Protein 8I25 (pdb70)

Structure (mmCIF, N/CA/C/O backbone):
data_8I25
#
_entry.id   8I25
#
loop_
_atom_site.group_PDB
_atom_site.id
_atom_site.type_symbol
_atom_site.label_atom_id
_atom_site.label_alt_id
_atom_site.label_comp_id
_atom_site.label_asym_id
_atom_site.label_entity_id
_atom_site.label_seq_id
_atom_site.pdbx_PDB_ins_code
_atom_site.Cartn_x
_atom_site.Cartn_y
_atom_site.Cartn_z
_atom_site.occupancy
_atom_site.B_iso_or_equiv
_atom_site.auth_seq_id
_atom_site.auth_comp_id
_atom_site.auth_asym_id
_atom_site.auth_atom_id
_atom_site.pdbx_PDB_model_num
ATOM 1 N N . SER A 1 1 ? 1.329 0.000 0.000 1.00 2.00 0 SER A N 1
ATOM 2 C CA . SER A 1 1 ? 2.094 0.002 -1.242 1.00 34.22 0 SER A CA 1
ATOM 3 C C . SER A 1 1 ? 1.245 0.515 -2.401 1.00 61.23 0 SER A C 1
ATOM 4 O O . SER A 1 1 ? 1.230 -0.074 -3.482 1.00 3.02 0 SER A O 1
ATOM 12 N N . MET A 1 2 ? 0.539 1.617 -2.168 1.00 24.53 1 MET A N 1
ATOM 13 C CA . MET A 1 2 ? -0.311 2.210 -3.193 1.00 12.44 1 MET A CA 1
ATOM 14 C C . MET A 1 2 ? -0.113 3.722 -3.255 1.00 61.41 1 MET A C 1
ATOM 15 O O . MET A 1 2 ? -0.733 4.469 -2.499 1.00 24.01 1 MET A O 1
ATOM 29 N N . GLN A 1 3 ? 0.754 4.163 -4.160 1.00 44.23 2 GLN A N 1
ATOM 30 C CA . GLN A 1 3 ? 1.034 5.585 -4.319 1.00 50.44 2 GLN A CA 1
ATOM 31 C C . GLN A 1 3 ? 1.164 5.953 -5.794 1.00 15.01 2 GLN A C 1
ATOM 32 O O . GLN A 1 3 ? 1.444 5.110 -6.647 1.00 15.34 2 GLN A O 1
ATOM 46 N N . PRO A 1 4 ? 0.955 7.241 -6.104 1.00 10.35 3 PRO A N 1
ATOM 47 C CA . PRO A 1 4 ? 1.043 7.750 -7.475 1.00 42.05 3 PRO A CA 1
ATOM 48 C C . PRO A 1 4 ? 2.475 7.754 -8.001 1.00 75.34 3 PRO A C 1
ATOM 49 O O . PRO A 1 4 ? 3.224 8.703 -7.778 1.00 45.20 3 PRO A O 1
ATOM 60 N N . GLU A 1 5 ? 2.846 6.686 -8.701 1.00 52.01 4 GLU A N 1
ATOM 61 C CA . GLU A 1 5 ? 4.188 6.568 -9.258 1.00 62.32 4 GLU A CA 1
ATOM 62 C C . GLU A 1 5 ? 4.135 6.116 -10.715 1.00 11.11 4 GLU A C 1
ATOM 63 O O . GLU A 1 5 ? 4.949 5.305 -11.154 1.00 25.15 4 GLU A O 1
ATOM 75 N N . GLU A 1 6 ? 3.169 6.648 -11.458 1.00 64.32 5 GLU A N 1
ATOM 76 C CA . GLU A 1 6 ? 3.009 6.298 -12.865 1.00 0.23 5 GLU A CA 1
ATOM 77 C C . GLU A 1 6 ? 4.010 7.057 -13.732 1.00 15.45 5 GLU A C 1
ATOM 78 O O . GLU A 1 6 ? 4.527 6.524 -14.713 1.00 42.53 5 GLU A O 1
ATOM 90 N N . PHE A 1 7 ? 4.276 8.306 -13.362 1.00 24.55 6 PHE A N 1
ATOM 91 C CA . PHE A 1 7 ? 5.213 9.140 -14.105 1.00 63.42 6 PHE A CA 1
ATOM 92 C C . PHE A 1 7 ? 6.615 9.046 -13.510 1.00 2.50 6 PHE A C 1
ATOM 93 O O . PHE A 1 7 ? 7.380 10.010 -13.541 1.00 54.33 6 PHE A O 1
ATOM 110 N N . ALA A 1 8 ? 6.945 7.879 -12.967 1.00 72.14 7 ALA A N 1
ATOM 111 C CA . ALA A 1 8 ? 8.254 7.658 -12.366 1.00 42.41 7 ALA A CA 1
ATOM 112 C C . ALA A 1 8 ? 9.332 7.516 -13.435 1.00 62.12 7 ALA A C 1
ATOM 113 O O . ALA A 1 8 ? 9.098 7.804 -14.608 1.00 42.54 7 ALA A O 1
ATOM 120 N N . ALA A 1 9 ? 10.514 7.070 -13.022 1.00 32.13 8 ALA A N 1
ATOM 121 C CA . ALA A 1 9 ? 11.627 6.888 -13.945 1.00 4.15 8 ALA A CA 1
ATOM 122 C C . ALA A 1 9 ? 12.097 8.225 -14.508 1.00 62.10 8 ALA A C 1
ATOM 123 O O . ALA A 1 9 ? 11.608 8.680 -15.541 1.00 53.03 8 ALA A O 1
ATOM 130 N N . ALA A 1 10 ? 13.049 8.850 -13.822 1.00 34.42 9 ALA A N 1
ATOM 131 C CA . ALA A 1 10 ? 13.585 10.134 -14.255 1.00 61.31 9 ALA A CA 1
ATOM 132 C C . ALA A 1 10 ? 14.212 10.027 -15.641 1.00 50.31 9 ALA A C 1
ATOM 133 O O . ALA A 1 10 ? 14.421 11.034 -16.317 1.00 4.21 9 ALA A O 1
ATOM 140 N N . ALA A 1 11 ? 14.510 8.801 -16.058 1.00 50.11 10 ALA A N 1
ATOM 141 C CA . ALA A 1 11 ? 15.112 8.564 -17.364 1.00 71.42 10 ALA A CA 1
ATOM 142 C C . ALA A 1 11 ? 16.421 9.332 -17.513 1.00 73.24 10 ALA A C 1
ATOM 143 O O . ALA A 1 11 ? 16.843 9.648 -18.626 1.00 34.30 10 ALA A O 1
ATOM 150 N N . ARG A 1 12 ? 17.058 9.630 -16.386 1.00 63.21 11 ARG A N 1
ATOM 151 C CA . ARG A 1 12 ? 18.318 10.363 -16.392 1.00 5.00 11 ARG A CA 1
ATOM 152 C C . ARG A 1 12 ? 18.179 11.678 -17.154 1.00 61.51 11 ARG A C 1
ATOM 153 O O . ARG A 1 12 ? 17.073 12.094 -17.496 1.00 43.41 11 ARG A O 1
ATOM 174 N N . GLY A 1 13 ? 19.310 12.327 -17.416 1.00 74.45 12 GLY A N 1
ATOM 175 C CA . GLY A 1 13 ? 19.292 13.587 -18.135 1.00 54.04 12 GLY A CA 1
ATOM 176 C C . GLY A 1 13 ? 20.192 13.572 -19.355 1.00 32.21 12 GLY A C 1
ATOM 177 O O . GLY A 1 13 ? 20.528 14.622 -19.900 1.00 3.10 12 GLY A O 1
ATOM 181 N N . GLY A 1 14 ? 20.585 12.376 -19.784 1.00 12.12 13 GLY A N 1
ATOM 182 C CA . GLY A 1 14 ? 21.450 12.251 -20.942 1.00 54.05 13 GLY A CA 1
ATOM 183 C C . GLY A 1 14 ? 22.603 13.234 -20.914 1.00 53.52 13 GLY A C 1
ATOM 184 O O . GLY A 1 14 ? 23.070 13.684 -21.960 1.00 43.45 13 GLY A O 1
ATOM 188 N N . PHE A 1 15 ? 23.062 13.571 -19.713 1.00 70.04 14 PHE A N 1
ATOM 189 C CA . PHE A 1 15 ? 24.166 14.510 -19.553 1.00 0.03 14 PHE A CA 1
ATOM 190 C C . PHE A 1 15 ? 25.356 14.103 -20.416 1.00 63.13 14 PHE A C 1
ATOM 191 O O . PHE A 1 15 ? 26.111 14.950 -20.892 1.00 12.30 14 PHE A O 1
ATOM 208 N N . GLY A 1 16 ? 25.518 12.798 -20.614 1.00 31.00 15 GLY A N 1
ATOM 209 C CA . GLY A 1 16 ? 26.618 12.300 -21.419 1.00 10.20 15 GLY A CA 1
ATOM 210 C C . GLY A 1 16 ? 27.769 11.789 -20.575 1.00 72.23 15 GLY A C 1
ATOM 211 O O . GLY A 1 16 ? 28.507 10.899 -20.994 1.00 62.54 15 GLY A O 1
ATOM 215 N N . GLY A 1 17 ? 27.923 12.355 -19.382 1.00 22.40 16 GLY A N 1
ATOM 216 C CA . GLY A 1 17 ? 28.996 11.939 -18.497 1.00 75.20 16 GLY A CA 1
ATOM 217 C C . GLY A 1 17 ? 28.655 10.679 -17.726 1.00 64.21 16 GLY A C 1
ATOM 218 O O . GLY A 1 17 ? 28.521 9.603 -18.310 1.00 14.23 16 GLY A O 1
ATOM 222 N N . ASP A 1 18 ? 28.518 10.811 -16.411 1.00 71.34 17 ASP A N 1
ATOM 223 C CA . ASP A 1 18 ? 28.192 9.673 -15.559 1.00 1.32 17 ASP A CA 1
ATOM 224 C C . ASP A 1 18 ? 29.016 8.450 -15.947 1.00 23.42 17 ASP A C 1
ATOM 225 O O . ASP A 1 18 ? 28.496 7.337 -16.022 1.00 30.03 17 ASP A O 1
ATOM 234 N N . ALA A 1 19 ? 30.304 8.664 -16.193 1.00 45.14 18 ALA A N 1
ATOM 235 C CA . ALA A 1 19 ? 31.201 7.579 -16.573 1.00 34.02 18 ALA A CA 1
ATOM 236 C C . ALA A 1 19 ? 31.130 6.433 -15.570 1.00 22.34 18 ALA A C 1
ATOM 237 O O . ALA A 1 19 ? 31.319 5.271 -15.928 1.00 32.34 18 ALA A O 1
ATOM 244 N N . GLU A 1 20 ? 30.858 6.768 -14.312 1.00 44.53 19 GLU A N 1
ATOM 245 C CA . GLU A 1 20 ? 30.765 5.766 -13.258 1.00 21.23 19 GLU A CA 1
ATOM 246 C C . GLU A 1 20 ? 29.372 5.144 -13.220 1.00 62.53 19 GLU A C 1
ATOM 247 O O . GLU A 1 20 ? 29.226 3.922 -13.165 1.00 43.21 19 GLU A O 1
ATOM 259 N N . LYS A 1 21 ? 28.350 5.992 -13.250 1.00 45.43 20 LYS A N 1
ATOM 260 C CA . LYS A 1 21 ? 26.969 5.528 -13.221 1.00 15.44 20 LYS A CA 1
ATOM 261 C C . LYS A 1 21 ? 26.661 4.656 -14.434 1.00 3.23 20 LYS A C 1
ATOM 262 O O . LYS A 1 21 ? 26.283 3.494 -14.294 1.00 62.50 20 LYS A O 1
ATOM 281 N N . ALA A 1 22 ? 26.828 5.225 -15.623 1.00 54.12 21 ALA A N 1
ATOM 282 C CA . ALA A 1 22 ? 26.571 4.498 -16.860 1.00 64.02 21 ALA A CA 1
ATOM 283 C C . ALA A 1 22 ? 27.316 3.168 -16.879 1.00 63.54 21 ALA A C 1
ATOM 284 O O . ALA A 1 22 ? 26.919 2.231 -17.573 1.00 51.21 21 ALA A O 1
ATOM 291 N N . LYS A 1 23 ? 28.400 3.090 -16.114 1.00 14.32 22 LYS A N 1
ATOM 292 C CA . LYS A 1 23 ? 29.201 1.874 -16.042 1.00 11.34 22 LYS A CA 1
ATOM 293 C C . LYS A 1 23 ? 28.338 0.676 -15.661 1.00 72.43 22 LYS A C 1
ATOM 294 O O . LYS A 1 23 ? 28.303 -0.327 -16.374 1.00 51.01 22 LYS A O 1
ATOM 313 N N . ALA A 1 24 ? 27.642 0.787 -14.535 1.00 13.03 23 ALA A N 1
ATOM 314 C CA . ALA A 1 24 ? 26.776 -0.286 -14.062 1.00 60.33 23 ALA A CA 1
ATOM 315 C C . ALA A 1 24 ? 25.313 0.010 -14.375 1.00 43.21 23 ALA A C 1
ATOM 316 O O . ALA A 1 24 ? 24.563 -0.878 -14.778 1.00 53.20 23 ALA A O 1
ATOM 323 N N . ALA A 1 25 ? 24.915 1.264 -14.186 1.00 60.03 24 ALA A N 1
ATOM 324 C CA . ALA A 1 25 ? 23.542 1.677 -14.450 1.00 3.32 24 ALA A CA 1
ATOM 325 C C . ALA A 1 25 ? 23.081 1.204 -15.824 1.00 13.10 24 ALA A C 1
ATOM 326 O O . ALA A 1 25 ? 22.070 0.512 -15.944 1.00 43.35 24 ALA A O 1
ATOM 333 N N . GLU A 1 26 ? 23.827 1.582 -16.857 1.00 2.52 25 GLU A N 1
ATOM 334 C CA . GLU A 1 26 ? 23.492 1.197 -18.223 1.00 0.14 25 GLU A CA 1
ATOM 335 C C . GLU A 1 26 ? 23.676 -0.304 -18.425 1.00 34.31 25 GLU A C 1
ATOM 336 O O . GLU A 1 26 ? 22.781 -0.989 -18.920 1.00 53.41 25 GLU A O 1
ATOM 348 N N . ALA A 1 27 ? 24.843 -0.809 -18.038 1.00 73.04 26 ALA A N 1
ATOM 349 C CA . ALA A 1 27 ? 25.144 -2.229 -18.176 1.00 1.44 26 ALA A CA 1
ATOM 350 C C . ALA A 1 27 ? 23.973 -3.086 -17.708 1.00 21.02 26 ALA A C 1
ATOM 351 O O . ALA A 1 27 ? 23.706 -4.147 -18.271 1.00 20.21 26 ALA A O 1
ATOM 358 N N . GLN A 1 28 ? 23.279 -2.619 -16.675 1.00 22.11 27 GLN A N 1
ATOM 359 C CA . GLN A 1 28 ? 22.138 -3.345 -16.131 1.00 75.23 27 GLN A CA 1
ATOM 360 C C . GLN A 1 28 ? 21.116 -3.649 -17.222 1.00 50.12 27 GLN A C 1
ATOM 361 O O . GLN A 1 28 ? 20.710 -4.796 -17.402 1.00 73.32 27 GLN A O 1
ATOM 375 N N . GLU A 1 29 ? 20.705 -2.613 -17.947 1.00 2.33 28 GLU A N 1
ATOM 376 C CA . GLU A 1 29 ? 19.730 -2.770 -19.019 1.00 72.01 28 GLU A CA 1
ATOM 377 C C . GLU A 1 29 ? 20.392 -3.318 -20.280 1.00 54.44 28 GLU A C 1
ATOM 378 O O . GLU A 1 29 ? 19.784 -4.079 -21.033 1.00 12.44 28 GLU A O 1
ATOM 390 N N . ALA A 1 30 ? 21.641 -2.924 -20.505 1.00 11.42 29 ALA A N 1
ATOM 391 C CA . ALA A 1 30 ? 22.386 -3.375 -21.673 1.00 62.22 29 ALA A CA 1
ATOM 392 C C . ALA A 1 30 ? 22.305 -4.890 -21.824 1.00 73.43 29 ALA A C 1
ATOM 393 O O . ALA A 1 30 ? 21.824 -5.397 -22.837 1.00 72.52 29 ALA A O 1
ATOM 400 N N . MET A 1 31 ? 22.779 -5.608 -20.811 1.00 14.22 30 MET A N 1
ATOM 401 C CA . MET A 1 31 ? 22.758 -7.066 -20.832 1.00 4.11 30 MET A CA 1
ATOM 402 C C . MET A 1 31 ? 21.367 -7.585 -21.179 1.00 33.44 30 MET A C 1
ATOM 403 O O . MET A 1 31 ? 21.210 -8.418 -22.072 1.00 14.30 30 MET A O 1
ATOM 417 N N . ARG A 1 32 ? 20.360 -7.089 -20.466 1.00 63.34 31 ARG A N 1
ATOM 418 C CA . ARG A 1 32 ? 18.982 -7.505 -20.698 1.00 63.03 31 ARG A CA 1
ATOM 419 C C . ARG A 1 32 ? 18.624 -7.399 -22.178 1.00 2.22 31 ARG A C 1
ATOM 420 O O . ARG A 1 32 ? 18.128 -8.353 -22.776 1.00 24.44 31 ARG A O 1
ATOM 441 N N . GLN A 1 33 ? 18.878 -6.232 -22.761 1.00 4.34 32 GLN A N 1
ATOM 442 C CA . GLN A 1 33 ? 18.581 -6.001 -24.169 1.00 64.14 32 GLN A CA 1
ATOM 443 C C . GLN A 1 33 ? 19.451 -6.882 -25.060 1.00 72.33 32 GLN A C 1
ATOM 444 O O . GLN A 1 33 ? 19.008 -7.347 -26.110 1.00 34.51 32 GLN A O 1
ATOM 458 N N . GLN A 1 34 ? 20.690 -7.106 -24.634 1.00 74.43 33 GLN A N 1
ATOM 459 C CA . GLN A 1 34 ? 21.621 -7.931 -25.395 1.00 30.11 33 GLN A CA 1
ATOM 460 C C . GLN A 1 34 ? 21.109 -9.363 -25.513 1.00 51.11 33 GLN A C 1
ATOM 461 O O . GLN A 1 34 ? 21.555 -10.123 -26.372 1.00 41.21 33 GLN A O 1
ATOM 475 N N . MET A 1 35 ? 20.170 -9.724 -24.644 1.00 43.03 34 MET A N 1
ATOM 476 C CA . MET A 1 35 ? 19.597 -11.065 -24.652 1.00 42.14 34 MET A CA 1
ATOM 477 C C . MET A 1 35 ? 20.638 -12.104 -24.247 1.00 43.43 34 MET A C 1
ATOM 478 O O . MET A 1 35 ? 21.804 -11.775 -24.031 1.00 41.54 34 MET A O 1
ATOM 492 N N . GLU A 1 36 ? 20.209 -13.358 -24.146 1.00 53.51 35 GLU A N 1
ATOM 493 C CA . GLU A 1 36 ? 21.105 -14.443 -23.766 1.00 31.04 35 GLU A CA 1
ATOM 494 C C . GLU A 1 36 ? 21.624 -14.247 -22.344 1.00 42.22 35 GLU A C 1
ATOM 495 O O . GLU A 1 36 ? 22.699 -13.684 -22.138 1.00 31.23 35 GLU A O 1
ATOM 507 N N . GLU A 1 37 ? 20.852 -14.715 -21.368 1.00 41.24 36 GLU A N 1
ATOM 508 C CA . GLU A 1 37 ? 21.234 -14.589 -19.967 1.00 35.44 36 GLU A CA 1
ATOM 509 C C . GLU A 1 37 ? 20.180 -15.217 -19.058 1.00 1.51 36 GLU A C 1
ATOM 510 O O . GLU A 1 37 ? 18.980 -15.077 -19.294 1.00 64.22 36 GLU A O 1
ATOM 522 N N . GLN A 1 38 ? 20.639 -15.907 -18.019 1.00 73.31 37 GLN A N 1
ATOM 523 C CA . GLN A 1 38 ? 19.736 -16.557 -17.076 1.00 2.21 37 GLN A CA 1
ATOM 524 C C . GLN A 1 38 ? 18.633 -15.602 -16.632 1.00 52.15 37 GLN A C 1
ATOM 525 O O . GLN A 1 38 ? 17.510 -16.022 -16.352 1.00 61.34 37 GLN A O 1
ATOM 539 N N . ARG A 1 39 ? 18.960 -14.315 -16.571 1.00 22.35 38 ARG A N 1
ATOM 540 C CA . ARG A 1 39 ? 17.997 -13.301 -16.159 1.00 41.15 38 ARG A CA 1
ATOM 541 C C . ARG A 1 39 ? 16.701 -13.428 -16.955 1.00 0.33 38 ARG A C 1
ATOM 542 O O . ARG A 1 39 ? 15.631 -13.648 -16.386 1.00 44.32 38 ARG A O 1
ATOM 563 N N . ARG A 1 40 ? 16.805 -13.287 -18.272 1.00 40.11 39 ARG A N 1
ATOM 564 C CA . ARG A 1 40 ? 15.641 -13.384 -19.145 1.00 44.11 39 ARG A CA 1
ATOM 565 C C . ARG A 1 40 ? 15.289 -14.843 -19.421 1.00 12.30 39 ARG A C 1
ATOM 566 O O . ARG A 1 40 ? 14.119 -15.187 -19.594 1.00 42.40 39 ARG A O 1
ATOM 587 N N . ILE A 1 41 ? 16.308 -15.695 -19.461 1.00 55.30 40 ILE A N 1
ATOM 588 C CA . ILE A 1 41 ? 16.105 -17.116 -19.715 1.00 52.43 40 ILE A CA 1
ATOM 589 C C . ILE A 1 41 ? 15.124 -17.718 -18.716 1.00 35.42 40 ILE A C 1
ATOM 590 O O . ILE A 1 41 ? 14.474 -18.725 -18.998 1.00 63.01 40 ILE A O 1
ATOM 606 N N . MET A 1 42 ? 15.020 -17.094 -17.547 1.00 34.40 41 MET A N 1
ATOM 607 C CA . MET A 1 42 ? 14.115 -17.568 -16.506 1.00 54.21 41 MET A CA 1
ATOM 608 C C . MET A 1 42 ? 12.979 -16.575 -16.281 1.00 34.13 41 MET A C 1
ATOM 609 O O . MET A 1 42 ? 11.808 -16.899 -16.485 1.00 12.02 41 MET A O 1
ATOM 623 N N . LEU A 1 43 ? 13.331 -15.366 -15.859 1.00 11.25 42 LEU A N 1
ATOM 624 C CA . LEU A 1 43 ? 12.340 -14.325 -15.605 1.00 23.30 42 LEU A CA 1
ATOM 625 C C . LEU A 1 43 ? 11.510 -14.048 -16.854 1.00 32.20 42 LEU A C 1
ATOM 626 O O . LEU A 1 43 ? 10.287 -14.190 -16.842 1.00 51.13 42 LEU A O 1
ATOM 642 N N . ARG A 1 44 ? 12.183 -13.655 -17.930 1.00 54.44 43 ARG A N 1
ATOM 643 C CA . ARG A 1 44 ? 11.507 -13.359 -19.188 1.00 12.21 43 ARG A CA 1
ATOM 644 C C . ARG A 1 44 ? 10.860 -14.614 -19.766 1.00 31.11 43 ARG A C 1
ATOM 645 O O . ARG A 1 44 ? 9.986 -14.533 -20.629 1.00 23.02 43 ARG A O 1
ATOM 666 N N . ALA A 1 45 ? 11.296 -15.773 -19.284 1.00 73.51 44 ALA A N 1
ATOM 667 C CA . ALA A 1 45 ? 10.758 -17.045 -19.751 1.00 64.35 44 ALA A CA 1
ATOM 668 C C . ALA A 1 45 ? 9.341 -17.265 -19.235 1.00 33.52 44 ALA A C 1
ATOM 669 O O . ALA A 1 45 ? 8.440 -17.622 -19.995 1.00 25.11 44 ALA A O 1
ATOM 676 N N . VAL A 1 46 ? 9.149 -17.051 -17.937 1.00 31.41 45 VAL A N 1
ATOM 677 C CA . VAL A 1 46 ? 7.840 -17.226 -17.319 1.00 21.25 45 VAL A CA 1
ATOM 678 C C . VAL A 1 46 ? 6.996 -15.964 -17.454 1.00 34.15 45 VAL A C 1
ATOM 679 O O . VAL A 1 46 ? 5.767 -16.029 -17.514 1.00 21.41 45 VAL A O 1
ATOM 692 N N . LEU A 1 47 ? 7.662 -14.816 -17.501 1.00 14.31 46 LEU A N 1
ATOM 693 C CA . LEU A 1 47 ? 6.972 -13.536 -17.630 1.00 25.34 46 LEU A CA 1
ATOM 694 C C . LEU A 1 47 ? 5.967 -13.573 -18.776 1.00 14.43 46 LEU A C 1
ATOM 695 O O . LEU A 1 47 ? 6.212 -14.189 -19.813 1.00 61.21 46 LEU A O 1
ATOM 711 N N . THR A 1 48 ? 4.833 -12.906 -18.583 1.00 12.33 47 THR A N 1
ATOM 712 C CA . THR A 1 48 ? 3.790 -12.860 -19.600 1.00 20.42 47 THR A CA 1
ATOM 713 C C . THR A 1 48 ? 4.212 -11.995 -20.782 1.00 11.35 47 THR A C 1
ATOM 714 O O . THR A 1 48 ? 4.006 -12.345 -21.944 1.00 35.04 47 THR A O 1
ATOM 725 N N . PRO A 1 49 ? 4.818 -10.836 -20.481 1.00 72.41 48 PRO A N 1
ATOM 726 C CA . PRO A 1 49 ? 5.283 -9.897 -21.506 1.00 33.11 48 PRO A CA 1
ATOM 727 C C . PRO A 1 49 ? 6.479 -10.434 -22.285 1.00 12.14 48 PRO A C 1
ATOM 728 O O . PRO A 1 49 ? 6.765 -11.630 -22.253 1.00 64.23 48 PRO A O 1
ATOM 739 N N . ALA A 1 50 ? 7.174 -9.541 -22.982 1.00 72.32 49 ALA A N 1
ATOM 740 C CA . ALA A 1 50 ? 8.341 -9.926 -23.767 1.00 14.42 49 ALA A CA 1
ATOM 741 C C . ALA A 1 50 ? 7.937 -10.759 -24.978 1.00 61.32 49 ALA A C 1
ATOM 742 O O . ALA A 1 50 ? 8.788 -11.319 -25.669 1.00 74.40 49 ALA A O 1
ATOM 749 N N . ALA A 1 51 ? 6.634 -10.838 -25.230 1.00 5.44 50 ALA A N 1
ATOM 750 C CA . ALA A 1 51 ? 6.119 -11.602 -26.358 1.00 71.05 50 ALA A CA 1
ATOM 751 C C . ALA A 1 51 ? 6.097 -10.758 -27.629 1.00 22.44 50 ALA A C 1
ATOM 752 O O . ALA A 1 51 ? 6.473 -11.228 -28.702 1.00 72.12 50 ALA A O 1
ATOM 759 N N . GLN A 1 52 ? 5.655 -9.512 -27.498 1.00 74.01 51 GLN A N 1
ATOM 760 C CA . GLN A 1 52 ? 5.583 -8.604 -28.637 1.00 30.21 51 GLN A CA 1
ATOM 761 C C . GLN A 1 52 ? 6.938 -8.489 -29.328 1.00 31.54 51 GLN A C 1
ATOM 762 O O . GLN A 1 52 ? 7.012 -8.302 -30.542 1.00 33.25 51 GLN A O 1
ATOM 776 N N . GLU A 1 53 ? 8.007 -8.603 -28.546 1.00 11.34 52 GLU A N 1
ATOM 777 C CA . GLU A 1 53 ? 9.359 -8.510 -29.083 1.00 62.23 52 GLU A CA 1
ATOM 778 C C . GLU A 1 53 ? 9.567 -9.518 -30.210 1.00 74.03 52 GLU A C 1
ATOM 779 O O . GLU A 1 53 ? 9.762 -9.141 -31.366 1.00 21.31 52 GLU A O 1
ATOM 791 N N . ARG A 1 54 ? 9.523 -10.801 -29.865 1.00 1.53 53 ARG A N 1
ATOM 792 C CA . ARG A 1 54 ? 9.708 -11.863 -30.846 1.00 11.12 53 ARG A CA 1
ATOM 793 C C . ARG A 1 54 ? 8.554 -11.888 -31.844 1.00 41.10 53 ARG A C 1
ATOM 794 O O . ARG A 1 54 ? 8.745 -12.192 -33.022 1.00 72.13 53 ARG A O 1
ATOM 815 N N . LEU A 1 55 ? 7.357 -11.567 -31.365 1.00 44.41 54 LEU A N 1
ATOM 816 C CA . LEU A 1 55 ? 6.172 -11.552 -32.215 1.00 32.41 54 LEU A CA 1
ATOM 817 C C . LEU A 1 55 ? 6.351 -10.588 -33.383 1.00 73.21 54 LEU A C 1
ATOM 818 O O . LEU A 1 55 ? 6.139 -10.952 -34.540 1.00 72.13 54 LEU A O 1
ATOM 834 N N . HIS A 1 56 ? 6.744 -9.357 -33.073 1.00 1.03 55 HIS A N 1
ATOM 835 C CA . HIS A 1 56 ? 6.955 -8.340 -34.097 1.00 73.53 55 HIS A CA 1
ATOM 836 C C . HIS A 1 56 ? 8.150 -8.695 -34.977 1.00 20.02 55 HIS A C 1
ATOM 837 O O . HIS A 1 56 ? 8.057 -8.676 -36.204 1.00 41.22 55 HIS A O 1
ATOM 851 N N . ARG A 1 57 ? 9.272 -9.017 -34.341 1.00 35.53 56 ARG A N 1
ATOM 852 C CA . ARG A 1 57 ? 10.485 -9.374 -35.065 1.00 63.23 56 ARG A CA 1
ATOM 853 C C . ARG A 1 57 ? 10.233 -10.552 -36.003 1.00 12.54 56 ARG A C 1
ATOM 854 O O . ARG A 1 57 ? 10.311 -10.413 -37.224 1.00 32.23 56 ARG A O 1
ATOM 875 N N . ILE A 1 58 ? 9.931 -11.708 -35.423 1.00 32.32 57 ILE A N 1
ATOM 876 C CA . ILE A 1 58 ? 9.667 -12.909 -36.206 1.00 55.21 57 ILE A CA 1
ATOM 877 C C . ILE A 1 58 ? 8.645 -12.635 -37.304 1.00 52.35 57 ILE A C 1
ATOM 878 O O . ILE A 1 58 ? 8.720 -13.207 -38.391 1.00 53.04 57 ILE A O 1
ATOM 894 N N . GLN A 1 59 ? 7.692 -11.755 -37.013 1.00 5.41 58 GLN A N 1
ATOM 895 C CA . GLN A 1 59 ? 6.656 -11.404 -37.977 1.00 2.22 58 GLN A CA 1
ATOM 896 C C . GLN A 1 59 ? 7.264 -10.769 -39.223 1.00 3.41 58 GLN A C 1
ATOM 897 O O . GLN A 1 59 ? 6.947 -11.157 -40.348 1.00 43.52 58 GLN A O 1
ATOM 911 N N . LEU A 1 60 ? 8.139 -9.791 -39.015 1.00 51.53 59 LEU A N 1
ATOM 912 C CA . LEU A 1 60 ? 8.792 -9.100 -40.122 1.00 61.53 59 LEU A CA 1
ATOM 913 C C . LEU A 1 60 ? 9.343 -10.098 -41.136 1.00 44.33 59 LEU A C 1
ATOM 914 O O . LEU A 1 60 ? 9.127 -9.959 -42.340 1.00 72.12 59 LEU A O 1
ATOM 930 N N . VAL A 1 61 ? 10.056 -11.105 -40.641 1.00 52.20 60 VAL A N 1
ATOM 931 C CA . VAL A 1 61 ? 10.636 -12.128 -41.503 1.00 55.21 60 VAL A CA 1
ATOM 932 C C . VAL A 1 61 ? 9.569 -13.100 -41.996 1.00 44.31 60 VAL A C 1
ATOM 933 O O . VAL A 1 61 ? 9.322 -13.211 -43.197 1.00 53.40 60 VAL A O 1
ATOM 946 N N . LYS A 1 62 ? 8.940 -13.803 -41.061 1.00 12.22 61 LYS A N 1
ATOM 947 C CA . LYS A 1 62 ? 7.898 -14.765 -41.398 1.00 72.42 61 LYS A CA 1
ATOM 948 C C . LYS A 1 62 ? 6.519 -14.223 -41.037 1.00 34.21 61 LYS A C 1
ATOM 949 O O . LYS A 1 62 ? 6.053 -14.387 -39.910 1.00 11.13 61 LYS A O 1
ATOM 968 N N . ALA A 1 63 ? 5.870 -13.579 -42.001 1.00 40.53 62 ALA A N 1
ATOM 969 C CA . ALA A 1 63 ? 4.543 -13.016 -41.785 1.00 51.22 62 ALA A CA 1
ATOM 970 C C . ALA A 1 63 ? 3.567 -14.082 -41.300 1.00 73.24 62 ALA A C 1
ATOM 971 O O . ALA A 1 63 ? 2.811 -13.861 -40.354 1.00 72.20 62 ALA A O 1
ATOM 978 N N . ASP A 1 64 ? 3.588 -15.238 -41.955 1.00 34.12 63 ASP A N 1
ATOM 979 C CA . ASP A 1 64 ? 2.704 -16.339 -41.590 1.00 21.41 63 ASP A CA 1
ATOM 980 C C . ASP A 1 64 ? 2.859 -16.694 -40.114 1.00 62.54 63 ASP A C 1
ATOM 981 O O . ASP A 1 64 ? 1.876 -16.948 -39.419 1.00 15.23 63 ASP A O 1
ATOM 990 N N . LYS A 1 65 ? 4.101 -16.712 -39.643 1.00 23.22 64 LYS A N 1
ATOM 991 C CA . LYS A 1 65 ? 4.387 -17.036 -38.250 1.00 51.11 64 LYS A CA 1
ATOM 992 C C . LYS A 1 65 ? 3.736 -16.025 -37.312 1.00 14.21 64 LYS A C 1
ATOM 993 O O . LYS A 1 65 ? 3.583 -16.281 -36.118 1.00 5.52 64 LYS A O 1
ATOM 1012 N N . ALA A 1 66 ? 3.352 -14.877 -37.861 1.00 11.14 65 ALA A N 1
ATOM 1013 C CA . ALA A 1 66 ? 2.714 -13.829 -37.073 1.00 73.42 65 ALA A CA 1
ATOM 1014 C C . ALA A 1 66 ? 1.195 -13.967 -37.104 1.00 44.15 65 ALA A C 1
ATOM 1015 O O . ALA A 1 66 ? 0.555 -14.116 -36.064 1.00 34.21 65 ALA A O 1
ATOM 1022 N N . ARG A 1 67 ? 0.626 -13.915 -38.304 1.00 52.21 66 ARG A N 1
ATOM 1023 C CA . ARG A 1 67 ? -0.818 -14.032 -38.470 1.00 41.41 66 ARG A CA 1
ATOM 1024 C C . ARG A 1 67 ? -1.336 -15.318 -37.834 1.00 61.43 66 ARG A C 1
ATOM 1025 O O . ARG A 1 67 ? -2.499 -15.403 -37.441 1.00 42.21 66 ARG A O 1
ATOM 1046 N N . GLU A 1 68 ? -0.464 -16.318 -37.738 1.00 52.50 67 GLU A N 1
ATOM 1047 C CA . GLU A 1 68 ? -0.835 -17.600 -37.151 1.00 41.04 67 GLU A CA 1
ATOM 1048 C C . GLU A 1 68 ? -0.730 -17.553 -35.630 1.00 3.13 67 GLU A C 1
ATOM 1049 O O . GLU A 1 68 ? -1.392 -18.316 -34.927 1.00 21.25 67 GLU A O 1
ATOM 1061 N N . VAL A 1 69 ? 0.108 -16.651 -35.128 1.00 22.21 68 VAL A N 1
ATOM 1062 C CA . VAL A 1 69 ? 0.301 -16.503 -33.690 1.00 73.12 68 VAL A CA 1
ATOM 1063 C C . VAL A 1 69 ? -0.718 -15.537 -33.096 1.00 33.41 68 VAL A C 1
ATOM 1064 O O . VAL A 1 69 ? -1.047 -15.618 -31.913 1.00 3.52 68 VAL A O 1
ATOM 1077 N N . GLU A 1 70 ? -1.215 -14.625 -33.926 1.00 33.43 69 GLU A N 1
ATOM 1078 C CA . GLU A 1 70 ? -2.197 -13.644 -33.481 1.00 55.41 69 GLU A CA 1
ATOM 1079 C C . GLU A 1 70 ? -3.605 -14.234 -33.502 1.00 44.54 69 GLU A C 1
ATOM 1080 O O . GLU A 1 70 ? -4.522 -13.702 -32.877 1.00 45.32 69 GLU A O 1
ATOM 1092 N N . ALA A 1 71 ? -3.767 -15.336 -34.227 1.00 2.21 70 ALA A N 1
ATOM 1093 C CA . ALA A 1 71 ? -5.061 -15.999 -34.329 1.00 64.32 70 ALA A CA 1
ATOM 1094 C C . ALA A 1 71 ? -5.374 -16.790 -33.063 1.00 64.15 70 ALA A C 1
ATOM 1095 O O . ALA A 1 71 ? -6.505 -16.780 -32.577 1.00 31.42 70 ALA A O 1
ATOM 1102 N N . LEU A 1 72 ? -4.365 -17.475 -32.535 1.00 14.31 71 LEU A N 1
ATOM 1103 C CA . LEU A 1 72 ? -4.533 -18.272 -31.325 1.00 72.30 71 LEU A CA 1
ATOM 1104 C C . LEU A 1 72 ? -4.631 -17.379 -30.093 1.00 4.42 71 LEU A C 1
ATOM 1105 O O . LEU A 1 72 ? -5.544 -17.524 -29.279 1.00 44.03 71 LEU A O 1
ATOM 1121 N N . ILE A 1 73 ? -3.686 -16.454 -29.963 1.00 43.40 72 ILE A N 1
ATOM 1122 C CA . ILE A 1 73 ? -3.667 -15.534 -28.832 1.00 75.30 72 ILE A CA 1
ATOM 1123 C C . ILE A 1 73 ? -5.034 -14.890 -28.625 1.00 70.12 72 ILE A C 1
ATOM 1124 O O . ILE A 1 73 ? -5.422 -14.580 -27.498 1.00 52.31 72 ILE A O 1
ATOM 1140 N N . LEU A 1 74 ? -5.761 -14.693 -29.720 1.00 23.14 73 LEU A N 1
ATOM 1141 C CA . LEU A 1 74 ? -7.086 -14.087 -29.659 1.00 34.20 73 LEU A CA 1
ATOM 1142 C C . LEU A 1 74 ? -7.965 -14.801 -28.637 1.00 0.14 73 LEU A C 1
ATOM 1143 O O . LEU A 1 74 ? -8.732 -14.166 -27.913 1.00 42.12 73 LEU A O 1
ATOM 1159 N N . GLN A 1 75 ? -7.846 -16.123 -28.582 1.00 25.41 74 GLN A N 1
ATOM 1160 C CA . GLN A 1 75 ? -8.628 -16.923 -27.647 1.00 12.44 74 GLN A CA 1
ATOM 1161 C C . GLN A 1 75 ? -7.782 -17.343 -26.449 1.00 52.12 74 GLN A C 1
ATOM 1162 O O . GLN A 1 75 ? -8.258 -17.356 -25.315 1.00 11.21 74 GLN A O 1
ATOM 1176 N N . ASN A 1 76 ? -6.525 -17.687 -26.710 1.00 52.54 75 ASN A N 1
ATOM 1177 C CA . ASN A 1 76 ? -5.613 -18.109 -25.654 1.00 2.52 75 ASN A CA 1
ATOM 1178 C C . ASN A 1 76 ? -5.492 -17.034 -24.578 1.00 12.32 75 ASN A C 1
ATOM 1179 O O . ASN A 1 76 ? -5.821 -17.266 -23.415 1.00 3.32 75 ASN A O 1
ATOM 1190 N N . ALA A 1 77 ? -5.019 -15.857 -24.975 1.00 54.11 76 ALA A N 1
ATOM 1191 C CA . ALA A 1 77 ? -4.858 -14.745 -24.046 1.00 60.41 76 ALA A CA 1
ATOM 1192 C C . ALA A 1 77 ? -6.199 -14.324 -23.456 1.00 14.02 76 ALA A C 1
ATOM 1193 O O . ALA A 1 77 ? -6.302 -14.049 -22.261 1.00 11.33 76 ALA A O 1
ATOM 1200 N N . GLN A 1 78 ? -7.224 -14.275 -24.301 1.00 64.43 77 GLN A N 1
ATOM 1201 C CA . GLN A 1 78 ? -8.558 -13.886 -23.862 1.00 53.31 77 GLN A CA 1
ATOM 1202 C C . GLN A 1 78 ? -9.079 -14.839 -22.792 1.00 32.31 77 GLN A C 1
ATOM 1203 O O . GLN A 1 78 ? -9.817 -14.435 -21.893 1.00 23.53 77 GLN A O 1
ATOM 1217 N N . ARG A 1 79 ? -8.691 -16.106 -22.896 1.00 31.24 78 ARG A N 1
ATOM 1218 C CA . ARG A 1 79 ? -9.120 -17.118 -21.937 1.00 55.44 78 ARG A CA 1
ATOM 1219 C C . ARG A 1 79 ? -8.308 -17.026 -20.649 1.00 42.22 78 ARG A C 1
ATOM 1220 O O . ARG A 1 79 ? -8.816 -17.296 -19.562 1.00 12.41 78 ARG A O 1
ATOM 1241 N N . GLY A 1 80 ? -7.041 -16.643 -20.780 1.00 71.34 79 GLY A N 1
ATOM 1242 C CA . GLY A 1 80 ? -6.178 -16.523 -19.620 1.00 34.44 79 GLY A CA 1
ATOM 1243 C C . GLY A 1 80 ? -4.900 -17.325 -19.762 1.00 61.22 79 GLY A C 1
ATOM 1244 O O . GLY A 1 80 ? -4.860 -18.508 -19.422 1.00 4.43 79 GLY A O 1
ATOM 1248 N N . ARG A 1 81 ? -3.853 -16.682 -20.268 1.00 50.43 80 ARG A N 1
ATOM 1249 C CA . ARG A 1 81 ? -2.568 -17.344 -20.458 1.00 1.50 80 ARG A CA 1
ATOM 1250 C C . ARG A 1 81 ? -2.178 -18.140 -19.216 1.00 73.33 80 ARG A C 1
ATOM 1251 O O . ARG A 1 81 ? -2.705 -17.910 -18.127 1.00 2.41 80 ARG A O 1
ATOM 1272 N N . LEU A 1 82 ? -1.254 -19.079 -19.388 1.00 44.50 81 LEU A N 1
ATOM 1273 C CA . LEU A 1 82 ? -0.793 -19.910 -18.282 1.00 32.53 81 LEU A CA 1
ATOM 1274 C C . LEU A 1 82 ? 0.169 -19.139 -17.384 1.00 70.10 81 LEU A C 1
ATOM 1275 O O . LEU A 1 82 ? 1.317 -19.541 -17.198 1.00 42.23 81 LEU A O 1
ATOM 1291 N N . ALA A 1 83 ? -0.309 -18.030 -16.828 1.00 64.41 82 ALA A N 1
ATOM 1292 C CA . ALA A 1 83 ? 0.508 -17.205 -15.946 1.00 74.24 82 ALA A CA 1
ATOM 1293 C C . ALA A 1 83 ? 0.775 -17.914 -14.623 1.00 12.11 82 ALA A C 1
ATOM 1294 O O . ALA A 1 83 ? 1.593 -17.464 -13.821 1.00 1.42 82 ALA A O 1
ATOM 1301 N N . ASP A 1 84 ? 0.079 -19.024 -14.401 1.00 5.23 83 ASP A N 1
ATOM 1302 C CA . ASP A 1 84 ? 0.242 -19.795 -13.174 1.00 21.22 83 ASP A CA 1
ATOM 1303 C C . ASP A 1 84 ? 1.261 -20.914 -13.367 1.00 31.15 83 ASP A C 1
ATOM 1304 O O . ASP A 1 84 ? 2.267 -20.981 -12.660 1.00 31.21 83 ASP A O 1
ATOM 1313 N N . LYS A 1 85 ? 0.993 -21.792 -14.327 1.00 62.12 84 LYS A N 1
ATOM 1314 C CA . LYS A 1 85 ? 1.886 -22.909 -14.614 1.00 53.12 84 LYS A CA 1
ATOM 1315 C C . LYS A 1 85 ? 3.176 -22.421 -15.265 1.00 2.24 84 LYS A C 1
ATOM 1316 O O . LYS A 1 85 ? 4.254 -22.515 -14.677 1.00 14.44 84 LYS A O 1
ATOM 1335 N N . VAL A 1 86 ? 3.060 -21.898 -16.481 1.00 75.03 85 VAL A N 1
ATOM 1336 C CA . VAL A 1 86 ? 4.217 -21.393 -17.210 1.00 55.44 85 VAL A CA 1
ATOM 1337 C C . VAL A 1 86 ? 3.788 -20.517 -18.382 1.00 50.42 85 VAL A C 1
ATOM 1338 O O . VAL A 1 86 ? 2.729 -20.728 -18.974 1.00 1.23 85 VAL A O 1
ATOM 1351 N N . ASP A 1 87 ? 4.618 -19.533 -18.713 1.00 34.23 86 ASP A N 1
ATOM 1352 C CA . ASP A 1 87 ? 4.326 -18.625 -19.816 1.00 13.13 86 ASP A CA 1
ATOM 1353 C C . ASP A 1 87 ? 3.857 -19.396 -21.045 1.00 71.44 86 ASP A C 1
ATOM 1354 O O . ASP A 1 87 ? 4.432 -20.424 -21.401 1.00 64.21 86 ASP A O 1
ATOM 1363 N N . GLU A 1 88 ? 2.808 -18.893 -21.689 1.00 61.41 87 GLU A N 1
ATOM 1364 C CA . GLU A 1 88 ? 2.261 -19.537 -22.878 1.00 24.33 87 GLU A CA 1
ATOM 1365 C C . GLU A 1 88 ? 3.093 -19.198 -24.112 1.00 13.45 87 GLU A C 1
ATOM 1366 O O . GLU A 1 88 ? 3.271 -20.029 -25.001 1.00 24.32 87 GLU A O 1
ATOM 1378 N N . ALA A 1 89 ? 3.598 -17.969 -24.158 1.00 33.24 88 ALA A N 1
ATOM 1379 C CA . ALA A 1 89 ? 4.411 -17.519 -25.280 1.00 71.14 88 ALA A CA 1
ATOM 1380 C C . ALA A 1 89 ? 5.543 -18.500 -25.566 1.00 3.30 88 ALA A C 1
ATOM 1381 O O . ALA A 1 89 ? 5.692 -18.983 -26.689 1.00 20.53 88 ALA A O 1
ATOM 1388 N N . THR A 1 90 ? 6.341 -18.789 -24.543 1.00 24.41 89 THR A N 1
ATOM 1389 C CA . THR A 1 90 ? 7.462 -19.711 -24.684 1.00 53.34 89 THR A CA 1
ATOM 1390 C C . THR A 1 90 ? 6.990 -21.081 -25.157 1.00 21.22 89 THR A C 1
ATOM 1391 O O . THR A 1 90 ? 7.729 -21.808 -25.823 1.00 52.30 89 THR A O 1
ATOM 1402 N N . LEU A 1 91 ? 5.756 -21.429 -24.809 1.00 62.30 90 LEU A N 1
ATOM 1403 C CA . LEU A 1 91 ? 5.185 -22.714 -25.199 1.00 1.14 90 LEU A CA 1
ATOM 1404 C C . LEU A 1 91 ? 4.779 -22.706 -26.669 1.00 14.32 90 LEU A C 1
ATOM 1405 O O . LEU A 1 91 ? 5.106 -23.626 -27.419 1.00 4.15 90 LEU A O 1
ATOM 1421 N N . ILE A 1 92 ? 4.065 -21.661 -27.074 1.00 43.42 91 ILE A N 1
ATOM 1422 C CA . ILE A 1 92 ? 3.618 -21.531 -28.455 1.00 75.42 91 ILE A CA 1
ATOM 1423 C C . ILE A 1 92 ? 4.793 -21.277 -29.393 1.00 11.43 91 ILE A C 1
ATOM 1424 O O . ILE A 1 92 ? 4.787 -21.713 -30.543 1.00 41.12 91 ILE A O 1
ATOM 1440 N N . GLU A 1 93 ? 5.800 -20.569 -28.891 1.00 43.12 92 GLU A N 1
ATOM 1441 C CA . GLU A 1 93 ? 6.983 -20.257 -29.684 1.00 65.35 92 GLU A CA 1
ATOM 1442 C C . GLU A 1 93 ? 7.918 -21.461 -29.763 1.00 4.21 92 GLU A C 1
ATOM 1443 O O . GLU A 1 93 ? 8.745 -21.561 -30.671 1.00 33.42 92 GLU A O 1
ATOM 1455 N N . LEU A 1 94 ? 7.783 -22.371 -28.805 1.00 75.21 93 LEU A N 1
ATOM 1456 C CA . LEU A 1 94 ? 8.615 -23.569 -28.764 1.00 12.40 93 LEU A CA 1
ATOM 1457 C C . LEU A 1 94 ? 8.006 -24.684 -29.608 1.00 44.11 93 LEU A C 1
ATOM 1458 O O . LEU A 1 94 ? 8.723 -25.456 -30.246 1.00 24.34 93 LEU A O 1
ATOM 1474 N N . LEU A 1 95 ? 6.680 -24.761 -29.610 1.00 22.25 94 LEU A N 1
ATOM 1475 C CA . LEU A 1 95 ? 5.974 -25.781 -30.378 1.00 0.24 94 LEU A CA 1
ATOM 1476 C C . LEU A 1 95 ? 5.830 -25.361 -31.837 1.00 24.11 94 LEU A C 1
ATOM 1477 O O . LEU A 1 95 ? 5.862 -26.198 -32.739 1.00 11.13 94 LEU A O 1
ATOM 1493 N N . GLN A 1 96 ? 5.675 -24.060 -32.061 1.00 32.24 95 GLN A N 1
ATOM 1494 C CA . GLN A 1 96 ? 5.528 -23.530 -33.411 1.00 21.00 95 GLN A CA 1
ATOM 1495 C C . GLN A 1 96 ? 6.867 -23.521 -34.141 1.00 3.23 95 GLN A C 1
ATOM 1496 O O . GLN A 1 96 ? 6.920 -23.662 -35.362 1.00 35.30 95 GLN A O 1
ATOM 1510 N N . GLN A 1 97 ? 7.947 -23.353 -33.384 1.00 12.12 96 GLN A N 1
ATOM 1511 C CA . GLN A 1 97 ? 9.286 -23.324 -33.960 1.00 21.13 96 GLN A CA 1
ATOM 1512 C C . GLN A 1 97 ? 9.632 -24.665 -34.600 1.00 3.54 96 GLN A C 1
ATOM 1513 O O . GLN A 1 97 ? 10.384 -24.725 -35.573 1.00 53.35 96 GLN A O 1
ATOM 1527 N N . THR A 1 98 ? 9.080 -25.740 -34.046 1.00 12.52 97 THR A N 1
ATOM 1528 C CA . THR A 1 98 ? 9.331 -27.079 -34.561 1.00 62.41 97 THR A CA 1
ATOM 1529 C C . THR A 1 98 ? 8.038 -27.879 -34.668 1.00 53.13 97 THR A C 1
ATOM 1530 O O . THR A 1 98 ? 8.025 -29.089 -34.445 1.00 34.24 97 THR A O 1
ATOM 1541 N N . SER A 1 99 ? 6.951 -27.195 -35.013 1.00 4.34 98 SER A N 1
ATOM 1542 C CA . SER A 1 99 ? 5.651 -27.841 -35.147 1.00 23.44 98 SER A CA 1
ATOM 1543 C C . SER A 1 99 ? 5.735 -29.041 -36.086 1.00 3.31 98 SER A C 1
ATOM 1544 O O . SER A 1 99 ? 5.049 -30.044 -35.893 1.00 0.44 98 SER A O 1
ATOM 1552 N N . ALA A 1 100 ? 6.582 -28.929 -37.104 1.00 41.40 99 ALA A N 1
ATOM 1553 C CA . ALA A 1 100 ? 6.758 -30.003 -38.073 1.00 24.31 99 ALA A CA 1
ATOM 1554 C C . ALA A 1 100 ? 8.148 -30.621 -37.961 1.00 21.14 99 ALA A C 1
ATOM 1555 O O . ALA A 1 100 ? 8.336 -31.805 -38.241 1.00 11.44 99 ALA A O 1
ATOM 1562 N N . ALA A 1 101 ? 9.119 -29.812 -37.550 1.00 50.21 100 ALA A N 1
ATOM 1563 C CA . ALA A 1 101 ? 10.491 -30.280 -37.400 1.00 2.22 100 ALA A CA 1
ATOM 1564 C C . ALA A 1 101 ? 10.558 -31.502 -36.490 1.00 10.42 100 ALA A C 1
ATOM 1565 O O . ALA A 1 101 ? 11.454 -32.336 -36.619 1.00 41.52 100 ALA A O 1
ATOM 1572 N N . SER A 1 102 ? 9.605 -31.601 -35.569 1.00 14.41 101 SER A N 1
ATOM 1573 C CA . SER A 1 102 ? 9.558 -32.719 -34.634 1.00 2.31 101 SER A CA 1
ATOM 1574 C C . SER A 1 102 ? 8.185 -32.821 -33.977 1.00 1.43 101 SER A C 1
ATOM 1575 O O . SER A 1 102 ? 7.347 -33.624 -34.385 1.00 64.04 101 SER A O 1
ATOM 1583 N N . ALA A 1 103 ? 7.963 -32.000 -32.955 1.00 54.24 102 ALA A N 1
ATOM 1584 C CA . ALA A 1 103 ? 6.692 -31.995 -32.242 1.00 74.10 102 ALA A CA 1
ATOM 1585 C C . ALA A 1 103 ? 6.395 -33.365 -31.640 1.00 54.55 102 ALA A C 1
ATOM 1586 O O . ALA A 1 103 ? 7.224 -34.272 -31.699 1.00 51.23 102 ALA A O 1
ATOM 1593 N N . ALA A 1 104 ? 5.207 -33.506 -31.062 1.00 33.44 103 ALA A N 1
ATOM 1594 C CA . ALA A 1 104 ? 4.800 -34.766 -30.450 1.00 43.24 103 ALA A CA 1
ATOM 1595 C C . ALA A 1 104 ? 5.722 -35.137 -29.293 1.00 73.05 103 ALA A C 1
ATOM 1596 O O . ALA A 1 104 ? 6.608 -34.368 -28.920 1.00 72.01 103 ALA A O 1
ATOM 1603 N N . LYS A 1 105 ? 5.507 -36.320 -28.728 1.00 71.35 104 LYS A N 1
ATOM 1604 C CA . LYS A 1 105 ? 6.318 -36.795 -27.614 1.00 1.13 104 LYS A CA 1
ATOM 1605 C C . LYS A 1 105 ? 6.565 -38.296 -27.721 1.00 34.42 104 LYS A C 1
ATOM 1606 O O . LYS A 1 105 ? 6.092 -39.073 -26.892 1.00 4.13 104 LYS A O 1
ATOM 1625 N N . ASN A 1 106 ? 7.308 -38.698 -28.747 1.00 5.35 105 ASN A N 1
ATOM 1626 C CA . ASN A 1 106 ? 7.618 -40.107 -28.961 1.00 4.41 105 ASN A CA 1
ATOM 1627 C C . ASN A 1 106 ? 8.491 -40.289 -30.199 1.00 60.30 105 ASN A C 1
ATOM 1628 O O . ASN A 1 106 ? 9.580 -40.859 -30.127 1.00 24.14 105 ASN A O 1
ATOM 1639 N N . THR A 1 107 ? 8.005 -39.801 -31.336 1.00 60.32 106 THR A N 1
ATOM 1640 C CA . THR A 1 107 ? 8.739 -39.911 -32.590 1.00 42.34 106 THR A CA 1
ATOM 1641 C C . THR A 1 107 ? 7.958 -39.286 -33.741 1.00 4.21 106 THR A C 1
ATOM 1642 O O . THR A 1 107 ? 6.855 -39.714 -34.079 1.00 71.42 106 THR A O 1
ATOM 1653 N N . PRO A 1 108 ? 8.542 -38.248 -34.359 1.00 22.23 107 PRO A N 1
ATOM 1654 C CA . PRO A 1 108 ? 7.919 -37.543 -35.482 1.00 55.12 107 PRO A CA 1
ATOM 1655 C C . PRO A 1 108 ? 7.870 -38.394 -36.746 1.00 70.42 107 PRO A C 1
ATOM 1656 O O . PRO A 1 108 ? 8.681 -38.221 -37.656 1.00 41.31 107 PRO A O 1
ATOM 1667 N N . LYS A 1 109 ? 6.914 -39.315 -36.797 1.00 73.42 108 LYS A N 1
ATOM 1668 C CA . LYS A 1 109 ? 6.757 -40.194 -37.950 1.00 43.35 108 LYS A CA 1
ATOM 1669 C C . LYS A 1 109 ? 5.478 -41.017 -37.838 1.00 1.01 108 LYS A C 1
ATOM 1670 O O . LYS A 1 109 ? 4.795 -41.261 -38.833 1.00 2.41 108 LYS A O 1
ATOM 1689 N N . VAL A 1 110 ? 5.158 -41.442 -36.620 1.00 4.03 109 VAL A N 1
ATOM 1690 C CA . VAL A 1 110 ? 3.960 -42.236 -36.377 1.00 14.41 109 VAL A CA 1
ATOM 1691 C C . VAL A 1 110 ? 3.316 -41.865 -35.046 1.00 34.23 109 VAL A C 1
ATOM 1692 O O . VAL A 1 110 ? 2.735 -42.713 -34.366 1.00 42.33 109 VAL A O 1
ATOM 1705 N N . THR A 1 111 ? 3.421 -40.592 -34.677 1.00 62.12 110 THR A N 1
ATOM 1706 C CA . THR A 1 111 ? 2.850 -40.109 -33.427 1.00 11.53 110 THR A CA 1
ATOM 1707 C C . THR A 1 111 ? 1.348 -39.883 -33.559 1.00 61.31 110 THR A C 1
ATOM 1708 O O . THR A 1 111 ? 0.667 -39.585 -32.578 1.00 70.44 110 THR A O 1
ATOM 1719 N N . MET A 1 112 ? 0.838 -40.028 -34.778 1.00 32.24 111 MET A N 1
ATOM 1720 C CA . MET A 1 112 ? -0.585 -39.842 -35.037 1.00 31.10 111 MET A CA 1
ATOM 1721 C C . MET A 1 112 ? -1.014 -38.414 -34.715 1.00 72.12 111 MET A C 1
ATOM 1722 O O . MET A 1 112 ? -1.770 -38.181 -33.772 1.00 4.14 111 MET A O 1
ATOM 1736 N N . ARG A 1 113 ? -0.527 -37.463 -35.505 1.00 54.40 112 ARG A N 1
ATOM 1737 C CA . ARG A 1 113 ? -0.860 -36.058 -35.303 1.00 3.54 112 ARG A CA 1
ATOM 1738 C C . ARG A 1 113 ? -0.151 -35.503 -34.070 1.00 70.31 112 ARG A C 1
ATOM 1739 O O . ARG A 1 113 ? -0.678 -35.563 -32.959 1.00 72.53 112 ARG A O 1
ATOM 1760 N N . ARG A 1 114 ? 1.047 -34.965 -34.275 1.00 14.32 113 ARG A N 1
ATOM 1761 C CA . ARG A 1 114 ? 1.828 -34.402 -33.180 1.00 41.44 113 ARG A CA 1
ATOM 1762 C C . ARG A 1 114 ? 0.959 -33.518 -32.290 1.00 20.52 113 ARG A C 1
ATOM 1763 O O . ARG A 1 114 ? -0.110 -33.066 -32.701 1.00 23.22 113 ARG A O 1
ATOM 1784 N N . ARG A 1 115 ? 1.425 -33.278 -31.069 1.00 10.14 114 ARG A N 1
ATOM 1785 C CA . ARG A 1 115 ? 0.690 -32.451 -30.120 1.00 13.24 114 ARG A CA 1
ATOM 1786 C C . ARG A 1 115 ? 0.747 -30.980 -30.522 1.00 33.00 114 ARG A C 1
ATOM 1787 O O . ARG A 1 115 ? 1.326 -30.629 -31.550 1.00 51.12 114 ARG A O 1
ATOM 1808 N N . PHE A 1 116 ? 0.142 -30.124 -29.705 1.00 35.41 115 PHE A N 1
ATOM 1809 C CA . PHE A 1 116 ? 0.122 -28.692 -29.976 1.00 50.21 115 PHE A CA 1
ATOM 1810 C C . PHE A 1 116 ? -0.157 -27.901 -28.702 1.00 13.34 115 PHE A C 1
ATOM 1811 O O . PHE A 1 116 ? -0.358 -28.476 -27.632 1.00 71.42 115 PHE A O 1
ATOM 1828 N N . SER A 1 117 ? -0.168 -26.577 -28.824 1.00 63.20 116 SER A N 1
ATOM 1829 C CA . SER A 1 117 ? -0.418 -25.706 -27.682 1.00 3.22 116 SER A CA 1
ATOM 1830 C C . SER A 1 117 ? -1.649 -26.165 -26.907 1.00 73.14 116 SER A C 1
ATOM 1831 O O . SER A 1 117 ? -2.782 -25.956 -27.341 1.00 75.22 116 SER A O 1
ATOM 1839 N N . ASP A 1 118 ? -1.418 -26.792 -25.759 1.00 55.31 117 ASP A N 1
ATOM 1840 C CA . ASP A 1 118 ? -2.508 -27.280 -24.922 1.00 72.52 117 ASP A CA 1
ATOM 1841 C C . ASP A 1 118 ? -3.385 -26.128 -24.444 1.00 10.53 117 ASP A C 1
ATOM 1842 O O . ASP A 1 118 ? -4.607 -26.256 -24.362 1.00 63.13 117 ASP A O 1
ATOM 1851 N N . ASP A 1 119 ? -2.753 -25.002 -24.128 1.00 34.54 118 ASP A N 1
ATOM 1852 C CA . ASP A 1 119 ? -3.476 -23.826 -23.657 1.00 22.42 118 ASP A CA 1
ATOM 1853 C C . ASP A 1 119 ? -4.615 -23.471 -24.608 1.00 24.52 118 ASP A C 1
ATOM 1854 O O . ASP A 1 119 ? -5.633 -22.918 -24.193 1.00 50.21 118 ASP A O 1
ATOM 1863 N N . ASP A 1 120 ? -4.435 -23.793 -25.884 1.00 44.11 119 ASP A N 1
ATOM 1864 C CA . ASP A 1 120 ? -5.447 -23.508 -26.894 1.00 61.24 119 ASP A CA 1
ATOM 1865 C C . ASP A 1 120 ? -6.806 -24.058 -26.472 1.00 42.21 119 ASP A C 1
ATOM 1866 O O . ASP A 1 120 ? -7.846 -23.485 -26.796 1.00 52.30 119 ASP A O 1
ATOM 1875 N N . ASP A 1 121 ? -6.789 -25.172 -25.749 1.00 3.23 120 ASP A N 1
ATOM 1876 C CA . ASP A 1 121 ? -8.020 -25.799 -25.282 1.00 24.32 120 ASP A CA 1
ATOM 1877 C C . ASP A 1 121 ? -8.353 -25.352 -23.862 1.00 21.00 120 ASP A C 1
ATOM 1878 O O . ASP A 1 121 ? -8.912 -26.116 -23.075 1.00 24.21 120 ASP A O 1
ATOM 1887 N N . ASP A 1 122 ? -8.006 -24.110 -23.542 1.00 24.55 121 ASP A N 1
ATOM 1888 C CA . ASP A 1 122 ? -8.268 -23.561 -22.216 1.00 62.13 121 ASP A CA 1
ATOM 1889 C C . ASP A 1 122 ? -7.871 -24.554 -21.128 1.00 51.12 121 ASP A C 1
ATOM 1890 O O . ASP A 1 122 ? -8.425 -24.540 -20.029 1.00 30.22 121 ASP A O 1
ATOM 1899 N N . PHE A 1 123 ? -6.909 -25.415 -21.443 1.00 32.35 122 PHE A N 1
ATOM 1900 C CA . PHE A 1 123 ? -6.439 -26.417 -20.492 1.00 55.14 122 PHE A CA 1
ATOM 1901 C C . PHE A 1 123 ? -4.941 -26.658 -20.653 1.00 34.42 122 PHE A C 1
ATOM 1902 O O . PHE A 1 123 ? -4.029 -27.051 -20.539 1.00 45.43 122 PHE A O 1
ATOM 1919 N N . SER A 1 1 ? -13.098 -4.851 -20.296 1.00 52.23 0 SER A N 2
ATOM 1920 C CA . SER A 1 1 ? -11.803 -4.454 -19.757 1.00 65.33 0 SER A CA 2
ATOM 1921 C C . SER A 1 1 ? -10.751 -4.391 -20.861 1.00 72.41 0 SER A C 2
ATOM 1922 O O . SER A 1 1 ? -9.627 -4.863 -20.690 1.00 53.42 0 SER A O 2
ATOM 1930 N N . MET A 1 2 ? -11.126 -3.806 -21.994 1.00 2.22 1 MET A N 2
ATOM 1931 C CA . MET A 1 2 ? -10.215 -3.680 -23.126 1.00 14.30 1 MET A CA 2
ATOM 1932 C C . MET A 1 2 ? -10.429 -2.354 -23.850 1.00 62.33 1 MET A C 2
ATOM 1933 O O . MET A 1 2 ? -11.397 -2.192 -24.593 1.00 23.21 1 MET A O 2
ATOM 1947 N N . GLN A 1 3 ? -9.520 -1.411 -23.628 1.00 45.35 2 GLN A N 2
ATOM 1948 C CA . GLN A 1 3 ? -9.610 -0.100 -24.260 1.00 13.51 2 GLN A CA 2
ATOM 1949 C C . GLN A 1 3 ? -8.226 0.427 -24.623 1.00 4.04 2 GLN A C 2
ATOM 1950 O O . GLN A 1 3 ? -7.207 -0.020 -24.095 1.00 61.45 2 GLN A O 2
ATOM 1964 N N . PRO A 1 4 ? -8.185 1.400 -25.545 1.00 0.34 3 PRO A N 2
ATOM 1965 C CA . PRO A 1 4 ? -6.931 2.009 -25.998 1.00 40.03 3 PRO A CA 2
ATOM 1966 C C . PRO A 1 4 ? -6.281 2.869 -24.920 1.00 24.10 3 PRO A C 2
ATOM 1967 O O . PRO A 1 4 ? -5.058 2.882 -24.778 1.00 54.30 3 PRO A O 2
ATOM 1978 N N . GLU A 1 5 ? -7.106 3.585 -24.163 1.00 21.13 4 GLU A N 2
ATOM 1979 C CA . GLU A 1 5 ? -6.609 4.448 -23.097 1.00 72.33 4 GLU A CA 2
ATOM 1980 C C . GLU A 1 5 ? -6.742 3.766 -21.739 1.00 11.05 4 GLU A C 2
ATOM 1981 O O . GLU A 1 5 ? -6.941 4.426 -20.719 1.00 72.31 4 GLU A O 2
ATOM 1993 N N . GLU A 1 6 ? -6.631 2.441 -21.734 1.00 50.32 5 GLU A N 2
ATOM 1994 C CA . GLU A 1 6 ? -6.740 1.670 -20.501 1.00 53.24 5 GLU A CA 2
ATOM 1995 C C . GLU A 1 6 ? -5.426 1.695 -19.726 1.00 13.12 5 GLU A C 2
ATOM 1996 O O . GLU A 1 6 ? -5.419 1.692 -18.495 1.00 30.44 5 GLU A O 2
ATOM 2008 N N . PHE A 1 7 ? -4.316 1.720 -20.455 1.00 61.34 6 PHE A N 2
ATOM 2009 C CA . PHE A 1 7 ? -2.995 1.743 -19.837 1.00 53.52 6 PHE A CA 2
ATOM 2010 C C . PHE A 1 7 ? -2.475 3.173 -19.721 1.00 41.11 6 PHE A C 2
ATOM 2011 O O . PHE A 1 7 ? -1.275 3.420 -19.841 1.00 32.13 6 PHE A O 2
ATOM 2028 N N . ALA A 1 8 ? -3.387 4.111 -19.488 1.00 2.31 7 ALA A N 2
ATOM 2029 C CA . ALA A 1 8 ? -3.021 5.516 -19.354 1.00 62.11 7 ALA A CA 2
ATOM 2030 C C . ALA A 1 8 ? -1.967 5.708 -18.269 1.00 21.31 7 ALA A C 2
ATOM 2031 O O . ALA A 1 8 ? -1.531 4.746 -17.637 1.00 32.13 7 ALA A O 2
ATOM 2038 N N . ALA A 1 9 ? -1.561 6.956 -18.059 1.00 23.51 8 ALA A N 2
ATOM 2039 C CA . ALA A 1 9 ? -0.559 7.273 -17.049 1.00 64.01 8 ALA A CA 2
ATOM 2040 C C . ALA A 1 9 ? 0.673 6.386 -17.200 1.00 35.15 8 ALA A C 2
ATOM 2041 O O . ALA A 1 9 ? 1.318 6.032 -16.214 1.00 22.24 8 ALA A O 2
ATOM 2048 N N . ALA A 1 10 ? 0.992 6.030 -18.439 1.00 74.35 9 ALA A N 2
ATOM 2049 C CA . ALA A 1 10 ? 2.146 5.185 -18.718 1.00 62.15 9 ALA A CA 2
ATOM 2050 C C . ALA A 1 10 ? 3.449 5.916 -18.411 1.00 35.13 9 ALA A C 2
ATOM 2051 O O . ALA A 1 10 ? 4.517 5.308 -18.367 1.00 23.42 9 ALA A O 2
ATOM 2058 N N . ALA A 1 11 ? 3.351 7.224 -18.199 1.00 44.40 10 ALA A N 2
ATOM 2059 C CA . ALA A 1 11 ? 4.522 8.038 -17.894 1.00 71.21 10 ALA A CA 2
ATOM 2060 C C . ALA A 1 11 ? 5.562 7.942 -19.005 1.00 72.33 10 ALA A C 2
ATOM 2061 O O . ALA A 1 11 ? 6.759 8.099 -18.764 1.00 14.14 10 ALA A O 2
ATOM 2068 N N . ARG A 1 12 ? 5.097 7.682 -20.223 1.00 64.31 11 ARG A N 2
ATOM 2069 C CA . ARG A 1 12 ? 5.988 7.563 -21.371 1.00 62.31 11 ARG A CA 2
ATOM 2070 C C . ARG A 1 12 ? 7.012 6.453 -21.152 1.00 5.22 11 ARG A C 2
ATOM 2071 O O . ARG A 1 12 ? 6.945 5.718 -20.168 1.00 5.25 11 ARG A O 2
ATOM 2092 N N . GLY A 1 13 ? 7.960 6.338 -22.077 1.00 43.23 12 GLY A N 2
ATOM 2093 C CA . GLY A 1 13 ? 8.984 5.316 -21.967 1.00 64.11 12 GLY A CA 2
ATOM 2094 C C . GLY A 1 13 ? 9.588 4.953 -23.309 1.00 74.54 12 GLY A C 2
ATOM 2095 O O . GLY A 1 13 ? 10.667 4.367 -23.375 1.00 24.35 12 GLY A O 2
ATOM 2099 N N . GLY A 1 14 ? 8.887 5.300 -24.385 1.00 21.30 13 GLY A N 2
ATOM 2100 C CA . GLY A 1 14 ? 9.375 4.997 -25.718 1.00 30.53 13 GLY A CA 2
ATOM 2101 C C . GLY A 1 14 ? 10.399 6.003 -26.203 1.00 40.21 13 GLY A C 2
ATOM 2102 O O . GLY A 1 14 ? 10.315 6.490 -27.331 1.00 2.53 13 GLY A O 2
ATOM 2106 N N . PHE A 1 15 ? 11.368 6.318 -25.350 1.00 21.52 14 PHE A N 2
ATOM 2107 C CA . PHE A 1 15 ? 12.412 7.275 -25.697 1.00 15.21 14 PHE A CA 2
ATOM 2108 C C . PHE A 1 15 ? 13.733 6.906 -25.029 1.00 12.02 14 PHE A C 2
ATOM 2109 O O . PHE A 1 15 ? 14.636 6.369 -25.669 1.00 33.33 14 PHE A O 2
ATOM 2126 N N . GLY A 1 16 ? 13.838 7.200 -23.736 1.00 71.52 15 GLY A N 2
ATOM 2127 C CA . GLY A 1 16 ? 15.052 6.893 -23.002 1.00 74.42 15 GLY A CA 2
ATOM 2128 C C . GLY A 1 16 ? 16.290 7.459 -23.667 1.00 64.03 15 GLY A C 2
ATOM 2129 O O . GLY A 1 16 ? 17.259 6.739 -23.907 1.00 53.23 15 GLY A O 2
ATOM 2133 N N . GLY A 1 17 ? 16.260 8.754 -23.968 1.00 35.12 16 GLY A N 2
ATOM 2134 C CA . GLY A 1 17 ? 17.394 9.394 -24.608 1.00 55.03 16 GLY A CA 2
ATOM 2135 C C . GLY A 1 17 ? 18.634 9.384 -23.737 1.00 34.34 16 GLY A C 2
ATOM 2136 O O . GLY A 1 17 ? 19.261 8.341 -23.550 1.00 60.13 16 GLY A O 2
ATOM 2140 N N . ASP A 1 18 ? 18.989 10.547 -23.203 1.00 30.04 17 ASP A N 2
ATOM 2141 C CA . ASP A 1 18 ? 20.163 10.668 -22.346 1.00 41.31 17 ASP A CA 2
ATOM 2142 C C . ASP A 1 18 ? 21.269 9.722 -22.803 1.00 31.22 17 ASP A C 2
ATOM 2143 O O . ASP A 1 18 ? 21.760 8.904 -22.025 1.00 41.32 17 ASP A O 2
ATOM 2152 N N . ALA A 1 19 ? 21.655 9.838 -24.069 1.00 51.32 18 ALA A N 2
ATOM 2153 C CA . ALA A 1 19 ? 22.703 8.994 -24.629 1.00 51.01 18 ALA A CA 2
ATOM 2154 C C . ALA A 1 19 ? 23.939 8.988 -23.736 1.00 50.40 18 ALA A C 2
ATOM 2155 O O . ALA A 1 19 ? 24.671 8.001 -23.681 1.00 61.03 18 ALA A O 2
ATOM 2162 N N . GLU A 1 20 ? 24.165 10.098 -23.039 1.00 32.52 19 GLU A N 2
ATOM 2163 C CA . GLU A 1 20 ? 25.314 10.219 -22.150 1.00 1.34 19 GLU A CA 2
ATOM 2164 C C . GLU A 1 20 ? 24.981 9.695 -20.755 1.00 42.55 19 GLU A C 2
ATOM 2165 O O . GLU A 1 20 ? 25.626 8.774 -20.255 1.00 62.44 19 GLU A O 2
ATOM 2177 N N . LYS A 1 21 ? 23.970 10.291 -20.132 1.00 73.53 20 LYS A N 2
ATOM 2178 C CA . LYS A 1 21 ? 23.549 9.886 -18.796 1.00 72.54 20 LYS A CA 2
ATOM 2179 C C . LYS A 1 21 ? 23.205 8.400 -18.761 1.00 74.14 20 LYS A C 2
ATOM 2180 O O . LYS A 1 21 ? 23.789 7.636 -17.994 1.00 65.35 20 LYS A O 2
ATOM 2199 N N . ALA A 1 22 ? 22.253 7.998 -19.598 1.00 21.34 21 ALA A N 2
ATOM 2200 C CA . ALA A 1 22 ? 21.834 6.603 -19.664 1.00 42.23 21 ALA A CA 2
ATOM 2201 C C . ALA A 1 22 ? 23.029 5.681 -19.885 1.00 55.24 21 ALA A C 2
ATOM 2202 O O . ALA A 1 22 ? 23.042 4.543 -19.417 1.00 63.43 21 ALA A O 2
ATOM 2209 N N . LYS A 1 23 ? 24.030 6.180 -20.602 1.00 60.33 22 LYS A N 2
ATOM 2210 C CA . LYS A 1 23 ? 25.230 5.402 -20.886 1.00 21.52 22 LYS A CA 2
ATOM 2211 C C . LYS A 1 23 ? 25.760 4.738 -19.619 1.00 31.52 22 LYS A C 2
ATOM 2212 O O . LYS A 1 23 ? 26.077 3.549 -19.616 1.00 61.53 22 LYS A O 2
ATOM 2231 N N . ALA A 1 24 ? 25.851 5.513 -18.544 1.00 4.24 23 ALA A N 2
ATOM 2232 C CA . ALA A 1 24 ? 26.339 4.999 -17.270 1.00 22.11 23 ALA A CA 2
ATOM 2233 C C . ALA A 1 24 ? 25.188 4.753 -16.300 1.00 63.02 23 ALA A C 2
ATOM 2234 O O . ALA A 1 24 ? 25.108 3.698 -15.672 1.00 61.21 23 ALA A O 2
ATOM 2241 N N . ALA A 1 25 ? 24.300 5.734 -16.183 1.00 14.21 24 ALA A N 2
ATOM 2242 C CA . ALA A 1 25 ? 23.153 5.623 -15.290 1.00 55.24 24 ALA A CA 2
ATOM 2243 C C . ALA A 1 25 ? 22.388 4.327 -15.537 1.00 42.04 24 ALA A C 2
ATOM 2244 O O . ALA A 1 25 ? 22.199 3.525 -14.624 1.00 74.41 24 ALA A O 2
ATOM 2251 N N . GLU A 1 26 ? 21.951 4.130 -16.777 1.00 43.04 25 GLU A N 2
ATOM 2252 C CA . GLU A 1 26 ? 21.206 2.931 -17.143 1.00 11.14 25 GLU A CA 2
ATOM 2253 C C . GLU A 1 26 ? 22.093 1.692 -17.058 1.00 11.21 25 GLU A C 2
ATOM 2254 O O . GLU A 1 26 ? 21.717 0.687 -16.456 1.00 22.12 25 GLU A O 2
ATOM 2266 N N . ALA A 1 27 ? 23.272 1.773 -17.666 1.00 53.04 26 ALA A N 2
ATOM 2267 C CA . ALA A 1 27 ? 24.213 0.660 -17.659 1.00 50.11 26 ALA A CA 2
ATOM 2268 C C . ALA A 1 27 ? 24.365 0.079 -16.258 1.00 21.05 26 ALA A C 2
ATOM 2269 O O . ALA A 1 27 ? 24.544 -1.127 -16.093 1.00 35.52 26 ALA A O 2
ATOM 2276 N N . GLN A 1 28 ? 24.294 0.945 -15.252 1.00 11.01 27 GLN A N 2
ATOM 2277 C CA . GLN A 1 28 ? 24.425 0.516 -13.864 1.00 44.34 27 GLN A CA 2
ATOM 2278 C C . GLN A 1 28 ? 23.461 -0.623 -13.553 1.00 72.20 27 GLN A C 2
ATOM 2279 O O . GLN A 1 28 ? 23.872 -1.688 -13.093 1.00 12.11 27 GLN A O 2
ATOM 2293 N N . GLU A 1 29 ? 22.177 -0.391 -13.807 1.00 33.21 28 GLU A N 2
ATOM 2294 C CA . GLU A 1 29 ? 21.154 -1.399 -13.552 1.00 1.10 28 GLU A CA 2
ATOM 2295 C C . GLU A 1 29 ? 21.085 -2.406 -14.696 1.00 44.04 28 GLU A C 2
ATOM 2296 O O . GLU A 1 29 ? 21.060 -3.616 -14.472 1.00 43.30 28 GLU A O 2
ATOM 2308 N N . ALA A 1 30 ? 21.055 -1.897 -15.924 1.00 14.13 29 ALA A N 2
ATOM 2309 C CA . ALA A 1 30 ? 20.990 -2.751 -17.103 1.00 42.54 29 ALA A CA 2
ATOM 2310 C C . ALA A 1 30 ? 22.027 -3.867 -17.031 1.00 11.53 29 ALA A C 2
ATOM 2311 O O . ALA A 1 30 ? 21.683 -5.048 -17.049 1.00 51.14 29 ALA A O 2
ATOM 2318 N N . MET A 1 31 ? 23.297 -3.484 -16.949 1.00 11.44 30 MET A N 2
ATOM 2319 C CA . MET A 1 31 ? 24.384 -4.453 -16.873 1.00 34.23 30 MET A CA 2
ATOM 2320 C C . MET A 1 31 ? 24.122 -5.478 -15.774 1.00 31.22 30 MET A C 2
ATOM 2321 O O . MET A 1 31 ? 24.211 -6.684 -16.003 1.00 72.53 30 MET A O 2
ATOM 2335 N N . ARG A 1 32 ? 23.799 -4.990 -14.580 1.00 65.33 31 ARG A N 2
ATOM 2336 C CA . ARG A 1 32 ? 23.527 -5.864 -13.446 1.00 34.51 31 ARG A CA 2
ATOM 2337 C C . ARG A 1 32 ? 22.509 -6.939 -13.820 1.00 4.33 31 ARG A C 2
ATOM 2338 O O . ARG A 1 32 ? 22.745 -8.128 -13.611 1.00 31.50 31 ARG A O 2
ATOM 2359 N N . GLN A 1 33 ? 21.379 -6.510 -14.372 1.00 43.31 32 GLN A N 2
ATOM 2360 C CA . GLN A 1 33 ? 20.326 -7.435 -14.773 1.00 63.14 32 GLN A CA 2
ATOM 2361 C C . GLN A 1 33 ? 20.785 -8.312 -15.934 1.00 42.40 32 GLN A C 2
ATOM 2362 O O . GLN A 1 33 ? 20.411 -9.480 -16.026 1.00 74.25 32 GLN A O 2
ATOM 2376 N N . GLN A 1 34 ? 21.597 -7.739 -16.817 1.00 3.04 33 GLN A N 2
ATOM 2377 C CA . GLN A 1 34 ? 22.106 -8.469 -17.972 1.00 11.11 33 GLN A CA 2
ATOM 2378 C C . GLN A 1 34 ? 22.775 -9.770 -17.542 1.00 70.31 33 GLN A C 2
ATOM 2379 O O . GLN A 1 34 ? 22.427 -10.847 -18.026 1.00 25.21 33 GLN A O 2
ATOM 2393 N N . MET A 1 35 ? 23.736 -9.663 -16.631 1.00 5.20 34 MET A N 2
ATOM 2394 C CA . MET A 1 35 ? 24.454 -10.832 -16.136 1.00 34.03 34 MET A CA 2
ATOM 2395 C C . MET A 1 35 ? 25.018 -10.574 -14.742 1.00 53.22 34 MET A C 2
ATOM 2396 O O . MET A 1 35 ? 24.876 -9.479 -14.199 1.00 52.21 34 MET A O 2
ATOM 2410 N N . GLU A 1 36 ? 25.657 -11.589 -14.170 1.00 31.23 35 GLU A N 2
ATOM 2411 C CA . GLU A 1 36 ? 26.241 -11.470 -12.839 1.00 33.53 35 GLU A CA 2
ATOM 2412 C C . GLU A 1 36 ? 25.163 -11.195 -11.794 1.00 73.43 35 GLU A C 2
ATOM 2413 O O . GLU A 1 36 ? 25.064 -10.088 -11.267 1.00 22.24 35 GLU A O 2
ATOM 2425 N N . GLU A 1 37 ? 24.357 -12.212 -11.502 1.00 53.54 36 GLU A N 2
ATOM 2426 C CA . GLU A 1 37 ? 23.285 -12.079 -10.522 1.00 41.55 36 GLU A CA 2
ATOM 2427 C C . GLU A 1 37 ? 22.462 -13.361 -10.439 1.00 52.32 36 GLU A C 2
ATOM 2428 O O . GLU A 1 37 ? 22.027 -13.898 -11.458 1.00 0.34 36 GLU A O 2
ATOM 2440 N N . GLN A 1 38 ? 22.253 -13.845 -9.219 1.00 41.31 37 GLN A N 2
ATOM 2441 C CA . GLN A 1 38 ? 21.483 -15.064 -9.003 1.00 25.20 37 GLN A CA 2
ATOM 2442 C C . GLN A 1 38 ? 20.147 -15.001 -9.735 1.00 61.42 37 GLN A C 2
ATOM 2443 O O . GLN A 1 38 ? 19.620 -16.024 -10.174 1.00 43.24 37 GLN A O 2
ATOM 2457 N N . ARG A 1 39 ? 19.604 -13.795 -9.863 1.00 31.23 38 ARG A N 2
ATOM 2458 C CA . ARG A 1 39 ? 18.328 -13.600 -10.540 1.00 50.33 38 ARG A CA 2
ATOM 2459 C C . ARG A 1 39 ? 18.382 -14.138 -11.967 1.00 41.42 38 ARG A C 2
ATOM 2460 O O . ARG A 1 39 ? 17.621 -15.034 -12.333 1.00 1.34 38 ARG A O 2
ATOM 2481 N N . ARG A 1 40 ? 19.286 -13.584 -12.769 1.00 22.12 39 ARG A N 2
ATOM 2482 C CA . ARG A 1 40 ? 19.438 -14.007 -14.156 1.00 4.12 39 ARG A CA 2
ATOM 2483 C C . ARG A 1 40 ? 20.111 -15.374 -14.237 1.00 32.23 39 ARG A C 2
ATOM 2484 O O . ARG A 1 40 ? 19.643 -16.266 -14.945 1.00 73.01 39 ARG A O 2
ATOM 2505 N N . ILE A 1 41 ? 21.210 -15.531 -13.507 1.00 64.14 40 ILE A N 2
ATOM 2506 C CA . ILE A 1 41 ? 21.946 -16.789 -13.497 1.00 22.25 40 ILE A CA 2
ATOM 2507 C C . ILE A 1 41 ? 21.013 -17.970 -13.248 1.00 43.41 40 ILE A C 2
ATOM 2508 O O . ILE A 1 41 ? 21.245 -19.072 -13.744 1.00 51.31 40 ILE A O 2
ATOM 2524 N N . MET A 1 42 ? 19.957 -17.730 -12.478 1.00 52.13 41 MET A N 2
ATOM 2525 C CA . MET A 1 42 ? 18.986 -18.773 -12.167 1.00 5.04 41 MET A CA 2
ATOM 2526 C C . MET A 1 42 ? 17.810 -18.729 -13.137 1.00 3.11 41 MET A C 2
ATOM 2527 O O . MET A 1 42 ? 17.386 -19.760 -13.661 1.00 15.42 41 MET A O 2
ATOM 2541 N N . LEU A 1 43 ? 17.288 -17.530 -13.372 1.00 70.32 42 LEU A N 2
ATOM 2542 C CA . LEU A 1 43 ? 16.160 -17.352 -14.280 1.00 30.10 42 LEU A CA 2
ATOM 2543 C C . LEU A 1 43 ? 16.433 -18.017 -15.625 1.00 44.03 42 LEU A C 2
ATOM 2544 O O . LEU A 1 43 ? 15.567 -18.689 -16.184 1.00 75.21 42 LEU A O 2
ATOM 2560 N N . ARG A 1 44 ? 17.644 -17.826 -16.139 1.00 23.24 43 ARG A N 2
ATOM 2561 C CA . ARG A 1 44 ? 18.032 -18.408 -17.418 1.00 23.23 43 ARG A CA 2
ATOM 2562 C C . ARG A 1 44 ? 18.146 -19.926 -17.312 1.00 73.23 43 ARG A C 2
ATOM 2563 O O . ARG A 1 44 ? 17.891 -20.646 -18.277 1.00 71.13 43 ARG A O 2
ATOM 2584 N N . ALA A 1 45 ? 18.530 -20.405 -16.134 1.00 24.22 44 ALA A N 2
ATOM 2585 C CA . ALA A 1 45 ? 18.676 -21.837 -15.902 1.00 2.22 44 ALA A CA 2
ATOM 2586 C C . ALA A 1 45 ? 17.334 -22.551 -16.015 1.00 15.21 44 ALA A C 2
ATOM 2587 O O . ALA A 1 45 ? 17.227 -23.596 -16.657 1.00 11.12 44 ALA A O 2
ATOM 2594 N N . VAL A 1 46 ? 16.310 -21.980 -15.387 1.00 23.43 45 VAL A N 2
ATOM 2595 C CA . VAL A 1 46 ? 14.974 -22.563 -15.417 1.00 52.53 45 VAL A CA 2
ATOM 2596 C C . VAL A 1 46 ? 14.230 -22.165 -16.687 1.00 42.34 45 VAL A C 2
ATOM 2597 O O . VAL A 1 46 ? 13.378 -22.906 -17.179 1.00 14.33 45 VAL A O 2
ATOM 2610 N N . LEU A 1 47 ? 14.558 -20.991 -17.215 1.00 44.32 46 LEU A N 2
ATOM 2611 C CA . LEU A 1 47 ? 13.922 -20.493 -18.430 1.00 70.30 46 LEU A CA 2
ATOM 2612 C C . LEU A 1 47 ? 14.043 -21.508 -19.563 1.00 2.42 46 LEU A C 2
ATOM 2613 O O . LEU A 1 47 ? 14.653 -22.565 -19.402 1.00 21.32 46 LEU A O 2
ATOM 2629 N N . THR A 1 48 ? 13.460 -21.177 -20.711 1.00 32.40 47 THR A N 2
ATOM 2630 C CA . THR A 1 48 ? 13.503 -22.058 -21.871 1.00 61.32 47 THR A CA 2
ATOM 2631 C C . THR A 1 48 ? 14.928 -22.517 -22.161 1.00 12.52 47 THR A C 2
ATOM 2632 O O . THR A 1 48 ? 15.903 -21.915 -21.710 1.00 12.01 47 THR A O 2
ATOM 2643 N N . PRO A 1 49 ? 15.054 -23.607 -22.932 1.00 4.31 48 PRO A N 2
ATOM 2644 C CA . PRO A 1 49 ? 16.357 -24.169 -23.300 1.00 61.00 48 PRO A CA 2
ATOM 2645 C C . PRO A 1 49 ? 17.122 -23.274 -24.270 1.00 35.32 48 PRO A C 2
ATOM 2646 O O . PRO A 1 49 ? 16.795 -22.099 -24.434 1.00 73.41 48 PRO A O 2
ATOM 2657 N N . ALA A 1 50 ? 18.140 -23.838 -24.910 1.00 64.32 49 ALA A N 2
ATOM 2658 C CA . ALA A 1 50 ? 18.949 -23.092 -25.866 1.00 4.23 49 ALA A CA 2
ATOM 2659 C C . ALA A 1 50 ? 18.145 -22.746 -27.114 1.00 61.32 49 ALA A C 2
ATOM 2660 O O . ALA A 1 50 ? 18.597 -21.977 -27.962 1.00 61.41 49 ALA A O 2
ATOM 2667 N N . ALA A 1 51 ? 16.951 -23.320 -27.221 1.00 1.01 50 ALA A N 2
ATOM 2668 C CA . ALA A 1 51 ? 16.084 -23.071 -28.365 1.00 75.35 50 ALA A CA 2
ATOM 2669 C C . ALA A 1 51 ? 15.927 -21.576 -28.621 1.00 65.14 50 ALA A C 2
ATOM 2670 O O . ALA A 1 51 ? 15.679 -21.154 -29.750 1.00 51.32 50 ALA A O 2
ATOM 2677 N N . GLN A 1 52 ? 16.074 -20.781 -27.566 1.00 64.33 51 GLN A N 2
ATOM 2678 C CA . GLN A 1 52 ? 15.948 -19.333 -27.678 1.00 60.01 51 GLN A CA 2
ATOM 2679 C C . GLN A 1 52 ? 16.757 -18.805 -28.859 1.00 33.54 51 GLN A C 2
ATOM 2680 O O . GLN A 1 52 ? 16.365 -17.836 -29.507 1.00 73.01 51 GLN A O 2
ATOM 2694 N N . GLU A 1 53 ? 17.887 -19.450 -29.131 1.00 31.31 52 GLU A N 2
ATOM 2695 C CA . GLU A 1 53 ? 18.751 -19.044 -30.233 1.00 72.21 52 GLU A CA 2
ATOM 2696 C C . GLU A 1 53 ? 17.983 -19.038 -31.552 1.00 44.01 52 GLU A C 2
ATOM 2697 O O . GLU A 1 53 ? 17.790 -17.988 -32.165 1.00 43.11 52 GLU A O 2
ATOM 2709 N N . ARG A 1 54 ? 17.549 -20.218 -31.983 1.00 10.14 53 ARG A N 2
ATOM 2710 C CA . ARG A 1 54 ? 16.804 -20.349 -33.229 1.00 65.42 53 ARG A CA 2
ATOM 2711 C C . ARG A 1 54 ? 15.579 -19.440 -33.229 1.00 71.30 53 ARG A C 2
ATOM 2712 O O . ARG A 1 54 ? 15.297 -18.760 -34.217 1.00 30.15 53 ARG A O 2
ATOM 2733 N N . LEU A 1 55 ? 14.854 -19.434 -32.116 1.00 52.10 54 LEU A N 2
ATOM 2734 C CA . LEU A 1 55 ? 13.658 -18.609 -31.987 1.00 13.21 54 LEU A CA 2
ATOM 2735 C C . LEU A 1 55 ? 13.939 -17.172 -32.414 1.00 53.21 54 LEU A C 2
ATOM 2736 O O . LEU A 1 55 ? 13.206 -16.598 -33.221 1.00 22.20 54 LEU A O 2
ATOM 2752 N N . HIS A 1 56 ? 15.006 -16.596 -31.869 1.00 54.32 55 HIS A N 2
ATOM 2753 C CA . HIS A 1 56 ? 15.386 -15.226 -32.196 1.00 55.12 55 HIS A CA 2
ATOM 2754 C C . HIS A 1 56 ? 15.736 -15.098 -33.676 1.00 1.24 55 HIS A C 2
ATOM 2755 O O . HIS A 1 56 ? 15.203 -14.238 -34.377 1.00 62.14 55 HIS A O 2
ATOM 2769 N N . ARG A 1 57 ? 16.636 -15.958 -34.142 1.00 52.41 56 ARG A N 2
ATOM 2770 C CA . ARG A 1 57 ? 17.059 -15.939 -35.537 1.00 53.12 56 ARG A CA 2
ATOM 2771 C C . ARG A 1 57 ? 15.853 -15.986 -36.471 1.00 42.15 56 ARG A C 2
ATOM 2772 O O . ARG A 1 57 ? 15.615 -15.054 -37.240 1.00 72.13 56 ARG A O 2
ATOM 2793 N N . ILE A 1 58 ? 15.098 -17.077 -36.399 1.00 53.54 57 ILE A N 2
ATOM 2794 C CA . ILE A 1 58 ? 13.917 -17.244 -37.238 1.00 63.30 57 ILE A CA 2
ATOM 2795 C C . ILE A 1 58 ? 13.004 -16.027 -37.151 1.00 54.51 57 ILE A C 2
ATOM 2796 O O . ILE A 1 58 ? 12.302 -15.696 -38.106 1.00 73.34 57 ILE A O 2
ATOM 2812 N N . GLN A 1 59 ? 13.020 -15.362 -36.000 1.00 32.51 58 GLN A N 2
ATOM 2813 C CA . GLN A 1 59 ? 12.193 -14.180 -35.789 1.00 20.00 58 GLN A CA 2
ATOM 2814 C C . GLN A 1 59 ? 12.731 -12.992 -36.580 1.00 12.24 58 GLN A C 2
ATOM 2815 O O . GLN A 1 59 ? 11.964 -12.191 -37.116 1.00 34.12 58 GLN A O 2
ATOM 2829 N N . LEU A 1 60 ? 14.053 -12.883 -36.648 1.00 11.32 59 LEU A N 2
ATOM 2830 C CA . LEU A 1 60 ? 14.694 -11.791 -37.373 1.00 61.41 59 LEU A CA 2
ATOM 2831 C C . LEU A 1 60 ? 14.163 -11.700 -38.800 1.00 41.20 59 LEU A C 2
ATOM 2832 O O . LEU A 1 60 ? 13.892 -10.610 -39.304 1.00 45.22 59 LEU A O 2
ATOM 2848 N N . VAL A 1 61 ? 14.014 -12.852 -39.446 1.00 23.23 60 VAL A N 2
ATOM 2849 C CA . VAL A 1 61 ? 13.512 -12.903 -40.814 1.00 2.34 60 VAL A CA 2
ATOM 2850 C C . VAL A 1 61 ? 11.991 -12.805 -40.845 1.00 21.13 60 VAL A C 2
ATOM 2851 O O . VAL A 1 61 ? 11.427 -11.925 -41.495 1.00 43.21 60 VAL A O 2
ATOM 2864 N N . LYS A 1 62 ? 11.331 -13.715 -40.137 1.00 32.14 61 LYS A N 2
ATOM 2865 C CA . LYS A 1 62 ? 9.874 -13.732 -40.080 1.00 71.03 61 LYS A CA 2
ATOM 2866 C C . LYS A 1 62 ? 9.362 -12.825 -38.966 1.00 51.32 61 LYS A C 2
ATOM 2867 O O . LYS A 1 62 ? 9.196 -13.259 -37.827 1.00 0.53 61 LYS A O 2
ATOM 2886 N N . ALA A 1 63 ? 9.112 -11.564 -39.304 1.00 1.21 62 ALA A N 2
ATOM 2887 C CA . ALA A 1 63 ? 8.616 -10.597 -38.333 1.00 15.12 62 ALA A CA 2
ATOM 2888 C C . ALA A 1 63 ? 7.278 -11.041 -37.751 1.00 12.12 62 ALA A C 2
ATOM 2889 O O . ALA A 1 63 ? 7.151 -11.241 -36.543 1.00 25.43 62 ALA A O 2
ATOM 2896 N N . ASP A 1 64 ? 6.282 -11.192 -38.617 1.00 41.11 63 ASP A N 2
ATOM 2897 C CA . ASP A 1 64 ? 4.953 -11.613 -38.189 1.00 1.43 63 ASP A CA 2
ATOM 2898 C C . ASP A 1 64 ? 5.023 -12.921 -37.407 1.00 51.21 63 ASP A C 2
ATOM 2899 O O . ASP A 1 64 ? 4.349 -13.086 -36.390 1.00 1.21 63 ASP A O 2
ATOM 2908 N N . LYS A 1 65 ? 5.842 -13.849 -37.889 1.00 72.35 64 LYS A N 2
ATOM 2909 C CA . LYS A 1 65 ? 6.001 -15.144 -37.237 1.00 51.41 64 LYS A CA 2
ATOM 2910 C C . LYS A 1 65 ? 6.695 -14.991 -35.888 1.00 4.04 64 LYS A C 2
ATOM 2911 O O . LYS A 1 65 ? 6.638 -15.886 -35.045 1.00 12.32 64 LYS A O 2
ATOM 2930 N N . ALA A 1 66 ? 7.350 -13.851 -35.690 1.00 20.43 65 ALA A N 2
ATOM 2931 C CA . ALA A 1 66 ? 8.052 -13.581 -34.441 1.00 42.23 65 ALA A CA 2
ATOM 2932 C C . ALA A 1 66 ? 7.104 -13.015 -33.390 1.00 11.13 65 ALA A C 2
ATOM 2933 O O . ALA A 1 66 ? 6.951 -13.583 -32.308 1.00 43.21 65 ALA A O 2
ATOM 2940 N N . ARG A 1 67 ? 6.470 -11.893 -33.714 1.00 12.11 66 ARG A N 2
ATOM 2941 C CA . ARG A 1 67 ? 5.538 -11.249 -32.796 1.00 32.42 66 ARG A CA 2
ATOM 2942 C C . ARG A 1 67 ? 4.445 -12.221 -32.360 1.00 61.44 66 ARG A C 2
ATOM 2943 O O . ARG A 1 67 ? 3.890 -12.097 -31.269 1.00 61.13 66 ARG A O 2
ATOM 2964 N N . GLU A 1 68 ? 4.142 -13.188 -33.222 1.00 1.43 67 GLU A N 2
ATOM 2965 C CA . GLU A 1 68 ? 3.115 -14.179 -32.926 1.00 31.43 67 GLU A CA 2
ATOM 2966 C C . GLU A 1 68 ? 3.616 -15.193 -31.901 1.00 44.01 67 GLU A C 2
ATOM 2967 O O . GLU A 1 68 ? 2.827 -15.829 -31.202 1.00 50.14 67 GLU A O 2
ATOM 2979 N N . VAL A 1 69 ? 4.935 -15.339 -31.818 1.00 0.52 68 VAL A N 2
ATOM 2980 C CA . VAL A 1 69 ? 5.543 -16.274 -30.879 1.00 42.21 68 VAL A CA 2
ATOM 2981 C C . VAL A 1 69 ? 5.609 -15.680 -29.476 1.00 74.24 68 VAL A C 2
ATOM 2982 O O . VAL A 1 69 ? 5.624 -16.408 -28.484 1.00 40.14 68 VAL A O 2
ATOM 2995 N N . GLU A 1 70 ? 5.646 -14.353 -29.402 1.00 64.44 69 GLU A N 2
ATOM 2996 C CA . GLU A 1 70 ? 5.710 -13.662 -28.120 1.00 64.01 69 GLU A CA 2
ATOM 2997 C C . GLU A 1 70 ? 4.355 -13.061 -27.758 1.00 23.44 69 GLU A C 2
ATOM 2998 O O . GLU A 1 70 ? 4.130 -12.655 -26.618 1.00 55.12 69 GLU A O 2
ATOM 3010 N N . ALA A 1 71 ? 3.457 -13.009 -28.736 1.00 3.42 70 ALA A N 2
ATOM 3011 C CA . ALA A 1 71 ? 2.124 -12.459 -28.520 1.00 64.55 70 ALA A CA 2
ATOM 3012 C C . ALA A 1 71 ? 1.371 -13.249 -27.456 1.00 33.23 70 ALA A C 2
ATOM 3013 O O . ALA A 1 71 ? 0.893 -12.684 -26.471 1.00 31.20 70 ALA A O 2
ATOM 3020 N N . LEU A 1 72 ? 1.267 -14.558 -27.659 1.00 51.24 71 LEU A N 2
ATOM 3021 C CA . LEU A 1 72 ? 0.570 -15.426 -26.717 1.00 0.15 71 LEU A CA 2
ATOM 3022 C C . LEU A 1 72 ? 1.287 -15.455 -25.371 1.00 23.13 71 LEU A C 2
ATOM 3023 O O . LEU A 1 72 ? 0.711 -15.853 -24.358 1.00 21.02 71 LEU A O 2
ATOM 3039 N N . ILE A 1 73 ? 2.546 -15.029 -25.368 1.00 31.34 72 ILE A N 2
ATOM 3040 C CA . ILE A 1 73 ? 3.340 -15.004 -24.146 1.00 2.43 72 ILE A CA 2
ATOM 3041 C C . ILE A 1 73 ? 2.735 -14.054 -23.117 1.00 25.31 72 ILE A C 2
ATOM 3042 O O . ILE A 1 73 ? 2.907 -14.237 -21.911 1.00 3.11 72 ILE A O 2
ATOM 3058 N N . LEU A 1 74 ? 2.025 -13.041 -23.601 1.00 24.15 73 LEU A N 2
ATOM 3059 C CA . LEU A 1 74 ? 1.392 -12.063 -22.723 1.00 3.21 73 LEU A CA 2
ATOM 3060 C C . LEU A 1 74 ? 0.444 -12.745 -21.742 1.00 52.50 73 LEU A C 2
ATOM 3061 O O . LEU A 1 74 ? 0.629 -12.664 -20.528 1.00 52.21 73 LEU A O 2
ATOM 3077 N N . GLN A 1 75 ? -0.570 -13.417 -22.277 1.00 50.14 74 GLN A N 2
ATOM 3078 C CA . GLN A 1 75 ? -1.546 -14.114 -21.449 1.00 13.05 74 GLN A CA 2
ATOM 3079 C C . GLN A 1 75 ? -0.963 -15.409 -20.892 1.00 44.52 74 GLN A C 2
ATOM 3080 O O . GLN A 1 75 ? -1.246 -15.792 -19.758 1.00 55.42 74 GLN A O 2
ATOM 3094 N N . ASN A 1 76 ? -0.146 -16.078 -21.699 1.00 23.21 75 ASN A N 2
ATOM 3095 C CA . ASN A 1 76 ? 0.477 -17.331 -21.287 1.00 45.12 75 ASN A CA 2
ATOM 3096 C C . ASN A 1 76 ? 1.332 -17.129 -20.039 1.00 74.22 75 ASN A C 2
ATOM 3097 O O . ASN A 1 76 ? 1.363 -17.981 -19.152 1.00 65.41 75 ASN A O 2
ATOM 3108 N N . ALA A 1 77 ? 2.022 -15.995 -19.978 1.00 61.24 76 ALA A N 2
ATOM 3109 C CA . ALA A 1 77 ? 2.874 -15.680 -18.839 1.00 3.03 76 ALA A CA 2
ATOM 3110 C C . ALA A 1 77 ? 2.050 -15.175 -17.660 1.00 35.25 76 ALA A C 2
ATOM 3111 O O . ALA A 1 77 ? 2.384 -15.430 -16.503 1.00 31.30 76 ALA A O 2
ATOM 3118 N N . GLN A 1 78 ? 0.972 -14.458 -17.961 1.00 31.01 77 GLN A N 2
ATOM 3119 C CA . GLN A 1 78 ? 0.101 -13.917 -16.925 1.00 12.45 77 GLN A CA 2
ATOM 3120 C C . GLN A 1 78 ? -0.313 -15.004 -15.938 1.00 41.14 77 GLN A C 2
ATOM 3121 O O . GLN A 1 78 ? -0.473 -14.745 -14.745 1.00 63.34 77 GLN A O 2
ATOM 3135 N N . ARG A 1 79 ? -0.485 -16.221 -16.445 1.00 11.44 78 ARG A N 2
ATOM 3136 C CA . ARG A 1 79 ? -0.882 -17.347 -15.608 1.00 41.03 78 ARG A CA 2
ATOM 3137 C C . ARG A 1 79 ? 0.330 -17.964 -14.916 1.00 41.13 78 ARG A C 2
ATOM 3138 O O . ARG A 1 79 ? 0.252 -18.383 -13.762 1.00 62.34 78 ARG A O 2
ATOM 3159 N N . GLY A 1 80 ? 1.450 -18.016 -15.631 1.00 23.02 79 GLY A N 2
ATOM 3160 C CA . GLY A 1 80 ? 2.662 -18.584 -15.070 1.00 3.34 79 GLY A CA 2
ATOM 3161 C C . GLY A 1 80 ? 3.098 -19.846 -15.787 1.00 53.24 79 GLY A C 2
ATOM 3162 O O . GLY A 1 80 ? 2.737 -20.952 -15.386 1.00 21.24 79 GLY A O 2
ATOM 3166 N N . ARG A 1 81 ? 3.874 -19.681 -16.853 1.00 52.55 80 ARG A N 2
ATOM 3167 C CA . ARG A 1 81 ? 4.356 -20.816 -17.631 1.00 3.34 80 ARG A CA 2
ATOM 3168 C C . ARG A 1 81 ? 4.956 -21.883 -16.720 1.00 12.15 80 ARG A C 2
ATOM 3169 O O . ARG A 1 81 ? 5.320 -21.605 -15.576 1.00 34.21 80 ARG A O 2
ATOM 3190 N N . LEU A 1 82 ? 5.055 -23.104 -17.233 1.00 42.12 81 LEU A N 2
ATOM 3191 C CA . LEU A 1 82 ? 5.610 -24.214 -16.466 1.00 42.22 81 LEU A CA 2
ATOM 3192 C C . LEU A 1 82 ? 7.120 -24.065 -16.307 1.00 51.22 81 LEU A C 2
ATOM 3193 O O . LEU A 1 82 ? 7.895 -24.757 -16.966 1.00 73.33 81 LEU A O 2
ATOM 3209 N N . ALA A 1 83 ? 7.530 -23.158 -15.427 1.00 3.14 82 ALA A N 2
ATOM 3210 C CA . ALA A 1 83 ? 8.947 -22.921 -15.178 1.00 32.23 82 ALA A CA 2
ATOM 3211 C C . ALA A 1 83 ? 9.472 -23.840 -14.080 1.00 65.32 82 ALA A C 2
ATOM 3212 O O . ALA A 1 83 ? 10.169 -23.397 -13.167 1.00 11.01 82 ALA A O 2
ATOM 3219 N N . ASP A 1 84 ? 9.134 -25.121 -14.176 1.00 21.35 83 ASP A N 2
ATOM 3220 C CA . ASP A 1 84 ? 9.573 -26.103 -13.191 1.00 34.35 83 ASP A CA 2
ATOM 3221 C C . ASP A 1 84 ? 9.371 -27.523 -13.711 1.00 41.25 83 ASP A C 2
ATOM 3222 O O . ASP A 1 84 ? 10.208 -28.400 -13.496 1.00 41.31 83 ASP A O 2
ATOM 3231 N N . LYS A 1 85 ? 8.254 -27.743 -14.397 1.00 45.13 84 LYS A N 2
ATOM 3232 C CA . LYS A 1 85 ? 7.942 -29.055 -14.950 1.00 35.52 84 LYS A CA 2
ATOM 3233 C C . LYS A 1 85 ? 8.514 -29.204 -16.356 1.00 33.51 84 LYS A C 2
ATOM 3234 O O . LYS A 1 85 ? 9.138 -30.215 -16.679 1.00 71.20 84 LYS A O 2
ATOM 3253 N N . VAL A 1 86 ? 8.298 -28.191 -17.188 1.00 40.32 85 VAL A N 2
ATOM 3254 C CA . VAL A 1 86 ? 8.795 -28.208 -18.559 1.00 34.01 85 VAL A CA 2
ATOM 3255 C C . VAL A 1 86 ? 8.500 -26.890 -19.267 1.00 30.41 85 VAL A C 2
ATOM 3256 O O . VAL A 1 86 ? 7.385 -26.373 -19.198 1.00 40.23 85 VAL A O 2
ATOM 3269 N N . ASP A 1 87 ? 9.506 -26.353 -19.947 1.00 44.12 86 ASP A N 2
ATOM 3270 C CA . ASP A 1 87 ? 9.355 -25.095 -20.670 1.00 63.42 86 ASP A CA 2
ATOM 3271 C C . ASP A 1 87 ? 8.121 -25.128 -21.566 1.00 31.51 86 ASP A C 2
ATOM 3272 O O . ASP A 1 87 ? 7.898 -26.094 -22.296 1.00 3.23 86 ASP A O 2
ATOM 3281 N N . GLU A 1 88 ? 7.322 -24.068 -21.503 1.00 51.23 87 GLU A N 2
ATOM 3282 C CA . GLU A 1 88 ? 6.109 -23.977 -22.308 1.00 20.43 87 GLU A CA 2
ATOM 3283 C C . GLU A 1 88 ? 6.437 -23.576 -23.743 1.00 72.31 87 GLU A C 2
ATOM 3284 O O . GLU A 1 88 ? 5.808 -24.049 -24.690 1.00 2.33 87 GLU A O 2
ATOM 3296 N N . ALA A 1 89 ? 7.425 -22.701 -23.896 1.00 22.15 88 ALA A N 2
ATOM 3297 C CA . ALA A 1 89 ? 7.838 -22.237 -25.214 1.00 60.02 88 ALA A CA 2
ATOM 3298 C C . ALA A 1 89 ? 8.162 -23.410 -26.132 1.00 64.44 88 ALA A C 2
ATOM 3299 O O . ALA A 1 89 ? 7.616 -23.523 -27.230 1.00 60.43 88 ALA A O 2
ATOM 3306 N N . THR A 1 90 ? 9.056 -24.283 -25.677 1.00 21.01 89 THR A N 2
ATOM 3307 C CA . THR A 1 90 ? 9.455 -25.447 -26.458 1.00 52.01 89 THR A CA 2
ATOM 3308 C C . THR A 1 90 ? 8.239 -26.172 -27.024 1.00 22.11 89 THR A C 2
ATOM 3309 O O . THR A 1 90 ? 8.301 -26.759 -28.105 1.00 51.54 89 THR A O 2
ATOM 3320 N N . LEU A 1 91 ? 7.134 -26.128 -26.288 1.00 24.35 90 LEU A N 2
ATOM 3321 C CA . LEU A 1 91 ? 5.902 -26.781 -26.717 1.00 24.12 90 LEU A CA 2
ATOM 3322 C C . LEU A 1 91 ? 5.277 -26.042 -27.895 1.00 74.02 90 LEU A C 2
ATOM 3323 O O . LEU A 1 91 ? 4.848 -26.659 -28.871 1.00 22.33 90 LEU A O 2
ATOM 3339 N N . ILE A 1 92 ? 5.229 -24.718 -27.798 1.00 41.35 91 ILE A N 2
ATOM 3340 C CA . ILE A 1 92 ? 4.659 -23.895 -28.858 1.00 10.21 91 ILE A CA 2
ATOM 3341 C C . ILE A 1 92 ? 5.562 -23.877 -30.086 1.00 43.43 91 ILE A C 2
ATOM 3342 O O . ILE A 1 92 ? 5.087 -23.953 -31.219 1.00 3.12 91 ILE A O 2
ATOM 3358 N N . GLU A 1 93 ? 6.867 -23.777 -29.853 1.00 43.21 92 GLU A N 2
ATOM 3359 C CA . GLU A 1 93 ? 7.837 -23.750 -30.942 1.00 2.14 92 GLU A CA 2
ATOM 3360 C C . GLU A 1 93 ? 7.936 -25.115 -31.616 1.00 71.03 92 GLU A C 2
ATOM 3361 O O . GLU A 1 93 ? 8.361 -25.222 -32.767 1.00 63.13 92 GLU A O 2
ATOM 3373 N N . LEU A 1 94 ? 7.541 -26.156 -30.892 1.00 34.10 93 LEU A N 2
ATOM 3374 C CA . LEU A 1 94 ? 7.584 -27.516 -31.419 1.00 44.30 93 LEU A CA 2
ATOM 3375 C C . LEU A 1 94 ? 6.344 -27.816 -32.255 1.00 2.04 93 LEU A C 2
ATOM 3376 O O . LEU A 1 94 ? 6.421 -28.499 -33.277 1.00 5.21 93 LEU A O 2
ATOM 3392 N N . LEU A 1 95 ? 5.202 -27.300 -31.815 1.00 32.34 94 LEU A N 2
ATOM 3393 C CA . LEU A 1 95 ? 3.944 -27.511 -32.523 1.00 61.00 94 LEU A CA 2
ATOM 3394 C C . LEU A 1 95 ? 3.798 -26.526 -33.678 1.00 41.32 94 LEU A C 2
ATOM 3395 O O . LEU A 1 95 ? 3.257 -26.865 -34.730 1.00 50.32 94 LEU A O 2
ATOM 3411 N N . GLN A 1 96 ? 4.286 -25.306 -33.474 1.00 62.45 95 GLN A N 2
ATOM 3412 C CA . GLN A 1 96 ? 4.211 -24.273 -34.500 1.00 41.22 95 GLN A CA 2
ATOM 3413 C C . GLN A 1 96 ? 5.017 -24.669 -35.733 1.00 23.24 95 GLN A C 2
ATOM 3414 O O . GLN A 1 96 ? 4.627 -24.375 -36.862 1.00 15.42 95 GLN A O 2
ATOM 3428 N N . GLN A 1 97 ? 6.143 -25.338 -35.507 1.00 5.00 96 GLN A N 2
ATOM 3429 C CA . GLN A 1 97 ? 7.005 -25.773 -36.600 1.00 32.41 96 GLN A CA 2
ATOM 3430 C C . GLN A 1 97 ? 6.436 -27.014 -37.280 1.00 70.31 96 GLN A C 2
ATOM 3431 O O . GLN A 1 97 ? 6.760 -27.309 -38.431 1.00 52.43 96 GLN A O 2
ATOM 3445 N N . THR A 1 98 ? 5.586 -27.740 -36.561 1.00 32.43 97 THR A N 2
ATOM 3446 C CA . THR A 1 98 ? 4.973 -28.950 -37.094 1.00 31.43 97 THR A CA 2
ATOM 3447 C C . THR A 1 98 ? 3.636 -28.643 -37.758 1.00 51.32 97 THR A C 2
ATOM 3448 O O . THR A 1 98 ? 2.728 -29.474 -37.761 1.00 53.43 97 THR A O 2
ATOM 3459 N N . SER A 1 99 ? 3.522 -27.444 -38.321 1.00 41.01 98 SER A N 2
ATOM 3460 C CA . SER A 1 99 ? 2.294 -27.026 -38.987 1.00 11.54 98 SER A CA 2
ATOM 3461 C C . SER A 1 99 ? 1.830 -28.082 -39.985 1.00 43.54 98 SER A C 2
ATOM 3462 O O . SER A 1 99 ? 0.633 -28.261 -40.205 1.00 12.40 98 SER A O 2
ATOM 3470 N N . ALA A 1 100 ? 2.789 -28.778 -40.588 1.00 35.12 99 ALA A N 2
ATOM 3471 C CA . ALA A 1 100 ? 2.480 -29.818 -41.562 1.00 11.32 99 ALA A CA 2
ATOM 3472 C C . ALA A 1 100 ? 2.011 -31.094 -40.872 1.00 70.41 99 ALA A C 2
ATOM 3473 O O . ALA A 1 100 ? 1.274 -31.890 -41.453 1.00 62.44 99 ALA A O 2
ATOM 3480 N N . ALA A 1 101 ? 2.444 -31.283 -39.630 1.00 35.43 100 ALA A N 2
ATOM 3481 C CA . ALA A 1 101 ? 2.067 -32.463 -38.861 1.00 14.12 100 ALA A CA 2
ATOM 3482 C C . ALA A 1 101 ? 0.620 -32.370 -38.387 1.00 70.54 100 ALA A C 2
ATOM 3483 O O . ALA A 1 101 ? -0.135 -33.338 -38.477 1.00 34.33 100 ALA A O 2
ATOM 3490 N N . SER A 1 102 ? 0.241 -31.201 -37.883 1.00 52.52 101 SER A N 2
ATOM 3491 C CA . SER A 1 102 ? -1.115 -30.983 -37.391 1.00 63.42 101 SER A CA 2
ATOM 3492 C C . SER A 1 102 ? -1.406 -29.493 -37.241 1.00 22.32 101 SER A C 2
ATOM 3493 O O . SER A 1 102 ? -1.937 -28.859 -38.151 1.00 50.44 101 SER A O 2
ATOM 3501 N N . ALA A 1 103 ? -1.054 -28.942 -36.084 1.00 44.10 102 ALA A N 2
ATOM 3502 C CA . ALA A 1 103 ? -1.275 -27.527 -35.814 1.00 4.23 102 ALA A CA 2
ATOM 3503 C C . ALA A 1 103 ? -2.741 -27.154 -36.006 1.00 3.42 102 ALA A C 2
ATOM 3504 O O . ALA A 1 103 ? -3.210 -27.003 -37.133 1.00 60.24 102 ALA A O 2
ATOM 3511 N N . ALA A 1 104 ? -3.459 -27.006 -34.897 1.00 71.35 103 ALA A N 2
ATOM 3512 C CA . ALA A 1 104 ? -4.872 -26.650 -34.944 1.00 44.55 103 ALA A CA 2
ATOM 3513 C C . ALA A 1 104 ? -5.691 -27.739 -35.628 1.00 23.21 103 ALA A C 2
ATOM 3514 O O . ALA A 1 104 ? -5.153 -28.764 -36.048 1.00 45.20 103 ALA A O 2
ATOM 3521 N N . LYS A 1 105 ? -6.995 -27.512 -35.735 1.00 74.45 104 LYS A N 2
ATOM 3522 C CA . LYS A 1 105 ? -7.890 -28.474 -36.368 1.00 71.24 104 LYS A CA 2
ATOM 3523 C C . LYS A 1 105 ? -8.876 -27.771 -37.296 1.00 60.52 104 LYS A C 2
ATOM 3524 O O . LYS A 1 105 ? -10.089 -27.920 -37.155 1.00 60.55 104 LYS A O 2
ATOM 3543 N N . ASN A 1 106 ? -8.346 -27.007 -38.245 1.00 52.42 105 ASN A N 2
ATOM 3544 C CA . ASN A 1 106 ? -9.180 -26.282 -39.197 1.00 13.41 105 ASN A CA 2
ATOM 3545 C C . ASN A 1 106 ? -8.327 -25.422 -40.124 1.00 5.31 105 ASN A C 2
ATOM 3546 O O . ASN A 1 106 ? -8.385 -25.560 -41.346 1.00 44.43 105 ASN A O 2
ATOM 3557 N N . THR A 1 107 ? -7.533 -24.533 -39.534 1.00 23.42 106 THR A N 2
ATOM 3558 C CA . THR A 1 107 ? -6.667 -23.651 -40.305 1.00 51.54 106 THR A CA 2
ATOM 3559 C C . THR A 1 107 ? -5.890 -22.708 -39.394 1.00 0.14 106 THR A C 2
ATOM 3560 O O . THR A 1 107 ? -6.463 -21.950 -38.611 1.00 11.03 106 THR A O 2
ATOM 3571 N N . PRO A 1 108 ? -4.553 -22.753 -39.495 1.00 73.24 107 PRO A N 2
ATOM 3572 C CA . PRO A 1 108 ? -3.669 -21.908 -38.688 1.00 22.13 107 PRO A CA 2
ATOM 3573 C C . PRO A 1 108 ? -3.747 -20.439 -39.087 1.00 54.41 107 PRO A C 2
ATOM 3574 O O . PRO A 1 108 ? -2.848 -19.914 -39.745 1.00 33.03 107 PRO A O 2
ATOM 3585 N N . LYS A 1 109 ? -4.828 -19.778 -38.686 1.00 31.15 108 LYS A N 2
ATOM 3586 C CA . LYS A 1 109 ? -5.024 -18.368 -39.000 1.00 12.24 108 LYS A CA 2
ATOM 3587 C C . LYS A 1 109 ? -6.265 -17.822 -38.301 1.00 34.24 108 LYS A C 2
ATOM 3588 O O . LYS A 1 109 ? -6.282 -16.678 -37.848 1.00 14.52 108 LYS A O 2
ATOM 3607 N N . VAL A 1 110 ? -7.303 -18.649 -38.215 1.00 25.32 109 VAL A N 2
ATOM 3608 C CA . VAL A 1 110 ? -8.547 -18.250 -37.568 1.00 70.44 109 VAL A CA 2
ATOM 3609 C C . VAL A 1 110 ? -9.104 -19.377 -36.706 1.00 72.41 109 VAL A C 2
ATOM 3610 O O . VAL A 1 110 ? -10.318 -19.515 -36.553 1.00 33.34 109 VAL A O 2
ATOM 3623 N N . THR A 1 111 ? -8.209 -20.183 -36.143 1.00 44.14 110 THR A N 2
ATOM 3624 C CA . THR A 1 111 ? -8.610 -21.299 -35.296 1.00 41.14 110 THR A CA 2
ATOM 3625 C C . THR A 1 111 ? -8.960 -20.824 -33.891 1.00 21.43 110 THR A C 2
ATOM 3626 O O . THR A 1 111 ? -9.319 -21.624 -33.027 1.00 74.02 110 THR A O 2
ATOM 3637 N N . MET A 1 112 ? -8.853 -19.518 -33.668 1.00 61.53 111 MET A N 2
ATOM 3638 C CA . MET A 1 112 ? -9.160 -18.938 -32.366 1.00 54.35 111 MET A CA 2
ATOM 3639 C C . MET A 1 112 ? -8.173 -19.420 -31.309 1.00 23.11 111 MET A C 2
ATOM 3640 O O . MET A 1 112 ? -8.546 -20.131 -30.376 1.00 31.21 111 MET A O 2
ATOM 3654 N N . ARG A 1 113 ? -6.912 -19.029 -31.461 1.00 64.13 112 ARG A N 2
ATOM 3655 C CA . ARG A 1 113 ? -5.870 -19.423 -30.520 1.00 35.31 112 ARG A CA 2
ATOM 3656 C C . ARG A 1 113 ? -5.493 -20.890 -30.709 1.00 50.45 112 ARG A C 2
ATOM 3657 O O . ARG A 1 113 ? -6.051 -21.773 -30.059 1.00 22.50 112 ARG A O 2
ATOM 3678 N N . ARG A 1 114 ? -4.543 -21.140 -31.605 1.00 12.32 113 ARG A N 2
ATOM 3679 C CA . ARG A 1 114 ? -4.093 -22.498 -31.881 1.00 64.42 113 ARG A CA 2
ATOM 3680 C C . ARG A 1 114 ? -3.726 -23.223 -30.589 1.00 43.14 113 ARG A C 2
ATOM 3681 O O . ARG A 1 114 ? -3.691 -22.620 -29.516 1.00 65.25 113 ARG A O 2
ATOM 3702 N N . ARG A 1 115 ? -3.454 -24.519 -30.701 1.00 20.14 114 ARG A N 2
ATOM 3703 C CA . ARG A 1 115 ? -3.092 -25.326 -29.542 1.00 3.03 114 ARG A CA 2
ATOM 3704 C C . ARG A 1 115 ? -1.905 -24.714 -28.802 1.00 55.14 114 ARG A C 2
ATOM 3705 O O . ARG A 1 115 ? -0.981 -24.186 -29.420 1.00 41.34 114 ARG A O 2
ATOM 3726 N N . PHE A 1 116 ? -1.939 -24.788 -27.476 1.00 33.20 115 PHE A N 2
ATOM 3727 C CA . PHE A 1 116 ? -0.868 -24.240 -26.652 1.00 71.30 115 PHE A CA 2
ATOM 3728 C C . PHE A 1 116 ? -0.794 -24.959 -25.308 1.00 13.42 115 PHE A C 2
ATOM 3729 O O . PHE A 1 116 ? -1.542 -25.903 -25.054 1.00 53.25 115 PHE A O 2
ATOM 3746 N N . SER A 1 117 ? 0.114 -24.504 -24.450 1.00 33.31 116 SER A N 2
ATOM 3747 C CA . SER A 1 117 ? 0.289 -25.106 -23.133 1.00 44.51 116 SER A CA 2
ATOM 3748 C C . SER A 1 117 ? -1.058 -25.317 -22.449 1.00 25.54 116 SER A C 2
ATOM 3749 O O . SER A 1 117 ? -1.680 -24.369 -21.971 1.00 3.40 116 SER A O 2
ATOM 3757 N N . ASP A 1 118 ? -1.501 -26.569 -22.405 1.00 54.24 117 ASP A N 2
ATOM 3758 C CA . ASP A 1 118 ? -2.774 -26.907 -21.779 1.00 20.41 117 ASP A CA 2
ATOM 3759 C C . ASP A 1 118 ? -2.761 -26.552 -20.295 1.00 61.04 117 ASP A C 2
ATOM 3760 O O . ASP A 1 118 ? -3.798 -26.233 -19.714 1.00 74.41 117 ASP A O 2
ATOM 3769 N N . ASP A 1 119 ? -1.580 -26.610 -19.689 1.00 35.01 118 ASP A N 2
ATOM 3770 C CA . ASP A 1 119 ? -1.432 -26.294 -18.273 1.00 30.30 118 ASP A CA 2
ATOM 3771 C C . ASP A 1 119 ? -2.084 -24.955 -17.943 1.00 73.25 118 ASP A C 2
ATOM 3772 O O . ASP A 1 119 ? -2.620 -24.767 -16.851 1.00 54.33 118 ASP A O 2
ATOM 3781 N N . ASP A 1 120 ? -2.034 -24.029 -18.894 1.00 43.31 119 ASP A N 2
ATOM 3782 C CA . ASP A 1 120 ? -2.620 -22.707 -18.705 1.00 44.31 119 ASP A CA 2
ATOM 3783 C C . ASP A 1 120 ? -4.082 -22.815 -18.286 1.00 33.43 119 ASP A C 2
ATOM 3784 O O . ASP A 1 120 ? -4.580 -21.995 -17.515 1.00 2.34 119 ASP A O 2
ATOM 3793 N N . ASP A 1 121 ? -4.766 -23.832 -18.799 1.00 65.32 120 ASP A N 2
ATOM 3794 C CA . ASP A 1 121 ? -6.172 -24.049 -18.478 1.00 45.52 120 ASP A CA 2
ATOM 3795 C C . ASP A 1 121 ? -6.333 -25.200 -17.491 1.00 25.13 120 ASP A C 2
ATOM 3796 O O . ASP A 1 121 ? -7.274 -25.987 -17.588 1.00 31.21 120 ASP A O 2
ATOM 3805 N N . ASP A 1 122 ? -5.407 -25.293 -16.542 1.00 14.41 121 ASP A N 2
ATOM 3806 C CA . ASP A 1 122 ? -5.446 -26.348 -15.536 1.00 54.02 121 ASP A CA 2
ATOM 3807 C C . ASP A 1 122 ? -5.771 -27.695 -16.174 1.00 54.14 121 ASP A C 2
ATOM 3808 O O . ASP A 1 122 ? -6.442 -28.533 -15.572 1.00 20.41 121 ASP A O 2
ATOM 3817 N N . PHE A 1 123 ? -5.292 -27.895 -17.398 1.00 34.33 122 PHE A N 2
ATOM 3818 C CA . PHE A 1 123 ? -5.534 -29.140 -18.119 1.00 3.51 122 PHE A CA 2
ATOM 3819 C C . PHE A 1 123 ? -4.332 -29.508 -18.985 1.00 35.03 122 PHE A C 2
ATOM 3820 O O . PHE A 1 123 ? -3.594 -30.037 -19.403 1.00 51.01 122 PHE A O 2
ATOM 3837 N N . SER A 1 1 ? -2.513 2.280 7.140 1.00 64.34 0 SER A N 3
ATOM 3838 C CA . SER A 1 1 ? -2.930 1.293 6.150 1.00 32.14 0 SER A CA 3
ATOM 3839 C C . SER A 1 1 ? -3.490 1.975 4.906 1.00 65.25 0 SER A C 3
ATOM 3840 O O . SER A 1 1 ? -4.487 1.532 4.337 1.00 33.05 0 SER A O 3
ATOM 3848 N N . MET A 1 2 ? -2.839 3.055 4.488 1.00 45.55 1 MET A N 3
ATOM 3849 C CA . MET A 1 2 ? -3.270 3.799 3.309 1.00 24.32 1 MET A CA 3
ATOM 3850 C C . MET A 1 2 ? -2.084 4.121 2.406 1.00 64.44 1 MET A C 3
ATOM 3851 O O . MET A 1 2 ? -1.360 5.088 2.638 1.00 0.44 1 MET A O 3
ATOM 3865 N N . GLN A 1 3 ? -1.891 3.303 1.375 1.00 11.14 2 GLN A N 3
ATOM 3866 C CA . GLN A 1 3 ? -0.792 3.502 0.438 1.00 22.43 2 GLN A CA 3
ATOM 3867 C C . GLN A 1 3 ? -1.295 3.491 -1.001 1.00 71.24 2 GLN A C 3
ATOM 3868 O O . GLN A 1 3 ? -1.114 2.523 -1.741 1.00 35.04 2 GLN A O 3
ATOM 3882 N N . PRO A 1 4 ? -1.942 4.592 -1.411 1.00 35.13 3 PRO A N 3
ATOM 3883 C CA . PRO A 1 4 ? -2.485 4.734 -2.765 1.00 71.31 3 PRO A CA 3
ATOM 3884 C C . PRO A 1 4 ? -1.390 4.868 -3.817 1.00 63.44 3 PRO A C 3
ATOM 3885 O O . PRO A 1 4 ? -0.279 5.303 -3.517 1.00 63.02 3 PRO A O 3
ATOM 3896 N N . GLU A 1 5 ? -1.711 4.491 -5.051 1.00 72.11 4 GLU A N 3
ATOM 3897 C CA . GLU A 1 5 ? -0.753 4.569 -6.147 1.00 42.32 4 GLU A CA 3
ATOM 3898 C C . GLU A 1 5 ? -1.366 5.269 -7.357 1.00 3.21 4 GLU A C 3
ATOM 3899 O O . GLU A 1 5 ? -1.208 4.820 -8.492 1.00 12.24 4 GLU A O 3
ATOM 3911 N N . GLU A 1 6 ? -2.065 6.371 -7.104 1.00 74.01 5 GLU A N 3
ATOM 3912 C CA . GLU A 1 6 ? -2.703 7.132 -8.172 1.00 71.21 5 GLU A CA 3
ATOM 3913 C C . GLU A 1 6 ? -1.686 8.008 -8.898 1.00 72.11 5 GLU A C 3
ATOM 3914 O O . GLU A 1 6 ? -1.771 8.201 -10.111 1.00 45.41 5 GLU A O 3
ATOM 3926 N N . PHE A 1 7 ? -0.726 8.536 -8.147 1.00 23.13 6 PHE A N 3
ATOM 3927 C CA . PHE A 1 7 ? 0.307 9.393 -8.717 1.00 61.11 6 PHE A CA 3
ATOM 3928 C C . PHE A 1 7 ? 1.586 8.603 -8.979 1.00 22.05 6 PHE A C 3
ATOM 3929 O O . PHE A 1 7 ? 2.691 9.130 -8.852 1.00 52.44 6 PHE A O 3
ATOM 3946 N N . ALA A 1 8 ? 1.427 7.335 -9.343 1.00 22.22 7 ALA A N 3
ATOM 3947 C CA . ALA A 1 8 ? 2.568 6.472 -9.623 1.00 71.15 7 ALA A CA 3
ATOM 3948 C C . ALA A 1 8 ? 3.255 6.876 -10.923 1.00 62.04 7 ALA A C 3
ATOM 3949 O O . ALA A 1 8 ? 2.957 7.924 -11.494 1.00 51.53 7 ALA A O 3
ATOM 3956 N N . ALA A 1 9 ? 4.177 6.038 -11.385 1.00 62.42 8 ALA A N 3
ATOM 3957 C CA . ALA A 1 9 ? 4.906 6.307 -12.619 1.00 12.35 8 ALA A CA 3
ATOM 3958 C C . ALA A 1 9 ? 5.711 7.598 -12.509 1.00 71.34 8 ALA A C 3
ATOM 3959 O O . ALA A 1 9 ? 5.334 8.625 -13.072 1.00 15.34 8 ALA A O 3
ATOM 3966 N N . ALA A 1 10 ? 6.821 7.537 -11.782 1.00 4.21 9 ALA A N 3
ATOM 3967 C CA . ALA A 1 10 ? 7.680 8.701 -11.600 1.00 62.24 9 ALA A CA 3
ATOM 3968 C C . ALA A 1 10 ? 8.538 8.949 -12.837 1.00 35.41 9 ALA A C 3
ATOM 3969 O O . ALA A 1 10 ? 9.003 10.064 -13.068 1.00 2.15 9 ALA A O 3
ATOM 3976 N N . ALA A 1 11 ? 8.742 7.901 -13.629 1.00 5.12 10 ALA A N 3
ATOM 3977 C CA . ALA A 1 11 ? 9.543 8.006 -14.842 1.00 72.05 10 ALA A CA 3
ATOM 3978 C C . ALA A 1 11 ? 8.864 8.903 -15.872 1.00 1.32 10 ALA A C 3
ATOM 3979 O O . ALA A 1 11 ? 9.363 9.982 -16.194 1.00 60.31 10 ALA A O 3
ATOM 3986 N N . ARG A 1 12 ? 7.725 8.451 -16.385 1.00 33.22 11 ARG A N 3
ATOM 3987 C CA . ARG A 1 12 ? 6.979 9.212 -17.379 1.00 51.44 11 ARG A CA 3
ATOM 3988 C C . ARG A 1 12 ? 7.861 9.554 -18.577 1.00 23.34 11 ARG A C 3
ATOM 3989 O O . ARG A 1 12 ? 9.011 9.124 -18.656 1.00 23.03 11 ARG A O 3
ATOM 4010 N N . GLY A 1 13 ? 7.313 10.329 -19.507 1.00 44.53 12 GLY A N 3
ATOM 4011 C CA . GLY A 1 13 ? 8.064 10.715 -20.688 1.00 21.30 12 GLY A CA 3
ATOM 4012 C C . GLY A 1 13 ? 8.228 12.217 -20.807 1.00 34.04 12 GLY A C 3
ATOM 4013 O O . GLY A 1 13 ? 9.347 12.723 -20.875 1.00 53.22 12 GLY A O 3
ATOM 4017 N N . GLY A 1 14 ? 7.107 12.933 -20.832 1.00 62.45 13 GLY A N 3
ATOM 4018 C CA . GLY A 1 14 ? 7.153 14.379 -20.946 1.00 21.33 13 GLY A CA 3
ATOM 4019 C C . GLY A 1 14 ? 8.080 14.845 -22.051 1.00 30.51 13 GLY A C 3
ATOM 4020 O O . GLY A 1 14 ? 8.623 15.948 -21.992 1.00 12.10 13 GLY A O 3
ATOM 4024 N N . PHE A 1 15 ? 8.264 14.001 -23.062 1.00 14.54 14 PHE A N 3
ATOM 4025 C CA . PHE A 1 15 ? 9.134 14.332 -24.184 1.00 72.22 14 PHE A CA 3
ATOM 4026 C C . PHE A 1 15 ? 10.546 14.652 -23.702 1.00 73.11 14 PHE A C 3
ATOM 4027 O O . PHE A 1 15 ? 11.182 15.587 -24.186 1.00 53.12 14 PHE A O 3
ATOM 4044 N N . GLY A 1 16 ? 11.030 13.868 -22.744 1.00 35.54 15 GLY A N 3
ATOM 4045 C CA . GLY A 1 16 ? 12.362 14.083 -22.211 1.00 0.13 15 GLY A CA 3
ATOM 4046 C C . GLY A 1 16 ? 12.625 13.268 -20.960 1.00 64.33 15 GLY A C 3
ATOM 4047 O O . GLY A 1 16 ? 12.615 13.799 -19.851 1.00 20.13 15 GLY A O 3
ATOM 4051 N N . GLY A 1 17 ? 12.861 11.971 -21.139 1.00 52.35 16 GLY A N 3
ATOM 4052 C CA . GLY A 1 17 ? 13.123 11.102 -20.008 1.00 34.43 16 GLY A CA 3
ATOM 4053 C C . GLY A 1 17 ? 12.820 9.648 -20.311 1.00 73.24 16 GLY A C 3
ATOM 4054 O O . GLY A 1 17 ? 13.726 8.863 -20.589 1.00 24.40 16 GLY A O 3
ATOM 4058 N N . ASP A 1 18 ? 11.542 9.288 -20.257 1.00 62.44 17 ASP A N 3
ATOM 4059 C CA . ASP A 1 18 ? 11.122 7.918 -20.528 1.00 71.34 17 ASP A CA 3
ATOM 4060 C C . ASP A 1 18 ? 12.006 6.921 -19.785 1.00 72.01 17 ASP A C 3
ATOM 4061 O O . ASP A 1 18 ? 12.417 5.905 -20.344 1.00 22.54 17 ASP A O 3
ATOM 4070 N N . ALA A 1 19 ? 12.294 7.220 -18.523 1.00 5.41 18 ALA A N 3
ATOM 4071 C CA . ALA A 1 19 ? 13.129 6.350 -17.703 1.00 55.50 18 ALA A CA 3
ATOM 4072 C C . ALA A 1 19 ? 12.653 4.904 -17.778 1.00 71.43 18 ALA A C 3
ATOM 4073 O O . ALA A 1 19 ? 13.454 3.973 -17.695 1.00 35.01 18 ALA A O 3
ATOM 4080 N N . GLU A 1 20 ? 11.345 4.723 -17.936 1.00 23.33 19 GLU A N 3
ATOM 4081 C CA . GLU A 1 20 ? 10.764 3.388 -18.020 1.00 63.14 19 GLU A CA 3
ATOM 4082 C C . GLU A 1 20 ? 11.341 2.618 -19.205 1.00 21.43 19 GLU A C 3
ATOM 4083 O O . GLU A 1 20 ? 11.657 1.433 -19.095 1.00 72.42 19 GLU A O 3
ATOM 4095 N N . LYS A 1 21 ? 11.475 3.299 -20.337 1.00 44.23 20 LYS A N 3
ATOM 4096 C CA . LYS A 1 21 ? 12.014 2.682 -21.543 1.00 63.32 20 LYS A CA 3
ATOM 4097 C C . LYS A 1 21 ? 13.491 2.344 -21.368 1.00 24.01 20 LYS A C 3
ATOM 4098 O O . LYS A 1 21 ? 13.898 1.194 -21.531 1.00 45.22 20 LYS A O 3
ATOM 4117 N N . ALA A 1 22 ? 14.289 3.353 -21.033 1.00 52.23 21 ALA A N 3
ATOM 4118 C CA . ALA A 1 22 ? 15.720 3.162 -20.832 1.00 72.14 21 ALA A CA 3
ATOM 4119 C C . ALA A 1 22 ? 15.988 2.104 -19.767 1.00 41.40 21 ALA A C 3
ATOM 4120 O O . ALA A 1 22 ? 16.962 1.356 -19.851 1.00 42.22 21 ALA A O 3
ATOM 4127 N N . LYS A 1 23 ? 15.118 2.048 -18.764 1.00 64.31 22 LYS A N 3
ATOM 4128 C CA . LYS A 1 23 ? 15.260 1.082 -17.681 1.00 62.43 22 LYS A CA 3
ATOM 4129 C C . LYS A 1 23 ? 15.552 -0.312 -18.230 1.00 11.51 22 LYS A C 3
ATOM 4130 O O . LYS A 1 23 ? 16.389 -1.037 -17.694 1.00 44.24 22 LYS A O 3
ATOM 4149 N N . ALA A 1 24 ? 14.856 -0.678 -19.301 1.00 65.15 23 ALA A N 3
ATOM 4150 C CA . ALA A 1 24 ? 15.044 -1.983 -19.924 1.00 51.43 23 ALA A CA 3
ATOM 4151 C C . ALA A 1 24 ? 15.881 -1.870 -21.194 1.00 12.40 23 ALA A C 3
ATOM 4152 O O . ALA A 1 24 ? 16.842 -2.614 -21.383 1.00 43.11 23 ALA A O 3
ATOM 4159 N N . ALA A 1 25 ? 15.508 -0.934 -22.062 1.00 21.35 24 ALA A N 3
ATOM 4160 C CA . ALA A 1 25 ? 16.226 -0.724 -23.313 1.00 15.53 24 ALA A CA 3
ATOM 4161 C C . ALA A 1 25 ? 17.724 -0.582 -23.069 1.00 42.21 24 ALA A C 3
ATOM 4162 O O . ALA A 1 25 ? 18.524 -1.344 -23.610 1.00 45.34 24 ALA A O 3
ATOM 4169 N N . GLU A 1 26 ? 18.096 0.399 -22.252 1.00 22.52 25 GLU A N 3
ATOM 4170 C CA . GLU A 1 26 ? 19.500 0.640 -21.939 1.00 33.12 25 GLU A CA 3
ATOM 4171 C C . GLU A 1 26 ? 20.093 -0.532 -21.161 1.00 50.52 25 GLU A C 3
ATOM 4172 O O . GLU A 1 26 ? 21.220 -0.953 -21.417 1.00 45.23 25 GLU A O 3
ATOM 4184 N N . ALA A 1 27 ? 19.325 -1.052 -20.210 1.00 32.21 26 ALA A N 3
ATOM 4185 C CA . ALA A 1 27 ? 19.773 -2.175 -19.396 1.00 34.23 26 ALA A CA 3
ATOM 4186 C C . ALA A 1 27 ? 20.152 -3.368 -20.267 1.00 33.13 26 ALA A C 3
ATOM 4187 O O . ALA A 1 27 ? 21.136 -4.056 -19.998 1.00 31.04 26 ALA A O 3
ATOM 4194 N N . GLN A 1 28 ? 19.364 -3.607 -21.310 1.00 71.12 27 GLN A N 3
ATOM 4195 C CA . GLN A 1 28 ? 19.617 -4.718 -22.219 1.00 63.54 27 GLN A CA 3
ATOM 4196 C C . GLN A 1 28 ? 21.091 -4.780 -22.607 1.00 1.42 27 GLN A C 3
ATOM 4197 O O . GLN A 1 28 ? 21.669 -5.860 -22.717 1.00 33.51 27 GLN A O 3
ATOM 4211 N N . GLU A 1 29 ? 21.693 -3.612 -22.813 1.00 31.25 28 GLU A N 3
ATOM 4212 C CA . GLU A 1 29 ? 23.100 -3.534 -23.189 1.00 75.50 28 GLU A CA 3
ATOM 4213 C C . GLU A 1 29 ? 23.977 -3.283 -21.966 1.00 70.31 28 GLU A C 3
ATOM 4214 O O . GLU A 1 29 ? 24.878 -4.065 -21.664 1.00 60.23 28 GLU A O 3
ATOM 4226 N N . ALA A 1 30 ? 23.707 -2.186 -21.266 1.00 74.24 29 ALA A N 3
ATOM 4227 C CA . ALA A 1 30 ? 24.470 -1.832 -20.076 1.00 55.10 29 ALA A CA 3
ATOM 4228 C C . ALA A 1 30 ? 24.543 -3.003 -19.102 1.00 55.01 29 ALA A C 3
ATOM 4229 O O . ALA A 1 30 ? 25.626 -3.499 -18.794 1.00 34.31 29 ALA A O 3
ATOM 4236 N N . MET A 1 31 ? 23.383 -3.439 -18.620 1.00 62.24 30 MET A N 3
ATOM 4237 C CA . MET A 1 31 ? 23.317 -4.553 -17.681 1.00 52.23 30 MET A CA 3
ATOM 4238 C C . MET A 1 31 ? 24.046 -5.774 -18.233 1.00 43.51 30 MET A C 3
ATOM 4239 O O . MET A 1 31 ? 24.835 -6.407 -17.531 1.00 42.51 30 MET A O 3
ATOM 4253 N N . ARG A 1 32 ? 23.777 -6.098 -19.493 1.00 64.54 31 ARG A N 3
ATOM 4254 C CA . ARG A 1 32 ? 24.407 -7.244 -20.138 1.00 24.40 31 ARG A CA 3
ATOM 4255 C C . ARG A 1 32 ? 25.924 -7.188 -19.984 1.00 65.52 31 ARG A C 3
ATOM 4256 O O . ARG A 1 32 ? 26.557 -8.177 -19.614 1.00 35.24 31 ARG A O 3
ATOM 4277 N N . GLN A 1 33 ? 26.501 -6.026 -20.272 1.00 51.01 32 GLN A N 3
ATOM 4278 C CA . GLN A 1 33 ? 27.944 -5.842 -20.167 1.00 35.42 32 GLN A CA 3
ATOM 4279 C C . GLN A 1 33 ? 28.403 -5.964 -18.718 1.00 25.22 32 GLN A C 3
ATOM 4280 O O . GLN A 1 33 ? 29.420 -6.596 -18.431 1.00 42.52 32 GLN A O 3
ATOM 4294 N N . GLN A 1 34 ? 27.648 -5.355 -17.809 1.00 62.43 33 GLN A N 3
ATOM 4295 C CA . GLN A 1 34 ? 27.980 -5.395 -16.390 1.00 30.40 33 GLN A CA 3
ATOM 4296 C C . GLN A 1 34 ? 27.967 -6.828 -15.868 1.00 35.31 33 GLN A C 3
ATOM 4297 O O . GLN A 1 34 ? 28.798 -7.206 -15.043 1.00 32.20 33 GLN A O 3
ATOM 4311 N N . MET A 1 35 ? 27.017 -7.621 -16.354 1.00 10.01 34 MET A N 3
ATOM 4312 C CA . MET A 1 35 ? 26.896 -9.013 -15.936 1.00 63.04 34 MET A CA 3
ATOM 4313 C C . MET A 1 35 ? 26.529 -9.108 -14.459 1.00 1.51 34 MET A C 3
ATOM 4314 O O . MET A 1 35 ? 26.443 -8.094 -13.766 1.00 73.22 34 MET A O 3
ATOM 4328 N N . GLU A 1 36 ? 26.314 -10.330 -13.984 1.00 70.40 35 GLU A N 3
ATOM 4329 C CA . GLU A 1 36 ? 25.955 -10.555 -12.589 1.00 31.13 35 GLU A CA 3
ATOM 4330 C C . GLU A 1 36 ? 24.701 -9.770 -12.216 1.00 54.25 35 GLU A C 3
ATOM 4331 O O . GLU A 1 36 ? 24.784 -8.675 -11.660 1.00 60.41 35 GLU A O 3
ATOM 4343 N N . GLU A 1 37 ? 23.540 -10.337 -12.529 1.00 34.33 36 GLU A N 3
ATOM 4344 C CA . GLU A 1 37 ? 22.268 -9.690 -12.228 1.00 42.53 36 GLU A CA 3
ATOM 4345 C C . GLU A 1 37 ? 21.114 -10.681 -12.336 1.00 35.42 36 GLU A C 3
ATOM 4346 O O . GLU A 1 37 ? 20.897 -11.285 -13.386 1.00 54.53 36 GLU A O 3
ATOM 4358 N N . GLN A 1 38 ? 20.377 -10.844 -11.241 1.00 62.23 37 GLN A N 3
ATOM 4359 C CA . GLN A 1 38 ? 19.246 -11.764 -11.212 1.00 52.52 37 GLN A CA 3
ATOM 4360 C C . GLN A 1 38 ? 18.316 -11.520 -12.396 1.00 53.20 37 GLN A C 3
ATOM 4361 O O . GLN A 1 38 ? 17.664 -12.442 -12.886 1.00 62.32 37 GLN A O 3
ATOM 4375 N N . ARG A 1 39 ? 18.259 -10.272 -12.850 1.00 73.24 38 ARG A N 3
ATOM 4376 C CA . ARG A 1 39 ? 17.407 -9.907 -13.976 1.00 31.11 38 ARG A CA 3
ATOM 4377 C C . ARG A 1 39 ? 17.664 -10.821 -15.171 1.00 11.51 38 ARG A C 3
ATOM 4378 O O . ARG A 1 39 ? 16.766 -11.527 -15.629 1.00 52.45 38 ARG A O 3
ATOM 4399 N N . ARG A 1 40 ? 18.895 -10.801 -15.670 1.00 44.43 39 ARG A N 3
ATOM 4400 C CA . ARG A 1 40 ? 19.270 -11.625 -16.813 1.00 30.33 39 ARG A CA 3
ATOM 4401 C C . ARG A 1 40 ? 19.553 -13.060 -16.378 1.00 21.22 39 ARG A C 3
ATOM 4402 O O . ARG A 1 40 ? 19.284 -14.008 -17.117 1.00 45.41 39 ARG A O 3
ATOM 4423 N N . ILE A 1 41 ? 20.097 -13.212 -15.175 1.00 41.01 40 ILE A N 3
ATOM 4424 C CA . ILE A 1 41 ? 20.416 -14.531 -14.642 1.00 51.33 40 ILE A CA 3
ATOM 4425 C C . ILE A 1 41 ? 19.167 -15.399 -14.541 1.00 34.31 40 ILE A C 3
ATOM 4426 O O . ILE A 1 41 ? 19.235 -16.621 -14.674 1.00 3.22 40 ILE A O 3
ATOM 4442 N N . MET A 1 42 ? 18.025 -14.760 -14.306 1.00 44.23 41 MET A N 3
ATOM 4443 C CA . MET A 1 42 ? 16.759 -15.474 -14.190 1.00 64.33 41 MET A CA 3
ATOM 4444 C C . MET A 1 42 ? 16.000 -15.453 -15.513 1.00 62.41 41 MET A C 3
ATOM 4445 O O . MET A 1 42 ? 15.603 -16.499 -16.029 1.00 42.14 41 MET A O 3
ATOM 4459 N N . LEU A 1 43 ? 15.801 -14.258 -16.057 1.00 1.21 42 LEU A N 3
ATOM 4460 C CA . LEU A 1 43 ? 15.089 -14.101 -17.320 1.00 52.03 42 LEU A CA 3
ATOM 4461 C C . LEU A 1 43 ? 15.664 -15.026 -18.388 1.00 74.31 42 LEU A C 3
ATOM 4462 O O . LEU A 1 43 ? 14.924 -15.728 -19.079 1.00 4.31 42 LEU A O 3
ATOM 4478 N N . ARG A 1 44 ? 16.986 -15.024 -18.516 1.00 24.11 43 ARG A N 3
ATOM 4479 C CA . ARG A 1 44 ? 17.660 -15.864 -19.499 1.00 24.05 43 ARG A CA 3
ATOM 4480 C C . ARG A 1 44 ? 17.546 -17.339 -19.123 1.00 54.44 43 ARG A C 3
ATOM 4481 O O . ARG A 1 44 ? 17.531 -18.211 -19.991 1.00 40.25 43 ARG A O 3
ATOM 4502 N N . ALA A 1 45 ? 17.465 -17.609 -17.825 1.00 11.03 44 ALA A N 3
ATOM 4503 C CA . ALA A 1 45 ? 17.350 -18.977 -17.335 1.00 0.01 44 ALA A CA 3
ATOM 4504 C C . ALA A 1 45 ? 16.050 -19.621 -17.806 1.00 25.35 44 ALA A C 3
ATOM 4505 O O . ALA A 1 45 ? 16.041 -20.769 -18.252 1.00 14.51 44 ALA A O 3
ATOM 4512 N N . VAL A 1 46 ? 14.955 -18.876 -17.702 1.00 75.11 45 VAL A N 3
ATOM 4513 C CA . VAL A 1 46 ? 13.649 -19.375 -18.118 1.00 10.24 45 VAL A CA 3
ATOM 4514 C C . VAL A 1 46 ? 13.423 -19.147 -19.608 1.00 73.40 45 VAL A C 3
ATOM 4515 O O . VAL A 1 46 ? 12.744 -19.933 -20.271 1.00 43.13 45 VAL A O 3
ATOM 4528 N N . LEU A 1 47 ? 13.995 -18.068 -20.130 1.00 25.23 46 LEU A N 3
ATOM 4529 C CA . LEU A 1 47 ? 13.857 -17.737 -21.544 1.00 3.55 46 LEU A CA 3
ATOM 4530 C C . LEU A 1 47 ? 14.300 -18.902 -22.422 1.00 73.31 46 LEU A C 3
ATOM 4531 O O . LEU A 1 47 ? 15.142 -19.708 -22.026 1.00 24.20 46 LEU A O 3
ATOM 4547 N N . THR A 1 48 ? 13.727 -18.985 -23.619 1.00 62.22 47 THR A N 3
ATOM 4548 C CA . THR A 1 48 ? 14.063 -20.051 -24.555 1.00 32.03 47 THR A CA 3
ATOM 4549 C C . THR A 1 48 ? 15.573 -20.205 -24.694 1.00 40.23 47 THR A C 3
ATOM 4550 O O . THR A 1 48 ? 16.346 -19.308 -24.358 1.00 43.31 47 THR A O 3
ATOM 4561 N N . PRO A 1 49 ? 16.006 -21.368 -25.203 1.00 33.24 48 PRO A N 3
ATOM 4562 C CA . PRO A 1 49 ? 17.427 -21.666 -25.399 1.00 64.14 48 PRO A CA 3
ATOM 4563 C C . PRO A 1 49 ? 18.044 -20.835 -26.519 1.00 42.02 48 PRO A C 3
ATOM 4564 O O . PRO A 1 49 ? 17.475 -19.830 -26.945 1.00 23.23 48 PRO A O 3
ATOM 4575 N N . ALA A 1 50 ? 19.211 -21.261 -26.993 1.00 33.15 49 ALA A N 3
ATOM 4576 C CA . ALA A 1 50 ? 19.903 -20.557 -28.065 1.00 21.22 49 ALA A CA 3
ATOM 4577 C C . ALA A 1 50 ? 19.069 -20.545 -29.341 1.00 63.05 49 ALA A C 3
ATOM 4578 O O . ALA A 1 50 ? 19.371 -19.814 -30.284 1.00 41.21 49 ALA A O 3
ATOM 4585 N N . ALA A 1 51 ? 18.020 -21.360 -29.365 1.00 72.01 50 ALA A N 3
ATOM 4586 C CA . ALA A 1 51 ? 17.142 -21.442 -30.526 1.00 11.42 50 ALA A CA 3
ATOM 4587 C C . ALA A 1 51 ? 16.757 -20.052 -31.022 1.00 1.12 50 ALA A C 3
ATOM 4588 O O . ALA A 1 51 ? 16.475 -19.862 -32.204 1.00 75.04 50 ALA A O 3
ATOM 4595 N N . GLN A 1 52 ? 16.748 -19.085 -30.110 1.00 51.22 51 GLN A N 3
ATOM 4596 C CA . GLN A 1 52 ? 16.396 -17.713 -30.456 1.00 50.34 51 GLN A CA 3
ATOM 4597 C C . GLN A 1 52 ? 17.066 -17.291 -31.760 1.00 30.30 51 GLN A C 3
ATOM 4598 O O . GLN A 1 52 ? 16.468 -16.594 -32.579 1.00 34.34 51 GLN A O 3
ATOM 4612 N N . GLU A 1 53 ? 18.311 -17.719 -31.945 1.00 1.20 52 GLU A N 3
ATOM 4613 C CA . GLU A 1 53 ? 19.062 -17.384 -33.149 1.00 41.12 52 GLU A CA 3
ATOM 4614 C C . GLU A 1 53 ? 18.293 -17.794 -34.402 1.00 12.13 52 GLU A C 3
ATOM 4615 O O . GLU A 1 53 ? 17.968 -16.958 -35.245 1.00 42.11 52 GLU A O 3
ATOM 4627 N N . ARG A 1 54 ? 18.005 -19.086 -34.516 1.00 23.42 53 ARG A N 3
ATOM 4628 C CA . ARG A 1 54 ? 17.276 -19.608 -35.665 1.00 62.43 53 ARG A CA 3
ATOM 4629 C C . ARG A 1 54 ? 15.954 -18.870 -35.851 1.00 71.05 53 ARG A C 3
ATOM 4630 O O . ARG A 1 54 ? 15.614 -18.453 -36.960 1.00 32.24 53 ARG A O 3
ATOM 4651 N N . LEU A 1 55 ? 15.212 -18.712 -34.761 1.00 20.11 54 LEU A N 3
ATOM 4652 C CA . LEU A 1 55 ? 13.926 -18.024 -34.803 1.00 62.43 54 LEU A CA 3
ATOM 4653 C C . LEU A 1 55 ? 14.058 -16.664 -35.481 1.00 23.13 54 LEU A C 3
ATOM 4654 O O . LEU A 1 55 ? 13.151 -16.218 -36.184 1.00 32.14 54 LEU A O 3
ATOM 4670 N N . HIS A 1 56 ? 15.195 -16.010 -35.266 1.00 44.23 55 HIS A N 3
ATOM 4671 C CA . HIS A 1 56 ? 15.448 -14.701 -35.859 1.00 33.04 55 HIS A CA 3
ATOM 4672 C C . HIS A 1 56 ? 15.650 -14.817 -37.366 1.00 63.04 55 HIS A C 3
ATOM 4673 O O . HIS A 1 56 ? 14.872 -14.274 -38.151 1.00 1.35 55 HIS A O 3
ATOM 4687 N N . ARG A 1 57 ? 16.700 -15.528 -37.765 1.00 4.45 56 ARG A N 3
ATOM 4688 C CA . ARG A 1 57 ? 17.006 -15.713 -39.178 1.00 1.10 56 ARG A CA 3
ATOM 4689 C C . ARG A 1 57 ? 15.793 -16.253 -39.930 1.00 65.32 56 ARG A C 3
ATOM 4690 O O . ARG A 1 57 ? 15.410 -15.722 -40.973 1.00 0.34 56 ARG A O 3
ATOM 4711 N N . ILE A 1 58 ? 15.195 -17.312 -39.395 1.00 24.12 57 ILE A N 3
ATOM 4712 C CA . ILE A 1 58 ? 14.027 -17.924 -40.015 1.00 54.52 57 ILE A CA 3
ATOM 4713 C C . ILE A 1 58 ? 12.888 -16.919 -40.151 1.00 54.22 57 ILE A C 3
ATOM 4714 O O . ILE A 1 58 ? 12.093 -16.990 -41.088 1.00 61.42 57 ILE A O 3
ATOM 4730 N N . GLN A 1 59 ? 12.816 -15.982 -39.211 1.00 23.54 58 GLN A N 3
ATOM 4731 C CA . GLN A 1 59 ? 11.775 -14.962 -39.227 1.00 31.14 58 GLN A CA 3
ATOM 4732 C C . GLN A 1 59 ? 11.956 -14.018 -40.411 1.00 10.15 58 GLN A C 3
ATOM 4733 O O . GLN A 1 59 ? 11.002 -13.716 -41.129 1.00 61.21 58 GLN A O 3
ATOM 4747 N N . LEU A 1 60 ? 13.185 -13.554 -40.608 1.00 71.02 59 LEU A N 3
ATOM 4748 C CA . LEU A 1 60 ? 13.492 -12.643 -41.706 1.00 34.04 59 LEU A CA 3
ATOM 4749 C C . LEU A 1 60 ? 12.998 -13.206 -43.035 1.00 10.14 59 LEU A C 3
ATOM 4750 O O . LEU A 1 60 ? 12.552 -12.462 -43.909 1.00 25.23 59 LEU A O 3
ATOM 4766 N N . VAL A 1 61 ? 13.078 -14.525 -43.179 1.00 44.23 60 VAL A N 3
ATOM 4767 C CA . VAL A 1 61 ? 12.637 -15.188 -44.400 1.00 71.32 60 VAL A CA 3
ATOM 4768 C C . VAL A 1 61 ? 11.130 -15.417 -44.387 1.00 53.01 60 VAL A C 3
ATOM 4769 O O . VAL A 1 61 ? 10.434 -15.099 -45.351 1.00 54.35 60 VAL A O 3
ATOM 4782 N N . LYS A 1 62 ? 10.630 -15.971 -43.287 1.00 44.33 61 LYS A N 3
ATOM 4783 C CA . LYS A 1 62 ? 9.205 -16.241 -43.146 1.00 33.32 61 LYS A CA 3
ATOM 4784 C C . LYS A 1 62 ? 8.541 -15.204 -42.246 1.00 33.02 61 LYS A C 3
ATOM 4785 O O . LYS A 1 62 ? 8.526 -15.348 -41.024 1.00 14.42 61 LYS A O 3
ATOM 4804 N N . ALA A 1 63 ? 7.992 -14.160 -42.859 1.00 34.34 62 ALA A N 3
ATOM 4805 C CA . ALA A 1 63 ? 7.323 -13.101 -42.113 1.00 21.43 62 ALA A CA 3
ATOM 4806 C C . ALA A 1 63 ? 6.192 -13.662 -41.258 1.00 32.14 62 ALA A C 3
ATOM 4807 O O . ALA A 1 63 ? 6.163 -13.465 -40.043 1.00 12.12 62 ALA A O 3
ATOM 4814 N N . ASP A 1 64 ? 5.262 -14.361 -41.899 1.00 40.25 63 ASP A N 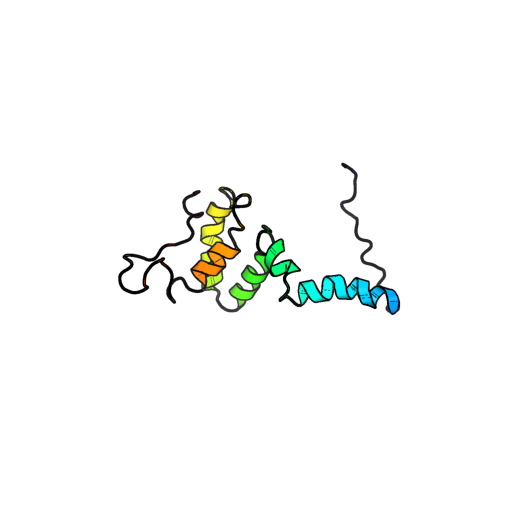3
ATOM 4815 C CA . ASP A 1 64 ? 4.128 -14.951 -41.197 1.00 42.33 63 ASP A CA 3
ATOM 4816 C C . ASP A 1 64 ? 4.599 -15.794 -40.016 1.00 42.24 63 ASP A C 3
ATOM 4817 O O . ASP A 1 64 ? 4.122 -15.630 -38.893 1.00 70.52 63 ASP A O 3
ATOM 4826 N N . LYS A 1 65 ? 5.538 -16.697 -40.278 1.00 10.10 64 LYS A N 3
ATOM 4827 C CA . LYS A 1 65 ? 6.075 -17.567 -39.238 1.00 52.50 64 LYS A CA 3
ATOM 4828 C C . LYS A 1 65 ? 6.746 -16.750 -38.139 1.00 0.44 64 LYS A C 3
ATOM 4829 O O . LYS A 1 65 ? 6.961 -17.241 -37.031 1.00 11.21 64 LYS A O 3
ATOM 4848 N N . ALA A 1 66 ? 7.074 -15.500 -38.452 1.00 74.41 65 ALA A N 3
ATOM 4849 C CA . ALA A 1 66 ? 7.717 -14.615 -37.489 1.00 51.25 65 ALA A CA 3
ATOM 4850 C C . ALA A 1 66 ? 6.683 -13.854 -36.667 1.00 34.45 65 ALA A C 3
ATOM 4851 O O . ALA A 1 66 ? 6.626 -13.991 -35.444 1.00 74.04 65 ALA A O 3
ATOM 4858 N N . ARG A 1 67 ? 5.867 -13.053 -37.344 1.00 43.20 66 ARG A N 3
ATOM 4859 C CA . ARG A 1 67 ? 4.836 -12.269 -36.675 1.00 22.04 66 ARG A CA 3
ATOM 4860 C C . ARG A 1 67 ? 4.000 -13.148 -35.750 1.00 32.25 66 ARG A C 3
ATOM 4861 O O . ARG A 1 67 ? 3.504 -12.688 -34.722 1.00 3.05 66 ARG A O 3
ATOM 4882 N N . GLU A 1 68 ? 3.847 -14.415 -36.123 1.00 43.23 67 GLU A N 3
ATOM 4883 C CA . GLU A 1 68 ? 3.070 -15.357 -35.327 1.00 73.13 67 GLU A CA 3
ATOM 4884 C C . GLU A 1 68 ? 3.906 -15.923 -34.183 1.00 63.24 67 GLU A C 3
ATOM 4885 O O . GLU A 1 68 ? 3.373 -16.323 -33.148 1.00 63.34 67 GLU A O 3
ATOM 4897 N N . VAL A 1 69 ? 5.221 -15.954 -34.378 1.00 51.14 68 VAL A N 3
ATOM 4898 C CA . VAL A 1 69 ? 6.132 -16.470 -33.364 1.00 63.12 68 VAL A CA 3
ATOM 4899 C C . VAL A 1 69 ? 6.102 -15.607 -32.108 1.00 34.44 68 VAL A C 3
ATOM 4900 O O . VAL A 1 69 ? 6.347 -16.093 -31.004 1.00 1.11 68 VAL A O 3
ATOM 4913 N N . GLU A 1 70 ? 5.798 -14.325 -32.284 1.00 32.22 69 GLU A N 3
ATOM 4914 C CA . GLU A 1 70 ? 5.735 -13.395 -31.163 1.00 4.41 69 GLU A CA 3
ATOM 4915 C C . GLU A 1 70 ? 4.288 -13.055 -30.818 1.00 23.25 69 GLU A C 3
ATOM 4916 O O . GLU A 1 70 ? 3.967 -12.756 -29.668 1.00 3.41 69 GLU A O 3
ATOM 4928 N N . ALA A 1 71 ? 3.419 -13.104 -31.822 1.00 23.11 70 ALA A N 3
ATOM 4929 C CA . ALA A 1 71 ? 2.007 -12.804 -31.625 1.00 53.42 70 ALA A CA 3
ATOM 4930 C C . ALA A 1 71 ? 1.401 -13.696 -30.547 1.00 55.32 70 ALA A C 3
ATOM 4931 O O . ALA A 1 71 ? 0.732 -13.214 -29.632 1.00 32.02 70 ALA A O 3
ATOM 4938 N N . LEU A 1 72 ? 1.637 -14.998 -30.662 1.00 5.25 71 LEU A N 3
ATOM 4939 C CA . LEU A 1 72 ? 1.114 -15.958 -29.696 1.00 70.34 71 LEU A CA 3
ATOM 4940 C C . LEU A 1 72 ? 1.726 -15.733 -28.317 1.00 71.34 71 LEU A C 3
ATOM 4941 O O . LEU A 1 72 ? 1.164 -16.147 -27.303 1.00 55.01 71 LEU A O 3
ATOM 4957 N N . ILE A 1 73 ? 2.879 -15.074 -28.288 1.00 40.21 72 ILE A N 3
ATOM 4958 C CA . ILE A 1 73 ? 3.565 -14.791 -27.033 1.00 51.15 72 ILE A CA 3
ATOM 4959 C C . ILE A 1 73 ? 2.835 -13.713 -26.239 1.00 22.32 72 ILE A C 3
ATOM 4960 O O . ILE A 1 73 ? 2.905 -13.678 -25.010 1.00 30.45 72 ILE A O 3
ATOM 4976 N N . LEU A 1 74 ? 2.134 -12.836 -26.948 1.00 72.02 73 LEU A N 3
ATOM 4977 C CA . LEU A 1 74 ? 1.388 -11.757 -26.309 1.00 62.03 73 LEU A CA 3
ATOM 4978 C C . LEU A 1 74 ? 0.403 -12.309 -25.284 1.00 11.30 73 LEU A C 3
ATOM 4979 O O . LEU A 1 74 ? 0.165 -11.693 -24.245 1.00 73.23 73 LEU A O 3
ATOM 4995 N N . GLN A 1 75 ? -0.164 -13.473 -25.583 1.00 14.11 74 GLN A N 3
ATOM 4996 C CA . GLN A 1 75 ? -1.123 -14.108 -24.686 1.00 4.22 74 GLN A CA 3
ATOM 4997 C C . GLN A 1 75 ? -0.483 -15.277 -23.945 1.00 64.42 74 GLN A C 3
ATOM 4998 O O . GLN A 1 75 ? -0.771 -15.514 -22.773 1.00 23.51 74 GLN A O 3
ATOM 5012 N N . ASN A 1 76 ? 0.387 -16.006 -24.638 1.00 51.41 75 ASN A N 3
ATOM 5013 C CA . ASN A 1 76 ? 1.067 -17.152 -24.046 1.00 2.30 75 ASN A CA 3
ATOM 5014 C C . ASN A 1 76 ? 1.964 -16.715 -22.891 1.00 74.21 75 ASN A C 3
ATOM 5015 O O . ASN A 1 76 ? 1.969 -17.334 -21.828 1.00 33.43 75 ASN A O 3
ATOM 5026 N N . ALA A 1 77 ? 2.720 -15.644 -23.109 1.00 21.44 76 ALA A N 3
ATOM 5027 C CA . ALA A 1 77 ? 3.618 -15.123 -22.086 1.00 23.22 76 ALA A CA 3
ATOM 5028 C C . ALA A 1 77 ? 2.849 -14.345 -21.024 1.00 35.42 76 ALA A C 3
ATOM 5029 O O . ALA A 1 77 ? 3.184 -14.395 -19.841 1.00 31.42 76 ALA A O 3
ATOM 5036 N N . GLN A 1 78 ? 1.816 -13.627 -21.455 1.00 25.33 77 GLN A N 3
ATOM 5037 C CA . GLN A 1 78 ? 1.001 -12.838 -20.540 1.00 14.13 77 GLN A CA 3
ATOM 5038 C C . GLN A 1 78 ? 0.404 -13.717 -19.445 1.00 62.15 77 GLN A C 3
ATOM 5039 O O . GLN A 1 78 ? 0.199 -13.268 -18.318 1.00 3.03 77 GLN A O 3
ATOM 5053 N N . ARG A 1 79 ? 0.128 -14.972 -19.786 1.00 55.53 78 ARG A N 3
ATOM 5054 C CA . ARG A 1 79 ? -0.447 -15.913 -18.833 1.00 60.21 78 ARG A CA 3
ATOM 5055 C C . ARG A 1 79 ? 0.613 -16.413 -17.856 1.00 44.02 78 ARG A C 3
ATOM 5056 O O . ARG A 1 79 ? 0.350 -16.570 -16.665 1.00 11.42 78 ARG A O 3
ATOM 5077 N N . GLY A 1 80 ? 1.814 -16.662 -18.370 1.00 61.23 79 GLY A N 3
ATOM 5078 C CA . GLY A 1 80 ? 2.896 -17.142 -17.530 1.00 73.22 79 GLY A CA 3
ATOM 5079 C C . GLY A 1 80 ? 3.537 -18.403 -18.075 1.00 2.12 79 GLY A C 3
ATOM 5080 O O . GLY A 1 80 ? 3.066 -19.510 -17.813 1.00 5.11 79 GLY A O 3
ATOM 5084 N N . ARG A 1 81 ? 4.614 -18.236 -18.836 1.00 53.21 80 ARG A N 3
ATOM 5085 C CA . ARG A 1 81 ? 5.319 -19.370 -19.422 1.00 12.44 80 ARG A CA 3
ATOM 5086 C C . ARG A 1 81 ? 5.563 -20.456 -18.378 1.00 2.40 80 ARG A C 3
ATOM 5087 O O . ARG A 1 81 ? 5.454 -20.212 -17.175 1.00 45.15 80 ARG A O 3
ATOM 5108 N N . LEU A 1 82 ? 5.893 -21.654 -18.846 1.00 22.45 81 LEU A N 3
ATOM 5109 C CA . LEU A 1 82 ? 6.153 -22.779 -17.953 1.00 52.11 81 LEU A CA 3
ATOM 5110 C C . LEU A 1 82 ? 7.612 -22.796 -17.509 1.00 11.12 81 LEU A C 3
ATOM 5111 O O . LEU A 1 82 ? 8.433 -23.520 -18.070 1.00 24.21 81 LEU A O 3
ATOM 5127 N N . ALA A 1 83 ? 7.926 -21.995 -16.496 1.00 41.42 82 ALA A N 3
ATOM 5128 C CA . ALA A 1 83 ? 9.285 -21.921 -15.974 1.00 11.23 82 ALA A CA 3
ATOM 5129 C C . ALA A 1 83 ? 9.591 -23.111 -15.071 1.00 63.11 82 ALA A C 3
ATOM 5130 O O . ALA A 1 83 ? 10.752 -23.473 -14.878 1.00 60.31 82 ALA A O 3
ATOM 5137 N N . ASP A 1 84 ? 8.544 -23.715 -14.520 1.00 40.04 83 ASP A N 3
ATOM 5138 C CA . ASP A 1 84 ? 8.701 -24.865 -13.638 1.00 25.21 83 ASP A CA 3
ATOM 5139 C C . ASP A 1 84 ? 9.112 -26.104 -14.428 1.00 5.12 83 ASP A C 3
ATOM 5140 O O . ASP A 1 84 ? 10.180 -26.674 -14.199 1.00 53.32 83 ASP A O 3
ATOM 5149 N N . LYS A 1 85 ? 8.258 -26.517 -15.358 1.00 1.31 84 LYS A N 3
ATOM 5150 C CA . LYS A 1 85 ? 8.531 -27.688 -16.183 1.00 10.33 84 LYS A CA 3
ATOM 5151 C C . LYS A 1 85 ? 9.651 -27.403 -17.178 1.00 53.35 84 LYS A C 3
ATOM 5152 O O . LYS A 1 85 ? 10.737 -27.974 -17.086 1.00 44.03 84 LYS A O 3
ATOM 5171 N N . VAL A 1 86 ? 9.379 -26.515 -18.130 1.00 10.24 85 VAL A N 3
ATOM 5172 C CA . VAL A 1 86 ? 10.365 -26.152 -19.141 1.00 75.11 85 VAL A CA 3
ATOM 5173 C C . VAL A 1 86 ? 9.818 -25.086 -20.084 1.00 33.11 85 VAL A C 3
ATOM 5174 O O . VAL A 1 86 ? 8.605 -24.936 -20.231 1.00 74.44 85 VAL A O 3
ATOM 5187 N N . ASP A 1 87 ? 10.720 -24.348 -20.720 1.00 43.03 86 ASP A N 3
ATOM 5188 C CA . ASP A 1 87 ? 10.329 -23.296 -21.651 1.00 52.12 86 ASP A CA 3
ATOM 5189 C C . ASP A 1 87 ? 9.334 -23.824 -22.681 1.00 5.53 86 ASP A C 3
ATOM 5190 O O . ASP A 1 87 ? 9.515 -24.909 -23.232 1.00 1.31 86 ASP A O 3
ATOM 5199 N N . GLU A 1 88 ? 8.285 -23.048 -22.934 1.00 35.35 87 GLU A N 3
ATOM 5200 C CA . GLU A 1 88 ? 7.261 -23.440 -23.896 1.00 11.45 87 GLU A CA 3
ATOM 5201 C C . GLU A 1 88 ? 7.774 -23.295 -25.325 1.00 63.23 87 GLU A C 3
ATOM 5202 O O . GLU A 1 88 ? 7.343 -24.014 -26.226 1.00 65.22 87 GLU A O 3
ATOM 5214 N N . ALA A 1 89 ? 8.697 -22.360 -25.525 1.00 23.14 88 ALA A N 3
ATOM 5215 C CA . ALA A 1 89 ? 9.271 -22.122 -26.843 1.00 51.43 88 ALA A CA 3
ATOM 5216 C C . ALA A 1 89 ? 9.815 -23.412 -27.447 1.00 31.02 88 ALA A C 3
ATOM 5217 O O . ALA A 1 89 ? 9.456 -23.788 -28.563 1.00 75.01 88 ALA A O 3
ATOM 5224 N N . THR A 1 90 ? 10.685 -24.088 -26.702 1.00 52.42 89 THR A N 3
ATOM 5225 C CA . THR A 1 90 ? 11.280 -25.335 -27.165 1.00 10.04 89 THR A CA 3
ATOM 5226 C C . THR A 1 90 ? 10.208 -26.324 -27.608 1.00 24.53 89 THR A C 3
ATOM 5227 O O . THR A 1 90 ? 10.457 -27.190 -28.448 1.00 42.45 89 THR A O 3
ATOM 5238 N N . LEU A 1 91 ? 9.016 -26.192 -27.038 1.00 54.33 90 LEU A N 3
ATOM 5239 C CA . LEU A 1 91 ? 7.904 -27.075 -27.376 1.00 3.53 90 LEU A CA 3
ATOM 5240 C C . LEU A 1 91 ? 7.156 -26.563 -28.602 1.00 72.45 90 LEU A C 3
ATOM 5241 O O . LEU A 1 91 ? 7.050 -27.260 -29.612 1.00 65.23 90 LEU A O 3
ATOM 5257 N N . ILE A 1 92 ? 6.640 -25.343 -28.508 1.00 51.52 91 ILE A N 3
ATOM 5258 C CA . ILE A 1 92 ? 5.905 -24.737 -29.612 1.00 35.24 91 ILE A CA 3
ATOM 5259 C C . ILE A 1 92 ? 6.773 -24.634 -30.860 1.00 65.35 91 ILE A C 3
ATOM 5260 O O . ILE A 1 92 ? 6.264 -24.572 -31.979 1.00 2.22 91 ILE A O 3
ATOM 5276 N N . GLU A 1 93 ? 8.088 -24.619 -30.661 1.00 33.12 92 GLU A N 3
ATOM 5277 C CA . GLU A 1 93 ? 9.027 -24.525 -31.772 1.00 4.11 92 GLU A CA 3
ATOM 5278 C C . GLU A 1 93 ? 9.302 -25.902 -32.370 1.00 43.41 92 GLU A C 3
ATOM 5279 O O . GLU A 1 93 ? 9.727 -26.018 -33.520 1.00 44.34 92 GLU A O 3
ATOM 5291 N N . LEU A 1 94 ? 9.057 -26.942 -31.582 1.00 22.23 93 LEU A N 3
ATOM 5292 C CA . LEU A 1 94 ? 9.278 -28.312 -32.032 1.00 23.11 93 LEU A CA 3
ATOM 5293 C C . LEU A 1 94 ? 8.052 -28.850 -32.763 1.00 2.41 93 LEU A C 3
ATOM 5294 O O . LEU A 1 94 ? 8.173 -29.602 -33.730 1.00 63.34 93 LEU A O 3
ATOM 5310 N N . LEU A 1 95 ? 6.872 -28.457 -32.296 1.00 2.01 94 LEU A N 3
ATOM 5311 C CA . LEU A 1 95 ? 5.623 -28.897 -32.907 1.00 33.34 94 LEU A CA 3
ATOM 5312 C C . LEU A 1 95 ? 5.286 -28.050 -34.130 1.00 21.25 94 LEU A C 3
ATOM 5313 O O . LEU A 1 95 ? 4.710 -28.544 -35.098 1.00 71.13 94 LEU A O 3
ATOM 5329 N N . GLN A 1 96 ? 5.652 -26.773 -34.077 1.00 74.43 95 GLN A N 3
ATOM 5330 C CA . GLN A 1 96 ? 5.389 -25.858 -35.182 1.00 23.50 95 GLN A CA 3
ATOM 5331 C C . GLN A 1 96 ? 6.285 -26.175 -36.375 1.00 41.41 95 GLN A C 3
ATOM 5332 O O . GLN A 1 96 ? 5.891 -25.985 -37.525 1.00 62.45 95 GLN A O 3
ATOM 5346 N N . GLN A 1 97 ? 7.491 -26.656 -36.092 1.00 61.41 96 GLN A N 3
ATOM 5347 C CA . GLN A 1 97 ? 8.443 -26.998 -37.143 1.00 13.52 96 GLN A CA 3
ATOM 5348 C C . GLN A 1 97 ? 7.897 -28.111 -38.031 1.00 24.35 96 GLN A C 3
ATOM 5349 O O . GLN A 1 97 ? 8.190 -28.168 -39.226 1.00 11.45 96 GLN A O 3
ATOM 5363 N N . THR A 1 98 ? 7.103 -28.998 -37.439 1.00 12.23 97 THR A N 3
ATOM 5364 C CA . THR A 1 98 ? 6.518 -30.111 -38.175 1.00 33.21 97 THR A CA 3
ATOM 5365 C C . THR A 1 98 ? 4.999 -29.997 -38.228 1.00 74.25 97 THR A C 3
ATOM 5366 O O . THR A 1 98 ? 4.302 -30.979 -38.486 1.00 54.51 97 THR A O 3
ATOM 5377 N N . SER A 1 99 ? 4.491 -28.793 -37.984 1.00 61.22 98 SER A N 3
ATOM 5378 C CA . SER A 1 99 ? 3.053 -28.552 -38.002 1.00 1.22 98 SER A CA 3
ATOM 5379 C C . SER A 1 99 ? 2.442 -29.004 -39.325 1.00 24.24 98 SER A C 3
ATOM 5380 O O . SER A 1 99 ? 1.278 -29.399 -39.381 1.00 23.15 98 SER A O 3
ATOM 5388 N N . ALA A 1 100 ? 3.238 -28.943 -40.388 1.00 34.23 99 ALA A N 3
ATOM 5389 C CA . ALA A 1 100 ? 2.777 -29.348 -41.710 1.00 64.12 99 ALA A CA 3
ATOM 5390 C C . ALA A 1 100 ? 2.653 -30.865 -41.808 1.00 11.24 99 ALA A C 3
ATOM 5391 O O . ALA A 1 100 ? 1.926 -31.384 -42.654 1.00 34.24 99 ALA A O 3
ATOM 5398 N N . ALA A 1 101 ? 3.368 -31.570 -40.937 1.00 11.31 100 ALA A N 3
ATOM 5399 C CA . ALA A 1 101 ? 3.336 -33.027 -40.925 1.00 0.15 100 ALA A CA 3
ATOM 5400 C C . ALA A 1 101 ? 2.633 -33.550 -39.677 1.00 34.02 100 ALA A C 3
ATOM 5401 O O . ALA A 1 101 ? 2.639 -34.751 -39.406 1.00 45.21 100 ALA A O 3
ATOM 5408 N N . SER A 1 102 ? 2.027 -32.641 -38.920 1.00 12.05 101 SER A N 3
ATOM 5409 C CA . SER A 1 102 ? 1.323 -33.011 -37.697 1.00 55.44 101 SER A CA 3
ATOM 5410 C C . SER A 1 102 ? 0.332 -31.923 -37.291 1.00 24.41 101 SER A C 3
ATOM 5411 O O . SER A 1 102 ? -0.875 -32.067 -37.478 1.00 34.24 101 SER A O 3
ATOM 5419 N N . ALA A 1 103 ? 0.854 -30.835 -36.734 1.00 31.31 102 ALA A N 3
ATOM 5420 C CA . ALA A 1 103 ? 0.018 -29.722 -36.302 1.00 75.24 102 ALA A CA 3
ATOM 5421 C C . ALA A 1 103 ? -0.899 -30.136 -35.156 1.00 22.30 102 ALA A C 3
ATOM 5422 O O . ALA A 1 103 ? -1.333 -31.285 -35.080 1.00 21.21 102 ALA A O 3
ATOM 5429 N N . ALA A 1 104 ? -1.188 -29.193 -34.266 1.00 13.13 103 ALA A N 3
ATOM 5430 C CA . ALA A 1 104 ? -2.054 -29.460 -33.124 1.00 10.01 103 ALA A CA 3
ATOM 5431 C C . ALA A 1 104 ? -1.459 -30.538 -32.224 1.00 10.30 103 ALA A C 3
ATOM 5432 O O . ALA A 1 104 ? -0.527 -31.242 -32.613 1.00 50.34 103 ALA A O 3
ATOM 5439 N N . LYS A 1 105 ? -2.003 -30.661 -31.018 1.00 23.31 104 LYS A N 3
ATOM 5440 C CA . LYS A 1 105 ? -1.527 -31.654 -30.062 1.00 4.45 104 LYS A CA 3
ATOM 5441 C C . LYS A 1 105 ? -2.621 -32.016 -29.063 1.00 11.42 104 LYS A C 3
ATOM 5442 O O . LYS A 1 105 ? -2.377 -32.086 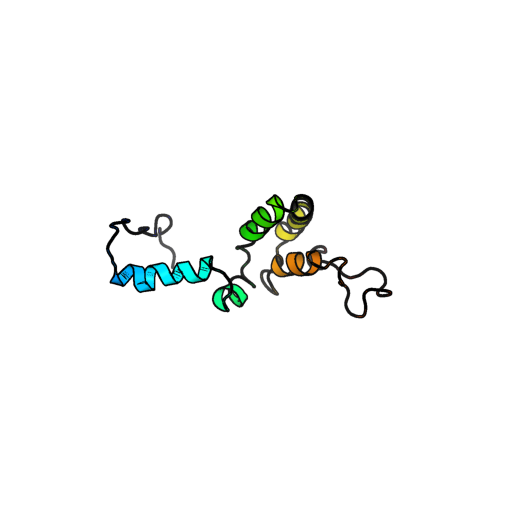-27.859 1.00 71.52 104 LYS A O 3
ATOM 5461 N N . ASN A 1 106 ? -3.828 -32.245 -29.571 1.00 65.22 105 ASN A N 3
ATOM 5462 C CA . ASN A 1 106 ? -4.959 -32.601 -28.723 1.00 73.11 105 ASN A CA 3
ATOM 5463 C C . ASN A 1 106 ? -6.221 -32.806 -29.557 1.00 4.43 105 ASN A C 3
ATOM 5464 O O . ASN A 1 106 ? -6.623 -33.937 -29.828 1.00 20.50 105 ASN A O 3
ATOM 5475 N N . THR A 1 107 ? -6.841 -31.702 -29.962 1.00 14.25 106 THR A N 3
ATOM 5476 C CA . THR A 1 107 ? -8.057 -31.759 -30.764 1.00 1.14 106 THR A CA 3
ATOM 5477 C C . THR A 1 107 ? -8.627 -30.365 -30.997 1.00 54.22 106 THR A C 3
ATOM 5478 O O . THR A 1 107 ? -8.312 -29.411 -30.285 1.00 61.22 106 THR A O 3
ATOM 5489 N N . PRO A 1 108 ? -9.489 -30.240 -32.018 1.00 23.40 107 PRO A N 3
ATOM 5490 C CA . PRO A 1 108 ? -10.123 -28.966 -32.368 1.00 44.10 107 PRO A CA 3
ATOM 5491 C C . PRO A 1 108 ? -11.142 -28.520 -31.325 1.00 41.24 107 PRO A C 3
ATOM 5492 O O . PRO A 1 108 ? -12.313 -28.896 -31.386 1.00 2.42 107 PRO A O 3
ATOM 5503 N N . LYS A 1 109 ? -10.690 -27.715 -30.369 1.00 60.52 108 LYS A N 3
ATOM 5504 C CA . LYS A 1 109 ? -11.562 -27.216 -29.313 1.00 55.22 108 LYS A CA 3
ATOM 5505 C C . LYS A 1 109 ? -10.799 -26.296 -28.366 1.00 64.00 108 LYS A C 3
ATOM 5506 O O . LYS A 1 109 ? -11.252 -25.195 -28.054 1.00 1.21 108 LYS A O 3
ATOM 5525 N N . VAL A 1 110 ? -9.636 -26.754 -27.913 1.00 31.44 109 VAL A N 3
ATOM 5526 C CA . VAL A 1 110 ? -8.808 -25.972 -27.003 1.00 40.41 109 VAL A CA 3
ATOM 5527 C C . VAL A 1 110 ? -7.610 -25.371 -27.730 1.00 11.21 109 VAL A C 3
ATOM 5528 O O . VAL A 1 110 ? -7.126 -24.297 -27.371 1.00 41.21 109 VAL A O 3
ATOM 5541 N N . THR A 1 111 ? -7.135 -26.071 -28.756 1.00 0.25 110 THR A N 3
ATOM 5542 C CA . THR A 1 111 ? -5.993 -25.608 -29.533 1.00 40.45 110 THR A CA 3
ATOM 5543 C C . THR A 1 111 ? -6.344 -24.359 -30.335 1.00 5.04 110 THR A C 3
ATOM 5544 O O . THR A 1 111 ? -5.495 -23.496 -30.560 1.00 33.33 110 THR A O 3
ATOM 5555 N N . MET A 1 112 ? -7.599 -24.269 -30.762 1.00 43.11 111 MET A N 3
ATOM 5556 C CA . MET A 1 112 ? -8.061 -23.123 -31.537 1.00 73.41 111 MET A CA 3
ATOM 5557 C C . MET A 1 112 ? -7.251 -22.972 -32.820 1.00 62.34 111 MET A C 3
ATOM 5558 O O . MET A 1 112 ? -6.365 -22.122 -32.910 1.00 0.04 111 MET A O 3
ATOM 5572 N N . ARG A 1 113 ? -7.560 -23.802 -33.811 1.00 64.43 112 ARG A N 3
ATOM 5573 C CA . ARG A 1 113 ? -6.858 -23.761 -35.089 1.00 35.41 112 ARG A CA 3
ATOM 5574 C C . ARG A 1 113 ? -5.368 -24.028 -34.900 1.00 0.11 112 ARG A C 3
ATOM 5575 O O . ARG A 1 113 ? -4.584 -23.103 -34.684 1.00 34.20 112 ARG A O 3
ATOM 5596 N N . ARG A 1 114 ? -4.984 -25.298 -34.982 1.00 51.41 113 ARG A N 3
ATOM 5597 C CA . ARG A 1 114 ? -3.588 -25.686 -34.818 1.00 55.04 113 ARG A CA 3
ATOM 5598 C C . ARG A 1 114 ? -3.117 -25.431 -33.390 1.00 11.42 113 ARG A C 3
ATOM 5599 O O . ARG A 1 114 ? -3.677 -24.594 -32.681 1.00 44.42 113 ARG A O 3
ATOM 5620 N N . ARG A 1 115 ? -2.085 -26.158 -32.974 1.00 14.23 114 ARG A N 3
ATOM 5621 C CA . ARG A 1 115 ? -1.540 -26.011 -31.630 1.00 31.45 114 ARG A CA 3
ATOM 5622 C C . ARG A 1 115 ? -1.236 -24.548 -31.323 1.00 11.14 114 ARG A C 3
ATOM 5623 O O . ARG A 1 115 ? -0.713 -23.821 -32.168 1.00 22.24 114 ARG A O 3
ATOM 5644 N N . PHE A 1 116 ? -1.568 -24.122 -30.108 1.00 52.04 115 PHE A N 3
ATOM 5645 C CA . PHE A 1 116 ? -1.332 -22.745 -29.690 1.00 74.12 115 PHE A CA 3
ATOM 5646 C C . PHE A 1 116 ? -1.022 -22.676 -28.198 1.00 12.53 115 PHE A C 3
ATOM 5647 O O . PHE A 1 116 ? -0.907 -23.702 -27.528 1.00 62.03 115 PHE A O 3
ATOM 5664 N N . SER A 1 117 ? -0.888 -21.457 -27.683 1.00 60.25 116 SER A N 3
ATOM 5665 C CA . SER A 1 117 ? -0.587 -21.252 -26.271 1.00 62.55 116 SER A CA 3
ATOM 5666 C C . SER A 1 117 ? -1.451 -22.154 -25.395 1.00 61.43 116 SER A C 3
ATOM 5667 O O . SER A 1 117 ? -2.638 -21.894 -25.198 1.00 2.12 116 SER A O 3
ATOM 5675 N N . ASP A 1 118 ? -0.847 -23.216 -24.873 1.00 5.31 117 ASP A N 3
ATOM 5676 C CA . ASP A 1 118 ? -1.559 -24.157 -24.017 1.00 10.03 117 ASP A CA 3
ATOM 5677 C C . ASP A 1 118 ? -1.865 -23.532 -22.659 1.00 61.30 117 ASP A C 3
ATOM 5678 O O . ASP A 1 118 ? -3.011 -23.531 -22.209 1.00 61.12 117 ASP A O 3
ATOM 5687 N N . ASP A 1 119 ? -0.833 -23.003 -22.011 1.00 61.30 118 ASP A N 3
ATOM 5688 C CA . ASP A 1 119 ? -0.991 -22.375 -20.704 1.00 71.34 118 ASP A CA 3
ATOM 5689 C C . ASP A 1 119 ? -2.118 -21.347 -20.728 1.00 64.14 118 ASP A C 3
ATOM 5690 O O . ASP A 1 119 ? -2.816 -21.153 -19.733 1.00 4.11 118 ASP A O 3
ATOM 5699 N N . ASP A 1 120 ? -2.288 -20.691 -21.871 1.00 12.34 119 ASP A N 3
ATOM 5700 C CA . ASP A 1 120 ? -3.330 -19.682 -22.025 1.00 10.15 119 ASP A CA 3
ATOM 5701 C C . ASP A 1 120 ? -4.701 -20.335 -22.173 1.00 2.40 119 ASP A C 3
ATOM 5702 O O . ASP A 1 120 ? -5.706 -19.804 -21.701 1.00 55.32 119 ASP A O 3
ATOM 5711 N N . ASP A 1 121 ? -4.733 -21.488 -22.832 1.00 10.41 120 ASP A N 3
ATOM 5712 C CA . ASP A 1 121 ? -5.980 -22.213 -23.043 1.00 34.12 120 ASP A CA 3
ATOM 5713 C C . ASP A 1 121 ? -6.056 -23.438 -22.137 1.00 33.21 120 ASP A C 3
ATOM 5714 O O . ASP A 1 121 ? -6.543 -24.494 -22.543 1.00 12.50 120 ASP A O 3
ATOM 5723 N N . ASP A 1 122 ? -5.571 -23.291 -20.909 1.00 41.42 121 ASP A N 3
ATOM 5724 C CA . ASP A 1 122 ? -5.584 -24.385 -19.945 1.00 44.14 121 ASP A CA 3
ATOM 5725 C C . ASP A 1 122 ? -6.644 -24.153 -18.873 1.00 42.43 121 ASP A C 3
ATOM 5726 O O . ASP A 1 122 ? -6.491 -24.584 -17.730 1.00 62.04 121 ASP A O 3
ATOM 5735 N N . PHE A 1 123 ? -7.718 -23.467 -19.250 1.00 33.22 122 PHE A N 3
ATOM 5736 C CA . PHE A 1 123 ? -8.803 -23.175 -18.320 1.00 73.42 122 PHE A CA 3
ATOM 5737 C C . PHE A 1 123 ? -10.099 -22.882 -19.071 1.00 44.52 122 PHE A C 3
ATOM 5738 O O . PHE A 1 123 ? -10.794 -22.403 -19.608 1.00 65.43 122 PHE A O 3
ATOM 5755 N N . SER A 1 1 ? 28.346 -11.561 -14.852 1.00 71.54 0 SER A N 4
ATOM 5756 C CA . SER A 1 1 ? 27.785 -11.172 -16.141 1.00 35.04 0 SER A CA 4
ATOM 5757 C C . SER A 1 1 ? 26.482 -10.400 -15.954 1.00 52.14 0 SER A C 4
ATOM 5758 O O . SER A 1 1 ? 25.478 -10.689 -16.605 1.00 20.11 0 SER A O 4
ATOM 5766 N N . MET A 1 2 ? 26.507 -9.416 -15.061 1.00 70.22 1 MET A N 4
ATOM 5767 C CA . MET A 1 2 ? 25.329 -8.601 -14.790 1.00 13.15 1 MET A CA 4
ATOM 5768 C C . MET A 1 2 ? 25.635 -7.120 -14.989 1.00 55.12 1 MET A C 4
ATOM 5769 O O . MET A 1 2 ? 26.091 -6.442 -14.069 1.00 33.32 1 MET A O 4
ATOM 5783 N N . GLN A 1 3 ? 25.380 -6.625 -16.196 1.00 65.34 2 GLN A N 4
ATOM 5784 C CA . GLN A 1 3 ? 25.630 -5.225 -16.515 1.00 41.45 2 GLN A CA 4
ATOM 5785 C C . GLN A 1 3 ? 24.322 -4.483 -16.773 1.00 63.51 2 GLN A C 4
ATOM 5786 O O . GLN A 1 3 ? 23.954 -4.203 -17.914 1.00 10.42 2 GLN A O 4
ATOM 5800 N N . PRO A 1 4 ? 23.602 -4.159 -15.689 1.00 42.41 3 PRO A N 4
ATOM 5801 C CA . PRO A 1 4 ? 22.324 -3.446 -15.772 1.00 41.43 3 PRO A CA 4
ATOM 5802 C C . PRO A 1 4 ? 22.497 -1.996 -16.213 1.00 34.01 3 PRO A C 4
ATOM 5803 O O . PRO A 1 4 ? 21.604 -1.415 -16.830 1.00 22.52 3 PRO A O 4
ATOM 5814 N N . GLU A 1 5 ? 23.650 -1.418 -15.892 1.00 61.03 4 GLU A N 4
ATOM 5815 C CA . GLU A 1 5 ? 23.938 -0.035 -16.256 1.00 31.54 4 GLU A CA 4
ATOM 5816 C C . GLU A 1 5 ? 24.784 0.029 -17.524 1.00 22.12 4 GLU A C 4
ATOM 5817 O O . GLU A 1 5 ? 25.601 0.933 -17.691 1.00 4.40 4 GLU A O 4
ATOM 5829 N N . GLU A 1 6 ? 24.582 -0.938 -18.413 1.00 74.22 5 GLU A N 4
ATOM 5830 C CA . GLU A 1 6 ? 25.327 -0.992 -19.665 1.00 40.03 5 GLU A CA 4
ATOM 5831 C C . GLU A 1 6 ? 24.767 0.005 -20.675 1.00 53.33 5 GLU A C 4
ATOM 5832 O O . GLU A 1 6 ? 25.517 0.682 -21.379 1.00 24.33 5 GLU A O 4
ATOM 5844 N N . PHE A 1 7 ? 23.442 0.090 -20.742 1.00 2.23 6 PHE A N 4
ATOM 5845 C CA . PHE A 1 7 ? 22.780 1.003 -21.666 1.00 60.03 6 PHE A CA 4
ATOM 5846 C C . PHE A 1 7 ? 21.976 2.055 -20.909 1.00 13.51 6 PHE A C 4
ATOM 5847 O O . PHE A 1 7 ? 20.900 2.463 -21.346 1.00 34.44 6 PHE A O 4
ATOM 5864 N N . ALA A 1 8 ? 22.506 2.491 -19.771 1.00 21.02 7 ALA A N 4
ATOM 5865 C CA . ALA A 1 8 ? 21.839 3.497 -18.953 1.00 24.41 7 ALA A CA 4
ATOM 5866 C C . ALA A 1 8 ? 21.633 4.790 -19.733 1.00 42.42 7 ALA A C 4
ATOM 5867 O O . ALA A 1 8 ? 21.807 4.826 -20.951 1.00 4.31 7 ALA A O 4
ATOM 5874 N N . ALA A 1 9 ? 21.261 5.851 -19.024 1.00 74.30 8 ALA A N 4
ATOM 5875 C CA . ALA A 1 9 ? 21.032 7.147 -19.650 1.00 71.25 8 ALA A CA 4
ATOM 5876 C C . ALA A 1 9 ? 19.938 7.060 -20.709 1.00 72.51 8 ALA A C 4
ATOM 5877 O O . ALA A 1 9 ? 19.883 7.876 -21.628 1.00 4.52 8 ALA A O 4
ATOM 5884 N N . ALA A 1 10 ? 19.069 6.063 -20.574 1.00 55.42 9 ALA A N 4
ATOM 5885 C CA . ALA A 1 10 ? 17.975 5.871 -21.519 1.00 21.54 9 ALA A CA 4
ATOM 5886 C C . ALA A 1 10 ? 16.858 6.880 -21.278 1.00 52.14 9 ALA A C 4
ATOM 5887 O O . ALA A 1 10 ? 15.850 6.884 -21.984 1.00 52.13 9 ALA A O 4
ATOM 5894 N N . ALA A 1 11 ? 17.043 7.734 -20.277 1.00 44.22 10 ALA A N 4
ATOM 5895 C CA . ALA A 1 11 ? 16.051 8.749 -19.945 1.00 44.21 10 ALA A CA 4
ATOM 5896 C C . ALA A 1 11 ? 15.772 9.656 -21.139 1.00 63.52 10 ALA A C 4
ATOM 5897 O O . ALA A 1 11 ? 14.630 9.784 -21.580 1.00 32.44 10 ALA A O 4
ATOM 5904 N N . ARG A 1 12 ? 16.823 10.283 -21.658 1.00 73.23 11 ARG A N 4
ATOM 5905 C CA . ARG A 1 12 ? 16.690 11.179 -22.801 1.00 14.05 11 ARG A CA 4
ATOM 5906 C C . ARG A 1 12 ? 15.668 12.276 -22.515 1.00 2.13 11 ARG A C 4
ATOM 5907 O O . ARG A 1 12 ? 15.094 12.336 -21.429 1.00 34.34 11 ARG A O 4
ATOM 5928 N N . GLY A 1 13 ? 15.448 13.143 -23.498 1.00 52.42 12 GLY A N 4
ATOM 5929 C CA . GLY A 1 13 ? 14.497 14.227 -23.333 1.00 33.24 12 GLY A CA 4
ATOM 5930 C C . GLY A 1 13 ? 14.322 15.043 -24.598 1.00 13.34 12 GLY A C 4
ATOM 5931 O O . GLY A 1 13 ? 13.199 15.276 -25.045 1.00 24.33 12 GLY A O 4
ATOM 5935 N N . GLY A 1 14 ? 15.436 15.482 -25.176 1.00 72.22 13 GLY A N 4
ATOM 5936 C CA . GLY A 1 14 ? 15.379 16.274 -26.391 1.00 14.03 13 GLY A CA 4
ATOM 5937 C C . GLY A 1 14 ? 15.662 15.453 -27.633 1.00 24.44 13 GLY A C 4
ATOM 5938 O O . GLY A 1 14 ? 16.276 15.941 -28.582 1.00 74.21 13 GLY A O 4
ATOM 5942 N N . PHE A 1 15 ? 15.217 14.201 -27.627 1.00 20.55 14 PHE A N 4
ATOM 5943 C CA . PHE A 1 15 ? 15.429 13.308 -28.760 1.00 50.23 14 PHE A CA 4
ATOM 5944 C C . PHE A 1 15 ? 14.935 11.900 -28.444 1.00 31.35 14 PHE A C 4
ATOM 5945 O O . PHE A 1 15 ? 15.707 10.942 -28.455 1.00 71.12 14 PHE A O 4
ATOM 5962 N N . GLY A 1 16 ? 13.641 11.782 -28.160 1.00 1.42 15 GLY A N 4
ATOM 5963 C CA . GLY A 1 16 ? 13.065 10.489 -27.843 1.00 64.50 15 GLY A CA 4
ATOM 5964 C C . GLY A 1 16 ? 11.580 10.570 -27.555 1.00 35.05 15 GLY A C 4
ATOM 5965 O O . GLY A 1 16 ? 11.150 10.381 -26.417 1.00 75.15 15 GLY A O 4
ATOM 5969 N N . GLY A 1 17 ? 10.792 10.854 -28.588 1.00 2.24 16 GLY A N 4
ATOM 5970 C CA . GLY A 1 17 ? 9.355 10.957 -28.418 1.00 54.34 16 GLY A CA 4
ATOM 5971 C C . GLY A 1 17 ? 8.691 9.604 -28.259 1.00 30.21 16 GLY A C 4
ATOM 5972 O O . GLY A 1 17 ? 8.860 8.939 -27.237 1.00 32.23 16 GLY A O 4
ATOM 5976 N N . ASP A 1 18 ? 7.933 9.196 -29.271 1.00 21.54 17 ASP A N 4
ATOM 5977 C CA . ASP A 1 18 ? 7.241 7.912 -29.238 1.00 52.41 17 ASP A CA 4
ATOM 5978 C C . ASP A 1 18 ? 6.684 7.631 -27.846 1.00 71.51 17 ASP A C 4
ATOM 5979 O O . ASP A 1 18 ? 6.910 6.561 -27.281 1.00 61.14 17 ASP A O 4
ATOM 5988 N N . ALA A 1 19 ? 5.956 8.598 -27.299 1.00 13.14 18 ALA A N 4
ATOM 5989 C CA . ALA A 1 19 ? 5.366 8.454 -25.973 1.00 70.45 18 ALA A CA 4
ATOM 5990 C C . ALA A 1 19 ? 4.622 7.129 -25.845 1.00 75.04 18 ALA A C 4
ATOM 5991 O O . ALA A 1 19 ? 4.564 6.541 -24.766 1.00 4.11 18 ALA A O 4
ATOM 5998 N N . GLU A 1 20 ? 4.052 6.666 -26.954 1.00 22.33 19 GLU A N 4
ATOM 5999 C CA . GLU A 1 20 ? 3.310 5.411 -26.963 1.00 72.32 19 GLU A CA 4
ATOM 6000 C C . GLU A 1 20 ? 4.258 4.218 -27.042 1.00 45.05 19 GLU A C 4
ATOM 6001 O O . GLU A 1 20 ? 4.214 3.318 -26.204 1.00 21.40 19 GLU A O 4
ATOM 6013 N N . LYS A 1 21 ? 5.116 4.218 -28.057 1.00 44.41 20 LYS A N 4
ATOM 6014 C CA . LYS A 1 21 ? 6.077 3.138 -28.248 1.00 1.42 20 LYS A CA 4
ATOM 6015 C C . LYS A 1 21 ? 6.947 2.958 -27.008 1.00 14.35 20 LYS A C 4
ATOM 6016 O O . LYS A 1 21 ? 7.005 1.872 -26.432 1.00 1.45 20 LYS A O 4
ATOM 6035 N N . ALA A 1 22 ? 7.619 4.030 -26.601 1.00 42.02 21 ALA A N 4
ATOM 6036 C CA . ALA A 1 22 ? 8.482 3.991 -25.427 1.00 63.43 21 ALA A CA 4
ATOM 6037 C C . ALA A 1 22 ? 7.720 3.499 -24.202 1.00 31.24 21 ALA A C 4
ATOM 6038 O O . ALA A 1 22 ? 8.287 2.848 -23.324 1.00 64.22 21 ALA A O 4
ATOM 6045 N N . LYS A 1 23 ? 6.430 3.815 -24.147 1.00 24.23 22 LYS A N 4
ATOM 6046 C CA . LYS A 1 23 ? 5.589 3.405 -23.029 1.00 13.02 22 LYS A CA 4
ATOM 6047 C C . LYS A 1 23 ? 5.795 1.929 -22.705 1.00 75.44 22 LYS A C 4
ATOM 6048 O O . LYS A 1 23 ? 5.942 1.553 -21.543 1.00 34.02 22 LYS A O 4
ATOM 6067 N N . ALA A 1 24 ? 5.805 1.096 -23.741 1.00 40.45 23 ALA A N 4
ATOM 6068 C CA . ALA A 1 24 ? 5.997 -0.338 -23.567 1.00 75.03 23 ALA A CA 4
ATOM 6069 C C . ALA A 1 24 ? 7.419 -0.750 -23.932 1.00 33.33 23 ALA A C 4
ATOM 6070 O O . ALA A 1 24 ? 8.076 -1.474 -23.184 1.00 50.13 23 ALA A O 4
ATOM 6077 N N . ALA A 1 25 ? 7.887 -0.286 -25.085 1.00 43.42 24 ALA A N 4
ATOM 6078 C CA . ALA A 1 25 ? 9.232 -0.605 -25.548 1.00 21.22 24 ALA A CA 4
ATOM 6079 C C . ALA A 1 25 ? 10.268 -0.310 -24.469 1.00 5.31 24 ALA A C 4
ATOM 6080 O O . ALA A 1 25 ? 11.019 -1.194 -24.059 1.00 5.13 24 ALA A O 4
ATOM 6087 N N . GLU A 1 26 ? 10.303 0.939 -24.015 1.00 4.25 25 GLU A N 4
ATOM 6088 C CA . GLU A 1 26 ? 11.250 1.350 -22.984 1.00 53.31 25 GLU A CA 4
ATOM 6089 C C . GLU A 1 26 ? 10.955 0.646 -21.663 1.00 12.44 25 GLU A C 4
ATOM 6090 O O . GLU A 1 26 ? 11.845 0.061 -21.047 1.00 2.33 25 GLU A O 4
ATOM 6102 N N . ALA A 1 27 ? 9.699 0.709 -21.233 1.00 73.33 26 ALA A N 4
ATOM 6103 C CA . ALA A 1 27 ? 9.285 0.077 -19.986 1.00 63.15 26 ALA A CA 4
ATOM 6104 C C . ALA A 1 27 ? 9.746 -1.376 -19.928 1.00 41.40 26 ALA A C 4
ATOM 6105 O O . ALA A 1 27 ? 10.093 -1.883 -18.862 1.00 1.01 26 ALA A O 4
ATOM 6112 N N . GLN A 1 28 ? 9.746 -2.038 -21.080 1.00 31.50 27 GLN A N 4
ATOM 6113 C CA . GLN A 1 28 ? 10.163 -3.434 -21.158 1.00 50.51 27 GLN A CA 4
ATOM 6114 C C . GLN A 1 28 ? 11.482 -3.649 -20.423 1.00 71.34 27 GLN A C 4
ATOM 6115 O O . GLN A 1 28 ? 11.622 -4.592 -19.645 1.00 41.02 27 GLN A O 4
ATOM 6129 N N . GLU A 1 29 ? 12.446 -2.770 -20.677 1.00 52.50 28 GLU A N 4
ATOM 6130 C CA . GLU A 1 29 ? 13.754 -2.866 -20.040 1.00 11.21 28 GLU A CA 4
ATOM 6131 C C . GLU A 1 29 ? 13.814 -1.997 -18.787 1.00 32.35 28 GLU A C 4
ATOM 6132 O O . GLU A 1 29 ? 14.276 -2.438 -17.735 1.00 35.45 28 GLU A O 4
ATOM 6144 N N . ALA A 1 30 ? 13.344 -0.760 -18.908 1.00 71.10 29 ALA A N 4
ATOM 6145 C CA . ALA A 1 30 ? 13.342 0.170 -17.786 1.00 3.12 29 ALA A CA 4
ATOM 6146 C C . ALA A 1 30 ? 12.657 -0.440 -16.568 1.00 21.21 29 ALA A C 4
ATOM 6147 O O . ALA A 1 30 ? 13.277 -0.619 -15.520 1.00 63.42 29 ALA A O 4
ATOM 6154 N N . MET A 1 31 ? 11.375 -0.757 -16.713 1.00 15.30 30 MET A N 4
ATOM 6155 C CA . MET A 1 31 ? 10.606 -1.348 -15.624 1.00 13.43 30 MET A CA 4
ATOM 6156 C C . MET A 1 31 ? 11.296 -2.597 -15.086 1.00 62.02 30 MET A C 4
ATOM 6157 O O . MET A 1 31 ? 11.396 -2.790 -13.874 1.00 52.34 30 MET A O 4
ATOM 6171 N N . ARG A 1 32 ? 11.771 -3.443 -15.995 1.00 11.40 31 ARG A N 4
ATOM 6172 C CA . ARG A 1 32 ? 12.451 -4.674 -15.611 1.00 75.13 31 ARG A CA 4
ATOM 6173 C C . ARG A 1 32 ? 13.564 -4.391 -14.607 1.00 14.42 31 ARG A C 4
ATOM 6174 O O . ARG A 1 32 ? 13.640 -5.026 -13.555 1.00 54.35 31 ARG A O 4
ATOM 6195 N N . GLN A 1 33 ? 14.424 -3.434 -14.939 1.00 50.42 32 GLN A N 4
ATOM 6196 C CA . GLN A 1 33 ? 15.533 -3.068 -14.066 1.00 42.45 32 GLN A CA 4
ATOM 6197 C C . GLN A 1 33 ? 15.035 -2.304 -12.844 1.00 31.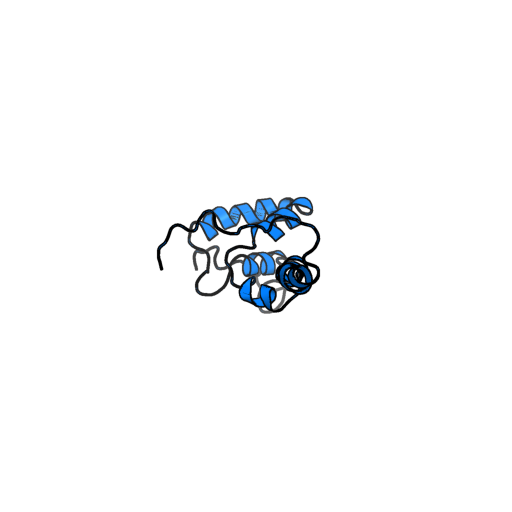11 32 GLN A C 4
ATOM 6198 O O . GLN A 1 33 ? 15.593 -2.428 -11.754 1.00 42.41 32 GLN A O 4
ATOM 6212 N N . GLN A 1 34 ? 13.982 -1.515 -13.034 1.00 21.45 33 GLN A N 4
ATOM 6213 C CA . GLN A 1 34 ? 13.410 -0.731 -11.946 1.00 31.15 33 GLN A CA 4
ATOM 6214 C C . GLN A 1 34 ? 12.729 -1.635 -10.923 1.00 4.45 33 GLN A C 4
ATOM 6215 O O . GLN A 1 34 ? 12.479 -1.226 -9.789 1.00 25.42 33 GLN A O 4
ATOM 6229 N N . MET A 1 35 ? 12.432 -2.864 -11.331 1.00 41.21 34 MET A N 4
ATOM 6230 C CA . MET A 1 35 ? 11.781 -3.825 -10.449 1.00 71.40 34 MET A CA 4
ATOM 6231 C C . MET A 1 35 ? 10.363 -3.378 -10.110 1.00 33.04 34 MET A C 4
ATOM 6232 O O . MET A 1 35 ? 9.935 -2.293 -10.501 1.00 75.15 34 MET A O 4
ATOM 6246 N N . GLU A 1 36 ? 9.640 -4.221 -9.379 1.00 74.43 35 GLU A N 4
ATOM 6247 C CA . GLU A 1 36 ? 8.269 -3.912 -8.989 1.00 42.41 35 GLU A CA 4
ATOM 6248 C C . GLU A 1 36 ? 7.386 -3.710 -10.217 1.00 61.32 35 GLU A C 4
ATOM 6249 O O . GLU A 1 36 ? 7.168 -2.583 -10.659 1.00 14.45 35 GLU A O 4
ATOM 6261 N N . GLU A 1 37 ? 6.882 -4.812 -10.764 1.00 23.52 36 GLU A N 4
ATOM 6262 C CA . GLU A 1 37 ? 6.024 -4.757 -11.942 1.00 4.14 36 GLU A CA 4
ATOM 6263 C C . GLU A 1 37 ? 5.341 -6.100 -12.181 1.00 32.03 36 GLU A C 4
ATOM 6264 O O . GLU A 1 37 ? 5.942 -7.156 -11.987 1.00 73.41 36 GLU A O 4
ATOM 6276 N N . GLN A 1 38 ? 4.081 -6.050 -12.602 1.00 2.42 37 GLN A N 4
ATOM 6277 C CA . GLN A 1 38 ? 3.315 -7.262 -12.866 1.00 3.11 37 GLN A CA 4
ATOM 6278 C C . GLN A 1 38 ? 4.122 -8.242 -13.711 1.00 23.33 37 GLN A C 4
ATOM 6279 O O . GLN A 1 38 ? 3.994 -9.458 -13.561 1.00 52.52 37 GLN A O 4
ATOM 6293 N N . ARG A 1 39 ? 4.953 -7.706 -14.598 1.00 63.14 38 ARG A N 4
ATOM 6294 C CA . ARG A 1 39 ? 5.780 -8.534 -15.468 1.00 50.14 38 ARG A CA 4
ATOM 6295 C C . ARG A 1 39 ? 6.667 -9.467 -14.649 1.00 12.01 38 ARG A C 4
ATOM 6296 O O . ARG A 1 39 ? 6.578 -10.689 -14.770 1.00 44.13 38 ARG A O 4
ATOM 6317 N N . ARG A 1 40 ? 7.521 -8.882 -13.816 1.00 21.35 39 ARG A N 4
ATOM 6318 C CA . ARG A 1 40 ? 8.425 -9.661 -12.978 1.00 0.04 39 ARG A CA 4
ATOM 6319 C C . ARG A 1 40 ? 7.662 -10.353 -11.851 1.00 43.54 39 ARG A C 4
ATOM 6320 O O . ARG A 1 40 ? 7.827 -11.551 -11.622 1.00 1.03 39 ARG A O 4
ATOM 6341 N N . ILE A 1 41 ? 6.829 -9.589 -11.153 1.00 34.42 40 ILE A N 4
ATOM 6342 C CA . ILE A 1 41 ? 6.041 -10.129 -10.052 1.00 13.14 40 ILE A CA 4
ATOM 6343 C C . ILE A 1 41 ? 5.307 -11.398 -10.471 1.00 54.01 40 ILE A C 4
ATOM 6344 O O . ILE A 1 41 ? 5.087 -12.297 -9.660 1.00 23.01 40 ILE A O 4
ATOM 6360 N N . MET A 1 42 ? 4.931 -11.464 -11.744 1.00 73.31 41 MET A N 4
ATOM 6361 C CA . MET A 1 42 ? 4.224 -12.625 -12.272 1.00 72.24 41 MET A CA 4
ATOM 6362 C C . MET A 1 42 ? 5.201 -13.626 -12.882 1.00 53.41 41 MET A C 4
ATOM 6363 O O . MET A 1 42 ? 5.063 -14.835 -12.696 1.00 61.41 41 MET A O 4
ATOM 6377 N N . LEU A 1 43 ? 6.187 -13.114 -13.611 1.00 13.14 42 LEU A N 4
ATOM 6378 C CA . LEU A 1 43 ? 7.187 -13.963 -14.248 1.00 40.12 42 LEU A CA 4
ATOM 6379 C C . LEU A 1 43 ? 7.807 -14.925 -13.240 1.00 61.11 42 LEU A C 4
ATOM 6380 O O . LEU A 1 43 ? 7.797 -16.140 -13.439 1.00 41.14 42 LEU A O 4
ATOM 6396 N N . ARG A 1 44 ? 8.344 -14.374 -12.157 1.00 11.24 43 ARG A N 4
ATOM 6397 C CA . ARG A 1 44 ? 8.967 -15.183 -11.117 1.00 24.24 43 ARG A CA 4
ATOM 6398 C C . ARG A 1 44 ? 7.917 -15.962 -10.331 1.00 33.23 43 ARG A C 4
ATOM 6399 O O . ARG A 1 44 ? 8.245 -16.869 -9.566 1.00 10.40 43 ARG A O 4
ATOM 6420 N N . ALA A 1 45 ? 6.652 -15.602 -10.525 1.00 4.52 44 ALA A N 4
ATOM 6421 C CA . ALA A 1 45 ? 5.554 -16.267 -9.836 1.00 33.11 44 ALA A CA 4
ATOM 6422 C C . ALA A 1 45 ? 5.363 -17.689 -10.353 1.00 13.02 44 ALA A C 4
ATOM 6423 O O . ALA A 1 45 ? 5.400 -18.650 -9.584 1.00 64.04 44 ALA A O 4
ATOM 6430 N N . VAL A 1 46 ? 5.157 -17.816 -11.660 1.00 13.11 45 VAL A N 4
ATOM 6431 C CA . VAL A 1 46 ? 4.960 -19.121 -12.280 1.00 11.23 45 VAL A CA 4
ATOM 6432 C C . VAL A 1 46 ? 5.874 -19.300 -13.486 1.00 43.44 45 VAL A C 4
ATOM 6433 O O . VAL A 1 46 ? 6.370 -20.397 -13.746 1.00 43.33 45 VAL A O 4
ATOM 6446 N N . LEU A 1 47 ? 6.094 -18.215 -14.221 1.00 2.32 46 LEU A N 4
ATOM 6447 C CA . LEU A 1 47 ? 6.950 -18.251 -15.401 1.00 45.43 46 LEU A CA 4
ATOM 6448 C C . LEU A 1 47 ? 8.367 -18.679 -15.034 1.00 24.35 46 LEU A C 4
ATOM 6449 O O . LEU A 1 47 ? 8.767 -18.610 -13.871 1.00 30.53 46 LEU A O 4
ATOM 6465 N N . THR A 1 48 ? 9.125 -19.121 -16.033 1.00 10.31 47 THR A N 4
ATOM 6466 C CA . THR A 1 48 ? 10.498 -19.559 -15.815 1.00 74.54 47 THR A CA 4
ATOM 6467 C C . THR A 1 48 ? 11.491 -18.584 -16.436 1.00 65.41 47 THR A C 4
ATOM 6468 O O . THR A 1 48 ? 11.379 -18.204 -17.602 1.00 25.32 47 THR A O 4
ATOM 6479 N N . PRO A 1 49 ? 12.489 -18.169 -15.641 1.00 51.15 48 PRO A N 4
ATOM 6480 C CA . PRO A 1 49 ? 13.523 -17.233 -16.093 1.00 22.22 48 PRO A CA 4
ATOM 6481 C C . PRO A 1 49 ? 14.466 -17.860 -17.114 1.00 25.22 48 PRO A C 4
ATOM 6482 O O . PRO A 1 49 ? 14.189 -18.931 -17.654 1.00 10.42 48 PRO A O 4
ATOM 6493 N N . ALA A 1 50 ? 15.582 -17.187 -17.373 1.00 44.33 49 ALA A N 4
ATOM 6494 C CA . ALA A 1 50 ? 16.568 -17.680 -18.328 1.00 13.43 49 ALA A CA 4
ATOM 6495 C C . ALA A 1 50 ? 15.951 -17.856 -19.711 1.00 63.42 49 ALA A C 4
ATOM 6496 O O . ALA A 1 50 ? 16.509 -18.543 -20.566 1.00 62.14 49 ALA A O 4
ATOM 6503 N N . ALA A 1 51 ? 14.797 -17.233 -19.924 1.00 1.23 50 ALA A N 4
ATOM 6504 C CA . ALA A 1 51 ? 14.106 -17.321 -21.204 1.00 51.50 50 ALA A CA 4
ATOM 6505 C C . ALA A 1 51 ? 14.600 -16.249 -22.169 1.00 42.44 50 ALA A C 4
ATOM 6506 O O . ALA A 1 51 ? 15.080 -16.557 -23.260 1.00 23.13 50 ALA A O 4
ATOM 6513 N N . GLN A 1 52 ? 14.479 -14.990 -21.761 1.00 54.42 51 GLN A N 4
ATOM 6514 C CA . GLN A 1 52 ? 14.912 -13.872 -22.592 1.00 23.52 51 GLN A CA 4
ATOM 6515 C C . GLN A 1 52 ? 16.317 -14.111 -23.135 1.00 62.30 51 GLN A C 4
ATOM 6516 O O . GLN A 1 52 ? 16.644 -13.689 -24.244 1.00 13.24 51 GLN A O 4
ATOM 6530 N N . GLU A 1 53 ? 17.144 -14.791 -22.346 1.00 51.32 52 GLU A N 4
ATOM 6531 C CA . GLU A 1 53 ? 18.514 -15.084 -22.749 1.00 24.02 52 GLU A CA 4
ATOM 6532 C C . GLU A 1 53 ? 18.542 -15.837 -24.076 1.00 22.13 52 GLU A C 4
ATOM 6533 O O . GLU A 1 53 ? 19.014 -15.317 -25.087 1.00 31.01 52 GLU A O 4
ATOM 6545 N N . ARG A 1 54 ? 18.034 -17.065 -24.063 1.00 62.11 53 ARG A N 4
ATOM 6546 C CA . ARG A 1 54 ? 18.002 -17.891 -25.264 1.00 61.01 53 ARG A CA 4
ATOM 6547 C C . ARG A 1 54 ? 17.057 -17.300 -26.306 1.00 11.54 53 ARG A C 4
ATOM 6548 O O . ARG A 1 54 ? 17.399 -17.199 -27.485 1.00 3.14 53 ARG A O 4
ATOM 6569 N N . LEU A 1 55 ? 15.866 -16.910 -25.863 1.00 64.11 54 LEU A N 4
ATOM 6570 C CA . LEU A 1 55 ? 14.871 -16.329 -26.757 1.00 14.23 54 LEU A CA 4
ATOM 6571 C C . LEU A 1 55 ? 15.476 -15.202 -27.587 1.00 41.32 54 LEU A C 4
ATOM 6572 O O . LEU A 1 55 ? 15.129 -15.022 -28.755 1.00 45.40 54 LEU A O 4
ATOM 6588 N N . HIS A 1 56 ? 16.384 -14.446 -26.978 1.00 23.45 55 HIS A N 4
ATOM 6589 C CA . HIS A 1 56 ? 17.041 -13.338 -27.662 1.00 32.13 55 HIS A CA 4
ATOM 6590 C C . HIS A 1 56 ? 18.118 -13.849 -28.614 1.00 55.04 55 HIS A C 4
ATOM 6591 O O . HIS A 1 56 ? 18.134 -13.497 -29.794 1.00 2.42 55 HIS A O 4
ATOM 6605 N N . ARG A 1 57 ? 19.015 -14.680 -28.094 1.00 72.25 56 ARG A N 4
ATOM 6606 C CA . ARG A 1 57 ? 20.096 -15.238 -28.898 1.00 52.43 56 ARG A CA 4
ATOM 6607 C C . ARG A 1 57 ? 19.547 -15.935 -30.140 1.00 14.24 56 ARG A C 4
ATOM 6608 O O . ARG A 1 57 ? 20.044 -15.733 -31.248 1.00 13.21 56 ARG A O 4
ATOM 6629 N N . ILE A 1 58 ? 18.520 -16.755 -29.945 1.00 72.42 57 ILE A N 4
ATOM 6630 C CA . ILE A 1 58 ? 17.903 -17.481 -31.049 1.00 24.54 57 ILE A CA 4
ATOM 6631 C C . ILE A 1 58 ? 17.100 -16.544 -31.943 1.00 14.31 57 ILE A C 4
ATOM 6632 O O . ILE A 1 58 ? 16.932 -16.800 -33.135 1.00 12.12 57 ILE A O 4
ATOM 6648 N N . GLN A 1 59 ? 16.607 -15.456 -31.359 1.00 73.11 58 GLN A N 4
ATOM 6649 C CA . GLN A 1 59 ? 15.821 -14.479 -32.104 1.00 64.11 58 GLN A CA 4
ATOM 6650 C C . GLN A 1 59 ? 16.677 -13.782 -33.157 1.00 75.43 58 GLN A C 4
ATOM 6651 O O . GLN A 1 59 ? 16.405 -13.878 -34.355 1.00 41.10 58 GLN A O 4
ATOM 6665 N N . LEU A 1 60 ? 17.710 -13.082 -32.704 1.00 51.50 59 LEU A N 4
ATOM 6666 C CA . LEU A 1 60 ? 18.606 -12.368 -33.608 1.00 14.35 59 LEU A CA 4
ATOM 6667 C C . LEU A 1 60 ? 19.141 -13.298 -34.691 1.00 75.05 59 LEU A C 4
ATOM 6668 O O . LEU A 1 60 ? 19.399 -12.873 -35.817 1.00 51.35 59 LEU A O 4
ATOM 6684 N N . VAL A 1 61 ? 19.303 -14.571 -34.345 1.00 14.05 60 VAL A N 4
ATOM 6685 C CA . VAL A 1 61 ? 19.803 -15.563 -35.289 1.00 4.14 60 VAL A CA 4
ATOM 6686 C C . VAL A 1 61 ? 18.711 -16.000 -36.258 1.00 13.22 60 VAL A C 4
ATOM 6687 O O . VAL A 1 61 ? 18.775 -15.714 -37.454 1.00 22.33 60 VAL A O 4
ATOM 6700 N N . LYS A 1 62 ? 17.706 -16.694 -35.734 1.00 62.22 61 LYS A N 4
ATOM 6701 C CA . LYS A 1 62 ? 16.597 -17.170 -36.552 1.00 34.35 61 LYS A CA 4
ATOM 6702 C C . LYS A 1 62 ? 15.380 -16.263 -36.398 1.00 73.44 61 LYS A C 4
ATOM 6703 O O . LYS A 1 62 ? 14.582 -16.430 -35.476 1.00 41.13 61 LYS A O 4
ATOM 6722 N N . ALA A 1 63 ? 15.243 -15.305 -37.309 1.00 64.00 62 ALA A N 4
ATOM 6723 C CA . ALA A 1 63 ? 14.122 -14.375 -37.277 1.00 11.53 62 ALA A CA 4
ATOM 6724 C C . ALA A 1 63 ? 12.794 -15.118 -37.175 1.00 24.11 62 ALA A C 4
ATOM 6725 O O . ALA A 1 63 ? 11.953 -14.793 -36.337 1.00 55.04 62 ALA A O 4
ATOM 6732 N N . ASP A 1 64 ? 12.614 -16.116 -38.032 1.00 73.44 63 ASP A N 4
ATOM 6733 C CA . ASP A 1 64 ? 11.388 -16.907 -38.039 1.00 1.44 63 ASP A CA 4
ATOM 6734 C C . ASP A 1 64 ? 11.132 -17.523 -36.667 1.00 12.22 63 ASP A C 4
ATOM 6735 O O . ASP A 1 64 ? 9.985 -17.668 -36.243 1.00 52.55 63 ASP A O 4
ATOM 6744 N N . LYS A 1 65 ? 12.208 -17.885 -35.976 1.00 73.24 64 LYS A N 4
ATOM 6745 C CA . LYS A 1 65 ? 12.101 -18.486 -34.652 1.00 50.01 64 LYS A CA 4
ATOM 6746 C C . LYS A 1 65 ? 11.695 -17.445 -33.614 1.00 21.14 64 LYS A C 4
ATOM 6747 O O . LYS A 1 65 ? 11.262 -17.788 -32.514 1.00 54.01 64 LYS A O 4
ATOM 6766 N N . ALA A 1 66 ? 11.837 -16.173 -33.971 1.00 2.13 65 ALA A N 4
ATOM 6767 C CA . ALA A 1 66 ? 11.482 -15.083 -33.071 1.00 11.42 65 ALA A CA 4
ATOM 6768 C C . ALA A 1 66 ? 10.022 -14.678 -33.248 1.00 45.23 65 ALA A C 4
ATOM 6769 O O . ALA A 1 66 ? 9.344 -14.327 -32.283 1.00 31.54 65 ALA A O 4
ATOM 6776 N N . ARG A 1 67 ? 9.546 -14.728 -34.488 1.00 11.31 66 ARG A N 4
ATOM 6777 C CA . ARG A 1 67 ? 8.167 -14.364 -34.792 1.00 21.15 66 ARG A CA 4
ATOM 6778 C C . ARG A 1 67 ? 7.218 -15.513 -34.466 1.00 35.24 66 ARG A C 4
ATOM 6779 O O . ARG A 1 67 ? 6.042 -15.295 -34.174 1.00 22.21 66 ARG A O 4
ATOM 6800 N N . GLU A 1 68 ? 7.736 -16.736 -34.518 1.00 63.02 67 GLU A N 4
ATOM 6801 C CA . GLU A 1 68 ? 6.934 -17.919 -34.230 1.00 15.32 67 GLU A CA 4
ATOM 6802 C C . GLU A 1 68 ? 6.906 -18.206 -32.731 1.00 44.33 67 GLU A C 4
ATOM 6803 O O . GLU A 1 68 ? 5.982 -18.843 -32.227 1.00 21.25 67 GLU A O 4
ATOM 6815 N N . VAL A 1 69 ? 7.928 -17.731 -32.025 1.00 55.32 68 VAL A N 4
ATOM 6816 C CA . VAL A 1 69 ? 8.022 -17.935 -30.585 1.00 34.04 68 VAL A CA 4
ATOM 6817 C C . VAL A 1 69 ? 7.258 -16.856 -29.825 1.00 51.24 68 VAL A C 4
ATOM 6818 O O . VAL A 1 69 ? 6.708 -17.109 -28.754 1.00 41.41 68 VAL A O 4
ATOM 6831 N N . GLU A 1 70 ? 7.228 -15.652 -30.389 1.00 22.11 69 GLU A N 4
ATOM 6832 C CA . GLU A 1 70 ? 6.532 -14.534 -29.764 1.00 14.11 69 GLU A CA 4
ATOM 6833 C C . GLU A 1 70 ? 5.109 -14.410 -30.302 1.00 41.22 69 GLU A C 4
ATOM 6834 O O . GLU A 1 70 ? 4.389 -13.468 -29.972 1.00 21.01 69 GLU A O 4
ATOM 6846 N N . ALA A 1 71 ? 4.712 -15.367 -31.134 1.00 32.42 70 ALA A N 4
ATOM 6847 C CA . ALA A 1 71 ? 3.376 -15.367 -31.717 1.00 50.21 70 ALA A CA 4
ATOM 6848 C C . ALA A 1 71 ? 2.401 -16.164 -30.857 1.00 62.43 70 ALA A C 4
ATOM 6849 O O . ALA A 1 71 ? 1.474 -15.605 -30.270 1.00 40.12 70 ALA A O 4
ATOM 6856 N N . LEU A 1 72 ? 2.616 -17.473 -30.788 1.00 32.54 71 LEU A N 4
ATOM 6857 C CA . LEU A 1 72 ? 1.755 -18.349 -29.999 1.00 42.14 71 LEU A CA 4
ATOM 6858 C C . LEU A 1 72 ? 1.664 -17.866 -28.555 1.00 74.24 71 LEU A C 4
ATOM 6859 O O . LEU A 1 72 ? 0.702 -18.171 -27.849 1.00 3.23 71 LEU A O 4
ATOM 6875 N N . ILE A 1 73 ? 2.668 -17.111 -28.125 1.00 3.23 72 ILE A N 4
ATOM 6876 C CA . ILE A 1 73 ? 2.699 -16.583 -26.766 1.00 70.33 72 ILE A CA 4
ATOM 6877 C C . ILE A 1 73 ? 1.647 -15.496 -26.575 1.00 32.33 72 ILE A C 4
ATOM 6878 O O . ILE A 1 73 ? 1.108 -15.324 -25.480 1.00 70.25 72 ILE A O 4
ATOM 6894 N N . LEU A 1 74 ? 1.357 -14.766 -27.646 1.00 1.12 73 LEU A N 4
ATOM 6895 C CA . LEU A 1 74 ? 0.367 -13.696 -27.597 1.00 40.41 73 LEU A CA 4
ATOM 6896 C C . LEU A 1 74 ? -0.972 -14.216 -27.085 1.00 53.30 73 LEU A C 4
ATOM 6897 O O . LEU A 1 74 ? -1.665 -13.535 -26.329 1.00 41.44 73 LEU A O 4
ATOM 6913 N N . GLN A 1 75 ? -1.329 -15.427 -27.500 1.00 42.13 74 GLN A N 4
ATOM 6914 C CA . GLN A 1 75 ? -2.585 -16.038 -27.082 1.00 24.50 74 GLN A CA 4
ATOM 6915 C C . GLN A 1 75 ? -2.361 -17.000 -25.920 1.00 31.43 74 GLN A C 4
ATOM 6916 O O . GLN A 1 75 ? -3.182 -17.088 -25.007 1.00 45.33 74 GLN A O 4
ATOM 6930 N N . ASN A 1 76 ? -1.245 -17.721 -25.961 1.00 1.24 75 ASN A N 4
ATOM 6931 C CA . ASN A 1 76 ? -0.914 -18.678 -24.911 1.00 1.42 75 ASN A CA 4
ATOM 6932 C C . ASN A 1 76 ? -0.792 -17.981 -23.559 1.00 33.32 75 ASN A C 4
ATOM 6933 O O . ASN A 1 76 ? -1.394 -18.407 -22.574 1.00 32.04 75 ASN A O 4
ATOM 6944 N N . ALA A 1 77 ? -0.010 -16.908 -23.521 1.00 3.34 76 ALA A N 4
ATOM 6945 C CA . ALA A 1 77 ? 0.189 -16.151 -22.291 1.00 11.31 76 ALA A CA 4
ATOM 6946 C C . ALA A 1 77 ? -1.124 -15.555 -21.794 1.00 73.54 76 ALA A C 4
ATOM 6947 O O . ALA A 1 77 ? -1.423 -15.599 -20.602 1.00 15.05 76 ALA A O 4
ATOM 6954 N N . GLN A 1 78 ? -1.903 -15.000 -22.717 1.00 51.11 77 GLN A N 4
ATOM 6955 C CA . GLN A 1 78 ? -3.184 -14.395 -22.371 1.00 42.33 77 GLN A CA 4
ATOM 6956 C C . GLN A 1 78 ? -4.080 -15.394 -21.648 1.00 35.02 77 GLN A C 4
ATOM 6957 O O . GLN A 1 78 ? -4.854 -15.023 -20.765 1.00 2.13 77 GLN A O 4
ATOM 6971 N N . ARG A 1 79 ? -3.972 -16.663 -22.028 1.00 44.34 78 ARG A N 4
ATOM 6972 C CA . ARG A 1 79 ? -4.774 -17.715 -21.417 1.00 21.32 78 ARG A CA 4
ATOM 6973 C C . ARG A 1 79 ? -4.202 -18.115 -20.060 1.00 34.43 78 ARG A C 4
ATOM 6974 O O . ARG A 1 79 ? -4.944 -18.347 -19.106 1.00 74.02 78 ARG A O 4
ATOM 6995 N N . GLY A 1 80 ? -2.877 -18.195 -19.981 1.00 74.13 79 GLY A N 4
ATOM 6996 C CA . GLY A 1 80 ? -2.229 -18.568 -18.738 1.00 11.03 79 GLY A CA 4
ATOM 6997 C C . GLY A 1 80 ? -1.173 -19.637 -18.933 1.00 23.55 79 GLY A C 4
ATOM 6998 O O . GLY A 1 80 ? -1.456 -20.829 -18.806 1.00 64.04 79 GLY A O 4
ATOM 7002 N N . ARG A 1 81 ? 0.048 -19.212 -19.242 1.00 74.25 80 ARG A N 4
ATOM 7003 C CA . ARG A 1 81 ? 1.149 -20.143 -19.458 1.00 41.42 80 ARG A CA 4
ATOM 7004 C C . ARG A 1 81 ? 1.255 -21.137 -18.305 1.00 53.24 80 ARG A C 4
ATOM 7005 O O . ARG A 1 81 ? 1.275 -20.749 -17.137 1.00 1.34 80 ARG A O 4
ATOM 7026 N N . LEU A 1 82 ? 1.321 -22.420 -18.642 1.00 72.12 81 LEU A N 4
ATOM 7027 C CA . LEU A 1 82 ? 1.424 -23.471 -17.636 1.00 13.04 81 LEU A CA 4
ATOM 7028 C C . LEU A 1 82 ? 2.878 -23.708 -17.242 1.00 43.52 81 LEU A C 4
ATOM 7029 O O . LEU A 1 82 ? 3.436 -24.774 -17.499 1.00 75.22 81 LEU A O 4
ATOM 7045 N N . ALA A 1 83 ? 3.487 -22.706 -16.615 1.00 52.15 82 ALA A N 4
ATOM 7046 C CA . ALA A 1 83 ? 4.875 -22.807 -16.183 1.00 0.45 82 ALA A CA 4
ATOM 7047 C C . ALA A 1 83 ? 4.967 -23.311 -14.746 1.00 50.14 82 ALA A C 4
ATOM 7048 O O . ALA A 1 83 ? 5.862 -22.920 -13.997 1.00 40.51 82 ALA A O 4
ATOM 7055 N N . ASP A 1 84 ? 4.036 -24.180 -14.369 1.00 22.31 83 ASP A N 4
ATOM 7056 C CA . ASP A 1 84 ? 4.013 -24.739 -13.022 1.00 14.51 83 ASP A CA 4
ATOM 7057 C C . ASP A 1 84 ? 3.761 -26.243 -13.061 1.00 44.34 83 ASP A C 4
ATOM 7058 O O . ASP A 1 84 ? 4.309 -26.996 -12.256 1.00 14.03 83 ASP A O 4
ATOM 7067 N N . LYS A 1 85 ? 2.929 -26.674 -14.003 1.00 43.22 84 LYS A N 4
ATOM 7068 C CA . LYS A 1 85 ? 2.605 -28.088 -14.149 1.00 55.21 84 LYS A CA 4
ATOM 7069 C C . LYS A 1 85 ? 3.777 -28.856 -14.750 1.00 61.13 84 LYS A C 4
ATOM 7070 O O . LYS A 1 85 ? 4.080 -29.973 -14.332 1.00 23.45 84 LYS A O 4
ATOM 7089 N N . VAL A 1 86 ? 4.434 -28.250 -15.734 1.00 3.42 85 VAL A N 4
ATOM 7090 C CA . VAL A 1 86 ? 5.575 -28.876 -16.391 1.00 4.33 85 VAL A CA 4
ATOM 7091 C C . VAL A 1 86 ? 6.356 -27.863 -17.221 1.00 13.42 85 VAL A C 4
ATOM 7092 O O . VAL A 1 86 ? 6.929 -28.203 -18.256 1.00 55.51 85 VAL A O 4
ATOM 7105 N N . ASP A 1 87 ? 6.374 -26.617 -16.759 1.00 61.04 86 ASP A N 4
ATOM 7106 C CA . ASP A 1 87 ? 7.086 -25.553 -17.458 1.00 73.23 86 ASP A CA 4
ATOM 7107 C C . ASP A 1 87 ? 6.487 -25.317 -18.842 1.00 5.25 86 ASP A C 4
ATOM 7108 O O . ASP A 1 87 ? 6.275 -26.258 -19.605 1.00 64.20 86 ASP A O 4
ATOM 7117 N N . GLU A 1 88 ? 6.217 -24.054 -19.156 1.00 0.21 87 GLU A N 4
ATOM 7118 C CA . GLU A 1 88 ? 5.641 -23.695 -20.447 1.00 22.13 87 GLU A CA 4
ATOM 7119 C C . GLU A 1 88 ? 6.726 -23.581 -21.514 1.00 21.33 87 GLU A C 4
ATOM 7120 O O . GLU A 1 88 ? 6.523 -23.968 -22.664 1.00 51.43 87 GLU A O 4
ATOM 7132 N N . ALA A 1 89 ? 7.879 -23.048 -21.123 1.00 12.44 88 ALA A N 4
ATOM 7133 C CA . ALA A 1 89 ? 8.996 -22.884 -22.044 1.00 4.11 88 ALA A CA 4
ATOM 7134 C C . ALA A 1 89 ? 9.294 -24.184 -22.783 1.00 31.34 88 ALA A C 4
ATOM 7135 O O . ALA A 1 89 ? 9.407 -24.203 -24.009 1.00 10.32 88 ALA A O 4
ATOM 7142 N N . THR A 1 90 ? 9.421 -25.272 -22.029 1.00 32.21 89 THR A N 4
ATOM 7143 C CA . THR A 1 90 ? 9.707 -26.577 -22.612 1.00 3.21 89 THR A CA 4
ATOM 7144 C C . THR A 1 90 ? 8.648 -26.966 -23.636 1.00 54.13 89 THR A C 4
ATOM 7145 O O . THR A 1 90 ? 8.923 -27.710 -24.578 1.00 65.40 89 THR A O 4
ATOM 7156 N N . LEU A 1 91 ? 7.435 -26.458 -23.448 1.00 13.21 90 LEU A N 4
ATOM 7157 C CA . LEU A 1 91 ? 6.332 -26.752 -24.357 1.00 44.21 90 LEU A CA 4
ATOM 7158 C C . LEU A 1 91 ? 6.402 -25.871 -25.600 1.00 42.14 90 LEU A C 4
ATOM 7159 O O . LEU A 1 91 ? 6.427 -26.370 -26.726 1.00 3.12 90 LEU A O 4
ATOM 7175 N N . ILE A 1 92 ? 6.435 -24.560 -25.389 1.00 4.51 91 ILE A N 4
ATOM 7176 C CA . ILE A 1 92 ? 6.506 -23.610 -26.492 1.00 50.23 91 ILE A CA 4
ATOM 7177 C C . ILE A 1 92 ? 7.783 -23.803 -27.303 1.00 3.43 91 ILE A C 4
ATOM 7178 O O . ILE A 1 92 ? 7.816 -23.530 -28.502 1.00 53.40 91 ILE A O 4
ATOM 7194 N N . GLU A 1 93 ? 8.833 -24.276 -26.639 1.00 21.32 92 GLU A N 4
ATOM 7195 C CA . GLU A 1 93 ? 10.113 -24.507 -27.299 1.00 11.44 92 GLU A CA 4
ATOM 7196 C C . GLU A 1 93 ? 10.135 -25.870 -27.983 1.00 75.30 92 GLU A C 4
ATOM 7197 O O . GLU A 1 93 ? 10.940 -26.113 -28.883 1.00 32.41 92 GLU A O 4
ATOM 7209 N N . LEU A 1 94 ? 9.245 -26.757 -27.550 1.00 50.12 93 LEU A N 4
ATOM 7210 C CA . LEU A 1 94 ? 9.161 -28.097 -28.120 1.00 60.20 93 LEU A CA 4
ATOM 7211 C C . LEU A 1 94 ? 8.275 -28.107 -29.362 1.00 10.44 93 LEU A C 4
ATOM 7212 O O . LEU A 1 94 ? 8.555 -28.812 -30.332 1.00 34.12 93 LEU A O 4
ATOM 7228 N N . LEU A 1 95 ? 7.207 -27.318 -29.325 1.00 53.25 94 LEU A N 4
ATOM 7229 C CA . LEU A 1 95 ? 6.280 -27.233 -30.449 1.00 10.11 94 LEU A CA 4
ATOM 7230 C C . LEU A 1 95 ? 6.833 -26.326 -31.543 1.00 53.35 94 LEU A C 4
ATOM 7231 O O . LEU A 1 95 ? 6.761 -26.652 -32.728 1.00 32.32 94 LEU A O 4
ATOM 7247 N N . GLN A 1 96 ? 7.385 -25.187 -31.138 1.00 64.00 95 GLN A N 4
ATOM 7248 C CA . GLN A 1 96 ? 7.952 -24.234 -32.085 1.00 12.31 95 GLN A CA 4
ATOM 7249 C C . GLN A 1 96 ? 9.074 -24.873 -32.896 1.00 32.40 95 GLN A C 4
ATOM 7250 O O . GLN A 1 96 ? 9.291 -24.523 -34.056 1.00 35.33 95 GLN A O 4
ATOM 7264 N N . GLN A 1 97 ? 9.784 -25.812 -32.278 1.00 14.44 96 GLN A N 4
ATOM 7265 C CA . GLN A 1 97 ? 10.884 -26.499 -32.943 1.00 2.22 96 GLN A CA 4
ATOM 7266 C C . GLN A 1 97 ? 10.361 -27.510 -33.958 1.00 12.33 96 GLN A C 4
ATOM 7267 O O . GLN A 1 97 ? 11.082 -27.926 -34.865 1.00 40.42 96 GLN A O 4
ATOM 7281 N N . THR A 1 98 ? 9.101 -27.902 -33.799 1.00 34.43 97 THR A N 4
ATOM 7282 C CA . THR A 1 98 ? 8.481 -28.866 -34.700 1.00 12.32 97 THR A CA 4
ATOM 7283 C C . THR A 1 98 ? 7.682 -28.163 -35.791 1.00 43.55 97 THR A C 4
ATOM 7284 O O . THR A 1 98 ? 6.705 -28.706 -36.306 1.00 51.44 97 THR A O 4
ATOM 7295 N N . SER A 1 99 ? 8.105 -26.952 -36.141 1.00 0.33 98 SER A N 4
ATOM 7296 C CA . SER A 1 99 ? 7.427 -26.173 -37.170 1.00 52.30 98 SER A CA 4
ATOM 7297 C C . SER A 1 99 ? 7.125 -27.034 -38.393 1.00 1.13 98 SER A C 4
ATOM 7298 O O . SER A 1 99 ? 6.084 -26.882 -39.031 1.00 41.21 98 SER A O 4
ATOM 7306 N N . ALA A 1 100 ? 8.044 -27.939 -38.712 1.00 43.15 99 ALA A N 4
ATOM 7307 C CA . ALA A 1 100 ? 7.877 -28.826 -39.857 1.00 20.33 99 ALA A CA 4
ATOM 7308 C C . ALA A 1 100 ? 6.523 -29.527 -39.815 1.00 2.12 99 ALA A C 4
ATOM 7309 O O . ALA A 1 100 ? 5.880 -29.718 -40.847 1.00 3.34 99 ALA A O 4
ATOM 7316 N N . ALA A 1 101 ? 6.097 -29.909 -38.615 1.00 54.44 100 ALA A N 4
ATOM 7317 C CA . ALA A 1 101 ? 4.819 -30.587 -38.439 1.00 74.15 100 ALA A CA 4
ATOM 7318 C C . ALA A 1 101 ? 3.665 -29.590 -38.427 1.00 51.00 100 ALA A C 4
ATOM 7319 O O . ALA A 1 101 ? 2.625 -29.822 -39.043 1.00 13.00 100 ALA A O 4
ATOM 7326 N N . SER A 1 102 ? 3.856 -28.480 -37.721 1.00 53.01 101 SER A N 4
ATOM 7327 C CA . SER A 1 102 ? 2.829 -27.449 -37.625 1.00 33.32 101 SER A CA 4
ATOM 7328 C C . SER A 1 102 ? 3.324 -26.264 -36.801 1.00 33.51 101 SER A C 4
ATOM 7329 O O . SER A 1 102 ? 3.760 -25.252 -37.349 1.00 33.54 101 SER A O 4
ATOM 7337 N N . ALA A 1 103 ? 3.252 -26.399 -35.481 1.00 23.14 102 ALA A N 4
ATOM 7338 C CA . ALA A 1 103 ? 3.694 -25.342 -34.580 1.00 5.30 102 ALA A CA 4
ATOM 7339 C C . ALA A 1 103 ? 3.026 -24.014 -34.922 1.00 20.44 102 ALA A C 4
ATOM 7340 O O . ALA A 1 103 ? 3.615 -23.166 -35.590 1.00 45.21 102 ALA A O 4
ATOM 7347 N N . ALA A 1 104 ? 1.792 -23.842 -34.459 1.00 61.21 103 ALA A N 4
ATOM 7348 C CA . ALA A 1 104 ? 1.044 -22.617 -34.715 1.00 23.41 103 ALA A CA 4
ATOM 7349 C C . ALA A 1 104 ? 0.892 -22.370 -36.212 1.00 2.42 103 ALA A C 4
ATOM 7350 O O . ALA A 1 104 ? 1.317 -23.183 -37.033 1.00 11.11 103 ALA A O 4
ATOM 7357 N N . LYS A 1 105 ? 0.283 -21.242 -36.561 1.00 51.31 104 LYS A N 4
ATOM 7358 C CA . LYS A 1 105 ? 0.074 -20.885 -37.960 1.00 25.54 104 LYS A CA 4
ATOM 7359 C C . LYS A 1 105 ? -0.109 -19.379 -38.116 1.00 34.42 104 LYS A C 4
ATOM 7360 O O . LYS A 1 105 ? 0.635 -18.726 -38.845 1.00 65.21 104 LYS A O 4
ATOM 7379 N N . ASN A 1 106 ? -1.105 -18.835 -37.425 1.00 14.52 105 ASN A N 4
ATOM 7380 C CA . ASN A 1 106 ? -1.386 -17.405 -37.487 1.00 11.35 105 ASN A CA 4
ATOM 7381 C C . ASN A 1 106 ? -2.506 -17.028 -36.521 1.00 41.12 105 ASN A C 4
ATOM 7382 O O . ASN A 1 106 ? -2.335 -16.164 -35.660 1.00 63.31 105 ASN A O 4
ATOM 7393 N N . THR A 1 107 ? -3.654 -17.682 -36.670 1.00 65.23 106 THR A N 4
ATOM 7394 C CA . THR A 1 107 ? -4.802 -17.416 -35.813 1.00 62.41 106 THR A CA 4
ATOM 7395 C C . THR A 1 107 ? -5.973 -18.327 -36.165 1.00 2.15 106 THR A C 4
ATOM 7396 O O . THR A 1 107 ? -6.049 -18.887 -37.259 1.00 3.45 106 THR A O 4
ATOM 7407 N N . PRO A 1 108 ? -6.910 -18.480 -35.217 1.00 25.02 107 PRO A N 4
ATOM 7408 C CA . PRO A 1 108 ? -8.095 -19.321 -35.404 1.00 71.53 107 PRO A CA 4
ATOM 7409 C C . PRO A 1 108 ? -9.073 -18.729 -36.413 1.00 40.21 107 PRO A C 4
ATOM 7410 O O . PRO A 1 108 ? -9.928 -17.916 -36.061 1.00 35.41 107 PRO A O 4
ATOM 7421 N N . LYS A 1 109 ? -8.942 -19.140 -37.670 1.00 24.44 108 LYS A N 4
ATOM 7422 C CA . LYS A 1 109 ? -9.814 -18.652 -38.730 1.00 75.15 108 LYS A CA 4
ATOM 7423 C C . LYS A 1 109 ? -9.564 -19.407 -40.032 1.00 21.10 108 LYS A C 4
ATOM 7424 O O . LYS A 1 109 ? -10.485 -19.975 -40.619 1.00 21.42 108 LYS A O 4
ATOM 7443 N N . VAL A 1 110 ? -8.312 -19.410 -40.478 1.00 25.05 109 VAL A N 4
ATOM 7444 C CA . VAL A 1 110 ? -7.940 -20.098 -41.708 1.00 45.42 109 VAL A CA 4
ATOM 7445 C C . VAL A 1 110 ? -6.863 -21.146 -41.448 1.00 55.24 109 VAL A C 4
ATOM 7446 O O . VAL A 1 110 ? -6.456 -21.872 -42.356 1.00 21.35 109 VAL A O 4
ATOM 7459 N N . THR A 1 111 ? -6.406 -21.220 -40.202 1.00 61.23 110 THR A N 4
ATOM 7460 C CA . THR A 1 111 ? -5.376 -22.179 -39.822 1.00 74.11 110 THR A CA 4
ATOM 7461 C C . THR A 1 111 ? -5.977 -23.555 -39.560 1.00 21.51 110 THR A C 4
ATOM 7462 O O . THR A 1 111 ? -5.275 -24.566 -39.594 1.00 51.23 110 THR A O 4
ATOM 7473 N N . MET A 1 112 ? -7.280 -23.588 -39.299 1.00 5.45 111 MET A N 4
ATOM 7474 C CA . MET A 1 112 ? -7.974 -24.842 -39.032 1.00 54.23 111 MET A CA 4
ATOM 7475 C C . MET A 1 112 ? -7.537 -25.432 -37.696 1.00 32.44 111 MET A C 4
ATOM 7476 O O . MET A 1 112 ? -6.628 -26.261 -37.640 1.00 52.22 111 MET A O 4
ATOM 7490 N N . ARG A 1 113 ? -8.190 -25.001 -36.621 1.00 43.23 112 ARG A N 4
ATOM 7491 C CA . ARG A 1 113 ? -7.867 -25.486 -35.285 1.00 63.20 112 ARG A CA 4
ATOM 7492 C C . ARG A 1 113 ? -6.372 -25.360 -35.007 1.00 43.52 112 ARG A C 4
ATOM 7493 O O . ARG A 1 113 ? -5.640 -26.349 -35.031 1.00 63.12 112 ARG A O 4
ATOM 7514 N N . ARG A 1 114 ? -5.926 -24.135 -34.744 1.00 64.54 113 ARG A N 4
ATOM 7515 C CA . ARG A 1 114 ? -4.518 -23.879 -34.464 1.00 30.20 113 ARG A CA 4
ATOM 7516 C C . ARG A 1 114 ? -4.005 -24.805 -33.364 1.00 55.43 113 ARG A C 4
ATOM 7517 O O . ARG A 1 114 ? -4.769 -25.573 -32.780 1.00 15.11 113 ARG A O 4
ATOM 7538 N N . ARG A 1 115 ? -2.708 -24.725 -33.089 1.00 22.44 114 ARG A N 4
ATOM 7539 C CA . ARG A 1 115 ? -2.093 -25.557 -32.061 1.00 10.22 114 ARG A CA 4
ATOM 7540 C C . ARG A 1 115 ? -2.925 -25.544 -30.782 1.00 33.51 114 ARG A C 4
ATOM 7541 O O . ARG A 1 115 ? -3.592 -24.557 -30.472 1.00 2.21 114 ARG A O 4
ATOM 7562 N N . PHE A 1 116 ? -2.882 -26.648 -30.043 1.00 71.43 115 PHE A N 4
ATOM 7563 C CA . PHE A 1 116 ? -3.633 -26.766 -28.799 1.00 10.52 115 PHE A CA 4
ATOM 7564 C C . PHE A 1 116 ? -3.148 -27.959 -27.981 1.00 73.34 115 PHE A C 4
ATOM 7565 O O . PHE A 1 116 ? -2.725 -28.974 -28.535 1.00 42.32 115 PHE A O 4
ATOM 7582 N N . SER A 1 117 ? -3.213 -27.830 -26.660 1.00 53.31 116 SER A N 4
ATOM 7583 C CA . SER A 1 117 ? -2.777 -28.895 -25.765 1.00 72.21 116 SER A CA 4
ATOM 7584 C C . SER A 1 117 ? -1.332 -29.290 -26.054 1.00 72.13 116 SER A C 4
ATOM 7585 O O . SER A 1 117 ? -1.050 -30.433 -26.415 1.00 43.22 116 SER A O 4
ATOM 7593 N N . ASP A 1 118 ? -0.421 -28.337 -25.893 1.00 55.52 117 ASP A N 4
ATOM 7594 C CA . ASP A 1 118 ? 0.995 -28.583 -26.136 1.00 22.45 117 ASP A CA 4
ATOM 7595 C C . ASP A 1 118 ? 1.609 -29.391 -24.996 1.00 73.22 117 ASP A C 4
ATOM 7596 O O . ASP A 1 118 ? 2.621 -30.068 -25.177 1.00 30.21 117 ASP A O 4
ATOM 7605 N N . ASP A 1 119 ? 0.990 -29.314 -23.823 1.00 71.22 118 ASP A N 4
ATOM 7606 C CA . ASP A 1 119 ? 1.475 -30.038 -22.654 1.00 31.21 118 ASP A CA 4
ATOM 7607 C C . ASP A 1 119 ? 1.261 -31.540 -22.817 1.00 52.31 118 ASP A C 4
ATOM 7608 O O . ASP A 1 119 ? 2.075 -32.345 -22.366 1.00 61.50 118 ASP A O 4
ATOM 7617 N N . ASP A 1 120 ? 0.160 -31.908 -23.463 1.00 64.44 119 ASP A N 4
ATOM 7618 C CA . ASP A 1 120 ? -0.161 -33.313 -23.686 1.00 72.21 119 ASP A CA 4
ATOM 7619 C C . ASP A 1 120 ? 0.751 -33.918 -24.749 1.00 2.40 119 ASP A C 4
ATOM 7620 O O . ASP A 1 120 ? 1.197 -35.058 -24.623 1.00 23.04 119 ASP A O 4
ATOM 7629 N N . ASP A 1 121 ? 1.023 -33.146 -25.796 1.00 22.23 120 ASP A N 4
ATOM 7630 C CA . ASP A 1 121 ? 1.882 -33.605 -26.881 1.00 24.20 120 ASP A CA 4
ATOM 7631 C C . ASP A 1 121 ? 3.296 -33.052 -26.726 1.00 54.04 120 ASP A C 4
ATOM 7632 O O . ASP A 1 121 ? 3.941 -32.686 -27.709 1.00 74.12 120 ASP A O 4
ATOM 7641 N N . ASP A 1 122 ? 3.770 -32.993 -25.487 1.00 11.00 121 ASP A N 4
ATOM 7642 C CA . ASP A 1 122 ? 5.107 -32.484 -25.203 1.00 72.23 121 ASP A CA 4
ATOM 7643 C C . ASP A 1 122 ? 6.127 -33.619 -25.181 1.00 55.42 121 ASP A C 4
ATOM 7644 O O . ASP A 1 122 ? 7.193 -33.497 -24.578 1.00 32.23 121 ASP A O 4
ATOM 7653 N N . PHE A 1 123 ? 5.791 -34.722 -25.842 1.00 43.31 122 PHE A N 4
ATOM 7654 C CA . PHE A 1 123 ? 6.677 -35.879 -25.897 1.00 33.13 122 PHE A CA 4
ATOM 7655 C C . PHE A 1 123 ? 6.835 -36.376 -27.331 1.00 13.03 122 PHE A C 4
ATOM 7656 O O . PHE A 1 123 ? 7.081 -36.408 -28.300 1.00 35.05 122 PHE A O 4
ATOM 7673 N N . SER A 1 1 ? 27.202 -0.972 -25.901 1.00 23.42 0 SER A N 5
ATOM 7674 C CA . SER A 1 1 ? 26.550 0.209 -26.454 1.00 63.21 0 SER A CA 5
ATOM 7675 C C . SER A 1 1 ? 25.450 0.708 -25.523 1.00 74.01 0 SER A C 5
ATOM 7676 O O . SER A 1 1 ? 24.266 0.647 -25.855 1.00 21.32 0 SER A O 5
ATOM 7684 N N . MET A 1 2 ? 25.849 1.202 -24.356 1.00 5.01 1 MET A N 5
ATOM 7685 C CA . MET A 1 2 ? 24.898 1.713 -23.376 1.00 54.35 1 MET A CA 5
ATOM 7686 C C . MET A 1 2 ? 25.318 3.093 -22.879 1.00 34.31 1 MET A C 5
ATOM 7687 O O . MET A 1 2 ? 26.105 3.210 -21.940 1.00 71.23 1 MET A O 5
ATOM 7701 N N . GLN A 1 3 ? 24.787 4.133 -23.514 1.00 65.22 2 GLN A N 5
ATOM 7702 C CA . GLN A 1 3 ? 25.109 5.504 -23.135 1.00 62.44 2 GLN A CA 5
ATOM 7703 C C . GLN A 1 3 ? 23.853 6.264 -22.724 1.00 53.04 2 GLN A C 5
ATOM 7704 O O . GLN A 1 3 ? 22.730 5.880 -23.053 1.00 50.33 2 GLN A O 5
ATOM 7718 N N . PRO A 1 4 ? 24.043 7.368 -21.988 1.00 3.54 3 PRO A N 5
ATOM 7719 C CA . PRO A 1 4 ? 22.937 8.206 -21.516 1.00 14.02 3 PRO A CA 5
ATOM 7720 C C . PRO A 1 4 ? 22.257 8.963 -22.652 1.00 20.30 3 PRO A C 5
ATOM 7721 O O . PRO A 1 4 ? 21.032 9.068 -22.694 1.00 32.24 3 PRO A O 5
ATOM 7732 N N . GLU A 1 5 ? 23.061 9.487 -23.572 1.00 10.44 4 GLU A N 5
ATOM 7733 C CA . GLU A 1 5 ? 22.535 10.235 -24.708 1.00 63.31 4 GLU A CA 5
ATOM 7734 C C . GLU A 1 5 ? 22.524 9.373 -25.968 1.00 4.24 4 GLU A C 5
ATOM 7735 O O . GLU A 1 5 ? 22.688 9.878 -27.078 1.00 34.11 4 GLU A O 5
ATOM 7747 N N . GLU A 1 6 ? 22.331 8.071 -25.785 1.00 24.30 5 GLU A N 5
ATOM 7748 C CA . GLU A 1 6 ? 22.301 7.139 -26.906 1.00 52.14 5 GLU A CA 5
ATOM 7749 C C . GLU A 1 6 ? 21.107 7.420 -27.814 1.00 71.24 5 GLU A C 5
ATOM 7750 O O . GLU A 1 6 ? 21.191 7.269 -29.033 1.00 51.35 5 GLU A O 5
ATOM 7762 N N . PHE A 1 7 ? 19.995 7.828 -27.211 1.00 44.02 6 PHE A N 5
ATOM 7763 C CA . PHE A 1 7 ? 18.783 8.128 -27.964 1.00 41.50 6 PHE A CA 5
ATOM 7764 C C . PHE A 1 7 ? 18.695 9.619 -28.280 1.00 74.42 6 PHE A C 5
ATOM 7765 O O . PHE A 1 7 ? 17.610 10.200 -28.285 1.00 73.51 6 PHE A O 5
ATOM 7782 N N . ALA A 1 8 ? 19.844 10.231 -28.543 1.00 64.12 7 ALA A N 5
ATOM 7783 C CA . ALA A 1 8 ? 19.898 11.652 -28.862 1.00 14.33 7 ALA A CA 5
ATOM 7784 C C . ALA A 1 8 ? 19.370 11.920 -30.267 1.00 65.03 7 ALA A C 5
ATOM 7785 O O . ALA A 1 8 ? 18.702 11.075 -30.861 1.00 72.41 7 ALA A O 5
ATOM 7792 N N . ALA A 1 9 ? 19.675 13.102 -30.794 1.00 24.44 8 ALA A N 5
ATOM 7793 C CA . ALA A 1 9 ? 19.233 13.480 -32.130 1.00 62.30 8 ALA A CA 5
ATOM 7794 C C . ALA A 1 9 ? 17.734 13.757 -32.154 1.00 51.22 8 ALA A C 5
ATOM 7795 O O . ALA A 1 9 ? 16.928 12.848 -32.351 1.00 0.23 8 ALA A O 5
ATOM 7802 N N . ALA A 1 10 ? 17.367 15.018 -31.952 1.00 40.53 9 ALA A N 5
ATOM 7803 C CA . ALA A 1 10 ? 15.964 15.415 -31.952 1.00 45.43 9 ALA A CA 5
ATOM 7804 C C . ALA A 1 10 ? 15.229 14.834 -30.750 1.00 23.43 9 ALA A C 5
ATOM 7805 O O . ALA A 1 10 ? 14.046 14.507 -30.832 1.00 72.24 9 ALA A O 5
ATOM 7812 N N . ALA A 1 11 ? 15.939 14.706 -29.633 1.00 53.51 10 ALA A N 5
ATOM 7813 C CA . ALA A 1 11 ? 15.353 14.165 -28.413 1.00 53.22 10 ALA A CA 5
ATOM 7814 C C . ALA A 1 11 ? 14.843 15.281 -27.507 1.00 22.20 10 ALA A C 5
ATOM 7815 O O . ALA A 1 11 ? 13.639 15.519 -27.418 1.00 13.44 10 ALA A O 5
ATOM 7822 N N . ARG A 1 12 ? 15.767 15.961 -26.836 1.00 65.42 11 ARG A N 5
ATOM 7823 C CA . ARG A 1 12 ? 15.411 17.050 -25.935 1.00 70.12 11 ARG A CA 5
ATOM 7824 C C . ARG A 1 12 ? 14.600 16.532 -24.751 1.00 3.44 11 ARG A C 5
ATOM 7825 O O . ARG A 1 12 ? 14.082 15.417 -24.780 1.00 1.03 11 ARG A O 5
ATOM 7846 N N . GLY A 1 13 ? 14.496 17.352 -23.708 1.00 72.54 12 GLY A N 5
ATOM 7847 C CA . GLY A 1 13 ? 13.748 16.959 -22.528 1.00 71.13 12 GLY A CA 5
ATOM 7848 C C . GLY A 1 13 ? 13.230 18.150 -21.747 1.00 52.23 12 GLY A C 5
ATOM 7849 O O . GLY A 1 13 ? 13.089 18.087 -20.527 1.00 0.53 12 GLY A O 5
ATOM 7853 N N . GLY A 1 14 ? 12.946 19.241 -22.453 1.00 25.01 13 GLY A N 5
ATOM 7854 C CA . GLY A 1 14 ? 12.446 20.437 -21.801 1.00 2.10 13 GLY A CA 5
ATOM 7855 C C . GLY A 1 14 ? 11.269 20.151 -20.889 1.00 44.33 13 GLY A C 5
ATOM 7856 O O . GLY A 1 14 ? 11.007 20.901 -19.948 1.00 42.05 13 GLY A O 5
ATOM 7860 N N . PHE A 1 15 ? 10.557 19.065 -21.168 1.00 72.14 14 PHE A N 5
ATOM 7861 C CA . PHE A 1 15 ? 9.399 18.683 -20.368 1.00 3.33 14 PHE A CA 5
ATOM 7862 C C . PHE A 1 15 ? 9.835 18.076 -19.037 1.00 54.31 14 PHE A C 5
ATOM 7863 O O . PHE A 1 15 ? 9.319 18.437 -17.980 1.00 23.32 14 PHE A O 5
ATOM 7880 N N . GLY A 1 16 ? 10.788 17.151 -19.099 1.00 13.21 15 GLY A N 5
ATOM 7881 C CA . GLY A 1 16 ? 11.276 16.508 -17.893 1.00 63.13 15 GLY A CA 5
ATOM 7882 C C . GLY A 1 16 ? 10.166 15.858 -17.092 1.00 13.52 15 GLY A C 5
ATOM 7883 O O . GLY A 1 16 ? 10.178 15.890 -15.862 1.00 60.21 15 GLY A O 5
ATOM 7887 N N . GLY A 1 17 ? 9.200 15.269 -17.791 1.00 23.33 16 GLY A N 5
ATOM 7888 C CA . GLY A 1 17 ? 8.090 14.619 -17.120 1.00 14.14 16 GLY A CA 5
ATOM 7889 C C . GLY A 1 17 ? 7.933 13.168 -17.529 1.00 4.00 16 GLY A C 5
ATOM 7890 O O . GLY A 1 17 ? 8.737 12.318 -17.145 1.00 34.32 16 GLY A O 5
ATOM 7894 N N . ASP A 1 18 ? 6.897 12.884 -18.309 1.00 75.51 17 ASP A N 5
ATOM 7895 C CA . ASP A 1 18 ? 6.637 11.525 -18.770 1.00 71.34 17 ASP A CA 5
ATOM 7896 C C . ASP A 1 18 ? 6.792 10.524 -17.629 1.00 40.41 17 ASP A C 5
ATOM 7897 O O . ASP A 1 18 ? 7.387 9.461 -17.799 1.00 65.04 17 ASP A O 5
ATOM 7906 N N . ALA A 1 19 ? 6.253 10.874 -16.466 1.00 20.44 18 ALA A N 5
ATOM 7907 C CA . ALA A 1 19 ? 6.331 10.006 -15.297 1.00 13.32 18 ALA A CA 5
ATOM 7908 C C . ALA A 1 19 ? 5.870 8.592 -15.631 1.00 61.43 18 ALA A C 5
ATOM 7909 O O . ALA A 1 19 ? 6.360 7.619 -15.059 1.00 60.42 18 ALA A O 5
ATOM 7916 N N . GLU A 1 20 ? 4.925 8.486 -16.560 1.00 63.15 19 GLU A N 5
ATOM 7917 C CA . GLU A 1 20 ? 4.398 7.189 -16.969 1.00 3.10 19 GLU A CA 5
ATOM 7918 C C . GLU A 1 20 ? 5.406 6.441 -17.837 1.00 51.33 19 GLU A C 5
ATOM 7919 O O . GLU A 1 20 ? 5.604 5.236 -17.681 1.00 43.30 19 GLU A O 5
ATOM 7931 N N . LYS A 1 21 ? 6.040 7.165 -18.754 1.00 32.20 20 LYS A N 5
ATOM 7932 C CA . LYS A 1 21 ? 7.028 6.573 -19.648 1.00 33.50 20 LYS A CA 5
ATOM 7933 C C . LYS A 1 21 ? 8.190 5.979 -18.858 1.00 74.30 20 LYS A C 5
ATOM 7934 O O . LYS A 1 21 ? 8.490 4.791 -18.976 1.00 42.34 20 LYS A O 5
ATOM 7953 N N . ALA A 1 22 ? 8.838 6.812 -18.051 1.00 43.45 21 ALA A N 5
ATOM 7954 C CA . ALA A 1 22 ? 9.965 6.368 -17.240 1.00 15.54 21 ALA A CA 5
ATOM 7955 C C . ALA A 1 22 ? 9.571 5.194 -16.350 1.00 51.20 21 ALA A C 5
ATOM 7956 O O . ALA A 1 22 ? 10.411 4.376 -15.975 1.00 44.43 21 ALA A O 5
ATOM 7963 N N . LYS A 1 23 ? 8.288 5.117 -16.014 1.00 74.52 22 LYS A N 5
ATOM 7964 C CA . LYS A 1 23 ? 7.781 4.042 -15.169 1.00 2.03 22 LYS A CA 5
ATOM 7965 C C . LYS A 1 23 ? 8.230 2.681 -15.691 1.00 53.04 22 LYS A C 5
ATOM 7966 O O . LYS A 1 23 ? 8.756 1.860 -14.941 1.00 12.04 22 LYS A O 5
ATOM 7985 N N . ALA A 1 24 ? 8.019 2.450 -16.983 1.00 63.40 23 ALA A N 5
ATOM 7986 C CA . ALA A 1 24 ? 8.405 1.190 -17.606 1.00 63.32 23 ALA A CA 5
ATOM 7987 C C . ALA A 1 24 ? 9.684 1.350 -18.422 1.00 33.31 23 ALA A C 5
ATOM 7988 O O . ALA A 1 24 ? 10.573 0.500 -18.373 1.00 54.22 23 ALA A O 5
ATOM 7995 N N . ALA A 1 25 ? 9.769 2.444 -19.172 1.00 33.25 24 ALA A N 5
ATOM 7996 C CA . ALA A 1 25 ? 10.939 2.715 -19.997 1.00 1.32 24 ALA A CA 5
ATOM 7997 C C . ALA A 1 25 ? 12.225 2.581 -19.188 1.00 34.04 24 ALA A C 5
ATOM 7998 O O . ALA A 1 25 ? 13.112 1.806 -19.541 1.00 24.21 24 ALA A O 5
ATOM 8005 N N . GLU A 1 26 ? 12.317 3.342 -18.101 1.00 71.32 25 GLU A N 5
ATOM 8006 C CA . GLU A 1 26 ? 13.496 3.307 -17.243 1.00 55.44 25 GLU A CA 5
ATOM 8007 C C . GLU A 1 26 ? 13.578 1.986 -16.485 1.00 22.11 25 GLU A C 5
ATOM 8008 O O . GLU A 1 26 ? 14.620 1.331 -16.470 1.00 31.20 25 GLU A O 5
ATOM 8020 N N . ALA A 1 27 ? 12.473 1.601 -15.856 1.00 14.43 26 ALA A N 5
ATOM 8021 C CA . ALA A 1 27 ? 12.419 0.358 -15.096 1.00 53.34 26 ALA A CA 5
ATOM 8022 C C . ALA A 1 27 ? 12.945 -0.812 -15.921 1.00 13.21 26 ALA A C 5
ATOM 8023 O O . ALA A 1 27 ? 13.554 -1.736 -15.384 1.00 30.23 26 ALA A O 5
ATOM 8030 N N . GLN A 1 28 ? 12.704 -0.765 -17.227 1.00 43.42 27 GLN A N 5
ATOM 8031 C CA . GLN A 1 28 ? 13.153 -1.822 -18.125 1.00 22.53 27 GLN A CA 5
ATOM 8032 C C . GLN A 1 28 ? 14.639 -2.106 -17.932 1.00 44.51 27 GLN A C 5
ATOM 8033 O O . GLN A 1 28 ? 15.041 -3.251 -17.733 1.00 22.35 27 GLN A O 5
ATOM 8047 N N . GLU A 1 29 ? 15.450 -1.054 -17.994 1.00 0.31 28 GLU A N 5
ATOM 8048 C CA . GLU A 1 29 ? 16.892 -1.191 -17.827 1.00 42.24 28 GLU A CA 5
ATOM 8049 C C . GLU A 1 29 ? 17.265 -1.263 -16.349 1.00 73.33 28 GLU A C 5
ATOM 8050 O O . GLU A 1 29 ? 17.986 -2.165 -15.924 1.00 35.24 28 GLU A O 5
ATOM 8062 N N . ALA A 1 30 ? 16.768 -0.306 -15.572 1.00 62.15 29 ALA A N 5
ATOM 8063 C CA . ALA A 1 30 ? 17.047 -0.261 -14.142 1.00 61.55 29 ALA A CA 5
ATOM 8064 C C . ALA A 1 30 ? 16.805 -1.620 -13.493 1.00 43.13 29 ALA A C 5
ATOM 8065 O O . ALA A 1 30 ? 17.490 -1.994 -12.542 1.00 22.31 29 ALA A O 5
ATOM 8072 N N . MET A 1 31 ? 15.827 -2.353 -14.014 1.00 34.35 30 MET A N 5
ATOM 8073 C CA . MET A 1 31 ? 15.495 -3.671 -13.484 1.00 24.11 30 MET A CA 5
ATOM 8074 C C . MET A 1 31 ? 16.700 -4.604 -13.555 1.00 71.24 30 MET A C 5
ATOM 8075 O O . MET A 1 31 ? 17.179 -5.094 -12.532 1.00 72.15 30 MET A O 5
ATOM 8089 N N . ARG A 1 32 ? 17.184 -4.846 -14.769 1.00 44.01 31 ARG A N 5
ATOM 8090 C CA . ARG A 1 32 ? 18.332 -5.722 -14.973 1.00 50.32 31 ARG A CA 5
ATOM 8091 C C . ARG A 1 32 ? 19.569 -5.169 -14.272 1.00 44.42 31 ARG A C 5
ATOM 8092 O O . ARG A 1 32 ? 20.418 -5.926 -13.803 1.00 3.12 31 ARG A O 5
ATOM 8113 N N . GLN A 1 33 ? 19.664 -3.845 -14.206 1.00 54.54 32 GLN A N 5
ATOM 8114 C CA . GLN A 1 33 ? 20.798 -3.191 -13.564 1.00 52.10 32 GLN A CA 5
ATOM 8115 C C . GLN A 1 33 ? 20.766 -3.405 -12.054 1.00 54.33 32 GLN A C 5
ATOM 8116 O O . GLN A 1 33 ? 21.809 -3.535 -11.415 1.00 30.12 32 GLN A O 5
ATOM 8130 N N . GLN A 1 34 ? 19.562 -3.439 -11.492 1.00 11.01 33 GLN A N 5
ATOM 8131 C CA . GLN A 1 34 ? 19.395 -3.636 -10.057 1.00 0.22 33 GLN A CA 5
ATOM 8132 C C . GLN A 1 34 ? 19.548 -5.108 -9.688 1.00 14.31 33 GLN A C 5
ATOM 8133 O O . GLN A 1 34 ? 20.061 -5.440 -8.620 1.00 44.21 33 GLN A O 5
ATOM 8147 N N . MET A 1 35 ? 19.097 -5.986 -10.578 1.00 44.44 34 MET A N 5
ATOM 8148 C CA . MET A 1 35 ? 19.185 -7.423 -10.346 1.00 1.40 34 MET A CA 5
ATOM 8149 C C . MET A 1 35 ? 18.313 -7.836 -9.165 1.00 24.44 34 MET A C 5
ATOM 8150 O O . MET A 1 35 ? 17.726 -6.992 -8.490 1.00 11.51 34 MET A O 5
ATOM 8164 N N . GLU A 1 36 ? 18.234 -9.141 -8.921 1.00 44.12 35 GLU A N 5
ATOM 8165 C CA . GLU A 1 36 ? 17.433 -9.665 -7.822 1.00 30.05 35 GLU A CA 5
ATOM 8166 C C . GLU A 1 36 ? 15.970 -9.260 -7.973 1.00 54.25 35 GLU A C 5
ATOM 8167 O O . GLU A 1 36 ? 15.544 -8.229 -7.455 1.00 10.54 35 GLU A O 5
ATOM 8179 N N . GLU A 1 37 ? 15.206 -10.080 -8.689 1.00 51.51 36 GLU A N 5
ATOM 8180 C CA . GLU A 1 37 ? 13.791 -9.806 -8.911 1.00 11.54 36 GLU A CA 5
ATOM 8181 C C . GLU A 1 37 ? 12.994 -11.103 -9.009 1.00 23.44 36 GLU A C 5
ATOM 8182 O O . GLU A 1 37 ? 13.406 -12.046 -9.684 1.00 51.04 36 GLU A O 5
ATOM 8194 N N . GLN A 1 38 ? 11.853 -11.143 -8.329 1.00 31.02 37 GLN A N 5
ATOM 8195 C CA . GLN A 1 38 ? 10.999 -12.325 -8.338 1.00 64.21 37 GLN A CA 5
ATOM 8196 C C . GLN A 1 38 ? 10.758 -12.811 -9.764 1.00 14.35 37 GLN A C 5
ATOM 8197 O O . GLN A 1 38 ? 10.626 -14.010 -10.007 1.00 62.31 37 GLN A O 5
ATOM 8211 N N . ARG A 1 39 ? 10.700 -11.871 -10.702 1.00 34.14 38 ARG A N 5
ATOM 8212 C CA . ARG A 1 39 ? 10.472 -12.203 -12.103 1.00 32.42 38 ARG A CA 5
ATOM 8213 C C . ARG A 1 39 ? 11.473 -13.250 -12.583 1.00 32.21 38 ARG A C 5
ATOM 8214 O O . ARG A 1 39 ? 11.092 -14.351 -12.981 1.00 52.14 38 ARG A O 5
ATOM 8235 N N . ARG A 1 40 ? 12.754 -12.899 -12.542 1.00 51.24 39 ARG A N 5
ATOM 8236 C CA . ARG A 1 40 ? 13.809 -13.807 -12.975 1.00 3.11 39 ARG A CA 5
ATOM 8237 C C . ARG A 1 40 ? 14.058 -14.889 -11.928 1.00 72.23 39 ARG A C 5
ATOM 8238 O O . ARG A 1 40 ? 14.186 -16.068 -12.259 1.00 73.42 39 ARG A O 5
ATOM 8259 N N . ILE A 1 41 ? 14.125 -14.480 -10.666 1.00 44.11 40 ILE A N 5
ATOM 8260 C CA . ILE A 1 41 ? 14.358 -15.414 -9.572 1.00 20.51 40 ILE A CA 5
ATOM 8261 C C . ILE A 1 41 ? 13.357 -16.564 -9.609 1.00 32.04 40 ILE A C 5
ATOM 8262 O O . ILE A 1 41 ? 13.662 -17.680 -9.188 1.00 52.41 40 ILE A O 5
ATOM 8278 N N . MET A 1 42 ? 12.161 -16.284 -10.116 1.00 51.11 41 MET A N 5
ATOM 8279 C CA . MET A 1 42 ? 11.115 -17.296 -10.211 1.00 2.12 41 MET A CA 5
ATOM 8280 C C . MET A 1 42 ? 11.077 -17.909 -11.607 1.00 72.00 41 MET A C 5
ATOM 8281 O O . MET A 1 42 ? 10.898 -19.118 -11.760 1.00 71.15 41 MET A O 5
ATOM 8295 N N . LEU A 1 43 ? 11.245 -17.069 -12.622 1.00 44.20 42 LEU A N 5
ATOM 8296 C CA . LEU A 1 43 ? 11.230 -17.528 -14.006 1.00 72.45 42 LEU A CA 5
ATOM 8297 C C . LEU A 1 43 ? 12.177 -18.708 -14.199 1.00 44.03 42 LEU A C 5
ATOM 8298 O O . LEU A 1 43 ? 11.779 -19.762 -14.695 1.00 22.44 42 LEU A O 5
ATOM 8314 N N . ARG A 1 44 ? 13.432 -18.523 -13.803 1.00 24.12 43 ARG A N 5
ATOM 8315 C CA . ARG A 1 44 ? 14.437 -19.572 -13.931 1.00 75.31 43 ARG A CA 5
ATOM 8316 C C . ARG A 1 44 ? 14.239 -20.647 -12.866 1.00 4.33 43 ARG A C 5
ATOM 8317 O O . ARG A 1 44 ? 14.896 -21.687 -12.891 1.00 34.52 43 ARG A O 5
ATOM 8338 N N . ALA A 1 45 ? 13.332 -20.386 -11.931 1.00 34.13 44 ALA A N 5
ATOM 8339 C CA . ALA A 1 45 ? 13.047 -21.331 -10.858 1.00 1.22 44 ALA A CA 5
ATOM 8340 C C . ALA A 1 45 ? 12.285 -22.543 -11.382 1.00 32.23 44 ALA A C 5
ATOM 8341 O O . ALA A 1 45 ? 12.733 -23.681 -11.238 1.00 45.35 44 ALA A O 5
ATOM 8348 N N . VAL A 1 46 ? 11.129 -22.293 -11.989 1.00 1.22 45 VAL A N 5
ATOM 8349 C CA . VAL A 1 46 ? 10.304 -23.364 -12.534 1.00 63.24 45 VAL A CA 5
ATOM 8350 C C . VAL A 1 46 ? 9.874 -23.053 -13.963 1.00 40.05 45 VAL A C 5
ATOM 8351 O O . VAL A 1 46 ? 9.755 -23.952 -14.797 1.00 51.34 45 VAL A O 5
ATOM 8364 N N . LEU A 1 47 ? 9.642 -21.775 -14.240 1.00 43.44 46 LEU A N 5
ATOM 8365 C CA . LEU A 1 47 ? 9.225 -21.343 -15.570 1.00 63.21 46 LEU A CA 5
ATOM 8366 C C . LEU A 1 47 ? 10.229 -21.792 -16.628 1.00 34.02 46 LEU A C 5
ATOM 8367 O O . LEU A 1 47 ? 11.229 -22.439 -16.316 1.00 1.00 46 LEU A O 5
ATOM 8383 N N . THR A 1 48 ? 9.956 -21.443 -17.881 1.00 52.42 47 THR A N 5
ATOM 8384 C CA . THR A 1 48 ? 10.834 -21.808 -18.985 1.00 64.20 47 THR A CA 5
ATOM 8385 C C . THR A 1 48 ? 12.299 -21.607 -18.612 1.00 73.20 47 THR A C 5
ATOM 8386 O O . THR A 1 48 ? 12.654 -20.701 -17.858 1.00 55.44 47 THR A O 5
ATOM 8397 N N . PRO A 1 49 ? 13.171 -22.471 -19.151 1.00 64.32 48 PRO A N 5
ATOM 8398 C CA . PRO A 1 49 ? 14.612 -22.408 -18.890 1.00 4.23 48 PRO A CA 5
ATOM 8399 C C . PRO A 1 49 ? 15.266 -21.192 -19.537 1.00 41.04 48 PRO A C 5
ATOM 8400 O O . PRO A 1 49 ? 14.588 -20.233 -19.905 1.00 70.33 48 PRO A O 5
ATOM 8411 N N . ALA A 1 50 ? 16.587 -21.239 -19.674 1.00 3.30 49 ALA A N 5
ATOM 8412 C CA . ALA A 1 50 ? 17.332 -20.142 -20.280 1.00 12.22 49 ALA A CA 5
ATOM 8413 C C . ALA A 1 50 ? 16.955 -19.967 -21.747 1.00 63.11 49 ALA A C 5
ATOM 8414 O O . ALA A 1 50 ? 17.387 -19.017 -22.400 1.00 30.15 49 ALA A O 5
ATOM 8421 N N . ALA A 1 51 ? 16.149 -20.890 -22.260 1.00 74.22 50 ALA A N 5
ATOM 8422 C CA . ALA A 1 51 ? 15.713 -20.837 -23.650 1.00 43.12 50 ALA A CA 5
ATOM 8423 C C . ALA A 1 51 ? 15.186 -19.451 -24.008 1.00 24.32 50 ALA A C 5
ATOM 8424 O O . ALA A 1 51 ? 15.244 -19.036 -25.165 1.00 13.23 50 ALA A O 5
ATOM 8431 N N . GLN A 1 52 ? 14.673 -18.742 -23.008 1.00 24.14 51 GLN A N 5
ATOM 8432 C CA . GLN A 1 52 ? 14.135 -17.403 -23.218 1.00 61.55 51 GLN A CA 5
ATOM 8433 C C . GLN A 1 52 ? 15.114 -16.541 -24.008 1.00 63.22 51 GLN A C 5
ATOM 8434 O O . GLN A 1 52 ? 14.708 -15.694 -24.802 1.00 51.24 51 GLN A O 5
ATOM 8448 N N . GLU A 1 53 ? 16.406 -16.764 -23.784 1.00 14.44 52 GLU A N 5
ATOM 8449 C CA . GLU A 1 53 ? 17.442 -16.005 -24.474 1.00 60.11 52 GLU A CA 5
ATOM 8450 C C . GLU A 1 53 ? 17.237 -16.055 -25.985 1.00 61.04 52 GLU A C 5
ATOM 8451 O O . GLU A 1 53 ? 16.967 -15.035 -26.620 1.00 22.11 52 GLU A O 5
ATOM 8463 N N . ARG A 1 54 ? 17.368 -17.249 -26.555 1.00 50.53 53 ARG A N 5
ATOM 8464 C CA . ARG A 1 54 ? 17.199 -17.432 -27.992 1.00 2.13 53 ARG A CA 5
ATOM 8465 C C . ARG A 1 54 ? 15.830 -16.936 -28.446 1.00 14.30 53 ARG A C 5
ATOM 8466 O O . ARG A 1 54 ? 15.704 -16.299 -29.493 1.00 72.52 53 ARG A O 5
ATOM 8487 N N . LEU A 1 55 ? 14.806 -17.231 -27.652 1.00 42.03 54 LEU A N 5
ATOM 8488 C CA . LEU A 1 55 ? 13.445 -16.815 -27.973 1.00 31.45 54 LEU A CA 5
ATOM 8489 C C . LEU A 1 55 ? 13.388 -15.321 -28.272 1.00 41.03 54 LEU A C 5
ATOM 8490 O O . LEU A 1 55 ? 12.932 -14.908 -29.339 1.00 41.11 54 LEU A O 5
ATOM 8506 N N . HIS A 1 56 ? 13.856 -14.514 -27.325 1.00 20.30 55 HIS A N 5
ATOM 8507 C CA . HIS A 1 56 ? 13.861 -13.065 -27.489 1.00 1.01 55 HIS A CA 5
ATOM 8508 C C . HIS A 1 56 ? 14.662 -12.661 -28.723 1.00 2.52 55 HIS A C 5
ATOM 8509 O O . HIS A 1 56 ? 14.239 -11.800 -29.495 1.00 31.02 55 HIS A O 5
ATOM 8523 N N . ARG A 1 57 ? 15.821 -13.286 -28.901 1.00 70.33 56 ARG A N 5
ATOM 8524 C CA . ARG A 1 57 ? 16.682 -12.990 -30.040 1.00 12.10 56 ARG A CA 5
ATOM 8525 C C . ARG A 1 57 ? 15.939 -13.211 -31.355 1.00 5.13 56 ARG A C 5
ATOM 8526 O O . ARG A 1 57 ? 15.762 -12.281 -32.143 1.00 24.24 56 ARG A O 5
ATOM 8547 N N . ILE A 1 58 ? 15.509 -14.447 -31.584 1.00 53.44 57 ILE A N 5
ATOM 8548 C CA . ILE A 1 58 ? 14.786 -14.789 -32.803 1.00 15.11 57 ILE A CA 5
ATOM 8549 C C . ILE A 1 58 ? 13.633 -13.821 -33.048 1.00 73.31 57 ILE A C 5
ATOM 8550 O O . ILE A 1 58 ? 13.304 -13.510 -34.192 1.00 61.25 57 ILE A O 5
ATOM 8566 N N . GLN A 1 59 ? 13.024 -13.348 -31.965 1.00 42.04 58 GLN A N 5
ATOM 8567 C CA . GLN A 1 59 ? 11.908 -12.414 -32.063 1.00 65.35 58 GLN A CA 5
ATOM 8568 C C . GLN A 1 59 ? 12.365 -11.080 -32.645 1.00 33.15 58 GLN A C 5
ATOM 8569 O O . GLN A 1 59 ? 11.679 -10.487 -33.478 1.00 70.15 58 GLN A O 5
ATOM 8583 N N . LEU A 1 60 ? 13.525 -10.613 -32.199 1.00 5.51 59 LEU A N 5
ATOM 8584 C CA . LEU A 1 60 ? 14.074 -9.347 -32.675 1.00 31.15 59 LEU A CA 5
ATOM 8585 C C . LEU A 1 60 ? 14.103 -9.305 -34.199 1.00 1.10 59 LEU A C 5
ATOM 8586 O O . LEU A 1 60 ? 13.740 -8.300 -34.810 1.00 4.52 59 LEU A O 5
ATOM 8602 N N . VAL A 1 61 ? 14.535 -10.405 -34.808 1.00 44.52 60 VAL A N 5
ATOM 8603 C CA . VAL A 1 61 ? 14.609 -10.495 -36.262 1.00 13.35 60 VAL A CA 5
ATOM 8604 C C . VAL A 1 61 ? 13.239 -10.789 -36.864 1.00 3.33 60 VAL A C 5
ATOM 8605 O O . VAL A 1 61 ? 12.743 -10.036 -37.702 1.00 72.54 60 VAL A O 5
ATOM 8618 N N . LYS A 1 62 ? 12.632 -11.888 -36.430 1.00 22.10 61 LYS A N 5
ATOM 8619 C CA . LYS A 1 62 ? 11.318 -12.283 -36.924 1.00 2.41 61 LYS A CA 5
ATOM 8620 C C . LYS A 1 62 ? 10.217 -11.471 -36.249 1.00 21.10 61 LYS A C 5
ATOM 8621 O O . LYS A 1 62 ? 9.688 -11.868 -35.211 1.00 4.31 61 LYS A O 5
ATOM 8640 N N . ALA A 1 63 ? 9.876 -10.334 -36.846 1.00 74.03 62 ALA A N 5
ATOM 8641 C CA . ALA A 1 63 ? 8.835 -9.469 -36.304 1.00 71.14 62 ALA A CA 5
ATOM 8642 C C . ALA A 1 63 ? 7.526 -10.230 -36.127 1.00 33.42 62 ALA A C 5
ATOM 8643 O O . ALA A 1 63 ? 7.027 -10.375 -35.010 1.00 42.14 62 ALA A O 5
ATOM 8650 N N . ASP A 1 64 ? 6.974 -10.715 -37.234 1.00 15.43 63 ASP A N 5
ATOM 8651 C CA . ASP A 1 64 ? 5.722 -11.462 -37.200 1.00 54.20 63 ASP A CA 5
ATOM 8652 C C . ASP A 1 64 ? 5.810 -12.626 -36.218 1.00 13.43 63 ASP A C 5
ATOM 8653 O O . ASP A 1 64 ? 4.911 -12.833 -35.402 1.00 22.21 63 ASP A O 5
ATOM 8662 N N . LYS A 1 65 ? 6.898 -13.383 -36.302 1.00 71.31 64 LYS A N 5
ATOM 8663 C CA . LYS A 1 65 ? 7.105 -14.527 -35.421 1.00 51.34 64 LYS A CA 5
ATOM 8664 C C . LYS A 1 65 ? 7.284 -14.074 -33.976 1.00 22.43 64 LYS A C 5
ATOM 8665 O O . LYS A 1 65 ? 7.185 -14.877 -33.048 1.00 12.42 64 LYS A O 5
ATOM 8684 N N . ALA A 1 66 ? 7.547 -12.785 -33.792 1.00 44.32 65 ALA A N 5
ATOM 8685 C CA . ALA A 1 66 ? 7.737 -12.226 -32.459 1.00 54.24 65 ALA A CA 5
ATOM 8686 C C . ALA A 1 66 ? 6.410 -11.768 -31.863 1.00 2.42 65 ALA A C 5
ATOM 8687 O O . ALA A 1 66 ? 6.001 -12.238 -30.801 1.00 73.24 65 ALA A O 5
ATOM 8694 N N . ARG A 1 67 ? 5.744 -10.847 -32.551 1.00 54.23 66 ARG A N 5
ATOM 8695 C CA . ARG A 1 67 ? 4.464 -10.324 -32.088 1.00 1.22 66 ARG A CA 5
ATOM 8696 C C . ARG A 1 67 ? 3.467 -11.455 -31.854 1.00 1.12 66 ARG A C 5
ATOM 8697 O O . ARG A 1 67 ? 2.536 -11.320 -31.060 1.00 44.13 66 ARG A O 5
ATOM 8718 N N . GLU A 1 68 ? 3.669 -12.569 -32.551 1.00 2.23 67 GLU A N 5
ATOM 8719 C CA . GLU A 1 68 ? 2.787 -13.722 -32.419 1.00 72.21 67 GLU A CA 5
ATOM 8720 C C . GLU A 1 68 ? 3.190 -14.582 -31.225 1.00 34.05 67 GLU A C 5
ATOM 8721 O O . GLU A 1 68 ? 2.373 -15.319 -30.672 1.00 72.34 67 GLU A O 5
ATOM 8733 N N . VAL A 1 69 ? 4.455 -14.482 -30.831 1.00 24.10 68 VAL A N 5
ATOM 8734 C CA . VAL A 1 69 ? 4.968 -15.249 -29.702 1.00 72.41 68 VAL A CA 5
ATOM 8735 C C . VAL A 1 69 ? 4.687 -14.539 -28.382 1.00 64.44 68 VAL A C 5
ATOM 8736 O O . VAL A 1 69 ? 4.597 -15.174 -27.332 1.00 72.23 68 VAL A O 5
ATOM 8749 N N . GLU A 1 70 ? 4.551 -13.218 -28.445 1.00 34.52 69 GLU A N 5
ATOM 8750 C CA . GLU A 1 70 ? 4.281 -12.422 -27.254 1.00 34.15 69 GLU A CA 5
ATOM 8751 C C . GLU A 1 70 ? 2.788 -12.138 -27.116 1.00 33.12 69 GLU A C 5
ATOM 8752 O O . GLU A 1 70 ? 2.320 -11.717 -26.058 1.00 62.12 69 GLU A O 5
ATOM 8764 N N . ALA A 1 71 ? 2.045 -12.371 -28.193 1.00 62.21 70 ALA A N 5
ATOM 8765 C CA . ALA A 1 71 ? 0.606 -12.142 -28.193 1.00 33.21 70 ALA A CA 5
ATOM 8766 C C . ALA A 1 71 ? -0.138 -13.325 -27.583 1.00 33.30 70 ALA A C 5
ATOM 8767 O O . ALA A 1 71 ? -1.164 -13.153 -26.923 1.00 73.53 70 ALA A O 5
ATOM 8774 N N . LEU A 1 72 ? 0.384 -14.526 -27.808 1.00 11.13 71 LEU A N 5
ATOM 8775 C CA . LEU A 1 72 ? -0.232 -15.739 -27.280 1.00 43.14 71 LEU A CA 5
ATOM 8776 C C . LEU A 1 72 ? 0.120 -15.932 -25.809 1.00 32.42 71 LEU A C 5
ATOM 8777 O O . LEU A 1 72 ? -0.714 -16.366 -25.013 1.00 52.42 71 LEU A O 5
ATOM 8793 N N . ILE A 1 73 ? 1.358 -15.607 -25.454 1.00 1.31 72 ILE A N 5
ATOM 8794 C CA . ILE A 1 73 ? 1.818 -15.742 -24.077 1.00 42.34 72 ILE A CA 5
ATOM 8795 C C . ILE A 1 73 ? 0.845 -15.083 -23.105 1.00 60.34 72 ILE A C 5
ATOM 8796 O O . ILE A 1 73 ? 0.732 -15.493 -21.949 1.00 64.13 72 ILE A O 5
ATOM 8812 N N . LEU A 1 74 ? 0.142 -14.062 -23.582 1.00 1.32 73 LEU A N 5
ATOM 8813 C CA . LEU A 1 74 ? -0.824 -13.347 -22.756 1.00 14.43 73 LEU A CA 5
ATOM 8814 C C . LEU A 1 74 ? -1.854 -14.306 -22.167 1.00 65.52 73 LEU A C 5
ATOM 8815 O O . LEU A 1 74 ? -1.876 -14.543 -20.960 1.00 2.43 73 LEU A O 5
ATOM 8831 N N . GLN A 1 75 ? -2.702 -14.858 -23.029 1.00 42.32 74 GLN A N 5
ATOM 8832 C CA . GLN A 1 75 ? -3.732 -15.793 -22.594 1.00 71.31 74 GLN A CA 5
ATOM 8833 C C . GLN A 1 75 ? -3.129 -17.157 -22.275 1.00 30.24 74 GLN A C 5
ATOM 8834 O O . GLN A 1 75 ? -3.587 -17.852 -21.369 1.00 31.22 74 GLN A O 5
ATOM 8848 N N . ASN A 1 76 ? -2.099 -17.534 -23.025 1.00 40.24 75 ASN A N 5
ATOM 8849 C CA . ASN A 1 76 ? -1.434 -18.816 -22.822 1.00 44.44 75 ASN A CA 5
ATOM 8850 C C . ASN A 1 76 ? -0.952 -18.957 -21.382 1.00 12.54 75 ASN A C 5
ATOM 8851 O O . ASN A 1 76 ? -1.276 -19.929 -20.701 1.00 23.23 75 ASN A O 5
ATOM 8862 N N . ALA A 1 77 ? -0.178 -17.978 -20.924 1.00 22.21 76 ALA A N 5
ATOM 8863 C CA . ALA A 1 77 ? 0.346 -17.992 -19.564 1.00 1.53 76 ALA A CA 5
ATOM 8864 C C . ALA A 1 77 ? -0.782 -17.915 -18.540 1.00 62.23 76 ALA A C 5
ATOM 8865 O O . ALA A 1 77 ? -0.744 -18.589 -17.511 1.00 50.11 76 ALA A O 5
ATOM 8872 N N . GLN A 1 78 ? -1.783 -17.090 -18.830 1.00 61.42 77 GLN A N 5
ATOM 8873 C CA . GLN A 1 78 ? -2.921 -16.926 -17.933 1.00 43.12 77 GLN A CA 5
ATOM 8874 C C . GLN A 1 78 ? -3.639 -18.254 -17.716 1.00 0.31 77 GLN A C 5
ATOM 8875 O O . GLN A 1 78 ? -4.195 -18.502 -16.646 1.00 24.02 77 GLN A O 5
ATOM 8889 N N . ARG A 1 79 ? -3.624 -19.103 -18.738 1.00 21.11 78 ARG A N 5
ATOM 8890 C CA . ARG A 1 79 ? -4.275 -20.405 -18.659 1.00 14.10 78 ARG A CA 5
ATOM 8891 C C . ARG A 1 79 ? -3.681 -21.243 -17.531 1.00 0.23 78 ARG A C 5
ATOM 8892 O O . ARG A 1 79 ? -4.374 -22.047 -16.910 1.00 31.52 78 ARG A O 5
ATOM 8913 N N . GLY A 1 80 ? -2.391 -21.048 -17.272 1.00 15.35 79 GLY A N 5
ATOM 8914 C CA . GLY A 1 80 ? -1.725 -21.793 -16.219 1.00 54.32 79 GLY A CA 5
ATOM 8915 C C . GLY A 1 80 ? -0.684 -22.753 -16.759 1.00 2.24 79 GLY A C 5
ATOM 8916 O O . GLY A 1 80 ? -0.966 -23.933 -16.965 1.00 23.21 79 GLY A O 5
ATOM 8920 N N . ARG A 1 81 ? 0.523 -22.246 -16.989 1.00 51.21 80 ARG A N 5
ATOM 8921 C CA . ARG A 1 81 ? 1.609 -23.066 -17.511 1.00 23.22 80 ARG A CA 5
ATOM 8922 C C . ARG A 1 81 ? 1.887 -24.250 -16.589 1.00 63.23 80 ARG A C 5
ATOM 8923 O O . ARG A 1 81 ? 1.773 -24.140 -15.368 1.00 34.42 80 ARG A O 5
ATOM 8944 N N . LEU A 1 82 ? 2.253 -25.381 -17.182 1.00 74.52 81 LEU A N 5
ATOM 8945 C CA . LEU A 1 82 ? 2.547 -26.587 -16.415 1.00 52.00 81 LEU A CA 5
ATOM 8946 C C . LEU A 1 82 ? 3.940 -26.513 -15.798 1.00 34.24 81 LEU A C 5
ATOM 8947 O O . LEU A 1 82 ? 4.887 -27.111 -16.306 1.00 62.41 81 LEU A O 5
ATOM 8963 N N . ALA A 1 83 ? 4.055 -25.777 -14.697 1.00 62.02 82 ALA A N 5
ATOM 8964 C CA . ALA A 1 83 ? 5.331 -25.629 -14.008 1.00 11.32 82 ALA A CA 5
ATOM 8965 C C . ALA A 1 83 ? 5.615 -26.831 -13.114 1.00 61.22 82 ALA A C 5
ATOM 8966 O O . ALA A 1 83 ? 6.006 -26.678 -11.957 1.00 44.10 82 ALA A O 5
ATOM 8973 N N . ASP A 1 84 ? 5.415 -28.027 -13.658 1.00 3.41 83 ASP A N 5
ATOM 8974 C CA . ASP A 1 84 ? 5.651 -29.256 -12.910 1.00 14.04 83 ASP A CA 5
ATOM 8975 C C . ASP A 1 84 ? 5.920 -30.424 -13.854 1.00 10.35 83 ASP A C 5
ATOM 8976 O O . ASP A 1 84 ? 6.757 -31.282 -13.574 1.00 34.44 83 ASP A O 5
ATOM 8985 N N . LYS A 1 85 ? 5.205 -30.450 -14.973 1.00 13.00 84 LYS A N 5
ATOM 8986 C CA . LYS A 1 85 ? 5.365 -31.512 -15.960 1.00 5.55 84 LYS A CA 5
ATOM 8987 C C . LYS A 1 85 ? 6.617 -31.287 -16.801 1.00 44.24 84 LYS A C 5
ATOM 8988 O O . LYS A 1 85 ? 7.489 -32.153 -16.880 1.00 12.03 84 LYS A O 5
ATOM 9007 N N . VAL A 1 86 ? 6.701 -30.118 -17.429 1.00 4.12 85 VAL A N 5
ATOM 9008 C CA . VAL A 1 86 ? 7.848 -29.778 -18.263 1.00 22.43 85 VAL A CA 5
ATOM 9009 C C . VAL A 1 86 ? 7.744 -28.350 -18.786 1.00 32.23 85 VAL A C 5
ATOM 9010 O O . VAL A 1 86 ? 6.653 -27.785 -18.865 1.00 33.41 85 VAL A O 5
ATOM 9023 N N . ASP A 1 87 ? 8.885 -27.772 -19.142 1.00 3.20 86 ASP A N 5
ATOM 9024 C CA . ASP A 1 87 ? 8.923 -26.409 -19.660 1.00 11.14 86 ASP A CA 5
ATOM 9025 C C . ASP A 1 87 ? 8.047 -26.275 -20.902 1.00 24.04 86 ASP A C 5
ATOM 9026 O O . ASP A 1 87 ? 7.963 -27.195 -21.715 1.00 2.33 86 ASP A O 5
ATOM 9035 N N . GLU A 1 88 ? 7.397 -25.124 -21.040 1.00 1.21 87 GLU A N 5
ATOM 9036 C CA . GLU A 1 88 ? 6.527 -24.871 -22.182 1.00 75.41 87 GLU A CA 5
ATOM 9037 C C . GLU A 1 88 ? 7.341 -24.473 -23.409 1.00 41.34 87 GLU A C 5
ATOM 9038 O O . GLU A 1 88 ? 6.974 -24.790 -24.541 1.00 3.54 87 GLU A O 5
ATOM 9050 N N . ALA A 1 89 ? 8.448 -23.775 -23.177 1.00 21.25 88 ALA A N 5
ATOM 9051 C CA . ALA A 1 89 ? 9.316 -23.334 -24.262 1.00 35.13 88 ALA A CA 5
ATOM 9052 C C . ALA A 1 89 ? 9.648 -24.488 -25.202 1.00 51.52 88 ALA A C 5
ATOM 9053 O O . ALA A 1 89 ? 9.418 -24.405 -26.409 1.00 41.22 88 ALA A O 5
ATOM 9060 N N . THR A 1 90 ? 10.191 -25.564 -24.642 1.00 63.02 89 THR A N 5
ATOM 9061 C CA . THR A 1 90 ? 10.557 -26.734 -25.431 1.00 42.41 89 THR A CA 5
ATOM 9062 C C . THR A 1 90 ? 9.374 -27.237 -26.249 1.00 73.13 89 THR A C 5
ATOM 9063 O O . THR A 1 90 ? 9.550 -27.917 -27.261 1.00 73.12 89 THR A O 5
ATOM 9074 N N . LEU A 1 91 ? 8.168 -26.899 -25.806 1.00 72.23 90 LEU A N 5
ATOM 9075 C CA . LEU A 1 91 ? 6.954 -27.317 -26.499 1.00 14.23 90 LEU A CA 5
ATOM 9076 C C . LEU A 1 91 ? 6.557 -26.300 -27.564 1.00 11.52 90 LEU A C 5
ATOM 9077 O O . LEU A 1 91 ? 6.418 -26.639 -28.739 1.00 64.13 90 LEU A O 5
ATOM 9093 N N . ILE A 1 92 ? 6.378 -25.051 -27.145 1.00 33.42 91 ILE A N 5
ATOM 9094 C CA . ILE A 1 92 ? 6.001 -23.984 -28.063 1.00 75.55 91 ILE A CA 5
ATOM 9095 C C . ILE A 1 92 ? 7.030 -23.829 -29.177 1.00 42.44 91 ILE A C 5
ATOM 9096 O O . ILE A 1 92 ? 6.700 -23.413 -30.287 1.00 55.23 91 ILE A O 5
ATOM 9112 N N . GLU A 1 93 ? 8.279 -24.167 -28.873 1.00 3.00 92 GLU A N 5
ATOM 9113 C CA . GLU A 1 93 ? 9.357 -24.065 -29.850 1.00 22.23 92 GLU A CA 5
ATOM 9114 C C . GLU A 1 93 ? 9.230 -25.150 -30.915 1.00 23.50 92 GLU A C 5
ATOM 9115 O O . GLU A 1 93 ? 9.766 -25.021 -32.016 1.00 44.14 92 GLU A O 5
ATOM 9127 N N . LEU A 1 94 ? 8.518 -26.220 -30.579 1.00 23.40 93 LEU A N 5
ATOM 9128 C CA . LEU A 1 94 ? 8.321 -27.330 -31.506 1.00 15.34 93 LEU A CA 5
ATOM 9129 C C . LEU A 1 94 ? 7.111 -27.082 -32.401 1.00 34.32 93 LEU A C 5
ATOM 9130 O O . LEU A 1 94 ? 7.100 -27.470 -33.570 1.00 43.41 93 LEU A O 5
ATOM 9146 N N . LEU A 1 95 ? 6.093 -26.433 -31.845 1.00 62.34 94 LEU A N 5
ATOM 9147 C CA . LEU A 1 95 ? 4.878 -26.131 -32.594 1.00 61.51 94 LEU A CA 5
ATOM 9148 C C . LEU A 1 95 ? 5.020 -24.817 -33.355 1.00 15.13 94 LEU A C 5
ATOM 9149 O O . LEU A 1 95 ? 4.420 -24.635 -34.414 1.00 2.10 94 LEU A O 5
ATOM 9165 N N . GLN A 1 96 ? 5.817 -23.906 -32.808 1.00 5.44 95 GLN A N 5
ATOM 9166 C CA . GLN A 1 96 ? 6.039 -22.609 -33.436 1.00 55.51 95 GLN A CA 5
ATOM 9167 C C . GLN A 1 96 ? 6.992 -22.733 -34.620 1.00 5.44 95 GLN A C 5
ATOM 9168 O O . GLN A 1 96 ? 6.876 -22.000 -35.601 1.00 52.14 95 GLN A O 5
ATOM 9182 N N . GLN A 1 97 ? 7.935 -23.664 -34.518 1.00 62.03 96 GLN A N 5
ATOM 9183 C CA . GLN A 1 97 ? 8.910 -23.882 -35.581 1.00 32.43 96 GLN A CA 5
ATOM 9184 C C . GLN A 1 97 ? 8.227 -24.376 -36.852 1.00 44.44 96 GLN A C 5
ATOM 9185 O O . GLN A 1 97 ? 8.665 -24.072 -37.963 1.00 14.52 96 GLN A O 5
ATOM 9199 N N . THR A 1 98 ? 7.153 -25.140 -36.683 1.00 54.44 97 THR A N 5
ATOM 9200 C CA . THR A 1 98 ? 6.411 -25.676 -37.817 1.00 75.41 97 THR A CA 5
ATOM 9201 C C . THR A 1 98 ? 4.921 -25.377 -37.691 1.00 21.44 97 THR A C 5
ATOM 9202 O O . THR A 1 98 ? 4.081 -26.159 -38.137 1.00 43.21 97 THR A O 5
ATOM 9213 N N . SER A 1 99 ? 4.600 -24.241 -37.080 1.00 21.21 98 SER A N 5
ATOM 9214 C CA . SER A 1 99 ? 3.211 -23.841 -36.892 1.00 54.51 98 SER A CA 5
ATOM 9215 C C . SER A 1 99 ? 2.440 -23.918 -38.207 1.00 24.03 98 SER A C 5
ATOM 9216 O O . SER A 1 99 ? 1.262 -24.273 -38.229 1.00 3.05 98 SER A O 5
ATOM 9224 N N . ALA A 1 100 ? 3.116 -23.583 -39.301 1.00 55.14 99 ALA A N 5
ATOM 9225 C CA . ALA A 1 100 ? 2.497 -23.616 -40.621 1.00 33.13 99 ALA A CA 5
ATOM 9226 C C . ALA A 1 100 ? 3.208 -24.607 -41.536 1.00 10.20 99 ALA A C 5
ATOM 9227 O O . ALA A 1 100 ? 2.625 -25.107 -42.497 1.00 72.21 99 ALA A O 5
ATOM 9234 N N . ALA A 1 101 ? 4.471 -24.885 -41.231 1.00 63.12 100 ALA A N 5
ATOM 9235 C CA . ALA A 1 101 ? 5.261 -25.817 -42.026 1.00 24.10 100 ALA A CA 5
ATOM 9236 C C . ALA A 1 101 ? 4.597 -27.188 -42.086 1.00 33.23 100 ALA A C 5
ATOM 9237 O O . ALA A 1 101 ? 4.718 -27.905 -43.079 1.00 41.32 100 ALA A O 5
ATOM 9244 N N . SER A 1 102 ? 3.895 -27.548 -41.016 1.00 13.53 101 SER A N 5
ATOM 9245 C CA . SER A 1 102 ? 3.214 -28.835 -40.945 1.00 63.40 101 SER A CA 5
ATOM 9246 C C . SER A 1 102 ? 2.186 -28.845 -39.818 1.00 74.24 101 SER A C 5
ATOM 9247 O O . SER A 1 102 ? 0.990 -28.676 -40.054 1.00 34.52 101 SER A O 5
ATOM 9255 N N . ALA A 1 103 ? 2.661 -29.044 -38.593 1.00 71.14 102 ALA A N 5
ATOM 9256 C CA . ALA A 1 103 ? 1.784 -29.074 -37.429 1.00 62.23 102 ALA A CA 5
ATOM 9257 C C . ALA A 1 103 ? 0.764 -30.202 -37.539 1.00 61.34 102 ALA A C 5
ATOM 9258 O O . ALA A 1 103 ? 0.793 -30.988 -38.486 1.00 41.22 102 ALA A O 5
ATOM 9265 N N . ALA A 1 104 ? -0.136 -30.277 -36.565 1.00 14.23 103 ALA A N 5
ATOM 9266 C CA . ALA A 1 104 ? -1.166 -31.308 -36.553 1.00 73.24 103 ALA A CA 5
ATOM 9267 C C . ALA A 1 104 ? -0.548 -32.701 -36.505 1.00 63.13 103 ALA A C 5
ATOM 9268 O O . ALA A 1 104 ? 0.656 -32.851 -36.294 1.00 41.54 103 ALA A O 5
ATOM 9275 N N . LYS A 1 105 ? -1.378 -33.719 -36.701 1.00 74.45 104 LYS A N 5
ATOM 9276 C CA . LYS A 1 105 ? -0.914 -35.101 -36.681 1.00 61.32 104 LYS A CA 5
ATOM 9277 C C . LYS A 1 105 ? -1.700 -35.954 -37.672 1.00 45.04 104 LYS A C 5
ATOM 9278 O O . LYS A 1 105 ? -2.415 -36.875 -37.282 1.00 30.31 104 LYS A O 5
ATOM 9297 N N . ASN A 1 106 ? -1.560 -35.641 -38.956 1.00 45.25 105 ASN A N 5
ATOM 9298 C CA . ASN A 1 106 ? -2.256 -36.379 -40.004 1.00 22.54 105 ASN A CA 5
ATOM 9299 C C . ASN A 1 106 ? -1.870 -35.859 -41.385 1.00 12.11 105 ASN A C 5
ATOM 9300 O O . ASN A 1 106 ? -1.394 -36.613 -42.235 1.00 1.54 105 ASN A O 5
ATOM 9311 N N . THR A 1 107 ? -2.079 -34.564 -41.603 1.00 24.11 106 THR A N 5
ATOM 9312 C CA . THR A 1 107 ? -1.754 -33.942 -42.880 1.00 63.12 106 THR A CA 5
ATOM 9313 C C . THR A 1 107 ? -2.096 -32.457 -42.871 1.00 43.41 106 THR A C 5
ATOM 9314 O O . THR A 1 107 ? -3.245 -32.061 -42.674 1.00 43.43 106 THR A O 5
ATOM 9325 N N . PRO A 1 108 ? -1.076 -31.613 -43.090 1.00 14.42 107 PRO A N 5
ATOM 9326 C CA . PRO A 1 108 ? -1.245 -30.157 -43.113 1.00 12.42 107 PRO A CA 5
ATOM 9327 C C . PRO A 1 108 ? -2.027 -29.683 -44.333 1.00 75.01 107 PRO A C 5
ATOM 9328 O O . PRO A 1 108 ? -1.446 -29.224 -45.317 1.00 32.23 107 PRO A O 5
ATOM 9339 N N . LYS A 1 109 ? -3.349 -29.797 -44.263 1.00 55.51 108 LYS A N 5
ATOM 9340 C CA . LYS A 1 109 ? -4.213 -29.378 -45.361 1.00 61.52 108 LYS A CA 5
ATOM 9341 C C . LYS A 1 109 ? -5.683 -29.508 -44.977 1.00 33.03 108 LYS A C 5
ATOM 9342 O O . LYS A 1 109 ? -6.509 -28.677 -45.354 1.00 15.35 108 LYS A O 5
ATOM 9361 N N . VAL A 1 110 ? -6.003 -30.555 -44.223 1.00 73.32 109 VAL A N 5
ATOM 9362 C CA . VAL A 1 110 ? -7.374 -30.792 -43.785 1.00 42.04 109 VAL A CA 5
ATOM 9363 C C . VAL A 1 110 ? -7.409 -31.354 -42.369 1.00 22.41 109 VAL A C 5
ATOM 9364 O O . VAL A 1 110 ? -8.263 -32.177 -42.036 1.00 0.33 109 VAL A O 5
ATOM 9377 N N . THR A 1 111 ? -6.475 -30.905 -41.536 1.00 64.43 110 THR A N 5
ATOM 9378 C CA . THR A 1 111 ? -6.397 -31.364 -40.155 1.00 55.11 110 THR A CA 5
ATOM 9379 C C . THR A 1 111 ? -7.403 -30.630 -39.275 1.00 43.32 110 THR A C 5
ATOM 9380 O O . THR A 1 111 ? -7.602 -30.986 -38.114 1.00 42.12 110 THR A O 5
ATOM 9391 N N . MET A 1 112 ? -8.034 -29.604 -39.836 1.00 13.52 111 MET A N 5
ATOM 9392 C CA . MET A 1 112 ? -9.021 -28.820 -39.101 1.00 72.53 111 MET A CA 5
ATOM 9393 C C . MET A 1 112 ? -8.378 -28.111 -37.914 1.00 42.43 111 MET A C 5
ATOM 9394 O O . MET A 1 112 ? -8.711 -28.384 -36.761 1.00 2.20 111 MET A O 5
ATOM 9408 N N . ARG A 1 113 ? -7.455 -27.199 -38.205 1.00 32.23 112 ARG A N 5
ATOM 9409 C CA . ARG A 1 113 ? -6.765 -26.452 -37.161 1.00 5.32 112 ARG A CA 5
ATOM 9410 C C . ARG A 1 113 ? -5.750 -27.335 -36.441 1.00 2.25 112 ARG A C 5
ATOM 9411 O O . ARG A 1 113 ? -6.095 -28.060 -35.507 1.00 41.23 112 ARG A O 5
ATOM 9432 N N . ARG A 1 114 ? -4.498 -27.269 -36.881 1.00 4.41 113 ARG A N 5
ATOM 9433 C CA . ARG A 1 114 ? -3.433 -28.063 -36.280 1.00 33.24 113 ARG A CA 5
ATOM 9434 C C . ARG A 1 114 ? -3.507 -28.006 -34.757 1.00 24.45 113 ARG A C 5
ATOM 9435 O O . ARG A 1 114 ? -4.123 -27.105 -34.188 1.00 42.20 113 ARG A O 5
ATOM 9456 N N . ARG A 1 115 ? -2.875 -28.975 -34.102 1.00 65.33 114 ARG A N 5
ATOM 9457 C CA . ARG A 1 115 ? -2.870 -29.037 -32.646 1.00 4.43 114 ARG A CA 5
ATOM 9458 C C . ARG A 1 115 ? -2.061 -27.885 -32.056 1.00 14.42 114 ARG A C 5
ATOM 9459 O O . ARG A 1 115 ? -1.458 -27.098 -32.786 1.00 21.01 114 ARG A O 5
ATOM 9480 N N . PHE A 1 116 ? -2.055 -27.791 -30.730 1.00 62.12 115 PHE A N 5
ATOM 9481 C CA . PHE A 1 116 ? -1.322 -26.735 -30.042 1.00 12.40 115 PHE A CA 5
ATOM 9482 C C . PHE A 1 116 ? -1.041 -27.123 -28.593 1.00 40.33 115 PHE A C 5
ATOM 9483 O O . PHE A 1 116 ? -1.332 -28.242 -28.171 1.00 51.14 115 PHE A O 5
ATOM 9500 N N . SER A 1 117 ? -0.472 -26.189 -27.837 1.00 33.53 116 SER A N 5
ATOM 9501 C CA . SER A 1 117 ? -0.147 -26.434 -26.436 1.00 71.14 116 SER A CA 5
ATOM 9502 C C . SER A 1 117 ? -1.303 -27.130 -25.724 1.00 0.32 116 SER A C 5
ATOM 9503 O O . SER A 1 117 ? -2.329 -26.514 -25.434 1.00 50.24 116 SER A O 5
ATOM 9511 N N . ASP A 1 118 ? -1.129 -28.416 -25.444 1.00 65.50 117 ASP A N 5
ATOM 9512 C CA . ASP A 1 118 ? -2.156 -29.197 -24.764 1.00 63.33 117 ASP A CA 5
ATOM 9513 C C . ASP A 1 118 ? -2.658 -28.469 -23.522 1.00 33.14 117 ASP A C 5
ATOM 9514 O O . ASP A 1 118 ? -3.830 -28.576 -23.158 1.00 62.54 117 ASP A O 5
ATOM 9523 N N . ASP A 1 119 ? -1.765 -27.730 -22.874 1.00 0.33 118 ASP A N 5
ATOM 9524 C CA . ASP A 1 119 ? -2.118 -26.984 -21.671 1.00 44.43 118 ASP A CA 5
ATOM 9525 C C . ASP A 1 119 ? -3.371 -26.145 -21.900 1.00 42.55 118 ASP A C 5
ATOM 9526 O O . ASP A 1 119 ? -4.162 -25.929 -20.982 1.00 50.12 118 ASP A O 5
ATOM 9535 N N . ASP A 1 120 ? -3.544 -25.673 -23.130 1.00 71.13 119 ASP A N 5
ATOM 9536 C CA . ASP A 1 120 ? -4.701 -24.857 -23.480 1.00 71.45 119 ASP A CA 5
ATOM 9537 C C . ASP A 1 120 ? -5.998 -25.553 -23.078 1.00 50.35 119 ASP A C 5
ATOM 9538 O O . ASP A 1 120 ? -7.002 -24.899 -22.796 1.00 34.44 119 ASP A O 5
ATOM 9547 N N . ASP A 1 121 ? -5.969 -26.881 -23.057 1.00 0.44 120 ASP A N 5
ATOM 9548 C CA . ASP A 1 121 ? -7.142 -27.665 -22.689 1.00 72.14 120 ASP A CA 5
ATOM 9549 C C . ASP A 1 121 ? -7.065 -28.109 -21.232 1.00 23.00 120 ASP A C 5
ATOM 9550 O O . ASP A 1 121 ? -7.491 -29.211 -20.885 1.00 2.42 120 ASP A O 5
ATOM 9559 N N . ASP A 1 122 ? -6.517 -27.245 -20.384 1.00 74.12 121 ASP A N 5
ATOM 9560 C CA . ASP A 1 122 ? -6.384 -27.548 -18.964 1.00 2.21 121 ASP A CA 5
ATOM 9561 C C . ASP A 1 122 ? -5.858 -28.965 -18.757 1.00 41.25 121 ASP A C 5
ATOM 9562 O O . ASP A 1 122 ? -6.212 -29.634 -17.787 1.00 22.23 121 ASP A O 5
ATOM 9571 N N . PHE A 1 123 ? -5.012 -29.416 -19.677 1.00 61.44 122 PHE A N 5
ATOM 9572 C CA . PHE A 1 123 ? -4.439 -30.755 -19.598 1.00 3.14 122 PHE A CA 5
ATOM 9573 C C . PHE A 1 123 ? -2.937 -30.720 -19.867 1.00 72.51 122 PHE A C 5
ATOM 9574 O O . PHE A 1 123 ? -1.950 -30.661 -19.718 1.00 71.03 122 PHE A O 5
ATOM 9591 N N . SER A 1 1 ? 26.020 -7.961 -16.487 1.00 23.13 0 SER A N 6
ATOM 9592 C CA . SER A 1 1 ? 25.317 -6.970 -15.681 1.00 74.01 0 SER A CA 6
ATOM 9593 C C . SER A 1 1 ? 26.262 -6.312 -14.681 1.00 24.11 0 SER A C 6
ATOM 9594 O O . SER A 1 1 ? 26.263 -6.649 -13.497 1.00 43.32 0 SER A O 6
ATOM 9602 N N . MET A 1 2 ? 27.067 -5.372 -15.167 1.00 35.13 1 MET A N 6
ATOM 9603 C CA . MET A 1 2 ? 28.017 -4.665 -14.316 1.00 31.53 1 MET A CA 6
ATOM 9604 C C . MET A 1 2 ? 27.999 -3.168 -14.607 1.00 72.32 1 MET A C 6
ATOM 9605 O O . MET A 1 2 ? 28.680 -2.696 -15.517 1.00 21.41 1 MET A O 6
ATOM 9619 N N . GLN A 1 3 ? 27.215 -2.428 -13.830 1.00 2.03 2 GLN A N 6
ATOM 9620 C CA . GLN A 1 3 ? 27.109 -0.985 -14.006 1.00 53.53 2 GLN A CA 6
ATOM 9621 C C . GLN A 1 3 ? 27.179 -0.265 -12.663 1.00 71.14 2 GLN A C 6
ATOM 9622 O O . GLN A 1 3 ? 26.956 -0.852 -11.605 1.00 32.34 2 GLN A O 6
ATOM 9636 N N . PRO A 1 4 ? 27.497 1.037 -12.705 1.00 53.32 3 PRO A N 6
ATOM 9637 C CA . PRO A 1 4 ? 27.604 1.865 -11.500 1.00 54.22 3 PRO A CA 6
ATOM 9638 C C . PRO A 1 4 ? 26.249 2.116 -10.847 1.00 54.33 3 PRO A C 6
ATOM 9639 O O . PRO A 1 4 ? 25.670 3.192 -10.993 1.00 0.55 3 PRO A O 6
ATOM 9650 N N . GLU A 1 5 ? 25.749 1.116 -10.128 1.00 10.21 4 GLU A N 6
ATOM 9651 C CA . GLU A 1 5 ? 24.461 1.230 -9.453 1.00 42.34 4 GLU A CA 6
ATOM 9652 C C . GLU A 1 5 ? 24.516 0.599 -8.065 1.00 45.11 4 GLU A C 6
ATOM 9653 O O . GLU A 1 5 ? 23.599 -0.114 -7.660 1.00 0.32 4 GLU A O 6
ATOM 9665 N N . GLU A 1 6 ? 25.600 0.867 -7.342 1.00 74.24 5 GLU A N 6
ATOM 9666 C CA . GLU A 1 6 ? 25.775 0.324 -6.000 1.00 61.15 5 GLU A CA 6
ATOM 9667 C C . GLU A 1 6 ? 24.975 1.128 -4.979 1.00 45.14 5 GLU A C 6
ATOM 9668 O O . GLU A 1 6 ? 24.461 0.579 -4.005 1.00 73.53 5 GLU A O 6
ATOM 9680 N N . PHE A 1 7 ? 24.876 2.433 -5.209 1.00 43.14 6 PHE A N 6
ATOM 9681 C CA . PHE A 1 7 ? 24.141 3.314 -4.310 1.00 2.34 6 PHE A CA 6
ATOM 9682 C C . PHE A 1 7 ? 22.709 3.516 -4.796 1.00 41.51 6 PHE A C 6
ATOM 9683 O O . PHE A 1 7 ? 22.132 4.591 -4.631 1.00 61.21 6 PHE A O 6
ATOM 9700 N N . ALA A 1 8 ? 22.142 2.475 -5.397 1.00 43.41 7 ALA A N 6
ATOM 9701 C CA . ALA A 1 8 ? 20.778 2.537 -5.907 1.00 0.25 7 ALA A CA 6
ATOM 9702 C C . ALA A 1 8 ? 19.767 2.572 -4.766 1.00 10.35 7 ALA A C 6
ATOM 9703 O O . ALA A 1 8 ? 20.137 2.705 -3.600 1.00 2.45 7 ALA A O 6
ATOM 9710 N N . ALA A 1 9 ? 18.489 2.453 -5.110 1.00 31.43 8 ALA A N 6
ATOM 9711 C CA . ALA A 1 9 ? 17.425 2.469 -4.114 1.00 12.43 8 ALA A CA 6
ATOM 9712 C C . ALA A 1 9 ? 17.341 3.826 -3.423 1.00 12.21 8 ALA A C 6
ATOM 9713 O O . ALA A 1 9 ? 17.971 4.047 -2.389 1.00 73.11 8 ALA A O 6
ATOM 9720 N N . ALA A 1 10 ? 16.559 4.732 -4.001 1.00 43.24 9 ALA A N 6
ATOM 9721 C CA . ALA A 1 10 ? 16.392 6.067 -3.440 1.00 43.12 9 ALA A CA 6
ATOM 9722 C C . ALA A 1 10 ? 17.675 6.882 -3.570 1.00 31.40 9 ALA A C 6
ATOM 9723 O O . ALA A 1 10 ? 18.631 6.674 -2.824 1.00 2.11 9 ALA A O 6
ATOM 9730 N N . ALA A 1 11 ? 17.688 7.808 -4.523 1.00 0.35 10 ALA A N 6
ATOM 9731 C CA . ALA A 1 11 ? 18.853 8.655 -4.749 1.00 31.32 10 ALA A CA 6
ATOM 9732 C C . ALA A 1 11 ? 19.079 9.603 -3.576 1.00 73.11 10 ALA A C 6
ATOM 9733 O O . ALA A 1 11 ? 20.197 9.734 -3.078 1.00 31.21 10 ALA A O 6
ATOM 9740 N N . ARG A 1 12 ? 18.010 10.263 -3.140 1.00 65.53 11 ARG A N 6
ATOM 9741 C CA . ARG A 1 12 ? 18.093 11.200 -2.027 1.00 42.31 11 ARG A CA 6
ATOM 9742 C C . ARG A 1 12 ? 18.977 12.392 -2.384 1.00 64.53 11 ARG A C 6
ATOM 9743 O O . ARG A 1 12 ? 19.462 12.503 -3.510 1.00 33.23 11 ARG A O 6
ATOM 9764 N N . GLY A 1 13 ? 19.183 13.281 -1.417 1.00 60.32 12 GLY A N 6
ATOM 9765 C CA . GLY A 1 13 ? 20.008 14.452 -1.650 1.00 32.15 12 GLY A CA 6
ATOM 9766 C C . GLY A 1 13 ? 20.562 15.035 -0.365 1.00 24.43 12 GLY A C 6
ATOM 9767 O O . GLY A 1 13 ? 21.708 15.480 -0.321 1.00 23.03 12 GLY A O 6
ATOM 9771 N N . GLY A 1 14 ? 19.746 15.033 0.685 1.00 41.21 13 GLY A N 6
ATOM 9772 C CA . GLY A 1 14 ? 20.179 15.570 1.962 1.00 71.11 13 GLY A CA 6
ATOM 9773 C C . GLY A 1 14 ? 19.889 17.052 2.096 1.00 23.31 13 GLY A C 6
ATOM 9774 O O . GLY A 1 14 ? 19.352 17.497 3.110 1.00 10.33 13 GLY A O 6
ATOM 9778 N N . PHE A 1 15 ? 20.247 17.818 1.071 1.00 4.13 14 PHE A N 6
ATOM 9779 C CA . PHE A 1 15 ? 20.025 19.259 1.080 1.00 3.43 14 PHE A CA 6
ATOM 9780 C C . PHE A 1 15 ? 19.620 19.756 -0.304 1.00 74.24 14 PHE A C 6
ATOM 9781 O O . PHE A 1 15 ? 18.484 20.179 -0.516 1.00 42.40 14 PHE A O 6
ATOM 9798 N N . GLY A 1 16 ? 20.558 19.700 -1.245 1.00 11.30 15 GLY A N 6
ATOM 9799 C CA . GLY A 1 16 ? 20.280 20.148 -2.597 1.00 60.43 15 GLY A CA 6
ATOM 9800 C C . GLY A 1 16 ? 19.068 19.462 -3.197 1.00 45.23 15 GLY A C 6
ATOM 9801 O O . GLY A 1 16 ? 18.202 20.114 -3.779 1.00 44.01 15 GLY A O 6
ATOM 9805 N N . GLY A 1 17 ? 19.008 18.141 -3.057 1.00 54.31 16 GLY A N 6
ATOM 9806 C CA . GLY A 1 17 ? 17.890 17.389 -3.597 1.00 22.22 16 GLY A CA 6
ATOM 9807 C C . GLY A 1 17 ? 18.081 17.035 -5.058 1.00 43.03 16 GLY A C 6
ATOM 9808 O O . GLY A 1 17 ? 17.927 15.878 -5.449 1.00 72.12 16 GLY A O 6
ATOM 9812 N N . ASP A 1 18 ? 18.417 18.033 -5.868 1.00 14.41 17 ASP A N 6
ATOM 9813 C CA . ASP A 1 18 ? 18.628 17.822 -7.295 1.00 44.12 17 ASP A CA 6
ATOM 9814 C C . ASP A 1 18 ? 17.513 16.968 -7.889 1.00 61.44 17 ASP A C 6
ATOM 9815 O O . ASP A 1 18 ? 17.766 16.070 -8.692 1.00 23.31 17 ASP A O 6
ATOM 9824 N N . ALA A 1 19 ? 16.279 17.253 -7.489 1.00 35.03 18 ALA A N 6
ATOM 9825 C CA . ALA A 1 19 ? 15.125 16.512 -7.982 1.00 74.51 18 ALA A CA 6
ATOM 9826 C C . ALA A 1 19 ? 15.076 16.522 -9.506 1.00 41.02 18 ALA A C 6
ATOM 9827 O O . ALA A 1 19 ? 14.568 15.588 -10.126 1.00 5.11 18 ALA A O 6
ATOM 9834 N N . GLU A 1 20 ? 15.607 17.585 -10.103 1.00 72.43 19 GLU A N 6
ATOM 9835 C CA . GLU A 1 20 ? 15.622 17.716 -11.556 1.00 33.15 19 GLU A CA 6
ATOM 9836 C C . GLU A 1 20 ? 16.736 16.871 -12.167 1.00 34.22 19 GLU A C 6
ATOM 9837 O O . GLU A 1 20 ? 16.555 16.246 -13.212 1.00 54.12 19 GLU A O 6
ATOM 9849 N N . LYS A 1 21 ? 17.889 16.857 -11.507 1.00 61.34 20 LYS A N 6
ATOM 9850 C CA . LYS A 1 21 ? 19.034 16.089 -11.983 1.00 73.12 20 LYS A CA 6
ATOM 9851 C C . LYS A 1 21 ? 18.712 14.598 -12.020 1.00 54.40 20 LYS A C 6
ATOM 9852 O O . LYS A 1 21 ? 18.795 13.962 -13.070 1.00 32.32 20 LYS A O 6
ATOM 9871 N N . ALA A 1 22 ? 18.343 14.049 -10.868 1.00 34.23 21 ALA A N 6
ATOM 9872 C CA . ALA A 1 22 ? 18.005 12.634 -10.770 1.00 14.34 21 ALA A CA 6
ATOM 9873 C C . ALA A 1 22 ? 16.958 12.247 -11.808 1.00 73.34 21 ALA A C 6
ATOM 9874 O O . ALA A 1 22 ? 16.852 11.082 -12.195 1.00 3.43 21 ALA A O 6
ATOM 9881 N N . LYS A 1 23 ? 16.184 13.229 -12.257 1.00 41.41 22 LYS A N 6
ATOM 9882 C CA . LYS A 1 23 ? 15.145 12.992 -13.252 1.00 11.21 22 LYS A CA 6
ATOM 9883 C C . LYS A 1 23 ? 15.724 12.327 -14.496 1.00 64.31 22 LYS A C 6
ATOM 9884 O O . LYS A 1 23 ? 15.263 11.266 -14.916 1.00 55.22 22 LYS A O 6
ATOM 9903 N N . ALA A 1 24 ? 16.739 12.956 -15.080 1.00 21.31 23 ALA A N 6
ATOM 9904 C CA . ALA A 1 24 ? 17.384 12.422 -16.273 1.00 54.35 23 ALA A CA 6
ATOM 9905 C C . ALA A 1 24 ? 18.693 11.723 -15.924 1.00 42.54 23 ALA A C 6
ATOM 9906 O O . ALA A 1 24 ? 19.004 10.662 -16.464 1.00 2.01 23 ALA A O 6
ATOM 9913 N N . ALA A 1 25 ? 19.457 12.326 -15.020 1.00 4.45 24 ALA A N 6
ATOM 9914 C CA . ALA A 1 25 ? 20.733 11.761 -14.598 1.00 31.21 24 ALA A CA 6
ATOM 9915 C C . ALA A 1 25 ? 20.591 10.281 -14.256 1.00 43.41 24 ALA A C 6
ATOM 9916 O O . ALA A 1 25 ? 21.283 9.436 -14.823 1.00 32.24 24 ALA A O 6
ATOM 9923 N N . GLU A 1 26 ? 19.692 9.977 -13.326 1.00 55.01 25 GLU A N 6
ATOM 9924 C CA . GLU A 1 26 ? 19.462 8.599 -12.909 1.00 34.14 25 GLU A CA 6
ATOM 9925 C C . GLU A 1 26 ? 18.820 7.790 -14.032 1.00 71.12 25 GLU A C 6
ATOM 9926 O O . GLU A 1 26 ? 19.248 6.676 -14.332 1.00 32.34 25 GLU A O 6
ATOM 9938 N N . ALA A 1 27 ? 17.790 8.360 -14.650 1.00 22.41 26 ALA A N 6
ATOM 9939 C CA . ALA A 1 27 ? 17.090 7.693 -15.741 1.00 10.12 26 ALA A CA 6
ATOM 9940 C C . ALA A 1 27 ? 18.074 7.099 -16.743 1.00 10.10 26 ALA A C 6
ATOM 9941 O O . ALA A 1 27 ? 17.823 6.041 -17.319 1.00 40.25 26 ALA A O 6
ATOM 9948 N N . GLN A 1 28 ? 19.193 7.787 -16.946 1.00 10.05 27 GLN A N 6
ATOM 9949 C CA . GLN A 1 28 ? 20.214 7.327 -17.880 1.00 35.23 27 GLN A CA 6
ATOM 9950 C C . GLN A 1 28 ? 20.678 5.918 -17.527 1.00 63.45 27 GLN A C 6
ATOM 9951 O O . GLN A 1 28 ? 20.667 5.022 -18.371 1.00 63.11 27 GLN A O 6
ATOM 9965 N N . GLU A 1 29 ? 21.086 5.730 -16.276 1.00 63.43 28 GLU A N 6
ATOM 9966 C CA . GLU A 1 29 ? 21.556 4.429 -15.814 1.00 20.10 28 GLU A CA 6
ATOM 9967 C C . GLU A 1 29 ? 20.384 3.485 -15.562 1.00 54.11 28 GLU A C 6
ATOM 9968 O O . GLU A 1 29 ? 20.490 2.277 -15.769 1.00 25.33 28 GLU A O 6
ATOM 9980 N N . ALA A 1 30 ? 19.266 4.047 -15.114 1.00 35.51 29 ALA A N 6
ATOM 9981 C CA . ALA A 1 30 ? 18.073 3.257 -14.835 1.00 73.50 29 ALA A CA 6
ATOM 9982 C C . ALA A 1 30 ? 17.743 2.330 -16.000 1.00 61.23 29 ALA A C 6
ATOM 9983 O O . ALA A 1 30 ? 17.704 1.110 -15.843 1.00 73.13 29 ALA A O 6
ATOM 9990 N N . MET A 1 31 ? 17.506 2.917 -17.169 1.00 3.23 30 MET A N 6
ATOM 9991 C CA . MET A 1 31 ? 17.180 2.143 -18.361 1.00 24.13 30 MET A CA 6
ATOM 9992 C C . MET A 1 31 ? 18.203 1.034 -18.585 1.00 22.41 30 MET A C 6
ATOM 9993 O O . MET A 1 31 ? 17.842 -0.129 -18.765 1.00 72.40 30 MET A O 6
ATOM 10007 N N . ARG A 1 32 ? 19.480 1.401 -18.573 1.00 3.11 31 ARG A N 6
ATOM 10008 C CA . ARG A 1 32 ? 20.555 0.437 -18.777 1.00 33.15 31 ARG A CA 6
ATOM 10009 C C . ARG A 1 32 ? 20.378 -0.774 -17.865 1.00 63.22 31 ARG A C 6
ATOM 10010 O O . ARG A 1 32 ? 20.398 -1.916 -18.324 1.00 40.24 31 ARG A O 6
ATOM 10031 N N . GLN A 1 33 ? 20.207 -0.516 -16.573 1.00 14.22 32 GLN A N 6
ATOM 10032 C CA . GLN A 1 33 ? 20.028 -1.585 -15.598 1.00 22.03 32 GLN A CA 6
ATOM 10033 C C . GLN A 1 33 ? 18.712 -2.319 -15.830 1.00 32.51 32 GLN A C 6
ATOM 10034 O O . GLN A 1 33 ? 18.626 -3.533 -15.642 1.00 4.41 32 GLN A O 6
ATOM 10048 N N . GLN A 1 34 ? 17.689 -1.576 -16.239 1.00 1.30 33 GLN A N 6
ATOM 10049 C CA . GLN A 1 34 ? 16.377 -2.157 -16.496 1.00 32.25 33 GLN A CA 6
ATOM 10050 C C . GLN A 1 34 ? 16.463 -3.248 -17.558 1.00 51.32 33 GLN A C 6
ATOM 10051 O O . GLN A 1 34 ? 15.598 -4.119 -17.639 1.00 15.14 33 GLN A O 6
ATOM 10065 N N . MET A 1 35 ? 17.512 -3.192 -18.372 1.00 22.50 34 MET A N 6
ATOM 10066 C CA . MET A 1 35 ? 17.711 -4.177 -19.430 1.00 1.44 34 MET A CA 6
ATOM 10067 C C . MET A 1 35 ? 18.923 -5.055 -19.134 1.00 41.53 34 MET A C 6
ATOM 10068 O O . MET A 1 35 ? 19.612 -4.860 -18.133 1.00 40.35 34 MET A O 6
ATOM 10082 N N . GLU A 1 36 ? 19.176 -6.021 -20.012 1.00 5.35 35 GLU A N 6
ATOM 10083 C CA . GLU A 1 36 ? 20.305 -6.928 -19.842 1.00 61.45 35 GLU A CA 6
ATOM 10084 C C . GLU A 1 36 ? 20.237 -7.635 -18.492 1.00 21.41 35 GLU A C 6
ATOM 10085 O O . GLU A 1 36 ? 20.920 -7.250 -17.543 1.00 53.05 35 GLU A O 6
ATOM 10097 N N . GLU A 1 37 ? 19.408 -8.672 -18.414 1.00 11.40 36 GLU A N 6
ATOM 10098 C CA . GLU A 1 37 ? 19.250 -9.431 -17.179 1.00 74.45 36 GLU A CA 6
ATOM 10099 C C . GLU A 1 37 ? 18.236 -10.557 -17.360 1.00 33.41 36 GLU A C 6
ATOM 10100 O O . GLU A 1 37 ? 17.247 -10.406 -18.076 1.00 75.12 36 GLU A O 6
ATOM 10112 N N . GLN A 1 38 ? 18.491 -11.686 -16.705 1.00 55.32 37 GLN A N 6
ATOM 10113 C CA . GLN A 1 38 ? 17.601 -12.838 -16.794 1.00 40.43 37 GLN A CA 6
ATOM 10114 C C . GLN A 1 38 ? 16.146 -12.417 -16.619 1.00 13.51 37 GLN A C 6
ATOM 10115 O O . GLN A 1 38 ? 15.243 -13.006 -17.213 1.00 31.54 37 GLN A O 6
ATOM 10129 N N . ARG A 1 39 ? 15.926 -11.393 -15.800 1.00 34.30 38 ARG A N 6
ATOM 10130 C CA . ARG A 1 39 ? 14.580 -10.894 -15.545 1.00 75.43 38 ARG A CA 6
ATOM 10131 C C . ARG A 1 39 ? 13.934 -10.390 -16.833 1.00 2.34 38 ARG A C 6
ATOM 10132 O O . ARG A 1 39 ? 12.892 -10.891 -17.254 1.00 14.01 38 ARG A O 6
ATOM 10153 N N . ARG A 1 40 ? 14.561 -9.395 -17.452 1.00 52.20 39 ARG A N 6
ATOM 10154 C CA . ARG A 1 40 ? 14.047 -8.821 -18.690 1.00 31.21 39 ARG A CA 6
ATOM 10155 C C . ARG A 1 40 ? 14.144 -9.825 -19.835 1.00 54.43 39 ARG A C 6
ATOM 10156 O O . ARG A 1 40 ? 13.169 -10.062 -20.549 1.00 73.31 39 ARG A O 6
ATOM 10177 N N . ILE A 1 41 ? 15.325 -10.409 -20.005 1.00 33.23 40 ILE A N 6
ATOM 10178 C CA . ILE A 1 41 ? 15.548 -11.387 -21.063 1.00 11.24 40 ILE A CA 6
ATOM 10179 C C . ILE A 1 41 ? 14.470 -12.465 -21.051 1.00 55.24 40 ILE A C 6
ATOM 10180 O O . ILE A 1 41 ? 14.108 -13.006 -22.096 1.00 23.43 40 ILE A O 6
ATOM 10196 N N . MET A 1 42 ? 13.958 -12.770 -19.863 1.00 70.04 41 MET A N 6
ATOM 10197 C CA . MET A 1 42 ? 12.918 -13.782 -19.717 1.00 12.44 41 MET A CA 6
ATOM 10198 C C . MET A 1 42 ? 11.532 -13.163 -19.872 1.00 1.04 41 MET A C 6
ATOM 10199 O O . MET A 1 42 ? 10.704 -13.654 -20.640 1.00 63.13 41 MET A O 6
ATOM 10213 N N . LEU A 1 43 ? 11.286 -12.084 -19.138 1.00 14.35 42 LEU A N 6
ATOM 10214 C CA . LEU A 1 43 ? 9.999 -11.398 -19.193 1.00 43.24 42 LEU A CA 6
ATOM 10215 C C . LEU A 1 43 ? 9.611 -11.086 -20.635 1.00 12.50 42 LEU A C 6
ATOM 10216 O O . LEU A 1 43 ? 8.484 -11.349 -21.056 1.00 22.03 42 LEU A O 6
ATOM 10232 N N . ARG A 1 44 ? 10.552 -10.525 -21.388 1.00 14.44 43 ARG A N 6
ATOM 10233 C CA . ARG A 1 44 ? 10.308 -10.178 -22.783 1.00 1.55 43 ARG A CA 6
ATOM 10234 C C . ARG A 1 44 ? 10.082 -11.431 -23.623 1.00 40.21 43 ARG A C 6
ATOM 10235 O O . ARG A 1 44 ? 9.412 -11.386 -24.654 1.00 43.15 43 ARG A O 6
ATOM 10256 N N . ALA A 1 45 ? 10.646 -12.548 -23.175 1.00 10.54 44 ALA A N 6
ATOM 10257 C CA . ALA A 1 45 ? 10.505 -13.813 -23.884 1.00 52.11 44 ALA A CA 6
ATOM 10258 C C . ALA A 1 45 ? 9.121 -14.415 -23.663 1.00 42.34 44 ALA A C 6
ATOM 10259 O O . ALA A 1 45 ? 8.549 -15.027 -24.565 1.00 34.33 44 ALA A O 6
ATOM 10266 N N . VAL A 1 46 ? 8.589 -14.237 -22.458 1.00 51.13 45 VAL A N 6
ATOM 10267 C CA . VAL A 1 46 ? 7.272 -14.762 -22.119 1.00 72.33 45 VAL A CA 6
ATOM 10268 C C . VAL A 1 46 ? 6.175 -13.763 -22.469 1.00 11.24 45 VAL A C 6
ATOM 10269 O O . VAL A 1 46 ? 4.995 -14.005 -22.213 1.00 14.23 45 VAL A O 6
ATOM 10282 N N . LEU A 1 47 ? 6.571 -12.639 -23.055 1.00 45.22 46 LEU A N 6
ATOM 10283 C CA . LEU A 1 47 ? 5.622 -11.601 -23.441 1.00 52.12 46 LEU A CA 6
ATOM 10284 C C . LEU A 1 47 ? 4.730 -12.077 -24.583 1.00 54.43 46 LEU A C 6
ATOM 10285 O O . LEU A 1 47 ? 4.867 -13.201 -25.066 1.00 74.23 46 LEU A O 6
ATOM 10301 N N . THR A 1 48 ? 3.816 -11.212 -25.013 1.00 73.02 47 THR A N 6
ATOM 10302 C CA . THR A 1 48 ? 2.902 -11.543 -26.099 1.00 52.21 47 THR A CA 6
ATOM 10303 C C . THR A 1 48 ? 3.625 -11.558 -27.441 1.00 31.20 47 THR A C 6
ATOM 10304 O O . THR A 1 48 ? 3.639 -12.561 -28.155 1.00 32.45 47 THR A O 6
ATOM 10315 N N . PRO A 1 49 ? 4.242 -10.421 -27.795 1.00 13.22 48 PRO A N 6
ATOM 10316 C CA . PRO A 1 49 ? 4.980 -10.279 -29.053 1.00 72.03 48 PRO A CA 6
ATOM 10317 C C . PRO A 1 49 ? 6.267 -11.096 -29.065 1.00 62.15 48 PRO A C 6
ATOM 10318 O O . PRO A 1 49 ? 6.447 -12.000 -28.250 1.00 65.12 48 PRO A O 6
ATOM 10329 N N . ALA A 1 50 ? 7.160 -10.772 -29.995 1.00 52.51 49 ALA A N 6
ATOM 10330 C CA . ALA A 1 50 ? 8.432 -11.474 -30.111 1.00 53.02 49 ALA A CA 6
ATOM 10331 C C . ALA A 1 50 ? 8.239 -12.863 -30.710 1.00 40.04 49 ALA A C 6
ATOM 10332 O O . ALA A 1 50 ? 9.186 -13.643 -30.811 1.00 13.41 49 ALA A O 6
ATOM 10339 N N . ALA A 1 51 ? 7.007 -13.166 -31.106 1.00 40.23 50 ALA A N 6
ATOM 10340 C CA . ALA A 1 51 ? 6.691 -14.460 -31.697 1.00 31.53 50 ALA A CA 6
ATOM 10341 C C . ALA A 1 51 ? 6.936 -14.452 -33.202 1.00 23.13 50 ALA A C 6
ATOM 10342 O O . ALA A 1 51 ? 7.455 -15.418 -33.760 1.00 21.41 50 ALA A O 6
ATOM 10349 N N . GLN A 1 52 ? 6.559 -13.356 -33.852 1.00 3.00 51 GLN A N 6
ATOM 10350 C CA . GLN A 1 52 ? 6.738 -13.224 -35.293 1.00 53.11 51 GLN A CA 6
ATOM 10351 C C . GLN A 1 52 ? 8.176 -13.533 -35.694 1.00 62.41 51 GLN A C 6
ATOM 10352 O O . GLN A 1 52 ? 8.432 -14.020 -36.795 1.00 40.31 51 GLN A O 6
ATOM 10366 N N . GLU A 1 53 ? 9.111 -13.248 -34.793 1.00 41.43 52 GLU A N 6
ATOM 10367 C CA . GLU A 1 53 ? 10.524 -13.495 -35.055 1.00 42.21 52 GLU A CA 6
ATOM 10368 C C . GLU A 1 53 ? 10.755 -14.945 -35.470 1.00 40.02 52 GLU A C 6
ATOM 10369 O O . GLU A 1 53 ? 11.129 -15.224 -36.610 1.00 11.54 52 GLU A O 6
ATOM 10381 N N . ARG A 1 54 ? 10.530 -15.864 -34.537 1.00 61.32 53 ARG A N 6
ATOM 10382 C CA . ARG A 1 54 ? 10.715 -17.285 -34.805 1.00 20.54 53 ARG A CA 6
ATOM 10383 C C . ARG A 1 54 ? 9.651 -17.800 -35.769 1.00 73.14 53 ARG A C 6
ATOM 10384 O O . ARG A 1 54 ? 9.955 -18.525 -36.718 1.00 3.41 53 ARG A O 6
ATOM 10405 N N . LEU A 1 55 ? 8.402 -17.422 -35.521 1.00 12.13 54 LEU A N 6
ATOM 10406 C CA . LEU A 1 55 ? 7.291 -17.845 -36.367 1.00 24.22 54 LEU A CA 6
ATOM 10407 C C . LEU A 1 55 ? 7.603 -17.597 -37.839 1.00 41.21 54 LEU A C 6
ATOM 10408 O O . LEU A 1 55 ? 7.294 -18.424 -38.698 1.00 43.51 54 LEU A O 6
ATOM 10424 N N . HIS A 1 56 ? 8.219 -16.454 -38.124 1.00 12.42 55 HIS A N 6
ATOM 10425 C CA . HIS A 1 56 ? 8.575 -16.097 -39.493 1.00 24.55 55 HIS A CA 6
ATOM 10426 C C . HIS A 1 56 ? 9.777 -16.908 -39.969 1.00 74.35 55 HIS A C 6
ATOM 10427 O O . HIS A 1 56 ? 9.743 -17.513 -41.041 1.00 44.14 55 HIS A O 6
ATOM 10441 N N . ARG A 1 57 ? 10.836 -16.915 -39.167 1.00 31.41 56 ARG A N 6
ATOM 10442 C CA . ARG A 1 57 ? 12.048 -17.650 -39.508 1.00 61.02 56 ARG A CA 6
ATOM 10443 C C . ARG A 1 57 ? 11.723 -19.095 -39.874 1.00 60.32 56 ARG A C 6
ATOM 10444 O O . ARG A 1 57 ? 12.143 -19.590 -40.921 1.00 35.12 56 ARG A O 6
ATOM 10465 N N . ILE A 1 58 ? 10.974 -19.766 -39.005 1.00 64.13 57 ILE A N 6
ATOM 10466 C CA . ILE A 1 58 ? 10.593 -21.154 -39.238 1.00 2.34 57 ILE A CA 6
ATOM 10467 C C . ILE A 1 58 ? 9.576 -21.262 -40.369 1.00 24.41 57 ILE A C 6
ATOM 10468 O O . ILE A 1 58 ? 9.458 -22.305 -41.011 1.00 33.50 57 ILE A O 6
ATOM 10484 N N . GLN A 1 59 ? 8.847 -20.177 -40.608 1.00 31.43 58 GLN A N 6
ATOM 10485 C CA . GLN A 1 59 ? 7.841 -20.151 -41.663 1.00 12.02 58 GLN A CA 6
ATOM 10486 C C . GLN A 1 59 ? 8.496 -20.146 -43.040 1.00 23.01 58 GLN A C 6
ATOM 10487 O O . GLN A 1 59 ? 8.317 -21.076 -43.828 1.00 13.50 58 GLN A O 6
ATOM 10501 N N . LEU A 1 60 ? 9.256 -19.094 -43.324 1.00 62.10 59 LEU A N 6
ATOM 10502 C CA . LEU A 1 60 ? 9.939 -18.968 -44.607 1.00 51.30 59 LEU A CA 6
ATOM 10503 C C . LEU A 1 60 ? 10.710 -20.240 -44.941 1.00 62.52 59 LEU A C 6
ATOM 10504 O O . LEU A 1 60 ? 10.861 -20.599 -46.109 1.00 71.03 59 LEU A O 6
ATOM 10520 N N . VAL A 1 61 ? 11.195 -20.921 -43.908 1.00 22.15 60 VAL A N 6
ATOM 10521 C CA . VAL A 1 61 ? 11.948 -22.156 -44.091 1.00 30.21 60 VAL A CA 6
ATOM 10522 C C . VAL A 1 61 ? 11.015 -23.338 -44.331 1.00 1.10 60 VAL A C 6
ATOM 10523 O O . VAL A 1 61 ? 10.933 -23.863 -45.441 1.00 65.54 60 VAL A O 6
ATOM 10536 N N . LYS A 1 62 ? 10.312 -23.752 -43.283 1.00 14.35 61 LYS A N 6
ATOM 10537 C CA . LYS A 1 62 ? 9.382 -24.871 -43.378 1.00 12.21 61 LYS A CA 6
ATOM 10538 C C . LYS A 1 62 ? 7.939 -24.378 -43.407 1.00 15.00 61 LYS A C 6
ATOM 10539 O O . LYS A 1 62 ? 7.331 -24.145 -42.362 1.00 61.44 61 LYS A O 6
ATOM 10558 N N . ALA A 1 63 ? 7.395 -24.222 -44.610 1.00 23.31 62 ALA A N 6
ATOM 10559 C CA . ALA A 1 63 ? 6.023 -23.761 -44.774 1.00 55.22 62 ALA A CA 6
ATOM 10560 C C . ALA A 1 63 ? 5.070 -24.541 -43.875 1.00 13.34 62 ALA A C 6
ATOM 10561 O O . ALA A 1 63 ? 4.200 -23.961 -43.225 1.00 12.52 62 ALA A O 6
ATOM 10568 N N . ASP A 1 64 ? 5.239 -25.858 -43.842 1.00 43.22 63 ASP A N 6
ATOM 10569 C CA . ASP A 1 64 ? 4.394 -26.718 -43.022 1.00 2.54 63 ASP A CA 6
ATOM 10570 C C . ASP A 1 64 ? 4.418 -26.271 -41.563 1.00 44.01 63 ASP A C 6
ATOM 10571 O O . ASP A 1 64 ? 3.398 -26.306 -40.875 1.00 3.14 63 ASP A O 6
ATOM 10580 N N . LYS A 1 65 ? 5.590 -25.852 -41.097 1.00 62.23 64 LYS A N 6
ATOM 10581 C CA . LYS A 1 65 ? 5.749 -25.398 -39.721 1.00 30.32 64 LYS A CA 6
ATOM 10582 C C . LYS A 1 65 ? 5.040 -24.066 -39.502 1.00 51.42 64 LYS A C 6
ATOM 10583 O O . LYS A 1 65 ? 4.785 -23.667 -38.366 1.00 52.33 64 LYS A O 6
ATOM 10602 N N . ALA A 1 66 ? 4.723 -23.382 -40.597 1.00 61.42 65 ALA A N 6
ATOM 10603 C CA . ALA A 1 66 ? 4.040 -22.097 -40.525 1.00 2.34 65 ALA A CA 6
ATOM 10604 C C . ALA A 1 66 ? 2.529 -22.282 -40.437 1.00 41.21 65 ALA A C 6
ATOM 10605 O O . ALA A 1 66 ? 1.891 -21.816 -39.493 1.00 51.21 65 ALA A O 6
ATOM 10612 N N . ARG A 1 67 ? 1.963 -22.964 -41.427 1.00 51.02 66 ARG A N 6
ATOM 10613 C CA . ARG A 1 67 ? 0.526 -23.209 -41.462 1.00 41.44 66 ARG A CA 6
ATOM 10614 C C . ARG A 1 67 ? 0.065 -23.921 -40.194 1.00 74.14 66 ARG A C 6
ATOM 10615 O O . ARG A 1 67 ? -1.105 -23.847 -39.821 1.00 14.33 66 ARG A O 6
ATOM 10636 N N . GLU A 1 68 ? 0.992 -24.611 -39.538 1.00 64.14 67 GLU A N 6
ATOM 10637 C CA . GLU A 1 68 ? 0.679 -25.338 -38.313 1.00 45.35 67 GLU A CA 6
ATOM 10638 C C . GLU A 1 68 ? 0.776 -24.421 -37.097 1.00 63.03 67 GLU A C 6
ATOM 10639 O O . GLU A 1 68 ? 0.126 -24.653 -36.078 1.00 10.40 67 GLU A O 6
ATOM 10651 N N . VAL A 1 69 ? 1.594 -23.379 -37.213 1.00 34.15 68 VAL A N 6
ATOM 10652 C CA . VAL A 1 69 ? 1.776 -22.427 -36.124 1.00 2.42 68 VAL A CA 6
ATOM 10653 C C . VAL A 1 69 ? 0.765 -21.289 -36.214 1.00 4.13 68 VAL A C 6
ATOM 10654 O O . VAL A 1 69 ? 0.404 -20.686 -35.204 1.00 0.02 68 VAL A O 6
ATOM 10667 N N . GLU A 1 70 ? 0.313 -21.001 -37.430 1.00 73.52 69 GLU A N 6
ATOM 10668 C CA . GLU A 1 70 ? -0.657 -19.935 -37.651 1.00 61.14 69 GLU A CA 6
ATOM 10669 C C . GLU A 1 70 ? -2.078 -20.490 -37.681 1.00 52.34 69 GLU A C 6
ATOM 10670 O O . GLU A 1 70 ? -3.040 -19.750 -37.888 1.00 30.31 69 GLU A O 6
ATOM 10682 N N . ALA A 1 71 ? -2.202 -21.797 -37.474 1.00 44.44 70 ALA A N 6
ATOM 10683 C CA . ALA A 1 71 ? -3.504 -22.451 -37.476 1.00 52.21 70 ALA A CA 6
ATOM 10684 C C . ALA A 1 71 ? -4.101 -22.489 -36.073 1.00 61.44 70 ALA A C 6
ATOM 10685 O O . ALA A 1 71 ? -5.111 -21.840 -35.799 1.00 73.33 70 ALA A O 6
ATOM 10692 N N . LEU A 1 72 ? -3.471 -23.254 -35.189 1.00 30.25 71 LEU A N 6
ATOM 10693 C CA . LEU A 1 72 ? -3.940 -23.378 -33.813 1.00 34.12 71 LEU A CA 6
ATOM 10694 C C . LEU A 1 72 ? -4.046 -22.009 -33.148 1.00 62.31 71 LEU A C 6
ATOM 10695 O O . LEU A 1 72 ? -4.801 -21.829 -32.192 1.00 61.32 71 LEU A O 6
ATOM 10711 N N . ILE A 1 73 ? -3.286 -21.048 -33.661 1.00 42.15 72 ILE A N 6
ATOM 10712 C CA . ILE A 1 73 ? -3.297 -19.695 -33.120 1.00 3.15 72 ILE A CA 6
ATOM 10713 C C . ILE A 1 73 ? -4.622 -18.998 -33.408 1.00 42.30 72 ILE A C 6
ATOM 10714 O O . ILE A 1 73 ? -5.075 -18.155 -32.632 1.00 45.00 72 ILE A O 6
ATOM 10730 N N . LEU A 1 74 ? -5.241 -19.355 -34.528 1.00 24.42 73 LEU A N 6
ATOM 10731 C CA . LEU A 1 74 ? -6.516 -18.766 -34.919 1.00 13.21 73 LEU A CA 6
ATOM 10732 C C . LEU A 1 74 ? -7.534 -18.869 -33.787 1.00 63.12 73 LEU A C 6
ATOM 10733 O O . LEU A 1 74 ? -8.293 -17.933 -33.536 1.00 25.55 73 LEU A O 6
ATOM 10749 N N . GLN A 1 75 ? -7.541 -20.011 -33.108 1.00 34.32 74 GLN A N 6
ATOM 10750 C CA . GLN A 1 75 ? -8.465 -20.235 -32.002 1.00 23.53 74 GLN A CA 6
ATOM 10751 C C . GLN A 1 75 ? -7.777 -19.997 -30.662 1.00 22.35 74 GLN A C 6
ATOM 10752 O O . GLN A 1 75 ? -8.363 -19.421 -29.746 1.00 44.12 74 GLN A O 6
ATOM 10766 N N . ASN A 1 76 ? -6.530 -20.446 -30.554 1.00 12.51 75 ASN A N 6
ATOM 10767 C CA . ASN A 1 76 ? -5.763 -20.282 -29.325 1.00 4.23 75 ASN A CA 6
ATOM 10768 C C . ASN A 1 76 ? -5.661 -18.809 -28.939 1.00 34.33 75 ASN A C 6
ATOM 10769 O O . ASN A 1 76 ? -6.052 -18.417 -27.840 1.00 1.04 75 ASN A O 6
ATOM 10780 N N . ALA A 1 77 ? -5.135 -17.999 -29.851 1.00 1.10 76 ALA A N 6
ATOM 10781 C CA . ALA A 1 77 ? -4.985 -16.570 -29.608 1.00 3.44 76 ALA A CA 6
ATOM 10782 C C . ALA A 1 77 ? -6.334 -15.915 -29.329 1.00 63.45 76 ALA A C 6
ATOM 10783 O O . ALA A 1 77 ? -6.458 -15.091 -28.424 1.00 54.14 76 ALA A O 6
ATOM 10790 N N . GLN A 1 78 ? -7.340 -16.288 -30.114 1.00 22.01 77 GLN A N 6
ATOM 10791 C CA . GLN A 1 78 ? -8.679 -15.735 -29.952 1.00 34.32 77 GLN A CA 6
ATOM 10792 C C . GLN A 1 78 ? -9.219 -16.017 -28.554 1.00 31.25 77 GLN A C 6
ATOM 10793 O O . GLN A 1 78 ? -9.981 -15.224 -28.000 1.00 72.33 77 GLN A O 6
ATOM 10807 N N . ARG A 1 79 ? -8.819 -17.151 -27.988 1.00 32.42 78 ARG A N 6
ATOM 10808 C CA . ARG A 1 79 ? -9.264 -17.539 -26.655 1.00 12.54 78 ARG A CA 6
ATOM 10809 C C . ARG A 1 79 ? -8.493 -16.775 -25.581 1.00 75.43 78 ARG A C 6
ATOM 10810 O O . ARG A 1 79 ? -9.045 -16.421 -24.540 1.00 62.40 78 ARG A O 6
ATOM 10831 N N . GLY A 1 80 ? -7.214 -16.526 -25.843 1.00 41.12 79 GLY A N 6
ATOM 10832 C CA . GLY A 1 80 ? -6.388 -15.807 -24.890 1.00 72.34 79 GLY A CA 6
ATOM 10833 C C . GLY A 1 80 ? -5.067 -16.502 -24.629 1.00 24.02 79 GLY A C 6
ATOM 10834 O O . GLY A 1 80 ? -4.966 -17.343 -23.735 1.00 40.03 79 GLY A O 6
ATOM 10838 N N . ARG A 1 81 ? -4.051 -16.152 -25.411 1.00 3.43 80 ARG A N 6
ATOM 10839 C CA . ARG A 1 81 ? -2.730 -16.750 -25.261 1.00 4.22 80 ARG A CA 6
ATOM 10840 C C . ARG A 1 81 ? -2.301 -16.760 -23.797 1.00 25.45 80 ARG A C 6
ATOM 10841 O O . ARG A 1 81 ? -2.859 -16.038 -22.970 1.00 23.04 80 ARG A O 6
ATOM 10862 N N . LEU A 1 82 ? -1.307 -17.584 -23.483 1.00 4.02 81 LEU A N 6
ATOM 10863 C CA . LEU A 1 82 ? -0.802 -17.690 -22.118 1.00 13.50 81 LEU A CA 6
ATOM 10864 C C . LEU A 1 82 ? 0.139 -16.534 -21.795 1.00 25.15 81 LEU A C 6
ATOM 10865 O O . LEU A 1 82 ? 1.276 -16.746 -21.373 1.00 61.13 81 LEU A O 6
ATOM 10881 N N . ALA A 1 83 ? -0.342 -15.311 -21.993 1.00 34.53 82 ALA A N 6
ATOM 10882 C CA . ALA A 1 83 ? 0.455 -14.122 -21.718 1.00 73.42 82 ALA A CA 6
ATOM 10883 C C . ALA A 1 83 ? 0.803 -14.025 -20.237 1.00 13.23 82 ALA A C 6
ATOM 10884 O O . ALA A 1 83 ? 1.657 -13.232 -19.841 1.00 43.20 82 ALA A O 6
ATOM 10891 N N . ASP A 1 84 ? 0.135 -14.835 -19.423 1.00 3.15 83 ASP A N 6
ATOM 10892 C CA . ASP A 1 84 ? 0.375 -14.840 -17.984 1.00 34.00 83 ASP A CA 6
ATOM 10893 C C . ASP A 1 84 ? 1.418 -15.888 -17.610 1.00 62.14 83 ASP A C 6
ATOM 10894 O O . ASP A 1 84 ? 2.443 -15.572 -17.006 1.00 11.14 83 ASP A O 6
ATOM 10903 N N . LYS A 1 85 ? 1.150 -17.138 -17.973 1.00 43.15 84 LYS A N 6
ATOM 10904 C CA . LYS A 1 85 ? 2.065 -18.234 -17.677 1.00 42.13 84 LYS A CA 6
ATOM 10905 C C . LYS A 1 85 ? 3.342 -18.115 -18.503 1.00 2.10 84 LYS A C 6
ATOM 10906 O O . LYS A 1 85 ? 4.408 -17.800 -17.974 1.00 3.40 84 LYS A O 6
ATOM 10925 N N . VAL A 1 86 ? 3.227 -18.368 -19.803 1.00 11.31 85 VAL A N 6
ATOM 10926 C CA . VAL A 1 86 ? 4.372 -18.286 -20.702 1.00 72.21 85 VAL A CA 6
ATOM 10927 C C . VAL A 1 86 ? 3.936 -17.915 -22.115 1.00 34.11 85 VAL A C 6
ATOM 10928 O O . VAL A 1 86 ? 2.864 -18.315 -22.570 1.00 12.11 85 VAL A O 6
ATOM 10941 N N . ASP A 1 87 ? 4.773 -17.149 -22.804 1.00 42.45 86 ASP A N 6
ATOM 10942 C CA . ASP A 1 87 ? 4.475 -16.724 -24.167 1.00 64.15 86 ASP A CA 6
ATOM 10943 C C . ASP A 1 87 ? 3.924 -17.885 -24.990 1.00 13.43 86 ASP A C 6
ATOM 10944 O O . ASP A 1 87 ? 4.321 -19.034 -24.802 1.00 50.12 86 ASP A O 6
ATOM 10953 N N . GLU A 1 88 ? 3.006 -17.575 -25.900 1.00 14.31 87 GLU A N 6
ATOM 10954 C CA . GLU A 1 88 ? 2.399 -18.593 -26.749 1.00 15.10 87 GLU A CA 6
ATOM 10955 C C . GLU A 1 88 ? 3.426 -19.182 -27.712 1.00 12.24 87 GLU A C 6
ATOM 10956 O O . GLU A 1 88 ? 3.503 -20.397 -27.886 1.00 61.50 87 GLU A O 6
ATOM 10968 N N . ALA A 1 89 ? 4.212 -18.310 -28.334 1.00 42.04 88 ALA A N 6
ATOM 10969 C CA . ALA A 1 89 ? 5.235 -18.743 -29.278 1.00 44.50 88 ALA A CA 6
ATOM 10970 C C . ALA A 1 89 ? 6.192 -19.739 -28.632 1.00 1.21 88 ALA A C 6
ATOM 10971 O O . ALA A 1 89 ? 6.373 -20.853 -29.126 1.00 13.45 88 ALA A O 6
ATOM 10978 N N . THR A 1 90 ? 6.805 -19.331 -27.525 1.00 33.34 89 THR A N 6
ATOM 10979 C CA . THR A 1 90 ? 7.745 -20.187 -26.812 1.00 34.31 89 THR A CA 6
ATOM 10980 C C . THR A 1 90 ? 7.141 -21.560 -26.540 1.00 73.31 89 THR A C 6
ATOM 10981 O O . THR A 1 90 ? 7.850 -22.567 -26.510 1.00 72.00 89 THR A O 6
ATOM 10992 N N . LEU A 1 91 ? 5.827 -21.595 -26.343 1.00 64.11 90 LEU A N 6
ATOM 10993 C CA . LEU A 1 91 ? 5.127 -22.846 -26.074 1.00 70.32 90 LEU A CA 6
ATOM 10994 C C . LEU A 1 91 ? 4.957 -23.661 -27.353 1.00 3.14 90 LEU A C 6
ATOM 10995 O O . LEU A 1 91 ? 5.242 -24.859 -27.379 1.00 43.43 90 LEU A O 6
ATOM 11011 N N . ILE A 1 92 ? 4.494 -23.003 -28.410 1.00 31.10 91 ILE A N 6
ATOM 11012 C CA . ILE A 1 92 ? 4.290 -23.666 -29.692 1.00 50.21 91 ILE A CA 6
ATOM 11013 C C . ILE A 1 92 ? 5.607 -24.186 -30.258 1.00 1.21 91 ILE A C 6
ATOM 11014 O O . ILE A 1 92 ? 5.653 -25.254 -30.868 1.00 1.45 91 ILE A O 6
ATOM 11030 N N . GLU A 1 93 ? 6.676 -23.424 -30.050 1.00 3.34 92 GLU A N 6
ATOM 11031 C CA . GLU A 1 93 ? 7.995 -23.809 -30.538 1.00 40.24 92 GLU A CA 6
ATOM 11032 C C . GLU A 1 93 ? 8.604 -24.899 -29.661 1.00 13.33 92 GLU A C 6
ATOM 11033 O O . GLU A 1 93 ? 9.508 -25.620 -30.084 1.00 73.34 92 GLU A O 6
ATOM 11045 N N . LEU A 1 94 ? 8.103 -25.012 -28.436 1.00 14.23 93 LEU A N 6
ATOM 11046 C CA . LEU A 1 94 ? 8.596 -26.013 -27.497 1.00 24.05 93 LEU A CA 6
ATOM 11047 C C . LEU A 1 94 ? 7.876 -27.344 -27.691 1.00 4.44 93 LEU A C 6
ATOM 11048 O O . LEU A 1 94 ? 8.479 -28.411 -27.572 1.00 65.25 93 LEU A O 6
ATOM 11064 N N . LEU A 1 95 ? 6.584 -27.273 -27.991 1.00 4.20 94 LEU A N 6
ATOM 11065 C CA . LEU A 1 95 ? 5.782 -28.472 -28.204 1.00 74.13 94 LEU A CA 6
ATOM 11066 C C . LEU A 1 95 ? 5.984 -29.019 -29.614 1.00 14.02 94 LEU A C 6
ATOM 11067 O O . LEU A 1 95 ? 6.116 -30.227 -29.807 1.00 64.03 94 LEU A O 6
ATOM 11083 N N . GLN A 1 96 ? 6.008 -28.121 -30.594 1.00 34.25 95 GLN A N 6
ATOM 11084 C CA . GLN A 1 96 ? 6.195 -28.514 -31.985 1.00 62.50 95 GLN A CA 6
ATOM 11085 C C . GLN A 1 96 ? 7.527 -29.233 -32.173 1.00 21.43 95 GLN A C 6
ATOM 11086 O O . GLN A 1 96 ? 7.654 -30.111 -33.026 1.00 34.33 95 GLN A O 6
ATOM 11100 N N . GLN A 1 97 ? 8.517 -28.854 -31.371 1.00 33.24 96 GLN A N 6
ATOM 11101 C CA . GLN A 1 97 ? 9.839 -29.463 -31.450 1.00 4.41 96 GLN A CA 6
ATOM 11102 C C . GLN A 1 97 ? 9.813 -30.894 -30.924 1.00 74.02 96 GLN A C 6
ATOM 11103 O O . GLN A 1 97 ? 10.645 -31.721 -31.299 1.00 3.44 96 GLN A O 6
ATOM 11117 N N . THR A 1 98 ? 8.850 -31.182 -30.053 1.00 42.52 97 THR A N 6
ATOM 11118 C CA . THR A 1 98 ? 8.716 -32.512 -29.475 1.00 34.34 97 THR A CA 6
ATOM 11119 C C . THR A 1 98 ? 7.776 -33.380 -30.304 1.00 61.11 97 THR A C 6
ATOM 11120 O O . THR A 1 98 ? 7.135 -34.292 -29.782 1.00 61.21 97 THR A O 6
ATOM 11131 N N . SER A 1 99 ? 7.700 -33.091 -31.599 1.00 54.32 98 SER A N 6
ATOM 11132 C CA . SER A 1 99 ? 6.835 -33.843 -32.501 1.00 24.42 98 SER A CA 6
ATOM 11133 C C . SER A 1 99 ? 6.958 -35.343 -32.246 1.00 1.44 98 SER A C 6
ATOM 11134 O O . SER A 1 99 ? 5.974 -36.078 -32.315 1.00 14.34 98 SER A O 6
ATOM 11142 N N . ALA A 1 100 ? 8.175 -35.788 -31.950 1.00 72.43 99 ALA A N 6
ATOM 11143 C CA . ALA A 1 100 ? 8.427 -37.199 -31.683 1.00 4.23 99 ALA A CA 6
ATOM 11144 C C . ALA A 1 100 ? 7.466 -37.739 -30.629 1.00 52.54 99 ALA A C 6
ATOM 11145 O O . ALA A 1 100 ? 6.955 -38.851 -30.753 1.00 64.35 99 ALA A O 6
ATOM 11152 N N . ALA A 1 101 ? 7.224 -36.943 -29.593 1.00 12.13 100 ALA A N 6
ATOM 11153 C CA . ALA A 1 101 ? 6.322 -37.341 -28.519 1.00 4.24 100 ALA A CA 6
ATOM 11154 C C . ALA A 1 101 ? 4.865 -37.219 -28.951 1.00 62.34 100 ALA A C 6
ATOM 11155 O O . ALA A 1 101 ? 4.052 -38.103 -28.682 1.00 61.33 100 ALA A O 6
ATOM 11162 N N . SER A 1 102 ? 4.542 -36.118 -29.623 1.00 31.54 101 SER A N 6
ATOM 11163 C CA . SER A 1 102 ? 3.181 -35.879 -30.089 1.00 20.43 101 SER A CA 6
ATOM 11164 C C . SER A 1 102 ? 3.098 -34.576 -30.877 1.00 11.32 101 SER A C 6
ATOM 11165 O O . SER A 1 102 ? 3.150 -34.577 -32.106 1.00 55.44 101 SER A O 6
ATOM 11173 N N . ALA A 1 103 ? 2.969 -33.465 -30.159 1.00 12.21 102 ALA A N 6
ATOM 11174 C CA . ALA A 1 103 ? 2.880 -32.154 -30.789 1.00 44.35 102 ALA A CA 6
ATOM 11175 C C . ALA A 1 103 ? 1.836 -32.148 -31.900 1.00 72.04 102 ALA A C 6
ATOM 11176 O O . ALA A 1 103 ? 2.155 -32.377 -33.067 1.00 1.54 102 ALA A O 6
ATOM 11183 N N . ALA A 1 104 ? 0.587 -31.886 -31.530 1.00 75.22 103 ALA A N 6
ATOM 11184 C CA . ALA A 1 104 ? -0.505 -31.850 -32.496 1.00 4.21 103 ALA A CA 6
ATOM 11185 C C . ALA A 1 104 ? -0.632 -33.180 -33.231 1.00 42.31 103 ALA A C 6
ATOM 11186 O O . ALA A 1 104 ? 0.043 -34.154 -32.896 1.00 14.35 103 ALA A O 6
ATOM 11193 N N . LYS A 1 105 ? -1.501 -33.215 -34.235 1.00 51.53 104 LYS A N 6
ATOM 11194 C CA . LYS A 1 105 ? -1.717 -34.425 -35.019 1.00 51.23 104 LYS A CA 6
ATOM 11195 C C . LYS A 1 105 ? -1.928 -34.089 -36.492 1.00 42.51 104 LYS A C 6
ATOM 11196 O O . LYS A 1 105 ? -1.429 -34.785 -37.375 1.00 5.12 104 LYS A O 6
ATOM 11215 N N . ASN A 1 106 ? -2.669 -33.016 -36.749 1.00 53.14 105 ASN A N 6
ATOM 11216 C CA . ASN A 1 106 ? -2.945 -32.587 -38.116 1.00 22.11 105 ASN A CA 6
ATOM 11217 C C . ASN A 1 106 ? -3.468 -31.154 -38.141 1.00 72.22 105 ASN A C 6
ATOM 11218 O O . ASN A 1 106 ? -2.806 -30.248 -38.648 1.00 52.12 105 ASN A O 6
ATOM 11229 N N . THR A 1 107 ? -4.662 -30.956 -37.590 1.00 4.11 106 THR A N 6
ATOM 11230 C CA . THR A 1 107 ? -5.275 -29.634 -37.549 1.00 62.43 106 THR A CA 6
ATOM 11231 C C . THR A 1 107 ? -6.452 -29.604 -36.581 1.00 42.11 106 THR A C 6
ATOM 11232 O O . THR A 1 107 ? -6.990 -30.639 -36.188 1.00 0.15 106 THR A O 6
ATOM 11243 N N . PRO A 1 108 ? -6.863 -28.390 -36.187 1.00 14.32 107 PRO A N 6
ATOM 11244 C CA . PRO A 1 108 ? -7.983 -28.196 -35.260 1.00 45.52 107 PRO A CA 6
ATOM 11245 C C . PRO A 1 108 ? -9.325 -28.554 -35.889 1.00 24.21 107 PRO A C 6
ATOM 11246 O O . PRO A 1 108 ? -10.147 -27.680 -36.162 1.00 75.14 107 PRO A O 6
ATOM 11257 N N . LYS A 1 109 ? -9.540 -29.845 -36.116 1.00 32.52 108 LYS A N 6
ATOM 11258 C CA . LYS A 1 109 ? -10.783 -30.321 -36.711 1.00 35.22 108 LYS A CA 6
ATOM 11259 C C . LYS A 1 109 ? -10.872 -31.842 -36.643 1.00 30.41 108 LYS A C 6
ATOM 11260 O O . LYS A 1 109 ? -11.943 -32.402 -36.408 1.00 71.10 108 LYS A O 6
ATOM 11279 N N . VAL A 1 110 ? -9.739 -32.507 -36.848 1.00 50.55 109 VAL A N 6
ATOM 11280 C CA . VAL A 1 110 ? -9.688 -33.963 -36.808 1.00 34.11 109 VAL A CA 6
ATOM 11281 C C . VAL A 1 110 ? -8.397 -34.450 -36.160 1.00 70.34 109 VAL A C 6
ATOM 11282 O O . VAL A 1 110 ? -7.865 -35.501 -36.522 1.00 15.23 109 VAL A O 6
ATOM 11295 N N . THR A 1 111 ? -7.896 -33.680 -35.200 1.00 2.03 110 THR A N 6
ATOM 11296 C CA . THR A 1 111 ? -6.666 -34.032 -34.501 1.00 70.04 110 THR A CA 6
ATOM 11297 C C . THR A 1 111 ? -6.906 -35.154 -33.498 1.00 65.40 110 THR A C 6
ATOM 11298 O O . THR A 1 111 ? -5.972 -35.844 -33.089 1.00 43.32 110 THR A O 6
ATOM 11309 N N . MET A 1 112 ? -8.163 -35.333 -33.106 1.00 3.34 111 MET A N 6
ATOM 11310 C CA . MET A 1 112 ? -8.524 -36.374 -32.151 1.00 14.13 111 MET A CA 6
ATOM 11311 C C . MET A 1 112 ? -7.952 -36.068 -30.770 1.00 63.44 111 MET A C 6
ATOM 11312 O O . MET A 1 112 ? -6.916 -36.610 -30.384 1.00 44.24 111 MET A O 6
ATOM 11326 N N . ARG A 1 113 ? -8.632 -35.198 -30.032 1.00 31.14 112 ARG A N 6
ATOM 11327 C CA . ARG A 1 113 ? -8.190 -34.820 -28.695 1.00 25.01 112 ARG A CA 6
ATOM 11328 C C . ARG A 1 113 ? -6.788 -34.219 -28.736 1.00 64.02 112 ARG A C 6
ATOM 11329 O O . ARG A 1 113 ? -5.833 -34.809 -28.229 1.00 73.25 112 ARG A O 6
ATOM 11350 N N . ARG A 1 114 ? -6.671 -33.043 -29.343 1.00 54.53 113 ARG A N 6
ATOM 11351 C CA . ARG A 1 114 ? -5.386 -32.363 -29.452 1.00 53.43 113 ARG A CA 6
ATOM 11352 C C . ARG A 1 114 ? -4.680 -32.315 -28.100 1.00 53.54 113 ARG A C 6
ATOM 11353 O O . ARG A 1 114 ? -5.290 -32.568 -27.061 1.00 40.33 113 ARG A O 6
ATOM 11374 N N . ARG A 1 115 ? -3.392 -31.989 -28.123 1.00 11.53 114 ARG A N 6
ATOM 11375 C CA . ARG A 1 115 ? -2.603 -31.909 -26.899 1.00 61.14 114 ARG A CA 6
ATOM 11376 C C . ARG A 1 115 ? -3.190 -30.879 -25.939 1.00 54.23 114 ARG A C 6
ATOM 11377 O O . ARG A 1 115 ? -4.306 -30.396 -26.136 1.00 62.34 114 ARG A O 6
ATOM 11398 N N . PHE A 1 116 ? -2.432 -30.547 -24.900 1.00 13.34 115 PHE A N 6
ATOM 11399 C CA . PHE A 1 116 ? -2.878 -29.575 -23.908 1.00 31.12 115 PHE A CA 6
ATOM 11400 C C . PHE A 1 116 ? -1.825 -29.385 -22.820 1.00 64.54 115 PHE A C 6
ATOM 11401 O O . PHE A 1 116 ? -0.975 -30.250 -22.607 1.00 21.12 115 PHE A O 6
ATOM 11418 N N . SER A 1 117 ? -1.887 -28.248 -22.136 1.00 40.53 116 SER A N 6
ATOM 11419 C CA . SER A 1 117 ? -0.936 -27.941 -21.074 1.00 34.22 116 SER A CA 6
ATOM 11420 C C . SER A 1 117 ? 0.471 -27.771 -21.637 1.00 3.41 116 SER A C 6
ATOM 11421 O O . SER A 1 117 ? 1.422 -28.391 -21.160 1.00 51.30 116 SER A O 6
ATOM 11429 N N . ASP A 1 118 ? 0.596 -26.925 -22.654 1.00 61.52 117 ASP A N 6
ATOM 11430 C CA . ASP A 1 118 ? 1.887 -26.671 -23.283 1.00 21.20 117 ASP A CA 6
ATOM 11431 C C . ASP A 1 118 ? 2.914 -26.215 -22.251 1.00 13.01 117 ASP A C 6
ATOM 11432 O O . ASP A 1 118 ? 4.106 -26.491 -22.383 1.00 42.21 117 ASP A O 6
ATOM 11441 N N . ASP A 1 119 ? 2.443 -25.515 -21.225 1.00 35.22 118 ASP A N 6
ATOM 11442 C CA . ASP A 1 119 ? 3.319 -25.020 -20.170 1.00 23.32 118 ASP A CA 6
ATOM 11443 C C . ASP A 1 119 ? 3.897 -26.175 -19.357 1.00 43.04 118 ASP A C 6
ATOM 11444 O O . ASP A 1 119 ? 5.015 -26.091 -18.848 1.00 41.45 118 ASP A O 6
ATOM 11453 N N . ASP A 1 120 ? 3.128 -27.252 -19.239 1.00 41.43 119 ASP A N 6
ATOM 11454 C CA . ASP A 1 120 ? 3.563 -28.424 -18.489 1.00 4.44 119 ASP A CA 6
ATOM 11455 C C . ASP A 1 120 ? 4.924 -28.909 -18.979 1.00 52.23 119 ASP A C 6
ATOM 11456 O O . ASP A 1 120 ? 5.679 -29.530 -18.232 1.00 30.54 119 ASP A O 6
ATOM 11465 N N . ASP A 1 121 ? 5.229 -28.622 -20.240 1.00 1.41 120 ASP A N 6
ATOM 11466 C CA . ASP A 1 121 ? 6.499 -29.029 -20.831 1.00 14.41 120 ASP A CA 6
ATOM 11467 C C . ASP A 1 121 ? 7.669 -28.603 -19.950 1.00 43.55 120 ASP A C 6
ATOM 11468 O O . ASP A 1 121 ? 8.688 -29.290 -19.880 1.00 20.24 120 ASP A O 6
ATOM 11477 N N . ASP A 1 122 ? 7.517 -27.464 -19.283 1.00 31.45 121 ASP A N 6
ATOM 11478 C CA . ASP A 1 122 ? 8.561 -26.946 -18.407 1.00 23.24 121 ASP A CA 6
ATOM 11479 C C . ASP A 1 122 ? 9.931 -27.056 -19.070 1.00 13.03 121 ASP A C 6
ATOM 11480 O O . ASP A 1 122 ? 10.934 -27.318 -18.406 1.00 42.12 121 ASP A O 6
ATOM 11489 N N . PHE A 1 123 ? 9.964 -26.855 -20.383 1.00 4.11 122 PHE A N 6
ATOM 11490 C CA . PHE A 1 123 ? 11.210 -26.933 -21.137 1.00 23.33 122 PHE A CA 6
ATOM 11491 C C . PHE A 1 123 ? 11.336 -25.759 -22.103 1.00 3.13 122 PHE A C 6
ATOM 11492 O O . PHE A 1 123 ? 11.134 -25.113 -22.839 1.00 13.03 122 PHE A O 6
ATOM 11509 N N . SER A 1 1 ? 22.275 -4.911 -3.844 1.00 31.15 0 SER A N 7
ATOM 11510 C CA . SER A 1 1 ? 23.042 -5.574 -4.892 1.00 30.15 0 SER A CA 7
ATOM 11511 C C . SER A 1 1 ? 22.117 -6.288 -5.873 1.00 21.03 0 SER A C 7
ATOM 11512 O O . SER A 1 1 ? 22.316 -7.460 -6.189 1.00 64.44 0 SER A O 7
ATOM 11520 N N . MET A 1 2 ? 21.105 -5.571 -6.350 1.00 72.42 1 MET A N 7
ATOM 11521 C CA . MET A 1 2 ? 20.149 -6.135 -7.296 1.00 62.34 1 MET A CA 7
ATOM 11522 C C . MET A 1 2 ? 19.858 -5.152 -8.426 1.00 34.23 1 MET A C 7
ATOM 11523 O O . MET A 1 2 ? 18.973 -4.305 -8.309 1.00 1.41 1 MET A O 7
ATOM 11537 N N . GLN A 1 3 ? 20.607 -5.272 -9.517 1.00 0.12 2 GLN A N 7
ATOM 11538 C CA . GLN A 1 3 ? 20.428 -4.392 -10.666 1.00 24.31 2 GLN A CA 7
ATOM 11539 C C . GLN A 1 3 ? 20.851 -5.089 -11.955 1.00 51.54 2 GLN A C 7
ATOM 11540 O O . GLN A 1 3 ? 21.915 -4.821 -12.514 1.00 54.55 2 GLN A O 7
ATOM 11554 N N . PRO A 1 4 ? 20.000 -6.005 -12.440 1.00 54.21 3 PRO A N 7
ATOM 11555 C CA . PRO A 1 4 ? 20.263 -6.758 -13.669 1.00 65.44 3 PRO A CA 7
ATOM 11556 C C . PRO A 1 4 ? 20.184 -5.882 -14.915 1.00 35.41 3 PRO A C 7
ATOM 11557 O O . PRO A 1 4 ? 19.130 -5.774 -15.541 1.00 51.31 3 PRO A O 7
ATOM 11568 N N . GLU A 1 5 ? 21.304 -5.260 -15.268 1.00 71.12 4 GLU A N 7
ATOM 11569 C CA . GLU A 1 5 ? 21.359 -4.393 -16.439 1.00 72.35 4 GLU A CA 7
ATOM 11570 C C . GLU A 1 5 ? 22.260 -4.991 -17.517 1.00 14.43 4 GLU A C 7
ATOM 11571 O O . GLU A 1 5 ? 22.972 -4.269 -18.214 1.00 22.33 4 GLU A O 7
ATOM 11583 N N . GLU A 1 6 ? 22.221 -6.313 -17.645 1.00 64.34 5 GLU A N 7
ATOM 11584 C CA . GLU A 1 6 ? 23.035 -7.007 -18.636 1.00 62.53 5 GLU A CA 7
ATOM 11585 C C . GLU A 1 6 ? 22.445 -6.847 -20.034 1.00 52.03 5 GLU A C 7
ATOM 11586 O O . GLU A 1 6 ? 23.174 -6.756 -21.022 1.00 4.22 5 GLU A O 7
ATOM 11598 N N . PHE A 1 7 ? 21.118 -6.814 -20.110 1.00 5.23 6 PHE A N 7
ATOM 11599 C CA . PHE A 1 7 ? 20.429 -6.666 -21.386 1.00 13.00 6 PHE A CA 7
ATOM 11600 C C . PHE A 1 7 ? 19.827 -5.270 -21.521 1.00 31.35 6 PHE A C 7
ATOM 11601 O O . PHE A 1 7 ? 18.778 -5.092 -22.139 1.00 43.04 6 PHE A O 7
ATOM 11618 N N . ALA A 1 8 ? 20.499 -4.284 -20.936 1.00 15.14 7 ALA A N 7
ATOM 11619 C CA . ALA A 1 8 ? 20.032 -2.904 -20.991 1.00 32.12 7 ALA A CA 7
ATOM 11620 C C . ALA A 1 8 ? 20.238 -2.310 -22.380 1.00 71.10 7 ALA A C 7
ATOM 11621 O O . ALA A 1 8 ? 20.550 -3.026 -23.331 1.00 54.34 7 ALA A O 7
ATOM 11628 N N . ALA A 1 9 ? 20.061 -0.997 -22.489 1.00 60.44 8 ALA A N 7
ATOM 11629 C CA . ALA A 1 9 ? 20.229 -0.307 -23.762 1.00 60.43 8 ALA A CA 7
ATOM 11630 C C . ALA A 1 9 ? 19.509 -1.045 -24.886 1.00 33.11 8 ALA A C 7
ATOM 11631 O O . ALA A 1 9 ? 20.120 -1.812 -25.630 1.00 11.35 8 ALA A O 7
ATOM 11638 N N . ALA A 1 10 ? 18.206 -0.809 -25.003 1.00 1.32 9 ALA A N 7
ATOM 11639 C CA . ALA A 1 10 ? 17.403 -1.450 -26.037 1.00 2.14 9 ALA A CA 7
ATOM 11640 C C . ALA A 1 10 ? 18.140 -1.468 -27.372 1.00 12.13 9 ALA A C 7
ATOM 11641 O O . ALA A 1 10 ? 18.757 -2.468 -27.737 1.00 40.33 9 ALA A O 7
ATOM 11648 N N . ALA A 1 11 ? 18.070 -0.356 -28.096 1.00 11.32 10 ALA A N 7
ATOM 11649 C CA . ALA A 1 11 ? 18.731 -0.244 -29.390 1.00 5.22 10 ALA A CA 7
ATOM 11650 C C . ALA A 1 11 ? 19.887 0.750 -29.332 1.00 32.24 10 ALA A C 7
ATOM 11651 O O . ALA A 1 11 ? 21.029 0.373 -29.068 1.00 51.30 10 ALA A O 7
ATOM 11658 N N . ARG A 1 12 ? 19.582 2.019 -29.580 1.00 44.40 11 ARG A N 7
ATOM 11659 C CA . ARG A 1 12 ? 20.597 3.067 -29.558 1.00 35.43 11 ARG A CA 7
ATOM 11660 C C . ARG A 1 12 ? 21.628 2.848 -30.661 1.00 22.05 11 ARG A C 7
ATOM 11661 O O . ARG A 1 12 ? 21.901 1.715 -31.054 1.00 21.45 11 ARG A O 7
ATOM 11682 N N . GLY A 1 13 ? 22.198 3.942 -31.156 1.00 42.32 12 GLY A N 7
ATOM 11683 C CA . GLY A 1 13 ? 23.193 3.849 -32.209 1.00 75.31 12 GLY A CA 7
ATOM 11684 C C . GLY A 1 13 ? 22.642 4.249 -33.564 1.00 1.25 12 GLY A C 7
ATOM 11685 O O . GLY A 1 13 ? 22.995 3.660 -34.584 1.00 23.31 12 GLY A O 7
ATOM 11689 N N . GLY A 1 14 ? 21.772 5.255 -33.574 1.00 20.45 13 GLY A N 7
ATOM 11690 C CA . GLY A 1 14 ? 21.184 5.715 -34.818 1.00 62.41 13 GLY A CA 7
ATOM 11691 C C . GLY A 1 14 ? 19.755 5.242 -34.994 1.00 13.14 13 GLY A C 7
ATOM 11692 O O . GLY A 1 14 ? 18.879 6.018 -35.377 1.00 43.24 13 GLY A O 7
ATOM 11696 N N . PHE A 1 15 ? 19.517 3.965 -34.714 1.00 33.02 14 PHE A N 7
ATOM 11697 C CA . PHE A 1 15 ? 18.184 3.389 -34.845 1.00 55.05 14 PHE A CA 7
ATOM 11698 C C . PHE A 1 15 ? 17.435 3.440 -33.517 1.00 25.45 14 PHE A C 7
ATOM 11699 O O . PHE A 1 15 ? 16.495 2.679 -33.292 1.00 12.43 14 PHE A O 7
ATOM 11716 N N . GLY A 1 16 ? 17.862 4.342 -32.638 1.00 0.01 15 GLY A N 7
ATOM 11717 C CA . GLY A 1 16 ? 17.223 4.475 -31.342 1.00 12.41 15 GLY A CA 7
ATOM 11718 C C . GLY A 1 16 ? 16.096 5.489 -31.353 1.00 10.22 15 GLY A C 7
ATOM 11719 O O . GLY A 1 16 ? 15.774 6.081 -30.323 1.00 41.15 15 GLY A O 7
ATOM 11723 N N . GLY A 1 17 ? 15.495 5.692 -32.522 1.00 21.44 16 GLY A N 7
ATOM 11724 C CA . GLY A 1 17 ? 14.406 6.643 -32.641 1.00 34.23 16 GLY A CA 7
ATOM 11725 C C . GLY A 1 17 ? 13.077 6.061 -32.198 1.00 44.54 16 GLY A C 7
ATOM 11726 O O . GLY A 1 17 ? 12.888 5.754 -31.021 1.00 54.53 16 GLY A O 7
ATOM 11730 N N . ASP A 1 18 ? 12.155 5.911 -33.143 1.00 4.31 17 ASP A N 7
ATOM 11731 C CA . ASP A 1 18 ? 10.837 5.363 -32.844 1.00 43.54 17 ASP A CA 7
ATOM 11732 C C . ASP A 1 18 ? 10.416 5.707 -31.419 1.00 22.31 17 ASP A C 7
ATOM 11733 O O . ASP A 1 18 ? 10.203 4.819 -30.593 1.00 44.34 17 ASP A O 7
ATOM 11742 N N . ALA A 1 19 ? 10.299 7.000 -31.137 1.00 41.22 18 ALA A N 7
ATOM 11743 C CA . ALA A 1 19 ? 9.903 7.461 -29.812 1.00 72.42 18 ALA A CA 7
ATOM 11744 C C . ALA A 1 19 ? 8.686 6.694 -29.306 1.00 20.43 18 ALA A C 7
ATOM 11745 O O . ALA A 1 19 ? 8.549 6.451 -28.107 1.00 41.41 18 ALA A O 7
ATOM 11752 N N . GLU A 1 20 ? 7.805 6.315 -30.227 1.00 2.14 19 GLU A N 7
ATOM 11753 C CA . GLU A 1 20 ? 6.599 5.577 -29.871 1.00 60.23 19 GLU A CA 7
ATOM 11754 C C . GLU A 1 20 ? 6.918 4.109 -29.605 1.00 25.43 19 GLU A C 7
ATOM 11755 O O . GLU A 1 20 ? 6.714 3.607 -28.499 1.00 10.41 19 GLU A O 7
ATOM 11767 N N . LYS A 1 21 ? 7.421 3.424 -30.626 1.00 60.34 20 LYS A N 7
ATOM 11768 C CA . LYS A 1 21 ? 7.770 2.013 -30.505 1.00 2.32 20 LYS A CA 7
ATOM 11769 C C . LYS A 1 21 ? 8.633 1.771 -29.271 1.00 22.23 20 LYS A C 7
ATOM 11770 O O . LYS A 1 21 ? 8.449 0.786 -28.556 1.00 75.15 20 LYS A O 7
ATOM 11789 N N . ALA A 1 22 ? 9.575 2.676 -29.025 1.00 53.24 21 ALA A N 7
ATOM 11790 C CA . ALA A 1 22 ? 10.463 2.562 -27.876 1.00 2.04 21 ALA A CA 7
ATOM 11791 C C . ALA A 1 22 ? 9.686 2.670 -26.568 1.00 51.12 21 ALA A C 7
ATOM 11792 O O . ALA A 1 22 ? 10.013 2.009 -25.582 1.00 61.25 21 ALA A O 7
ATOM 11799 N N . LYS A 1 23 ? 8.655 3.508 -26.566 1.00 1.53 22 LYS A N 7
ATOM 11800 C CA . LYS A 1 23 ? 7.830 3.704 -25.380 1.00 33.43 22 LYS A CA 7
ATOM 11801 C C . LYS A 1 23 ? 7.472 2.366 -24.740 1.00 1.14 22 LYS A C 7
ATOM 11802 O O . LYS A 1 23 ? 7.527 2.217 -23.519 1.00 61.03 22 LYS A O 7
ATOM 11821 N N . ALA A 1 24 ? 7.107 1.396 -25.571 1.00 63.14 23 ALA A N 7
ATOM 11822 C CA . ALA A 1 24 ? 6.744 0.070 -25.086 1.00 44.14 23 ALA A CA 7
ATOM 11823 C C . ALA A 1 24 ? 7.884 -0.921 -25.294 1.00 63.40 23 ALA A C 7
ATOM 11824 O O . ALA A 1 24 ? 8.289 -1.619 -24.365 1.00 24.20 23 ALA A O 7
ATOM 11831 N N . ALA A 1 25 ? 8.397 -0.979 -26.519 1.00 12.51 24 ALA A N 7
ATOM 11832 C CA . ALA A 1 25 ? 9.491 -1.884 -26.848 1.00 11.23 24 ALA A CA 7
ATOM 11833 C C . ALA A 1 25 ? 10.642 -1.736 -25.859 1.00 10.15 24 ALA A C 7
ATOM 11834 O O . ALA A 1 25 ? 11.046 -2.703 -25.214 1.00 70.10 24 ALA A O 7
ATOM 11841 N N . GLU A 1 26 ? 11.166 -0.519 -25.745 1.00 32.33 25 GLU A N 7
ATOM 11842 C CA . GLU A 1 26 ? 12.272 -0.247 -24.835 1.00 11.25 25 GLU A CA 7
ATOM 11843 C C . GLU A 1 26 ? 11.852 -0.472 -23.385 1.00 13.42 25 GLU A C 7
ATOM 11844 O O . GLU A 1 26 ? 12.544 -1.148 -22.625 1.00 10.34 25 GLU A O 7
ATOM 11856 N N . ALA A 1 27 ? 10.713 0.101 -23.010 1.00 13.14 26 ALA A N 7
ATOM 11857 C CA . ALA A 1 27 ? 10.199 -0.037 -21.653 1.00 31.35 26 ALA A CA 7
ATOM 11858 C C . ALA A 1 27 ? 10.160 -1.501 -21.227 1.00 30.11 26 ALA A C 7
ATOM 11859 O O . ALA A 1 27 ? 10.404 -1.825 -20.065 1.00 35.00 26 ALA A O 7
ATOM 11866 N N . GLN A 1 28 ? 9.852 -2.380 -22.175 1.00 34.21 27 GLN A N 7
ATOM 11867 C CA . GLN A 1 28 ? 9.780 -3.810 -21.896 1.00 54.42 27 GLN A CA 7
ATOM 11868 C C . GLN A 1 28 ? 11.033 -4.286 -21.169 1.00 34.20 27 GLN A C 7
ATOM 11869 O O . GLN A 1 28 ? 10.951 -5.061 -20.216 1.00 42.33 27 GLN A O 7
ATOM 11883 N N . GLU A 1 29 ? 12.190 -3.818 -21.625 1.00 61.15 28 GLU A N 7
ATOM 11884 C CA . GLU A 1 29 ? 13.460 -4.198 -21.018 1.00 60.40 28 GLU A CA 7
ATOM 11885 C C . GLU A 1 29 ? 13.878 -3.188 -19.954 1.00 22.14 28 GLU A C 7
ATOM 11886 O O . GLU A 1 29 ? 14.241 -3.560 -18.838 1.00 72.11 28 GLU A O 7
ATOM 11898 N N . ALA A 1 30 ? 13.825 -1.908 -20.308 1.00 21.22 29 ALA A N 7
ATOM 11899 C CA . ALA A 1 30 ? 14.196 -0.844 -19.384 1.00 5.12 29 ALA A CA 7
ATOM 11900 C C . ALA A 1 30 ? 13.435 -0.968 -18.068 1.00 64.53 29 ALA A C 7
ATOM 11901 O O . ALA A 1 30 ? 14.036 -1.129 -17.006 1.00 74.41 29 ALA A O 7
ATOM 11908 N N . MET A 1 31 ? 12.111 -0.892 -18.147 1.00 31.32 30 MET A N 7
ATOM 11909 C CA . MET A 1 31 ? 11.268 -0.997 -16.961 1.00 61.33 30 MET A CA 7
ATOM 11910 C C . MET A 1 31 ? 11.609 -2.251 -16.161 1.00 52.43 30 MET A C 7
ATOM 11911 O O . MET A 1 31 ? 11.760 -2.197 -14.941 1.00 34.13 30 MET A O 7
ATOM 11925 N N . ARG A 1 32 ? 11.728 -3.377 -16.857 1.00 2.22 31 ARG A N 7
ATOM 11926 C CA . ARG A 1 32 ? 12.049 -4.643 -16.210 1.00 65.53 31 ARG A CA 7
ATOM 11927 C C . ARG A 1 32 ? 13.282 -4.503 -15.322 1.00 64.33 31 ARG A C 7
ATOM 11928 O O . ARG A 1 32 ? 13.254 -4.859 -14.145 1.00 32.44 31 ARG A O 7
ATOM 11949 N N . GLN A 1 33 ? 14.363 -3.983 -15.896 1.00 35.10 32 GLN A N 7
ATOM 11950 C CA . GLN A 1 33 ? 15.605 -3.797 -15.156 1.00 63.44 32 GLN A CA 7
ATOM 11951 C C . GLN A 1 33 ? 15.446 -2.725 -14.084 1.00 14.01 32 GLN A C 7
ATOM 11952 O O . GLN A 1 33 ? 16.014 -2.831 -12.998 1.00 24.42 32 GLN A O 7
ATOM 11966 N N . GLN A 1 34 ? 14.669 -1.693 -14.397 1.00 34.11 33 GLN A N 7
ATOM 11967 C CA . GLN A 1 34 ? 14.436 -0.601 -13.459 1.00 55.15 33 GLN A CA 7
ATOM 11968 C C . GLN A 1 34 ? 13.748 -1.106 -12.195 1.00 53.14 33 GLN A C 7
ATOM 11969 O O . GLN A 1 34 ? 13.782 -0.450 -11.155 1.00 20.35 33 GLN A O 7
ATOM 11983 N N . MET A 1 35 ? 13.123 -2.275 -12.294 1.00 44.12 34 MET A N 7
ATOM 11984 C CA . MET A 1 35 ? 12.428 -2.868 -11.158 1.00 0.13 34 MET A CA 7
ATOM 11985 C C . MET A 1 35 ? 11.222 -2.024 -10.758 1.00 0.14 34 MET A C 7
ATOM 11986 O O . MET A 1 35 ? 10.987 -0.956 -11.321 1.00 41.32 34 MET A O 7
ATOM 12000 N N . GLU A 1 36 ? 10.461 -2.511 -9.782 1.00 65.22 35 GLU A N 7
ATOM 12001 C CA . GLU A 1 36 ? 9.279 -1.801 -9.309 1.00 3.21 35 GLU A CA 7
ATOM 12002 C C . GLU A 1 36 ? 8.282 -1.588 -10.444 1.00 34.32 35 GLU A C 7
ATOM 12003 O O . GLU A 1 36 ? 8.252 -0.528 -11.067 1.00 1.42 35 GLU A O 7
ATOM 12015 N N . GLU A 1 37 ? 7.467 -2.605 -10.706 1.00 33.52 36 GLU A N 7
ATOM 12016 C CA . GLU A 1 37 ? 6.469 -2.530 -11.766 1.00 72.34 36 GLU A CA 7
ATOM 12017 C C . GLU A 1 37 ? 5.603 -3.787 -11.789 1.00 12.54 36 GLU A C 7
ATOM 12018 O O . GLU A 1 37 ? 6.097 -4.896 -11.594 1.00 24.51 36 GLU A O 7
ATOM 12030 N N . GLN A 1 38 ? 4.308 -3.602 -12.027 1.00 3.43 37 GLN A N 7
ATOM 12031 C CA . GLN A 1 38 ? 3.373 -4.720 -12.073 1.00 43.50 37 GLN A CA 7
ATOM 12032 C C . GLN A 1 38 ? 3.911 -5.843 -12.953 1.00 24.24 37 GLN A C 7
ATOM 12033 O O . GLN A 1 38 ? 3.657 -7.020 -12.697 1.00 63.42 37 GLN A O 7
ATOM 12047 N N . ARG A 1 39 ? 4.656 -5.472 -13.989 1.00 55.22 38 ARG A N 7
ATOM 12048 C CA . ARG A 1 39 ? 5.228 -6.449 -14.908 1.00 1.34 38 ARG A CA 7
ATOM 12049 C C . ARG A 1 39 ? 6.148 -7.416 -14.168 1.00 72.23 38 ARG A C 7
ATOM 12050 O O . ARG A 1 39 ? 5.957 -8.631 -14.220 1.00 21.32 38 ARG A O 7
ATOM 12071 N N . ARG A 1 40 ? 7.145 -6.868 -13.482 1.00 23.52 39 ARG A N 7
ATOM 12072 C CA . ARG A 1 40 ? 8.095 -7.683 -12.734 1.00 4.24 39 ARG A CA 7
ATOM 12073 C C . ARG A 1 40 ? 7.455 -8.237 -11.464 1.00 70.24 39 ARG A C 7
ATOM 12074 O O . ARG A 1 40 ? 7.536 -9.435 -11.189 1.00 55.30 39 ARG A O 7
ATOM 12095 N N . ILE A 1 41 ? 6.820 -7.359 -10.696 1.00 3.42 40 ILE A N 7
ATOM 12096 C CA . ILE A 1 41 ? 6.166 -7.761 -9.457 1.00 2.42 40 ILE A CA 7
ATOM 12097 C C . ILE A 1 41 ? 5.249 -8.958 -9.683 1.00 2.14 40 ILE A C 7
ATOM 12098 O O . ILE A 1 41 ? 5.062 -9.786 -8.792 1.00 2.24 40 ILE A O 7
ATOM 12114 N N . MET A 1 42 ? 4.681 -9.044 -10.881 1.00 43.51 41 MET A N 7
ATOM 12115 C CA . MET A 1 42 ? 3.786 -10.142 -11.225 1.00 51.03 41 MET A CA 7
ATOM 12116 C C . MET A 1 42 ? 4.548 -11.268 -11.918 1.00 14.41 41 MET A C 7
ATOM 12117 O O . MET A 1 42 ? 4.303 -12.447 -11.660 1.00 10.12 41 MET A O 7
ATOM 12131 N N . LEU A 1 43 ? 5.471 -10.897 -12.798 1.00 52.20 42 LEU A N 7
ATOM 12132 C CA . LEU A 1 43 ? 6.269 -11.876 -13.528 1.00 54.24 42 LEU A CA 7
ATOM 12133 C C . LEU A 1 43 ? 6.938 -12.856 -12.571 1.00 3.04 42 LEU A C 7
ATOM 12134 O O . LEU A 1 43 ? 6.769 -14.070 -12.690 1.00 11.51 42 LEU A O 7
ATOM 12150 N N . ARG A 1 44 ? 7.698 -12.321 -11.620 1.00 74.10 43 ARG A N 7
ATOM 12151 C CA . ARG A 1 44 ? 8.392 -13.149 -10.641 1.00 11.41 43 ARG A CA 7
ATOM 12152 C C . ARG A 1 44 ? 7.408 -13.746 -9.639 1.00 64.52 43 ARG A C 7
ATOM 12153 O O . ARG A 1 44 ? 7.769 -14.610 -8.840 1.00 71.44 43 ARG A O 7
ATOM 12174 N N . ALA A 1 45 ? 6.165 -13.280 -9.688 1.00 10.20 44 ALA A N 7
ATOM 12175 C CA . ALA A 1 45 ? 5.129 -13.769 -8.786 1.00 64.14 44 ALA A CA 7
ATOM 12176 C C . ALA A 1 45 ? 4.732 -15.200 -9.132 1.00 21.21 44 ALA A C 7
ATOM 12177 O O . ALA A 1 45 ? 4.807 -16.096 -8.291 1.00 61.31 44 ALA A O 7
ATOM 12184 N N . VAL A 1 46 ? 4.308 -15.408 -10.375 1.00 24.34 45 VAL A N 7
ATOM 12185 C CA . VAL A 1 46 ? 3.899 -16.731 -10.831 1.00 63.04 45 VAL A CA 7
ATOM 12186 C C . VAL A 1 46 ? 4.657 -17.136 -12.091 1.00 31.01 45 VAL A C 7
ATOM 12187 O O . VAL A 1 46 ? 4.992 -18.307 -12.278 1.00 55.41 45 VAL A O 7
ATOM 12200 N N . LEU A 1 47 ? 4.925 -16.161 -12.952 1.00 63.03 46 LEU A N 7
ATOM 12201 C CA . LEU A 1 47 ? 5.645 -16.415 -14.196 1.00 32.14 46 LEU A CA 7
ATOM 12202 C C . LEU A 1 47 ? 7.080 -16.847 -13.915 1.00 65.53 46 LEU A C 7
ATOM 12203 O O . LEU A 1 47 ? 7.529 -16.844 -12.768 1.00 63.05 46 LEU A O 7
ATOM 12219 N N . THR A 1 48 ? 7.798 -17.218 -14.971 1.00 64.11 47 THR A N 7
ATOM 12220 C CA . THR A 1 48 ? 9.183 -17.652 -14.839 1.00 65.04 47 THR A CA 7
ATOM 12221 C C . THR A 1 48 ? 10.140 -16.627 -15.438 1.00 60.20 47 THR A C 7
ATOM 12222 O O . THR A 1 48 ? 9.987 -16.193 -16.580 1.00 4.31 47 THR A O 7
ATOM 12233 N N . PRO A 1 49 ? 11.152 -16.230 -14.652 1.00 35.55 48 PRO A N 7
ATOM 12234 C CA . PRO A 1 49 ? 12.154 -15.252 -15.084 1.00 61.42 48 PRO A CA 7
ATOM 12235 C C . PRO A 1 49 ? 13.080 -15.809 -16.161 1.00 12.43 48 PRO A C 7
ATOM 12236 O O . PRO A 1 49 ? 12.792 -16.839 -16.768 1.00 74.15 48 PRO A O 7
ATOM 12247 N N . ALA A 1 50 ? 14.193 -15.120 -16.391 1.00 31.00 49 ALA A N 7
ATOM 12248 C CA . ALA A 1 50 ? 15.162 -15.547 -17.392 1.00 60.25 49 ALA A CA 7
ATOM 12249 C C . ALA A 1 50 ? 14.535 -15.586 -18.782 1.00 32.02 49 ALA A C 7
ATOM 12250 O O . ALA A 1 50 ? 15.073 -16.205 -19.699 1.00 43.32 49 ALA A O 7
ATOM 12257 N N . ALA A 1 51 ? 13.393 -14.922 -18.929 1.00 41.14 50 ALA A N 7
ATOM 12258 C CA . ALA A 1 51 ? 12.693 -14.880 -20.207 1.00 45.24 50 ALA A CA 7
ATOM 12259 C C . ALA A 1 51 ? 13.223 -13.752 -21.086 1.00 51.42 50 ALA A C 7
ATOM 12260 O O . ALA A 1 51 ? 13.690 -13.988 -22.200 1.00 1.02 50 ALA A O 7
ATOM 12267 N N . GLN A 1 52 ? 13.146 -12.526 -20.578 1.00 15.10 51 GLN A N 7
ATOM 12268 C CA . GLN A 1 52 ? 13.616 -11.361 -21.319 1.00 21.44 51 GLN A CA 7
ATOM 12269 C C . GLN A 1 52 ? 15.038 -11.577 -21.826 1.00 70.12 51 GLN A C 7
ATOM 12270 O O . GLN A 1 52 ? 15.410 -11.077 -22.887 1.00 63.10 51 GLN A O 7
ATOM 12284 N N . GLU A 1 53 ? 15.827 -12.324 -21.061 1.00 24.32 52 GLU A N 7
ATOM 12285 C CA . GLU A 1 53 ? 17.209 -12.604 -21.434 1.00 30.53 52 GLU A CA 7
ATOM 12286 C C . GLU A 1 53 ? 17.279 -13.262 -22.809 1.00 53.52 52 GLU A C 7
ATOM 12287 O O . GLU A 1 53 ? 17.790 -12.675 -23.764 1.00 32.44 52 GLU A O 7
ATOM 12299 N N . ARG A 1 54 ? 16.762 -14.482 -22.902 1.00 72.42 53 ARG A N 7
ATOM 12300 C CA . ARG A 1 54 ? 16.767 -15.220 -24.159 1.00 73.45 53 ARG A CA 7
ATOM 12301 C C . ARG A 1 54 ? 15.904 -14.520 -25.205 1.00 12.53 53 ARG A C 7
ATOM 12302 O O . ARG A 1 54 ? 16.332 -14.312 -26.341 1.00 73.30 53 ARG A O 7
ATOM 12323 N N . LEU A 1 55 ? 14.687 -14.157 -24.813 1.00 61.23 54 LEU A N 7
ATOM 12324 C CA . LEU A 1 55 ? 13.763 -13.480 -25.716 1.00 40.22 54 LEU A CA 7
ATOM 12325 C C . LEU A 1 55 ? 14.443 -12.304 -26.410 1.00 64.34 54 LEU A C 7
ATOM 12326 O O . LEU A 1 55 ? 14.218 -12.054 -27.595 1.00 63.30 54 LEU A O 7
ATOM 12342 N N . HIS A 1 56 ? 15.278 -11.587 -25.666 1.00 5.53 55 HIS A N 7
ATOM 12343 C CA . HIS A 1 56 ? 15.995 -10.439 -26.211 1.00 14.54 55 HIS A CA 7
ATOM 12344 C C . HIS A 1 56 ? 17.099 -10.889 -27.162 1.00 4.24 55 HIS A C 7
ATOM 12345 O O . HIS A 1 56 ? 17.211 -10.387 -28.280 1.00 64.12 55 HIS A O 7
ATOM 12359 N N . ARG A 1 57 ? 17.913 -11.837 -26.709 1.00 3.12 56 ARG A N 7
ATOM 12360 C CA . ARG A 1 57 ? 19.010 -12.353 -27.519 1.00 3.14 56 ARG A CA 7
ATOM 12361 C C . ARG A 1 57 ? 18.494 -12.910 -28.842 1.00 32.42 56 ARG A C 7
ATOM 12362 O O . ARG A 1 57 ? 18.955 -12.518 -29.914 1.00 62.20 56 ARG A O 7
ATOM 12383 N N . ILE A 1 58 ? 17.535 -13.827 -28.758 1.00 1.51 57 ILE A N 7
ATOM 12384 C CA . ILE A 1 58 ? 16.956 -14.437 -29.948 1.00 42.13 57 ILE A CA 7
ATOM 12385 C C . ILE A 1 58 ? 16.236 -13.400 -30.803 1.00 43.52 57 ILE A C 7
ATOM 12386 O O . ILE A 1 58 ? 16.080 -13.577 -32.011 1.00 21.41 57 ILE A O 7
ATOM 12402 N N . GLN A 1 59 ? 15.802 -12.316 -30.168 1.00 52.22 58 GLN A N 7
ATOM 12403 C CA . GLN A 1 59 ? 15.099 -11.249 -30.871 1.00 64.04 58 GLN A CA 7
ATOM 12404 C C . GLN A 1 59 ? 16.063 -10.438 -31.731 1.00 53.53 58 GLN A C 7
ATOM 12405 O O . GLN A 1 59 ? 15.956 -10.424 -32.958 1.00 72.24 58 GLN A O 7
ATOM 12419 N N . LEU A 1 60 ? 17.003 -9.762 -31.080 1.00 51.54 59 LEU A N 7
ATOM 12420 C CA . LEU A 1 60 ? 17.986 -8.946 -31.785 1.00 60.44 59 LEU A CA 7
ATOM 12421 C C . LEU A 1 60 ? 18.659 -9.745 -32.897 1.00 61.20 59 LEU A C 7
ATOM 12422 O O . LEU A 1 60 ? 19.052 -9.191 -33.924 1.00 33.02 59 LEU A O 7
ATOM 12438 N N . VAL A 1 61 ? 18.787 -11.051 -32.686 1.00 24.31 60 VAL A N 7
ATOM 12439 C CA . VAL A 1 61 ? 19.410 -11.928 -33.671 1.00 53.51 60 VAL A CA 7
ATOM 12440 C C . VAL A 1 61 ? 18.414 -12.334 -34.752 1.00 0.12 60 VAL A C 7
ATOM 12441 O O . VAL A 1 61 ? 18.538 -11.932 -35.909 1.00 14.52 60 VAL A O 7
ATOM 12454 N N . LYS A 1 62 ? 17.426 -13.134 -34.367 1.00 75.01 61 LYS A N 7
ATOM 12455 C CA . LYS A 1 62 ? 16.406 -13.595 -35.302 1.00 13.23 61 LYS A CA 7
ATOM 12456 C C . LYS A 1 62 ? 15.096 -12.841 -35.093 1.00 20.20 61 LYS A C 7
ATOM 12457 O O . LYS A 1 62 ? 14.282 -13.215 -34.249 1.00 51.41 61 LYS A O 7
ATOM 12476 N N . ALA A 1 63 ? 14.899 -11.780 -35.868 1.00 44.31 62 ALA A N 7
ATOM 12477 C CA . ALA A 1 63 ? 13.687 -10.976 -35.770 1.00 61.42 62 ALA A CA 7
ATOM 12478 C C . ALA A 1 63 ? 12.441 -11.852 -35.844 1.00 12.02 62 ALA A C 7
ATOM 12479 O O . ALA A 1 63 ? 11.556 -11.762 -34.992 1.00 64.40 62 ALA A O 7
ATOM 12486 N N . ASP A 1 64 ? 12.377 -12.697 -36.867 1.00 20.24 63 ASP A N 7
ATOM 12487 C CA . ASP A 1 64 ? 11.239 -13.590 -37.051 1.00 55.31 63 ASP A CA 7
ATOM 12488 C C . ASP A 1 64 ? 10.988 -14.418 -35.795 1.00 23.21 63 ASP A C 7
ATOM 12489 O O . ASP A 1 64 ? 9.848 -14.574 -35.358 1.00 30.33 63 ASP A O 7
ATOM 12498 N N . LYS A 1 65 ? 12.062 -14.949 -35.219 1.00 13.54 64 LYS A N 7
ATOM 12499 C CA . LYS A 1 65 ? 11.960 -15.761 -34.012 1.00 62.33 64 LYS A CA 7
ATOM 12500 C C . LYS A 1 65 ? 11.391 -14.948 -32.854 1.00 41.34 64 LYS A C 7
ATOM 12501 O O . LYS A 1 65 ? 10.930 -15.506 -31.859 1.00 41.31 64 LYS A O 7
ATOM 12520 N N . ALA A 1 66 ? 11.426 -13.626 -32.992 1.00 74.42 65 ALA A N 7
ATOM 12521 C CA . ALA A 1 66 ? 10.910 -12.737 -31.959 1.00 40.21 65 ALA A CA 7
ATOM 12522 C C . ALA A 1 66 ? 9.452 -12.377 -32.222 1.00 51.55 65 ALA A C 7
ATOM 12523 O O . ALA A 1 66 ? 8.636 -12.338 -31.301 1.00 61.13 65 ALA A O 7
ATOM 12530 N N . ARG A 1 67 ? 9.131 -12.113 -33.485 1.00 1.41 66 ARG A N 7
ATOM 12531 C CA . ARG A 1 67 ? 7.771 -11.753 -33.869 1.00 22.44 66 ARG A CA 7
ATOM 12532 C C . ARG A 1 67 ? 6.856 -12.974 -33.834 1.00 1.15 66 ARG A C 7
ATOM 12533 O O . ARG A 1 67 ? 5.641 -12.846 -33.685 1.00 63.11 66 ARG A O 7
ATOM 12554 N N . GLU A 1 68 ? 7.449 -14.156 -33.972 1.00 12.12 67 GLU A N 7
ATOM 12555 C CA . GLU A 1 68 ? 6.686 -15.399 -33.957 1.00 50.52 67 GLU A CA 7
ATOM 12556 C C . GLU A 1 68 ? 6.476 -15.891 -32.528 1.00 72.23 67 GLU A C 7
ATOM 12557 O O . GLU A 1 68 ? 5.492 -16.570 -32.232 1.00 4.10 67 GLU A O 7
ATOM 12569 N N . VAL A 1 69 ? 7.408 -15.545 -31.646 1.00 13.30 68 VAL A N 7
ATOM 12570 C CA . VAL A 1 69 ? 7.326 -15.950 -30.248 1.00 35.40 68 VAL A CA 7
ATOM 12571 C C . VAL A 1 69 ? 6.505 -14.956 -29.434 1.00 44.44 68 VAL A C 7
ATOM 12572 O O . VAL A 1 69 ? 5.942 -15.303 -28.397 1.00 5.12 68 VAL A O 7
ATOM 12585 N N . GLU A 1 70 ? 6.442 -13.717 -29.913 1.00 64.14 69 GLU A N 7
ATOM 12586 C CA . GLU A 1 70 ? 5.691 -12.672 -29.229 1.00 54.53 69 GLU A CA 7
ATOM 12587 C C . GLU A 1 70 ? 4.322 -12.475 -29.874 1.00 73.13 69 GLU A C 7
ATOM 12588 O O . GLU A 1 70 ? 3.490 -11.720 -29.372 1.00 50.32 69 GLU A O 7
ATOM 12600 N N . ALA A 1 71 ? 4.096 -13.160 -30.990 1.00 62.34 70 ALA A N 7
ATOM 12601 C CA . ALA A 1 71 ? 2.829 -13.063 -31.704 1.00 12.13 70 ALA A CA 7
ATOM 12602 C C . ALA A 1 71 ? 1.701 -13.717 -30.912 1.00 5.11 70 ALA A C 7
ATOM 12603 O O . ALA A 1 71 ? 0.720 -13.064 -30.554 1.00 42.03 70 ALA A O 7
ATOM 12610 N N . LEU A 1 72 ? 1.847 -15.009 -30.642 1.00 23.34 71 LEU A N 7
ATOM 12611 C CA . LEU A 1 72 ? 0.840 -15.753 -29.892 1.00 4.50 71 LEU A CA 7
ATOM 12612 C C . LEU A 1 72 ? 0.681 -15.186 -28.485 1.00 31.02 71 LEU A C 7
ATOM 12613 O O . LEU A 1 72 ? -0.324 -15.432 -27.817 1.00 2.45 71 LEU A O 7
ATOM 12629 N N . ILE A 1 73 ? 1.677 -14.426 -28.042 1.00 52.13 72 ILE A N 7
ATOM 12630 C CA . ILE A 1 73 ? 1.645 -13.822 -26.716 1.00 50.21 72 ILE A CA 7
ATOM 12631 C C . ILE A 1 73 ? 0.385 -12.984 -26.524 1.00 22.34 72 ILE A C 7
ATOM 12632 O O . ILE A 1 73 ? -0.106 -12.830 -25.405 1.00 31.14 72 ILE A O 7
ATOM 12648 N N . LEU A 1 74 ? -0.134 -12.447 -27.621 1.00 54.45 73 LEU A N 7
ATOM 12649 C CA . LEU A 1 74 ? -1.339 -11.626 -27.575 1.00 13.52 73 LEU A CA 7
ATOM 12650 C C . LEU A 1 74 ? -2.557 -12.467 -27.206 1.00 53.52 73 LEU A C 7
ATOM 12651 O O . LEU A 1 74 ? -3.415 -12.030 -26.439 1.00 52.25 73 LEU A O 7
ATOM 12667 N N . GLN A 1 75 ? -2.624 -13.675 -27.756 1.00 12.30 74 GLN A N 7
ATOM 12668 C CA . GLN A 1 75 ? -3.737 -14.577 -27.483 1.00 64.13 74 GLN A CA 7
ATOM 12669 C C . GLN A 1 75 ? -3.537 -15.301 -26.156 1.00 32.40 74 GLN A C 7
ATOM 12670 O O . GLN A 1 75 ? -4.475 -15.453 -25.374 1.00 24.20 74 GLN A O 7
ATOM 12684 N N . ASN A 1 76 ? -2.310 -15.747 -25.909 1.00 45.21 75 ASN A N 7
ATOM 12685 C CA . ASN A 1 76 ? -1.987 -16.456 -24.676 1.00 74.34 75 ASN A CA 7
ATOM 12686 C C . ASN A 1 76 ? -2.263 -15.581 -23.457 1.00 62.43 75 ASN A C 7
ATOM 12687 O O . ASN A 1 76 ? -2.837 -16.038 -22.470 1.00 33.33 75 ASN A O 7
ATOM 12698 N N . ALA A 1 77 ? -1.849 -14.321 -23.535 1.00 10.21 76 ALA A N 7
ATOM 12699 C CA . ALA A 1 77 ? -2.053 -13.381 -22.440 1.00 12.04 76 ALA A CA 7
ATOM 12700 C C . ALA A 1 77 ? -3.538 -13.194 -22.146 1.00 61.21 76 ALA A C 7
ATOM 12701 O O . ALA A 1 77 ? -3.941 -13.082 -20.989 1.00 32.42 76 ALA A O 7
ATOM 12708 N N . GLN A 1 78 ? -4.345 -13.161 -23.201 1.00 54.43 77 GLN A N 7
ATOM 12709 C CA . GLN A 1 78 ? -5.786 -12.986 -23.055 1.00 44.33 77 GLN A CA 7
ATOM 12710 C C . GLN A 1 78 ? -6.352 -13.966 -22.034 1.00 73.40 77 GLN A C 7
ATOM 12711 O O . GLN A 1 78 ? -7.285 -13.642 -21.299 1.00 21.12 77 GLN A O 7
ATOM 12725 N N . ARG A 1 79 ? -5.783 -15.167 -21.994 1.00 50.34 78 ARG A N 7
ATOM 12726 C CA . ARG A 1 79 ? -6.233 -16.195 -21.064 1.00 62.23 78 ARG A CA 7
ATOM 12727 C C . ARG A 1 79 ? -5.657 -15.958 -19.671 1.00 50.12 78 ARG A C 7
ATOM 12728 O O . ARG A 1 79 ? -6.373 -16.025 -18.673 1.00 3.11 78 ARG A O 7
ATOM 12749 N N . GLY A 1 80 ? -4.358 -15.681 -19.613 1.00 1.44 79 GLY A N 7
ATOM 12750 C CA . GLY A 1 80 ? -3.708 -15.438 -18.338 1.00 21.31 79 GLY A CA 7
ATOM 12751 C C . GLY A 1 80 ? -2.497 -16.325 -18.127 1.00 30.53 79 GLY A C 7
ATOM 12752 O O . GLY A 1 80 ? -2.121 -16.614 -16.990 1.00 51.24 79 GLY A O 7
ATOM 12756 N N . ARG A 1 81 ? -1.886 -16.761 -19.224 1.00 2.24 80 ARG A N 7
ATOM 12757 C CA . ARG A 1 81 ? -0.712 -17.623 -19.153 1.00 53.12 80 ARG A CA 7
ATOM 12758 C C . ARG A 1 81 ? -1.022 -18.901 -18.378 1.00 41.54 80 ARG A C 7
ATOM 12759 O O . ARG A 1 81 ? -2.109 -19.052 -17.819 1.00 23.03 80 ARG A O 7
ATOM 12780 N N . LEU A 1 82 ? -0.061 -19.817 -18.351 1.00 4.14 81 LEU A N 7
ATOM 12781 C CA . LEU A 1 82 ? -0.230 -21.082 -17.645 1.00 31.41 81 LEU A CA 7
ATOM 12782 C C . LEU A 1 82 ? 0.877 -21.285 -16.616 1.00 5.31 81 LEU A C 7
ATOM 12783 O O . LEU A 1 82 ? 1.514 -22.337 -16.573 1.00 34.21 81 LEU A O 7
ATOM 12799 N N . ALA A 1 83 ? 1.101 -20.270 -15.787 1.00 52.14 82 ALA A N 7
ATOM 12800 C CA . ALA A 1 83 ? 2.128 -20.338 -14.756 1.00 3.13 82 ALA A CA 7
ATOM 12801 C C . ALA A 1 83 ? 1.658 -21.168 -13.566 1.00 71.33 82 ALA A C 7
ATOM 12802 O O . ALA A 1 83 ? 2.409 -21.391 -12.617 1.00 21.03 82 ALA A O 7
ATOM 12809 N N . ASP A 1 84 ? 0.411 -21.623 -13.625 1.00 1.05 83 ASP A N 7
ATOM 12810 C CA . ASP A 1 84 ? -0.160 -22.429 -12.552 1.00 25.42 83 ASP A CA 7
ATOM 12811 C C . ASP A 1 84 ? 0.239 -23.894 -12.703 1.00 33.35 83 ASP A C 7
ATOM 12812 O O . ASP A 1 84 ? 0.445 -24.598 -11.713 1.00 42.15 83 ASP A O 7
ATOM 12821 N N . LYS A 1 85 ? 0.344 -24.348 -13.947 1.00 33.53 84 LYS A N 7
ATOM 12822 C CA . LYS A 1 85 ? 0.717 -25.729 -14.229 1.00 21.53 84 LYS A CA 7
ATOM 12823 C C . LYS A 1 85 ? 2.233 -25.880 -14.297 1.00 45.15 84 LYS A C 7
ATOM 12824 O O . LYS A 1 85 ? 2.798 -26.833 -13.761 1.00 32.41 84 LYS A O 7
ATOM 12843 N N . VAL A 1 86 ? 2.888 -24.932 -14.960 1.00 43.42 85 VAL A N 7
ATOM 12844 C CA . VAL A 1 86 ? 4.340 -24.958 -15.097 1.00 13.54 85 VAL A CA 7
ATOM 12845 C C . VAL A 1 86 ? 4.845 -23.717 -15.825 1.00 24.23 85 VAL A C 7
ATOM 12846 O O . VAL A 1 86 ? 4.075 -23.007 -16.471 1.00 10.45 85 VAL A O 7
ATOM 12859 N N . ASP A 1 87 ? 6.145 -23.463 -15.716 1.00 72.23 86 ASP A N 7
ATOM 12860 C CA . ASP A 1 87 ? 6.755 -22.309 -16.366 1.00 10.22 86 ASP A CA 7
ATOM 12861 C C . ASP A 1 87 ? 6.340 -22.228 -17.832 1.00 2.14 86 ASP A C 7
ATOM 12862 O O . ASP A 1 87 ? 6.374 -23.225 -18.552 1.00 24.14 86 ASP A O 7
ATOM 12871 N N . GLU A 1 88 ? 5.948 -21.034 -18.265 1.00 70.14 87 GLU A N 7
ATOM 12872 C CA . GLU A 1 88 ? 5.525 -20.825 -19.645 1.00 52.40 87 GLU A CA 7
ATOM 12873 C C . GLU A 1 88 ? 6.731 -20.649 -20.563 1.00 72.24 87 GLU A C 7
ATOM 12874 O O . GLU A 1 88 ? 6.706 -21.059 -21.724 1.00 13.15 87 GLU A O 7
ATOM 12886 N N . ALA A 1 89 ? 7.785 -20.037 -20.035 1.00 44.20 88 ALA A N 7
ATOM 12887 C CA . ALA A 1 89 ? 9.001 -19.808 -20.806 1.00 24.15 88 ALA A CA 7
ATOM 12888 C C . ALA A 1 89 ? 9.474 -21.092 -21.479 1.00 50.12 88 ALA A C 7
ATOM 12889 O O . ALA A 1 89 ? 9.659 -21.136 -22.696 1.00 53.21 88 ALA A O 7
ATOM 12896 N N . THR A 1 90 ? 9.669 -22.137 -20.681 1.00 3.33 89 THR A N 7
ATOM 12897 C CA . THR A 1 90 ? 10.122 -23.421 -21.199 1.00 63.15 89 THR A CA 7
ATOM 12898 C C . THR A 1 90 ? 9.168 -23.952 -22.262 1.00 74.45 89 THR A C 7
ATOM 12899 O O . THR A 1 90 ? 9.566 -24.714 -23.145 1.00 1.12 89 THR A O 7
ATOM 12910 N N . LEU A 1 91 ? 7.906 -23.546 -22.174 1.00 31.21 90 LEU A N 7
ATOM 12911 C CA . LEU A 1 91 ? 6.893 -23.981 -23.130 1.00 23.13 90 LEU A CA 7
ATOM 12912 C C . LEU A 1 91 ? 6.994 -23.188 -24.428 1.00 52.44 90 LEU A C 7
ATOM 12913 O O . LEU A 1 91 ? 7.047 -23.763 -25.516 1.00 5.31 90 LEU A O 7
ATOM 12929 N N . ILE A 1 92 ? 7.021 -21.865 -24.307 1.00 12.32 91 ILE A N 7
ATOM 12930 C CA . ILE A 1 92 ? 7.118 -20.993 -25.471 1.00 5.12 91 ILE A CA 7
ATOM 12931 C C . ILE A 1 92 ? 8.458 -21.169 -26.179 1.00 13.25 91 ILE A C 7
ATOM 12932 O O . ILE A 1 92 ? 8.536 -21.102 -27.405 1.00 33.53 91 ILE A O 7
ATOM 12948 N N . GLU A 1 93 ? 9.509 -21.395 -25.397 1.00 32.13 92 GLU A N 7
ATOM 12949 C CA . GLU A 1 93 ? 10.845 -21.582 -25.950 1.00 1.34 92 GLU A CA 7
ATOM 12950 C C . GLU A 1 93 ? 10.988 -22.968 -26.572 1.00 11.14 92 GLU A C 7
ATOM 12951 O O . GLU A 1 93 ? 11.850 -23.194 -27.422 1.00 1.23 92 GLU A O 7
ATOM 12963 N N . LEU A 1 94 ? 10.137 -23.893 -26.141 1.00 61.14 93 LEU A N 7
ATOM 12964 C CA . LEU A 1 94 ? 10.168 -25.258 -26.655 1.00 35.32 93 LEU A CA 7
ATOM 12965 C C . LEU A 1 94 ? 9.336 -25.380 -27.928 1.00 32.14 93 LEU A C 7
ATOM 12966 O O . LEU A 1 94 ? 9.674 -26.144 -28.833 1.00 4.13 93 LEU A O 7
ATOM 12982 N N . LEU A 1 95 ? 8.247 -24.621 -27.992 1.00 24.24 94 LEU A N 7
ATOM 12983 C CA . LEU A 1 95 ? 7.368 -24.642 -29.155 1.00 55.11 94 LEU A CA 7
ATOM 12984 C C . LEU A 1 95 ? 7.870 -23.689 -30.235 1.00 12.54 94 LEU A C 7
ATOM 12985 O O . LEU A 1 95 ? 7.693 -23.938 -31.427 1.00 14.24 94 LEU A O 7
ATOM 13001 N N . GLN A 1 96 ? 8.498 -22.598 -29.808 1.00 25.01 95 GLN A N 7
ATOM 13002 C CA . GLN A 1 96 ? 9.028 -21.608 -30.739 1.00 33.51 95 GLN A CA 7
ATOM 13003 C C . GLN A 1 96 ? 10.246 -22.153 -31.477 1.00 5.51 95 GLN A C 7
ATOM 13004 O O . GLN A 1 96 ? 10.472 -21.830 -32.643 1.00 10.11 95 GLN A O 7
ATOM 13018 N N . GLN A 1 97 ? 11.028 -22.978 -30.789 1.00 65.53 96 GLN A N 7
ATOM 13019 C CA . GLN A 1 97 ? 12.225 -23.566 -31.380 1.00 60.03 96 GLN A CA 7
ATOM 13020 C C . GLN A 1 97 ? 11.860 -24.532 -32.502 1.00 72.05 96 GLN A C 7
ATOM 13021 O O . GLN A 1 97 ? 12.621 -24.714 -33.453 1.00 45.41 96 GLN A O 7
ATOM 13035 N N . THR A 1 98 ? 10.689 -25.151 -32.386 1.00 70.13 97 THR A N 7
ATOM 13036 C CA . THR A 1 98 ? 10.223 -26.100 -33.390 1.00 1.22 97 THR A CA 7
ATOM 13037 C C . THR A 1 98 ? 8.859 -25.695 -33.938 1.00 25.21 97 THR A C 7
ATOM 13038 O O . THR A 1 98 ? 8.067 -26.544 -34.347 1.00 25.11 97 THR A O 7
ATOM 13049 N N . SER A 1 99 ? 8.592 -24.393 -33.944 1.00 31.21 98 SER A N 7
ATOM 13050 C CA . SER A 1 99 ? 7.322 -23.876 -34.439 1.00 74.35 98 SER A CA 7
ATOM 13051 C C . SER A 1 99 ? 7.050 -24.370 -35.857 1.00 70.32 98 SER A C 7
ATOM 13052 O O . SER A 1 99 ? 5.904 -24.614 -36.232 1.00 54.34 98 SER A O 7
ATOM 13060 N N . ALA A 1 100 ? 8.114 -24.516 -36.640 1.00 51.23 99 ALA A N 7
ATOM 13061 C CA . ALA A 1 100 ? 7.992 -24.982 -38.016 1.00 32.42 99 ALA A CA 7
ATOM 13062 C C . ALA A 1 100 ? 8.752 -26.288 -38.222 1.00 43.11 99 ALA A C 7
ATOM 13063 O O . ALA A 1 100 ? 8.485 -27.030 -39.167 1.00 24.02 99 ALA A O 7
ATOM 13070 N N . ALA A 1 101 ? 9.701 -26.562 -37.333 1.00 0.44 100 ALA A N 7
ATOM 13071 C CA . ALA A 1 101 ? 10.499 -27.778 -37.417 1.00 22.41 100 ALA A CA 7
ATOM 13072 C C . ALA A 1 101 ? 9.609 -29.013 -37.520 1.00 4.51 100 ALA A C 7
ATOM 13073 O O . ALA A 1 101 ? 9.979 -30.006 -38.146 1.00 42.42 100 ALA A O 7
ATOM 13080 N N . SER A 1 102 ? 8.435 -28.943 -36.901 1.00 24.35 101 SER A N 7
ATOM 13081 C CA . SER A 1 102 ? 7.495 -30.057 -36.919 1.00 34.31 101 SER A CA 7
ATOM 13082 C C . SER A 1 102 ? 6.106 -29.603 -36.480 1.00 52.23 101 SER A C 7
ATOM 13083 O O . SER A 1 102 ? 5.238 -29.333 -37.310 1.00 61.33 101 SER A O 7
ATOM 13091 N N . ALA A 1 103 ? 5.904 -29.520 -35.169 1.00 73.44 102 ALA A N 7
ATOM 13092 C CA . ALA A 1 103 ? 4.622 -29.097 -34.619 1.00 40.12 102 ALA A CA 7
ATOM 13093 C C . ALA A 1 103 ? 3.482 -29.953 -35.161 1.00 42.21 102 ALA A C 7
ATOM 13094 O O . ALA A 1 103 ? 3.708 -30.900 -35.914 1.00 3.23 102 ALA A O 7
ATOM 13101 N N . ALA A 1 104 ? 2.257 -29.613 -34.773 1.00 24.41 103 ALA A N 7
ATOM 13102 C CA . ALA A 1 104 ? 1.082 -30.350 -35.221 1.00 63.31 103 ALA A CA 7
ATOM 13103 C C . ALA A 1 104 ? 1.153 -31.811 -34.789 1.00 74.02 103 ALA A C 7
ATOM 13104 O O . ALA A 1 104 ? 2.045 -32.205 -34.038 1.00 32.11 103 ALA A O 7
ATOM 13111 N N . LYS A 1 105 ? 0.206 -32.611 -35.268 1.00 52.10 104 LYS A N 7
ATOM 13112 C CA . LYS A 1 105 ? 0.160 -34.029 -34.932 1.00 72.14 104 LYS A CA 7
ATOM 13113 C C . LYS A 1 105 ? -0.359 -34.850 -36.109 1.00 30.03 104 LYS A C 7
ATOM 13114 O O . LYS A 1 105 ? -1.449 -35.418 -36.049 1.00 3.25 104 LYS A O 7
ATOM 13133 N N . ASN A 1 106 ? 0.430 -34.909 -37.177 1.00 34.11 105 ASN A N 7
ATOM 13134 C CA . ASN A 1 106 ? 0.050 -35.662 -38.367 1.00 14.22 105 ASN A CA 7
ATOM 13135 C C . ASN A 1 106 ? 1.116 -35.540 -39.451 1.00 53.43 105 ASN A C 7
ATOM 13136 O O . ASN A 1 106 ? 1.646 -36.541 -39.933 1.00 30.52 105 ASN A O 7
ATOM 13147 N N . THR A 1 107 ? 1.426 -34.304 -39.832 1.00 23.22 106 THR A N 7
ATOM 13148 C CA . THR A 1 107 ? 2.428 -34.050 -40.859 1.00 62.02 106 THR A CA 7
ATOM 13149 C C . THR A 1 107 ? 2.583 -32.556 -41.119 1.00 13.11 106 THR A C 7
ATOM 13150 O O . THR A 1 107 ? 1.643 -31.871 -41.524 1.00 60.31 106 THR A O 7
ATOM 13161 N N . PRO A 1 108 ? 3.796 -32.036 -40.882 1.00 10.55 107 PRO A N 7
ATOM 13162 C CA . PRO A 1 108 ? 4.102 -30.616 -41.084 1.00 62.45 107 PRO A CA 7
ATOM 13163 C C . PRO A 1 108 ? 4.118 -30.232 -42.560 1.00 40.00 107 PRO A C 7
ATOM 13164 O O . PRO A 1 108 ? 5.181 -30.105 -43.168 1.00 1.41 107 PRO A O 7
ATOM 13175 N N . LYS A 1 109 ? 2.933 -30.048 -43.131 1.00 53.24 108 LYS A N 7
ATOM 13176 C CA . LYS A 1 109 ? 2.809 -29.676 -44.536 1.00 3.01 108 LYS A CA 7
ATOM 13177 C C . LYS A 1 109 ? 1.371 -29.299 -44.874 1.00 53.25 108 LYS A C 7
ATOM 13178 O O . LYS A 1 109 ? 1.127 -28.373 -45.649 1.00 33.15 108 LYS A O 7
ATOM 13197 N N . VAL A 1 110 ? 0.421 -30.021 -44.289 1.00 13.14 109 VAL A N 7
ATOM 13198 C CA . VAL A 1 110 ? -0.994 -29.760 -44.526 1.00 61.24 109 VAL A CA 7
ATOM 13199 C C . VAL A 1 110 ? -1.818 -30.011 -43.269 1.00 20.15 109 VAL A C 7
ATOM 13200 O O . VAL A 1 110 ? -2.966 -30.451 -43.342 1.00 22.44 109 VAL A O 7
ATOM 13213 N N . THR A 1 111 ? -1.225 -29.728 -42.113 1.00 11.32 110 THR A N 7
ATOM 13214 C CA . THR A 1 111 ? -1.903 -29.923 -40.838 1.00 13.13 110 THR A CA 7
ATOM 13215 C C . THR A 1 111 ? -2.886 -28.792 -40.559 1.00 14.31 110 THR A C 7
ATOM 13216 O O . THR A 1 111 ? -3.574 -28.792 -39.538 1.00 44.31 110 THR A O 7
ATOM 13227 N N . MET A 1 112 ? -2.949 -27.829 -41.473 1.00 65.23 111 MET A N 7
ATOM 13228 C CA . MET A 1 112 ? -3.850 -26.693 -41.326 1.00 10.54 111 MET A CA 7
ATOM 13229 C C . MET A 1 112 ? -3.536 -25.912 -40.053 1.00 55.33 111 MET A C 7
ATOM 13230 O O . MET A 1 112 ? -4.299 -25.948 -39.088 1.00 32.33 111 MET A O 7
ATOM 13244 N N . ARG A 1 113 ? -2.410 -25.207 -40.060 1.00 0.45 112 ARG A N 7
ATOM 13245 C CA . ARG A 1 113 ? -1.996 -24.418 -38.905 1.00 64.51 112 ARG A CA 7
ATOM 13246 C C . ARG A 1 113 ? -1.659 -25.322 -37.723 1.00 24.04 112 ARG A C 7
ATOM 13247 O O . ARG A 1 113 ? -2.541 -25.721 -36.963 1.00 20.34 112 ARG A O 7
ATOM 13268 N N . ARG A 1 114 ? -0.377 -25.641 -37.574 1.00 41.34 113 ARG A N 7
ATOM 13269 C CA . ARG A 1 114 ? 0.076 -26.498 -36.486 1.00 63.30 113 ARG A CA 7
ATOM 13270 C C . ARG A 1 114 ? -0.621 -26.132 -35.179 1.00 71.31 113 ARG A C 7
ATOM 13271 O O . ARG A 1 114 ? -1.094 -25.008 -35.010 1.00 24.22 113 ARG A O 7
ATOM 13292 N N . ARG A 1 115 ? -0.682 -27.089 -34.259 1.00 22.13 114 ARG A N 7
ATOM 13293 C CA . ARG A 1 115 ? -1.323 -26.868 -32.968 1.00 62.10 114 ARG A CA 7
ATOM 13294 C C . ARG A 1 115 ? -0.500 -25.912 -32.109 1.00 54.12 114 ARG A C 7
ATOM 13295 O O . ARG A 1 115 ? 0.553 -25.432 -32.530 1.00 34.20 114 ARG A O 7
ATOM 13316 N N . PHE A 1 116 ? -0.989 -25.639 -30.904 1.00 4.42 115 PHE A N 7
ATOM 13317 C CA . PHE A 1 116 ? -0.300 -24.739 -29.986 1.00 41.41 115 PHE A CA 7
ATOM 13318 C C . PHE A 1 116 ? -0.864 -24.866 -28.574 1.00 0.30 115 PHE A C 7
ATOM 13319 O O . PHE A 1 116 ? -1.787 -25.643 -28.330 1.00 62.02 115 PHE A O 7
ATOM 13336 N N . SER A 1 117 ? -0.302 -24.097 -27.647 1.00 43.51 116 SER A N 7
ATOM 13337 C CA . SER A 1 117 ? -0.745 -24.125 -26.258 1.00 63.41 116 SER A CA 7
ATOM 13338 C C . SER A 1 117 ? -0.976 -25.559 -25.791 1.00 63.54 116 SER A C 7
ATOM 13339 O O . SER A 1 117 ? -2.046 -25.894 -25.283 1.00 51.24 116 SER A O 7
ATOM 13347 N N . ASP A 1 118 ? 0.036 -26.402 -25.968 1.00 32.34 117 ASP A N 7
ATOM 13348 C CA . ASP A 1 118 ? -0.055 -27.801 -25.564 1.00 40.31 117 ASP A CA 7
ATOM 13349 C C . ASP A 1 118 ? -0.489 -27.919 -24.106 1.00 50.45 117 ASP A C 7
ATOM 13350 O O . ASP A 1 118 ? -1.155 -28.881 -23.722 1.00 45.45 117 ASP A O 7
ATOM 13359 N N . ASP A 1 119 ? -0.107 -26.935 -23.299 1.00 51.05 118 ASP A N 7
ATOM 13360 C CA . ASP A 1 119 ? -0.457 -26.928 -21.884 1.00 23.13 118 ASP A CA 7
ATOM 13361 C C . ASP A 1 119 ? -1.970 -26.970 -21.698 1.00 12.45 118 ASP A C 7
ATOM 13362 O O . ASP A 1 119 ? -2.472 -27.559 -20.740 1.00 41.01 118 ASP A O 7
ATOM 13371 N N . ASP A 1 120 ? -2.692 -26.340 -22.618 1.00 3.51 119 ASP A N 7
ATOM 13372 C CA . ASP A 1 120 ? -4.148 -26.304 -22.555 1.00 73.25 119 ASP A CA 7
ATOM 13373 C C . ASP A 1 120 ? -4.733 -27.703 -22.723 1.00 34.11 119 ASP A C 7
ATOM 13374 O O . ASP A 1 120 ? -5.521 -28.161 -21.894 1.00 42.44 119 ASP A O 7
ATOM 13383 N N . ASP A 1 121 ? -4.344 -28.376 -23.800 1.00 33.42 120 ASP A N 7
ATOM 13384 C CA . ASP A 1 121 ? -4.830 -29.723 -24.076 1.00 71.33 120 ASP A CA 7
ATOM 13385 C C . ASP A 1 121 ? -3.800 -30.769 -23.659 1.00 54.33 120 ASP A C 7
ATOM 13386 O O . ASP A 1 121 ? -3.618 -31.780 -24.338 1.00 4.42 120 ASP A O 7
ATOM 13395 N N . ASP A 1 122 ? -3.130 -30.518 -22.540 1.00 40.43 121 ASP A N 7
ATOM 13396 C CA . ASP A 1 122 ? -2.118 -31.437 -22.033 1.00 12.15 121 ASP A CA 7
ATOM 13397 C C . ASP A 1 122 ? -2.754 -32.745 -21.573 1.00 33.12 121 ASP A C 7
ATOM 13398 O O . ASP A 1 122 ? -2.059 -33.726 -21.309 1.00 31.42 121 ASP A O 7
ATOM 13407 N N . PHE A 1 123 ? -4.080 -32.751 -21.478 1.00 62.44 122 PHE A N 7
ATOM 13408 C CA . PHE A 1 123 ? -4.810 -33.938 -21.048 1.00 61.34 122 PHE A CA 7
ATOM 13409 C C . PHE A 1 123 ? -6.093 -34.109 -21.856 1.00 35.34 122 PHE A C 7
ATOM 13410 O O . PHE A 1 123 ? -6.734 -34.123 -22.624 1.00 25.32 122 PHE A O 7
ATOM 13427 N N . SER A 1 1 ? 19.724 -2.760 15.801 1.00 4.11 0 SER A N 8
ATOM 13428 C CA . SER A 1 1 ? 19.860 -2.747 14.349 1.00 22.42 0 SER A CA 8
ATOM 13429 C C . SER A 1 1 ? 21.282 -2.375 13.940 1.00 52.42 0 SER A C 8
ATOM 13430 O O . SER A 1 1 ? 21.505 -1.352 13.293 1.00 51.13 0 SER A O 8
ATOM 13438 N N . MET A 1 2 ? 22.240 -3.212 14.322 1.00 31.52 1 MET A N 8
ATOM 13439 C CA . MET A 1 2 ? 23.640 -2.972 13.994 1.00 24.32 1 MET A CA 8
ATOM 13440 C C . MET A 1 2 ? 24.341 -4.273 13.617 1.00 24.51 1 MET A C 8
ATOM 13441 O O . MET A 1 2 ? 24.799 -5.016 14.485 1.00 2.34 1 MET A O 8
ATOM 13455 N N . GLN A 1 3 ? 24.421 -4.543 12.318 1.00 53.20 2 GLN A N 8
ATOM 13456 C CA . GLN A 1 3 ? 25.065 -5.755 11.828 1.00 62.34 2 GLN A CA 8
ATOM 13457 C C . GLN A 1 3 ? 26.092 -5.428 10.748 1.00 13.23 2 GLN A C 8
ATOM 13458 O O . GLN A 1 3 ? 26.066 -4.360 10.136 1.00 1.35 2 GLN A O 8
ATOM 13472 N N . PRO A 1 4 ? 27.018 -6.367 10.508 1.00 63.33 3 PRO A N 8
ATOM 13473 C CA . PRO A 1 4 ? 28.071 -6.201 9.501 1.00 22.34 3 PRO A CA 8
ATOM 13474 C C . PRO A 1 4 ? 27.524 -6.237 8.079 1.00 61.35 3 PRO A C 8
ATOM 13475 O O . PRO A 1 4 ? 28.050 -5.575 7.185 1.00 2.42 3 PRO A O 8
ATOM 13486 N N . GLU A 1 5 ? 26.465 -7.015 7.876 1.00 10.20 4 GLU A N 8
ATOM 13487 C CA . GLU A 1 5 ? 25.848 -7.136 6.561 1.00 73.34 4 GLU A CA 8
ATOM 13488 C C . GLU A 1 5 ? 24.489 -6.443 6.531 1.00 14.12 4 GLU A C 8
ATOM 13489 O O . GLU A 1 5 ? 23.557 -6.909 5.877 1.00 71.42 4 GLU A O 8
ATOM 13501 N N . GLU A 1 6 ? 24.385 -5.327 7.246 1.00 52.43 5 GLU A N 8
ATOM 13502 C CA . GLU A 1 6 ? 23.140 -4.570 7.303 1.00 54.14 5 GLU A CA 8
ATOM 13503 C C . GLU A 1 6 ? 22.989 -3.678 6.074 1.00 53.41 5 GLU A C 8
ATOM 13504 O O . GLU A 1 6 ? 21.900 -3.554 5.513 1.00 52.33 5 GLU A O 8
ATOM 13516 N N . PHE A 1 7 ? 24.089 -3.057 5.662 1.00 62.34 6 PHE A N 8
ATOM 13517 C CA . PHE A 1 7 ? 24.080 -2.175 4.501 1.00 42.13 6 PHE A CA 8
ATOM 13518 C C . PHE A 1 7 ? 24.594 -2.902 3.261 1.00 0.42 6 PHE A C 8
ATOM 13519 O O . PHE A 1 7 ? 25.247 -2.306 2.405 1.00 4.55 6 PHE A O 8
ATOM 13536 N N . ALA A 1 8 ? 24.294 -4.193 3.173 1.00 60.30 7 ALA A N 8
ATOM 13537 C CA . ALA A 1 8 ? 24.724 -5.002 2.039 1.00 53.43 7 ALA A CA 8
ATOM 13538 C C . ALA A 1 8 ? 24.121 -4.485 0.737 1.00 43.33 7 ALA A C 8
ATOM 13539 O O . ALA A 1 8 ? 23.520 -3.411 0.703 1.00 22.40 7 ALA A O 8
ATOM 13546 N N . ALA A 1 9 ? 24.287 -5.255 -0.334 1.00 1.05 8 ALA A N 8
ATOM 13547 C CA . ALA A 1 9 ? 23.758 -4.875 -1.638 1.00 4.04 8 ALA A CA 8
ATOM 13548 C C . ALA A 1 9 ? 24.335 -3.540 -2.096 1.00 12.31 8 ALA A C 8
ATOM 13549 O O . ALA A 1 9 ? 23.594 -2.616 -2.432 1.00 45.00 8 ALA A O 8
ATOM 13556 N N . ALA A 1 10 ? 25.660 -3.445 -2.106 1.00 4.10 9 ALA A N 8
ATOM 13557 C CA . ALA A 1 10 ? 26.336 -2.223 -2.524 1.00 53.22 9 ALA A CA 8
ATOM 13558 C C . ALA A 1 10 ? 26.156 -1.980 -4.019 1.00 31.20 9 ALA A C 8
ATOM 13559 O O . ALA A 1 10 ? 25.307 -1.191 -4.432 1.00 13.15 9 ALA A O 8
ATOM 13566 N N . ALA A 1 11 ? 26.961 -2.664 -4.826 1.00 3.53 10 ALA A N 8
ATOM 13567 C CA . ALA A 1 11 ? 26.890 -2.523 -6.275 1.00 13.13 10 ALA A CA 8
ATOM 13568 C C . ALA A 1 11 ? 25.818 -3.434 -6.862 1.00 74.25 10 ALA A C 8
ATOM 13569 O O . ALA A 1 11 ? 24.812 -2.963 -7.394 1.00 11.24 10 ALA A O 8
ATOM 13576 N N . ARG A 1 12 ? 26.039 -4.741 -6.764 1.00 44.24 11 ARG A N 8
ATOM 13577 C CA . ARG A 1 12 ? 25.093 -5.718 -7.288 1.00 53.13 11 ARG A CA 8
ATOM 13578 C C . ARG A 1 12 ? 24.810 -5.463 -8.766 1.00 15.52 11 ARG A C 8
ATOM 13579 O O . ARG A 1 12 ? 25.499 -4.676 -9.414 1.00 12.25 11 ARG A O 8
ATOM 13600 N N . GLY A 1 13 ? 23.790 -6.134 -9.293 1.00 20.24 12 GLY A N 8
ATOM 13601 C CA . GLY A 1 13 ? 23.434 -5.967 -10.690 1.00 1.25 12 GLY A CA 8
ATOM 13602 C C . GLY A 1 13 ? 22.201 -6.761 -11.073 1.00 23.01 12 GLY A C 8
ATOM 13603 O O . GLY A 1 13 ? 21.371 -6.295 -11.852 1.00 44.23 12 GLY A O 8
ATOM 13607 N N . GLY A 1 14 ? 22.081 -7.967 -10.525 1.00 4.53 13 GLY A N 8
ATOM 13608 C CA . GLY A 1 14 ? 20.939 -8.809 -10.827 1.00 51.33 13 GLY A CA 8
ATOM 13609 C C . GLY A 1 14 ? 20.702 -8.951 -12.318 1.00 25.53 13 GLY A C 8
ATOM 13610 O O . GLY A 1 14 ? 19.582 -9.216 -12.753 1.00 73.33 13 GLY A O 8
ATOM 13614 N N . PHE A 1 15 ? 21.760 -8.774 -13.103 1.00 30.24 14 PHE A N 8
ATOM 13615 C CA . PHE A 1 15 ? 21.662 -8.882 -14.554 1.00 32.24 14 PHE A CA 8
ATOM 13616 C C . PHE A 1 15 ? 22.661 -9.902 -15.092 1.00 1.11 14 PHE A C 8
ATOM 13617 O O . PHE A 1 15 ? 23.295 -9.682 -16.123 1.00 52.22 14 PHE A O 8
ATOM 13634 N N . GLY A 1 16 ? 22.797 -11.019 -14.384 1.00 73.53 15 GLY A N 8
ATOM 13635 C CA . GLY A 1 16 ? 23.721 -12.057 -14.805 1.00 55.53 15 GLY A CA 8
ATOM 13636 C C . GLY A 1 16 ? 23.164 -12.907 -15.930 1.00 1.00 15 GLY A C 8
ATOM 13637 O O . GLY A 1 16 ? 23.690 -12.899 -17.042 1.00 54.43 15 GLY A O 8
ATOM 13641 N N . GLY A 1 17 ? 22.097 -13.646 -15.640 1.00 3.55 16 GLY A N 8
ATOM 13642 C CA . GLY A 1 17 ? 21.488 -14.497 -16.645 1.00 3.41 16 GLY A CA 8
ATOM 13643 C C . GLY A 1 17 ? 20.211 -13.906 -17.209 1.00 3.43 16 GLY A C 8
ATOM 13644 O O . GLY A 1 17 ? 20.233 -12.844 -17.832 1.00 70.21 16 GLY A O 8
ATOM 13648 N N . ASP A 1 18 ? 19.096 -14.594 -16.991 1.00 63.22 17 ASP A N 8
ATOM 13649 C CA . ASP A 1 18 ? 17.804 -14.131 -17.483 1.00 33.42 17 ASP A CA 8
ATOM 13650 C C . ASP A 1 18 ? 17.914 -13.641 -18.923 1.00 1.51 17 ASP A C 8
ATOM 13651 O O . ASP A 1 18 ? 17.367 -12.596 -19.277 1.00 22.42 17 ASP A O 8
ATOM 13660 N N . ALA A 1 19 ? 18.626 -14.400 -19.749 1.00 20.32 18 ALA A N 8
ATOM 13661 C CA . ALA A 1 19 ? 18.807 -14.043 -21.150 1.00 64.23 18 ALA A CA 8
ATOM 13662 C C . ALA A 1 19 ? 17.467 -13.775 -21.826 1.00 61.45 18 ALA A C 8
ATOM 13663 O O . ALA A 1 19 ? 17.379 -12.970 -22.752 1.00 43.42 18 ALA A O 8
ATOM 13670 N N . GLU A 1 20 ? 16.426 -14.457 -21.358 1.00 24.00 19 GLU A N 8
ATOM 13671 C CA . GLU A 1 20 ? 15.091 -14.293 -21.920 1.00 11.42 19 GLU A CA 8
ATOM 13672 C C . GLU A 1 20 ? 14.447 -13.002 -21.423 1.00 14.34 19 GLU A C 8
ATOM 13673 O O . GLU A 1 20 ? 14.085 -12.130 -22.213 1.00 43.22 19 GLU A O 8
ATOM 13685 N N . LYS A 1 21 ? 14.305 -12.887 -20.106 1.00 41.05 20 LYS A N 8
ATOM 13686 C CA . LYS A 1 21 ? 13.705 -11.704 -19.501 1.00 44.32 20 LYS A CA 8
ATOM 13687 C C . LYS A 1 21 ? 14.425 -10.437 -19.954 1.00 74.10 20 LYS A C 8
ATOM 13688 O O . LYS A 1 21 ? 13.831 -9.361 -20.008 1.00 52.41 20 LYS A O 8
ATOM 13707 N N . ALA A 1 22 ? 15.706 -10.574 -20.280 1.00 11.14 21 ALA A N 8
ATOM 13708 C CA . ALA A 1 22 ? 16.504 -9.441 -20.731 1.00 64.22 21 ALA A CA 8
ATOM 13709 C C . ALA A 1 22 ? 16.027 -8.940 -22.090 1.00 13.53 21 ALA A C 8
ATOM 13710 O O . ALA A 1 22 ? 16.180 -7.763 -22.418 1.00 44.11 21 ALA A O 8
ATOM 13717 N N . LYS A 1 23 ? 15.447 -9.839 -22.877 1.00 30.30 22 LYS A N 8
ATOM 13718 C CA . LYS A 1 23 ? 14.946 -9.489 -24.201 1.00 13.24 22 LYS A CA 8
ATOM 13719 C C . LYS A 1 23 ? 13.430 -9.318 -24.181 1.00 20.42 22 LYS A C 8
ATOM 13720 O O . LYS A 1 23 ? 12.863 -8.628 -25.027 1.00 33.11 22 LYS A O 8
ATOM 13739 N N . ALA A 1 24 ? 12.781 -9.951 -23.209 1.00 14.31 23 ALA A N 8
ATOM 13740 C CA . ALA A 1 24 ? 11.331 -9.866 -23.077 1.00 45.33 23 ALA A CA 8
ATOM 13741 C C . ALA A 1 24 ? 10.935 -8.820 -22.040 1.00 73.35 23 ALA A C 8
ATOM 13742 O O . ALA A 1 24 ? 10.251 -7.847 -22.357 1.00 34.45 23 ALA A O 8
ATOM 13749 N N . ALA A 1 25 ? 11.368 -9.028 -20.801 1.00 61.35 24 ALA A N 8
ATOM 13750 C CA . ALA A 1 25 ? 11.059 -8.103 -19.719 1.00 11.14 24 ALA A CA 8
ATOM 13751 C C . ALA A 1 25 ? 11.474 -6.680 -20.077 1.00 61.01 24 ALA A C 8
ATOM 13752 O O . ALA A 1 25 ? 10.683 -5.745 -19.960 1.00 34.20 24 ALA A O 8
ATOM 13759 N N . GLU A 1 26 ? 12.720 -6.524 -20.513 1.00 62.24 25 GLU A N 8
ATOM 13760 C CA . GLU A 1 26 ? 13.240 -5.214 -20.887 1.00 53.12 25 GLU A CA 8
ATOM 13761 C C . GLU A 1 26 ? 12.455 -4.632 -22.060 1.00 25.02 25 GLU A C 8
ATOM 13762 O O . GLU A 1 26 ? 11.914 -3.530 -21.973 1.00 21.45 25 GLU A O 8
ATOM 13774 N N . ALA A 1 27 ? 12.400 -5.381 -23.157 1.00 10.35 26 ALA A N 8
ATOM 13775 C CA . ALA A 1 27 ? 11.682 -4.941 -24.346 1.00 54.11 26 ALA A CA 8
ATOM 13776 C C . ALA A 1 27 ? 10.306 -4.390 -23.985 1.00 23.33 26 ALA A C 8
ATOM 13777 O O . ALA A 1 27 ? 9.820 -3.450 -24.612 1.00 45.41 26 ALA A O 8
ATOM 13784 N N . GLN A 1 28 ? 9.684 -4.983 -22.971 1.00 24.33 27 GLN A N 8
ATOM 13785 C CA . GLN A 1 28 ? 8.364 -4.552 -22.528 1.00 12.02 27 GLN A CA 8
ATOM 13786 C C . GLN A 1 28 ? 8.409 -3.125 -21.992 1.00 13.14 27 GLN A C 8
ATOM 13787 O O . GLN A 1 28 ? 7.549 -2.305 -22.312 1.00 1.21 27 GLN A O 8
ATOM 13801 N N . GLU A 1 29 ? 9.416 -2.836 -21.174 1.00 25.51 28 GLU A N 8
ATOM 13802 C CA . GLU A 1 29 ? 9.572 -1.508 -20.593 1.00 35.22 28 GLU A CA 8
ATOM 13803 C C . GLU A 1 29 ? 10.120 -0.525 -21.622 1.00 44.43 28 GLU A C 8
ATOM 13804 O O . GLU A 1 29 ? 9.788 0.660 -21.603 1.00 52.14 28 GLU A O 8
ATOM 13816 N N . ALA A 1 30 ? 10.964 -1.025 -22.519 1.00 74.23 29 ALA A N 8
ATOM 13817 C CA . ALA A 1 30 ? 11.558 -0.192 -23.557 1.00 71.24 29 ALA A CA 8
ATOM 13818 C C . ALA A 1 30 ? 10.488 0.585 -24.317 1.00 61.10 29 ALA A C 8
ATOM 13819 O O . ALA A 1 30 ? 10.489 1.816 -24.324 1.00 64.53 29 ALA A O 8
ATOM 13826 N N . MET A 1 31 ? 9.577 -0.142 -24.956 1.00 10.33 30 MET A N 8
ATOM 13827 C CA . MET A 1 31 ? 8.501 0.481 -25.718 1.00 70.23 30 MET A CA 8
ATOM 13828 C C . MET A 1 31 ? 7.688 1.426 -24.839 1.00 41.03 30 MET A C 8
ATOM 13829 O O . MET A 1 31 ? 7.369 2.544 -25.244 1.00 1.23 30 MET A O 8
ATOM 13843 N N . ARG A 1 32 ? 7.356 0.969 -23.636 1.00 41.51 31 ARG A N 8
ATOM 13844 C CA . ARG A 1 32 ? 6.579 1.774 -22.701 1.00 41.32 31 ARG A CA 8
ATOM 13845 C C . ARG A 1 32 ? 7.263 3.113 -22.437 1.00 71.42 31 ARG A C 8
ATOM 13846 O O . ARG A 1 32 ? 6.606 4.150 -22.354 1.00 33.34 31 ARG A O 8
ATOM 13867 N N . GLN A 1 33 ? 8.585 3.080 -22.306 1.00 42.05 32 GLN A N 8
ATOM 13868 C CA . GLN A 1 33 ? 9.357 4.290 -22.051 1.00 1.33 32 GLN A CA 8
ATOM 13869 C C . GLN A 1 33 ? 9.014 5.379 -23.062 1.00 72.12 32 GLN A C 8
ATOM 13870 O O . GLN A 1 33 ? 9.085 6.568 -22.755 1.00 43.42 32 GLN A O 8
ATOM 13884 N N . GLN A 1 34 ? 8.642 4.963 -24.269 1.00 31.25 33 GLN A N 8
ATOM 13885 C CA . GLN A 1 34 ? 8.289 5.903 -25.325 1.00 51.52 33 GLN A CA 8
ATOM 13886 C C . GLN A 1 34 ? 6.832 6.339 -25.202 1.00 64.01 33 GLN A C 8
ATOM 13887 O O . GLN A 1 34 ? 6.515 7.521 -25.331 1.00 22.02 33 GLN A O 8
ATOM 13901 N N . MET A 1 35 ? 5.951 5.376 -24.953 1.00 1.04 34 MET A N 8
ATOM 13902 C CA . MET A 1 35 ? 4.528 5.661 -24.811 1.00 51.03 34 MET A CA 8
ATOM 13903 C C . MET A 1 35 ? 3.937 6.146 -26.131 1.00 70.14 34 MET A C 8
ATOM 13904 O O . MET A 1 35 ? 4.660 6.356 -27.105 1.00 11.14 34 MET A O 8
ATOM 13918 N N . GLU A 1 36 ? 2.619 6.321 -26.156 1.00 64.21 35 GLU A N 8
ATOM 13919 C CA . GLU A 1 36 ? 1.933 6.780 -27.358 1.00 31.21 35 GLU A CA 8
ATOM 13920 C C . GLU A 1 36 ? 2.358 5.961 -28.573 1.00 74.25 35 GLU A C 8
ATOM 13921 O O . GLU A 1 36 ? 3.180 6.403 -29.375 1.00 73.33 35 GLU A O 8
ATOM 13933 N N . GLU A 1 37 ? 1.791 4.765 -28.701 1.00 51.15 36 GLU A N 8
ATOM 13934 C CA . GLU A 1 37 ? 2.112 3.884 -29.818 1.00 70.10 36 GLU A CA 8
ATOM 13935 C C . GLU A 1 37 ? 1.294 2.598 -29.749 1.00 33.32 36 GLU A C 8
ATOM 13936 O O . GLU A 1 37 ? 1.414 1.825 -28.799 1.00 35.23 36 GLU A O 8
ATOM 13948 N N . GLN A 1 38 ? 0.462 2.377 -30.762 1.00 43.11 37 GLN A N 8
ATOM 13949 C CA . GLN A 1 38 ? -0.377 1.186 -30.816 1.00 22.25 37 GLN A CA 8
ATOM 13950 C C . GLN A 1 38 ? 0.456 -0.076 -30.618 1.00 24.32 37 GLN A C 8
ATOM 13951 O O . GLN A 1 38 ? -0.026 -1.072 -30.078 1.00 1.12 37 GLN A O 8
ATOM 13965 N N . ARG A 1 39 ? 1.709 -0.027 -31.059 1.00 21.41 38 ARG A N 8
ATOM 13966 C CA . ARG A 1 39 ? 2.609 -1.168 -30.932 1.00 11.52 38 ARG A CA 8
ATOM 13967 C C . ARG A 1 39 ? 2.626 -1.689 -29.498 1.00 20.31 38 ARG A C 8
ATOM 13968 O O . ARG A 1 39 ? 2.264 -2.837 -29.240 1.00 71.44 38 ARG A O 8
ATOM 13989 N N . ARG A 1 40 ? 3.050 -0.838 -28.569 1.00 74.41 39 ARG A N 8
ATOM 13990 C CA . ARG A 1 40 ? 3.116 -1.214 -27.162 1.00 13.00 39 ARG A CA 8
ATOM 13991 C C . ARG A 1 40 ? 1.732 -1.166 -26.521 1.00 12.01 39 ARG A C 8
ATOM 13992 O O . ARG A 1 40 ? 1.433 -1.936 -25.607 1.00 44.42 39 ARG A O 8
ATOM 14013 N N . ILE A 1 41 ? 0.892 -0.257 -27.005 1.00 62.35 40 ILE A N 8
ATOM 14014 C CA . ILE A 1 41 ? -0.459 -0.110 -26.480 1.00 54.32 40 ILE A CA 8
ATOM 14015 C C . ILE A 1 41 ? -1.195 -1.445 -26.473 1.00 74.33 40 ILE A C 8
ATOM 14016 O O . ILE A 1 41 ? -2.095 -1.665 -25.663 1.00 21.51 40 ILE A O 8
ATOM 14032 N N . MET A 1 42 ? -0.805 -2.334 -27.381 1.00 74.11 41 MET A N 8
ATOM 14033 C CA . MET A 1 42 ? -1.426 -3.650 -27.478 1.00 35.15 41 MET A CA 8
ATOM 14034 C C . MET A 1 42 ? -0.416 -4.752 -27.174 1.00 11.35 41 MET A C 8
ATOM 14035 O O . MET A 1 42 ? -0.575 -5.507 -26.213 1.00 55.53 41 MET A O 8
ATOM 14049 N N . LEU A 1 43 ? 0.623 -4.839 -27.997 1.00 11.23 42 LEU A N 8
ATOM 14050 C CA . LEU A 1 43 ? 1.660 -5.849 -27.816 1.00 13.12 42 LEU A CA 8
ATOM 14051 C C . LEU A 1 43 ? 2.208 -5.817 -26.393 1.00 23.41 42 LEU A C 8
ATOM 14052 O O . LEU A 1 43 ? 2.209 -6.831 -25.695 1.00 35.34 42 LEU A O 8
ATOM 14068 N N . ARG A 1 44 ? 2.673 -4.647 -25.969 1.00 50.42 43 ARG A N 8
ATOM 14069 C CA . ARG A 1 44 ? 3.223 -4.483 -24.629 1.00 43.21 43 ARG A CA 8
ATOM 14070 C C . ARG A 1 44 ? 2.130 -4.611 -23.573 1.00 33.42 43 ARG A C 8
ATOM 14071 O O . ARG A 1 44 ? 2.414 -4.804 -22.391 1.00 70.11 43 ARG A O 8
ATOM 14092 N N . ALA A 1 45 ? 0.879 -4.503 -24.008 1.00 15.24 44 ALA A N 8
ATOM 14093 C CA . ALA A 1 45 ? -0.257 -4.608 -23.100 1.00 74.43 44 ALA A CA 8
ATOM 14094 C C . ALA A 1 45 ? -0.362 -6.012 -22.513 1.00 55.23 44 ALA A C 8
ATOM 14095 O O . ALA A 1 45 ? -0.367 -6.187 -21.295 1.00 30.33 44 ALA A O 8
ATOM 14102 N N . VAL A 1 46 ? -0.448 -7.009 -23.388 1.00 24.32 45 VAL A N 8
ATOM 14103 C CA . VAL A 1 46 ? -0.552 -8.398 -22.956 1.00 14.12 45 VAL A CA 8
ATOM 14104 C C . VAL A 1 46 ? 0.457 -9.278 -23.684 1.00 41.24 45 VAL A C 8
ATOM 14105 O O . VAL A 1 46 ? 1.007 -10.218 -23.109 1.00 73.23 45 VAL A O 8
ATOM 14118 N N . LEU A 1 47 ? 0.698 -8.966 -24.953 1.00 73.42 46 LEU A N 8
ATOM 14119 C CA . LEU A 1 47 ? 1.643 -9.729 -25.762 1.00 53.41 46 LEU A CA 8
ATOM 14120 C C . LEU A 1 47 ? 3.077 -9.465 -25.316 1.00 44.14 46 LEU A C 8
ATOM 14121 O O . LEU A 1 47 ? 3.319 -8.699 -24.383 1.00 52.40 46 LEU A O 8
ATOM 14137 N N . THR A 1 48 ? 4.028 -10.104 -25.991 1.00 43.43 47 THR A N 8
ATOM 14138 C CA . THR A 1 48 ? 5.439 -9.938 -25.666 1.00 42.30 47 THR A CA 8
ATOM 14139 C C . THR A 1 48 ? 6.213 -9.367 -26.849 1.00 72.01 47 THR A C 8
ATOM 14140 O O . THR A 1 48 ? 6.138 -9.869 -27.971 1.00 24.13 47 THR A O 8
ATOM 14151 N N . PRO A 1 49 ? 6.975 -8.293 -26.596 1.00 53.50 48 PRO A N 8
ATOM 14152 C CA . PRO A 1 49 ? 7.778 -7.631 -27.628 1.00 42.03 48 PRO A CA 8
ATOM 14153 C C . PRO A 1 49 ? 8.959 -8.484 -28.079 1.00 50.01 48 PRO A C 8
ATOM 14154 O O . PRO A 1 49 ? 9.027 -9.675 -27.778 1.00 22.14 48 PRO A O 8
ATOM 14165 N N . ALA A 1 50 ? 9.887 -7.866 -28.802 1.00 62.44 49 ALA A N 8
ATOM 14166 C CA . ALA A 1 50 ? 11.067 -8.569 -29.292 1.00 54.14 49 ALA A CA 8
ATOM 14167 C C . ALA A 1 50 ? 10.689 -9.615 -30.335 1.00 75.41 49 ALA A C 8
ATOM 14168 O O . ALA A 1 50 ? 11.518 -10.429 -30.741 1.00 0.21 49 ALA A O 8
ATOM 14175 N N . ALA A 1 51 ? 9.431 -9.589 -30.764 1.00 60.02 50 ALA A N 8
ATOM 14176 C CA . ALA A 1 51 ? 8.944 -10.535 -31.761 1.00 11.33 50 ALA A CA 8
ATOM 14177 C C . ALA A 1 51 ? 9.221 -10.034 -33.174 1.00 72.12 50 ALA A C 8
ATOM 14178 O O . ALA A 1 51 ? 9.638 -10.800 -34.042 1.00 71.14 50 ALA A O 8
ATOM 14185 N N . GLN A 1 52 ? 8.985 -8.745 -33.397 1.00 64.23 51 GLN A N 8
ATOM 14186 C CA . GLN A 1 52 ? 9.209 -8.144 -34.707 1.00 13.13 51 GLN A CA 8
ATOM 14187 C C . GLN A 1 52 ? 10.596 -8.492 -35.236 1.00 72.24 51 GLN A C 8
ATOM 14188 O O . GLN A 1 52 ? 10.780 -8.690 -36.437 1.00 11.32 51 GLN A O 8
ATOM 14202 N N . GLU A 1 53 ? 11.568 -8.565 -34.333 1.00 31.25 52 GLU A N 8
ATOM 14203 C CA . GLU A 1 53 ? 12.939 -8.889 -34.710 1.00 53.44 52 GLU A CA 8
ATOM 14204 C C . GLU A 1 53 ? 13.018 -10.281 -35.330 1.00 23.05 52 GLU A C 8
ATOM 14205 O O . GLU A 1 53 ? 13.323 -10.429 -36.513 1.00 74.12 52 GLU A O 8
ATOM 14217 N N . ARG A 1 54 ? 12.743 -11.299 -34.520 1.00 41.42 53 ARG A N 8
ATOM 14218 C CA . ARG A 1 54 ? 12.785 -12.679 -34.987 1.00 22.10 53 ARG A CA 8
ATOM 14219 C C . ARG A 1 54 ? 11.846 -12.881 -36.172 1.00 72.04 53 ARG A C 8
ATOM 14220 O O . ARG A 1 54 ? 12.260 -13.349 -37.234 1.00 50.40 53 ARG A O 8
ATOM 14241 N N . LEU A 1 55 ? 10.580 -12.526 -35.984 1.00 35.30 54 LEU A N 8
ATOM 14242 C CA . LEU A 1 55 ? 9.580 -12.669 -37.037 1.00 43.23 54 LEU A CA 8
ATOM 14243 C C . LEU A 1 55 ? 10.103 -12.122 -38.362 1.00 3.44 54 LEU A C 8
ATOM 14244 O O . LEU A 1 55 ? 9.788 -12.646 -39.430 1.00 72.31 54 LEU A O 8
ATOM 14260 N N . HIS A 1 56 ? 10.906 -11.065 -38.284 1.00 21.12 55 HIS A N 8
ATOM 14261 C CA . HIS A 1 56 ? 11.476 -10.448 -39.476 1.00 72.35 55 HIS A CA 8
ATOM 14262 C C . HIS A 1 56 ? 12.535 -11.351 -40.102 1.00 3.24 55 HIS A C 8
ATOM 14263 O O . HIS A 1 56 ? 12.361 -11.851 -41.213 1.00 42.20 55 HIS A O 8
ATOM 14277 N N . ARG A 1 57 ? 13.633 -11.554 -39.380 1.00 51.14 56 ARG A N 8
ATOM 14278 C CA . ARG A 1 57 ? 14.721 -12.394 -39.865 1.00 61.33 56 ARG A CA 8
ATOM 14279 C C . ARG A 1 57 ? 14.202 -13.764 -40.291 1.00 75.34 56 ARG A C 8
ATOM 14280 O O . ARG A 1 57 ? 14.487 -14.232 -41.394 1.00 51.54 56 ARG A O 8
ATOM 14301 N N . ILE A 1 58 ? 13.439 -14.402 -39.410 1.00 72.32 57 ILE A N 8
ATOM 14302 C CA . ILE A 1 58 ? 12.880 -15.718 -39.696 1.00 14.34 57 ILE A CA 8
ATOM 14303 C C . ILE A 1 58 ? 12.040 -15.694 -40.968 1.00 50.23 57 ILE A C 8
ATOM 14304 O O . ILE A 1 58 ? 12.017 -16.663 -41.726 1.00 63.12 57 ILE A O 8
ATOM 14320 N N . GLN A 1 59 ? 11.353 -14.579 -41.197 1.00 31.24 58 GLN A N 8
ATOM 14321 C CA . GLN A 1 59 ? 10.513 -14.429 -42.379 1.00 13.12 58 GLN A CA 8
ATOM 14322 C C . GLN A 1 59 ? 11.360 -14.382 -43.646 1.00 73.52 58 GLN A C 8
ATOM 14323 O O . GLN A 1 59 ? 11.068 -15.070 -44.626 1.00 1.20 58 GLN A O 8
ATOM 14337 N N . LEU A 1 60 ? 12.409 -13.568 -43.621 1.00 72.10 59 LEU A N 8
ATOM 14338 C CA . LEU A 1 60 ? 13.299 -13.431 -44.769 1.00 30.43 59 LEU A CA 8
ATOM 14339 C C . LEU A 1 60 ? 13.697 -14.799 -45.315 1.00 40.31 59 LEU A C 8
ATOM 14340 O O . LEU A 1 60 ? 13.630 -15.041 -46.520 1.00 72.12 59 LEU A O 8
ATOM 14356 N N . VAL A 1 61 ? 14.110 -15.691 -44.420 1.00 51.30 60 VAL A N 8
ATOM 14357 C CA . VAL A 1 61 ? 14.516 -17.035 -44.812 1.00 35.34 60 VAL A CA 8
ATOM 14358 C C . VAL A 1 61 ? 13.306 -17.894 -45.163 1.00 14.14 60 VAL A C 8
ATOM 14359 O O . VAL A 1 61 ? 13.165 -18.354 -46.296 1.00 35.54 60 VAL A O 8
ATOM 14372 N N . LYS A 1 62 ? 12.433 -18.106 -44.183 1.00 3.30 61 LYS A N 8
ATOM 14373 C CA . LYS A 1 62 ? 11.233 -18.908 -44.387 1.00 12.30 61 LYS A CA 8
ATOM 14374 C C . LYS A 1 62 ? 9.983 -18.034 -44.357 1.00 40.20 61 LYS A C 8
ATOM 14375 O O . LYS A 1 62 ? 9.332 -17.900 -43.321 1.00 64.30 61 LYS A O 8
ATOM 14394 N N . ALA A 1 63 ? 9.653 -17.442 -45.500 1.00 73.02 62 ALA A N 8
ATOM 14395 C CA . ALA A 1 63 ? 8.479 -16.584 -45.605 1.00 71.21 62 ALA A CA 8
ATOM 14396 C C . ALA A 1 63 ? 7.236 -17.286 -45.068 1.00 23.11 62 ALA A C 8
ATOM 14397 O O . ALA A 1 63 ? 6.366 -16.655 -44.468 1.00 54.05 62 ALA A O 8
ATOM 14404 N N . ASP A 1 64 ? 7.160 -18.594 -45.287 1.00 61.03 63 ASP A N 8
ATOM 14405 C CA . ASP A 1 64 ? 6.023 -19.382 -44.825 1.00 5.13 63 ASP A CA 8
ATOM 14406 C C . ASP A 1 64 ? 6.023 -19.494 -43.303 1.00 63.23 63 ASP A C 8
ATOM 14407 O O . ASP A 1 64 ? 4.968 -19.492 -42.670 1.00 34.22 63 ASP A O 8
ATOM 14416 N N . LYS A 1 65 ? 7.214 -19.593 -42.722 1.00 61.03 64 LYS A N 8
ATOM 14417 C CA . LYS A 1 65 ? 7.353 -19.706 -41.275 1.00 70.13 64 LYS A CA 8
ATOM 14418 C C . LYS A 1 65 ? 6.832 -18.453 -40.579 1.00 73.11 64 LYS A C 8
ATOM 14419 O O . LYS A 1 65 ? 6.494 -18.484 -39.396 1.00 74.12 64 LYS A O 8
ATOM 14438 N N . ALA A 1 66 ? 6.768 -17.352 -41.321 1.00 61.42 65 ALA A N 8
ATOM 14439 C CA . ALA A 1 66 ? 6.285 -16.090 -40.776 1.00 35.23 65 ALA A CA 8
ATOM 14440 C C . ALA A 1 66 ? 4.768 -15.985 -40.896 1.00 30.30 65 ALA A C 8
ATOM 14441 O O . ALA A 1 66 ? 4.067 -15.811 -39.899 1.00 4.22 65 ALA A O 8
ATOM 14448 N N . ARG A 1 67 ? 4.268 -16.092 -42.123 1.00 15.05 66 ARG A N 8
ATOM 14449 C CA . ARG A 1 67 ? 2.834 -16.007 -42.373 1.00 32.03 66 ARG A CA 8
ATOM 14450 C C . ARG A 1 67 ? 2.072 -17.016 -41.519 1.00 21.34 66 ARG A C 8
ATOM 14451 O O . ARG A 1 67 ? 0.934 -16.771 -41.119 1.00 24.41 66 ARG A O 8
ATOM 14472 N N . GLU A 1 68 ? 2.708 -18.151 -41.244 1.00 1.12 67 GLU A N 8
ATOM 14473 C CA . GLU A 1 68 ? 2.089 -19.197 -40.438 1.00 62.15 67 GLU A CA 8
ATOM 14474 C C . GLU A 1 68 ? 2.018 -18.784 -38.971 1.00 52.23 67 GLU A C 8
ATOM 14475 O O . GLU A 1 68 ? 1.171 -19.266 -38.219 1.00 72.12 67 GLU A O 8
ATOM 14487 N N . VAL A 1 69 ? 2.914 -17.887 -38.571 1.00 20.42 68 VAL A N 8
ATOM 14488 C CA . VAL A 1 69 ? 2.953 -17.408 -37.194 1.00 64.04 68 VAL A CA 8
ATOM 14489 C C . VAL A 1 69 ? 1.927 -16.303 -36.968 1.00 25.33 68 VAL A C 8
ATOM 14490 O O . VAL A 1 69 ? 1.419 -16.133 -35.860 1.00 62.31 68 VAL A O 8
ATOM 14503 N N . GLU A 1 70 ? 1.628 -15.555 -38.025 1.00 73.41 69 GLU A N 8
ATOM 14504 C CA . GLU A 1 70 ? 0.662 -14.466 -37.940 1.00 71.24 69 GLU A CA 8
ATOM 14505 C C . GLU A 1 70 ? -0.716 -14.923 -38.411 1.00 41.04 69 GLU A C 8
ATOM 14506 O O . GLU A 1 70 ? -1.713 -14.230 -38.212 1.00 0.04 69 GLU A O 8
ATOM 14518 N N . ALA A 1 71 ? -0.762 -16.094 -39.038 1.00 52.13 70 ALA A N 8
ATOM 14519 C CA . ALA A 1 71 ? -2.017 -16.644 -39.537 1.00 25.44 70 ALA A CA 8
ATOM 14520 C C . ALA A 1 71 ? -2.865 -17.197 -38.396 1.00 61.24 70 ALA A C 8
ATOM 14521 O O . ALA A 1 71 ? -3.969 -16.716 -38.141 1.00 13.54 70 ALA A O 8
ATOM 14528 N N . LEU A 1 72 ? -2.343 -18.211 -37.715 1.00 0.13 71 LEU A N 8
ATOM 14529 C CA . LEU A 1 72 ? -3.053 -18.830 -36.601 1.00 72.31 71 LEU A CA 8
ATOM 14530 C C . LEU A 1 72 ? -3.385 -17.800 -35.526 1.00 64.21 71 LEU A C 8
ATOM 14531 O O . LEU A 1 72 ? -4.307 -17.991 -34.733 1.00 54.25 71 LEU A O 8
ATOM 14547 N N . ILE A 1 73 ? -2.627 -16.708 -35.507 1.00 35.42 72 ILE A N 8
ATOM 14548 C CA . ILE A 1 73 ? -2.843 -15.647 -34.531 1.00 53.15 72 ILE A CA 8
ATOM 14549 C C . ILE A 1 73 ? -4.255 -15.080 -34.639 1.00 21.30 72 ILE A C 8
ATOM 14550 O O . ILE A 1 73 ? -4.814 -14.586 -33.659 1.00 3.02 72 ILE A O 8
ATOM 14566 N N . LEU A 1 74 ? -4.827 -15.157 -35.835 1.00 55.32 73 LEU A N 8
ATOM 14567 C CA . LEU A 1 74 ? -6.176 -14.653 -36.071 1.00 71.15 73 LEU A CA 8
ATOM 14568 C C . LEU A 1 74 ? -7.198 -15.421 -35.239 1.00 62.21 73 LEU A C 8
ATOM 14569 O O . LEU A 1 74 ? -8.060 -14.825 -34.594 1.00 73.55 73 LEU A O 8
ATOM 14585 N N . GLN A 1 75 ? -7.092 -16.746 -35.257 1.00 52.00 74 GLN A N 8
ATOM 14586 C CA . GLN A 1 75 ? -8.007 -17.595 -34.502 1.00 45.14 74 GLN A CA 8
ATOM 14587 C C . GLN A 1 75 ? -7.584 -17.685 -33.040 1.00 1.12 74 GLN A C 8
ATOM 14588 O O . GLN A 1 75 ? -8.423 -17.690 -32.140 1.00 52.15 74 GLN A O 8
ATOM 14602 N N . ASN A 1 76 ? -6.277 -17.756 -32.810 1.00 22.30 75 ASN A N 8
ATOM 14603 C CA . ASN A 1 76 ? -5.743 -17.847 -31.456 1.00 23.21 75 ASN A CA 8
ATOM 14604 C C . ASN A 1 76 ? -6.098 -16.604 -30.646 1.00 74.02 75 ASN A C 8
ATOM 14605 O O . ASN A 1 76 ? -6.528 -16.701 -29.497 1.00 61.21 75 ASN A O 8
ATOM 14616 N N . ALA A 1 77 ? -5.917 -15.436 -31.255 1.00 20.45 76 ALA A N 8
ATOM 14617 C CA . ALA A 1 77 ? -6.221 -14.174 -30.592 1.00 31.32 76 ALA A CA 8
ATOM 14618 C C . ALA A 1 77 ? -7.687 -14.112 -30.175 1.00 24.42 76 ALA A C 8
ATOM 14619 O O . ALA A 1 77 ? -8.008 -13.683 -29.067 1.00 41.12 76 ALA A O 8
ATOM 14626 N N . GLN A 1 78 ? -8.570 -14.543 -31.069 1.00 72.42 77 GLN A N 8
ATOM 14627 C CA . GLN A 1 78 ? -10.002 -14.535 -30.793 1.00 40.02 77 GLN A CA 8
ATOM 14628 C C . GLN A 1 78 ? -10.302 -15.200 -29.454 1.00 71.31 77 GLN A C 8
ATOM 14629 O O . GLN A 1 78 ? -11.244 -14.821 -28.759 1.00 14.42 77 GLN A O 8
ATOM 14643 N N . ARG A 1 79 ? -9.495 -16.195 -29.099 1.00 52.21 78 ARG A N 8
ATOM 14644 C CA . ARG A 1 79 ? -9.676 -16.914 -27.844 1.00 23.11 78 ARG A CA 8
ATOM 14645 C C . ARG A 1 79 ? -9.055 -16.144 -26.682 1.00 21.11 78 ARG A C 8
ATOM 14646 O O . ARG A 1 79 ? -9.702 -15.910 -25.662 1.00 74.43 78 ARG A O 8
ATOM 14667 N N . GLY A 1 80 ? -7.794 -15.753 -26.844 1.00 15.21 79 GLY A N 8
ATOM 14668 C CA . GLY A 1 80 ? -7.107 -15.014 -25.801 1.00 31.22 79 GLY A CA 8
ATOM 14669 C C . GLY A 1 80 ? -5.890 -15.750 -25.275 1.00 53.33 79 GLY A C 8
ATOM 14670 O O . GLY A 1 80 ? -5.973 -16.468 -24.279 1.00 73.21 79 GLY A O 8
ATOM 14674 N N . ARG A 1 81 ? -4.757 -15.572 -25.947 1.00 55.31 80 ARG A N 8
ATOM 14675 C CA . ARG A 1 81 ? -3.519 -16.226 -25.544 1.00 20.55 80 ARG A CA 8
ATOM 14676 C C . ARG A 1 81 ? -3.175 -15.894 -24.095 1.00 12.24 80 ARG A C 8
ATOM 14677 O O . ARG A 1 81 ? -3.286 -14.744 -23.667 1.00 41.23 80 ARG A O 8
ATOM 14698 N N . LEU A 1 82 ? -2.759 -16.907 -23.343 1.00 64.03 81 LEU A N 8
ATOM 14699 C CA . LEU A 1 82 ? -2.399 -16.723 -21.942 1.00 2.24 81 LEU A CA 8
ATOM 14700 C C . LEU A 1 82 ? -2.499 -15.254 -21.542 1.00 72.20 81 LEU A C 8
ATOM 14701 O O . LEU A 1 82 ? -1.550 -14.489 -21.710 1.00 55.31 81 LEU A O 8
ATOM 14717 N N . ALA A 1 83 ? -3.655 -14.869 -21.010 1.00 43.34 82 ALA A N 8
ATOM 14718 C CA . ALA A 1 83 ? -3.878 -13.493 -20.583 1.00 25.13 82 ALA A CA 8
ATOM 14719 C C . ALA A 1 83 ? -2.713 -12.985 -19.739 1.00 73.11 82 ALA A C 8
ATOM 14720 O O . ALA A 1 83 ? -2.287 -11.839 -19.879 1.00 11.54 82 ALA A O 8
ATOM 14727 N N . ASP A 1 84 ? -2.204 -13.845 -18.864 1.00 2.42 83 ASP A N 8
ATOM 14728 C CA . ASP A 1 84 ? -1.088 -13.483 -17.997 1.00 51.43 83 ASP A CA 8
ATOM 14729 C C . ASP A 1 84 ? -0.452 -14.725 -17.382 1.00 71.44 83 ASP A C 8
ATOM 14730 O O . ASP A 1 84 ? 0.026 -14.695 -16.248 1.00 35.30 83 ASP A O 8
ATOM 14739 N N . LYS A 1 85 ? -0.450 -15.818 -18.138 1.00 73.30 84 LYS A N 8
ATOM 14740 C CA . LYS A 1 85 ? 0.127 -17.073 -17.669 1.00 15.41 84 LYS A CA 8
ATOM 14741 C C . LYS A 1 85 ? 1.519 -17.284 -18.255 1.00 52.00 84 LYS A C 8
ATOM 14742 O O . LYS A 1 85 ? 2.405 -17.829 -17.596 1.00 55.11 84 LYS A O 8
ATOM 14761 N N . VAL A 1 86 ? 1.706 -16.848 -19.497 1.00 34.11 85 VAL A N 8
ATOM 14762 C CA . VAL A 1 86 ? 2.991 -16.987 -20.171 1.00 21.43 85 VAL A CA 8
ATOM 14763 C C . VAL A 1 86 ? 2.916 -16.484 -21.608 1.00 35.51 85 VAL A C 8
ATOM 14764 O O . VAL A 1 86 ? 1.966 -16.783 -22.332 1.00 35.22 85 VAL A O 8
ATOM 14777 N N . ASP A 1 87 ? 3.923 -15.720 -22.015 1.00 32.01 86 ASP A N 8
ATOM 14778 C CA . ASP A 1 87 ? 3.972 -15.176 -23.367 1.00 70.21 86 ASP A CA 8
ATOM 14779 C C . ASP A 1 87 ? 3.712 -16.267 -24.401 1.00 53.04 86 ASP A C 8
ATOM 14780 O O . ASP A 1 87 ? 4.276 -17.357 -24.322 1.00 64.31 86 ASP A O 8
ATOM 14789 N N . GLU A 1 88 ? 2.852 -15.965 -25.370 1.00 4.44 87 GLU A N 8
ATOM 14790 C CA . GLU A 1 88 ? 2.516 -16.921 -26.418 1.00 5.11 87 GLU A CA 8
ATOM 14791 C C . GLU A 1 88 ? 3.594 -16.944 -27.499 1.00 32.45 87 GLU A C 8
ATOM 14792 O O . GLU A 1 88 ? 3.888 -17.992 -28.074 1.00 2.35 87 GLU A O 8
ATOM 14804 N N . ALA A 1 89 ? 4.178 -15.782 -27.769 1.00 55.51 88 ALA A N 8
ATOM 14805 C CA . ALA A 1 89 ? 5.223 -15.668 -28.779 1.00 34.12 88 ALA A CA 8
ATOM 14806 C C . ALA A 1 89 ? 6.320 -16.702 -28.551 1.00 42.04 88 ALA A C 8
ATOM 14807 O O . ALA A 1 89 ? 6.632 -17.498 -29.438 1.00 42.41 88 ALA A O 8
ATOM 14814 N N . THR A 1 90 ? 6.904 -16.685 -27.357 1.00 65.33 89 THR A N 8
ATOM 14815 C CA . THR A 1 90 ? 7.969 -17.620 -27.014 1.00 53.10 89 THR A CA 8
ATOM 14816 C C . THR A 1 90 ? 7.561 -19.056 -27.323 1.00 55.33 89 THR A C 8
ATOM 14817 O O . THR A 1 90 ? 8.399 -19.890 -27.666 1.00 60.35 89 THR A O 8
ATOM 14828 N N . LEU A 1 91 ? 6.268 -19.338 -27.201 1.00 2.24 90 LEU A N 8
ATOM 14829 C CA . LEU A 1 91 ? 5.748 -20.674 -27.468 1.00 60.22 90 LEU A CA 8
ATOM 14830 C C . LEU A 1 91 ? 5.609 -20.914 -28.968 1.00 65.41 90 LEU A C 8
ATOM 14831 O O . LEU A 1 91 ? 6.025 -21.954 -29.481 1.00 12.00 90 LEU A O 8
ATOM 14847 N N . ILE A 1 92 ? 5.025 -19.946 -29.666 1.00 4.04 91 ILE A N 8
ATOM 14848 C CA . ILE A 1 92 ? 4.836 -20.051 -31.107 1.00 34.21 91 ILE A CA 8
ATOM 14849 C C . ILE A 1 92 ? 6.174 -20.151 -31.832 1.00 15.33 91 ILE A C 8
ATOM 14850 O O . ILE A 1 92 ? 6.337 -20.959 -32.745 1.00 33.00 91 ILE A O 8
ATOM 14866 N N . GLU A 1 93 ? 7.128 -19.324 -31.417 1.00 23.05 92 GLU A N 8
ATOM 14867 C CA . GLU A 1 93 ? 8.453 -19.320 -32.026 1.00 71.23 92 GLU A CA 8
ATOM 14868 C C . GLU A 1 93 ? 9.231 -20.576 -31.644 1.00 62.04 92 GLU A C 8
ATOM 14869 O O . GLU A 1 93 ? 10.184 -20.961 -32.324 1.00 55.14 92 GLU A O 8
ATOM 14881 N N . LEU A 1 94 ? 8.820 -21.210 -30.552 1.00 71.41 93 LEU A N 8
ATOM 14882 C CA . LEU A 1 94 ? 9.478 -22.423 -30.078 1.00 51.00 93 LEU A CA 8
ATOM 14883 C C . LEU A 1 94 ? 8.899 -23.659 -30.760 1.00 1.34 93 LEU A C 8
ATOM 14884 O O . LEU A 1 94 ? 9.614 -24.625 -31.029 1.00 44.42 93 LEU A O 8
ATOM 14900 N N . LEU A 1 95 ? 7.601 -23.621 -31.038 1.00 13.14 94 LEU A N 8
ATOM 14901 C CA . LEU A 1 95 ? 6.925 -24.737 -31.691 1.00 2.05 94 LEU A CA 8
ATOM 14902 C C . LEU A 1 95 ? 7.058 -24.642 -33.207 1.00 40.11 94 LEU A C 8
ATOM 14903 O O . LEU A 1 95 ? 7.066 -25.657 -33.903 1.00 54.32 94 LEU A O 8
ATOM 14919 N N . GLN A 1 96 ? 7.164 -23.417 -33.711 1.00 5.40 95 GLN A N 8
ATOM 14920 C CA . GLN A 1 96 ? 7.299 -23.190 -35.145 1.00 72.01 95 GLN A CA 8
ATOM 14921 C C . GLN A 1 96 ? 8.697 -23.564 -35.627 1.00 13.22 95 GLN A C 8
ATOM 14922 O O . GLN A 1 96 ? 8.877 -23.989 -36.768 1.00 14.24 95 GLN A O 8
ATOM 14936 N N . GLN A 1 97 ? 9.682 -23.402 -34.750 1.00 3.11 96 GLN A N 8
ATOM 14937 C CA . GLN A 1 97 ? 11.064 -23.722 -35.087 1.00 44.32 96 GLN A CA 8
ATOM 14938 C C . GLN A 1 97 ? 11.341 -25.209 -34.897 1.00 30.33 96 GLN A C 8
ATOM 14939 O O . GLN A 1 97 ? 12.127 -25.806 -35.634 1.00 51.40 96 GLN A O 8
ATOM 14953 N N . THR A 1 98 ? 10.690 -25.805 -33.902 1.00 2.20 97 THR A N 8
ATOM 14954 C CA . THR A 1 98 ? 10.867 -27.222 -33.613 1.00 61.33 97 THR A CA 8
ATOM 14955 C C . THR A 1 98 ? 9.600 -27.824 -33.015 1.00 45.23 97 THR A C 8
ATOM 14956 O O . THR A 1 98 ? 9.575 -28.205 -31.845 1.00 65.12 97 THR A O 8
ATOM 14967 N N . SER A 1 99 ? 8.550 -27.907 -33.826 1.00 44.40 98 SER A N 8
ATOM 14968 C CA . SER A 1 99 ? 7.279 -28.459 -33.375 1.00 75.54 98 SER A CA 8
ATOM 14969 C C . SER A 1 99 ? 7.497 -29.729 -32.559 1.00 21.44 98 SER A C 8
ATOM 14970 O O . SER A 1 99 ? 6.783 -29.989 -31.591 1.00 13.43 98 SER A O 8
ATOM 14978 N N . ALA A 1 100 ? 8.490 -30.518 -32.957 1.00 3.34 99 ALA A N 8
ATOM 14979 C CA . ALA A 1 100 ? 8.805 -31.760 -32.261 1.00 44.54 99 ALA A CA 8
ATOM 14980 C C . ALA A 1 100 ? 10.288 -32.096 -32.384 1.00 34.41 99 ALA A C 8
ATOM 14981 O O . ALA A 1 100 ? 10.653 -33.238 -32.663 1.00 43.31 99 ALA A O 8
ATOM 14988 N N . ALA A 1 101 ? 11.136 -31.096 -32.174 1.00 4.51 100 ALA A N 8
ATOM 14989 C CA . ALA A 1 101 ? 12.579 -31.287 -32.260 1.00 11.44 100 ALA A CA 8
ATOM 14990 C C . ALA A 1 101 ? 13.312 -30.383 -31.274 1.00 51.42 100 ALA A C 8
ATOM 14991 O O . ALA A 1 101 ? 14.231 -29.655 -31.650 1.00 53.11 100 ALA A O 8
ATOM 14998 N N . SER A 1 102 ? 12.899 -30.433 -30.012 1.00 20.52 101 SER A N 8
ATOM 14999 C CA . SER A 1 102 ? 13.514 -29.615 -28.973 1.00 32.40 101 SER A CA 8
ATOM 15000 C C . SER A 1 102 ? 13.154 -30.139 -27.586 1.00 3.44 101 SER A C 8
ATOM 15001 O O . SER A 1 102 ? 13.997 -30.695 -26.882 1.00 43.53 101 SER A O 8
ATOM 15009 N N . ALA A 1 103 ? 11.896 -29.956 -27.199 1.00 70.01 102 ALA A N 8
ATOM 15010 C CA . ALA A 1 103 ? 11.423 -30.411 -25.897 1.00 40.35 102 ALA A CA 8
ATOM 15011 C C . ALA A 1 103 ? 12.090 -29.632 -24.768 1.00 74.15 102 ALA A C 8
ATOM 15012 O O . ALA A 1 103 ? 13.083 -28.938 -24.983 1.00 11.13 102 ALA A O 8
ATOM 15019 N N . ALA A 1 104 ? 11.536 -29.752 -23.566 1.00 42.21 103 ALA A N 8
ATOM 15020 C CA . ALA A 1 104 ? 12.078 -29.060 -22.403 1.00 43.13 103 ALA A CA 8
ATOM 15021 C C . ALA A 1 104 ? 11.974 -27.547 -22.566 1.00 72.44 103 ALA A C 8
ATOM 15022 O O . ALA A 1 104 ? 11.961 -27.032 -23.685 1.00 24.25 103 ALA A O 8
ATOM 15029 N N . LYS A 1 105 ? 11.898 -26.840 -21.444 1.00 40.12 104 LYS A N 8
ATOM 15030 C CA . LYS A 1 105 ? 11.795 -25.386 -21.462 1.00 0.44 104 LYS A CA 8
ATOM 15031 C C . LYS A 1 105 ? 12.341 -24.786 -20.170 1.00 33.05 104 LYS A C 8
ATOM 15032 O O . LYS A 1 105 ? 11.642 -24.053 -19.471 1.00 41.43 104 LYS A O 8
ATOM 15051 N N . ASN A 1 106 ? 13.594 -25.102 -19.859 1.00 34.34 105 ASN A N 8
ATOM 15052 C CA . ASN A 1 106 ? 14.233 -24.594 -18.651 1.00 10.45 105 ASN A CA 8
ATOM 15053 C C . ASN A 1 106 ? 15.607 -25.228 -18.454 1.00 14.32 105 ASN A C 8
ATOM 15054 O O . ASN A 1 106 ? 16.630 -24.543 -18.482 1.00 54.55 105 ASN A O 8
ATOM 15065 N N . THR A 1 107 ? 15.623 -26.542 -18.254 1.00 73.14 106 THR A N 8
ATOM 15066 C CA . THR A 1 107 ? 16.869 -27.269 -18.052 1.00 64.35 106 THR A CA 8
ATOM 15067 C C . THR A 1 107 ? 16.609 -28.752 -17.812 1.00 55.24 106 THR A C 8
ATOM 15068 O O . THR A 1 107 ? 15.584 -29.144 -17.254 1.00 75.14 106 THR A O 8
ATOM 15079 N N . PRO A 1 108 ? 17.557 -29.598 -18.242 1.00 53.42 107 PRO A N 8
ATOM 15080 C CA . PRO A 1 108 ? 17.452 -31.051 -18.083 1.00 60.15 107 PRO A CA 8
ATOM 15081 C C . PRO A 1 108 ? 17.585 -31.486 -16.628 1.00 64.42 107 PRO A C 8
ATOM 15082 O O . PRO A 1 108 ? 18.654 -31.916 -16.193 1.00 1.41 107 PRO A O 8
ATOM 15093 N N . LYS A 1 109 ? 16.494 -31.374 -15.879 1.00 54.43 108 LYS A N 8
ATOM 15094 C CA . LYS A 1 109 ? 16.487 -31.757 -14.473 1.00 1.04 108 LYS A CA 8
ATOM 15095 C C . LYS A 1 109 ? 15.097 -31.584 -13.868 1.00 24.20 108 LYS A C 8
ATOM 15096 O O . LYS A 1 109 ? 14.656 -32.399 -13.057 1.00 63.14 108 LYS A O 8
ATOM 15115 N N . VAL A 1 110 ? 14.411 -30.519 -14.268 1.00 50.45 109 VAL A N 8
ATOM 15116 C CA . VAL A 1 110 ? 13.070 -30.241 -13.768 1.00 40.40 109 VAL A CA 8
ATOM 15117 C C . VAL A 1 110 ? 12.131 -29.847 -14.902 1.00 52.54 109 VAL A C 8
ATOM 15118 O O . VAL A 1 110 ? 11.202 -29.061 -14.710 1.00 74.44 109 VAL A O 8
ATOM 15131 N N . THR A 1 111 ? 12.378 -30.397 -16.087 1.00 25.21 110 THR A N 8
ATOM 15132 C CA . THR A 1 111 ? 11.556 -30.103 -17.253 1.00 72.34 110 THR A CA 8
ATOM 15133 C C . THR A 1 111 ? 10.208 -30.810 -17.168 1.00 20.40 110 THR A C 8
ATOM 15134 O O . THR A 1 111 ? 9.244 -30.409 -17.818 1.00 53.44 110 THR A O 8
ATOM 15145 N N . MET A 1 112 ? 10.148 -31.865 -16.361 1.00 43.13 111 MET A N 8
ATOM 15146 C CA . MET A 1 112 ? 8.917 -32.627 -16.190 1.00 13.31 111 MET A CA 8
ATOM 15147 C C . MET A 1 112 ? 8.595 -33.430 -17.446 1.00 40.01 111 MET A C 8
ATOM 15148 O O . MET A 1 112 ? 7.535 -33.259 -18.049 1.00 23.11 111 MET A O 8
ATOM 15162 N N . ARG A 1 113 ? 9.516 -34.306 -17.835 1.00 40.52 112 ARG A N 8
ATOM 15163 C CA . ARG A 1 113 ? 9.330 -35.134 -19.021 1.00 4.34 112 ARG A CA 8
ATOM 15164 C C . ARG A 1 113 ? 9.261 -34.274 -20.279 1.00 51.22 112 ARG A C 8
ATOM 15165 O O . ARG A 1 113 ? 8.181 -34.034 -20.820 1.00 44.22 112 ARG A O 8
ATOM 15186 N N . ARG A 1 114 ? 10.419 -33.813 -20.739 1.00 44.42 113 ARG A N 8
ATOM 15187 C CA . ARG A 1 114 ? 10.490 -32.978 -21.933 1.00 32.14 113 ARG A CA 8
ATOM 15188 C C . ARG A 1 114 ? 9.323 -31.996 -21.979 1.00 73.20 113 ARG A C 8
ATOM 15189 O O . ARG A 1 114 ? 8.300 -32.262 -22.610 1.00 73.11 113 ARG A O 8
ATOM 15210 N N . ARG A 1 115 ? 9.484 -30.861 -21.306 1.00 73.43 114 ARG A N 8
ATOM 15211 C CA . ARG A 1 115 ? 8.443 -29.841 -21.269 1.00 42.13 114 ARG A CA 8
ATOM 15212 C C . ARG A 1 115 ? 8.019 -29.446 -22.681 1.00 12.22 114 ARG A C 8
ATOM 15213 O O . ARG A 1 115 ? 8.839 -29.402 -23.598 1.00 3.13 114 ARG A O 8
ATOM 15234 N N . PHE A 1 116 ? 6.732 -29.160 -22.848 1.00 11.22 115 PHE A N 8
ATOM 15235 C CA . PHE A 1 116 ? 6.198 -28.770 -24.148 1.00 12.14 115 PHE A CA 8
ATOM 15236 C C . PHE A 1 116 ? 5.135 -27.685 -23.996 1.00 22.31 115 PHE A C 8
ATOM 15237 O O . PHE A 1 116 ? 4.789 -27.292 -22.882 1.00 41.21 115 PHE A O 8
ATOM 15254 N N . SER A 1 117 ? 4.622 -27.206 -25.124 1.00 60.15 116 SER A N 8
ATOM 15255 C CA . SER A 1 117 ? 3.602 -26.164 -25.118 1.00 41.14 116 SER A CA 8
ATOM 15256 C C . SER A 1 117 ? 2.526 -26.463 -24.079 1.00 72.24 116 SER A C 8
ATOM 15257 O O . SER A 1 117 ? 1.677 -27.332 -24.281 1.00 63.2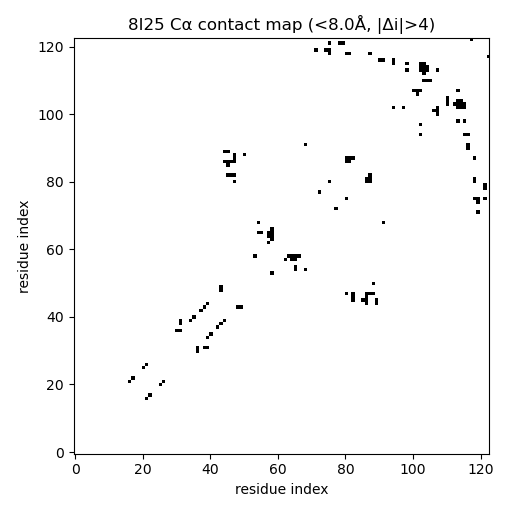0 116 SER A O 8
ATOM 15265 N N . ASP A 1 118 ? 2.568 -25.737 -22.968 1.00 34.22 117 ASP A N 8
ATOM 15266 C CA . ASP A 1 118 ? 1.596 -25.923 -21.896 1.00 50.12 117 ASP A CA 8
ATOM 15267 C C . ASP A 1 118 ? 0.239 -25.347 -22.288 1.00 34.14 117 ASP A C 8
ATOM 15268 O O . ASP A 1 118 ? -0.781 -26.033 -22.218 1.00 72.34 117 ASP A O 8
ATOM 15277 N N . ASP A 1 119 ? 0.234 -24.083 -22.697 1.00 72.43 118 ASP A N 8
ATOM 15278 C CA . ASP A 1 119 ? -0.998 -23.415 -23.100 1.00 11.22 118 ASP A CA 8
ATOM 15279 C C . ASP A 1 119 ? -1.761 -24.251 -24.122 1.00 71.04 118 ASP A C 8
ATOM 15280 O O . ASP A 1 119 ? -2.992 -24.243 -24.151 1.00 21.40 118 ASP A O 8
ATOM 15289 N N . ASP A 1 120 ? -1.023 -24.970 -24.960 1.00 45.25 119 ASP A N 8
ATOM 15290 C CA . ASP A 1 120 ? -1.629 -25.812 -25.985 1.00 53.42 119 ASP A CA 8
ATOM 15291 C C . ASP A 1 120 ? -2.693 -26.722 -25.380 1.00 71.54 119 ASP A C 8
ATOM 15292 O O . ASP A 1 120 ? -3.684 -27.054 -26.032 1.00 22.03 119 ASP A O 8
ATOM 15301 N N . ASP A 1 121 ? -2.480 -27.124 -24.132 1.00 73.22 120 ASP A N 8
ATOM 15302 C CA . ASP A 1 121 ? -3.421 -27.997 -23.439 1.00 62.11 120 ASP A CA 8
ATOM 15303 C C . ASP A 1 121 ? -4.134 -27.247 -22.319 1.00 12.33 120 ASP A C 8
ATOM 15304 O O . ASP A 1 121 ? -4.365 -27.794 -21.240 1.00 43.03 120 ASP A O 8
ATOM 15313 N N . ASP A 1 122 ? -4.480 -25.991 -22.581 1.00 61.23 121 ASP A N 8
ATOM 15314 C CA . ASP A 1 122 ? -5.167 -25.165 -21.595 1.00 71.23 121 ASP A CA 8
ATOM 15315 C C . ASP A 1 122 ? -6.679 -25.244 -21.780 1.00 14.23 121 ASP A C 8
ATOM 15316 O O . ASP A 1 122 ? -7.416 -24.361 -21.339 1.00 43.34 121 ASP A O 8
ATOM 15325 N N . PHE A 1 123 ? -7.136 -26.306 -22.434 1.00 71.33 122 PHE A N 8
ATOM 15326 C CA . PHE A 1 123 ? -8.561 -26.499 -22.679 1.00 64.41 122 PHE A CA 8
ATOM 15327 C C . PHE A 1 123 ? -8.827 -27.874 -23.287 1.00 3.53 122 PHE A C 8
ATOM 15328 O O . PHE A 1 123 ? -9.111 -28.828 -23.381 1.00 53.51 122 PHE A O 8
ATOM 15345 N N . SER A 1 1 ? 7.775 8.628 -22.280 1.00 14.42 0 SER A N 9
ATOM 15346 C CA . SER A 1 1 ? 8.467 9.689 -21.557 1.00 64.22 0 SER A CA 9
ATOM 15347 C C . SER A 1 1 ? 9.883 9.257 -21.185 1.00 14.52 0 SER A C 9
ATOM 15348 O O . SER A 1 1 ? 10.099 8.624 -20.152 1.00 15.31 0 SER A O 9
ATOM 15356 N N . MET A 1 2 ? 10.843 9.605 -22.035 1.00 4.54 1 MET A N 9
ATOM 15357 C CA . MET A 1 2 ? 12.239 9.256 -21.795 1.00 33.31 1 MET A CA 9
ATOM 15358 C C . MET A 1 2 ? 13.167 10.370 -22.266 1.00 42.42 1 MET A C 9
ATOM 15359 O O . MET A 1 2 ? 13.404 10.527 -23.464 1.00 5.15 1 MET A O 9
ATOM 15373 N N . GLN A 1 3 ? 13.689 11.141 -21.317 1.00 54.12 2 GLN A N 9
ATOM 15374 C CA . GLN A 1 3 ? 14.590 12.242 -21.637 1.00 62.50 2 GLN A CA 9
ATOM 15375 C C . GLN A 1 3 ? 15.849 11.730 -22.329 1.00 42.13 2 GLN A C 9
ATOM 15376 O O . GLN A 1 3 ? 16.194 10.551 -22.252 1.00 22.24 2 GLN A O 9
ATOM 15390 N N . PRO A 1 4 ? 16.553 12.637 -23.024 1.00 21.55 3 PRO A N 9
ATOM 15391 C CA . PRO A 1 4 ? 17.785 12.300 -23.743 1.00 42.10 3 PRO A CA 9
ATOM 15392 C C . PRO A 1 4 ? 18.940 11.982 -22.799 1.00 14.53 3 PRO A C 9
ATOM 15393 O O . PRO A 1 4 ? 19.799 12.827 -22.549 1.00 51.12 3 PRO A O 9
ATOM 15404 N N . GLU A 1 5 ? 18.952 10.760 -22.277 1.00 65.44 4 GLU A N 9
ATOM 15405 C CA . GLU A 1 5 ? 20.002 10.332 -21.360 1.00 43.02 4 GLU A CA 9
ATOM 15406 C C . GLU A 1 5 ? 20.285 8.840 -21.514 1.00 12.30 4 GLU A C 9
ATOM 15407 O O . GLU A 1 5 ? 20.363 8.109 -20.528 1.00 21.42 4 GLU A O 9
ATOM 15419 N N . GLU A 1 6 ? 20.436 8.398 -22.758 1.00 61.24 5 GLU A N 9
ATOM 15420 C CA . GLU A 1 6 ? 20.708 6.993 -23.041 1.00 43.52 5 GLU A CA 9
ATOM 15421 C C . GLU A 1 6 ? 22.063 6.577 -22.476 1.00 44.42 5 GLU A C 9
ATOM 15422 O O . GLU A 1 6 ? 22.200 5.505 -21.887 1.00 1.11 5 GLU A O 9
ATOM 15434 N N . PHE A 1 7 ? 23.063 7.433 -22.661 1.00 11.51 6 PHE A N 9
ATOM 15435 C CA . PHE A 1 7 ? 24.408 7.155 -22.172 1.00 2.25 6 PHE A CA 9
ATOM 15436 C C . PHE A 1 7 ? 24.624 7.773 -20.793 1.00 31.51 6 PHE A C 9
ATOM 15437 O O . PHE A 1 7 ? 25.718 8.235 -20.473 1.00 2.43 6 PHE A O 9
ATOM 15454 N N . ALA A 1 8 ? 23.571 7.776 -19.981 1.00 64.34 7 ALA A N 9
ATOM 15455 C CA . ALA A 1 8 ? 23.645 8.334 -18.637 1.00 40.30 7 ALA A CA 9
ATOM 15456 C C . ALA A 1 8 ? 24.658 7.579 -17.783 1.00 74.42 7 ALA A C 9
ATOM 15457 O O . ALA A 1 8 ? 25.462 6.803 -18.298 1.00 73.45 7 ALA A O 9
ATOM 15464 N N . ALA A 1 9 ? 24.613 7.811 -16.476 1.00 13.25 8 ALA A N 9
ATOM 15465 C CA . ALA A 1 9 ? 25.525 7.151 -15.550 1.00 45.14 8 ALA A CA 9
ATOM 15466 C C . ALA A 1 9 ? 26.942 7.699 -15.692 1.00 74.30 8 ALA A C 9
ATOM 15467 O O . ALA A 1 9 ? 27.740 7.187 -16.476 1.00 74.34 8 ALA A O 9
ATOM 15474 N N . ALA A 1 10 ? 27.246 8.743 -14.928 1.00 65.32 9 ALA A N 9
ATOM 15475 C CA . ALA A 1 10 ? 28.567 9.359 -14.968 1.00 71.30 9 ALA A CA 9
ATOM 15476 C C . ALA A 1 10 ? 29.625 8.428 -14.385 1.00 72.45 9 ALA A C 9
ATOM 15477 O O . ALA A 1 10 ? 30.823 8.689 -14.494 1.00 75.53 9 ALA A O 9
ATOM 15484 N N . ALA A 1 11 ? 29.174 7.341 -13.766 1.00 42.44 10 ALA A N 9
ATOM 15485 C CA . ALA A 1 11 ? 30.082 6.371 -13.168 1.00 4.12 10 ALA A CA 9
ATOM 15486 C C . ALA A 1 11 ? 30.867 6.991 -12.017 1.00 1.14 10 ALA A C 9
ATOM 15487 O O . ALA A 1 11 ? 32.029 6.653 -11.792 1.00 63.01 10 ALA A O 9
ATOM 15494 N N . ARG A 1 12 ? 30.225 7.900 -11.291 1.00 14.24 11 ARG A N 9
ATOM 15495 C CA . ARG A 1 12 ? 30.864 8.569 -10.164 1.00 33.34 11 ARG A CA 9
ATOM 15496 C C . ARG A 1 12 ? 32.107 9.328 -10.616 1.00 43.41 11 ARG A C 9
ATOM 15497 O O . ARG A 1 12 ? 32.545 9.199 -11.758 1.00 62.54 11 ARG A O 9
ATOM 15518 N N . GLY A 1 13 ? 32.672 10.123 -9.711 1.00 75.41 12 GLY A N 9
ATOM 15519 C CA . GLY A 1 13 ? 33.858 10.892 -10.036 1.00 64.22 12 GLY A CA 9
ATOM 15520 C C . GLY A 1 13 ? 33.758 12.333 -9.579 1.00 4.44 12 GLY A C 9
ATOM 15521 O O . GLY A 1 13 ? 33.804 13.255 -10.392 1.00 73.13 12 GLY A O 9
ATOM 15525 N N . GLY A 1 14 ? 33.620 12.529 -8.271 1.00 2.53 13 GLY A N 9
ATOM 15526 C CA . GLY A 1 14 ? 33.514 13.872 -7.729 1.00 35.40 13 GLY A CA 9
ATOM 15527 C C . GLY A 1 14 ? 32.604 14.760 -8.555 1.00 22.41 13 GLY A C 9
ATOM 15528 O O . GLY A 1 14 ? 32.874 15.949 -8.726 1.00 35.24 13 GLY A O 9
ATOM 15532 N N . PHE A 1 15 ? 31.524 14.182 -9.071 1.00 24.53 14 PHE A N 9
ATOM 15533 C CA . PHE A 1 15 ? 30.573 14.928 -9.886 1.00 23.01 14 PHE A CA 9
ATOM 15534 C C . PHE A 1 15 ? 29.264 14.158 -10.037 1.00 4.25 14 PHE A C 9
ATOM 15535 O O . PHE A 1 15 ? 28.216 14.597 -9.567 1.00 13.25 14 PHE A O 9
ATOM 15552 N N . GLY A 1 16 ? 29.335 13.006 -10.697 1.00 13.21 15 GLY A N 9
ATOM 15553 C CA . GLY A 1 16 ? 28.150 12.194 -10.899 1.00 74.50 15 GLY A CA 9
ATOM 15554 C C . GLY A 1 16 ? 27.956 11.167 -9.801 1.00 25.32 15 GLY A C 9
ATOM 15555 O O . GLY A 1 16 ? 27.402 10.094 -10.035 1.00 31.20 15 GLY A O 9
ATOM 15559 N N . GLY A 1 17 ? 28.417 11.495 -8.598 1.00 1.45 16 GLY A N 9
ATOM 15560 C CA . GLY A 1 17 ? 28.284 10.582 -7.478 1.00 3.15 16 GLY A CA 9
ATOM 15561 C C . GLY A 1 17 ? 26.888 10.003 -7.364 1.00 62.43 16 GLY A C 9
ATOM 15562 O O . GLY A 1 17 ? 26.601 8.943 -7.922 1.00 44.32 16 GLY A O 9
ATOM 15566 N N . ASP A 1 18 ? 26.018 10.697 -6.639 1.00 42.15 17 ASP A N 9
ATOM 15567 C CA . ASP A 1 18 ? 24.644 10.245 -6.454 1.00 63.11 17 ASP A CA 9
ATOM 15568 C C . ASP A 1 18 ? 24.575 8.722 -6.408 1.00 70.35 17 ASP A C 9
ATOM 15569 O O . ASP A 1 18 ? 23.871 8.099 -7.203 1.00 23.53 17 ASP A O 9
ATOM 15578 N N . ALA A 1 19 ? 25.311 8.129 -5.474 1.00 70.42 18 ALA A N 9
ATOM 15579 C CA . ALA A 1 19 ? 25.332 6.679 -5.325 1.00 23.14 18 ALA A CA 9
ATOM 15580 C C . ALA A 1 19 ? 23.923 6.100 -5.383 1.00 14.21 18 ALA A C 9
ATOM 15581 O O . ALA A 1 19 ? 23.717 4.995 -5.882 1.00 75.42 18 ALA A O 9
ATOM 15588 N N . GLU A 1 20 ? 22.956 6.855 -4.869 1.00 23.32 19 GLU A N 9
ATOM 15589 C CA . GLU A 1 20 ? 21.566 6.414 -4.862 1.00 2.31 19 GLU A CA 9
ATOM 15590 C C . GLU A 1 20 ? 20.973 6.462 -6.267 1.00 43.21 19 GLU A C 9
ATOM 15591 O O . GLU A 1 20 ? 20.511 5.450 -6.793 1.00 72.24 19 GLU A O 9
ATOM 15603 N N . LYS A 1 21 ? 20.990 7.646 -6.870 1.00 11.32 20 LYS A N 9
ATOM 15604 C CA . LYS A 1 21 ? 20.455 7.829 -8.214 1.00 23.30 20 LYS A CA 9
ATOM 15605 C C . LYS A 1 21 ? 21.126 6.877 -9.200 1.00 12.41 20 LYS A C 9
ATOM 15606 O O . LYS A 1 21 ? 20.478 6.343 -10.099 1.00 71.13 20 LYS A O 9
ATOM 15625 N N . ALA A 1 22 ? 22.427 6.670 -9.024 1.00 35.25 21 ALA A N 9
ATOM 15626 C CA . ALA A 1 22 ? 23.183 5.780 -9.896 1.00 3.24 21 ALA A CA 9
ATOM 15627 C C . ALA A 1 22 ? 22.722 4.335 -9.740 1.00 14.23 21 ALA A C 9
ATOM 15628 O O . ALA A 1 22 ? 22.623 3.595 -10.718 1.00 71.24 21 ALA A O 9
ATOM 15635 N N . LYS A 1 23 ? 22.440 3.939 -8.503 1.00 42.00 22 LYS A N 9
ATOM 15636 C CA . LYS A 1 23 ? 21.988 2.582 -8.218 1.00 2.51 22 LYS A CA 9
ATOM 15637 C C . LYS A 1 23 ? 20.980 2.114 -9.262 1.00 53.31 22 LYS A C 9
ATOM 15638 O O . LYS A 1 23 ? 21.021 0.968 -9.709 1.00 2.35 22 LYS A O 9
ATOM 15657 N N . ALA A 1 24 ? 20.076 3.009 -9.648 1.00 33.21 23 ALA A N 9
ATOM 15658 C CA . ALA A 1 24 ? 19.059 2.688 -10.642 1.00 62.21 23 ALA A CA 9
ATOM 15659 C C . ALA A 1 24 ? 19.406 3.294 -11.998 1.00 24.24 23 ALA A C 9
ATOM 15660 O O . ALA A 1 24 ? 19.486 2.587 -13.002 1.00 13.30 23 ALA A O 9
ATOM 15667 N N . ALA A 1 25 ? 19.612 4.607 -12.018 1.00 73.35 24 ALA A N 9
ATOM 15668 C CA . ALA A 1 25 ? 19.952 5.307 -13.251 1.00 14.33 24 ALA A CA 9
ATOM 15669 C C . ALA A 1 25 ? 21.023 4.555 -14.032 1.00 71.45 24 ALA A C 9
ATOM 15670 O O . ALA A 1 25 ? 20.842 4.245 -15.210 1.00 10.14 24 ALA A O 9
ATOM 15677 N N . GLU A 1 26 ? 22.138 4.264 -13.370 1.00 43.10 25 GLU A N 9
ATOM 15678 C CA . GLU A 1 26 ? 23.239 3.549 -14.005 1.00 71.12 25 GLU A CA 9
ATOM 15679 C C . GLU A 1 26 ? 22.850 2.103 -14.301 1.00 13.25 25 GLU A C 9
ATOM 15680 O O . GLU A 1 26 ? 23.145 1.577 -15.373 1.00 75.30 25 GLU A O 9
ATOM 15692 N N . ALA A 1 27 ? 22.186 1.467 -13.341 1.00 1.35 26 ALA A N 9
ATOM 15693 C CA . ALA A 1 27 ? 21.755 0.084 -13.497 1.00 62.33 26 ALA A CA 9
ATOM 15694 C C . ALA A 1 27 ? 20.915 -0.090 -14.758 1.00 13.12 26 ALA A C 9
ATOM 15695 O O . ALA A 1 27 ? 21.000 -1.114 -15.434 1.00 72.35 26 ALA A O 9
ATOM 15702 N N . GLN A 1 28 ? 20.104 0.917 -15.066 1.00 74.10 27 GLN A N 9
ATOM 15703 C CA . GLN A 1 28 ? 19.247 0.873 -16.245 1.00 13.40 27 GLN A CA 9
ATOM 15704 C C . GLN A 1 28 ? 20.051 0.513 -17.490 1.00 1.34 27 GLN A C 9
ATOM 15705 O O . GLN A 1 28 ? 19.669 -0.375 -18.251 1.00 1.22 27 GLN A O 9
ATOM 15719 N N . GLU A 1 29 ? 21.166 1.209 -17.690 1.00 0.13 28 GLU A N 9
ATOM 15720 C CA . GLU A 1 29 ? 22.023 0.962 -18.843 1.00 41.43 28 GLU A CA 9
ATOM 15721 C C . GLU A 1 29 ? 22.909 -0.258 -18.611 1.00 45.15 28 GLU A C 9
ATOM 15722 O O . GLU A 1 29 ? 23.026 -1.127 -19.475 1.00 54.10 28 GLU A O 9
ATOM 15734 N N . ALA A 1 30 ? 23.533 -0.315 -17.439 1.00 42.33 29 ALA A N 9
ATOM 15735 C CA . ALA A 1 30 ? 24.408 -1.428 -17.093 1.00 32.05 29 ALA A CA 9
ATOM 15736 C C . ALA A 1 30 ? 23.714 -2.765 -17.329 1.00 22.32 29 ALA A C 9
ATOM 15737 O O . ALA A 1 30 ? 24.169 -3.577 -18.135 1.00 14.23 29 ALA A O 9
ATOM 15744 N N . MET A 1 31 ? 22.612 -2.988 -16.620 1.00 60.35 30 MET A N 9
ATOM 15745 C CA . MET A 1 31 ? 21.856 -4.228 -16.754 1.00 52.03 30 MET A CA 9
ATOM 15746 C C . MET A 1 31 ? 21.463 -4.471 -18.208 1.00 55.41 30 MET A C 9
ATOM 15747 O O . MET A 1 31 ? 21.508 -5.601 -18.693 1.00 30.54 30 MET A O 9
ATOM 15761 N N . ARG A 1 32 ? 21.077 -3.402 -18.898 1.00 74.52 31 ARG A N 9
ATOM 15762 C CA . ARG A 1 32 ? 20.674 -3.501 -20.296 1.00 40.50 31 ARG A CA 9
ATOM 15763 C C . ARG A 1 32 ? 21.751 -4.195 -21.124 1.00 71.05 31 ARG A C 9
ATOM 15764 O O . ARG A 1 32 ? 21.478 -5.176 -21.816 1.00 43.43 31 ARG A O 9
ATOM 15785 N N . GLN A 1 33 ? 22.973 -3.679 -21.049 1.00 3.13 32 GLN A N 9
ATOM 15786 C CA . GLN A 1 33 ? 24.090 -4.249 -21.793 1.00 22.03 32 GLN A CA 9
ATOM 15787 C C . GLN A 1 33 ? 24.344 -5.693 -21.372 1.00 73.04 32 GLN A C 9
ATOM 15788 O O . GLN A 1 33 ? 24.648 -6.547 -22.205 1.00 1.40 32 GLN A O 9
ATOM 15802 N N . GLN A 1 34 ? 24.216 -5.958 -20.076 1.00 42.02 33 GLN A N 9
ATOM 15803 C CA . GLN A 1 34 ? 24.433 -7.299 -19.546 1.00 72.03 33 GLN A CA 9
ATOM 15804 C C . GLN A 1 34 ? 23.567 -8.320 -20.278 1.00 4.22 33 GLN A C 9
ATOM 15805 O O . GLN A 1 34 ? 24.078 -9.270 -20.870 1.00 43.22 33 GLN A O 9
ATOM 15819 N N . MET A 1 35 ? 22.255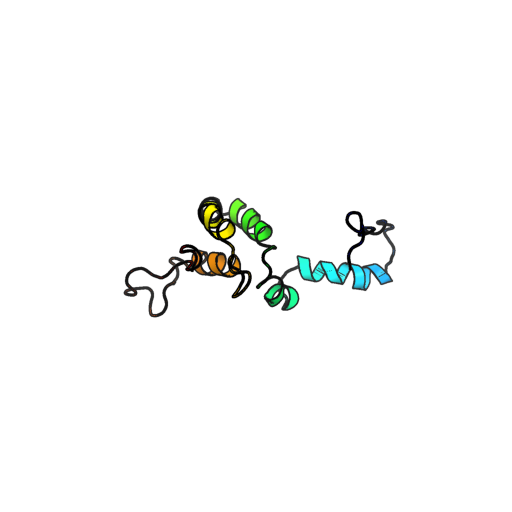 -8.117 -20.232 1.00 12.15 34 MET A N 9
ATOM 15820 C CA . MET A 1 35 ? 21.319 -9.020 -20.891 1.00 54.20 34 MET A CA 9
ATOM 15821 C C . MET A 1 35 ? 21.368 -10.409 -20.262 1.00 1.41 34 MET A C 9
ATOM 15822 O O . MET A 1 35 ? 22.170 -10.665 -19.365 1.00 5.51 34 MET A O 9
ATOM 15836 N N . GLU A 1 36 ? 20.505 -11.300 -20.738 1.00 60.44 35 GLU A N 9
ATOM 15837 C CA . GLU A 1 36 ? 20.451 -12.662 -20.220 1.00 70.54 35 GLU A CA 9
ATOM 15838 C C . GLU A 1 36 ? 20.238 -12.662 -18.709 1.00 43.13 35 GLU A C 9
ATOM 15839 O O . GLU A 1 36 ? 21.194 -12.744 -17.938 1.00 52.33 35 GLU A O 9
ATOM 15851 N N . GLU A 1 37 ? 18.979 -12.568 -18.295 1.00 34.41 36 GLU A N 9
ATOM 15852 C CA . GLU A 1 37 ? 18.641 -12.556 -16.876 1.00 52.44 36 GLU A CA 9
ATOM 15853 C C . GLU A 1 37 ? 17.457 -13.476 -16.591 1.00 3.53 36 GLU A C 9
ATOM 15854 O O . GLU A 1 37 ? 16.344 -13.233 -17.056 1.00 21.21 36 GLU A O 9
ATOM 15866 N N . GLN A 1 38 ? 17.708 -14.531 -15.823 1.00 71.32 37 GLN A N 9
ATOM 15867 C CA . GLN A 1 38 ? 16.664 -15.488 -15.477 1.00 34.24 37 GLN A CA 9
ATOM 15868 C C . GLN A 1 38 ? 15.413 -14.772 -14.976 1.00 64.24 37 GLN A C 9
ATOM 15869 O O . GLN A 1 38 ? 14.295 -15.251 -15.164 1.00 20.42 37 GLN A O 9
ATOM 15883 N N . ARG A 1 39 ? 15.611 -13.623 -14.339 1.00 11.20 38 ARG A N 9
ATOM 15884 C CA . ARG A 1 39 ? 14.499 -12.842 -13.810 1.00 43.32 38 ARG A CA 9
ATOM 15885 C C . ARG A 1 39 ? 13.411 -12.663 -14.864 1.00 54.33 38 ARG A C 9
ATOM 15886 O O . ARG A 1 39 ? 12.261 -13.052 -14.656 1.00 42.40 38 ARG A O 9
ATOM 15907 N N . ARG A 1 40 ? 13.781 -12.072 -15.996 1.00 11.45 39 ARG A N 9
ATOM 15908 C CA . ARG A 1 40 ? 12.836 -11.840 -17.081 1.00 51.52 39 ARG A CA 9
ATOM 15909 C C . ARG A 1 40 ? 12.734 -13.065 -17.984 1.00 71.14 39 ARG A C 9
ATOM 15910 O O . ARG A 1 40 ? 11.665 -13.372 -18.513 1.00 14.44 39 ARG A O 9
ATOM 15931 N N . ILE A 1 41 ? 13.852 -13.761 -18.157 1.00 65.12 40 ILE A N 9
ATOM 15932 C CA . ILE A 1 41 ? 13.888 -14.953 -18.996 1.00 4.23 40 ILE A CA 9
ATOM 15933 C C . ILE A 1 41 ? 12.892 -15.999 -18.507 1.00 42.11 40 ILE A C 9
ATOM 15934 O O . ILE A 1 41 ? 12.462 -16.864 -19.269 1.00 54.01 40 ILE A O 9
ATOM 15950 N N . MET A 1 42 ? 12.529 -15.912 -17.232 1.00 0.14 41 MET A N 9
ATOM 15951 C CA . MET A 1 42 ? 11.581 -16.850 -16.642 1.00 15.41 41 MET A CA 9
ATOM 15952 C C . MET A 1 42 ? 10.249 -16.165 -16.351 1.00 32.11 41 MET A C 9
ATOM 15953 O O . MET A 1 42 ? 9.198 -16.603 -16.822 1.00 2.13 41 MET A O 9
ATOM 15967 N N . LEU A 1 43 ? 10.299 -15.090 -15.573 1.00 3.33 42 LEU A N 9
ATOM 15968 C CA . LEU A 1 43 ? 9.096 -14.344 -15.219 1.00 22.44 42 LEU A CA 9
ATOM 15969 C C . LEU A 1 43 ? 8.506 -13.650 -16.442 1.00 20.12 42 LEU A C 9
ATOM 15970 O O . LEU A 1 43 ? 7.357 -13.893 -16.812 1.00 23.31 42 LEU A O 9
ATOM 15986 N N . ARG A 1 44 ? 9.300 -12.787 -17.066 1.00 42.43 43 ARG A N 9
ATOM 15987 C CA . ARG A 1 44 ? 8.857 -12.058 -18.249 1.00 13.14 43 ARG A CA 9
ATOM 15988 C C . ARG A 1 44 ? 8.507 -13.020 -19.380 1.00 54.44 43 ARG A C 9
ATOM 15989 O O . ARG A 1 44 ? 7.815 -12.651 -20.330 1.00 24.34 43 ARG A O 9
ATOM 16010 N N . ALA A 1 45 ? 8.989 -14.253 -19.272 1.00 62.23 44 ALA A N 9
ATOM 16011 C CA . ALA A 1 45 ? 8.726 -15.268 -20.285 1.00 42.23 44 ALA A CA 9
ATOM 16012 C C . ALA A 1 45 ? 7.473 -16.069 -19.947 1.00 64.04 44 ALA A C 9
ATOM 16013 O O . ALA A 1 45 ? 6.749 -16.513 -20.838 1.00 41.14 44 ALA A O 9
ATOM 16020 N N . VAL A 1 46 ? 7.224 -16.251 -18.655 1.00 30.45 45 VAL A N 9
ATOM 16021 C CA . VAL A 1 46 ? 6.058 -16.999 -18.199 1.00 22.20 45 VAL A CA 9
ATOM 16022 C C . VAL A 1 46 ? 4.883 -16.069 -17.920 1.00 2.23 45 VAL A C 9
ATOM 16023 O O . VAL A 1 46 ? 3.797 -16.516 -17.548 1.00 24.20 45 VAL A O 9
ATOM 16036 N N . LEU A 1 47 ? 5.107 -14.772 -18.102 1.00 34.05 46 LEU A N 9
ATOM 16037 C CA . LEU A 1 47 ? 4.066 -13.777 -17.870 1.00 13.52 46 LEU A CA 9
ATOM 16038 C C . LEU A 1 47 ? 2.874 -14.010 -18.793 1.00 12.05 46 LEU A C 9
ATOM 16039 O O . LEU A 1 47 ? 2.973 -14.737 -19.782 1.00 32.15 46 LEU A O 9
ATOM 16055 N N . THR A 1 48 ? 1.746 -13.387 -18.464 1.00 44.50 47 THR A N 9
ATOM 16056 C CA . THR A 1 48 ? 0.536 -13.525 -19.263 1.00 74.22 47 THR A CA 9
ATOM 16057 C C . THR A 1 48 ? 0.575 -12.613 -20.484 1.00 11.33 47 THR A C 9
ATOM 16058 O O . THR A 1 48 ? 0.483 -13.061 -21.627 1.00 13.42 47 THR A O 9
ATOM 16069 N N . PRO A 1 49 ? 0.716 -11.301 -20.239 1.00 33.50 48 PRO A N 9
ATOM 16070 C CA . PRO A 1 49 ? 0.772 -10.298 -21.307 1.00 33.55 48 PRO A CA 9
ATOM 16071 C C . PRO A 1 49 ? 2.061 -10.386 -22.117 1.00 13.54 48 PRO A C 9
ATOM 16072 O O . PRO A 1 49 ? 2.769 -11.391 -22.068 1.00 12.22 48 PRO A O 9
ATOM 16083 N N . ALA A 1 50 ? 2.359 -9.326 -22.861 1.00 2.43 49 ALA A N 9
ATOM 16084 C CA . ALA A 1 50 ? 3.564 -9.282 -23.679 1.00 45.13 49 ALA A CA 9
ATOM 16085 C C . ALA A 1 50 ? 3.441 -10.204 -24.888 1.00 2.04 49 ALA A C 9
ATOM 16086 O O . ALA A 1 50 ? 4.401 -10.397 -25.633 1.00 51.03 49 ALA A O 9
ATOM 16093 N N . ALA A 1 51 ? 2.254 -10.772 -25.074 1.00 41.43 50 ALA A N 9
ATOM 16094 C CA . ALA A 1 51 ? 2.006 -11.672 -26.193 1.00 34.41 50 ALA A CA 9
ATOM 16095 C C . ALA A 1 51 ? 1.569 -10.900 -27.433 1.00 74.11 50 ALA A C 9
ATOM 16096 O O . ALA A 1 51 ? 1.986 -11.212 -28.548 1.00 32.40 50 ALA A O 9
ATOM 16103 N N . GLN A 1 52 ? 0.726 -9.892 -27.231 1.00 23.14 51 GLN A N 9
ATOM 16104 C CA . GLN A 1 52 ? 0.232 -9.077 -28.334 1.00 3.22 51 GLN A CA 9
ATOM 16105 C C . GLN A 1 52 ? 1.385 -8.561 -29.188 1.00 44.32 51 GLN A C 9
ATOM 16106 O O . GLN A 1 52 ? 1.234 -8.354 -30.392 1.00 14.13 51 GLN A O 9
ATOM 16120 N N . GLU A 1 53 ? 2.537 -8.355 -28.557 1.00 41.41 52 GLU A N 9
ATOM 16121 C CA . GLU A 1 53 ? 3.715 -7.861 -29.261 1.00 23.33 52 GLU A CA 9
ATOM 16122 C C . GLU A 1 53 ? 4.069 -8.771 -30.433 1.00 65.33 52 GLU A C 9
ATOM 16123 O O . GLU A 1 53 ? 3.981 -8.369 -31.594 1.00 21.25 52 GLU A O 9
ATOM 16135 N N . ARG A 1 54 ? 4.471 -9.999 -30.121 1.00 61.24 53 ARG A N 9
ATOM 16136 C CA . ARG A 1 54 ? 4.841 -10.966 -31.148 1.00 74.02 53 ARG A CA 9
ATOM 16137 C C . ARG A 1 54 ? 3.617 -11.406 -31.947 1.00 12.53 53 ARG A C 9
ATOM 16138 O O . ARG A 1 54 ? 3.694 -11.612 -33.159 1.00 22.04 53 ARG A O 9
ATOM 16159 N N . LEU A 1 55 ? 2.489 -11.547 -31.260 1.00 34.20 54 LEU A N 9
ATOM 16160 C CA . LEU A 1 55 ? 1.248 -11.963 -31.905 1.00 14.25 54 LEU A CA 9
ATOM 16161 C C . LEU A 1 55 ? 0.873 -11.006 -33.032 1.00 15.14 54 LEU A C 9
ATOM 16162 O O . LEU A 1 55 ? 0.566 -11.432 -34.146 1.00 0.13 54 LEU A O 9
ATOM 16178 N N . HIS A 1 56 ? 0.901 -9.710 -32.735 1.00 72.42 55 HIS A N 9
ATOM 16179 C CA . HIS A 1 56 ? 0.566 -8.692 -33.725 1.00 24.33 55 HIS A CA 9
ATOM 16180 C C . HIS A 1 56 ? 1.622 -8.636 -34.825 1.00 21.41 55 HIS A C 9
ATOM 16181 O O . HIS A 1 56 ? 1.299 -8.685 -36.012 1.00 13.23 55 HIS A O 9
ATOM 16195 N N . ARG A 1 57 ? 2.884 -8.534 -34.422 1.00 45.33 56 ARG A N 9
ATOM 16196 C CA . ARG A 1 57 ? 3.987 -8.469 -35.374 1.00 20.21 56 ARG A CA 9
ATOM 16197 C C . ARG A 1 57 ? 3.977 -9.681 -36.301 1.00 32.22 56 ARG A C 9
ATOM 16198 O O . ARG A 1 57 ? 3.792 -9.548 -37.511 1.00 11.11 56 ARG A O 9
ATOM 16219 N N . ILE A 1 58 ? 4.177 -10.862 -35.725 1.00 2.32 57 ILE A N 9
ATOM 16220 C CA . ILE A 1 58 ? 4.190 -12.097 -36.499 1.00 43.41 57 ILE A CA 9
ATOM 16221 C C . ILE A 1 58 ? 2.948 -12.209 -37.376 1.00 33.03 57 ILE A C 9
ATOM 16222 O O . ILE A 1 58 ? 2.998 -12.767 -38.471 1.00 43.15 57 ILE A O 9
ATOM 16238 N N . GLN A 1 59 ? 1.834 -11.674 -36.886 1.00 2.22 58 GLN A N 9
ATOM 16239 C CA . GLN A 1 59 ? 0.578 -11.713 -37.626 1.00 24.32 58 GLN A CA 9
ATOM 16240 C C . GLN A 1 59 ? 0.698 -10.952 -38.942 1.00 12.22 58 GLN A C 9
ATOM 16241 O O . GLN A 1 59 ? 0.317 -11.455 -39.999 1.00 61.45 58 GLN A O 9
ATOM 16255 N N . LEU A 1 60 ? 1.228 -9.736 -38.870 1.00 1.12 59 LEU A N 9
ATOM 16256 C CA . LEU A 1 60 ? 1.398 -8.904 -40.056 1.00 13.30 59 LEU A CA 9
ATOM 16257 C C . LEU A 1 60 ? 2.076 -9.685 -41.177 1.00 1.13 59 LEU A C 9
ATOM 16258 O O . LEU A 1 60 ? 1.630 -9.659 -42.324 1.00 21.11 59 LEU A O 9
ATOM 16274 N N . VAL A 1 61 ? 3.156 -10.381 -40.836 1.00 42.02 60 VAL A N 9
ATOM 16275 C CA . VAL A 1 61 ? 3.895 -11.173 -41.813 1.00 13.23 60 VAL A CA 9
ATOM 16276 C C . VAL A 1 61 ? 3.153 -12.461 -42.149 1.00 72.44 60 VAL A C 9
ATOM 16277 O O . VAL A 1 61 ? 2.794 -12.701 -43.302 1.00 75.33 60 VAL A O 9
ATOM 16290 N N . LYS A 1 62 ? 2.926 -13.289 -41.135 1.00 55.10 61 LYS A N 9
ATOM 16291 C CA . LYS A 1 62 ? 2.224 -14.554 -41.321 1.00 44.32 61 LYS A CA 9
ATOM 16292 C C . LYS A 1 62 ? 0.754 -14.422 -40.937 1.00 61.51 61 LYS A C 9
ATOM 16293 O O . LYS A 1 62 ? 0.393 -14.563 -39.769 1.00 61.21 61 LYS A O 9
ATOM 16312 N N . ALA A 1 63 ? -0.090 -14.153 -41.928 1.00 21.51 62 ALA A N 9
ATOM 16313 C CA . ALA A 1 63 ? -1.521 -14.007 -41.694 1.00 31.03 62 ALA A CA 9
ATOM 16314 C C . ALA A 1 63 ? -2.095 -15.244 -41.011 1.00 50.00 62 ALA A C 9
ATOM 16315 O O . ALA A 1 63 ? -2.728 -15.147 -39.959 1.00 42.15 62 ALA A O 9
ATOM 16322 N N . ASP A 1 64 ? -1.871 -16.405 -41.616 1.00 23.32 63 ASP A N 9
ATOM 16323 C CA . ASP A 1 64 ? -2.366 -17.662 -41.066 1.00 5.14 63 ASP A CA 9
ATOM 16324 C C . ASP A 1 64 ? -1.888 -17.852 -39.629 1.00 43.14 63 ASP A C 9
ATOM 16325 O O . ASP A 1 64 ? -2.633 -18.328 -38.773 1.00 74.12 63 ASP A O 9
ATOM 16334 N N . LYS A 1 65 ? -0.639 -17.478 -39.372 1.00 50.53 64 LYS A N 9
ATOM 16335 C CA . LYS A 1 65 ? -0.060 -17.606 -38.040 1.00 51.13 64 LYS A CA 9
ATOM 16336 C C . LYS A 1 65 ? -0.821 -16.751 -37.032 1.00 4.22 64 LYS A C 9
ATOM 16337 O O . LYS A 1 65 ? -0.696 -16.942 -35.823 1.00 21.34 64 LYS A O 9
ATOM 16356 N N . ALA A 1 66 ? -1.609 -15.808 -37.538 1.00 32.24 65 ALA A N 9
ATOM 16357 C CA . ALA A 1 66 ? -2.392 -14.927 -36.681 1.00 14.42 65 ALA A CA 9
ATOM 16358 C C . ALA A 1 66 ? -3.752 -15.538 -36.360 1.00 22.51 65 ALA A C 9
ATOM 16359 O O . ALA A 1 66 ? -4.077 -15.776 -35.197 1.00 22.55 65 ALA A O 9
ATOM 16366 N N . ARG A 1 67 ? -4.542 -15.790 -37.398 1.00 73.12 66 ARG A N 9
ATOM 16367 C CA . ARG A 1 67 ? -5.868 -16.372 -37.226 1.00 24.51 66 ARG A CA 9
ATOM 16368 C C . ARG A 1 67 ? -5.788 -17.687 -36.456 1.00 22.33 66 ARG A C 9
ATOM 16369 O O . ARG A 1 67 ? -6.748 -18.094 -35.803 1.00 11.25 66 ARG A O 9
ATOM 16390 N N . GLU A 1 68 ? -4.636 -18.347 -36.539 1.00 15.25 67 GLU A N 9
ATOM 16391 C CA . GLU A 1 68 ? -4.433 -19.616 -35.850 1.00 62.13 67 GLU A CA 9
ATOM 16392 C C . GLU A 1 68 ? -4.073 -19.389 -34.385 1.00 12.22 67 GLU A C 9
ATOM 16393 O O . GLU A 1 68 ? -4.274 -20.263 -33.542 1.00 24.42 67 GLU A O 9
ATOM 16405 N N . VAL A 1 69 ? -3.540 -18.208 -34.089 1.00 10.33 68 VAL A N 9
ATOM 16406 C CA . VAL A 1 69 ? -3.152 -17.864 -32.726 1.00 15.12 68 VAL A CA 9
ATOM 16407 C C . VAL A 1 69 ? -4.314 -17.231 -31.967 1.00 63.13 68 VAL A C 9
ATOM 16408 O O . VAL A 1 69 ? -4.394 -17.327 -30.743 1.00 64.22 68 VAL A O 9
ATOM 16421 N N . GLU A 1 70 ? -5.212 -16.584 -32.704 1.00 30.44 69 GLU A N 9
ATOM 16422 C CA . GLU A 1 70 ? -6.369 -15.935 -32.099 1.00 75.22 69 GLU A CA 9
ATOM 16423 C C . GLU A 1 70 ? -7.552 -16.896 -32.020 1.00 33.13 69 GLU A C 9
ATOM 16424 O O . GLU A 1 70 ? -8.599 -16.564 -31.465 1.00 54.43 69 GLU A O 9
ATOM 16436 N N . ALA A 1 71 ? -7.377 -18.089 -32.579 1.00 4.04 70 ALA A N 9
ATOM 16437 C CA . ALA A 1 71 ? -8.428 -19.099 -32.570 1.00 43.22 70 ALA A CA 9
ATOM 16438 C C . ALA A 1 71 ? -8.310 -20.003 -31.348 1.00 70.53 70 ALA A C 9
ATOM 16439 O O . ALA A 1 71 ? -9.179 -20.001 -30.475 1.00 41.11 70 ALA A O 9
ATOM 16446 N N . LEU A 1 72 ? -7.231 -20.777 -31.292 1.00 54.24 71 LEU A N 9
ATOM 16447 C CA . LEU A 1 72 ? -7.000 -21.688 -30.177 1.00 33.02 71 LEU A CA 9
ATOM 16448 C C . LEU A 1 72 ? -7.021 -20.939 -28.848 1.00 50.34 71 LEU A C 9
ATOM 16449 O O . LEU A 1 72 ? -7.286 -21.524 -27.798 1.00 74.53 71 LEU A O 9
ATOM 16465 N N . ILE A 1 73 ? -6.741 -19.641 -28.903 1.00 15.13 72 ILE A N 9
ATOM 16466 C CA . ILE A 1 73 ? -6.731 -18.811 -27.704 1.00 75.23 72 ILE A CA 9
ATOM 16467 C C . ILE A 1 73 ? -8.143 -18.606 -27.166 1.00 33.11 72 ILE A C 9
ATOM 16468 O O . ILE A 1 73 ? -8.343 -18.443 -25.961 1.00 42.24 72 ILE A O 9
ATOM 16484 N N . LEU A 1 74 ? -9.121 -18.617 -28.065 1.00 62.33 73 LEU A N 9
ATOM 16485 C CA . LEU A 1 74 ? -10.516 -18.434 -27.681 1.00 72.41 73 LEU A CA 9
ATOM 16486 C C . LEU A 1 74 ? -10.920 -19.435 -26.603 1.00 61.21 73 LEU A C 9
ATOM 16487 O O . LEU A 1 74 ? -11.700 -19.115 -25.707 1.00 52.21 73 LEU A O 9
ATOM 16503 N N . GLN A 1 75 ? -10.381 -20.647 -26.696 1.00 53.32 74 GLN A N 9
ATOM 16504 C CA . GLN A 1 75 ? -10.685 -21.693 -25.728 1.00 23.54 74 GLN A CA 9
ATOM 16505 C C . GLN A 1 75 ? -9.529 -21.883 -24.751 1.00 22.11 74 GLN A C 9
ATOM 16506 O O . GLN A 1 75 ? -9.740 -22.109 -23.560 1.00 73.13 74 GLN A O 9
ATOM 16520 N N . ASN A 1 76 ? -8.306 -21.790 -25.264 1.00 11.24 75 ASN A N 9
ATOM 16521 C CA . ASN A 1 76 ? -7.116 -21.952 -24.436 1.00 70.23 75 ASN A CA 9
ATOM 16522 C C . ASN A 1 76 ? -7.086 -20.915 -23.318 1.00 25.23 75 ASN A C 9
ATOM 16523 O O . ASN A 1 76 ? -7.043 -21.261 -22.138 1.00 25.34 75 ASN A O 9
ATOM 16534 N N . ALA A 1 77 ? -7.109 -19.642 -23.698 1.00 3.11 76 ALA A N 9
ATOM 16535 C CA . ALA A 1 77 ? -7.086 -18.554 -22.728 1.00 34.44 76 ALA A CA 9
ATOM 16536 C C . ALA A 1 77 ? -8.347 -18.558 -21.870 1.00 30.44 76 ALA A C 9
ATOM 16537 O O . ALA A 1 77 ? -8.288 -18.316 -20.664 1.00 74.44 76 ALA A O 9
ATOM 16544 N N . GLN A 1 78 ? -9.485 -18.834 -22.499 1.00 2.21 77 GLN A N 9
ATOM 16545 C CA . GLN A 1 78 ? -10.760 -18.867 -21.792 1.00 25.41 77 GLN A CA 9
ATOM 16546 C C . GLN A 1 78 ? -10.732 -19.899 -20.669 1.00 11.22 77 GLN A C 9
ATOM 16547 O O . GLN A 1 78 ? -11.364 -19.715 -19.628 1.00 42.33 77 GLN A O 9
ATOM 16561 N N . ARG A 1 79 ? -9.997 -20.984 -20.887 1.00 23.13 78 ARG A N 9
ATOM 16562 C CA . ARG A 1 79 ? -9.888 -22.046 -19.893 1.00 55.33 78 ARG A CA 9
ATOM 16563 C C . ARG A 1 79 ? -8.891 -21.669 -18.801 1.00 53.04 78 ARG A C 9
ATOM 16564 O O . ARG A 1 79 ? -9.060 -22.036 -17.639 1.00 41.42 78 ARG A O 9
ATOM 16585 N N . GLY A 1 80 ? -7.851 -20.934 -19.184 1.00 73.45 79 GLY A N 9
ATOM 16586 C CA . GLY A 1 80 ? -6.842 -20.521 -18.227 1.00 13.11 79 GLY A CA 9
ATOM 16587 C C . GLY A 1 80 ? -5.436 -20.854 -18.686 1.00 55.40 79 GLY A C 9
ATOM 16588 O O . GLY A 1 80 ? -4.934 -21.947 -18.427 1.00 32.32 79 GLY A O 9
ATOM 16592 N N . ARG A 1 81 ? -4.800 -19.909 -19.371 1.00 73.01 80 ARG A N 9
ATOM 16593 C CA . ARG A 1 81 ? -3.445 -20.109 -19.870 1.00 10.31 80 ARG A CA 9
ATOM 16594 C C . ARG A 1 81 ? -2.553 -20.718 -18.792 1.00 52.11 80 ARG A C 9
ATOM 16595 O O . ARG A 1 81 ? -2.853 -20.630 -17.600 1.00 62.35 80 ARG A O 9
ATOM 16616 N N . LEU A 1 82 ? -1.457 -21.336 -19.218 1.00 50.41 81 LEU A N 9
ATOM 16617 C CA . LEU A 1 82 ? -0.521 -21.960 -18.290 1.00 30.32 81 LEU A CA 9
ATOM 16618 C C . LEU A 1 82 ? 0.351 -20.911 -17.607 1.00 71.32 81 LEU A C 9
ATOM 16619 O O . LEU A 1 82 ? 1.576 -20.944 -17.713 1.00 25.53 81 LEU A O 9
ATOM 16635 N N . ALA A 1 83 ? -0.290 -19.982 -16.905 1.00 71.35 82 ALA A N 9
ATOM 16636 C CA . ALA A 1 83 ? 0.427 -18.926 -16.202 1.00 30.21 82 ALA A CA 9
ATOM 16637 C C . ALA A 1 83 ? 1.123 -19.470 -14.959 1.00 4.52 82 ALA A C 9
ATOM 16638 O O . ALA A 1 83 ? 1.883 -18.759 -14.301 1.00 1.34 82 ALA A O 9
ATOM 16645 N N . ASP A 1 84 ? 0.859 -20.732 -14.643 1.00 21.41 83 ASP A N 9
ATOM 16646 C CA . ASP A 1 84 ? 1.461 -21.371 -13.478 1.00 60.33 83 ASP A CA 9
ATOM 16647 C C . ASP A 1 84 ? 2.693 -22.178 -13.877 1.00 74.31 83 ASP A C 9
ATOM 16648 O O . ASP A 1 84 ? 3.790 -21.948 -13.369 1.00 64.32 83 ASP A O 9
ATOM 16657 N N . LYS A 1 85 ? 2.503 -23.126 -14.789 1.00 50.20 84 LYS A N 9
ATOM 16658 C CA . LYS A 1 85 ? 3.597 -23.968 -15.257 1.00 44.12 84 LYS A CA 9
ATOM 16659 C C . LYS A 1 85 ? 4.540 -23.182 -16.163 1.00 12.42 84 LYS A C 9
ATOM 16660 O O . LYS A 1 85 ? 5.707 -22.976 -15.831 1.00 45.15 84 LYS A O 9
ATOM 16679 N N . VAL A 1 86 ? 4.025 -22.743 -17.307 1.00 51.02 85 VAL A N 9
ATOM 16680 C CA . VAL A 1 86 ? 4.820 -21.977 -18.259 1.00 51.14 85 VAL A CA 9
ATOM 16681 C C . VAL A 1 86 ? 3.932 -21.294 -19.293 1.00 74.23 85 VAL A C 9
ATOM 16682 O O . VAL A 1 86 ? 2.912 -21.844 -19.711 1.00 22.01 85 VAL A O 9
ATOM 16695 N N . ASP A 1 87 ? 4.325 -20.093 -19.703 1.00 23.51 86 ASP A N 9
ATOM 16696 C CA . ASP A 1 87 ? 3.566 -19.335 -20.690 1.00 73.21 86 ASP A CA 9
ATOM 16697 C C . ASP A 1 87 ? 3.171 -20.220 -21.868 1.00 54.13 86 ASP A C 9
ATOM 16698 O O . ASP A 1 87 ? 3.981 -20.996 -22.373 1.00 5.22 86 ASP A O 9
ATOM 16707 N N . GLU A 1 88 ? 1.919 -20.098 -22.300 1.00 43.44 87 GLU A N 9
ATOM 16708 C CA . GLU A 1 88 ? 1.417 -20.888 -23.418 1.00 21.10 87 GLU A CA 9
ATOM 16709 C C . GLU A 1 88 ? 1.913 -20.327 -24.748 1.00 13.24 87 GLU A C 9
ATOM 16710 O O . GLU A 1 88 ? 2.241 -21.077 -25.666 1.00 52.14 87 GLU A O 9
ATOM 16722 N N . ALA A 1 89 ? 1.963 -19.002 -24.842 1.00 24.11 88 ALA A N 9
ATOM 16723 C CA . ALA A 1 89 ? 2.420 -18.340 -26.057 1.00 51.33 88 ALA A CA 9
ATOM 16724 C C . ALA A 1 89 ? 3.776 -18.879 -26.500 1.00 53.14 88 ALA A C 9
ATOM 16725 O O . ALA A 1 89 ? 3.935 -19.335 -27.633 1.00 53.13 88 ALA A O 9
ATOM 16732 N N . THR A 1 90 ? 4.752 -18.824 -25.600 1.00 45.42 89 THR A N 9
ATOM 16733 C CA . THR A 1 90 ? 6.095 -19.305 -25.899 1.00 4.41 89 THR A CA 9
ATOM 16734 C C . THR A 1 90 ? 6.071 -20.764 -26.339 1.00 45.21 89 THR A C 9
ATOM 16735 O O . THR A 1 90 ? 6.939 -21.210 -27.091 1.00 71.51 89 THR A O 9
ATOM 16746 N N . LEU A 1 91 ? 5.074 -21.503 -25.867 1.00 54.13 90 LEU A N 9
ATOM 16747 C CA . LEU A 1 91 ? 4.936 -22.913 -26.213 1.00 61.43 90 LEU A CA 9
ATOM 16748 C C . LEU A 1 91 ? 4.354 -23.076 -27.614 1.00 22.32 90 LEU A C 9
ATOM 16749 O O . LEU A 1 91 ? 4.909 -23.793 -28.447 1.00 40.04 90 LEU A O 9
ATOM 16765 N N . ILE A 1 92 ? 3.235 -22.405 -27.866 1.00 23.53 91 ILE A N 9
ATOM 16766 C CA . ILE A 1 92 ? 2.581 -22.474 -29.166 1.00 53.42 91 ILE A CA 9
ATOM 16767 C C . ILE A 1 92 ? 3.458 -21.867 -30.256 1.00 24.02 91 ILE A C 9
ATOM 16768 O O . ILE A 1 92 ? 3.486 -22.353 -31.386 1.00 23.33 91 ILE A O 9
ATOM 16784 N N . GLU A 1 93 ? 4.175 -20.803 -29.907 1.00 10.00 92 GLU A N 9
ATOM 16785 C CA . GLU A 1 93 ? 5.055 -20.131 -30.856 1.00 12.11 92 GLU A CA 9
ATOM 16786 C C . GLU A 1 93 ? 6.291 -20.977 -31.145 1.00 62.20 92 GLU A C 9
ATOM 16787 O O . GLU A 1 93 ? 6.957 -20.796 -32.166 1.00 33.43 92 GLU A O 9
ATOM 16799 N N . LEU A 1 94 ? 6.593 -21.901 -30.240 1.00 23.05 93 LEU A N 9
ATOM 16800 C CA . LEU A 1 94 ? 7.750 -22.776 -30.396 1.00 21.03 93 LEU A CA 9
ATOM 16801 C C . LEU A 1 94 ? 7.398 -24.000 -31.235 1.00 35.25 93 LEU A C 9
ATOM 16802 O O . LEU A 1 94 ? 8.230 -24.513 -31.984 1.00 74.03 93 LEU A O 9
ATOM 16818 N N . LEU A 1 95 ? 6.159 -24.463 -31.105 1.00 41.10 94 LEU A N 9
ATOM 16819 C CA . LEU A 1 95 ? 5.695 -25.626 -31.853 1.00 73.10 94 LEU A CA 9
ATOM 16820 C C . LEU A 1 95 ? 5.141 -25.213 -33.213 1.00 70.41 94 LEU A C 9
ATOM 16821 O O . LEU A 1 95 ? 5.207 -25.975 -34.177 1.00 71.41 94 LEU A O 9
ATOM 16837 N N . GLN A 1 96 ? 4.598 -24.002 -33.282 1.00 72.33 95 GLN A N 9
ATOM 16838 C CA . GLN A 1 96 ? 4.034 -23.488 -34.525 1.00 64.31 95 GLN A CA 9
ATOM 16839 C C . GLN A 1 96 ? 5.138 -23.066 -35.489 1.00 72.15 95 GLN A C 9
ATOM 16840 O O . GLN A 1 96 ? 4.981 -23.163 -36.706 1.00 65.42 95 GLN A O 9
ATOM 16854 N N . GLN A 1 97 ? 6.252 -22.597 -34.937 1.00 40.02 96 GLN A N 9
ATOM 16855 C CA . GLN A 1 97 ? 7.381 -22.159 -35.750 1.00 11.14 96 GLN A CA 9
ATOM 16856 C C . GLN A 1 97 ? 7.997 -23.333 -36.504 1.00 55.31 96 GLN A C 9
ATOM 16857 O O . GLN A 1 97 ? 8.494 -23.176 -37.620 1.00 15.10 96 GLN A O 9
ATOM 16871 N N . THR A 1 98 ? 7.961 -24.510 -35.888 1.00 31.21 97 THR A N 9
ATOM 16872 C CA . THR A 1 98 ? 8.516 -25.710 -36.500 1.00 64.43 97 THR A CA 9
ATOM 16873 C C . THR A 1 98 ? 7.520 -26.863 -36.454 1.00 52.11 97 THR A C 9
ATOM 16874 O O . THR A 1 98 ? 7.902 -28.019 -36.275 1.00 35.41 97 THR A O 9
ATOM 16885 N N . SER A 1 99 ? 6.241 -26.540 -36.618 1.00 32.13 98 SER A N 9
ATOM 16886 C CA . SER A 1 99 ? 5.188 -27.549 -36.592 1.00 24.25 98 SER A CA 9
ATOM 16887 C C . SER A 1 99 ? 5.506 -28.690 -37.554 1.00 33.05 98 SER A C 9
ATOM 16888 O O . SER A 1 99 ? 5.196 -29.850 -37.282 1.00 52.41 98 SER A O 9
ATOM 16896 N N . ALA A 1 100 ? 6.126 -28.351 -38.679 1.00 74.32 99 ALA A N 9
ATOM 16897 C CA . ALA A 1 100 ? 6.487 -29.346 -39.681 1.00 62.13 99 ALA A CA 9
ATOM 16898 C C . ALA A 1 100 ? 7.998 -29.404 -39.877 1.00 44.02 99 ALA A C 9
ATOM 16899 O O . ALA A 1 100 ? 8.545 -30.439 -40.256 1.00 24.34 99 ALA A O 9
ATOM 16906 N N . ALA A 1 101 ? 8.667 -28.285 -39.618 1.00 23.33 100 ALA A N 9
ATOM 16907 C CA . ALA A 1 101 ? 10.116 -28.210 -39.764 1.00 55.23 100 ALA A CA 9
ATOM 16908 C C . ALA A 1 101 ? 10.806 -29.314 -38.971 1.00 0.34 100 ALA A C 9
ATOM 16909 O O . ALA A 1 101 ? 11.893 -29.765 -39.332 1.00 53.44 100 ALA A O 9
ATOM 16916 N N . SER A 1 102 ? 10.169 -29.744 -37.887 1.00 35.14 101 SER A N 9
ATOM 16917 C CA . SER A 1 102 ? 10.724 -30.792 -37.039 1.00 21.51 101 SER A CA 9
ATOM 16918 C C . SER A 1 102 ? 9.652 -31.377 -36.124 1.00 11.50 101 SER A C 9
ATOM 16919 O O . SER A 1 102 ? 9.088 -32.433 -36.406 1.00 72.13 101 SER A O 9
ATOM 16927 N N . ALA A 1 103 ? 9.376 -30.680 -35.026 1.00 65.11 102 ALA A N 9
ATOM 16928 C CA . ALA A 1 103 ? 8.371 -31.127 -34.070 1.00 22.30 102 ALA A CA 9
ATOM 16929 C C . ALA A 1 103 ? 8.705 -32.514 -33.530 1.00 41.05 102 ALA A C 9
ATOM 16930 O O . ALA A 1 103 ? 9.754 -33.076 -33.844 1.00 73.44 102 ALA A O 9
ATOM 16937 N N . ALA A 1 104 ? 7.807 -33.059 -32.717 1.00 30.33 103 ALA A N 9
ATOM 16938 C CA . ALA A 1 104 ? 8.006 -34.381 -32.135 1.00 2.22 103 ALA A CA 9
ATOM 16939 C C . ALA A 1 104 ? 9.259 -34.415 -31.266 1.00 10.20 103 ALA A C 9
ATOM 16940 O O . ALA A 1 104 ? 9.875 -33.381 -31.005 1.00 71.13 103 ALA A O 9
ATOM 16947 N N . LYS A 1 105 ? 9.631 -35.609 -30.819 1.00 61.52 104 LYS A N 9
ATOM 16948 C CA . LYS A 1 105 ? 10.811 -35.779 -29.980 1.00 20.44 104 LYS A CA 9
ATOM 16949 C C . LYS A 1 105 ? 11.486 -37.119 -30.255 1.00 24.11 104 LYS A C 9
ATOM 16950 O O . LYS A 1 105 ? 11.494 -38.007 -29.404 1.00 21.23 104 LYS A O 9
ATOM 16969 N N . ASN A 1 106 ? 12.054 -37.256 -31.449 1.00 75.50 105 ASN A N 9
ATOM 16970 C CA . ASN A 1 106 ? 12.732 -38.488 -31.836 1.00 4.04 105 ASN A CA 9
ATOM 16971 C C . ASN A 1 106 ? 13.297 -38.377 -33.249 1.00 32.42 105 ASN A C 9
ATOM 16972 O O . ASN A 1 106 ? 14.489 -38.589 -33.472 1.00 62.40 105 ASN A O 9
ATOM 16983 N N . THR A 1 107 ? 12.432 -38.043 -34.201 1.00 74.43 106 THR A N 9
ATOM 16984 C CA . THR A 1 107 ? 12.842 -37.905 -35.593 1.00 5.13 106 THR A CA 9
ATOM 16985 C C . THR A 1 107 ? 11.668 -37.496 -36.475 1.00 3.14 106 THR A C 9
ATOM 16986 O O . THR A 1 107 ? 10.689 -38.227 -36.625 1.00 1.04 106 THR A O 9
ATOM 16997 N N . PRO A 1 108 ? 11.766 -36.300 -37.074 1.00 11.11 107 PRO A N 9
ATOM 16998 C CA . PRO A 1 108 ? 10.721 -35.767 -37.953 1.00 35.21 107 PRO A CA 9
ATOM 16999 C C . PRO A 1 108 ? 10.627 -36.529 -39.270 1.00 61.24 107 PRO A C 9
ATOM 17000 O O . PRO A 1 108 ? 11.108 -36.064 -40.304 1.00 60.41 107 PRO A O 9
ATOM 17011 N N . LYS A 1 109 ? 10.005 -37.702 -39.227 1.00 72.41 108 LYS A N 9
ATOM 17012 C CA . LYS A 1 109 ? 9.846 -38.529 -40.418 1.00 22.24 108 LYS A CA 9
ATOM 17013 C C . LYS A 1 109 ? 8.952 -39.731 -40.130 1.00 61.20 108 LYS A C 9
ATOM 17014 O O . LYS A 1 109 ? 8.139 -40.127 -40.966 1.00 3.04 108 LYS A O 9
ATOM 17033 N N . VAL A 1 110 ? 9.107 -40.307 -38.942 1.00 74.31 109 VAL A N 9
ATOM 17034 C CA . VAL A 1 110 ? 8.311 -41.462 -38.543 1.00 63.54 109 VAL A CA 9
ATOM 17035 C C . VAL A 1 110 ? 7.913 -41.375 -37.074 1.00 65.13 109 VAL A C 9
ATOM 17036 O O . VAL A 1 110 ? 7.799 -42.392 -36.388 1.00 41.44 109 VAL A O 9
ATOM 17049 N N . THR A 1 111 ? 7.703 -40.153 -36.595 1.00 53.15 110 THR A N 9
ATOM 17050 C CA . THR A 1 111 ? 7.318 -39.932 -35.207 1.00 50.33 110 THR A CA 9
ATOM 17051 C C . THR A 1 111 ? 5.836 -40.220 -34.995 1.00 2.32 110 THR A C 9
ATOM 17052 O O . THR A 1 111 ? 5.346 -40.197 -33.866 1.00 74.34 110 THR A O 9
ATOM 17063 N N . MET A 1 112 ? 5.128 -40.491 -36.087 1.00 3.45 111 MET A N 9
ATOM 17064 C CA . MET A 1 112 ? 3.702 -40.785 -36.018 1.00 73.12 111 MET A CA 9
ATOM 17065 C C . MET A 1 112 ? 2.931 -39.609 -35.427 1.00 44.54 111 MET A C 9
ATOM 17066 O O . MET A 1 112 ? 2.476 -39.664 -34.285 1.00 52.20 111 MET A O 9
ATOM 17080 N N . ARG A 1 113 ? 2.790 -38.546 -36.212 1.00 51.54 112 ARG A N 9
ATOM 17081 C CA . ARG A 1 113 ? 2.076 -37.355 -35.766 1.00 21.43 112 ARG A CA 9
ATOM 17082 C C . ARG A 1 113 ? 2.833 -36.659 -34.639 1.00 12.53 112 ARG A C 9
ATOM 17083 O O . ARG A 1 113 ? 2.597 -36.927 -33.461 1.00 11.14 112 ARG A O 9
ATOM 17104 N N . ARG A 1 114 ? 3.743 -35.764 -35.009 1.00 12.50 113 ARG A N 9
ATOM 17105 C CA . ARG A 1 114 ? 4.535 -35.030 -34.030 1.00 2.43 113 ARG A CA 9
ATOM 17106 C C . ARG A 1 114 ? 3.652 -34.493 -32.907 1.00 74.04 113 ARG A C 9
ATOM 17107 O O . ARG A 1 114 ? 2.433 -34.399 -33.055 1.00 10.14 113 ARG A O 9
ATOM 17128 N N . ARG A 1 115 ? 4.274 -34.143 -31.787 1.00 25.43 114 ARG A N 9
ATOM 17129 C CA . ARG A 1 115 ? 3.545 -33.618 -30.639 1.00 72.10 114 ARG A CA 9
ATOM 17130 C C . ARG A 1 115 ? 3.026 -32.211 -30.922 1.00 71.32 114 ARG A C 9
ATOM 17131 O O . ARG A 1 115 ? 3.232 -31.669 -32.008 1.00 63.01 114 ARG A O 9
ATOM 17152 N N . PHE A 1 116 ? 2.351 -31.626 -29.938 1.00 71.13 115 PHE A N 9
ATOM 17153 C CA . PHE A 1 116 ? 1.801 -30.283 -30.082 1.00 31.21 115 PHE A CA 9
ATOM 17154 C C . PHE A 1 116 ? 1.526 -29.659 -28.717 1.00 22.22 115 PHE A C 9
ATOM 17155 O O . PHE A 1 116 ? 1.814 -30.257 -27.680 1.00 2.31 115 PHE A O 9
ATOM 17172 N N . SER A 1 117 ? 0.968 -28.453 -28.726 1.00 34.13 116 SER A N 9
ATOM 17173 C CA . SER A 1 117 ? 0.658 -27.745 -27.489 1.00 75.12 116 SER A CA 9
ATOM 17174 C C . SER A 1 117 ? -0.077 -28.657 -26.511 1.00 3.23 116 SER A C 9
ATOM 17175 O O . SER A 1 117 ? -1.257 -28.957 -26.691 1.00 11.32 116 SER A O 9
ATOM 17183 N N . ASP A 1 118 ? 0.631 -29.094 -25.475 1.00 32.11 117 ASP A N 9
ATOM 17184 C CA . ASP A 1 118 ? 0.048 -29.971 -24.466 1.00 55.11 117 ASP A CA 9
ATOM 17185 C C . ASP A 1 118 ? -1.250 -29.383 -23.920 1.00 20.31 117 ASP A C 9
ATOM 17186 O O . ASP A 1 118 ? -2.193 -30.113 -23.614 1.00 31.11 117 ASP A O 9
ATOM 17195 N N . ASP A 1 119 ? -1.290 -28.061 -23.799 1.00 41.05 118 ASP A N 9
ATOM 17196 C CA . ASP A 1 119 ? -2.472 -27.375 -23.290 1.00 44.11 118 ASP A CA 9
ATOM 17197 C C . ASP A 1 119 ? -3.708 -27.748 -24.101 1.00 75.03 118 ASP A C 9
ATOM 17198 O O . ASP A 1 119 ? -4.811 -27.843 -23.562 1.00 72.20 118 ASP A O 9
ATOM 17207 N N . ASP A 1 120 ? -3.517 -27.957 -25.399 1.00 75.01 119 ASP A N 9
ATOM 17208 C CA . ASP A 1 120 ? -4.617 -28.320 -26.285 1.00 55.32 119 ASP A CA 9
ATOM 17209 C C . ASP A 1 120 ? -4.818 -29.832 -26.312 1.00 11.24 119 ASP A C 9
ATOM 17210 O O . ASP A 1 120 ? -5.939 -30.317 -26.471 1.00 5.44 119 ASP A O 9
ATOM 17219 N N . ASP A 1 121 ? -3.725 -30.571 -26.156 1.00 35.01 120 ASP A N 9
ATOM 17220 C CA . ASP A 1 121 ? -3.781 -32.028 -26.162 1.00 30.32 120 ASP A CA 9
ATOM 17221 C C . ASP A 1 121 ? -4.809 -32.537 -25.156 1.00 74.04 120 ASP A C 9
ATOM 17222 O O . ASP A 1 121 ? -5.455 -33.562 -25.378 1.00 41.42 120 ASP A O 9
ATOM 17231 N N . ASP A 1 122 ? -4.955 -31.815 -24.051 1.00 34.22 121 ASP A N 9
ATOM 17232 C CA . ASP A 1 122 ? -5.905 -32.193 -23.011 1.00 32.12 121 ASP A CA 9
ATOM 17233 C C . ASP A 1 122 ? -7.093 -31.236 -22.986 1.00 21.14 121 ASP A C 9
ATOM 17234 O O . ASP A 1 122 ? -7.671 -30.976 -21.930 1.00 53.45 121 ASP A O 9
ATOM 17243 N N . PHE A 1 123 ? -7.451 -30.714 -24.154 1.00 63.53 122 PHE A N 9
ATOM 17244 C CA . PHE A 1 123 ? -8.568 -29.784 -24.266 1.00 72.33 122 PHE A CA 9
ATOM 17245 C C . PHE A 1 123 ? -8.874 -29.475 -25.729 1.00 33.41 122 PHE A C 9
ATOM 17246 O O . PHE A 1 123 ? -9.055 -28.967 -26.571 1.00 73.40 122 PHE A O 9
ATOM 17263 N N . SER A 1 1 ? -3.374 -9.952 2.902 1.00 75.33 0 SER A N 10
ATOM 17264 C CA . SER A 1 1 ? -2.555 -9.322 1.873 1.00 31.40 0 SER A CA 10
ATOM 17265 C C . SER A 1 1 ? -3.374 -9.058 0.613 1.00 4.20 0 SER A C 10
ATOM 17266 O O . SER A 1 1 ? -3.388 -9.869 -0.312 1.00 55.02 0 SER A O 10
ATOM 17274 N N . MET A 1 2 ? -4.054 -7.916 0.586 1.00 63.32 1 MET A N 10
ATOM 17275 C CA . MET A 1 2 ? -4.874 -7.543 -0.561 1.00 31.23 1 MET A CA 10
ATOM 17276 C C . MET A 1 2 ? -4.462 -6.178 -1.103 1.00 33.13 1 MET A C 10
ATOM 17277 O O . MET A 1 2 ? -4.920 -5.144 -0.616 1.00 64.33 1 MET A O 10
ATOM 17291 N N . GLN A 1 3 ? -3.597 -6.183 -2.111 1.00 63.32 2 GLN A N 10
ATOM 17292 C CA . GLN A 1 3 ? -3.123 -4.945 -2.717 1.00 54.55 2 GLN A CA 10
ATOM 17293 C C . GLN A 1 3 ? -3.602 -4.827 -4.161 1.00 22.32 2 GLN A C 10
ATOM 17294 O O . GLN A 1 3 ? -2.843 -5.025 -5.110 1.00 41.40 2 GLN A O 10
ATOM 17308 N N . PRO A 1 4 ? -4.891 -4.499 -4.333 1.00 21.04 3 PRO A N 10
ATOM 17309 C CA . PRO A 1 4 ? -5.500 -4.348 -5.658 1.00 25.13 3 PRO A CA 10
ATOM 17310 C C . PRO A 1 4 ? -4.986 -3.116 -6.395 1.00 0.25 3 PRO A C 10
ATOM 17311 O O . PRO A 1 4 ? -4.877 -3.115 -7.620 1.00 75.42 3 PRO A O 10
ATOM 17322 N N . GLU A 1 5 ? -4.671 -2.068 -5.639 1.00 31.42 4 GLU A N 10
ATOM 17323 C CA . GLU A 1 5 ? -4.169 -0.830 -6.222 1.00 51.21 4 GLU A CA 10
ATOM 17324 C C . GLU A 1 5 ? -2.643 -0.809 -6.226 1.00 33.34 4 GLU A C 10
ATOM 17325 O O . GLU A 1 5 ? -2.027 0.255 -6.197 1.00 51.41 4 GLU A O 10
ATOM 17337 N N . GLU A 1 6 ? -2.041 -1.994 -6.260 1.00 74.21 5 GLU A N 10
ATOM 17338 C CA . GLU A 1 6 ? -0.588 -2.112 -6.266 1.00 30.03 5 GLU A CA 10
ATOM 17339 C C . GLU A 1 6 ? -0.024 -1.825 -7.655 1.00 33.45 5 GLU A C 10
ATOM 17340 O O . GLU A 1 6 ? 1.093 -1.326 -7.793 1.00 33.45 5 GLU A O 10
ATOM 17352 N N . PHE A 1 7 ? -0.805 -2.145 -8.681 1.00 72.31 6 PHE A N 10
ATOM 17353 C CA . PHE A 1 7 ? -0.384 -1.924 -10.060 1.00 34.23 6 PHE A CA 10
ATOM 17354 C C . PHE A 1 7 ? -0.889 -0.579 -10.573 1.00 52.14 6 PHE A C 10
ATOM 17355 O O . PHE A 1 7 ? -1.227 -0.438 -11.748 1.00 75.41 6 PHE A O 10
ATOM 17372 N N . ALA A 1 8 ? -0.937 0.407 -9.684 1.00 13.14 7 ALA A N 10
ATOM 17373 C CA . ALA A 1 8 ? -1.399 1.741 -10.046 1.00 51.30 7 ALA A CA 10
ATOM 17374 C C . ALA A 1 8 ? -0.517 2.352 -11.130 1.00 1.04 7 ALA A C 10
ATOM 17375 O O . ALA A 1 8 ? 0.282 1.658 -11.757 1.00 73.55 7 ALA A O 10
ATOM 17382 N N . ALA A 1 9 ? -0.667 3.655 -11.344 1.00 33.11 8 ALA A N 10
ATOM 17383 C CA . ALA A 1 9 ? 0.117 4.359 -12.351 1.00 11.02 8 ALA A CA 10
ATOM 17384 C C . ALA A 1 9 ? -0.325 3.975 -13.759 1.00 34.23 8 ALA A C 10
ATOM 17385 O O . ALA A 1 9 ? 0.418 3.333 -14.499 1.00 63.45 8 ALA A O 10
ATOM 17392 N N . ALA A 1 10 ? -1.541 4.372 -14.121 1.00 21.30 9 ALA A N 10
ATOM 17393 C CA . ALA A 1 10 ? -2.081 4.070 -15.441 1.00 34.34 9 ALA A CA 10
ATOM 17394 C C . ALA A 1 10 ? -1.955 2.584 -15.759 1.00 24.21 9 ALA A C 10
ATOM 17395 O O . ALA A 1 10 ? -1.827 2.197 -16.920 1.00 71.11 9 ALA A O 10
ATOM 17402 N N . ALA A 1 11 ? -1.990 1.756 -14.720 1.00 63.31 10 ALA A N 10
ATOM 17403 C CA . ALA A 1 11 ? -1.880 0.312 -14.890 1.00 0.22 10 ALA A CA 10
ATOM 17404 C C . ALA A 1 11 ? -0.676 -0.049 -15.752 1.00 64.24 10 ALA A C 10
ATOM 17405 O O . ALA A 1 11 ? -0.638 -1.115 -16.367 1.00 51.05 10 ALA A O 10
ATOM 17412 N N . ARG A 1 12 ? 0.307 0.845 -15.794 1.00 14.24 11 ARG A N 10
ATOM 17413 C CA . ARG A 1 12 ? 1.512 0.621 -16.583 1.00 33.31 11 ARG A CA 10
ATOM 17414 C C . ARG A 1 12 ? 1.159 0.228 -18.014 1.00 74.54 11 ARG A C 10
ATOM 17415 O O . ARG A 1 12 ? 0.003 0.316 -18.426 1.00 73.21 11 ARG A O 10
ATOM 17436 N N . GLY A 1 13 ? 2.164 -0.207 -18.769 1.00 11.33 12 GLY A N 10
ATOM 17437 C CA . GLY A 1 13 ? 1.939 -0.606 -20.146 1.00 24.14 12 GLY A CA 10
ATOM 17438 C C . GLY A 1 13 ? 2.383 0.452 -21.136 1.00 43.20 12 GLY A C 10
ATOM 17439 O O . GLY A 1 13 ? 1.769 0.625 -22.188 1.00 33.04 12 GLY A O 10
ATOM 17443 N N . GLY A 1 14 ? 3.454 1.164 -20.799 1.00 3.43 13 GLY A N 10
ATOM 17444 C CA . GLY A 1 14 ? 3.960 2.204 -21.676 1.00 24.20 13 GLY A CA 10
ATOM 17445 C C . GLY A 1 14 ? 2.870 2.828 -22.525 1.00 24.42 13 GLY A C 10
ATOM 17446 O O . GLY A 1 14 ? 2.984 2.886 -23.749 1.00 70.14 13 GLY A O 10
ATOM 17450 N N . PHE A 1 15 ? 1.810 3.294 -21.874 1.00 32.10 14 PHE A N 10
ATOM 17451 C CA . PHE A 1 15 ? 0.693 3.914 -22.577 1.00 40.13 14 PHE A CA 10
ATOM 17452 C C . PHE A 1 15 ? 1.188 4.979 -23.552 1.00 31.12 14 PHE A C 10
ATOM 17453 O O . PHE A 1 15 ? 0.629 5.154 -24.633 1.00 54.34 14 PHE A O 10
ATOM 17470 N N . GLY A 1 16 ? 2.242 5.688 -23.159 1.00 14.50 15 GLY A N 10
ATOM 17471 C CA . GLY A 1 16 ? 2.794 6.728 -24.008 1.00 24.32 15 GLY A CA 10
ATOM 17472 C C . GLY A 1 16 ? 3.370 6.178 -25.298 1.00 31.43 15 GLY A C 10
ATOM 17473 O O . GLY A 1 16 ? 2.981 6.596 -26.387 1.00 70.13 15 GLY A O 10
ATOM 17477 N N . GLY A 1 17 ? 4.302 5.237 -25.175 1.00 13.03 16 GLY A N 10
ATOM 17478 C CA . GLY A 1 17 ? 4.918 4.646 -26.348 1.00 23.21 16 GLY A CA 10
ATOM 17479 C C . GLY A 1 17 ? 6.412 4.451 -26.182 1.00 4.41 16 GLY A C 10
ATOM 17480 O O . GLY A 1 17 ? 6.865 3.381 -25.774 1.00 55.25 16 GLY A O 10
ATOM 17484 N N . ASP A 1 18 ? 7.181 5.487 -26.499 1.00 51.35 17 ASP A N 10
ATOM 17485 C CA . ASP A 1 18 ? 8.633 5.426 -26.384 1.00 23.30 17 ASP A CA 10
ATOM 17486 C C . ASP A 1 18 ? 9.157 4.067 -26.839 1.00 45.30 17 ASP A C 10
ATOM 17487 O O . ASP A 1 18 ? 9.992 3.457 -26.171 1.00 13.41 17 ASP A O 10
ATOM 17496 N N . ALA A 1 19 ? 8.661 3.599 -27.980 1.00 3.14 18 ALA A N 10
ATOM 17497 C CA . ALA A 1 19 ? 9.080 2.314 -28.524 1.00 62.42 18 ALA A CA 10
ATOM 17498 C C . ALA A 1 19 ? 10.597 2.243 -28.660 1.00 24.11 18 ALA A C 10
ATOM 17499 O O . ALA A 1 19 ? 11.188 1.167 -28.568 1.00 51.34 18 ALA A O 10
ATOM 17506 N N . GLU A 1 20 ? 11.222 3.396 -28.879 1.00 73.11 19 GLU A N 10
ATOM 17507 C CA . GLU A 1 20 ? 12.671 3.463 -29.029 1.00 34.21 19 GLU A CA 10
ATOM 17508 C C . GLU A 1 20 ? 13.356 3.523 -27.667 1.00 2.31 19 GLU A C 10
ATOM 17509 O O . GLU A 1 20 ? 14.313 2.793 -27.407 1.00 41.44 19 GLU A O 10
ATOM 17521 N N . LYS A 1 21 ? 12.860 4.399 -26.800 1.00 0.32 20 LYS A N 10
ATOM 17522 C CA . LYS A 1 21 ? 13.422 4.557 -25.464 1.00 23.43 20 LYS A CA 10
ATOM 17523 C C . LYS A 1 21 ? 13.300 3.262 -24.666 1.00 44.13 20 LYS A C 10
ATOM 17524 O O . LYS A 1 21 ? 14.300 2.705 -24.213 1.00 34.00 20 LYS A O 10
ATOM 17543 N N . ALA A 1 22 ? 12.070 2.788 -24.500 1.00 51.33 21 ALA A N 10
ATOM 17544 C CA . ALA A 1 22 ? 11.818 1.558 -23.761 1.00 24.41 21 ALA A CA 10
ATOM 17545 C C . ALA A 1 22 ? 12.646 0.404 -24.318 1.00 33.24 21 ALA A C 10
ATOM 17546 O O . ALA A 1 22 ? 12.931 -0.566 -23.614 1.00 53.34 21 ALA A O 10
ATOM 17553 N N . LYS A 1 23 ? 13.028 0.514 -25.585 1.00 43.13 22 LYS A N 10
ATOM 17554 C CA . LYS A 1 23 ? 13.824 -0.519 -26.238 1.00 33.34 22 LYS A CA 10
ATOM 17555 C C . LYS A 1 23 ? 15.081 -0.828 -25.431 1.00 61.13 22 LYS A C 10
ATOM 17556 O O . LYS A 1 23 ? 15.340 -1.980 -25.085 1.00 20.14 22 LYS A O 10
ATOM 17575 N N . ALA A 1 24 ? 15.858 0.209 -25.135 1.00 62.42 23 ALA A N 10
ATOM 17576 C CA . ALA A 1 24 ? 17.086 0.048 -24.367 1.00 23.13 23 ALA A CA 10
ATOM 17577 C C . ALA A 1 24 ? 16.883 0.465 -22.914 1.00 64.01 23 ALA A C 10
ATOM 17578 O O . ALA A 1 24 ? 17.374 -0.191 -21.996 1.00 5.22 23 ALA A O 10
ATOM 17585 N N . ALA A 1 25 ? 16.158 1.560 -22.714 1.00 14.04 24 ALA A N 10
ATOM 17586 C CA . ALA A 1 25 ? 15.889 2.064 -21.372 1.00 61.43 24 ALA A CA 10
ATOM 17587 C C . ALA A 1 25 ? 15.356 0.958 -20.467 1.00 62.13 24 ALA A C 10
ATOM 17588 O O . ALA A 1 25 ? 15.926 0.679 -19.413 1.00 32.40 24 ALA A O 10
ATOM 17595 N N . GLU A 1 26 ? 14.260 0.333 -20.886 1.00 43.04 25 GLU A N 10
ATOM 17596 C CA . GLU A 1 26 ? 13.651 -0.741 -20.111 1.00 74.24 25 GLU A CA 10
ATOM 17597 C C . GLU A 1 26 ? 14.525 -1.992 -20.134 1.00 13.12 25 GLU A C 10
ATOM 17598 O O . GLU A 1 26 ? 14.853 -2.551 -19.088 1.00 62.10 25 GLU A O 10
ATOM 17610 N N . ALA A 1 27 ? 14.897 -2.425 -21.334 1.00 20.02 26 ALA A N 10
ATOM 17611 C CA . ALA A 1 27 ? 15.734 -3.608 -21.493 1.00 54.13 26 ALA A CA 10
ATOM 17612 C C . ALA A 1 27 ? 16.939 -3.557 -20.561 1.00 64.32 26 ALA A C 10
ATOM 17613 O O . ALA A 1 27 ? 17.399 -4.588 -20.071 1.00 63.21 26 ALA A O 10
ATOM 17620 N N . GLN A 1 28 ? 17.446 -2.352 -20.322 1.00 23.32 27 GLN A N 10
ATOM 17621 C CA . GLN A 1 28 ? 18.600 -2.169 -19.449 1.00 50.01 27 GLN A CA 10
ATOM 17622 C C . GLN A 1 28 ? 18.387 -2.869 -18.111 1.00 10.21 27 GLN A C 10
ATOM 17623 O O . GLN A 1 28 ? 19.192 -3.705 -17.703 1.00 2.24 27 GLN A O 10
ATOM 17637 N N . GLU A 1 29 ? 17.298 -2.521 -17.433 1.00 54.42 28 GLU A N 10
ATOM 17638 C CA . GLU A 1 29 ? 16.980 -3.115 -16.140 1.00 65.32 28 GLU A CA 10
ATOM 17639 C C . GLU A 1 29 ? 16.291 -4.465 -16.317 1.00 21.24 28 GLU A C 10
ATOM 17640 O O . GLU A 1 29 ? 16.629 -5.439 -15.644 1.00 74.02 28 GLU A O 10
ATOM 17652 N N . ALA A 1 30 ? 15.323 -4.514 -17.226 1.00 32.23 29 ALA A N 10
ATOM 17653 C CA . ALA A 1 30 ? 14.587 -5.744 -17.492 1.00 54.42 29 ALA A CA 10
ATOM 17654 C C . ALA A 1 30 ? 15.537 -6.908 -17.747 1.00 62.43 29 ALA A C 10
ATOM 17655 O O . ALA A 1 30 ? 15.526 -7.901 -17.020 1.00 70.44 29 ALA A O 10
ATOM 17662 N N . MET A 1 31 ? 16.358 -6.780 -18.784 1.00 41.15 30 MET A N 10
ATOM 17663 C CA . MET A 1 31 ? 17.316 -7.823 -19.135 1.00 14.35 30 MET A CA 10
ATOM 17664 C C . MET A 1 31 ? 18.179 -8.194 -17.933 1.00 34.02 30 MET A C 10
ATOM 17665 O O . MET A 1 31 ? 18.365 -9.373 -17.631 1.00 73.02 30 MET A O 10
ATOM 17679 N N . ARG A 1 32 ? 18.703 -7.181 -17.251 1.00 0.01 31 ARG A N 10
ATOM 17680 C CA . ARG A 1 32 ? 19.547 -7.402 -16.083 1.00 45.12 31 ARG A CA 10
ATOM 17681 C C . ARG A 1 32 ? 18.881 -8.365 -15.105 1.00 2.23 31 ARG A C 10
ATOM 17682 O O . ARG A 1 32 ? 19.491 -9.340 -14.667 1.00 4.42 31 ARG A O 10
ATOM 17703 N N . GLN A 1 33 ? 17.627 -8.083 -14.767 1.00 20.22 32 GLN A N 10
ATOM 17704 C CA . GLN A 1 33 ? 16.879 -8.924 -13.839 1.00 42.24 32 GLN A CA 10
ATOM 17705 C C . GLN A 1 33 ? 16.511 -10.255 -14.487 1.00 11.33 32 GLN A C 10
ATOM 17706 O O . GLN A 1 33 ? 16.493 -11.292 -13.826 1.00 30.54 32 GLN A O 10
ATOM 17720 N N . GLN A 1 34 ? 16.218 -10.216 -15.783 1.00 12.25 33 GLN A N 10
ATOM 17721 C CA . GLN A 1 34 ? 15.849 -11.419 -16.518 1.00 72.42 33 GLN A CA 10
ATOM 17722 C C . GLN A 1 34 ? 16.954 -12.467 -16.437 1.00 70.21 33 GLN A C 10
ATOM 17723 O O . GLN A 1 34 ? 16.716 -13.653 -16.663 1.00 73.21 33 GLN A O 10
ATOM 17737 N N . MET A 1 35 ? 18.163 -12.021 -16.114 1.00 3.24 34 MET A N 10
ATOM 17738 C CA . MET A 1 35 ? 19.305 -12.921 -16.002 1.00 42.01 34 MET A CA 10
ATOM 17739 C C . MET A 1 35 ? 19.765 -13.039 -14.552 1.00 52.14 34 MET A C 10
ATOM 17740 O O . MET A 1 35 ? 19.218 -12.386 -13.664 1.00 60.31 34 MET A O 10
ATOM 17754 N N . GLU A 1 36 ? 20.772 -13.875 -14.322 1.00 20.34 35 GLU A N 10
ATOM 17755 C CA . GLU A 1 36 ? 21.303 -14.078 -12.979 1.00 21.41 35 GLU A CA 10
ATOM 17756 C C . GLU A 1 36 ? 20.197 -14.494 -12.013 1.00 51.13 35 GLU A C 10
ATOM 17757 O O . GLU A 1 36 ? 19.717 -13.686 -11.219 1.00 2.10 35 GLU A O 10
ATOM 17769 N N . GLU A 1 37 ? 19.797 -15.760 -12.090 1.00 4.44 36 GLU A N 10
ATOM 17770 C CA . GLU A 1 37 ? 18.747 -16.282 -11.224 1.00 10.14 36 GLU A CA 10
ATOM 17771 C C . GLU A 1 37 ? 18.439 -17.738 -11.559 1.00 71.25 36 GLU A C 10
ATOM 17772 O O . GLU A 1 37 ? 18.433 -18.128 -12.727 1.00 24.24 36 GLU A O 10
ATOM 17784 N N . GLN A 1 38 ? 18.184 -18.536 -10.528 1.00 31.14 37 GLN A N 10
ATOM 17785 C CA . GLN A 1 38 ? 17.876 -19.949 -10.713 1.00 64.30 37 GLN A CA 10
ATOM 17786 C C . GLN A 1 38 ? 16.829 -20.140 -11.805 1.00 51.30 37 GLN A C 10
ATOM 17787 O O . GLN A 1 38 ? 16.818 -21.157 -12.498 1.00 22.53 37 GLN A O 10
ATOM 17801 N N . ARG A 1 39 ? 15.950 -19.154 -11.953 1.00 35.32 38 ARG A N 10
ATOM 17802 C CA . ARG A 1 39 ? 14.897 -19.214 -12.960 1.00 32.44 38 ARG A CA 10
ATOM 17803 C C . ARG A 1 39 ? 15.488 -19.204 -14.366 1.00 64.41 38 ARG A C 10
ATOM 17804 O O . ARG A 1 39 ? 15.307 -20.150 -15.133 1.00 62.22 38 ARG A O 10
ATOM 17825 N N . ARG A 1 40 ? 16.196 -18.129 -14.697 1.00 75.04 39 ARG A N 10
ATOM 17826 C CA . ARG A 1 40 ? 16.812 -17.995 -16.012 1.00 21.13 39 ARG A CA 10
ATOM 17827 C C . ARG A 1 40 ? 17.956 -18.991 -16.180 1.00 34.32 39 ARG A C 10
ATOM 17828 O O . ARG A 1 40 ? 18.014 -19.724 -17.168 1.00 54.41 39 ARG A O 10
ATOM 17849 N N . ILE A 1 41 ? 18.863 -19.012 -15.209 1.00 34.20 40 ILE A N 10
ATOM 17850 C CA . ILE A 1 41 ? 20.004 -19.918 -15.250 1.00 35.44 40 ILE A CA 10
ATOM 17851 C C . ILE A 1 41 ? 19.563 -21.344 -15.566 1.00 13.41 40 ILE A C 10
ATOM 17852 O O . ILE A 1 41 ? 20.298 -22.107 -16.190 1.00 64.40 40 ILE A O 10
ATOM 17868 N N . MET A 1 42 ? 18.356 -21.694 -15.132 1.00 43.12 41 MET A N 10
ATOM 17869 C CA . MET A 1 42 ? 17.816 -23.027 -15.372 1.00 12.00 41 MET A CA 10
ATOM 17870 C C . MET A 1 42 ? 17.017 -23.064 -16.671 1.00 61.10 41 MET A C 10
ATOM 17871 O O . MET A 1 42 ? 17.157 -23.990 -17.472 1.00 3.34 41 MET A O 10
ATOM 17885 N N . LEU A 1 43 ? 16.179 -22.053 -16.874 1.00 64.42 42 LEU A N 10
ATOM 17886 C CA . LEU A 1 43 ? 15.358 -21.971 -18.077 1.00 14.32 42 LEU A CA 10
ATOM 17887 C C . LEU A 1 43 ? 16.220 -22.055 -19.332 1.00 73.23 42 LEU A C 10
ATOM 17888 O O . LEU A 1 43 ? 15.883 -22.762 -20.282 1.00 73.40 42 LEU A O 10
ATOM 17904 N N . ARG A 1 44 ? 17.334 -21.331 -19.328 1.00 62.34 43 ARG A N 10
ATOM 17905 C CA . ARG A 1 44 ? 18.245 -21.325 -20.467 1.00 22.34 43 ARG A CA 10
ATOM 17906 C C . ARG A 1 44 ? 18.902 -22.691 -20.644 1.00 44.11 43 ARG A C 10
ATOM 17907 O O . ARG A 1 44 ? 19.515 -22.967 -21.675 1.00 54.23 43 ARG A O 10
ATOM 17928 N N . ALA A 1 45 ? 18.771 -23.541 -19.631 1.00 61.21 44 ALA A N 10
ATOM 17929 C CA . ALA A 1 45 ? 19.351 -24.878 -19.676 1.00 14.12 44 ALA A CA 10
ATOM 17930 C C . ALA A 1 45 ? 18.308 -25.915 -20.078 1.00 35.23 44 ALA A C 10
ATOM 17931 O O . ALA A 1 45 ? 18.618 -26.890 -20.763 1.00 3.23 44 ALA A O 10
ATOM 17938 N N . VAL A 1 46 ? 17.069 -25.700 -19.647 1.00 13.33 45 VAL A N 10
ATOM 17939 C CA . VAL A 1 46 ? 15.979 -26.616 -19.962 1.00 23.10 45 VAL A CA 10
ATOM 17940 C C . VAL A 1 46 ? 15.130 -26.085 -21.111 1.00 14.10 45 VAL A C 10
ATOM 17941 O O . VAL A 1 46 ? 14.050 -26.608 -21.393 1.00 4.51 45 VAL A O 10
ATOM 17954 N N . LEU A 1 47 ? 15.623 -25.044 -21.772 1.00 0.30 46 LEU A N 10
ATOM 17955 C CA . LEU A 1 47 ? 14.909 -24.441 -22.892 1.00 44.34 46 LEU A CA 10
ATOM 17956 C C . LEU A 1 47 ? 14.578 -25.486 -23.953 1.00 0.12 46 LEU A C 10
ATOM 17957 O O . LEU A 1 47 ? 14.918 -26.661 -23.810 1.00 50.03 46 LEU A O 10
ATOM 17973 N N . THR A 1 48 ? 13.914 -25.050 -25.019 1.00 34.12 47 THR A N 10
ATOM 17974 C CA . THR A 1 48 ? 13.537 -25.947 -26.104 1.00 62.00 47 THR A CA 10
ATOM 17975 C C . THR A 1 48 ? 14.577 -27.045 -26.296 1.00 2.12 47 THR A C 10
ATOM 17976 O O . THR A 1 48 ? 15.784 -26.808 -26.231 1.00 72.53 47 THR A O 10
ATOM 17987 N N . PRO A 1 49 ? 14.102 -28.276 -26.538 1.00 50.51 48 PRO A N 10
ATOM 17988 C CA . PRO A 1 49 ? 14.975 -29.435 -26.746 1.00 1.44 48 PRO A CA 10
ATOM 17989 C C . PRO A 1 49 ? 15.732 -29.361 -28.067 1.00 5.31 48 PRO A C 10
ATOM 17990 O O . PRO A 1 49 ? 16.894 -29.759 -28.150 1.00 50.45 48 PRO A O 10
ATOM 18001 N N . ALA A 1 50 ? 15.067 -28.848 -29.097 1.00 63.52 49 ALA A N 10
ATOM 18002 C CA . ALA A 1 50 ? 15.679 -28.720 -30.414 1.00 21.21 49 ALA A CA 10
ATOM 18003 C C . ALA A 1 50 ? 14.719 -28.069 -31.404 1.00 64.21 49 ALA A C 10
ATOM 18004 O O . ALA A 1 50 ? 14.508 -28.579 -32.504 1.00 51.42 49 ALA A O 10
ATOM 18011 N N . ALA A 1 51 ? 14.141 -26.941 -31.006 1.00 34.22 50 ALA A N 10
ATOM 18012 C CA . ALA A 1 51 ? 13.204 -26.220 -31.859 1.00 62.31 50 ALA A CA 10
ATOM 18013 C C . ALA A 1 51 ? 13.869 -25.791 -33.163 1.00 15.43 50 ALA A C 10
ATOM 18014 O O . ALA A 1 51 ? 13.209 -25.667 -34.194 1.00 73.31 50 ALA A O 10
ATOM 18021 N N . GLN A 1 52 ? 15.177 -25.564 -33.108 1.00 11.30 51 GLN A N 10
ATOM 18022 C CA . GLN A 1 52 ? 15.929 -25.146 -34.285 1.00 62.22 51 GLN A CA 10
ATOM 18023 C C . GLN A 1 52 ? 15.663 -26.080 -35.461 1.00 72.20 51 GLN A C 10
ATOM 18024 O O . GLN A 1 52 ? 15.713 -25.665 -36.618 1.00 72.44 51 GLN A O 10
ATOM 18038 N N . GLU A 1 53 ? 15.380 -27.343 -35.155 1.00 40.34 52 GLU A N 10
ATOM 18039 C CA . GLU A 1 53 ? 15.107 -28.335 -36.188 1.00 61.31 52 GLU A CA 10
ATOM 18040 C C . GLU A 1 53 ? 13.992 -27.862 -37.116 1.00 73.30 52 GLU A C 10
ATOM 18041 O O . GLU A 1 53 ? 14.221 -27.604 -38.298 1.00 34.51 52 GLU A O 10
ATOM 18053 N N . ARG A 1 54 ? 12.784 -27.752 -36.572 1.00 4.43 53 ARG A N 10
ATOM 18054 C CA . ARG A 1 54 ? 11.633 -27.312 -37.350 1.00 52.21 53 ARG A CA 10
ATOM 18055 C C . ARG A 1 54 ? 11.833 -25.888 -37.860 1.00 42.33 53 ARG A C 10
ATOM 18056 O O . ARG A 1 54 ? 11.654 -25.611 -39.047 1.00 41.11 53 ARG A O 10
ATOM 18077 N N . LEU A 1 55 ? 12.205 -24.988 -36.956 1.00 61.04 54 LEU A N 10
ATOM 18078 C CA . LEU A 1 55 ? 12.430 -23.592 -37.314 1.00 53.32 54 LEU A CA 10
ATOM 18079 C C . LEU A 1 55 ? 13.338 -23.482 -38.534 1.00 42.44 54 LEU A C 10
ATOM 18080 O O . LEU A 1 55 ? 13.107 -22.659 -39.421 1.00 63.04 54 LEU A O 10
ATOM 18096 N N . HIS A 1 56 ? 14.371 -24.317 -38.574 1.00 63.20 55 HIS A N 10
ATOM 18097 C CA . HIS A 1 56 ? 15.314 -24.316 -39.687 1.00 54.34 55 HIS A CA 10
ATOM 18098 C C . HIS A 1 56 ? 14.642 -24.801 -40.968 1.00 72.43 55 HIS A C 10
ATOM 18099 O O . HIS A 1 56 ? 14.696 -24.133 -42.001 1.00 20.12 55 HIS A O 10
ATOM 18113 N N . ARG A 1 57 ? 14.010 -25.968 -40.894 1.00 21.34 56 ARG A N 10
ATOM 18114 C CA . ARG A 1 57 ? 13.330 -26.544 -42.047 1.00 51.05 56 ARG A CA 10
ATOM 18115 C C . ARG A 1 57 ? 12.273 -25.586 -42.589 1.00 72.12 56 ARG A C 10
ATOM 18116 O O . ARG A 1 57 ? 12.367 -25.120 -43.725 1.00 62.21 56 ARG A O 10
ATOM 18137 N N . ILE A 1 58 ? 11.268 -25.297 -41.769 1.00 73.54 57 ILE A N 10
ATOM 18138 C CA . ILE A 1 58 ? 10.194 -24.395 -42.166 1.00 71.23 57 ILE A CA 10
ATOM 18139 C C . ILE A 1 58 ? 10.751 -23.087 -42.717 1.00 53.21 57 ILE A C 10
ATOM 18140 O O . ILE A 1 58 ? 10.142 -22.458 -43.582 1.00 51.11 57 ILE A O 10
ATOM 18156 N N . GLN A 1 59 ? 11.912 -22.684 -42.211 1.00 31.52 58 GLN A N 10
ATOM 18157 C CA . GLN A 1 59 ? 12.551 -21.451 -42.653 1.00 63.14 58 GLN A CA 10
ATOM 18158 C C . GLN A 1 59 ? 13.019 -21.569 -44.100 1.00 62.31 58 GLN A C 10
ATOM 18159 O O . GLN A 1 59 ? 12.878 -20.633 -44.888 1.00 0.01 58 GLN A O 10
ATOM 18173 N N . LEU A 1 60 ? 13.577 -22.725 -44.444 1.00 10.04 59 LEU A N 10
ATOM 18174 C CA . LEU A 1 60 ? 14.067 -22.966 -45.796 1.00 74.15 59 LEU A CA 10
ATOM 18175 C C . LEU A 1 60 ? 12.989 -22.654 -46.829 1.00 54.24 59 LEU A C 10
ATOM 18176 O O . LEU A 1 60 ? 13.265 -22.059 -47.871 1.00 5.31 59 LEU A O 10
ATOM 18192 N N . VAL A 1 61 ? 11.757 -23.058 -46.533 1.00 3.21 60 VAL A N 10
ATOM 18193 C CA . VAL A 1 61 ? 10.636 -22.818 -47.434 1.00 24.40 60 VAL A CA 10
ATOM 18194 C C . VAL A 1 61 ? 10.105 -21.397 -47.285 1.00 22.23 60 VAL A C 10
ATOM 18195 O O . VAL A 1 61 ? 10.059 -20.635 -48.250 1.00 43.24 60 VAL A O 10
ATOM 18208 N N . LYS A 1 62 ? 9.705 -21.046 -46.068 1.00 35.15 61 LYS A N 10
ATOM 18209 C CA . LYS A 1 62 ? 9.178 -19.715 -45.789 1.00 75.41 61 LYS A CA 10
ATOM 18210 C C . LYS A 1 62 ? 10.267 -18.804 -45.232 1.00 33.40 61 LYS A C 10
ATOM 18211 O O . LYS A 1 62 ? 10.508 -18.775 -44.026 1.00 35.45 61 LYS A O 10
ATOM 18230 N N . ALA A 1 63 ? 10.921 -18.061 -46.118 1.00 72.04 62 ALA A N 10
ATOM 18231 C CA . ALA A 1 63 ? 11.982 -17.147 -45.714 1.00 54.32 62 ALA A CA 10
ATOM 18232 C C . ALA A 1 63 ? 11.432 -16.015 -44.852 1.00 60.04 62 ALA A C 10
ATOM 18233 O O . ALA A 1 63 ? 11.914 -15.774 -43.746 1.00 25.44 62 ALA A O 10
ATOM 18240 N N . ASP A 1 64 ? 10.421 -15.323 -45.367 1.00 25.11 63 ASP A N 10
ATOM 18241 C CA . ASP A 1 64 ? 9.806 -14.216 -44.644 1.00 31.42 63 ASP A CA 10
ATOM 18242 C C . ASP A 1 64 ? 9.343 -14.662 -43.260 1.00 40.12 63 ASP A C 10
ATOM 18243 O O . ASP A 1 64 ? 9.506 -13.940 -42.276 1.00 43.24 63 ASP A O 10
ATOM 18252 N N . LYS A 1 65 ? 8.764 -15.856 -43.192 1.00 15.43 64 LYS A N 10
ATOM 18253 C CA . LYS A 1 65 ? 8.276 -16.399 -41.929 1.00 44.14 64 LYS A CA 10
ATOM 18254 C C . LYS A 1 65 ? 9.437 -16.766 -41.011 1.00 5.43 64 LYS A C 10
ATOM 18255 O O . LYS A 1 65 ? 9.252 -16.967 -39.811 1.00 21.30 64 LYS A O 10
ATOM 18274 N N . ALA A 1 66 ? 10.635 -16.849 -41.582 1.00 14.11 65 ALA A N 10
ATOM 18275 C CA . ALA A 1 66 ? 11.826 -17.188 -40.813 1.00 52.43 65 ALA A CA 10
ATOM 18276 C C . ALA A 1 66 ? 12.528 -15.932 -40.307 1.00 70.21 65 ALA A C 10
ATOM 18277 O O . ALA A 1 66 ? 12.976 -15.879 -39.162 1.00 32.24 65 ALA A O 10
ATOM 18284 N N . ARG A 1 67 ? 12.621 -14.924 -41.168 1.00 62.11 66 ARG A N 10
ATOM 18285 C CA . ARG A 1 67 ? 13.271 -13.670 -40.808 1.00 51.42 66 ARG A CA 10
ATOM 18286 C C . ARG A 1 67 ? 12.420 -12.882 -39.817 1.00 0.54 66 ARG A C 10
ATOM 18287 O O . ARG A 1 67 ? 12.941 -12.098 -39.023 1.00 72.41 66 ARG A O 10
ATOM 18308 N N . GLU A 1 68 ? 11.109 -13.095 -39.869 1.00 51.12 67 GLU A N 10
ATOM 18309 C CA . GLU A 1 68 ? 10.187 -12.403 -38.976 1.00 74.14 67 GLU A CA 10
ATOM 18310 C C . GLU A 1 68 ? 10.062 -13.140 -37.646 1.00 12.11 67 GLU A C 10
ATOM 18311 O O . GLU A 1 68 ? 9.783 -12.534 -36.611 1.00 45.53 67 GLU A O 10
ATOM 18323 N N . VAL A 1 69 ? 10.269 -14.452 -37.681 1.00 63.52 68 VAL A N 10
ATOM 18324 C CA . VAL A 1 69 ? 10.181 -15.273 -36.479 1.00 72.14 68 VAL A CA 10
ATOM 18325 C C . VAL A 1 69 ? 11.527 -15.354 -35.769 1.00 23.20 68 VAL A C 10
ATOM 18326 O O . VAL A 1 69 ? 11.589 -15.544 -34.555 1.00 34.32 68 VAL A O 10
ATOM 18339 N N . GLU A 1 70 ? 12.604 -15.208 -36.535 1.00 21.31 69 GLU A N 10
ATOM 18340 C CA . GLU A 1 70 ? 13.950 -15.266 -35.978 1.00 4.43 69 GLU A CA 10
ATOM 18341 C C . GLU A 1 70 ? 14.340 -13.927 -35.358 1.00 43.53 69 GLU A C 10
ATOM 18342 O O . GLU A 1 70 ? 15.326 -13.832 -34.627 1.00 72.25 69 GLU A O 10
ATOM 18354 N N . ALA A 1 71 ? 13.559 -12.893 -35.657 1.00 65.41 70 ALA A N 10
ATOM 18355 C CA . ALA A 1 71 ? 13.821 -11.560 -35.129 1.00 64.23 70 ALA A CA 10
ATOM 18356 C C . ALA A 1 71 ? 13.245 -11.402 -33.726 1.00 70.14 70 ALA A C 10
ATOM 18357 O O . ALA A 1 71 ? 13.866 -10.793 -32.854 1.00 32.51 70 ALA A O 10
ATOM 18364 N N . LEU A 1 72 ? 12.055 -11.953 -33.516 1.00 15.34 71 LEU A N 10
ATOM 18365 C CA . LEU A 1 72 ? 11.393 -11.872 -32.218 1.00 24.23 71 LEU A CA 10
ATOM 18366 C C . LEU A 1 72 ? 12.019 -12.848 -31.226 1.00 43.13 71 LEU A C 10
ATOM 18367 O O . LEU A 1 72 ? 12.303 -12.489 -30.083 1.00 21.51 71 LEU A O 10
ATOM 18383 N N . ILE A 1 73 ? 12.234 -14.081 -31.673 1.00 13.12 72 ILE A N 10
ATOM 18384 C CA . ILE A 1 73 ? 12.829 -15.107 -30.826 1.00 3.32 72 ILE A CA 10
ATOM 18385 C C . ILE A 1 73 ? 14.039 -14.564 -30.072 1.00 53.53 72 ILE A C 10
ATOM 18386 O O . ILE A 1 73 ? 14.301 -14.953 -28.934 1.00 31.14 72 ILE A O 10
ATOM 18402 N N . LEU A 1 74 ? 14.772 -13.661 -30.714 1.00 53.41 73 LEU A N 10
ATOM 18403 C CA . LEU A 1 74 ? 15.954 -13.061 -30.104 1.00 54.01 73 LEU A CA 10
ATOM 18404 C C . LEU A 1 74 ? 15.643 -12.553 -28.700 1.00 24.44 73 LEU A C 10
ATOM 18405 O O . LEU A 1 74 ? 16.448 -12.711 -27.781 1.00 55.14 73 LEU A O 10
ATOM 18421 N N . GLN A 1 75 ? 14.472 -11.946 -28.541 1.00 32.23 74 GLN A N 10
ATOM 18422 C CA . GLN A 1 75 ? 14.055 -11.417 -27.247 1.00 63.23 74 GLN A CA 10
ATOM 18423 C C . GLN A 1 75 ? 13.031 -12.335 -26.588 1.00 54.34 74 GLN A C 10
ATOM 18424 O O . GLN A 1 75 ? 13.119 -12.624 -25.396 1.00 34.01 74 GLN A O 10
ATOM 18438 N N . ASN A 1 76 ? 12.059 -12.789 -27.373 1.00 50.24 75 ASN A N 10
ATOM 18439 C CA . ASN A 1 76 ? 11.016 -13.673 -26.865 1.00 64.24 75 ASN A CA 10
ATOM 18440 C C . ASN A 1 76 ? 11.621 -14.828 -26.073 1.00 63.21 75 ASN A C 10
ATOM 18441 O O . ASN A 1 76 ? 11.280 -15.043 -24.911 1.00 14.14 75 ASN A O 10
ATOM 18452 N N . ALA A 1 77 ? 12.522 -15.568 -26.711 1.00 70.50 76 ALA A N 10
ATOM 18453 C CA . ALA A 1 77 ? 13.177 -16.700 -26.066 1.00 15.34 76 ALA A CA 10
ATOM 18454 C C . ALA A 1 77 ? 14.111 -16.233 -24.954 1.00 54.45 76 ALA A C 10
ATOM 18455 O O . ALA A 1 77 ? 14.205 -16.867 -23.904 1.00 44.12 76 ALA A O 10
ATOM 18462 N N . GLN A 1 78 ? 14.798 -15.121 -25.194 1.00 44.22 77 GLN A N 10
ATOM 18463 C CA . GLN A 1 78 ? 15.726 -14.571 -24.213 1.00 42.41 77 GLN A CA 10
ATOM 18464 C C . GLN A 1 78 ? 15.027 -14.324 -22.881 1.00 34.35 77 GLN A C 10
ATOM 18465 O O . GLN A 1 78 ? 15.660 -14.332 -21.825 1.00 43.31 77 GLN A O 10
ATOM 18479 N N . ARG A 1 79 ? 13.717 -14.106 -22.937 1.00 32.11 78 ARG A N 10
ATOM 18480 C CA . ARG A 1 79 ? 12.932 -13.856 -21.734 1.00 55.13 78 ARG A CA 10
ATOM 18481 C C . ARG A 1 79 ? 12.856 -15.107 -20.864 1.00 63.01 78 ARG A C 10
ATOM 18482 O O . ARG A 1 79 ? 13.117 -15.057 -19.663 1.00 3.21 78 ARG A O 10
ATOM 18503 N N . GLY A 1 80 ? 12.497 -16.229 -21.480 1.00 33.42 79 GLY A N 10
ATOM 18504 C CA . GLY A 1 80 ? 12.393 -17.477 -20.746 1.00 72.33 79 GLY A CA 10
ATOM 18505 C C . GLY A 1 80 ? 10.956 -17.920 -20.556 1.00 74.35 79 GLY A C 10
ATOM 18506 O O . GLY A 1 80 ? 10.301 -17.530 -19.589 1.00 64.13 79 GLY A O 10
ATOM 18510 N N . ARG A 1 81 ? 10.462 -18.736 -21.482 1.00 63.14 80 ARG A N 10
ATOM 18511 C CA . ARG A 1 81 ? 9.092 -19.230 -21.414 1.00 3.00 80 ARG A CA 10
ATOM 18512 C C . ARG A 1 81 ? 9.067 -20.715 -21.064 1.00 55.01 80 ARG A C 10
ATOM 18513 O O . ARG A 1 81 ? 10.101 -21.311 -20.761 1.00 43.50 80 ARG A O 10
ATOM 18534 N N . LEU A 1 82 ? 7.878 -21.307 -21.107 1.00 61.05 81 LEU A N 10
ATOM 18535 C CA . LEU A 1 82 ? 7.717 -22.723 -20.795 1.00 12.33 81 LEU A CA 10
ATOM 18536 C C . LEU A 1 82 ? 8.863 -23.543 -21.378 1.00 33.31 81 LEU A C 10
ATOM 18537 O O . LEU A 1 82 ? 8.878 -23.847 -22.570 1.00 52.34 81 LEU A O 10
ATOM 18553 N N . ALA A 1 83 ? 9.820 -23.901 -20.528 1.00 72.10 82 ALA A N 10
ATOM 18554 C CA . ALA A 1 83 ? 10.967 -24.690 -20.958 1.00 64.31 82 ALA A CA 10
ATOM 18555 C C . ALA A 1 83 ? 10.862 -26.128 -20.461 1.00 4.15 82 ALA A C 10
ATOM 18556 O O . ALA A 1 83 ? 11.538 -27.022 -20.970 1.00 4.02 82 ALA A O 10
ATOM 18563 N N . ASP A 1 84 ? 10.012 -26.343 -19.463 1.00 71.10 83 ASP A N 10
ATOM 18564 C CA . ASP A 1 84 ? 9.818 -27.673 -18.897 1.00 4.13 83 ASP A CA 10
ATOM 18565 C C . ASP A 1 84 ? 8.419 -28.196 -19.204 1.00 73.00 83 ASP A C 10
ATOM 18566 O O . ASP A 1 84 ? 8.230 -29.387 -19.451 1.00 35.30 83 ASP A O 10
ATOM 18575 N N . LYS A 1 85 ? 7.440 -27.298 -19.186 1.00 52.31 84 LYS A N 10
ATOM 18576 C CA . LYS A 1 85 ? 6.057 -27.667 -19.463 1.00 13.02 84 LYS A CA 10
ATOM 18577 C C . LYS A 1 85 ? 5.896 -28.130 -20.907 1.00 72.51 84 LYS A C 10
ATOM 18578 O O . LYS A 1 85 ? 5.291 -29.169 -21.172 1.00 74.15 84 LYS A O 10
ATOM 18597 N N . VAL A 1 86 ? 6.443 -27.354 -21.837 1.00 73.34 85 VAL A N 10
ATOM 18598 C CA . VAL A 1 86 ? 6.362 -27.687 -23.255 1.00 11.23 85 VAL A CA 10
ATOM 18599 C C . VAL A 1 86 ? 7.411 -26.927 -24.058 1.00 43.11 85 VAL A C 10
ATOM 18600 O O . VAL A 1 86 ? 7.653 -25.743 -23.820 1.00 63.51 85 VAL A O 10
ATOM 18613 N N . ASP A 1 87 ? 8.031 -27.615 -25.011 1.00 2.43 86 ASP A N 10
ATOM 18614 C CA . ASP A 1 87 ? 9.054 -27.004 -25.852 1.00 25.34 86 ASP A CA 10
ATOM 18615 C C . ASP A 1 87 ? 8.602 -25.636 -26.351 1.00 42.40 86 ASP A C 10
ATOM 18616 O O . ASP A 1 87 ? 7.409 -25.338 -26.378 1.00 75.33 86 ASP A O 10
ATOM 18625 N N . GLU A 1 88 ? 9.565 -24.807 -26.744 1.00 15.11 87 GLU A N 10
ATOM 18626 C CA . GLU A 1 88 ? 9.264 -23.469 -27.240 1.00 61.13 87 GLU A CA 10
ATOM 18627 C C . GLU A 1 88 ? 8.774 -23.522 -28.685 1.00 23.04 87 GLU A C 10
ATOM 18628 O O . GLU A 1 88 ? 7.933 -22.724 -29.095 1.00 54.32 87 GLU A O 10
ATOM 18640 N N . ALA A 1 89 ? 9.308 -24.468 -29.450 1.00 63.11 88 ALA A N 10
ATOM 18641 C CA . ALA A 1 89 ? 8.925 -24.627 -30.847 1.00 43.35 88 ALA A CA 10
ATOM 18642 C C . ALA A 1 89 ? 7.410 -24.714 -30.995 1.00 21.22 88 ALA A C 10
ATOM 18643 O O . ALA A 1 89 ? 6.802 -23.942 -31.736 1.00 52.34 88 ALA A O 10
ATOM 18650 N N . THR A 1 90 ? 6.805 -25.661 -30.284 1.00 54.14 89 THR A N 10
ATOM 18651 C CA . THR A 1 90 ? 5.361 -25.851 -30.338 1.00 14.34 89 THR A CA 10
ATOM 18652 C C . THR A 1 90 ? 4.624 -24.536 -30.106 1.00 64.05 89 THR A C 10
ATOM 18653 O O . THR A 1 90 ? 3.534 -24.321 -30.638 1.00 64.04 89 THR A O 10
ATOM 18664 N N . LEU A 1 91 ? 5.226 -23.659 -29.311 1.00 11.41 90 LEU A N 10
ATOM 18665 C CA . LEU A 1 91 ? 4.627 -22.363 -29.010 1.00 2.13 90 LEU A CA 10
ATOM 18666 C C . LEU A 1 91 ? 4.737 -21.421 -30.205 1.00 32.33 90 LEU A C 10
ATOM 18667 O O . LEU A 1 91 ? 3.787 -20.713 -30.538 1.00 54.31 90 LEU A O 10
ATOM 18683 N N . ILE A 1 92 ? 5.900 -21.421 -30.846 1.00 64.13 91 ILE A N 10
ATOM 18684 C CA . ILE A 1 92 ? 6.132 -20.569 -32.006 1.00 64.42 91 ILE A CA 10
ATOM 18685 C C . ILE A 1 92 ? 5.331 -21.051 -33.211 1.00 23.10 91 ILE A C 10
ATOM 18686 O O . ILE A 1 92 ? 4.771 -20.249 -33.956 1.00 54.44 91 ILE A O 10
ATOM 18702 N N . GLU A 1 93 ? 5.281 -22.367 -33.394 1.00 2.03 92 GLU A N 10
ATOM 18703 C CA . GLU A 1 93 ? 4.547 -22.955 -34.508 1.00 24.30 92 GLU A CA 10
ATOM 18704 C C . GLU A 1 93 ? 3.042 -22.820 -34.300 1.00 13.31 92 GLU A C 10
ATOM 18705 O O . GLU A 1 93 ? 2.263 -22.888 -35.252 1.00 42.01 92 GLU A O 10
ATOM 18717 N N . LEU A 1 94 ? 2.638 -22.628 -33.049 1.00 4.21 93 LEU A N 10
ATOM 18718 C CA . LEU A 1 94 ? 1.226 -22.483 -32.714 1.00 51.20 93 LEU A CA 10
ATOM 18719 C C . LEU A 1 94 ? 0.771 -21.037 -32.888 1.00 34.51 93 LEU A C 10
ATOM 18720 O O . LEU A 1 94 ? -0.357 -20.777 -33.309 1.00 51.13 93 LEU A O 10
ATOM 18736 N N . LEU A 1 95 ? 1.655 -20.101 -32.563 1.00 30.01 94 LEU A N 10
ATOM 18737 C CA . LEU A 1 95 ? 1.345 -18.681 -32.685 1.00 42.32 94 LEU A CA 10
ATOM 18738 C C . LEU A 1 95 ? 1.565 -18.197 -34.115 1.00 5.53 94 LEU A C 10
ATOM 18739 O O . LEU A 1 95 ? 0.855 -17.315 -34.597 1.00 42.12 94 LEU A O 10
ATOM 18755 N N . GLN A 1 96 ? 2.552 -18.781 -34.786 1.00 44.35 95 GLN A N 10
ATOM 18756 C CA . GLN A 1 96 ? 2.864 -18.409 -36.162 1.00 24.25 95 GLN A CA 10
ATOM 18757 C C . GLN A 1 96 ? 1.764 -18.868 -37.112 1.00 53.44 95 GLN A C 10
ATOM 18758 O O . GLN A 1 96 ? 1.468 -18.198 -38.102 1.00 34.33 95 GLN A O 10
ATOM 18772 N N . GLN A 1 97 ? 1.162 -20.012 -36.805 1.00 61.34 96 GLN A N 10
ATOM 18773 C CA . GLN A 1 97 ? 0.095 -20.560 -37.634 1.00 72.11 96 GLN A CA 10
ATOM 18774 C C . GLN A 1 97 ? -1.113 -19.629 -37.652 1.00 42.32 96 GLN A C 10
ATOM 18775 O O . GLN A 1 97 ? -1.846 -19.563 -38.640 1.00 22.24 96 GLN A O 10
ATOM 18789 N N . THR A 1 98 ? -1.315 -18.909 -36.553 1.00 14.11 97 THR A N 10
ATOM 18790 C CA . THR A 1 98 ? -2.435 -17.982 -36.442 1.00 22.34 97 THR A CA 10
ATOM 18791 C C . THR A 1 98 ? -1.974 -16.540 -36.615 1.00 42.31 97 THR A C 10
ATOM 18792 O O . THR A 1 98 ? -2.555 -15.619 -36.041 1.00 22.03 97 THR A O 10
ATOM 18803 N N . SER A 1 99 ? -0.926 -16.350 -37.411 1.00 54.32 98 SER A N 10
ATOM 18804 C CA . SER A 1 99 ? -0.385 -15.018 -37.658 1.00 34.21 98 SER A CA 10
ATOM 18805 C C . SER A 1 99 ? -1.492 -14.048 -38.059 1.00 52.11 98 SER A C 10
ATOM 18806 O O . SER A 1 99 ? -1.407 -12.849 -37.796 1.00 1.21 98 SER A O 10
ATOM 18814 N N . ALA A 1 100 ? -2.531 -14.576 -38.698 1.00 21.31 99 ALA A N 10
ATOM 18815 C CA . ALA A 1 100 ? -3.656 -13.759 -39.134 1.00 50.22 99 ALA A CA 10
ATOM 18816 C C . ALA A 1 100 ? -4.127 -12.833 -38.018 1.00 40.41 99 ALA A C 10
ATOM 18817 O O . ALA A 1 100 ? -4.290 -11.630 -38.224 1.00 20.32 99 ALA A O 10
ATOM 18824 N N . ALA A 1 101 ? -4.345 -13.401 -36.836 1.00 44.54 100 ALA A N 10
ATOM 18825 C CA . ALA A 1 101 ? -4.796 -12.625 -35.688 1.00 23.14 100 ALA A CA 10
ATOM 18826 C C . ALA A 1 101 ? -5.055 -13.526 -34.485 1.00 4.23 100 ALA A C 10
ATOM 18827 O O . ALA A 1 101 ? -5.973 -14.346 -34.497 1.00 43.34 100 ALA A O 10
ATOM 18834 N N . SER A 1 102 ? -4.239 -13.368 -33.447 1.00 32.41 101 SER A N 10
ATOM 18835 C CA . SER A 1 102 ? -4.378 -14.171 -32.237 1.00 65.14 101 SER A CA 10
ATOM 18836 C C . SER A 1 102 ? -3.692 -13.494 -31.054 1.00 55.45 101 SER A C 10
ATOM 18837 O O . SER A 1 102 ? -4.350 -12.909 -30.194 1.00 41.43 101 SER A O 10
ATOM 18845 N N . ALA A 1 103 ? -2.367 -13.578 -31.019 1.00 44.21 102 ALA A N 10
ATOM 18846 C CA . ALA A 1 103 ? -1.591 -12.972 -29.944 1.00 11.11 102 ALA A CA 10
ATOM 18847 C C . ALA A 1 103 ? -2.035 -13.497 -28.583 1.00 73.51 102 ALA A C 10
ATOM 18848 O O . ALA A 1 103 ? -2.975 -14.286 -28.488 1.00 70.35 102 ALA A O 10
ATOM 18855 N N . ALA A 1 104 ? -1.353 -13.056 -27.532 1.00 2.32 103 ALA A N 10
ATOM 18856 C CA . ALA A 1 104 ? -1.678 -13.481 -26.176 1.00 53.11 103 ALA A CA 10
ATOM 18857 C C . ALA A 1 104 ? -1.519 -14.990 -26.021 1.00 14.51 103 ALA A C 10
ATOM 18858 O O . ALA A 1 104 ? -1.133 -15.684 -26.961 1.00 55.15 103 ALA A O 10
ATOM 18865 N N . LYS A 1 105 ? -1.819 -15.492 -24.828 1.00 4.54 104 LYS A N 10
ATOM 18866 C CA . LYS A 1 105 ? -1.710 -16.918 -24.548 1.00 62.41 104 LYS A CA 10
ATOM 18867 C C . LYS A 1 105 ? -2.568 -17.305 -23.347 1.00 44.35 104 LYS A C 10
ATOM 18868 O O . LYS A 1 105 ? -2.048 -17.676 -22.296 1.00 14.32 104 LYS A O 10
ATOM 18887 N N . ASN A 1 106 ? -3.883 -17.216 -23.513 1.00 34.01 105 ASN A N 10
ATOM 18888 C CA . ASN A 1 106 ? -4.813 -17.557 -22.442 1.00 70.43 105 ASN A CA 10
ATOM 18889 C C . ASN A 1 106 ? -6.253 -17.280 -22.863 1.00 40.32 105 ASN A C 10
ATOM 18890 O O . ASN A 1 106 ? -7.111 -18.161 -22.803 1.00 63.42 105 ASN A O 10
ATOM 18901 N N . THR A 1 107 ? -6.512 -16.048 -23.290 1.00 40.42 106 THR A N 10
ATOM 18902 C CA . THR A 1 107 ? -7.847 -15.653 -23.721 1.00 12.33 106 THR A CA 10
ATOM 18903 C C . THR A 1 107 ? -7.846 -14.237 -24.287 1.00 33.34 106 THR A C 10
ATOM 18904 O O . THR A 1 107 ? -7.676 -13.254 -23.565 1.00 21.51 106 THR A O 10
ATOM 18915 N N . PRO A 1 108 ? -8.042 -14.128 -25.609 1.00 44.31 107 PRO A N 10
ATOM 18916 C CA . PRO A 1 108 ? -8.069 -12.836 -26.301 1.00 1.41 107 PRO A CA 10
ATOM 18917 C C . PRO A 1 108 ? -9.307 -12.017 -25.951 1.00 41.12 107 PRO A C 10
ATOM 18918 O O . PRO A 1 108 ? -10.263 -11.957 -26.724 1.00 52.33 107 PRO A O 10
ATOM 18929 N N . LYS A 1 109 ? -9.283 -11.387 -24.782 1.00 2.24 108 LYS A N 10
ATOM 18930 C CA . LYS A 1 109 ? -10.402 -10.569 -24.329 1.00 72.41 108 LYS A CA 10
ATOM 18931 C C . LYS A 1 109 ? -10.108 -9.950 -22.967 1.00 2.22 108 LYS A C 10
ATOM 18932 O O . LYS A 1 109 ? -10.505 -8.818 -22.689 1.00 72.14 108 LYS A O 10
ATOM 18951 N N . VAL A 1 110 ? -9.408 -10.698 -22.120 1.00 63.11 109 VAL A N 10
ATOM 18952 C CA . VAL A 1 110 ? -9.058 -10.221 -20.788 1.00 3.04 109 VAL A CA 10
ATOM 18953 C C . VAL A 1 110 ? -7.643 -10.643 -20.407 1.00 1.41 109 VAL A C 10
ATOM 18954 O O . VAL A 1 110 ? -7.341 -10.856 -19.232 1.00 71.52 109 VAL A O 10
ATOM 18967 N N . THR A 1 111 ? -6.777 -10.760 -21.408 1.00 64.45 110 THR A N 10
ATOM 18968 C CA . THR A 1 111 ? -5.393 -11.157 -21.180 1.00 30.14 110 THR A CA 10
ATOM 18969 C C . THR A 1 111 ? -4.625 -10.070 -20.437 1.00 31.05 110 THR A C 10
ATOM 18970 O O . THR A 1 111 ? -3.509 -10.294 -19.970 1.00 23.41 110 THR A O 10
ATOM 18981 N N . MET A 1 112 ? -5.231 -8.892 -20.330 1.00 2.13 111 MET A N 10
ATOM 18982 C CA . MET A 1 112 ? -4.603 -7.770 -19.641 1.00 33.23 111 MET A CA 10
ATOM 18983 C C . MET A 1 112 ? -3.389 -7.267 -20.415 1.00 21.33 111 MET A C 10
ATOM 18984 O O . MET A 1 112 ? -2.283 -7.199 -19.877 1.00 73.43 111 MET A O 10
ATOM 18998 N N . ARG A 1 113 ? -3.602 -6.917 -21.679 1.00 10.43 112 ARG A N 10
ATOM 18999 C CA . ARG A 1 113 ? -2.524 -6.422 -22.526 1.00 51.54 112 ARG A CA 10
ATOM 19000 C C . ARG A 1 113 ? -1.434 -7.476 -22.691 1.00 70.43 112 ARG A C 10
ATOM 19001 O O . ARG A 1 113 ? -0.550 -7.608 -21.844 1.00 53.23 112 ARG A O 10
ATOM 19022 N N . ARG A 1 114 ? -1.504 -8.226 -23.787 1.00 0.14 113 ARG A N 10
ATOM 19023 C CA . ARG A 1 114 ? -0.525 -9.270 -24.062 1.00 25.24 113 ARG A CA 10
ATOM 19024 C C . ARG A 1 114 ? -0.588 -10.367 -23.003 1.00 23.31 113 ARG A C 10
ATOM 19025 O O . ARG A 1 114 ? -1.025 -10.132 -21.876 1.00 43.13 113 ARG A O 10
ATOM 19046 N N . ARG A 1 115 ? -0.149 -11.566 -23.373 1.00 51.14 114 ARG A N 10
ATOM 19047 C CA . ARG A 1 115 ? -0.157 -12.699 -22.457 1.00 35.44 114 ARG A CA 10
ATOM 19048 C C . ARG A 1 115 ? 0.642 -12.384 -21.195 1.00 74.54 114 ARG A C 10
ATOM 19049 O O . ARG A 1 115 ? 1.093 -11.256 -20.999 1.00 54.22 114 ARG A O 10
ATOM 19070 N N . PHE A 1 116 ? 0.812 -13.390 -20.343 1.00 45.40 115 PHE A N 10
ATOM 19071 C CA . PHE A 1 116 ? 1.556 -13.220 -19.100 1.00 14.11 115 PHE A CA 10
ATOM 19072 C C . PHE A 1 116 ? 2.375 -14.467 -18.782 1.00 2.04 115 PHE A C 10
ATOM 19073 O O . PHE A 1 116 ? 1.885 -15.591 -18.895 1.00 3.53 115 PHE A O 10
ATOM 19090 N N . SER A 1 117 ? 3.626 -14.260 -18.383 1.00 44.25 116 SER A N 10
ATOM 19091 C CA . SER A 1 117 ? 4.517 -15.366 -18.053 1.00 35.52 116 SER A CA 10
ATOM 19092 C C . SER A 1 117 ? 3.827 -16.358 -17.120 1.00 43.03 116 SER A C 10
ATOM 19093 O O . SER A 1 117 ? 3.691 -16.108 -15.922 1.00 73.44 116 SER A O 10
ATOM 19101 N N . ASP A 1 118 ? 3.395 -17.483 -17.679 1.00 21.13 117 ASP A N 10
ATOM 19102 C CA . ASP A 1 118 ? 2.721 -18.514 -16.898 1.00 73.13 117 ASP A CA 10
ATOM 19103 C C . ASP A 1 118 ? 3.732 -19.458 -16.256 1.00 22.12 117 ASP A C 10
ATOM 19104 O O . ASP A 1 118 ? 3.546 -19.907 -15.125 1.00 31.03 117 ASP A O 10
ATOM 19113 N N . ASP A 1 119 ? 4.802 -19.756 -16.985 1.00 51.20 118 ASP A N 10
ATOM 19114 C CA . ASP A 1 119 ? 5.843 -20.647 -16.487 1.00 3.34 118 ASP A CA 10
ATOM 19115 C C . ASP A 1 119 ? 6.481 -20.082 -15.221 1.00 62.40 118 ASP A C 10
ATOM 19116 O O . ASP A 1 119 ? 6.926 -20.832 -14.351 1.00 43.52 118 ASP A O 10
ATOM 19125 N N . ASP A 1 120 ? 6.523 -18.758 -15.126 1.00 20.13 119 ASP A N 10
ATOM 19126 C CA . ASP A 1 120 ? 7.107 -18.093 -13.967 1.00 14.14 119 ASP A CA 10
ATOM 19127 C C . ASP A 1 120 ? 6.426 -18.548 -12.679 1.00 52.53 119 ASP A C 10
ATOM 19128 O O . ASP A 1 120 ? 7.086 -18.796 -11.670 1.00 43.14 119 ASP A O 10
ATOM 19137 N N . ASP A 1 121 ? 5.102 -18.653 -12.722 1.00 23.14 120 ASP A N 10
ATOM 19138 C CA . ASP A 1 121 ? 4.332 -19.078 -11.559 1.00 14.43 120 ASP A CA 10
ATOM 19139 C C . ASP A 1 121 ? 4.078 -20.581 -11.595 1.00 34.44 120 ASP A C 10
ATOM 19140 O O . ASP A 1 121 ? 3.130 -21.076 -10.984 1.00 12.31 120 ASP A O 10
ATOM 19149 N N . ASP A 1 122 ? 4.930 -21.303 -12.314 1.00 54.05 121 ASP A N 10
ATOM 19150 C CA . ASP A 1 122 ? 4.798 -22.751 -12.430 1.00 52.34 121 ASP A CA 10
ATOM 19151 C C . ASP A 1 122 ? 3.488 -23.124 -13.118 1.00 44.25 121 ASP A C 10
ATOM 19152 O O . ASP A 1 122 ? 3.080 -24.285 -13.112 1.00 24.44 121 ASP A O 10
ATOM 19161 N N . PHE A 1 123 ? 2.833 -22.131 -13.711 1.00 44.20 122 PHE A N 10
ATOM 19162 C CA . PHE A 1 123 ? 1.569 -22.354 -14.402 1.00 32.20 122 PHE A CA 10
ATOM 19163 C C . PHE A 1 123 ? 0.997 -21.041 -14.928 1.00 43.13 122 PHE A C 10
ATOM 19164 O O . PHE A 1 123 ? 0.552 -20.146 -14.955 1.00 42.22 122 PHE A O 10
ATOM 19181 N N . SER A 1 1 ? 17.560 1.637 0.833 1.00 33.51 0 SER A N 11
ATOM 19182 C CA . SER A 1 1 ? 18.684 2.051 0.002 1.00 55.05 0 SER A CA 11
ATOM 19183 C C . SER A 1 1 ? 19.502 0.844 -0.446 1.00 61.05 0 SER A C 11
ATOM 19184 O O . SER A 1 1 ? 20.569 0.566 0.101 1.00 35.11 0 SER A O 11
ATOM 19192 N N . MET A 1 2 ? 18.994 0.131 -1.446 1.00 62.32 1 MET A N 11
ATOM 19193 C CA . MET A 1 2 ? 19.678 -1.046 -1.969 1.00 62.23 1 MET A CA 11
ATOM 19194 C C . MET A 1 2 ? 19.497 -1.154 -3.480 1.00 51.31 1 MET A C 11
ATOM 19195 O O . MET A 1 2 ? 18.471 -1.637 -3.958 1.00 30.55 1 MET A O 11
ATOM 19209 N N . GLN A 1 3 ? 20.499 -0.699 -4.226 1.00 20.53 2 GLN A N 11
ATOM 19210 C CA . GLN A 1 3 ? 20.448 -0.744 -5.682 1.00 61.32 2 GLN A CA 11
ATOM 19211 C C . GLN A 1 3 ? 19.246 0.032 -6.209 1.00 53.01 2 GLN A C 11
ATOM 19212 O O . GLN A 1 3 ? 18.242 -0.542 -6.632 1.00 31.24 2 GLN A O 11
ATOM 19226 N N . PRO A 1 4 ? 19.347 1.369 -6.184 1.00 50.21 3 PRO A N 11
ATOM 19227 C CA . PRO A 1 4 ? 18.277 2.253 -6.656 1.00 12.12 3 PRO A CA 11
ATOM 19228 C C . PRO A 1 4 ? 18.103 2.197 -8.170 1.00 24.43 3 PRO A C 11
ATOM 19229 O O . PRO A 1 4 ? 19.055 2.407 -8.920 1.00 44.33 3 PRO A O 11
ATOM 19240 N N . GLU A 1 5 ? 16.882 1.911 -8.611 1.00 2.43 4 GLU A N 11
ATOM 19241 C CA . GLU A 1 5 ? 16.586 1.827 -10.036 1.00 12.20 4 GLU A CA 11
ATOM 19242 C C . GLU A 1 5 ? 15.585 2.903 -10.448 1.00 44.41 4 GLU A C 11
ATOM 19243 O O . GLU A 1 5 ? 14.719 2.670 -11.290 1.00 63.42 4 GLU A O 11
ATOM 19255 N N . GLU A 1 6 ? 15.712 4.082 -9.847 1.00 44.42 5 GLU A N 11
ATOM 19256 C CA . GLU A 1 6 ? 14.819 5.194 -10.151 1.00 34.13 5 GLU A CA 11
ATOM 19257 C C . GLU A 1 6 ? 15.259 5.915 -11.422 1.00 21.24 5 GLU A C 11
ATOM 19258 O O . GLU A 1 6 ? 14.430 6.340 -12.226 1.00 41.05 5 GLU A O 11
ATOM 19270 N N . PHE A 1 7 ? 16.570 6.049 -11.595 1.00 32.14 6 PHE A N 11
ATOM 19271 C CA . PHE A 1 7 ? 17.122 6.719 -12.766 1.00 53.51 6 PHE A CA 11
ATOM 19272 C C . PHE A 1 7 ? 17.457 5.712 -13.862 1.00 75.00 6 PHE A C 11
ATOM 19273 O O . PHE A 1 7 ? 18.375 5.923 -14.654 1.00 34.50 6 PHE A O 11
ATOM 19290 N N . ALA A 1 8 ? 16.705 4.616 -13.900 1.00 1.40 7 ALA A N 11
ATOM 19291 C CA . ALA A 1 8 ? 16.920 3.577 -14.899 1.00 24.34 7 ALA A CA 11
ATOM 19292 C C . ALA A 1 8 ? 16.403 4.012 -16.265 1.00 53.41 7 ALA A C 11
ATOM 19293 O O . ALA A 1 8 ? 16.084 5.182 -16.474 1.00 50.44 7 ALA A O 11
ATOM 19300 N N . ALA A 1 9 ? 16.322 3.064 -17.192 1.00 63.43 8 ALA A N 11
ATOM 19301 C CA . ALA A 1 9 ? 15.842 3.350 -18.538 1.00 61.24 8 ALA A CA 11
ATOM 19302 C C . ALA A 1 9 ? 16.417 4.663 -19.059 1.00 33.13 8 ALA A C 11
ATOM 19303 O O . ALA A 1 9 ? 15.722 5.677 -19.114 1.00 75.11 8 ALA A O 11
ATOM 19310 N N . ALA A 1 10 ? 17.690 4.637 -19.438 1.00 40.14 9 ALA A N 11
ATOM 19311 C CA . ALA A 1 10 ? 18.357 5.825 -19.955 1.00 43.44 9 ALA A CA 11
ATOM 19312 C C . ALA A 1 10 ? 17.700 6.308 -21.244 1.00 35.42 9 ALA A C 11
ATOM 19313 O O . ALA A 1 10 ? 17.527 7.508 -21.452 1.00 40.11 9 ALA A O 11
ATOM 19320 N N . ALA A 1 11 ? 17.335 5.364 -22.106 1.00 11.03 10 ALA A N 11
ATOM 19321 C CA . ALA A 1 11 ? 16.695 5.693 -23.373 1.00 51.23 10 ALA A CA 11
ATOM 19322 C C . ALA A 1 11 ? 17.562 6.639 -24.197 1.00 2.22 10 ALA A C 11
ATOM 19323 O O . ALA A 1 11 ? 17.075 7.306 -25.110 1.00 5.21 10 ALA A O 11
ATOM 19330 N N . ARG A 1 12 ? 18.849 6.693 -23.868 1.00 33.43 11 ARG A N 11
ATOM 19331 C CA . ARG A 1 12 ? 19.783 7.559 -24.576 1.00 62.31 11 ARG A CA 11
ATOM 19332 C C . ARG A 1 12 ? 19.237 8.980 -24.678 1.00 21.03 11 ARG A C 11
ATOM 19333 O O . ARG A 1 12 ? 18.262 9.330 -24.015 1.00 35.11 11 ARG A O 11
ATOM 19354 N N . GLY A 1 13 ? 19.875 9.795 -25.512 1.00 54.35 12 GLY A N 11
ATOM 19355 C CA . GLY A 1 13 ? 19.439 11.169 -25.685 1.00 21.10 12 GLY A CA 11
ATOM 19356 C C . GLY A 1 13 ? 19.985 11.795 -26.953 1.00 0.43 12 GLY A C 11
ATOM 19357 O O . GLY A 1 13 ? 19.225 12.253 -27.805 1.00 14.04 12 GLY A O 11
ATOM 19361 N N . GLY A 1 14 ? 21.309 11.818 -27.078 1.00 33.34 13 GLY A N 11
ATOM 19362 C CA . GLY A 1 14 ? 21.933 12.397 -28.253 1.00 22.24 13 GLY A CA 11
ATOM 19363 C C . GLY A 1 14 ? 22.349 11.348 -29.265 1.00 35.20 13 GLY A C 11
ATOM 19364 O O . GLY A 1 14 ? 23.327 11.528 -29.991 1.00 34.02 13 GLY A O 11
ATOM 19368 N N . PHE A 1 15 ? 21.605 10.247 -29.313 1.00 40.54 14 PHE A N 11
ATOM 19369 C CA . PHE A 1 15 ? 21.903 9.164 -30.243 1.00 20.24 14 PHE A CA 11
ATOM 19370 C C . PHE A 1 15 ? 21.046 7.938 -29.941 1.00 24.42 14 PHE A C 11
ATOM 19371 O O . PHE A 1 15 ? 21.548 6.915 -29.476 1.00 3.22 14 PHE A O 11
ATOM 19388 N N . GLY A 1 16 ? 19.749 8.049 -30.209 1.00 32.00 15 GLY A N 11
ATOM 19389 C CA . GLY A 1 16 ? 18.842 6.943 -29.960 1.00 2.54 15 GLY A CA 11
ATOM 19390 C C . GLY A 1 16 ? 17.398 7.301 -30.250 1.00 1.10 15 GLY A C 11
ATOM 19391 O O . GLY A 1 16 ? 16.590 7.443 -29.333 1.00 71.34 15 GLY A O 11
ATOM 19395 N N . GLY A 1 17 ? 17.073 7.449 -31.531 1.00 14.33 16 GLY A N 11
ATOM 19396 C CA . GLY A 1 17 ? 15.717 7.793 -31.916 1.00 55.44 16 GLY A CA 11
ATOM 19397 C C . GLY A 1 17 ? 14.804 6.584 -31.967 1.00 14.45 16 GLY A C 11
ATOM 19398 O O . GLY A 1 17 ? 14.526 5.965 -30.940 1.00 33.15 16 GLY A O 11
ATOM 19402 N N . ASP A 1 18 ? 14.335 6.249 -33.163 1.00 74.51 17 ASP A N 11
ATOM 19403 C CA . ASP A 1 18 ? 13.447 5.106 -33.343 1.00 73.23 17 ASP A CA 11
ATOM 19404 C C . ASP A 1 18 ? 12.441 5.014 -32.200 1.00 71.30 17 ASP A C 11
ATOM 19405 O O . ASP A 1 18 ? 12.269 3.956 -31.595 1.00 23.01 17 ASP A O 11
ATOM 19414 N N . ALA A 1 19 ? 11.779 6.129 -31.909 1.00 43.14 18 ALA A N 11
ATOM 19415 C CA . ALA A 1 19 ? 10.790 6.174 -30.840 1.00 22.13 18 ALA A CA 11
ATOM 19416 C C . ALA A 1 19 ? 9.841 4.983 -30.920 1.00 13.42 18 ALA A C 11
ATOM 19417 O O . ALA A 1 19 ? 9.396 4.463 -29.897 1.00 41.21 18 ALA A O 11
ATOM 19424 N N . GLU A 1 20 ? 9.534 4.558 -32.141 1.00 70.04 19 GLU A N 11
ATOM 19425 C CA . GLU A 1 20 ? 8.635 3.429 -32.353 1.00 44.33 19 GLU A CA 11
ATOM 19426 C C . GLU A 1 20 ? 9.246 2.139 -31.813 1.00 52.13 19 GLU A C 11
ATOM 19427 O O . GLU A 1 20 ? 8.584 1.370 -31.116 1.00 23.22 19 GLU A O 11
ATOM 19439 N N . LYS A 1 21 ? 10.512 1.908 -32.142 1.00 5.35 20 LYS A N 11
ATOM 19440 C CA . LYS A 1 21 ? 11.215 0.713 -31.690 1.00 74.34 20 LYS A CA 11
ATOM 19441 C C . LYS A 1 21 ? 11.410 0.735 -30.178 1.00 23.22 20 LYS A C 11
ATOM 19442 O O . LYS A 1 21 ? 11.055 -0.217 -29.483 1.00 2.43 20 LYS A O 11
ATOM 19461 N N . ALA A 1 22 ? 11.976 1.827 -29.675 1.00 11.12 21 ALA A N 11
ATOM 19462 C CA . ALA A 1 22 ? 12.215 1.974 -28.244 1.00 40.04 21 ALA A CA 11
ATOM 19463 C C . ALA A 1 22 ? 10.912 1.881 -27.458 1.00 1.34 21 ALA A C 11
ATOM 19464 O O . ALA A 1 22 ? 10.903 1.470 -26.297 1.00 42.31 21 ALA A O 11
ATOM 19471 N N . LYS A 1 23 ? 9.812 2.266 -28.096 1.00 2.51 22 LYS A N 11
ATOM 19472 C CA . LYS A 1 23 ? 8.502 2.227 -27.457 1.00 24.33 22 LYS A CA 11
ATOM 19473 C C . LYS A 1 23 ? 8.257 0.871 -26.803 1.00 22.34 22 LYS A C 11
ATOM 19474 O O . LYS A 1 23 ? 7.865 0.794 -25.639 1.00 5.45 22 LYS A O 11
ATOM 19493 N N . ALA A 1 24 ? 8.492 -0.197 -27.559 1.00 13.14 23 ALA A N 11
ATOM 19494 C CA . ALA A 1 24 ? 8.300 -1.550 -27.051 1.00 15.32 23 ALA A CA 11
ATOM 19495 C C . ALA A 1 24 ? 9.633 -2.195 -26.688 1.00 50.44 23 ALA A C 11
ATOM 19496 O O . ALA A 1 24 ? 9.774 -2.793 -25.623 1.00 23.24 23 ALA A O 11
ATOM 19503 N N . ALA A 1 25 ? 10.608 -2.069 -27.582 1.00 42.34 24 ALA A N 11
ATOM 19504 C CA . ALA A 1 25 ? 11.931 -2.638 -27.356 1.00 34.43 24 ALA A CA 11
ATOM 19505 C C . ALA A 1 25 ? 12.474 -2.237 -25.989 1.00 3.13 24 ALA A C 11
ATOM 19506 O O . ALA A 1 25 ? 12.802 -3.091 -25.166 1.00 72.31 24 ALA A O 11
ATOM 19513 N N . GLU A 1 26 ? 12.568 -0.932 -25.754 1.00 51.31 25 GLU A N 11
ATOM 19514 C CA . GLU A 1 26 ? 13.074 -0.418 -24.487 1.00 32.45 25 GLU A CA 11
ATOM 19515 C C . GLU A 1 26 ? 12.116 -0.748 -23.345 1.00 24.40 25 GLU A C 11
ATOM 19516 O O . GLU A 1 26 ? 12.522 -1.291 -22.318 1.00 2.13 25 GLU A O 11
ATOM 19528 N N . ALA A 1 27 ? 10.843 -0.416 -23.533 1.00 45.13 26 ALA A N 11
ATOM 19529 C CA . ALA A 1 27 ? 9.828 -0.678 -22.521 1.00 52.32 26 ALA A CA 11
ATOM 19530 C C . ALA A 1 27 ? 9.907 -2.117 -22.023 1.00 51.14 26 ALA A C 11
ATOM 19531 O O . ALA A 1 27 ? 9.660 -2.391 -20.849 1.00 52.14 26 ALA A O 11
ATOM 19538 N N . GLN A 1 28 ? 10.252 -3.032 -22.924 1.00 11.51 27 GLN A N 11
ATOM 19539 C CA . GLN A 1 28 ? 10.362 -4.443 -22.575 1.00 13.00 27 GLN A CA 11
ATOM 19540 C C . GLN A 1 28 ? 11.213 -4.630 -21.323 1.00 54.31 27 GLN A C 11
ATOM 19541 O O . GLN A 1 28 ? 10.830 -5.353 -20.404 1.00 11.41 27 GLN A O 11
ATOM 19555 N N . GLU A 1 29 ? 12.368 -3.973 -21.296 1.00 22.15 28 GLU A N 11
ATOM 19556 C CA . GLU A 1 29 ? 13.273 -4.069 -20.156 1.00 43.33 28 GLU A CA 11
ATOM 19557 C C . GLU A 1 29 ? 12.991 -2.963 -19.143 1.00 44.22 28 GLU A C 11
ATOM 19558 O O . GLU A 1 29 ? 12.908 -3.214 -17.941 1.00 60.14 28 GLU A O 11
ATOM 19570 N N . ALA A 1 30 ? 12.846 -1.738 -19.638 1.00 61.01 29 ALA A N 11
ATOM 19571 C CA . ALA A 1 30 ? 12.572 -0.594 -18.778 1.00 3.14 29 ALA A CA 11
ATOM 19572 C C . ALA A 1 30 ? 11.374 -0.861 -17.874 1.00 33.35 29 ALA A C 11
ATOM 19573 O O . ALA A 1 30 ? 11.494 -0.851 -16.649 1.00 31.32 29 ALA A O 11
ATOM 19580 N N . MET A 1 31 ? 10.218 -1.099 -18.485 1.00 63.35 30 MET A N 11
ATOM 19581 C CA . MET A 1 31 ? 8.998 -1.370 -17.735 1.00 12.15 30 MET A CA 11
ATOM 19582 C C . MET A 1 31 ? 9.221 -2.485 -16.718 1.00 71.21 30 MET A C 11
ATOM 19583 O O . MET A 1 31 ? 8.823 -2.370 -15.559 1.00 15.11 30 MET A O 11
ATOM 19597 N N . ARG A 1 32 ? 9.859 -3.564 -17.160 1.00 42.32 31 ARG A N 11
ATOM 19598 C CA . ARG A 1 32 ? 10.133 -4.700 -16.289 1.00 24.01 31 ARG A CA 11
ATOM 19599 C C . ARG A 1 32 ? 10.831 -4.248 -15.009 1.00 72.12 31 ARG A C 11
ATOM 19600 O O . ARG A 1 32 ? 10.383 -4.557 -13.905 1.00 63.44 31 ARG A O 11
ATOM 19621 N N . GLN A 1 33 ? 11.929 -3.516 -15.167 1.00 14.52 32 GLN A N 11
ATOM 19622 C CA . GLN A 1 33 ? 12.688 -3.023 -14.024 1.00 10.42 32 GLN A CA 11
ATOM 19623 C C . GLN A 1 33 ? 11.891 -1.977 -13.251 1.00 42.51 32 GLN A C 11
ATOM 19624 O O . GLN A 1 33 ? 12.003 -1.876 -12.030 1.00 32.13 32 GLN A O 11
ATOM 19638 N N . GLN A 1 34 ? 11.088 -1.200 -13.972 1.00 22.33 33 GLN A N 11
ATOM 19639 C CA . GLN A 1 34 ? 10.274 -0.161 -13.353 1.00 32.11 33 GLN A CA 11
ATOM 19640 C C . GLN A 1 34 ? 9.128 -0.772 -12.553 1.00 0.23 33 GLN A C 11
ATOM 19641 O O . GLN A 1 34 ? 8.538 -0.115 -11.696 1.00 14.21 33 GLN A O 11
ATOM 19655 N N . MET A 1 35 ? 8.819 -2.032 -12.839 1.00 30.33 34 MET A N 11
ATOM 19656 C CA . MET A 1 35 ? 7.744 -2.731 -12.145 1.00 31.55 34 MET A CA 11
ATOM 19657 C C . MET A 1 35 ? 6.391 -2.107 -12.469 1.00 14.20 34 MET A C 11
ATOM 19658 O O . MET A 1 35 ? 6.316 -1.094 -13.164 1.00 73.44 34 MET A O 11
ATOM 19672 N N . GLU A 1 36 ? 5.325 -2.717 -11.961 1.00 33.41 35 GLU A N 11
ATOM 19673 C CA . GLU A 1 36 ? 3.975 -2.220 -12.199 1.00 33.32 35 GLU A CA 11
ATOM 19674 C C . GLU A 1 36 ? 3.669 -2.168 -13.693 1.00 64.30 35 GLU A C 11
ATOM 19675 O O . GLU A 1 36 ? 3.809 -1.124 -14.329 1.00 32.21 35 GLU A O 11
ATOM 19687 N N . GLU A 1 37 ? 3.253 -3.303 -14.246 1.00 21.31 36 GLU A N 11
ATOM 19688 C CA . GLU A 1 37 ? 2.930 -3.387 -15.665 1.00 74.32 36 GLU A CA 11
ATOM 19689 C C . GLU A 1 37 ? 2.225 -4.702 -15.986 1.00 20.31 36 GLU A C 11
ATOM 19690 O O . GLU A 1 37 ? 2.584 -5.755 -15.458 1.00 42.45 36 GLU A O 11
ATOM 19702 N N . GLN A 1 38 ? 1.220 -4.632 -16.853 1.00 64.42 37 GLN A N 11
ATOM 19703 C CA . GLN A 1 38 ? 0.465 -5.817 -17.243 1.00 54.21 37 GLN A CA 11
ATOM 19704 C C . GLN A 1 38 ? 1.401 -6.962 -17.613 1.00 73.53 37 GLN A C 11
ATOM 19705 O O . GLN A 1 38 ? 1.099 -8.129 -17.362 1.00 21.31 37 GLN A O 11
ATOM 19719 N N . ARG A 1 39 ? 2.537 -6.622 -18.212 1.00 41.41 38 ARG A N 11
ATOM 19720 C CA . ARG A 1 39 ? 3.517 -7.622 -18.618 1.00 73.04 38 ARG A CA 11
ATOM 19721 C C . ARG A 1 39 ? 3.886 -8.528 -17.448 1.00 32.43 38 ARG A C 11
ATOM 19722 O O . ARG A 1 39 ? 3.679 -9.741 -17.499 1.00 52.12 38 ARG A O 11
ATOM 19743 N N . ARG A 1 40 ? 4.434 -7.932 -16.394 1.00 54.20 39 ARG A N 11
ATOM 19744 C CA . ARG A 1 40 ? 4.833 -8.685 -15.212 1.00 22.25 39 ARG A CA 11
ATOM 19745 C C . ARG A 1 40 ? 3.614 -9.102 -14.395 1.00 34.31 39 ARG A C 11
ATOM 19746 O O . ARG A 1 40 ? 3.505 -10.252 -13.967 1.00 13.22 39 ARG A O 11
ATOM 19767 N N . ILE A 1 41 ? 2.700 -8.161 -14.183 1.00 31.22 40 ILE A N 11
ATOM 19768 C CA . ILE A 1 41 ? 1.489 -8.432 -13.418 1.00 53.54 40 ILE A CA 11
ATOM 19769 C C . ILE A 1 41 ? 0.767 -9.665 -13.950 1.00 53.13 40 ILE A C 11
ATOM 19770 O O . ILE A 1 41 ? 0.131 -10.398 -13.194 1.00 73.41 40 ILE A O 11
ATOM 19786 N N . MET A 1 42 ? 0.872 -9.888 -15.256 1.00 55.23 41 MET A N 11
ATOM 19787 C CA . MET A 1 42 ? 0.231 -11.035 -15.889 1.00 52.11 41 MET A CA 11
ATOM 19788 C C . MET A 1 42 ? 1.202 -12.205 -16.004 1.00 64.21 41 MET A C 11
ATOM 19789 O O . MET A 1 42 ? 0.835 -13.356 -15.766 1.00 35.44 41 MET A O 11
ATOM 19803 N N . LEU A 1 43 ? 2.443 -11.904 -16.371 1.00 21.30 42 LEU A N 11
ATOM 19804 C CA . LEU A 1 43 ? 3.468 -12.932 -16.518 1.00 21.01 42 LEU A CA 11
ATOM 19805 C C . LEU A 1 43 ? 3.544 -13.807 -15.271 1.00 24.20 42 LEU A C 11
ATOM 19806 O O . LEU A 1 43 ? 3.495 -15.034 -15.358 1.00 33.22 42 LEU A O 11
ATOM 19822 N N . ARG A 1 44 ? 3.663 -13.168 -14.112 1.00 3.20 43 ARG A N 11
ATOM 19823 C CA . ARG A 1 44 ? 3.745 -13.888 -12.847 1.00 2.10 43 ARG A CA 11
ATOM 19824 C C . ARG A 1 44 ? 2.372 -14.400 -12.423 1.00 72.32 43 ARG A C 11
ATOM 19825 O O . ARG A 1 44 ? 2.254 -15.181 -11.479 1.00 72.24 43 ARG A O 11
ATOM 19846 N N . ALA A 1 45 ? 1.336 -13.955 -13.127 1.00 45.52 44 ALA A N 11
ATOM 19847 C CA . ALA A 1 45 ? -0.028 -14.369 -12.825 1.00 40.21 44 ALA A CA 11
ATOM 19848 C C . ALA A 1 45 ? -0.246 -15.837 -13.175 1.00 51.11 44 ALA A C 11
ATOM 19849 O O . ALA A 1 45 ? -0.638 -16.637 -12.325 1.00 50.40 44 ALA A O 11
ATOM 19856 N N . VAL A 1 46 ? 0.009 -16.185 -14.432 1.00 64.22 45 VAL A N 11
ATOM 19857 C CA . VAL A 1 46 ? -0.159 -17.558 -14.895 1.00 2.35 45 VAL A CA 11
ATOM 19858 C C . VAL A 1 46 ? 1.106 -18.067 -15.576 1.00 42.13 45 VAL A C 11
ATOM 19859 O O . VAL A 1 46 ? 1.465 -19.238 -15.449 1.00 31.32 45 VAL A O 11
ATOM 19872 N N . LEU A 1 47 ? 1.779 -17.180 -16.300 1.00 43.52 46 LEU A N 11
ATOM 19873 C CA . LEU A 1 47 ? 3.006 -17.538 -17.003 1.00 24.31 46 LEU A CA 11
ATOM 19874 C C . LEU A 1 47 ? 4.116 -17.890 -16.017 1.00 13.33 46 LEU A C 11
ATOM 19875 O O . LEU A 1 47 ? 3.982 -17.674 -14.812 1.00 20.24 46 LEU A O 11
ATOM 19891 N N . THR A 1 48 ? 5.213 -18.431 -16.537 1.00 3.35 47 THR A N 11
ATOM 19892 C CA . THR A 1 48 ? 6.347 -18.811 -15.703 1.00 14.03 47 THR A CA 11
ATOM 19893 C C . THR A 1 48 ? 7.613 -18.078 -16.129 1.00 64.45 47 THR A C 11
ATOM 19894 O O . THR A 1 48 ? 7.924 -17.965 -17.315 1.00 64.44 47 THR A O 11
ATOM 19905 N N . PRO A 1 49 ? 8.364 -17.569 -15.142 1.00 3.51 48 PRO A N 11
ATOM 19906 C CA . PRO A 1 49 ? 9.611 -16.839 -15.391 1.00 51.23 48 PRO A CA 11
ATOM 19907 C C . PRO A 1 49 ? 10.724 -17.749 -15.900 1.00 34.02 48 PRO A C 11
ATOM 19908 O O . PRO A 1 49 ? 10.472 -18.878 -16.319 1.00 73.22 48 PRO A O 11
ATOM 19919 N N . ALA A 1 50 ? 11.955 -17.250 -15.859 1.00 72.32 49 ALA A N 11
ATOM 19920 C CA . ALA A 1 50 ? 13.106 -18.020 -16.314 1.00 2.04 49 ALA A CA 11
ATOM 19921 C C . ALA A 1 50 ? 13.100 -18.173 -17.831 1.00 31.32 49 ALA A C 11
ATOM 19922 O O . ALA A 1 50 ? 13.952 -18.855 -18.399 1.00 24.24 49 ALA A O 11
ATOM 19929 N N . ALA A 1 51 ? 12.133 -17.535 -18.481 1.00 74.14 50 ALA A N 11
ATOM 19930 C CA . ALA A 1 51 ? 12.017 -17.600 -19.933 1.00 14.21 50 ALA A CA 11
ATOM 19931 C C . ALA A 1 51 ? 12.860 -16.519 -20.600 1.00 3.32 50 ALA A C 11
ATOM 19932 O O . ALA A 1 51 ? 13.426 -16.734 -21.671 1.00 52.14 50 ALA A O 11
ATOM 19939 N N . GLN A 1 52 ? 12.939 -15.357 -19.959 1.00 43.01 51 GLN A N 11
ATOM 19940 C CA . GLN A 1 52 ? 13.713 -14.242 -20.492 1.00 63.23 51 GLN A CA 11
ATOM 19941 C C . GLN A 1 52 ? 15.127 -14.685 -20.854 1.00 42.12 51 GLN A C 11
ATOM 19942 O O . GLN A 1 52 ? 15.719 -14.183 -21.809 1.00 50.20 51 GLN A O 11
ATOM 19956 N N . GLU A 1 53 ? 15.662 -15.628 -20.085 1.00 1.44 52 GLU A N 11
ATOM 19957 C CA . GLU A 1 53 ? 17.007 -16.136 -20.325 1.00 25.44 52 GLU A CA 11
ATOM 19958 C C . GLU A 1 53 ? 17.136 -16.688 -21.742 1.00 32.14 52 GLU A C 11
ATOM 19959 O O . GLU A 1 53 ? 17.869 -16.143 -22.567 1.00 72.31 52 GLU A O 11
ATOM 19971 N N . ARG A 1 54 ? 16.418 -17.773 -22.015 1.00 40.42 53 ARG A N 11
ATOM 19972 C CA . ARG A 1 54 ? 16.452 -18.400 -23.331 1.00 5.31 53 ARG A CA 11
ATOM 19973 C C . ARG A 1 54 ? 15.948 -17.440 -24.404 1.00 53.41 53 ARG A C 11
ATOM 19974 O O . ARG A 1 54 ? 16.608 -17.227 -25.422 1.00 54.03 53 ARG A O 11
ATOM 19995 N N . LEU A 1 55 ? 14.774 -16.863 -24.170 1.00 1.11 54 LEU A N 11
ATOM 19996 C CA . LEU A 1 55 ? 14.180 -15.925 -25.116 1.00 72.45 54 LEU A CA 11
ATOM 19997 C C . LEU A 1 55 ? 15.191 -14.864 -25.539 1.00 75.00 54 LEU A C 11
ATOM 19998 O O . LEU A 1 55 ? 15.233 -14.460 -26.702 1.00 21.04 54 LEU A O 11
ATOM 20014 N N . HIS A 1 56 ? 16.005 -14.417 -24.588 1.00 33.42 55 HIS A N 11
ATOM 20015 C CA . HIS A 1 56 ? 17.018 -13.405 -24.862 1.00 51.32 55 HIS A CA 11
ATOM 20016 C C . HIS A 1 56 ? 18.146 -13.981 -25.713 1.00 32.14 55 HIS A C 11
ATOM 20017 O O . HIS A 1 56 ? 18.636 -13.329 -26.635 1.00 72.41 55 HIS A O 11
ATOM 20031 N N . ARG A 1 57 ? 18.553 -15.206 -25.395 1.00 42.34 56 ARG A N 11
ATOM 20032 C CA . ARG A 1 57 ? 19.625 -15.869 -26.129 1.00 55.51 56 ARG A CA 11
ATOM 20033 C C . ARG A 1 57 ? 19.197 -16.169 -27.563 1.00 34.45 56 ARG A C 11
ATOM 20034 O O . ARG A 1 57 ? 19.864 -15.769 -28.517 1.00 12.32 56 ARG A O 11
ATOM 20055 N N . ILE A 1 58 ? 18.081 -16.877 -27.705 1.00 62.22 57 ILE A N 11
ATOM 20056 C CA . ILE A 1 58 ? 17.565 -17.231 -29.022 1.00 13.24 57 ILE A CA 11
ATOM 20057 C C . ILE A 1 58 ? 17.242 -15.984 -29.839 1.00 30.44 57 ILE A C 11
ATOM 20058 O O . ILE A 1 58 ? 17.246 -16.019 -31.069 1.00 35.23 57 ILE A O 11
ATOM 20074 N N . GLN A 1 59 ? 16.965 -14.885 -29.146 1.00 2.54 58 GLN A N 11
ATOM 20075 C CA . GLN A 1 59 ? 16.642 -13.626 -29.808 1.00 34.35 58 GLN A CA 11
ATOM 20076 C C . GLN A 1 59 ? 17.899 -12.963 -30.360 1.00 11.32 58 GLN A C 11
ATOM 20077 O O . GLN A 1 59 ? 18.056 -12.818 -31.573 1.00 33.30 58 GLN A O 11
ATOM 20091 N N . LEU A 1 60 ? 18.792 -12.560 -29.463 1.00 30.14 59 LEU A N 11
ATOM 20092 C CA . LEU A 1 60 ? 20.036 -11.911 -29.860 1.00 5.21 59 LEU A CA 11
ATOM 20093 C C . LEU A 1 60 ? 20.728 -12.694 -30.971 1.00 43.53 59 LEU A C 11
ATOM 20094 O O . LEU A 1 60 ? 21.362 -12.113 -31.852 1.00 43.43 59 LEU A O 11
ATOM 20110 N N . VAL A 1 61 ? 20.600 -14.016 -30.925 1.00 3.10 60 VAL A N 11
ATOM 20111 C CA . VAL A 1 61 ? 21.210 -14.879 -31.930 1.00 2.43 60 VAL A CA 11
ATOM 20112 C C . VAL A 1 61 ? 20.322 -15.000 -33.163 1.00 14.25 60 VAL A C 11
ATOM 20113 O O . VAL A 1 61 ? 20.675 -14.531 -34.245 1.00 14.22 60 VAL A O 11
ATOM 20126 N N . LYS A 1 62 ? 19.165 -15.632 -32.992 1.00 4.11 61 LYS A N 11
ATOM 20127 C CA . LYS A 1 62 ? 18.223 -15.814 -34.090 1.00 22.34 61 LYS A CA 11
ATOM 20128 C C . LYS A 1 62 ? 17.019 -14.892 -33.932 1.00 12.23 61 LYS A C 11
ATOM 20129 O O . LYS A 1 62 ? 16.021 -15.259 -33.312 1.00 2.23 61 LYS A O 11
ATOM 20148 N N . ALA A 1 63 ? 17.119 -13.694 -34.498 1.00 13.51 62 ALA A N 11
ATOM 20149 C CA . ALA A 1 63 ? 16.036 -12.720 -34.423 1.00 20.54 62 ALA A CA 11
ATOM 20150 C C . ALA A 1 63 ? 14.730 -13.311 -34.944 1.00 42.42 62 ALA A C 11
ATOM 20151 O O . ALA A 1 63 ? 13.686 -13.195 -34.303 1.00 31.44 62 ALA A O 11
ATOM 20158 N N . ASP A 1 64 ? 14.796 -13.942 -36.111 1.00 43.12 63 ASP A N 11
ATOM 20159 C CA . ASP A 1 64 ? 13.619 -14.551 -36.719 1.00 13.41 63 ASP A CA 11
ATOM 20160 C C . ASP A 1 64 ? 12.935 -15.504 -35.744 1.00 3.14 63 ASP A C 11
ATOM 20161 O O . ASP A 1 64 ? 11.707 -15.570 -35.680 1.00 45.22 63 ASP A O 11
ATOM 20170 N N . LYS A 1 65 ? 13.738 -16.242 -34.985 1.00 64.43 64 LYS A N 11
ATOM 20171 C CA . LYS A 1 65 ? 13.213 -17.193 -34.012 1.00 55.34 64 LYS A CA 11
ATOM 20172 C C . LYS A 1 65 ? 12.466 -16.471 -32.895 1.00 54.25 64 LYS A C 11
ATOM 20173 O O . LYS A 1 65 ? 11.576 -17.039 -32.263 1.00 10.01 64 LYS A O 11
ATOM 20192 N N . ALA A 1 66 ? 12.833 -15.215 -32.660 1.00 35.54 65 ALA A N 11
ATOM 20193 C CA . ALA A 1 66 ? 12.195 -14.415 -31.622 1.00 34.34 65 ALA A CA 11
ATOM 20194 C C . ALA A 1 66 ? 10.970 -13.687 -32.165 1.00 32.12 65 ALA A C 11
ATOM 20195 O O . ALA A 1 66 ? 9.872 -13.810 -31.622 1.00 54.11 65 ALA A O 11
ATOM 20202 N N . ARG A 1 67 ? 11.166 -12.929 -33.238 1.00 51.43 66 ARG A N 11
ATOM 20203 C CA . ARG A 1 67 ? 10.077 -12.179 -33.853 1.00 62.04 66 ARG A CA 11
ATOM 20204 C C . ARG A 1 67 ? 8.906 -13.098 -34.189 1.00 1.11 66 ARG A C 11
ATOM 20205 O O . ARG A 1 67 ? 7.750 -12.677 -34.169 1.00 31.33 66 ARG A O 11
ATOM 20226 N N . GLU A 1 68 ? 9.215 -14.353 -34.498 1.00 22.54 67 GLU A N 11
ATOM 20227 C CA . GLU A 1 68 ? 8.188 -15.331 -34.839 1.00 10.52 67 GLU A CA 11
ATOM 20228 C C . GLU A 1 68 ? 7.446 -15.798 -33.590 1.00 55.02 67 GLU A C 11
ATOM 20229 O O . GLU A 1 68 ? 6.294 -16.227 -33.663 1.00 61.52 67 GLU A O 11
ATOM 20241 N N . VAL A 1 69 ? 8.114 -15.712 -32.444 1.00 52.43 68 VAL A N 11
ATOM 20242 C CA . VAL A 1 69 ? 7.519 -16.125 -31.179 1.00 55.31 68 VAL A CA 11
ATOM 20243 C C . VAL A 1 69 ? 6.621 -15.031 -30.611 1.00 21.10 68 VAL A C 11
ATOM 20244 O O . VAL A 1 69 ? 5.624 -15.315 -29.949 1.00 34.40 68 VAL A O 11
ATOM 20257 N N . GLU A 1 70 ? 6.983 -13.779 -30.875 1.00 71.42 69 GLU A N 11
ATOM 20258 C CA . GLU A 1 70 ? 6.210 -12.643 -30.389 1.00 54.33 69 GLU A CA 11
ATOM 20259 C C . GLU A 1 70 ? 5.034 -12.348 -31.317 1.00 31.35 69 GLU A C 11
ATOM 20260 O O . GLU A 1 70 ? 4.084 -11.666 -30.934 1.00 41.42 69 GLU A O 11
ATOM 20272 N N . ALA A 1 71 ? 5.106 -12.868 -32.537 1.00 62.25 70 ALA A N 11
ATOM 20273 C CA . ALA A 1 71 ? 4.048 -12.663 -33.519 1.00 45.11 70 ALA A CA 11
ATOM 20274 C C . ALA A 1 71 ? 2.868 -13.592 -33.257 1.00 23.41 70 ALA A C 11
ATOM 20275 O O . ALA A 1 71 ? 1.713 -13.219 -33.465 1.00 31.50 70 ALA A O 11
ATOM 20282 N N . LEU A 1 72 ? 3.166 -14.804 -32.800 1.00 14.21 71 LEU A N 11
ATOM 20283 C CA . LEU A 1 72 ? 2.128 -15.788 -32.510 1.00 5.23 71 LEU A CA 11
ATOM 20284 C C . LEU A 1 72 ? 1.592 -15.612 -31.093 1.00 1.33 71 LEU A C 11
ATOM 20285 O O . LEU A 1 72 ? 0.382 -15.653 -30.867 1.00 62.00 71 LEU A O 11
ATOM 20301 N N . ILE A 1 73 ? 2.499 -15.413 -30.143 1.00 25.45 72 ILE A N 11
ATOM 20302 C CA . ILE A 1 73 ? 2.117 -15.228 -28.748 1.00 52.44 72 ILE A CA 11
ATOM 20303 C C . ILE A 1 73 ? 0.997 -14.201 -28.618 1.00 33.21 72 ILE A C 11
ATOM 20304 O O . ILE A 1 73 ? 0.164 -14.286 -27.714 1.00 3.22 72 ILE A O 11
ATOM 20320 N N . LEU A 1 74 ? 0.980 -13.233 -29.527 1.00 44.21 73 LEU A N 11
ATOM 20321 C CA . LEU A 1 74 ? -0.039 -12.190 -29.516 1.00 14.34 73 LEU A CA 11
ATOM 20322 C C . LEU A 1 74 ? -1.436 -12.792 -29.626 1.00 72.40 73 LEU A C 11
ATOM 20323 O O . LEU A 1 74 ? -2.372 -12.338 -28.969 1.00 1.43 73 LEU A O 11
ATOM 20339 N N . GLN A 1 75 ? -1.568 -13.819 -30.460 1.00 21.23 74 GLN A N 11
ATOM 20340 C CA . GLN A 1 75 ? -2.850 -14.485 -30.654 1.00 54.13 74 GLN A CA 11
ATOM 20341 C C . GLN A 1 75 ? -2.996 -15.672 -29.709 1.00 34.45 74 GLN A C 11
ATOM 20342 O O . GLN A 1 75 ? -4.078 -15.930 -29.183 1.00 74.32 74 GLN A O 11
ATOM 20356 N N . ASN A 1 76 ? -1.899 -16.392 -29.497 1.00 34.33 75 ASN A N 11
ATOM 20357 C CA . ASN A 1 76 ? -1.906 -17.554 -28.615 1.00 2.44 75 ASN A CA 11
ATOM 20358 C C . ASN A 1 76 ? -2.189 -17.141 -27.173 1.00 50.45 75 ASN A C 11
ATOM 20359 O O . ASN A 1 76 ? -3.175 -17.571 -26.576 1.00 22.30 75 ASN A O 11
ATOM 20370 N N . ALA A 1 77 ? -1.318 -16.302 -26.622 1.00 24.42 76 ALA A N 11
ATOM 20371 C CA . ALA A 1 77 ? -1.475 -15.829 -25.252 1.00 51.23 76 ALA A CA 11
ATOM 20372 C C . ALA A 1 77 ? -2.877 -15.275 -25.021 1.00 3.51 76 ALA A C 11
ATOM 20373 O O . ALA A 1 77 ? -3.409 -15.351 -23.914 1.00 23.31 76 ALA A O 11
ATOM 20380 N N . GLN A 1 78 ? -3.468 -14.716 -26.072 1.00 32.10 77 GLN A N 11
ATOM 20381 C CA . GLN A 1 78 ? -4.808 -14.148 -25.981 1.00 41.44 77 GLN A CA 11
ATOM 20382 C C . GLN A 1 78 ? -5.822 -15.207 -25.562 1.00 25.13 77 GLN A C 11
ATOM 20383 O O . GLN A 1 78 ? -6.839 -14.896 -24.943 1.00 54.33 77 GLN A O 11
ATOM 20397 N N . ARG A 1 79 ? -5.536 -16.460 -25.902 1.00 53.44 78 ARG A N 11
ATOM 20398 C CA . ARG A 1 79 ? -6.424 -17.565 -25.562 1.00 50.12 78 ARG A CA 11
ATOM 20399 C C . ARG A 1 79 ? -6.231 -17.990 -24.109 1.00 50.05 78 ARG A C 11
ATOM 20400 O O . ARG A 1 79 ? -7.186 -18.362 -23.429 1.00 1.44 78 ARG A O 11
ATOM 20421 N N . GLY A 1 80 ? -4.988 -17.933 -23.642 1.00 3.35 79 GLY A N 11
ATOM 20422 C CA . GLY A 1 80 ? -4.692 -18.315 -22.273 1.00 62.12 79 GLY A CA 11
ATOM 20423 C C . GLY A 1 80 ? -3.655 -19.418 -22.191 1.00 1.34 79 GLY A C 11
ATOM 20424 O O . GLY A 1 80 ? -3.991 -20.601 -22.246 1.00 13.33 79 GLY A O 11
ATOM 20428 N N . ARG A 1 81 ? -2.390 -19.030 -22.060 1.00 34.12 80 ARG A N 11
ATOM 20429 C CA . ARG A 1 81 ? -1.301 -19.995 -21.973 1.00 3.33 80 ARG A CA 11
ATOM 20430 C C . ARG A 1 81 ? -1.634 -21.104 -20.979 1.00 14.40 80 ARG A C 11
ATOM 20431 O O . ARG A 1 81 ? -2.522 -20.953 -20.139 1.00 14.53 80 ARG A O 11
ATOM 20452 N N . LEU A 1 82 ? -0.918 -22.217 -21.081 1.00 21.50 81 LEU A N 11
ATOM 20453 C CA . LEU A 1 82 ? -1.138 -23.353 -20.192 1.00 3.23 81 LEU A CA 11
ATOM 20454 C C . LEU A 1 82 ? -0.973 -22.941 -18.732 1.00 64.32 81 LEU A C 11
ATOM 20455 O O . LEU A 1 82 ? 0.145 -22.849 -18.226 1.00 21.13 81 LEU A O 11
ATOM 20471 N N . ALA A 1 83 ? -2.093 -22.697 -18.061 1.00 75.12 82 ALA A N 11
ATOM 20472 C CA . ALA A 1 83 ? -2.073 -22.300 -16.659 1.00 12.11 82 ALA A CA 11
ATOM 20473 C C . ALA A 1 83 ? -1.890 -23.509 -15.748 1.00 73.33 82 ALA A C 11
ATOM 20474 O O . ALA A 1 83 ? -2.594 -23.658 -14.749 1.00 71.12 82 ALA A O 11
ATOM 20481 N N . ASP A 1 84 ? -0.942 -24.371 -16.100 1.00 51.31 83 ASP A N 11
ATOM 20482 C CA . ASP A 1 84 ? -0.667 -25.568 -15.314 1.00 4.41 83 ASP A CA 11
ATOM 20483 C C . ASP A 1 84 ? 0.478 -26.368 -15.926 1.00 64.43 83 ASP A C 11
ATOM 20484 O O . ASP A 1 84 ? 1.351 -26.868 -15.216 1.00 32.14 83 ASP A O 11
ATOM 20493 N N . LYS A 1 85 ? 0.469 -26.488 -17.250 1.00 13.54 84 LYS A N 11
ATOM 20494 C CA . LYS A 1 85 ? 1.506 -27.227 -17.959 1.00 74.23 84 LYS A CA 11
ATOM 20495 C C . LYS A 1 85 ? 2.818 -26.450 -17.969 1.00 61.05 84 LYS A C 11
ATOM 20496 O O . LYS A 1 85 ? 3.781 -26.829 -17.302 1.00 15.33 84 LYS A O 11
ATOM 20515 N N . VAL A 1 86 ? 2.850 -25.360 -18.730 1.00 74.42 85 VAL A N 11
ATOM 20516 C CA . VAL A 1 86 ? 4.043 -24.528 -18.825 1.00 22.40 85 VAL A CA 11
ATOM 20517 C C . VAL A 1 86 ? 3.838 -23.383 -19.810 1.00 61.33 85 VAL A C 11
ATOM 20518 O O . VAL A 1 86 ? 2.954 -23.437 -20.665 1.00 71.33 85 VAL A O 11
ATOM 20531 N N . ASP A 1 87 ? 4.661 -22.348 -19.685 1.00 70.11 86 ASP A N 11
ATOM 20532 C CA . ASP A 1 87 ? 4.571 -21.189 -20.566 1.00 25.31 86 ASP A CA 11
ATOM 20533 C C . ASP A 1 87 ? 4.572 -21.618 -22.030 1.00 34.21 86 ASP A C 11
ATOM 20534 O O . ASP A 1 87 ? 4.781 -22.790 -22.343 1.00 1.33 86 ASP A O 11
ATOM 20543 N N . GLU A 1 88 ? 4.334 -20.661 -22.922 1.00 23.42 87 GLU A N 11
ATOM 20544 C CA . GLU A 1 88 ? 4.305 -20.942 -24.352 1.00 43.34 87 GLU A CA 11
ATOM 20545 C C . GLU A 1 88 ? 5.720 -21.022 -24.920 1.00 34.22 87 GLU A C 11
ATOM 20546 O O . GLU A 1 88 ? 5.970 -21.732 -25.894 1.00 13.15 87 GLU A O 11
ATOM 20558 N N . ALA A 1 89 ? 6.641 -20.289 -24.303 1.00 53.35 88 ALA A N 11
ATOM 20559 C CA . ALA A 1 89 ? 8.030 -20.278 -24.745 1.00 53.42 88 ALA A CA 11
ATOM 20560 C C . ALA A 1 89 ? 8.541 -21.694 -24.984 1.00 23.23 88 ALA A C 11
ATOM 20561 O O . ALA A 1 89 ? 9.042 -22.012 -26.063 1.00 41.31 88 ALA A O 11
ATOM 20568 N N . THR A 1 90 ? 8.413 -22.544 -23.969 1.00 1.50 89 THR A N 11
ATOM 20569 C CA . THR A 1 90 ? 8.864 -23.926 -24.068 1.00 1.14 89 THR A CA 11
ATOM 20570 C C . THR A 1 90 ? 8.144 -24.660 -25.192 1.00 74.35 89 THR A C 11
ATOM 20571 O O . THR A 1 90 ? 8.693 -25.582 -25.797 1.00 74.24 89 THR A O 11
ATOM 20582 N N . LEU A 1 91 ? 6.912 -24.247 -25.469 1.00 50.50 90 LEU A N 11
ATOM 20583 C CA . LEU A 1 91 ? 6.116 -24.865 -26.523 1.00 74.22 90 LEU A CA 11
ATOM 20584 C C . LEU A 1 91 ? 6.619 -24.448 -27.901 1.00 72.55 90 LEU A C 11
ATOM 20585 O O . LEU A 1 91 ? 6.841 -25.290 -28.772 1.00 61.14 90 LEU A O 11
ATOM 20601 N N . ILE A 1 92 ? 6.798 -23.146 -28.091 1.00 41.41 91 ILE A N 11
ATOM 20602 C CA . ILE A 1 92 ? 7.278 -22.618 -29.362 1.00 64.22 91 ILE A CA 11
ATOM 20603 C C . ILE A 1 92 ? 8.724 -23.032 -29.618 1.00 53.30 91 ILE A C 11
ATOM 20604 O O . ILE A 1 92 ? 9.092 -23.372 -30.742 1.00 30.44 91 ILE A O 11
ATOM 20620 N N . GLU A 1 93 ? 9.537 -23.001 -28.567 1.00 43.42 92 GLU A N 11
ATOM 20621 C CA . GLU A 1 93 ? 10.943 -23.373 -28.679 1.00 34.53 92 GLU A CA 11
ATOM 20622 C C . GLU A 1 93 ? 11.088 -24.862 -28.979 1.00 62.43 92 GLU A C 11
ATOM 20623 O O . GLU A 1 93 ? 12.129 -25.311 -29.463 1.00 35.01 92 GLU A O 11
ATOM 20635 N N . LEU A 1 94 ? 10.039 -25.624 -28.689 1.00 50.33 93 LEU A N 11
ATOM 20636 C CA . LEU A 1 94 ? 10.049 -27.063 -28.928 1.00 13.14 93 LEU A CA 11
ATOM 20637 C C . LEU A 1 94 ? 9.619 -27.381 -30.356 1.00 61.31 93 LEU A C 11
ATOM 20638 O O . LEU A 1 94 ? 10.218 -28.226 -31.022 1.00 63.53 93 LEU A O 11
ATOM 20654 N N . LEU A 1 95 ? 8.579 -26.698 -30.822 1.00 24.13 94 LEU A N 11
ATOM 20655 C CA . LEU A 1 95 ? 8.070 -26.906 -32.173 1.00 3.00 94 LEU A CA 11
ATOM 20656 C C . LEU A 1 95 ? 8.956 -26.211 -33.202 1.00 3.44 94 LEU A C 11
ATOM 20657 O O . LEU A 1 95 ? 9.142 -26.708 -34.312 1.00 22.54 94 LEU A O 11
ATOM 20673 N N . GLN A 1 96 ? 9.501 -25.059 -32.823 1.00 45.14 95 GLN A N 11
ATOM 20674 C CA . GLN A 1 96 ? 10.369 -24.297 -33.713 1.00 43.51 95 GLN A CA 11
ATOM 20675 C C . GLN A 1 96 ? 11.701 -25.011 -33.919 1.00 0.05 95 GLN A C 11
ATOM 20676 O O . GLN A 1 96 ? 12.311 -24.911 -34.983 1.00 23.15 95 GLN A O 11
ATOM 20690 N N . GLN A 1 97 ? 12.145 -25.731 -32.893 1.00 41.32 96 GLN A N 11
ATOM 20691 C CA . GLN A 1 97 ? 13.405 -26.461 -32.962 1.00 4.21 96 GLN A CA 11
ATOM 20692 C C . GLN A 1 97 ? 13.319 -27.602 -33.970 1.00 20.23 96 GLN A C 11
ATOM 20693 O O . GLN A 1 97 ? 14.336 -28.070 -34.484 1.00 13.31 96 GLN A O 11
ATOM 20707 N N . THR A 1 98 ? 12.098 -28.048 -34.248 1.00 71.22 97 THR A N 11
ATOM 20708 C CA . THR A 1 98 ? 11.879 -29.136 -35.193 1.00 55.11 97 THR A CA 11
ATOM 20709 C C . THR A 1 98 ? 10.886 -28.731 -36.277 1.00 31.12 97 THR A C 11
ATOM 20710 O O . THR A 1 98 ? 10.116 -29.557 -36.766 1.00 75.12 97 THR A O 11
ATOM 20721 N N . SER A 1 99 ? 10.910 -27.455 -36.648 1.00 11.00 98 SER A N 11
ATOM 20722 C CA . SER A 1 99 ? 10.009 -26.940 -37.673 1.00 1.15 98 SER A CA 11
ATOM 20723 C C . SER A 1 99 ? 10.135 -27.746 -38.962 1.00 3.22 98 SER A C 11
ATOM 20724 O O . SER A 1 99 ? 9.170 -27.896 -39.710 1.00 33.13 98 SER A O 11
ATOM 20732 N N . ALA A 1 100 ? 11.334 -28.262 -39.215 1.00 14.04 99 ALA A N 11
ATOM 20733 C CA . ALA A 1 100 ? 11.587 -29.054 -40.412 1.00 21.25 99 ALA A CA 11
ATOM 20734 C C . ALA A 1 100 ? 11.071 -30.479 -40.246 1.00 74.51 99 ALA A C 11
ATOM 20735 O O . ALA A 1 100 ? 10.845 -31.186 -41.228 1.00 43.12 99 ALA A O 11
ATOM 20742 N N . ALA A 1 101 ? 10.886 -30.896 -38.998 1.00 10.24 100 ALA A N 11
ATOM 20743 C CA . ALA A 1 101 ? 10.395 -32.236 -38.704 1.00 71.41 100 ALA A CA 11
ATOM 20744 C C . ALA A 1 101 ? 8.885 -32.323 -38.899 1.00 50.11 100 ALA A C 11
ATOM 20745 O O . ALA A 1 101 ? 8.351 -33.384 -39.221 1.00 32.21 100 ALA A O 11
ATOM 20752 N N . SER A 1 102 ? 8.202 -31.200 -38.701 1.00 41.24 101 SER A N 11
ATOM 20753 C CA . SER A 1 102 ? 6.752 -31.150 -38.851 1.00 65.12 101 SER A CA 11
ATOM 20754 C C . SER A 1 102 ? 6.244 -29.716 -38.739 1.00 35.32 101 SER A C 11
ATOM 20755 O O . SER A 1 102 ? 5.835 -29.111 -39.730 1.00 24.52 101 SER A O 11
ATOM 20763 N N . ALA A 1 103 ? 6.271 -29.179 -37.524 1.00 2.24 102 ALA A N 11
ATOM 20764 C CA . ALA A 1 103 ? 5.815 -27.816 -37.281 1.00 10.05 102 ALA A CA 11
ATOM 20765 C C . ALA A 1 103 ? 4.307 -27.699 -37.477 1.00 3.55 102 ALA A C 11
ATOM 20766 O O . ALA A 1 103 ? 3.827 -27.565 -38.601 1.00 74.35 102 ALA A O 11
ATOM 20773 N N . ALA A 1 104 ? 3.566 -27.750 -36.374 1.00 42.45 103 ALA A N 11
ATOM 20774 C CA . ALA A 1 104 ? 2.113 -27.648 -36.426 1.00 1.44 103 ALA A CA 11
ATOM 20775 C C . ALA A 1 104 ? 1.511 -28.785 -37.244 1.00 24.24 103 ALA A C 11
ATOM 20776 O O . ALA A 1 104 ? 2.230 -29.643 -37.757 1.00 23.03 103 ALA A O 11
ATOM 20783 N N . LYS A 1 105 ? 0.188 -28.787 -37.361 1.00 71.43 104 LYS A N 11
ATOM 20784 C CA . LYS A 1 105 ? -0.512 -29.819 -38.117 1.00 62.24 104 LYS A CA 11
ATOM 20785 C C . LYS A 1 105 ? -1.609 -29.209 -38.984 1.00 32.24 104 LYS A C 11
ATOM 20786 O O . LYS A 1 105 ? -2.544 -29.896 -39.392 1.00 33.30 104 LYS A O 11
ATOM 20805 N N . ASN A 1 106 ? -1.487 -27.915 -39.261 1.00 71.10 105 ASN A N 11
ATOM 20806 C CA . ASN A 1 106 ? -2.469 -27.213 -40.080 1.00 23.01 105 ASN A CA 11
ATOM 20807 C C . ASN A 1 106 ? -2.269 -25.703 -39.993 1.00 51.13 105 ASN A C 11
ATOM 20808 O O . ASN A 1 106 ? -1.673 -25.092 -40.881 1.00 54.32 105 ASN A O 11
ATOM 20819 N N . THR A 1 107 ? -2.771 -25.106 -38.917 1.00 10.23 106 THR A N 11
ATOM 20820 C CA . THR A 1 107 ? -2.649 -23.668 -38.713 1.00 41.15 106 THR A CA 11
ATOM 20821 C C . THR A 1 107 ? -3.301 -23.240 -37.404 1.00 21.45 106 THR A C 11
ATOM 20822 O O . THR A 1 107 ? -4.056 -23.990 -36.785 1.00 14.04 106 THR A O 11
ATOM 20833 N N . PRO A 1 108 ? -3.004 -22.007 -36.969 1.00 54.51 107 PRO A N 11
ATOM 20834 C CA . PRO A 1 108 ? -3.553 -21.451 -35.728 1.00 61.13 107 PRO A CA 11
ATOM 20835 C C . PRO A 1 108 ? -5.046 -21.161 -35.833 1.00 73.34 107 PRO A C 11
ATOM 20836 O O . PRO A 1 108 ? -5.452 -20.034 -36.115 1.00 54.33 107 PRO A O 11
ATOM 20847 N N . LYS A 1 109 ? -5.861 -22.186 -35.604 1.00 64.04 108 LYS A N 11
ATOM 20848 C CA . LYS A 1 109 ? -7.310 -22.042 -35.671 1.00 40.13 108 LYS A CA 11
ATOM 20849 C C . LYS A 1 109 ? -8.006 -23.314 -35.197 1.00 64.05 108 LYS A C 11
ATOM 20850 O O . LYS A 1 109 ? -8.983 -23.258 -34.452 1.00 15.23 108 LYS A O 11
ATOM 20869 N N . VAL A 1 110 ? -7.494 -24.461 -35.634 1.00 52.31 109 VAL A N 11
ATOM 20870 C CA . VAL A 1 110 ? -8.065 -25.747 -35.252 1.00 42.13 109 VAL A CA 11
ATOM 20871 C C . VAL A 1 110 ? -7.066 -26.576 -34.453 1.00 1.33 109 VAL A C 11
ATOM 20872 O O . VAL A 1 110 ? -7.442 -27.310 -33.539 1.00 21.53 109 VAL A O 11
ATOM 20885 N N . THR A 1 111 ? -5.789 -26.453 -34.802 1.00 51.32 110 THR A N 11
ATOM 20886 C CA . THR A 1 111 ? -4.735 -27.191 -34.118 1.00 1.40 110 THR A CA 11
ATOM 20887 C C . THR A 1 111 ? -4.323 -26.492 -32.827 1.00 53.33 110 THR A C 11
ATOM 20888 O O . THR A 1 111 ? -3.476 -26.988 -32.085 1.00 14.41 110 THR A O 11
ATOM 20899 N N . MET A 1 112 ? -4.929 -25.338 -32.566 1.00 5.32 111 MET A N 11
ATOM 20900 C CA . MET A 1 112 ? -4.625 -24.572 -31.362 1.00 53.24 111 MET A CA 11
ATOM 20901 C C . MET A 1 112 ? -3.180 -24.084 -31.378 1.00 52.44 111 MET A C 11
ATOM 20902 O O . MET A 1 112 ? -2.373 -24.478 -30.537 1.00 1.43 111 MET A O 11
ATOM 20916 N N . ARG A 1 113 ? -2.861 -23.225 -32.341 1.00 51.40 112 ARG A N 11
ATOM 20917 C CA . ARG A 1 113 ? -1.513 -22.684 -32.467 1.00 21.42 112 ARG A CA 11
ATOM 20918 C C . ARG A 1 113 ? -0.472 -23.798 -32.396 1.00 72.14 112 ARG A C 11
ATOM 20919 O O . ARG A 1 113 ? 0.035 -24.120 -31.322 1.00 4.21 112 ARG A O 11
ATOM 20940 N N . ARG A 1 114 ? -0.160 -24.383 -33.548 1.00 40.13 113 ARG A N 11
ATOM 20941 C CA . ARG A 1 114 ? 0.818 -25.461 -33.617 1.00 25.50 113 ARG A CA 11
ATOM 20942 C C . ARG A 1 114 ? 0.494 -26.555 -32.604 1.00 30.23 113 ARG A C 11
ATOM 20943 O O . ARG A 1 114 ? -0.631 -26.645 -32.111 1.00 5.54 113 ARG A O 11
ATOM 20964 N N . ARG A 1 115 ? 1.486 -27.385 -32.298 1.00 62.03 114 ARG A N 11
ATOM 20965 C CA . ARG A 1 115 ? 1.306 -28.474 -31.346 1.00 12.35 114 ARG A CA 11
ATOM 20966 C C . ARG A 1 115 ? 0.817 -27.944 -30.001 1.00 2.34 114 ARG A C 11
ATOM 20967 O O . ARG A 1 115 ? 0.263 -26.848 -29.918 1.00 15.32 114 ARG A O 11
ATOM 20988 N N . PHE A 1 116 ? 1.027 -28.729 -28.949 1.00 74.45 115 PHE A N 11
ATOM 20989 C CA . PHE A 1 116 ? 0.606 -28.340 -27.608 1.00 63.34 115 PHE A CA 11
ATOM 20990 C C . PHE A 1 116 ? 0.970 -29.417 -26.591 1.00 22.35 115 PHE A C 11
ATOM 20991 O O . PHE A 1 116 ? 1.424 -30.502 -26.954 1.00 65.10 115 PHE A O 11
ATOM 21008 N N . SER A 1 117 ? 0.767 -29.109 -25.314 1.00 5.14 116 SER A N 11
ATOM 21009 C CA . SER A 1 117 ? 1.078 -30.048 -24.242 1.00 11.31 116 SER A CA 11
ATOM 21010 C C . SER A 1 117 ? 2.556 -30.424 -24.261 1.00 23.41 116 SER A C 11
ATOM 21011 O O . SER A 1 117 ? 2.915 -31.586 -24.066 1.00 52.03 116 SER A O 11
ATOM 21019 N N . ASP A 1 118 ? 3.409 -29.434 -24.497 1.00 4.11 117 ASP A N 11
ATOM 21020 C CA . ASP A 1 118 ? 4.850 -29.659 -24.541 1.00 35.42 117 ASP A CA 11
ATOM 21021 C C . ASP A 1 118 ? 5.379 -30.060 -23.167 1.00 50.42 117 ASP A C 11
ATOM 21022 O O . ASP A 1 118 ? 6.446 -30.663 -23.054 1.00 2.21 117 ASP A O 11
ATOM 21031 N N . ASP A 1 119 ? 4.627 -29.719 -22.127 1.00 14.03 118 ASP A N 11
ATOM 21032 C CA . ASP A 1 119 ? 5.020 -30.043 -20.760 1.00 51.42 118 ASP A CA 11
ATOM 21033 C C . ASP A 1 119 ? 4.595 -31.461 -20.394 1.00 62.31 118 ASP A C 11
ATOM 21034 O O . ASP A 1 119 ? 5.287 -32.154 -19.648 1.00 1.15 118 ASP A O 11
ATOM 21043 N N . ASP A 1 120 ? 3.454 -31.887 -20.923 1.00 55.35 119 ASP A N 11
ATOM 21044 C CA . ASP A 1 120 ? 2.936 -33.223 -20.653 1.00 1.04 119 ASP A CA 11
ATOM 21045 C C . ASP A 1 120 ? 3.942 -34.290 -21.071 1.00 62.55 119 ASP A C 11
ATOM 21046 O O . ASP A 1 120 ? 4.151 -35.274 -20.361 1.00 74.10 119 ASP A O 11
ATOM 21055 N N . ASP A 1 121 ? 4.562 -34.090 -22.229 1.00 50.02 120 ASP A N 11
ATOM 21056 C CA . ASP A 1 121 ? 5.546 -35.035 -22.743 1.00 63.22 120 ASP A CA 11
ATOM 21057 C C . ASP A 1 121 ? 6.959 -34.474 -22.612 1.00 52.12 120 ASP A C 11
ATOM 21058 O O . ASP A 1 121 ? 7.796 -34.660 -23.496 1.00 13.42 120 ASP A O 11
ATOM 21067 N N . ASP A 1 122 ? 7.216 -33.786 -21.505 1.00 62.41 121 ASP A N 11
ATOM 21068 C CA . ASP A 1 122 ? 8.527 -33.198 -21.258 1.00 43.41 121 ASP A CA 11
ATOM 21069 C C . ASP A 1 122 ? 9.327 -34.045 -20.274 1.00 31.34 121 ASP A C 11
ATOM 21070 O O . ASP A 1 122 ? 10.275 -33.565 -19.652 1.00 12.12 121 ASP A O 11
ATOM 21079 N N . PHE A 1 123 ? 8.938 -35.308 -20.136 1.00 74.41 122 PHE A N 11
ATOM 21080 C CA . PHE A 1 123 ? 9.617 -36.223 -19.225 1.00 53.25 122 PHE A CA 11
ATOM 21081 C C . PHE A 1 123 ? 9.252 -37.671 -19.537 1.00 33.32 122 PHE A C 11
ATOM 21082 O O . PHE A 1 123 ? 8.797 -38.562 -19.501 1.00 5.51 122 PHE A O 11
ATOM 21099 N N . SER A 1 1 ? -9.618 -2.483 -6.841 1.00 22.32 0 SER A N 12
ATOM 21100 C CA . SER A 1 1 ? -8.799 -2.541 -8.046 1.00 24.53 0 SER A CA 12
ATOM 21101 C C . SER A 1 1 ? -8.480 -1.139 -8.554 1.00 53.25 0 SER A C 12
ATOM 21102 O O . SER A 1 1 ? -9.186 -0.601 -9.407 1.00 60.34 0 SER A O 12
ATOM 21110 N N . MET A 1 2 ? -7.412 -0.552 -8.024 1.00 14.01 1 MET A N 12
ATOM 21111 C CA . MET A 1 2 ? -6.999 0.788 -8.425 1.00 30.14 1 MET A CA 12
ATOM 21112 C C . MET A 1 2 ? -5.526 0.807 -8.819 1.00 43.13 1 MET A C 12
ATOM 21113 O O . MET A 1 2 ? -4.646 0.897 -7.963 1.00 14.30 1 MET A O 12
ATOM 21127 N N . GLN A 1 3 ? -5.265 0.721 -10.120 1.00 2.43 2 GLN A N 12
ATOM 21128 C CA . GLN A 1 3 ? -3.897 0.728 -10.626 1.00 75.00 2 GLN A CA 12
ATOM 21129 C C . GLN A 1 3 ? -3.810 1.484 -11.947 1.00 40.35 2 GLN A C 12
ATOM 21130 O O . GLN A 1 3 ? -3.695 0.894 -13.022 1.00 53.40 2 GLN A O 12
ATOM 21144 N N . PRO A 1 4 ? -3.866 2.822 -11.869 1.00 5.21 3 PRO A N 12
ATOM 21145 C CA . PRO A 1 4 ? -3.794 3.688 -13.050 1.00 11.14 3 PRO A CA 12
ATOM 21146 C C . PRO A 1 4 ? -2.409 3.685 -13.688 1.00 12.23 3 PRO A C 12
ATOM 21147 O O . PRO A 1 4 ? -1.585 4.555 -13.407 1.00 54.11 3 PRO A O 12
ATOM 21158 N N . GLU A 1 5 ? -2.161 2.702 -14.547 1.00 44.02 4 GLU A N 12
ATOM 21159 C CA . GLU A 1 5 ? -0.874 2.587 -15.224 1.00 53.33 4 GLU A CA 12
ATOM 21160 C C . GLU A 1 5 ? -1.065 2.380 -16.724 1.00 74.20 4 GLU A C 12
ATOM 21161 O O . GLU A 1 5 ? -0.346 1.602 -17.349 1.00 62.05 4 GLU A O 12
ATOM 21173 N N . GLU A 1 6 ? -2.041 3.081 -17.293 1.00 10.00 5 GLU A N 12
ATOM 21174 C CA . GLU A 1 6 ? -2.328 2.972 -18.719 1.00 3.45 5 GLU A CA 12
ATOM 21175 C C . GLU A 1 6 ? -1.320 3.772 -19.539 1.00 3.33 5 GLU A C 12
ATOM 21176 O O . GLU A 1 6 ? -0.909 3.351 -20.620 1.00 43.11 5 GLU A O 12
ATOM 21188 N N . PHE A 1 7 ? -0.926 4.929 -19.017 1.00 11.25 6 PHE A N 12
ATOM 21189 C CA . PHE A 1 7 ? 0.032 5.790 -19.700 1.00 64.21 6 PHE A CA 12
ATOM 21190 C C . PHE A 1 7 ? 1.453 5.511 -19.219 1.00 64.21 6 PHE A C 12
ATOM 21191 O O . PHE A 1 7 ? 2.304 6.400 -19.213 1.00 12.22 6 PHE A O 12
ATOM 21208 N N . ALA A 1 8 ? 1.702 4.269 -18.816 1.00 62.14 7 ALA A N 12
ATOM 21209 C CA . ALA A 1 8 ? 3.019 3.871 -18.335 1.00 44.41 7 ALA A CA 12
ATOM 21210 C C . ALA A 1 8 ? 4.014 3.760 -19.486 1.00 34.41 7 ALA A C 12
ATOM 21211 O O . ALA A 1 8 ? 3.733 4.188 -20.605 1.00 2.43 7 ALA A O 12
ATOM 21218 N N . ALA A 1 9 ? 5.176 3.182 -19.203 1.00 64.51 8 ALA A N 12
ATOM 21219 C CA . ALA A 1 9 ? 6.212 3.013 -20.215 1.00 73.52 8 ALA A CA 12
ATOM 21220 C C . ALA A 1 9 ? 6.747 4.361 -20.684 1.00 13.42 8 ALA A C 12
ATOM 21221 O O . ALA A 1 9 ? 6.240 4.941 -21.644 1.00 65.22 8 ALA A O 12
ATOM 21228 N N . ALA A 1 10 ? 7.772 4.856 -19.999 1.00 5.32 9 ALA A N 12
ATOM 21229 C CA . ALA A 1 10 ? 8.377 6.136 -20.346 1.00 54.52 9 ALA A CA 12
ATOM 21230 C C . ALA A 1 10 ? 8.941 6.111 -21.763 1.00 22.25 9 ALA A C 12
ATOM 21231 O O . ALA A 1 10 ? 9.198 7.157 -22.358 1.00 35.13 9 ALA A O 12
ATOM 21238 N N . ALA A 1 11 ? 9.133 4.909 -22.296 1.00 64.12 10 ALA A N 12
ATOM 21239 C CA . ALA A 1 11 ? 9.667 4.748 -23.643 1.00 74.52 10 ALA A CA 12
ATOM 21240 C C . ALA A 1 11 ? 11.010 5.455 -23.790 1.00 73.53 10 ALA A C 12
ATOM 21241 O O . ALA A 1 11 ? 11.404 5.835 -24.893 1.00 12.44 10 ALA A O 12
ATOM 21248 N N . ARG A 1 12 ? 11.708 5.627 -22.673 1.00 13.24 11 ARG A N 12
ATOM 21249 C CA . ARG A 1 12 ? 13.006 6.291 -22.678 1.00 30.55 11 ARG A CA 12
ATOM 21250 C C . ARG A 1 12 ? 12.909 7.671 -23.320 1.00 52.03 11 ARG A C 12
ATOM 21251 O O . ARG A 1 12 ? 11.819 8.140 -23.646 1.00 1.11 11 ARG A O 12
ATOM 21272 N N . GLY A 1 13 ? 14.057 8.317 -23.499 1.00 41.14 12 GLY A N 12
ATOM 21273 C CA . GLY A 1 13 ? 14.079 9.637 -24.102 1.00 3.45 12 GLY A CA 12
ATOM 21274 C C . GLY A 1 13 ? 15.478 10.074 -24.491 1.00 32.34 12 GLY A C 12
ATOM 21275 O O . GLY A 1 13 ? 15.668 10.737 -25.509 1.00 70.33 12 GLY A O 12
ATOM 21279 N N . GLY A 1 14 ? 16.461 9.702 -23.676 1.00 35.13 13 GLY A N 12
ATOM 21280 C CA . GLY A 1 14 ? 17.836 10.070 -23.956 1.00 61.33 13 GLY A CA 12
ATOM 21281 C C . GLY A 1 14 ? 18.540 9.054 -24.833 1.00 64.25 13 GLY A C 12
ATOM 21282 O O . GLY A 1 14 ? 19.674 8.663 -24.556 1.00 23.25 13 GLY A O 12
ATOM 21286 N N . PHE A 1 15 ? 17.867 8.623 -25.895 1.00 42.33 14 PHE A N 12
ATOM 21287 C CA . PHE A 1 15 ? 18.435 7.644 -26.815 1.00 14.21 14 PHE A CA 12
ATOM 21288 C C . PHE A 1 15 ? 19.535 8.271 -27.666 1.00 52.33 14 PHE A C 12
ATOM 21289 O O . PHE A 1 15 ? 20.398 7.574 -28.197 1.00 71.31 14 PHE A O 12
ATOM 21306 N N . GLY A 1 16 ? 19.496 9.594 -27.792 1.00 50.50 15 GLY A N 12
ATOM 21307 C CA . GLY A 1 16 ? 20.494 10.294 -28.580 1.00 55.32 15 GLY A CA 12
ATOM 21308 C C . GLY A 1 16 ? 21.674 10.752 -27.747 1.00 1.11 15 GLY A C 12
ATOM 21309 O O . GLY A 1 16 ? 22.333 11.736 -28.079 1.00 42.24 15 GLY A O 12
ATOM 21313 N N . GLY A 1 17 ? 21.941 10.037 -26.658 1.00 64.34 16 GLY A N 12
ATOM 21314 C CA . GLY A 1 17 ? 23.049 10.392 -25.791 1.00 23.21 16 GLY A CA 12
ATOM 21315 C C . GLY A 1 17 ? 23.085 9.558 -24.525 1.00 52.43 16 GLY A C 12
ATOM 21316 O O . GLY A 1 17 ? 23.433 8.378 -24.561 1.00 2.13 16 GLY A O 12
ATOM 21320 N N . ASP A 1 18 ? 22.725 10.173 -23.404 1.00 3.11 17 ASP A N 12
ATOM 21321 C CA . ASP A 1 18 ? 22.718 9.480 -22.121 1.00 1.34 17 ASP A CA 12
ATOM 21322 C C . ASP A 1 18 ? 23.963 8.612 -21.965 1.00 13.22 17 ASP A C 12
ATOM 21323 O O . ASP A 1 18 ? 23.882 7.470 -21.514 1.00 62.24 17 ASP A O 12
ATOM 21332 N N . ALA A 1 19 ? 25.113 9.162 -22.341 1.00 55.15 18 ALA A N 12
ATOM 21333 C CA . ALA A 1 19 ? 26.374 8.439 -22.243 1.00 30.54 18 ALA A CA 12
ATOM 21334 C C . ALA A 1 19 ? 26.584 7.891 -20.835 1.00 72.41 18 ALA A C 12
ATOM 21335 O O . ALA A 1 19 ? 27.179 6.829 -20.655 1.00 44.05 18 ALA A O 12
ATOM 21342 N N . GLU A 1 20 ? 26.091 8.622 -19.841 1.00 2.44 19 GLU A N 12
ATOM 21343 C CA . GLU A 1 20 ? 26.227 8.209 -18.449 1.00 21.01 19 GLU A CA 12
ATOM 21344 C C . GLU A 1 20 ? 25.110 7.247 -18.056 1.00 32.24 19 GLU A C 12
ATOM 21345 O O . GLU A 1 20 ? 25.354 6.219 -17.424 1.00 33.34 19 GLU A O 12
ATOM 21357 N N . LYS A 1 21 ? 23.883 7.588 -18.434 1.00 13.44 20 LYS A N 12
ATOM 21358 C CA . LYS A 1 21 ? 22.726 6.757 -18.122 1.00 63.43 20 LYS A CA 12
ATOM 21359 C C . LYS A 1 21 ? 22.866 5.374 -18.750 1.00 60.44 20 LYS A C 12
ATOM 21360 O O . LYS A 1 21 ? 22.863 4.361 -18.051 1.00 61.12 20 LYS A O 12
ATOM 21379 N N . ALA A 1 22 ? 22.990 5.339 -20.073 1.00 54.22 21 ALA A N 12
ATOM 21380 C CA . ALA A 1 22 ? 23.134 4.081 -20.794 1.00 62.24 21 ALA A CA 12
ATOM 21381 C C . ALA A 1 22 ? 24.242 3.225 -20.189 1.00 41.44 21 ALA A C 12
ATOM 21382 O O . ALA A 1 22 ? 24.232 2.000 -20.312 1.00 1.33 21 ALA A O 12
ATOM 21389 N N . LYS A 1 23 ? 25.198 3.878 -19.537 1.00 13.33 22 LYS A N 12
ATOM 21390 C CA . LYS A 1 23 ? 26.314 3.178 -18.911 1.00 55.35 22 LYS A CA 12
ATOM 21391 C C . LYS A 1 23 ? 25.813 2.103 -17.953 1.00 74.40 22 LYS A C 12
ATOM 21392 O O . LYS A 1 23 ? 26.162 0.930 -18.084 1.00 4.02 22 LYS A O 12
ATOM 21411 N N . ALA A 1 24 ? 24.991 2.510 -16.991 1.00 71.41 23 ALA A N 12
ATOM 21412 C CA . ALA A 1 24 ? 24.439 1.580 -16.013 1.00 64.24 23 ALA A CA 12
ATOM 21413 C C . ALA A 1 24 ? 23.007 1.195 -16.369 1.00 2.02 23 ALA A C 12
ATOM 21414 O O . ALA A 1 24 ? 22.626 0.029 -16.272 1.00 54.11 23 ALA A O 12
ATOM 21421 N N . ALA A 1 25 ? 22.219 2.183 -16.780 1.00 33.24 24 ALA A N 12
ATOM 21422 C CA . ALA A 1 25 ? 20.829 1.947 -17.150 1.00 71.14 24 ALA A CA 12
ATOM 21423 C C . ALA A 1 25 ? 20.705 0.741 -18.075 1.00 73.15 24 ALA A C 12
ATOM 21424 O O . ALA A 1 25 ? 19.972 -0.204 -17.783 1.00 42.41 24 ALA A O 12
ATOM 21431 N N . GLU A 1 26 ? 21.425 0.781 -19.192 1.00 74.13 25 GLU A N 12
ATOM 21432 C CA . GLU A 1 26 ? 21.393 -0.309 -20.160 1.00 74.14 25 GLU A CA 12
ATOM 21433 C C . GLU A 1 26 ? 22.034 -1.568 -19.584 1.00 34.14 25 GLU A C 12
ATOM 21434 O O . GLU A 1 26 ? 21.491 -2.666 -19.707 1.00 2.20 25 GLU A O 12
ATOM 21446 N N . ALA A 1 27 ? 23.192 -1.400 -18.954 1.00 51.00 26 ALA A N 12
ATOM 21447 C CA . ALA A 1 27 ? 23.907 -2.521 -18.357 1.00 34.21 26 ALA A CA 12
ATOM 21448 C C . ALA A 1 27 ? 22.959 -3.420 -17.570 1.00 12.01 26 ALA A C 12
ATOM 21449 O O . ALA A 1 27 ? 23.132 -4.638 -17.533 1.00 51.22 26 ALA A O 12
ATOM 21456 N N . GLN A 1 28 ? 21.958 -2.811 -16.942 1.00 3.03 27 GLN A N 12
ATOM 21457 C CA . GLN A 1 28 ? 20.984 -3.557 -16.154 1.00 63.42 27 GLN A CA 12
ATOM 21458 C C . GLN A 1 28 ? 20.232 -4.558 -17.025 1.00 70.12 27 GLN A C 12
ATOM 21459 O O . GLN A 1 28 ? 20.106 -5.730 -16.672 1.00 71.01 27 GLN A O 12
ATOM 21473 N N . GLU A 1 29 ? 19.734 -4.087 -18.164 1.00 41.12 28 GLU A N 12
ATOM 21474 C CA . GLU A 1 29 ? 18.993 -4.941 -19.085 1.00 21.54 28 GLU A CA 12
ATOM 21475 C C . GLU A 1 29 ? 19.940 -5.846 -19.869 1.00 55.52 28 GLU A C 12
ATOM 21476 O O . GLU A 1 29 ? 19.589 -6.971 -20.223 1.00 50.21 28 GLU A O 12
ATOM 21488 N N . ALA A 1 30 ? 21.141 -5.344 -20.138 1.00 15.12 29 ALA A N 12
ATOM 21489 C CA . ALA A 1 30 ? 22.138 -6.106 -20.879 1.00 2.51 29 ALA A CA 12
ATOM 21490 C C . ALA A 1 30 ? 22.302 -7.506 -20.299 1.00 31.23 29 ALA A C 12
ATOM 21491 O O . ALA A 1 30 ? 22.098 -8.503 -20.992 1.00 5.35 29 ALA A O 12
ATOM 21498 N N . MET A 1 31 ? 22.671 -7.574 -19.024 1.00 24.11 30 MET A N 12
ATOM 21499 C CA . MET A 1 31 ? 22.862 -8.854 -18.351 1.00 52.20 30 MET A CA 12
ATOM 21500 C C . MET A 1 31 ? 21.653 -9.761 -18.557 1.00 21.44 30 MET A C 12
ATOM 21501 O O . MET A 1 31 ? 21.794 -10.916 -18.960 1.00 33.02 30 MET A O 12
ATOM 21515 N N . ARG A 1 32 ? 20.467 -9.232 -18.277 1.00 13.23 31 ARG A N 12
ATOM 21516 C CA . ARG A 1 32 ? 19.234 -9.995 -18.430 1.00 21.24 31 ARG A CA 12
ATOM 21517 C C . ARG A 1 32 ? 19.140 -10.602 -19.827 1.00 23.15 31 ARG A C 12
ATOM 21518 O O . ARG A 1 32 ? 18.912 -11.802 -19.978 1.00 1.14 31 ARG A O 12
ATOM 21539 N N . GLN A 1 33 ? 19.317 -9.764 -20.843 1.00 63.41 32 GLN A N 12
ATOM 21540 C CA . GLN A 1 33 ? 19.251 -10.219 -22.227 1.00 42.21 32 GLN A CA 12
ATOM 21541 C C . GLN A 1 33 ? 20.351 -11.234 -22.520 1.00 44.50 32 GLN A C 12
ATOM 21542 O O . GLN A 1 33 ? 20.154 -12.170 -23.294 1.00 42.31 32 GLN A O 12
ATOM 21556 N N . GLN A 1 34 ? 21.509 -11.040 -21.897 1.00 22.35 33 GLN A N 12
ATOM 21557 C CA . GLN A 1 34 ? 22.641 -11.939 -22.092 1.00 52.20 33 GLN A CA 12
ATOM 21558 C C . GLN A 1 34 ? 22.343 -13.321 -21.521 1.00 23.22 33 GLN A C 12
ATOM 21559 O O . GLN A 1 34 ? 23.018 -14.297 -21.848 1.00 51.13 33 GLN A O 12
ATOM 21573 N N . MET A 1 35 ? 21.329 -13.397 -20.665 1.00 3.31 34 MET A N 12
ATOM 21574 C CA . MET A 1 35 ? 20.942 -14.661 -20.049 1.00 3.52 34 MET A CA 12
ATOM 21575 C C . MET A 1 35 ? 22.020 -15.149 -19.086 1.00 44.33 34 MET A C 12
ATOM 21576 O O . MET A 1 35 ? 23.074 -14.527 -18.954 1.00 50.03 34 MET A O 12
ATOM 21590 N N . GLU A 1 36 ? 21.749 -16.264 -18.417 1.00 35.53 35 GLU A N 12
ATOM 21591 C CA . GLU A 1 36 ? 22.696 -16.834 -17.466 1.00 0.13 35 GLU A CA 12
ATOM 21592 C C . GLU A 1 36 ? 22.914 -15.892 -16.285 1.00 22.11 35 GLU A C 12
ATOM 21593 O O . GLU A 1 36 ? 23.895 -15.150 -16.244 1.00 15.44 35 GLU A O 12
ATOM 21605 N N . GLU A 1 37 ? 21.992 -15.929 -15.328 1.00 24.23 36 GLU A N 12
ATOM 21606 C CA . GLU A 1 37 ? 22.083 -15.078 -14.147 1.00 64.22 36 GLU A CA 12
ATOM 21607 C C . GLU A 1 37 ? 20.890 -15.301 -13.222 1.00 63.24 36 GLU A C 12
ATOM 21608 O O . GLU A 1 37 ? 19.769 -15.516 -13.681 1.00 53.33 36 GLU A O 12
ATOM 21620 N N . GLN A 1 38 ? 21.142 -15.249 -11.918 1.00 70.44 37 GLN A N 12
ATOM 21621 C CA . GLN A 1 38 ? 20.089 -15.447 -10.929 1.00 61.02 37 GLN A CA 12
ATOM 21622 C C . GLN A 1 38 ? 18.847 -14.637 -11.287 1.00 22.32 37 GLN A C 12
ATOM 21623 O O . GLN A 1 38 ? 17.722 -15.054 -11.012 1.00 30.41 37 GLN A O 12
ATOM 21637 N N . ARG A 1 39 ? 19.059 -13.478 -11.901 1.00 4.23 38 ARG A N 12
ATOM 21638 C CA . ARG A 1 39 ? 17.957 -12.609 -12.294 1.00 51.15 38 ARG A CA 12
ATOM 21639 C C . ARG A 1 39 ? 17.130 -13.249 -13.405 1.00 73.42 38 ARG A C 12
ATOM 21640 O O . ARG A 1 39 ? 15.907 -13.348 -13.304 1.00 32.12 38 ARG A O 12
ATOM 21661 N N . ARG A 1 40 ? 17.805 -13.682 -14.465 1.00 24.45 39 ARG A N 12
ATOM 21662 C CA . ARG A 1 40 ? 17.133 -14.312 -15.595 1.00 10.32 39 ARG A CA 12
ATOM 21663 C C . ARG A 1 40 ? 16.600 -15.689 -15.212 1.00 61.30 39 ARG A C 12
ATOM 21664 O O . ARG A 1 40 ? 15.415 -15.977 -15.384 1.00 42.02 39 ARG A O 12
ATOM 21685 N N . ILE A 1 41 ? 17.483 -16.536 -14.693 1.00 73.22 40 ILE A N 12
ATOM 21686 C CA . ILE A 1 41 ? 17.101 -17.883 -14.286 1.00 13.41 40 ILE A CA 12
ATOM 21687 C C . ILE A 1 41 ? 15.867 -17.857 -13.390 1.00 53.34 40 ILE A C 12
ATOM 21688 O O . ILE A 1 41 ? 15.064 -18.789 -13.396 1.00 72.31 40 ILE A O 12
ATOM 21704 N N . MET A 1 42 ? 15.722 -16.781 -12.623 1.00 73.40 41 MET A N 12
ATOM 21705 C CA . MET A 1 42 ? 14.583 -16.633 -11.724 1.00 2.40 41 MET A CA 12
ATOM 21706 C C . MET A 1 42 ? 13.409 -15.971 -12.438 1.00 42.34 41 MET A C 12
ATOM 21707 O O . MET A 1 42 ? 12.258 -16.372 -12.265 1.00 15.44 41 MET A O 12
ATOM 21721 N N . LEU A 1 43 ? 13.708 -14.956 -13.242 1.00 14.33 42 LEU A N 12
ATOM 21722 C CA . LEU A 1 43 ? 12.676 -14.238 -13.983 1.00 3.43 42 LEU A CA 12
ATOM 21723 C C . LEU A 1 43 ? 11.909 -15.182 -14.902 1.00 34.33 42 LEU A C 12
ATOM 21724 O O . LEU A 1 43 ? 10.687 -15.299 -14.808 1.00 14.51 42 LEU A O 12
ATOM 21740 N N . ARG A 1 44 ? 12.634 -15.857 -15.788 1.00 51.51 43 ARG A N 12
ATOM 21741 C CA . ARG A 1 44 ? 12.021 -16.792 -16.723 1.00 61.14 43 ARG A CA 12
ATOM 21742 C C . ARG A 1 44 ? 11.533 -18.044 -15.999 1.00 42.44 43 ARG A C 12
ATOM 21743 O O . ARG A 1 44 ? 10.827 -18.871 -16.576 1.00 4.43 43 ARG A O 12
ATOM 21764 N N . ALA A 1 45 ? 11.915 -18.175 -14.733 1.00 63.23 44 ALA A N 12
ATOM 21765 C CA . ALA A 1 45 ? 11.516 -19.324 -13.930 1.00 72.34 44 ALA A CA 12
ATOM 21766 C C . ALA A 1 45 ? 10.029 -19.271 -13.597 1.00 53.12 44 ALA A C 12
ATOM 21767 O O . ALA A 1 45 ? 9.280 -20.200 -13.900 1.00 65.41 44 ALA A O 12
ATOM 21774 N N . VAL A 1 46 ? 9.606 -18.177 -12.971 1.00 61.10 45 VAL A N 12
ATOM 21775 C CA . VAL A 1 46 ? 8.208 -18.002 -12.597 1.00 32.41 45 VAL A CA 12
ATOM 21776 C C . VAL A 1 46 ? 7.636 -16.720 -13.190 1.00 43.41 45 VAL A C 12
ATOM 21777 O O . VAL A 1 46 ? 6.466 -16.666 -13.570 1.00 51.13 45 VAL A O 12
ATOM 21790 N N . LEU A 1 47 ? 8.469 -15.688 -13.267 1.00 43.32 46 LEU A N 12
ATOM 21791 C CA . LEU A 1 47 ? 8.048 -14.403 -13.815 1.00 74.33 46 LEU A CA 12
ATOM 21792 C C . LEU A 1 47 ? 7.824 -14.501 -15.321 1.00 42.30 46 LEU A C 12
ATOM 21793 O O . LEU A 1 47 ? 7.999 -15.563 -15.919 1.00 22.23 46 LEU A O 12
ATOM 21809 N N . THR A 1 48 ? 7.438 -13.384 -15.930 1.00 42.05 47 THR A N 12
ATOM 21810 C CA . THR A 1 48 ? 7.192 -13.343 -17.366 1.00 50.23 47 THR A CA 12
ATOM 21811 C C . THR A 1 48 ? 8.485 -13.532 -18.152 1.00 33.34 47 THR A C 12
ATOM 21812 O O . THR A 1 48 ? 9.547 -13.038 -17.774 1.00 1.13 47 THR A O 12
ATOM 21823 N N . PRO A 1 49 ? 8.396 -14.265 -19.272 1.00 13.33 48 PRO A N 12
ATOM 21824 C CA . PRO A 1 49 ? 9.549 -14.535 -20.135 1.00 25.14 48 PRO A CA 12
ATOM 21825 C C . PRO A 1 49 ? 10.028 -13.288 -20.871 1.00 34.42 48 PRO A C 12
ATOM 21826 O O . PRO A 1 49 ? 9.655 -12.169 -20.522 1.00 11.33 48 PRO A O 12
ATOM 21837 N N . ALA A 1 50 ? 10.855 -13.490 -21.891 1.00 74.14 49 ALA A N 12
ATOM 21838 C CA . ALA A 1 50 ? 11.381 -12.382 -22.678 1.00 65.03 49 ALA A CA 12
ATOM 21839 C C . ALA A 1 50 ? 11.270 -12.668 -24.172 1.00 41.21 49 ALA A C 12
ATOM 21840 O O . ALA A 1 50 ? 12.078 -12.189 -24.967 1.00 64.11 49 ALA A O 12
ATOM 21847 N N . ALA A 1 51 ? 10.264 -13.451 -24.547 1.00 22.44 50 ALA A N 12
ATOM 21848 C CA . ALA A 1 51 ? 10.047 -13.800 -25.945 1.00 51.42 50 ALA A CA 12
ATOM 21849 C C . ALA A 1 51 ? 10.015 -12.553 -26.823 1.00 11.13 50 ALA A C 12
ATOM 21850 O O . ALA A 1 51 ? 10.454 -12.581 -27.972 1.00 24.11 50 ALA A O 12
ATOM 21857 N N . GLN A 1 52 ? 9.492 -11.462 -26.273 1.00 53.45 51 GLN A N 12
ATOM 21858 C CA . GLN A 1 52 ? 9.402 -10.205 -27.008 1.00 74.32 51 GLN A CA 12
ATOM 21859 C C . GLN A 1 52 ? 10.721 -9.885 -27.703 1.00 70.31 51 GLN A C 12
ATOM 21860 O O . GLN A 1 52 ? 10.735 -9.365 -28.818 1.00 61.22 51 GLN A O 12
ATOM 21874 N N . GLU A 1 53 ? 11.827 -10.199 -27.036 1.00 21.50 52 GLU A N 12
ATOM 21875 C CA . GLU A 1 53 ? 13.151 -9.944 -27.590 1.00 43.42 52 GLU A CA 12
ATOM 21876 C C . GLU A 1 53 ? 13.367 -10.739 -28.874 1.00 73.53 52 GLU A C 12
ATOM 21877 O O . GLU A 1 53 ? 13.473 -10.169 -29.960 1.00 75.22 52 GLU A O 12
ATOM 21889 N N . ARG A 1 54 ? 13.431 -12.060 -28.741 1.00 62.21 53 ARG A N 12
ATOM 21890 C CA . ARG A 1 54 ? 13.636 -12.935 -29.889 1.00 51.14 53 ARG A CA 12
ATOM 21891 C C . ARG A 1 54 ? 12.545 -12.724 -30.935 1.00 13.31 53 ARG A C 12
ATOM 21892 O O . ARG A 1 54 ? 12.832 -12.466 -32.105 1.00 22.33 53 ARG A O 12
ATOM 21913 N N . LEU A 1 55 ? 11.292 -12.835 -30.506 1.00 44.40 54 LEU A N 12
ATOM 21914 C CA . LEU A 1 55 ? 10.157 -12.656 -31.405 1.00 22.42 54 LEU A CA 12
ATOM 21915 C C . LEU A 1 55 ? 10.327 -11.401 -32.255 1.00 25.32 54 LEU A C 12
ATOM 21916 O O . LEU A 1 55 ? 9.906 -11.360 -33.411 1.00 63.02 54 LEU A O 12
ATOM 21932 N N . HIS A 1 56 ? 10.949 -10.380 -31.675 1.00 4.34 55 HIS A N 12
ATOM 21933 C CA . HIS A 1 56 ? 11.178 -9.124 -32.380 1.00 3.31 55 HIS A CA 12
ATOM 21934 C C . HIS A 1 56 ? 12.261 -9.287 -33.443 1.00 11.25 55 HIS A C 12
ATOM 21935 O O . HIS A 1 56 ? 11.987 -9.199 -34.640 1.00 4.04 55 HIS A O 12
ATOM 21949 N N . ARG A 1 57 ? 13.490 -9.524 -32.996 1.00 42.25 56 ARG A N 12
ATOM 21950 C CA . ARG A 1 57 ? 14.614 -9.697 -33.909 1.00 11.10 56 ARG A CA 12
ATOM 21951 C C . ARG A 1 57 ? 14.294 -10.744 -34.972 1.00 45.44 56 ARG A C 12
ATOM 21952 O O . ARG A 1 57 ? 14.471 -10.503 -36.167 1.00 53.30 56 ARG A O 12
ATOM 21973 N N . ILE A 1 58 ? 13.825 -11.905 -34.530 1.00 12.04 57 ILE A N 12
ATOM 21974 C CA . ILE A 1 58 ? 13.481 -12.987 -35.443 1.00 74.41 57 ILE A CA 12
ATOM 21975 C C . ILE A 1 58 ? 12.433 -12.539 -36.457 1.00 30.35 57 ILE A C 12
ATOM 21976 O O . ILE A 1 58 ? 12.488 -12.915 -37.627 1.00 73.30 57 ILE A O 12
ATOM 21992 N N . GLN A 1 59 ? 11.481 -11.733 -35.998 1.00 43.52 58 GLN A N 12
ATOM 21993 C CA . GLN A 1 59 ? 10.422 -11.232 -36.866 1.00 34.12 58 GLN A CA 12
ATOM 21994 C C . GLN A 1 59 ? 10.999 -10.400 -38.006 1.00 0.21 58 GLN A C 12
ATOM 21995 O O . GLN A 1 59 ? 10.676 -10.619 -39.174 1.00 55.31 58 GLN A O 12
ATOM 22009 N N . LEU A 1 60 ? 11.855 -9.444 -37.660 1.00 33.52 59 LEU A N 12
ATOM 22010 C CA . LEU A 1 60 ? 12.478 -8.578 -38.655 1.00 33.24 59 LEU A CA 12
ATOM 22011 C C . LEU A 1 60 ? 13.077 -9.399 -39.792 1.00 42.32 59 LEU A C 12
ATOM 22012 O O . LEU A 1 60 ? 12.979 -9.024 -40.961 1.00 33.13 59 LEU A O 12
ATOM 22028 N N . VAL A 1 61 ? 13.697 -10.521 -39.442 1.00 61.45 60 VAL A N 12
ATOM 22029 C CA . VAL A 1 61 ? 14.310 -11.397 -40.434 1.00 73.22 60 VAL A CA 12
ATOM 22030 C C . VAL A 1 61 ? 13.264 -12.273 -41.115 1.00 33.03 60 VAL A C 12
ATOM 22031 O O . VAL A 1 61 ? 13.035 -12.164 -42.319 1.00 53.15 60 VAL A O 12
ATOM 22044 N N . LYS A 1 62 ? 12.630 -13.142 -40.335 1.00 21.51 61 LYS A N 12
ATOM 22045 C CA . LYS A 1 62 ? 11.606 -14.037 -40.860 1.00 71.43 61 LYS A CA 12
ATOM 22046 C C . LYS A 1 62 ? 10.210 -13.532 -40.510 1.00 20.00 61 LYS A C 12
ATOM 22047 O O . LYS A 1 62 ? 9.701 -13.791 -39.420 1.00 23.51 61 LYS A O 12
ATOM 22066 N N . ALA A 1 63 ? 9.596 -12.811 -41.442 1.00 14.42 62 ALA A N 12
ATOM 22067 C CA . ALA A 1 63 ? 8.257 -12.272 -41.232 1.00 64.33 62 ALA A CA 12
ATOM 22068 C C . ALA A 1 63 ? 7.284 -13.369 -40.812 1.00 43.33 62 ALA A C 12
ATOM 22069 O O . ALA A 1 63 ? 6.569 -13.230 -39.820 1.00 23.44 62 ALA A O 12
ATOM 22076 N N . ASP A 1 64 ? 7.262 -14.457 -41.574 1.00 12.20 63 ASP A N 12
ATOM 22077 C CA . ASP A 1 64 ? 6.376 -15.578 -41.280 1.00 41.53 63 ASP A CA 12
ATOM 22078 C C . ASP A 1 64 ? 6.589 -16.079 -39.855 1.00 72.35 63 ASP A C 12
ATOM 22079 O O . ASP A 1 64 ? 5.633 -16.400 -39.149 1.00 54.51 63 ASP A O 12
ATOM 22088 N N . LYS A 1 65 ? 7.849 -16.146 -39.439 1.00 72.42 64 LYS A N 12
ATOM 22089 C CA . LYS A 1 65 ? 8.189 -16.609 -38.099 1.00 13.12 64 LYS A CA 12
ATOM 22090 C C . LYS A 1 65 ? 7.588 -15.692 -37.038 1.00 44.42 64 LYS A C 12
ATOM 22091 O O . LYS A 1 65 ? 7.490 -16.061 -35.868 1.00 43.25 64 LYS A O 12
ATOM 22110 N N . ALA A 1 66 ? 7.187 -14.495 -37.455 1.00 62.25 65 ALA A N 12
ATOM 22111 C CA . ALA A 1 66 ? 6.593 -13.527 -36.542 1.00 24.12 65 ALA A CA 12
ATOM 22112 C C . ALA A 1 66 ? 5.092 -13.754 -36.402 1.00 10.15 65 ALA A C 12
ATOM 22113 O O . ALA A 1 66 ? 4.533 -13.614 -35.314 1.00 15.11 65 ALA A O 12
ATOM 22120 N N . ARG A 1 67 ? 4.445 -14.104 -37.508 1.00 61.14 66 ARG A N 12
ATOM 22121 C CA . ARG A 1 67 ? 3.008 -14.348 -37.509 1.00 32.34 66 ARG A CA 12
ATOM 22122 C C . ARG A 1 67 ? 2.686 -15.702 -36.882 1.00 63.02 66 ARG A C 12
ATOM 22123 O O . ARG A 1 67 ? 1.605 -15.899 -36.329 1.00 72.14 66 ARG A O 12
ATOM 22144 N N . GLU A 1 68 ? 3.633 -16.631 -36.974 1.00 1.30 67 GLU A N 12
ATOM 22145 C CA . GLU A 1 68 ? 3.449 -17.966 -36.417 1.00 50.13 67 GLU A CA 12
ATOM 22146 C C . GLU A 1 68 ? 3.827 -17.996 -34.939 1.00 50.12 67 GLU A C 12
ATOM 22147 O O . GLU A 1 68 ? 3.327 -18.822 -34.176 1.00 20.14 67 GLU A O 12
ATOM 22159 N N . VAL A 1 69 ? 4.714 -17.089 -34.543 1.00 1.23 68 VAL A N 12
ATOM 22160 C CA . VAL A 1 69 ? 5.160 -17.010 -33.157 1.00 34.04 68 VAL A CA 12
ATOM 22161 C C . VAL A 1 69 ? 4.239 -16.117 -32.333 1.00 53.33 68 VAL A C 12
ATOM 22162 O O . VAL A 1 69 ? 4.031 -16.352 -31.144 1.00 32.44 68 VAL A O 12
ATOM 22175 N N . GLU A 1 70 ? 3.689 -15.091 -32.975 1.00 42.45 69 GLU A N 12
ATOM 22176 C CA . GLU A 1 70 ? 2.790 -14.161 -32.301 1.00 60.43 69 GLU A CA 12
ATOM 22177 C C . GLU A 1 70 ? 1.334 -14.568 -32.507 1.00 34.15 69 GLU A C 12
ATOM 22178 O O . GLU A 1 70 ? 0.416 -13.818 -32.176 1.00 1.51 69 GLU A O 12
ATOM 22190 N N . ALA A 1 71 ? 1.130 -15.761 -33.055 1.00 23.40 70 ALA A N 12
ATOM 22191 C CA . ALA A 1 71 ? -0.213 -16.269 -33.303 1.00 73.13 70 ALA A CA 12
ATOM 22192 C C . ALA A 1 71 ? -0.764 -16.987 -32.076 1.00 73.41 70 ALA A C 12
ATOM 22193 O O . ALA A 1 71 ? -1.753 -16.555 -31.483 1.00 11.34 70 ALA A O 12
ATOM 22200 N N . LEU A 1 72 ? -0.120 -18.087 -31.701 1.00 4.52 71 LEU A N 12
ATOM 22201 C CA . LEU A 1 72 ? -0.546 -18.866 -30.544 1.00 3.04 71 LEU A CA 12
ATOM 22202 C C . LEU A 1 72 ? -0.514 -18.019 -29.275 1.00 73.32 71 LEU A C 12
ATOM 22203 O O . LEU A 1 72 ? -1.156 -18.353 -28.279 1.00 2.05 71 LEU A O 12
ATOM 22219 N N . ILE A 1 73 ? 0.234 -16.922 -29.321 1.00 31.21 72 ILE A N 12
ATOM 22220 C CA . ILE A 1 73 ? 0.346 -16.026 -28.177 1.00 33.34 72 ILE A CA 12
ATOM 22221 C C . ILE A 1 73 ? -0.974 -15.311 -27.908 1.00 2.42 72 ILE A C 12
ATOM 22222 O O . ILE A 1 73 ? -1.288 -14.973 -26.766 1.00 34.44 72 ILE A O 12
ATOM 22238 N N . LEU A 1 74 ? -1.743 -15.083 -28.966 1.00 52.04 73 LEU A N 12
ATOM 22239 C CA . LEU A 1 74 ? -3.031 -14.409 -28.845 1.00 52.33 73 LEU A CA 12
ATOM 22240 C C . LEU A 1 74 ? -3.966 -15.183 -27.922 1.00 13.33 73 LEU A C 12
ATOM 22241 O O . LEU A 1 74 ? -4.751 -14.591 -27.181 1.00 21.33 73 LEU A O 12
ATOM 22257 N N . GLN A 1 75 ? -3.875 -16.508 -27.971 1.00 2.23 74 GLN A N 12
ATOM 22258 C CA . GLN A 1 75 ? -4.712 -17.362 -27.137 1.00 30.22 74 GLN A CA 12
ATOM 22259 C C . GLN A 1 75 ? -3.985 -17.752 -25.854 1.00 64.44 74 GLN A C 12
ATOM 22260 O O . GLN A 1 75 ? -4.588 -17.826 -24.785 1.00 72.00 74 GLN A O 12
ATOM 22274 N N . ASN A 1 76 ? -2.684 -18.002 -25.970 1.00 52.20 75 ASN A N 12
ATOM 22275 C CA . ASN A 1 76 ? -1.874 -18.386 -24.819 1.00 54.35 75 ASN A CA 12
ATOM 22276 C C . ASN A 1 76 ? -1.909 -17.304 -23.745 1.00 1.54 75 ASN A C 12
ATOM 22277 O O . ASN A 1 76 ? -2.185 -17.582 -22.578 1.00 41.31 75 ASN A O 12
ATOM 22288 N N . ALA A 1 77 ? -1.627 -16.069 -24.147 1.00 12.42 76 ALA A N 12
ATOM 22289 C CA . ALA A 1 77 ? -1.628 -14.944 -23.219 1.00 75.13 76 ALA A CA 12
ATOM 22290 C C . ALA A 1 77 ? -2.988 -14.789 -22.547 1.00 12.04 76 ALA A C 12
ATOM 22291 O O . ALA A 1 77 ? -3.072 -14.614 -21.331 1.00 55.24 76 ALA A O 12
ATOM 22298 N N . GLN A 1 78 ? -4.049 -14.854 -23.345 1.00 0.23 77 GLN A N 12
ATOM 22299 C CA . GLN A 1 78 ? -5.405 -14.719 -22.825 1.00 43.12 77 GLN A CA 12
ATOM 22300 C C . GLN A 1 78 ? -5.723 -15.838 -21.839 1.00 15.42 77 GLN A C 12
ATOM 22301 O O . GLN A 1 78 ? -6.512 -15.654 -20.911 1.00 62.41 77 GLN A O 12
ATOM 22315 N N . ARG A 1 79 ? -5.106 -16.996 -22.046 1.00 31.11 78 ARG A N 12
ATOM 22316 C CA . ARG A 1 79 ? -5.326 -18.145 -21.176 1.00 24.13 78 ARG A CA 12
ATOM 22317 C C . ARG A 1 79 ? -4.695 -17.917 -19.805 1.00 61.31 78 ARG A C 12
ATOM 22318 O O . ARG A 1 79 ? -5.239 -18.333 -18.783 1.00 71.21 78 ARG A O 12
ATOM 22339 N N . GLY A 1 80 ? -3.543 -17.254 -19.792 1.00 44.12 79 GLY A N 12
ATOM 22340 C CA . GLY A 1 80 ? -2.856 -16.983 -18.542 1.00 75.14 79 GLY A CA 12
ATOM 22341 C C . GLY A 1 80 ? -1.457 -17.564 -18.512 1.00 22.14 79 GLY A C 12
ATOM 22342 O O . GLY A 1 80 ? -1.276 -18.751 -18.240 1.00 72.32 79 GLY A O 12
ATOM 22346 N N . ARG A 1 81 ? -0.464 -16.727 -18.792 1.00 42.50 80 ARG A N 12
ATOM 22347 C CA . ARG A 1 81 ? 0.927 -17.165 -18.798 1.00 53.21 80 ARG A CA 12
ATOM 22348 C C . ARG A 1 81 ? 1.186 -18.165 -17.675 1.00 63.15 80 ARG A C 12
ATOM 22349 O O . ARG A 1 81 ? 0.590 -18.078 -16.601 1.00 43.51 80 ARG A O 12
ATOM 22370 N N . LEU A 1 82 ? 2.079 -19.115 -17.932 1.00 33.34 81 LEU A N 12
ATOM 22371 C CA . LEU A 1 82 ? 2.417 -20.133 -16.943 1.00 64.30 81 LEU A CA 12
ATOM 22372 C C . LEU A 1 82 ? 3.452 -19.608 -15.953 1.00 12.22 81 LEU A C 12
ATOM 22373 O O . LEU A 1 82 ? 4.576 -20.104 -15.892 1.00 61.35 81 LEU A O 12
ATOM 22389 N N . ALA A 1 83 ? 3.063 -18.602 -15.177 1.00 15.43 82 ALA A N 12
ATOM 22390 C CA . ALA A 1 83 ? 3.954 -18.012 -14.186 1.00 44.20 82 ALA A CA 12
ATOM 22391 C C . ALA A 1 83 ? 3.990 -18.849 -12.912 1.00 12.32 82 ALA A C 12
ATOM 22392 O O . ALA A 1 83 ? 3.915 -18.315 -11.805 1.00 11.01 82 ALA A O 12
ATOM 22399 N N . ASP A 1 84 ? 4.103 -20.162 -13.075 1.00 65.14 83 ASP A N 12
ATOM 22400 C CA . ASP A 1 84 ? 4.149 -21.073 -11.938 1.00 21.24 83 ASP A CA 12
ATOM 22401 C C . ASP A 1 84 ? 4.620 -22.458 -12.369 1.00 62.43 83 ASP A C 12
ATOM 22402 O O . ASP A 1 84 ? 5.376 -23.119 -11.656 1.00 73.44 83 ASP A O 12
ATOM 22411 N N . LYS A 1 85 ? 4.168 -22.893 -13.541 1.00 22.03 84 LYS A N 12
ATOM 22412 C CA . LYS A 1 85 ? 4.543 -24.199 -14.069 1.00 34.51 84 LYS A CA 12
ATOM 22413 C C . LYS A 1 85 ? 5.933 -24.155 -14.695 1.00 20.24 84 LYS A C 12
ATOM 22414 O O . LYS A 1 85 ? 6.825 -24.908 -14.303 1.00 61.13 84 LYS A O 12
ATOM 22433 N N . VAL A 1 86 ? 6.111 -23.267 -15.668 1.00 21.52 85 VAL A N 12
ATOM 22434 C CA . VAL A 1 86 ? 7.394 -23.123 -16.346 1.00 31.33 85 VAL A CA 12
ATOM 22435 C C . VAL A 1 86 ? 7.358 -21.978 -17.352 1.00 22.43 85 VAL A C 12
ATOM 22436 O O . VAL A 1 86 ? 6.287 -21.548 -17.780 1.00 42.11 85 VAL A O 12
ATOM 22449 N N . ASP A 1 87 ? 8.536 -21.490 -17.725 1.00 54.42 86 ASP A N 12
ATOM 22450 C CA . ASP A 1 87 ? 8.640 -20.395 -18.683 1.00 10.21 86 ASP A CA 12
ATOM 22451 C C . ASP A 1 87 ? 7.818 -20.687 -19.934 1.00 73.01 86 ASP A C 12
ATOM 22452 O O . ASP A 1 87 ? 7.865 -21.791 -20.475 1.00 64.12 86 ASP A O 12
ATOM 22461 N N . GLU A 1 88 ? 7.064 -19.690 -20.387 1.00 32.10 87 GLU A N 12
ATOM 22462 C CA . GLU A 1 88 ? 6.230 -19.842 -21.573 1.00 73.14 87 GLU A CA 12
ATOM 22463 C C . GLU A 1 88 ? 7.068 -19.738 -22.845 1.00 15.25 87 GLU A C 12
ATOM 22464 O O . GLU A 1 88 ? 6.972 -20.582 -23.734 1.00 61.44 87 GLU A O 12
ATOM 22476 N N . ALA A 1 89 ? 7.888 -18.695 -22.922 1.00 32.05 88 ALA A N 12
ATOM 22477 C CA . ALA A 1 89 ? 8.743 -18.480 -24.082 1.00 25.21 88 ALA A CA 12
ATOM 22478 C C . ALA A 1 89 ? 9.520 -19.745 -24.433 1.00 1.21 88 ALA A C 12
ATOM 22479 O O . ALA A 1 89 ? 9.542 -20.173 -25.587 1.00 53.04 88 ALA A O 12
ATOM 22486 N N . THR A 1 90 ? 10.159 -20.339 -23.430 1.00 34.43 89 THR A N 12
ATOM 22487 C CA . THR A 1 90 ? 10.938 -21.554 -23.633 1.00 2.23 89 THR A CA 12
ATOM 22488 C C . THR A 1 90 ? 10.128 -22.609 -24.377 1.00 20.34 89 THR A C 12
ATOM 22489 O O . THR A 1 90 ? 10.686 -23.455 -25.078 1.00 13.41 89 THR A O 12
ATOM 22500 N N . LEU A 1 91 ? 8.810 -22.555 -24.220 1.00 70.33 90 LEU A N 12
ATOM 22501 C CA . LEU A 1 91 ? 7.922 -23.507 -24.879 1.00 32.25 90 LEU A CA 12
ATOM 22502 C C . LEU A 1 91 ? 7.659 -23.097 -26.324 1.00 13.22 90 LEU A C 12
ATOM 22503 O O . LEU A 1 91 ? 7.811 -23.900 -27.245 1.00 5.31 90 LEU A O 12
ATOM 22519 N N . ILE A 1 92 ? 7.265 -21.842 -26.515 1.00 33.32 91 ILE A N 12
ATOM 22520 C CA . ILE A 1 92 ? 6.984 -21.325 -27.848 1.00 50.23 91 ILE A CA 12
ATOM 22521 C C . ILE A 1 92 ? 8.226 -21.380 -28.732 1.00 35.01 91 ILE A C 12
ATOM 22522 O O . ILE A 1 92 ? 8.173 -21.862 -29.863 1.00 31.12 91 ILE A O 12
ATOM 22538 N N . GLU A 1 93 ? 9.342 -20.884 -28.207 1.00 33.33 92 GLU A N 12
ATOM 22539 C CA . GLU A 1 93 ? 10.597 -20.879 -28.948 1.00 41.54 92 GLU A CA 12
ATOM 22540 C C . GLU A 1 93 ? 11.077 -22.302 -29.216 1.00 45.01 92 GLU A C 12
ATOM 22541 O O . GLU A 1 93 ? 11.881 -22.539 -30.119 1.00 50.22 92 GLU A O 12
ATOM 22553 N N . LEU A 1 94 ? 10.580 -23.246 -28.425 1.00 24.21 93 LEU A N 12
ATOM 22554 C CA . LEU A 1 94 ? 10.958 -24.647 -28.575 1.00 24.20 93 LEU A CA 12
ATOM 22555 C C . LEU A 1 94 ? 10.099 -25.333 -29.633 1.00 2.24 93 LEU A C 12
ATOM 22556 O O . LEU A 1 94 ? 10.617 -25.971 -30.550 1.00 73.21 93 LEU A O 12
ATOM 22572 N N . LEU A 1 95 ? 8.785 -25.195 -29.500 1.00 13.14 94 LEU A N 12
ATOM 22573 C CA . LEU A 1 95 ? 7.852 -25.799 -30.445 1.00 45.03 94 LEU A CA 12
ATOM 22574 C C . LEU A 1 95 ? 7.948 -25.125 -31.810 1.00 40.22 94 LEU A C 12
ATOM 22575 O O . LEU A 1 95 ? 7.937 -25.792 -32.844 1.00 63.11 94 LEU A O 12
ATOM 22591 N N . GLN A 1 96 ? 8.043 -23.799 -31.804 1.00 63.13 95 GLN A N 12
ATOM 22592 C CA . GLN A 1 96 ? 8.142 -23.035 -33.042 1.00 65.34 95 GLN A CA 12
ATOM 22593 C C . GLN A 1 96 ? 9.387 -23.433 -33.829 1.00 72.33 95 GLN A C 12
ATOM 22594 O O . GLN A 1 96 ? 9.383 -23.423 -35.060 1.00 3.41 95 GLN A O 12
ATOM 22608 N N . GLN A 1 97 ? 10.449 -23.783 -33.111 1.00 34.44 96 GLN A N 12
ATOM 22609 C CA . GLN A 1 97 ? 11.700 -24.184 -33.743 1.00 1.32 96 GLN A CA 12
ATOM 22610 C C . GLN A 1 97 ? 11.638 -25.637 -34.202 1.00 12.23 96 GLN A C 12
ATOM 22611 O O . GLN A 1 97 ? 12.452 -26.079 -35.013 1.00 23.03 96 GLN A O 12
ATOM 22625 N N . THR A 1 98 ? 10.666 -26.377 -33.677 1.00 54.35 97 THR A N 12
ATOM 22626 C CA . THR A 1 98 ? 10.498 -27.780 -34.032 1.00 34.42 97 THR A CA 12
ATOM 22627 C C . THR A 1 98 ? 9.477 -27.946 -35.152 1.00 65.43 97 THR A C 12
ATOM 22628 O O . THR A 1 98 ? 8.809 -28.975 -35.249 1.00 20.53 97 THR A O 12
ATOM 22639 N N . SER A 1 99 ? 9.363 -26.927 -35.998 1.00 62.30 98 SER A N 12
ATOM 22640 C CA . SER A 1 99 ? 8.422 -26.960 -37.111 1.00 15.50 98 SER A CA 12
ATOM 22641 C C . SER A 1 99 ? 8.484 -28.300 -37.837 1.00 33.14 98 SER A C 12
ATOM 22642 O O . SER A 1 99 ? 7.463 -28.828 -38.276 1.00 71.32 98 SER A O 12
ATOM 22650 N N . ALA A 1 100 ? 9.690 -28.845 -37.958 1.00 10.31 99 ALA A N 12
ATOM 22651 C CA . ALA A 1 100 ? 9.887 -30.124 -38.628 1.00 33.11 99 ALA A CA 12
ATOM 22652 C C . ALA A 1 100 ? 9.006 -31.207 -38.013 1.00 5.10 99 ALA A C 12
ATOM 22653 O O . ALA A 1 100 ? 8.423 -32.024 -38.725 1.00 15.34 99 ALA A O 12
ATOM 22660 N N . ALA A 1 101 ? 8.917 -31.208 -36.687 1.00 54.40 100 ALA A N 12
ATOM 22661 C CA . ALA A 1 101 ? 8.106 -32.189 -35.977 1.00 25.52 100 ALA A CA 12
ATOM 22662 C C . ALA A 1 101 ? 6.619 -31.895 -36.140 1.00 21.22 100 ALA A C 12
ATOM 22663 O O . ALA A 1 101 ? 5.821 -32.800 -36.385 1.00 11.34 100 ALA A O 12
ATOM 22670 N N . SER A 1 102 ? 6.253 -30.625 -36.002 1.00 3.22 101 SER A N 12
ATOM 22671 C CA . SER A 1 102 ? 4.861 -30.212 -36.129 1.00 75.24 101 SER A CA 12
ATOM 22672 C C . SER A 1 102 ? 4.727 -28.699 -35.989 1.00 42.22 101 SER A C 12
ATOM 22673 O O . SER A 1 102 ? 4.672 -27.975 -36.983 1.00 12.02 101 SER A O 12
ATOM 22681 N N . ALA A 1 103 ? 4.676 -28.228 -34.747 1.00 63.24 102 ALA A N 12
ATOM 22682 C CA . ALA A 1 103 ? 4.552 -26.802 -34.476 1.00 14.44 102 ALA A CA 12
ATOM 22683 C C . ALA A 1 103 ? 3.394 -26.193 -35.259 1.00 51.43 102 ALA A C 12
ATOM 22684 O O . ALA A 1 103 ? 3.577 -25.699 -36.372 1.00 12.25 102 ALA A O 12
ATOM 22691 N N . ALA A 1 104 ? 2.202 -26.232 -34.672 1.00 63.11 103 ALA A N 12
ATOM 22692 C CA . ALA A 1 104 ? 1.015 -25.683 -35.315 1.00 42.23 103 ALA A CA 12
ATOM 22693 C C . ALA A 1 104 ? 0.753 -26.362 -36.655 1.00 51.13 103 ALA A C 12
ATOM 22694 O O . ALA A 1 104 ? 1.456 -27.297 -37.038 1.00 24.24 103 ALA A O 12
ATOM 22701 N N . LYS A 1 105 ? -0.265 -25.886 -37.365 1.00 65.22 104 LYS A N 12
ATOM 22702 C CA . LYS A 1 105 ? -0.620 -26.446 -38.663 1.00 74.54 104 LYS A CA 12
ATOM 22703 C C . LYS A 1 105 ? -1.088 -25.353 -39.618 1.00 54.22 104 LYS A C 12
ATOM 22704 O O . LYS A 1 105 ? -0.680 -25.312 -40.778 1.00 1.01 104 LYS A O 12
ATOM 22723 N N . ASN A 1 106 ? -1.946 -24.468 -39.122 1.00 15.53 105 ASN A N 12
ATOM 22724 C CA . ASN A 1 106 ? -2.469 -23.373 -39.931 1.00 50.42 105 ASN A CA 12
ATOM 22725 C C . ASN A 1 106 ? -3.076 -22.286 -39.049 1.00 40.32 105 ASN A C 12
ATOM 22726 O O . ASN A 1 106 ? -2.561 -21.169 -38.976 1.00 61.44 105 ASN A O 12
ATOM 22737 N N . THR A 1 107 ? -4.175 -22.620 -38.379 1.00 44.41 106 THR A N 12
ATOM 22738 C CA . THR A 1 107 ? -4.852 -21.673 -37.502 1.00 75.24 106 THR A CA 12
ATOM 22739 C C . THR A 1 107 ? -5.866 -22.380 -36.609 1.00 50.44 106 THR A C 12
ATOM 22740 O O . THR A 1 107 ? -6.274 -23.512 -36.868 1.00 21.23 106 THR A O 12
ATOM 22751 N N . PRO A 1 108 ? -6.284 -21.697 -35.533 1.00 74.41 107 PRO A N 12
ATOM 22752 C CA . PRO A 1 108 ? -7.257 -22.241 -34.580 1.00 52.44 107 PRO A CA 12
ATOM 22753 C C . PRO A 1 108 ? -8.656 -22.348 -35.178 1.00 10.31 107 PRO A C 12
ATOM 22754 O O . PRO A 1 108 ? -9.533 -21.536 -34.881 1.00 71.14 107 PRO A O 12
ATOM 22765 N N . LYS A 1 109 ? -8.859 -23.355 -36.021 1.00 3.51 108 LYS A N 12
ATOM 22766 C CA . LYS A 1 109 ? -10.152 -23.570 -36.659 1.00 43.25 108 LYS A CA 12
ATOM 22767 C C . LYS A 1 109 ? -10.190 -24.920 -37.368 1.00 74.01 108 LYS A C 12
ATOM 22768 O O . LYS A 1 109 ? -11.198 -25.627 -37.324 1.00 45.34 108 LYS A O 12
ATOM 22787 N N . VAL A 1 110 ? -9.087 -25.273 -38.020 1.00 21.22 109 VAL A N 12
ATOM 22788 C CA . VAL A 1 110 ? -8.994 -26.540 -38.736 1.00 11.05 109 VAL A CA 12
ATOM 22789 C C . VAL A 1 110 ? -7.599 -27.142 -38.608 1.00 74.22 109 VAL A C 12
ATOM 22790 O O . VAL A 1 110 ? -7.115 -27.815 -39.519 1.00 35.42 109 VAL A O 12
ATOM 22803 N N . THR A 1 111 ? -6.956 -26.896 -37.471 1.00 30.30 110 THR A N 12
ATOM 22804 C CA . THR A 1 111 ? -5.616 -27.413 -37.224 1.00 31.54 110 THR A CA 12
ATOM 22805 C C . THR A 1 111 ? -5.664 -28.863 -36.754 1.00 52.10 110 THR A C 12
ATOM 22806 O O . THR A 1 111 ? -4.684 -29.597 -36.875 1.00 60.11 110 THR A O 12
ATOM 22817 N N . MET A 1 112 ? -6.811 -29.269 -36.218 1.00 43.24 111 MET A N 12
ATOM 22818 C CA . MET A 1 112 ? -6.986 -30.632 -35.732 1.00 72.53 111 MET A CA 12
ATOM 22819 C C . MET A 1 112 ? -6.130 -30.883 -34.495 1.00 14.13 111 MET A C 12
ATOM 22820 O O . MET A 1 112 ? -5.033 -31.433 -34.588 1.00 71.25 111 MET A O 12
ATOM 22834 N N . ARG A 1 113 ? -6.639 -30.475 -33.337 1.00 30.24 112 ARG A N 12
ATOM 22835 C CA . ARG A 1 113 ? -5.920 -30.654 -32.081 1.00 70.30 112 ARG A CA 12
ATOM 22836 C C . ARG A 1 113 ? -4.530 -30.029 -32.156 1.00 52.24 112 ARG A C 12
ATOM 22837 O O . ARG A 1 113 ? -3.519 -30.726 -32.072 1.00 74.44 112 ARG A O 12
ATOM 22858 N N . ARG A 1 114 ? -4.488 -28.710 -32.316 1.00 34.02 113 ARG A N 12
ATOM 22859 C CA . ARG A 1 114 ? -3.223 -27.991 -32.404 1.00 53.13 113 ARG A CA 12
ATOM 22860 C C . ARG A 1 114 ? -2.378 -28.223 -31.156 1.00 4.14 113 ARG A C 12
ATOM 22861 O O . ARG A 1 114 ? -2.758 -28.988 -30.269 1.00 71.14 113 ARG A O 12
ATOM 22882 N N . ARG A 1 115 ? -1.229 -27.557 -31.093 1.00 62.52 114 ARG A N 12
ATOM 22883 C CA . ARG A 1 115 ? -0.329 -27.692 -29.954 1.00 64.44 114 ARG A CA 12
ATOM 22884 C C . ARG A 1 115 ? -1.110 -27.720 -28.644 1.00 2.30 114 ARG A C 12
ATOM 22885 O O . ARG A 1 115 ? -2.170 -27.104 -28.528 1.00 5.31 114 ARG A O 12
ATOM 22906 N N . PHE A 1 116 ? -0.580 -28.438 -27.660 1.00 24.22 115 PHE A N 12
ATOM 22907 C CA . PHE A 1 116 ? -1.228 -28.547 -26.358 1.00 64.30 115 PHE A CA 12
ATOM 22908 C C . PHE A 1 116 ? -0.246 -28.230 -25.234 1.00 20.44 115 PHE A C 12
ATOM 22909 O O . PHE A 1 116 ? 0.728 -28.953 -25.023 1.00 71.23 115 PHE A O 12
ATOM 22926 N N . SER A 1 117 ? -0.510 -27.144 -24.514 1.00 61.23 116 SER A N 12
ATOM 22927 C CA . SER A 1 117 ? 0.352 -26.728 -23.414 1.00 72.10 116 SER A CA 12
ATOM 22928 C C . SER A 1 117 ? 0.682 -27.909 -22.506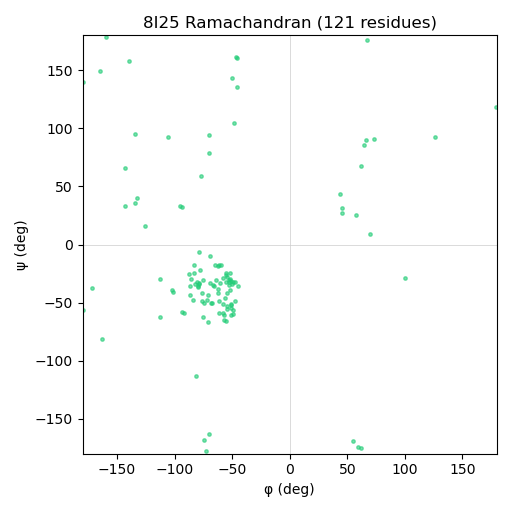 1.00 12.20 116 SER A C 12
ATOM 22929 O O . SER A 1 117 ? -0.147 -28.340 -21.705 1.00 31.45 116 SER A O 12
ATOM 22937 N N . ASP A 1 118 ? 1.898 -28.426 -22.638 1.00 21.41 117 ASP A N 12
ATOM 22938 C CA . ASP A 1 118 ? 2.340 -29.557 -21.829 1.00 51.23 117 ASP A CA 12
ATOM 22939 C C . ASP A 1 118 ? 2.176 -29.258 -20.342 1.00 63.13 117 ASP A C 12
ATOM 22940 O O . ASP A 1 118 ? 1.935 -30.161 -19.540 1.00 44.35 117 ASP A O 12
ATOM 22949 N N . ASP A 1 119 ? 2.310 -27.987 -19.981 1.00 53.44 118 ASP A N 12
ATOM 22950 C CA . ASP A 1 119 ? 2.177 -27.569 -18.591 1.00 12.53 118 ASP A CA 12
ATOM 22951 C C . ASP A 1 119 ? 0.771 -27.852 -18.070 1.00 22.31 118 ASP A C 12
ATOM 22952 O O . ASP A 1 119 ? 0.563 -28.001 -16.866 1.00 20.53 118 ASP A O 12
ATOM 22961 N N . ASP A 1 120 ? -0.189 -27.924 -18.985 1.00 35.35 119 ASP A N 12
ATOM 22962 C CA . ASP A 1 120 ? -1.576 -28.190 -18.618 1.00 23.01 119 ASP A CA 12
ATOM 22963 C C . ASP A 1 120 ? -1.705 -29.543 -17.925 1.00 42.01 119 ASP A C 12
ATOM 22964 O O . ASP A 1 120 ? -2.156 -29.626 -16.782 1.00 45.24 119 ASP A O 12
ATOM 22973 N N . ASP A 1 121 ? -1.308 -30.600 -18.624 1.00 65.24 120 ASP A N 12
ATOM 22974 C CA . ASP A 1 121 ? -1.379 -31.950 -18.077 1.00 3.12 120 ASP A CA 12
ATOM 22975 C C . ASP A 1 121 ? 0.009 -32.457 -17.698 1.00 45.33 120 ASP A C 12
ATOM 22976 O O . ASP A 1 121 ? 0.260 -33.662 -17.690 1.00 42.00 120 ASP A O 12
ATOM 22985 N N . ASP A 1 122 ? 0.908 -31.529 -17.387 1.00 14.22 121 ASP A N 12
ATOM 22986 C CA . ASP A 1 122 ? 2.271 -31.881 -17.007 1.00 71.14 121 ASP A CA 12
ATOM 22987 C C . ASP A 1 122 ? 2.840 -32.940 -17.947 1.00 32.25 121 ASP A C 12
ATOM 22988 O O . ASP A 1 122 ? 3.703 -33.729 -17.560 1.00 15.12 121 ASP A O 12
ATOM 22997 N N . PHE A 1 123 ? 2.350 -32.953 -19.182 1.00 2.31 122 PHE A N 12
ATOM 22998 C CA . PHE A 1 123 ? 2.808 -33.916 -20.176 1.00 22.30 122 PHE A CA 12
ATOM 22999 C C . PHE A 1 123 ? 2.767 -33.314 -21.577 1.00 55.42 122 PHE A C 12
ATOM 23000 O O . PHE A 1 123 ? 2.902 -32.681 -22.340 1.00 21.03 122 PHE A O 12
ATOM 23017 N N . SER A 1 1 ? -1.338 20.169 -13.266 1.00 15.23 0 SER A N 13
ATOM 23018 C CA . SER A 1 1 ? -2.345 20.410 -14.293 1.00 60.41 0 SER A CA 13
ATOM 23019 C C . SER A 1 1 ? -1.705 20.473 -15.676 1.00 43.34 0 SER A C 13
ATOM 23020 O O . SER A 1 1 ? -1.906 21.431 -16.422 1.00 13.41 0 SER A O 13
ATOM 23028 N N . MET A 1 2 ? -0.932 19.445 -16.012 1.00 11.33 1 MET A N 13
ATOM 23029 C CA . MET A 1 2 ? -0.263 19.383 -17.306 1.00 4.12 1 MET A CA 13
ATOM 23030 C C . MET A 1 2 ? -0.286 17.963 -17.862 1.00 52.15 1 MET A C 13
ATOM 23031 O O . MET A 1 2 ? 0.476 17.103 -17.423 1.00 61.32 1 MET A O 13
ATOM 23045 N N . GLN A 1 3 ? -1.166 17.726 -18.830 1.00 43.34 2 GLN A N 13
ATOM 23046 C CA . GLN A 1 3 ? -1.288 16.410 -19.445 1.00 71.23 2 GLN A CA 13
ATOM 23047 C C . GLN A 1 3 ? -0.911 16.462 -20.922 1.00 74.33 2 GLN A C 13
ATOM 23048 O O . GLN A 1 3 ? -0.918 17.519 -21.553 1.00 15.10 2 GLN A O 13
ATOM 23062 N N . PRO A 1 4 ? -0.574 15.294 -21.489 1.00 21.22 3 PRO A N 13
ATOM 23063 C CA . PRO A 1 4 ? -0.188 15.180 -22.898 1.00 70.14 3 PRO A CA 13
ATOM 23064 C C . PRO A 1 4 ? -1.364 15.410 -23.842 1.00 21.33 3 PRO A C 13
ATOM 23065 O O . PRO A 1 4 ? -1.602 16.531 -24.289 1.00 64.04 3 PRO A O 13
ATOM 23076 N N . GLU A 1 5 ? -2.096 14.341 -24.139 1.00 32.33 4 GLU A N 13
ATOM 23077 C CA . GLU A 1 5 ? -3.247 14.428 -25.030 1.00 34.35 4 GLU A CA 13
ATOM 23078 C C . GLU A 1 5 ? -4.188 13.244 -24.821 1.00 4.14 4 GLU A C 13
ATOM 23079 O O . GLU A 1 5 ? -5.243 13.379 -24.202 1.00 24.32 4 GLU A O 13
ATOM 23091 N N . GLU A 1 6 ? -3.796 12.086 -25.342 1.00 73.42 5 GLU A N 13
ATOM 23092 C CA . GLU A 1 6 ? -4.605 10.879 -25.214 1.00 62.10 5 GLU A CA 13
ATOM 23093 C C . GLU A 1 6 ? -4.384 10.217 -23.857 1.00 4.42 5 GLU A C 13
ATOM 23094 O O . GLU A 1 6 ? -5.294 9.607 -23.295 1.00 43.24 5 GLU A O 13
ATOM 23106 N N . PHE A 1 7 ? -3.168 10.343 -23.335 1.00 63.54 6 PHE A N 13
ATOM 23107 C CA . PHE A 1 7 ? -2.825 9.756 -22.045 1.00 11.00 6 PHE A CA 13
ATOM 23108 C C . PHE A 1 7 ? -2.980 10.780 -20.924 1.00 62.30 6 PHE A C 13
ATOM 23109 O O . PHE A 1 7 ? -2.226 10.769 -19.951 1.00 50.44 6 PHE A O 13
ATOM 23126 N N . ALA A 1 8 ? -3.962 11.663 -21.069 1.00 33.22 7 ALA A N 13
ATOM 23127 C CA . ALA A 1 8 ? -4.218 12.692 -20.069 1.00 4.21 7 ALA A CA 13
ATOM 23128 C C . ALA A 1 8 ? -4.922 12.109 -18.848 1.00 42.53 7 ALA A C 13
ATOM 23129 O O . ALA A 1 8 ? -4.903 10.899 -18.628 1.00 64.11 7 ALA A O 13
ATOM 23136 N N . ALA A 1 9 ? -5.542 12.979 -18.058 1.00 11.04 8 ALA A N 13
ATOM 23137 C CA . ALA A 1 9 ? -6.254 12.550 -16.860 1.00 25.11 8 ALA A CA 13
ATOM 23138 C C . ALA A 1 9 ? -5.285 12.032 -15.802 1.00 61.11 8 ALA A C 13
ATOM 23139 O O . ALA A 1 9 ? -5.448 10.927 -15.285 1.00 52.14 8 ALA A O 13
ATOM 23146 N N . ALA A 1 10 ? -4.276 12.837 -15.485 1.00 71.02 9 ALA A N 13
ATOM 23147 C CA . ALA A 1 10 ? -3.282 12.460 -14.488 1.00 71.10 9 ALA A CA 13
ATOM 23148 C C . ALA A 1 10 ? -2.830 11.017 -14.682 1.00 31.51 9 ALA A C 13
ATOM 23149 O O . ALA A 1 10 ? -2.527 10.316 -13.717 1.00 34.04 9 ALA A O 13
ATOM 23156 N N . ALA A 1 11 ? -2.787 10.578 -15.936 1.00 14.12 10 ALA A N 13
ATOM 23157 C CA . ALA A 1 11 ? -2.371 9.218 -16.256 1.00 10.41 10 ALA A CA 13
ATOM 23158 C C . ALA A 1 11 ? -0.868 9.149 -16.506 1.00 54.05 10 ALA A C 13
ATOM 23159 O O . ALA A 1 11 ? -0.108 8.686 -15.656 1.00 35.12 10 ALA A O 13
ATOM 23166 N N . ARG A 1 12 ? -0.447 9.611 -17.679 1.00 2.41 11 ARG A N 13
ATOM 23167 C CA . ARG A 1 12 ? 0.965 9.600 -18.042 1.00 22.32 11 ARG A CA 13
ATOM 23168 C C . ARG A 1 12 ? 1.510 8.175 -18.060 1.00 21.42 11 ARG A C 13
ATOM 23169 O O . ARG A 1 12 ? 0.875 7.250 -17.555 1.00 30.21 11 ARG A O 13
ATOM 23190 N N . GLY A 1 13 ? 2.692 8.005 -18.646 1.00 54.30 12 GLY A N 13
ATOM 23191 C CA . GLY A 1 13 ? 3.302 6.691 -18.720 1.00 34.44 12 GLY A CA 13
ATOM 23192 C C . GLY A 1 13 ? 4.313 6.458 -17.615 1.00 3.20 12 GLY A C 13
ATOM 23193 O O . GLY A 1 13 ? 4.499 5.330 -17.161 1.00 65.15 12 GLY A O 13
ATOM 23197 N N . GLY A 1 14 ? 4.971 7.530 -17.181 1.00 74.43 13 GLY A N 13
ATOM 23198 C CA . GLY A 1 14 ? 5.962 7.416 -16.128 1.00 22.51 13 GLY A CA 13
ATOM 23199 C C . GLY A 1 14 ? 6.967 6.312 -16.394 1.00 50.34 13 GLY A C 13
ATOM 23200 O O . GLY A 1 14 ? 7.529 5.736 -15.463 1.00 31.02 13 GLY A O 13
ATOM 23204 N N . PHE A 1 15 ? 7.193 6.016 -17.670 1.00 22.31 14 PHE A N 13
ATOM 23205 C CA . PHE A 1 15 ? 8.135 4.972 -18.057 1.00 22.14 14 PHE A CA 13
ATOM 23206 C C . PHE A 1 15 ? 9.499 5.568 -18.393 1.00 61.41 14 PHE A C 13
ATOM 23207 O O . PHE A 1 15 ? 10.237 5.030 -19.218 1.00 0.41 14 PHE A O 13
ATOM 23224 N N . GLY A 1 16 ? 9.827 6.683 -17.748 1.00 12.04 15 GLY A N 13
ATOM 23225 C CA . GLY A 1 16 ? 11.100 7.335 -17.992 1.00 23.52 15 GLY A CA 13
ATOM 23226 C C . GLY A 1 16 ? 12.209 6.786 -17.116 1.00 3.52 15 GLY A C 13
ATOM 23227 O O . GLY A 1 16 ? 13.138 6.145 -17.606 1.00 54.00 15 GLY A O 13
ATOM 23231 N N . GLY A 1 17 ? 12.114 7.041 -15.814 1.00 41.12 16 GLY A N 13
ATOM 23232 C CA . GLY A 1 17 ? 13.125 6.563 -14.889 1.00 13.01 16 GLY A CA 13
ATOM 23233 C C . GLY A 1 17 ? 14.534 6.824 -15.384 1.00 15.05 16 GLY A C 13
ATOM 23234 O O . GLY A 1 17 ? 15.205 5.915 -15.872 1.00 44.52 16 GLY A O 13
ATOM 23238 N N . ASP A 1 18 ? 14.982 8.068 -15.258 1.00 54.35 17 ASP A N 13
ATOM 23239 C CA . ASP A 1 18 ? 16.320 8.447 -15.697 1.00 71.23 17 ASP A CA 13
ATOM 23240 C C . ASP A 1 18 ? 16.826 7.497 -16.778 1.00 24.30 17 ASP A C 13
ATOM 23241 O O . ASP A 1 18 ? 17.747 6.713 -16.548 1.00 11.14 17 ASP A O 13
ATOM 23250 N N . ALA A 1 19 ? 16.218 7.572 -17.957 1.00 70.42 18 ALA A N 13
ATOM 23251 C CA . ALA A 1 19 ? 16.608 6.719 -19.073 1.00 52.34 18 ALA A CA 13
ATOM 23252 C C . ALA A 1 19 ? 18.126 6.628 -19.191 1.00 15.41 18 ALA A C 13
ATOM 23253 O O . ALA A 1 19 ? 18.667 5.584 -19.552 1.00 3.25 18 ALA A O 13
ATOM 23260 N N . GLU A 1 20 ? 18.805 7.729 -18.885 1.00 2.23 19 GLU A N 13
ATOM 23261 C CA . GLU A 1 20 ? 20.261 7.773 -18.958 1.00 72.51 19 GLU A CA 13
ATOM 23262 C C . GLU A 1 20 ? 20.887 7.015 -17.791 1.00 22.20 19 GLU A C 13
ATOM 23263 O O . GLU A 1 20 ? 21.687 6.099 -17.987 1.00 54.23 19 GLU A O 13
ATOM 23275 N N . LYS A 1 21 ? 20.519 7.404 -16.575 1.00 73.40 20 LYS A N 13
ATOM 23276 C CA . LYS A 1 21 ? 21.042 6.762 -15.375 1.00 3.53 20 LYS A CA 13
ATOM 23277 C C . LYS A 1 21 ? 20.778 5.260 -15.401 1.00 12.42 20 LYS A C 13
ATOM 23278 O O . LYS A 1 21 ? 21.703 4.456 -15.294 1.00 50.03 20 LYS A O 13
ATOM 23297 N N . ALA A 1 22 ? 19.510 4.890 -15.544 1.00 73.14 21 ALA A N 13
ATOM 23298 C CA . ALA A 1 22 ? 19.125 3.485 -15.588 1.00 73.31 21 ALA A CA 13
ATOM 23299 C C . ALA A 1 22 ? 19.929 2.728 -16.640 1.00 33.33 21 ALA A C 13
ATOM 23300 O O . ALA A 1 22 ? 20.257 1.555 -16.460 1.00 21.21 21 ALA A O 13
ATOM 23307 N N . LYS A 1 23 ? 20.242 3.405 -17.739 1.00 5.32 22 LYS A N 13
ATOM 23308 C CA . LYS A 1 23 ? 21.009 2.798 -18.820 1.00 73.42 22 LYS A CA 13
ATOM 23309 C C . LYS A 1 23 ? 22.213 2.038 -18.274 1.00 5.44 22 LYS A C 13
ATOM 23310 O O . LYS A 1 23 ? 22.498 0.919 -18.697 1.00 73.44 22 LYS A O 13
ATOM 23329 N N . ALA A 1 24 ? 22.917 2.655 -17.330 1.00 21.25 23 ALA A N 13
ATOM 23330 C CA . ALA A 1 24 ? 24.089 2.035 -16.723 1.00 14.23 23 ALA A CA 13
ATOM 23331 C C . ALA A 1 24 ? 23.759 1.469 -15.346 1.00 2.45 23 ALA A C 13
ATOM 23332 O O . ALA A 1 24 ? 24.092 0.325 -15.038 1.00 43.33 23 ALA A O 13
ATOM 23339 N N . ALA A 1 25 ? 23.104 2.279 -14.520 1.00 33.42 24 ALA A N 13
ATOM 23340 C CA . ALA A 1 25 ? 22.728 1.858 -13.176 1.00 22.42 24 ALA A CA 13
ATOM 23341 C C . ALA A 1 25 ? 21.999 0.519 -13.203 1.00 70.35 24 ALA A C 13
ATOM 23342 O O . ALA A 1 25 ? 22.421 -0.441 -12.560 1.00 23.30 24 ALA A O 13
ATOM 23349 N N . GLU A 1 26 ? 20.902 0.463 -13.952 1.00 71.23 25 GLU A N 13
ATOM 23350 C CA . GLU A 1 26 ? 20.114 -0.759 -14.061 1.00 72.14 25 GLU A CA 13
ATOM 23351 C C . GLU A 1 26 ? 20.896 -1.848 -14.790 1.00 41.12 25 GLU A C 13
ATOM 23352 O O . GLU A 1 26 ? 20.876 -3.012 -14.393 1.00 64.51 25 GLU A O 13
ATOM 23364 N N . ALA A 1 27 ? 21.584 -1.459 -15.859 1.00 73.41 26 ALA A N 13
ATOM 23365 C CA . ALA A 1 27 ? 22.374 -2.401 -16.643 1.00 12.22 26 ALA A CA 13
ATOM 23366 C C . ALA A 1 27 ? 23.236 -3.278 -15.741 1.00 52.02 26 ALA A C 13
ATOM 23367 O O . ALA A 1 27 ? 23.412 -4.467 -16.003 1.00 62.41 26 ALA A O 13
ATOM 23374 N N . GLN A 1 28 ? 23.770 -2.683 -14.680 1.00 3.41 27 GLN A N 13
ATOM 23375 C CA . GLN A 1 28 ? 24.615 -3.411 -13.741 1.00 2.21 27 GLN A CA 13
ATOM 23376 C C . GLN A 1 28 ? 23.906 -4.658 -13.224 1.00 73.25 27 GLN A C 13
ATOM 23377 O O . GLN A 1 28 ? 24.447 -5.762 -13.287 1.00 12.50 27 GLN A O 13
ATOM 23391 N N . GLU A 1 29 ? 22.692 -4.474 -12.714 1.00 71.24 28 GLU A N 13
ATOM 23392 C CA . GLU A 1 29 ? 21.910 -5.586 -12.186 1.00 54.41 28 GLU A CA 13
ATOM 23393 C C . GLU A 1 29 ? 21.302 -6.410 -13.318 1.00 5.03 28 GLU A C 13
ATOM 23394 O O . GLU A 1 29 ? 21.172 -7.629 -13.211 1.00 23.00 28 GLU A O 13
ATOM 23406 N N . ALA A 1 30 ? 20.932 -5.735 -14.401 1.00 3.21 29 ALA A N 13
ATOM 23407 C CA . ALA A 1 30 ? 20.340 -6.404 -15.553 1.00 4.22 29 ALA A CA 13
ATOM 23408 C C . ALA A 1 30 ? 21.152 -7.632 -15.952 1.00 1.45 29 ALA A C 13
ATOM 23409 O O . ALA A 1 30 ? 20.623 -8.740 -16.024 1.00 72.22 29 ALA A O 13
ATOM 23416 N N . MET A 1 31 ? 22.440 -7.426 -16.209 1.00 55.15 30 MET A N 13
ATOM 23417 C CA . MET A 1 31 ? 23.324 -8.517 -16.601 1.00 30.54 30 MET A CA 13
ATOM 23418 C C . MET A 1 31 ? 23.222 -9.679 -15.617 1.00 75.13 30 MET A C 13
ATOM 23419 O O . MET A 1 31 ? 22.974 -10.819 -16.012 1.00 52.41 30 MET A O 13
ATOM 23433 N N . ARG A 1 32 ? 23.414 -9.383 -14.336 1.00 50.11 31 ARG A N 13
ATOM 23434 C CA . ARG A 1 32 ? 23.345 -10.403 -13.297 1.00 74.42 31 ARG A CA 13
ATOM 23435 C C . ARG A 1 32 ? 22.052 -11.206 -13.409 1.00 72.33 31 ARG A C 13
ATOM 23436 O O . ARG A 1 32 ? 22.073 -12.437 -13.412 1.00 2.34 31 ARG A O 13
ATOM 23457 N N . GLN A 1 33 ? 20.929 -10.501 -13.501 1.00 42.34 32 GLN A N 13
ATOM 23458 C CA . GLN A 1 33 ? 19.628 -11.148 -13.612 1.00 75.33 32 GLN A CA 13
ATOM 23459 C C . GLN A 1 33 ? 19.511 -11.915 -14.926 1.00 0.14 32 GLN A C 13
ATOM 23460 O O . GLN A 1 33 ? 18.838 -12.943 -14.997 1.00 25.03 32 GLN A O 13
ATOM 23474 N N . GLN A 1 34 ? 20.170 -11.407 -15.962 1.00 41.00 33 GLN A N 13
ATOM 23475 C CA . GLN A 1 34 ? 20.139 -12.044 -17.273 1.00 72.22 33 GLN A CA 13
ATOM 23476 C C . GLN A 1 34 ? 20.718 -13.453 -17.208 1.00 24.35 33 GLN A C 13
ATOM 23477 O O . GLN A 1 34 ? 20.285 -14.347 -17.934 1.00 20.43 33 GLN A O 13
ATOM 23491 N N . MET A 1 35 ? 21.701 -13.644 -16.333 1.00 14.33 34 MET A N 13
ATOM 23492 C CA . MET A 1 35 ? 22.339 -14.945 -16.172 1.00 72.12 34 MET A CA 13
ATOM 23493 C C . MET A 1 35 ? 22.057 -15.522 -14.788 1.00 42.34 34 MET A C 13
ATOM 23494 O O . MET A 1 35 ? 21.408 -14.883 -13.961 1.00 0.10 34 MET A O 13
ATOM 23508 N N . GLU A 1 36 ? 22.549 -16.732 -14.545 1.00 64.51 35 GLU A N 13
ATOM 23509 C CA . GLU A 1 36 ? 22.349 -17.394 -13.261 1.00 75.23 35 GLU A CA 13
ATOM 23510 C C . GLU A 1 36 ? 20.871 -17.407 -12.881 1.00 12.41 35 GLU A C 13
ATOM 23511 O O . GLU A 1 36 ? 20.415 -16.574 -12.098 1.00 35.43 35 GLU A O 13
ATOM 23523 N N . GLU A 1 37 ? 20.129 -18.356 -13.442 1.00 61.43 36 GLU A N 13
ATOM 23524 C CA . GLU A 1 37 ? 18.703 -18.476 -13.163 1.00 71.00 36 GLU A CA 13
ATOM 23525 C C . GLU A 1 37 ? 18.162 -19.815 -13.656 1.00 65.21 36 GLU A C 13
ATOM 23526 O O . GLU A 1 37 ? 18.555 -20.301 -14.716 1.00 72.24 36 GLU A O 13
ATOM 23538 N N . GLN A 1 38 ? 17.261 -20.405 -12.878 1.00 74.23 37 GLN A N 13
ATOM 23539 C CA . GLN A 1 38 ? 16.667 -21.689 -13.235 1.00 44.51 37 GLN A CA 13
ATOM 23540 C C . GLN A 1 38 ? 16.187 -21.682 -14.683 1.00 32.45 37 GLN A C 13
ATOM 23541 O O . GLN A 1 38 ? 16.218 -22.709 -15.361 1.00 52.14 37 GLN A O 13
ATOM 23555 N N . ARG A 1 39 ? 15.742 -20.520 -15.148 1.00 44.34 38 ARG A N 13
ATOM 23556 C CA . ARG A 1 39 ? 15.254 -20.381 -16.515 1.00 14.31 38 ARG A CA 13
ATOM 23557 C C . ARG A 1 39 ? 16.348 -20.723 -17.521 1.00 44.23 38 ARG A C 13
ATOM 23558 O O . ARG A 1 39 ? 16.206 -21.651 -18.317 1.00 74.20 38 ARG A O 13
ATOM 23579 N N . ARG A 1 40 ? 17.440 -19.966 -17.480 1.00 62.21 39 ARG A N 13
ATOM 23580 C CA . ARG A 1 40 ? 18.558 -20.188 -18.389 1.00 62.02 39 ARG A CA 13
ATOM 23581 C C . ARG A 1 40 ? 19.259 -21.507 -18.077 1.00 42.03 39 ARG A C 13
ATOM 23582 O O . ARG A 1 40 ? 19.499 -22.320 -18.970 1.00 73.24 39 ARG A O 13
ATOM 23603 N N . ILE A 1 41 ? 19.585 -21.711 -16.806 1.00 25.25 40 ILE A N 13
ATOM 23604 C CA . ILE A 1 41 ? 20.258 -22.931 -16.376 1.00 62.04 40 ILE A CA 13
ATOM 23605 C C . ILE A 1 41 ? 19.529 -24.169 -16.886 1.00 34.41 40 ILE A C 13
ATOM 23606 O O . ILE A 1 41 ? 20.146 -25.200 -17.153 1.00 1.11 40 ILE A O 13
ATOM 23622 N N . MET A 1 42 ? 18.211 -24.060 -17.020 1.00 11.03 41 MET A N 13
ATOM 23623 C CA . MET A 1 42 ? 17.397 -25.171 -17.501 1.00 2.54 41 MET A CA 13
ATOM 23624 C C . MET A 1 42 ? 17.268 -25.132 -19.020 1.00 51.20 41 MET A C 13
ATOM 23625 O O . MET A 1 42 ? 17.404 -26.156 -19.691 1.00 40.31 41 MET A O 13
ATOM 23639 N N . LEU A 1 43 ? 17.004 -23.946 -19.557 1.00 2.43 42 LEU A N 13
ATOM 23640 C CA . LEU A 1 43 ? 16.856 -23.774 -20.998 1.00 1.42 42 LEU A CA 13
ATOM 23641 C C . LEU A 1 43 ? 18.049 -24.364 -21.742 1.00 65.10 42 LEU A C 13
ATOM 23642 O O . LEU A 1 43 ? 17.893 -25.247 -22.585 1.00 74.41 42 LEU A O 13
ATOM 23658 N N . ARG A 1 44 ? 19.242 -23.872 -21.423 1.00 11.32 43 ARG A N 13
ATOM 23659 C CA . ARG A 1 44 ? 20.462 -24.351 -22.061 1.00 21.35 43 ARG A CA 13
ATOM 23660 C C . ARG A 1 44 ? 20.754 -25.795 -21.660 1.00 54.32 43 ARG A C 13
ATOM 23661 O O . ARG A 1 44 ? 21.595 -26.459 -22.265 1.00 33.03 43 ARG A O 13
ATOM 23682 N N . ALA A 1 45 ? 20.053 -26.273 -20.637 1.00 54.42 44 ALA A N 13
ATOM 23683 C CA . ALA A 1 45 ? 20.235 -27.637 -20.157 1.00 50.23 44 ALA A CA 13
ATOM 23684 C C . ALA A 1 45 ? 19.632 -28.646 -21.129 1.00 12.33 44 ALA A C 13
ATOM 23685 O O . ALA A 1 45 ? 20.287 -29.610 -21.524 1.00 40.04 44 ALA A O 13
ATOM 23692 N N . VAL A 1 46 ? 18.379 -28.418 -21.509 1.00 53.22 45 VAL A N 13
ATOM 23693 C CA . VAL A 1 46 ? 17.687 -29.307 -22.435 1.00 1.01 45 VAL A CA 13
ATOM 23694 C C . VAL A 1 46 ? 17.391 -28.604 -23.755 1.00 4.21 45 VAL A C 13
ATOM 23695 O O . VAL A 1 46 ? 16.511 -29.020 -24.509 1.00 51.11 45 VAL A O 13
ATOM 23708 N N . LEU A 1 47 ? 18.133 -27.536 -24.029 1.00 33.11 46 LEU A N 13
ATOM 23709 C CA . LEU A 1 47 ? 17.951 -26.774 -25.259 1.00 50.15 46 LEU A CA 13
ATOM 23710 C C . LEU A 1 47 ? 17.977 -27.692 -26.477 1.00 54.14 46 LEU A C 13
ATOM 23711 O O . LEU A 1 47 ? 18.473 -28.817 -26.411 1.00 32.03 46 LEU A O 13
ATOM 23727 N N . THR A 1 48 ? 17.440 -27.204 -27.592 1.00 2.44 47 THR A N 13
ATOM 23728 C CA . THR A 1 48 ? 17.402 -27.979 -28.825 1.00 43.11 47 THR A CA 13
ATOM 23729 C C . THR A 1 48 ? 16.997 -27.109 -30.009 1.00 51.32 47 THR A C 13
ATOM 23730 O O . THR A 1 48 ? 17.714 -26.998 -31.004 1.00 4.25 47 THR A O 13
ATOM 23741 N N . PRO A 1 49 ? 15.820 -26.475 -29.903 1.00 54.21 48 PRO A N 13
ATOM 23742 C CA . PRO A 1 49 ? 15.293 -25.602 -30.956 1.00 52.32 48 PRO A CA 13
ATOM 23743 C C . PRO A 1 49 ? 16.089 -24.308 -31.089 1.00 12.24 48 PRO A C 13
ATOM 23744 O O . PRO A 1 49 ? 17.169 -24.171 -30.515 1.00 31.10 48 PRO A O 13
ATOM 23755 N N . ALA A 1 50 ? 15.548 -23.361 -31.848 1.00 13.32 49 ALA A N 13
ATOM 23756 C CA . ALA A 1 50 ? 16.207 -22.077 -32.053 1.00 53.20 49 ALA A CA 13
ATOM 23757 C C . ALA A 1 50 ? 15.192 -20.983 -32.369 1.00 30.30 49 ALA A C 13
ATOM 23758 O O . ALA A 1 50 ? 15.419 -20.147 -33.243 1.00 12.35 49 ALA A O 13
ATOM 23765 N N . ALA A 1 51 ? 14.072 -20.997 -31.653 1.00 44.41 50 ALA A N 13
ATOM 23766 C CA . ALA A 1 51 ? 13.024 -20.005 -31.857 1.00 34.03 50 ALA A CA 13
ATOM 23767 C C . ALA A 1 51 ? 13.592 -18.590 -31.826 1.00 62.43 50 ALA A C 13
ATOM 23768 O O . ALA A 1 51 ? 13.115 -17.705 -32.536 1.00 30.24 50 ALA A O 13
ATOM 23775 N N . GLN A 1 52 ? 14.613 -18.386 -31.000 1.00 41.43 51 GLN A N 13
ATOM 23776 C CA . GLN A 1 52 ? 15.245 -17.077 -30.877 1.00 60.34 51 GLN A CA 13
ATOM 23777 C C . GLN A 1 52 ? 15.606 -16.516 -32.249 1.00 20.12 51 GLN A C 13
ATOM 23778 O O . GLN A 1 52 ? 15.589 -15.303 -32.457 1.00 60.51 51 GLN A O 13
ATOM 23792 N N . GLU A 1 53 ? 15.933 -17.407 -33.180 1.00 54.21 52 GLU A N 13
ATOM 23793 C CA . GLU A 1 53 ? 16.299 -16.999 -34.531 1.00 52.23 52 GLU A CA 13
ATOM 23794 C C . GLU A 1 53 ? 15.133 -16.298 -35.223 1.00 31.11 52 GLU A C 13
ATOM 23795 O O . GLU A 1 53 ? 15.200 -15.105 -35.520 1.00 34.15 52 GLU A O 13
ATOM 23807 N N . ARG A 1 54 ? 14.066 -17.049 -35.477 1.00 50.41 53 ARG A N 13
ATOM 23808 C CA . ARG A 1 54 ? 12.886 -16.501 -36.135 1.00 71.02 53 ARG A CA 13
ATOM 23809 C C . ARG A 1 54 ? 12.271 -15.379 -35.304 1.00 2.03 53 ARG A C 13
ATOM 23810 O O . ARG A 1 54 ? 11.969 -14.303 -35.821 1.00 11.53 53 ARG A O 13
ATOM 23831 N N . LEU A 1 55 ? 12.088 -15.638 -34.014 1.00 3.23 54 LEU A N 13
ATOM 23832 C CA . LEU A 1 55 ? 11.509 -14.650 -33.110 1.00 30.22 54 LEU A CA 13
ATOM 23833 C C . LEU A 1 55 ? 12.200 -13.299 -33.264 1.00 72.14 54 LEU A C 13
ATOM 23834 O O . LEU A 1 55 ? 11.544 -12.259 -33.335 1.00 61.10 54 LEU A O 13
ATOM 23850 N N . HIS A 1 56 ? 13.528 -13.322 -33.319 1.00 12.04 55 HIS A N 13
ATOM 23851 C CA . HIS A 1 56 ? 14.308 -12.099 -33.468 1.00 41.31 55 HIS A CA 13
ATOM 23852 C C . HIS A 1 56 ? 14.065 -11.462 -34.833 1.00 75.43 55 HIS A C 13
ATOM 23853 O O . HIS A 1 56 ? 13.611 -10.322 -34.925 1.00 40.40 55 HIS A O 13
ATOM 23867 N N . ARG A 1 57 ? 14.369 -12.207 -35.891 1.00 24.32 56 ARG A N 13
ATOM 23868 C CA . ARG A 1 57 ? 14.185 -11.715 -37.251 1.00 25.13 56 ARG A CA 13
ATOM 23869 C C . ARG A 1 57 ? 12.774 -11.169 -37.445 1.00 72.31 56 ARG A C 13
ATOM 23870 O O . ARG A 1 57 ? 12.590 -9.987 -37.736 1.00 34.12 56 ARG A O 13
ATOM 23891 N N . ILE A 1 58 ? 11.782 -12.038 -37.283 1.00 73.21 57 ILE A N 13
ATOM 23892 C CA . ILE A 1 58 ? 10.388 -11.643 -37.440 1.00 75.02 57 ILE A CA 13
ATOM 23893 C C . ILE A 1 58 ? 10.072 -10.401 -36.613 1.00 74.51 57 ILE A C 13
ATOM 23894 O O . ILE A 1 58 ? 9.220 -9.596 -36.987 1.00 13.22 57 ILE A O 13
ATOM 23910 N N . GLN A 1 59 ? 10.765 -10.254 -35.489 1.00 41.30 58 GLN A N 13
ATOM 23911 C CA . GLN A 1 59 ? 10.559 -9.109 -34.610 1.00 32.04 58 GLN A CA 13
ATOM 23912 C C . GLN A 1 59 ? 11.187 -7.850 -35.198 1.00 65.20 58 GLN A C 13
ATOM 23913 O O . GLN A 1 59 ? 10.648 -6.752 -35.061 1.00 13.42 58 GLN A O 13
ATOM 23927 N N . LEU A 1 60 ? 12.331 -8.017 -35.853 1.00 40.12 59 LEU A N 13
ATOM 23928 C CA . LEU A 1 60 ? 13.034 -6.894 -36.463 1.00 3.41 59 LEU A CA 13
ATOM 23929 C C . LEU A 1 60 ? 12.100 -6.090 -37.362 1.00 44.02 59 LEU A C 13
ATOM 23930 O O . LEU A 1 60 ? 12.107 -4.859 -37.340 1.00 62.11 59 LEU A O 13
ATOM 23946 N N . VAL A 1 61 ? 11.296 -6.795 -38.152 1.00 12.45 60 VAL A N 13
ATOM 23947 C CA . VAL A 1 61 ? 10.353 -6.147 -39.056 1.00 63.32 60 VAL A CA 13
ATOM 23948 C C . VAL A 1 61 ? 8.976 -6.020 -38.416 1.00 12.15 60 VAL A C 13
ATOM 23949 O O . VAL A 1 61 ? 8.356 -4.957 -38.455 1.00 51.13 60 VAL A O 13
ATOM 23962 N N . LYS A 1 62 ? 8.501 -7.111 -37.824 1.00 64.11 61 LYS A N 13
ATOM 23963 C CA . LYS A 1 62 ? 7.197 -7.123 -37.172 1.00 42.11 61 LYS A CA 13
ATOM 23964 C C . LYS A 1 62 ? 7.330 -6.817 -35.684 1.00 23.54 61 LYS A C 13
ATOM 23965 O O . LYS A 1 62 ? 7.523 -7.720 -34.870 1.00 62.40 61 LYS A O 13
ATOM 23984 N N . ALA A 1 63 ? 7.224 -5.539 -35.335 1.00 25.54 62 ALA A N 13
ATOM 23985 C CA . ALA A 1 63 ? 7.329 -5.116 -33.944 1.00 25.22 62 ALA A CA 13
ATOM 23986 C C . ALA A 1 63 ? 6.167 -5.655 -33.117 1.00 24.44 62 ALA A C 13
ATOM 23987 O O . ALA A 1 63 ? 6.343 -6.046 -31.962 1.00 42.23 62 ALA A O 13
ATOM 23994 N N . ASP A 1 64 ? 4.981 -5.674 -33.714 1.00 12.54 63 ASP A N 13
ATOM 23995 C CA . ASP A 1 64 ? 3.789 -6.165 -33.032 1.00 23.44 63 ASP A CA 13
ATOM 23996 C C . ASP A 1 64 ? 3.879 -7.670 -32.799 1.00 75.53 63 ASP A C 13
ATOM 23997 O O . ASP A 1 64 ? 3.587 -8.160 -31.708 1.00 2.44 63 ASP A O 13
ATOM 24006 N N . LYS A 1 65 ? 4.282 -8.401 -33.833 1.00 42.33 64 LYS A N 13
ATOM 24007 C CA . LYS A 1 65 ? 4.410 -9.850 -33.743 1.00 64.34 64 LYS A CA 13
ATOM 24008 C C . LYS A 1 65 ? 5.454 -10.241 -32.702 1.00 44.40 64 LYS A C 13
ATOM 24009 O O . LYS A 1 65 ? 5.495 -11.384 -32.249 1.00 1.14 64 LYS A O 13
ATOM 24028 N N . ALA A 1 66 ? 6.296 -9.283 -32.326 1.00 53.14 65 ALA A N 13
ATOM 24029 C CA . ALA A 1 66 ? 7.337 -9.526 -31.336 1.00 21.10 65 ALA A CA 13
ATOM 24030 C C . ALA A 1 66 ? 6.796 -9.364 -29.919 1.00 62.05 65 ALA A C 13
ATOM 24031 O O . ALA A 1 66 ? 6.893 -10.277 -29.100 1.00 24.25 65 ALA A O 13
ATOM 24038 N N . ARG A 1 67 ? 6.227 -8.196 -29.638 1.00 71.44 66 ARG A N 13
ATOM 24039 C CA . ARG A 1 67 ? 5.672 -7.915 -28.320 1.00 4.51 66 ARG A CA 13
ATOM 24040 C C . ARG A 1 67 ? 4.627 -8.957 -27.936 1.00 33.33 66 ARG A C 13
ATOM 24041 O O . ARG A 1 67 ? 4.367 -9.183 -26.754 1.00 55.53 66 ARG A O 13
ATOM 24062 N N . GLU A 1 68 ? 4.031 -9.589 -28.942 1.00 72.11 67 GLU A N 13
ATOM 24063 C CA . GLU A 1 68 ? 3.013 -10.607 -28.709 1.00 13.44 67 GLU A CA 13
ATOM 24064 C C . GLU A 1 68 ? 3.652 -11.971 -28.468 1.00 62.12 67 GLU A C 13
ATOM 24065 O O . GLU A 1 68 ? 3.084 -12.824 -27.785 1.00 44.25 67 GLU A O 13
ATOM 24077 N N . VAL A 1 69 ? 4.838 -12.171 -29.035 1.00 51.51 68 VAL A N 13
ATOM 24078 C CA . VAL A 1 69 ? 5.556 -13.430 -28.883 1.00 31.32 68 VAL A CA 13
ATOM 24079 C C . VAL A 1 69 ? 6.424 -13.420 -27.630 1.00 31.15 68 VAL A C 13
ATOM 24080 O O . VAL A 1 69 ? 6.768 -14.473 -27.093 1.00 43.41 68 VAL A O 13
ATOM 24093 N N . GLU A 1 70 ? 6.774 -12.223 -27.168 1.00 74.41 69 GLU A N 13
ATOM 24094 C CA . GLU A 1 70 ? 7.602 -12.077 -25.977 1.00 42.12 69 GLU A CA 13
ATOM 24095 C C . GLU A 1 70 ? 6.747 -12.097 -24.714 1.00 21.45 69 GLU A C 13
ATOM 24096 O O . GLU A 1 70 ? 7.255 -12.299 -23.611 1.00 30.01 69 GLU A O 13
ATOM 24108 N N . ALA A 1 71 ? 5.446 -11.887 -24.883 1.00 51.52 70 ALA A N 13
ATOM 24109 C CA . ALA A 1 71 ? 4.520 -11.882 -23.758 1.00 33.13 70 ALA A CA 13
ATOM 24110 C C . ALA A 1 71 ? 4.224 -13.301 -23.285 1.00 34.22 70 ALA A C 13
ATOM 24111 O O . ALA A 1 71 ? 4.117 -13.557 -22.085 1.00 21.24 70 ALA A O 13
ATOM 24118 N N . LEU A 1 72 ? 4.091 -14.221 -24.234 1.00 52.44 71 LEU A N 13
ATOM 24119 C CA . LEU A 1 72 ? 3.806 -15.615 -23.915 1.00 21.23 71 LEU A CA 13
ATOM 24120 C C . LEU A 1 72 ? 5.045 -16.310 -23.359 1.00 71.42 71 LEU A C 13
ATOM 24121 O O . LEU A 1 72 ? 4.990 -16.953 -22.310 1.00 0.40 71 LEU A O 13
ATOM 24137 N N . ILE A 1 73 ? 6.160 -16.176 -24.068 1.00 44.03 72 ILE A N 13
ATOM 24138 C CA . ILE A 1 73 ? 7.413 -16.788 -23.644 1.00 62.40 72 ILE A CA 13
ATOM 24139 C C . ILE A 1 73 ? 7.707 -16.482 -22.179 1.00 55.03 72 ILE A C 13
ATOM 24140 O O . ILE A 1 73 ? 8.289 -17.301 -21.467 1.00 12.22 72 ILE A O 13
ATOM 24156 N N . LEU A 1 74 ? 7.298 -15.298 -21.735 1.00 62.51 73 LEU A N 13
ATOM 24157 C CA . LEU A 1 74 ? 7.515 -14.883 -20.353 1.00 62.45 73 LEU A CA 13
ATOM 24158 C C . LEU A 1 74 ? 6.944 -15.910 -19.380 1.00 54.35 73 LEU A C 13
ATOM 24159 O O . LEU A 1 74 ? 7.513 -16.154 -18.317 1.00 60.43 73 LEU A O 13
ATOM 24175 N N . GLN A 1 75 ? 5.817 -16.508 -19.753 1.00 53.44 74 GLN A N 13
ATOM 24176 C CA . GLN A 1 75 ? 5.170 -17.509 -18.914 1.00 14.33 74 GLN A CA 13
ATOM 24177 C C . GLN A 1 75 ? 5.533 -18.918 -19.369 1.00 30.21 74 GLN A C 13
ATOM 24178 O O . GLN A 1 75 ? 5.757 -19.807 -18.549 1.00 33.34 74 GLN A O 13
ATOM 24192 N N . ASN A 1 76 ? 5.589 -19.115 -20.682 1.00 44.52 75 ASN A N 13
ATOM 24193 C CA . ASN A 1 76 ? 5.925 -20.417 -21.247 1.00 12.24 75 ASN A CA 13
ATOM 24194 C C . ASN A 1 76 ? 7.262 -20.915 -20.707 1.00 70.42 75 ASN A C 13
ATOM 24195 O O . ASN A 1 76 ? 7.348 -22.006 -20.143 1.00 14.42 75 ASN A O 13
ATOM 24206 N N . ALA A 1 77 ? 8.303 -20.109 -20.885 1.00 2.12 76 ALA A N 13
ATOM 24207 C CA . ALA A 1 77 ? 9.636 -20.466 -20.414 1.00 35.41 76 ALA A CA 13
ATOM 24208 C C . ALA A 1 77 ? 9.649 -20.665 -18.902 1.00 55.11 76 ALA A C 13
ATOM 24209 O O . ALA A 1 77 ? 10.260 -21.606 -18.396 1.00 51.43 76 ALA A O 13
ATOM 24216 N N . GLN A 1 78 ? 8.971 -19.773 -18.187 1.00 11.31 77 GLN A N 13
ATOM 24217 C CA . GLN A 1 78 ? 8.907 -19.850 -16.732 1.00 74.33 77 GLN A CA 13
ATOM 24218 C C . GLN A 1 78 ? 8.480 -21.243 -16.280 1.00 14.22 77 GLN A C 13
ATOM 24219 O O . GLN A 1 78 ? 8.921 -21.730 -15.239 1.00 34.12 77 GLN A O 13
ATOM 24233 N N . ARG A 1 79 ? 7.619 -21.878 -17.068 1.00 52.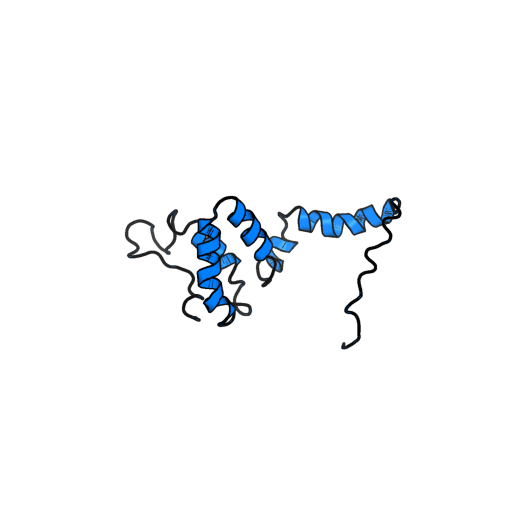24 78 ARG A N 13
ATOM 24234 C CA . ARG A 1 79 ? 7.131 -23.214 -16.748 1.00 0.23 78 ARG A CA 13
ATOM 24235 C C . ARG A 1 79 ? 8.133 -24.278 -17.186 1.00 72.00 78 ARG A C 13
ATOM 24236 O O . ARG A 1 79 ? 8.464 -25.185 -16.423 1.00 43.34 78 ARG A O 13
ATOM 24257 N N . GLY A 1 80 ? 8.611 -24.161 -18.421 1.00 42.51 79 GLY A N 13
ATOM 24258 C CA . GLY A 1 80 ? 9.569 -25.119 -18.940 1.00 24.12 79 GLY A CA 13
ATOM 24259 C C . GLY A 1 80 ? 9.194 -25.627 -20.318 1.00 12.42 79 GLY A C 13
ATOM 24260 O O . GLY A 1 80 ? 8.526 -26.652 -20.448 1.00 74.40 79 GLY A O 13
ATOM 24264 N N . ARG A 1 81 ? 9.623 -24.906 -21.349 1.00 74.32 80 ARG A N 13
ATOM 24265 C CA . ARG A 1 81 ? 9.325 -25.288 -22.724 1.00 74.23 80 ARG A CA 13
ATOM 24266 C C . ARG A 1 81 ? 9.614 -26.769 -22.952 1.00 40.12 80 ARG A C 13
ATOM 24267 O O . ARG A 1 81 ? 10.521 -27.336 -22.342 1.00 65.34 80 ARG A O 13
ATOM 24288 N N . LEU A 1 82 ? 8.837 -27.389 -23.833 1.00 61.41 81 LEU A N 13
ATOM 24289 C CA . LEU A 1 82 ? 9.009 -28.805 -24.142 1.00 2.32 81 LEU A CA 13
ATOM 24290 C C . LEU A 1 82 ? 10.209 -29.020 -25.059 1.00 32.10 81 LEU A C 13
ATOM 24291 O O . LEU A 1 82 ? 10.065 -29.498 -26.184 1.00 13.12 81 LEU A O 13
ATOM 24307 N N . ALA A 1 83 ? 11.392 -28.666 -24.569 1.00 65.14 82 ALA A N 13
ATOM 24308 C CA . ALA A 1 83 ? 12.618 -28.825 -25.343 1.00 54.41 82 ALA A CA 13
ATOM 24309 C C . ALA A 1 83 ? 13.201 -30.222 -25.167 1.00 22.41 82 ALA A C 13
ATOM 24310 O O . ALA A 1 83 ? 14.407 -30.382 -24.977 1.00 20.51 82 ALA A O 13
ATOM 24317 N N . ASP A 1 84 ? 12.339 -31.231 -25.230 1.00 52.35 83 ASP A N 13
ATOM 24318 C CA . ASP A 1 84 ? 12.769 -32.616 -25.078 1.00 42.32 83 ASP A CA 13
ATOM 24319 C C . ASP A 1 84 ? 11.863 -33.556 -25.866 1.00 35.31 83 ASP A C 13
ATOM 24320 O O . ASP A 1 84 ? 12.325 -34.535 -26.453 1.00 34.14 83 ASP A O 13
ATOM 24329 N N . LYS A 1 85 ? 10.569 -33.254 -25.874 1.00 52.40 84 LYS A N 13
ATOM 24330 C CA . LYS A 1 85 ? 9.596 -34.071 -26.589 1.00 52.22 84 LYS A CA 13
ATOM 24331 C C . LYS A 1 85 ? 9.529 -33.674 -28.061 1.00 31.24 84 LYS A C 13
ATOM 24332 O O . LYS A 1 85 ? 9.329 -34.519 -28.933 1.00 61.32 84 LYS A O 13
ATOM 24351 N N . VAL A 1 86 ? 9.699 -32.384 -28.329 1.00 52.53 85 VAL A N 13
ATOM 24352 C CA . VAL A 1 86 ? 9.660 -31.876 -29.695 1.00 43.54 85 VAL A CA 13
ATOM 24353 C C . VAL A 1 86 ? 9.961 -30.381 -29.735 1.00 34.42 85 VAL A C 13
ATOM 24354 O O . VAL A 1 86 ? 9.775 -29.674 -28.744 1.00 62.23 85 VAL A O 13
ATOM 24367 N N . ASP A 1 87 ? 10.425 -29.907 -30.886 1.00 31.14 86 ASP A N 13
ATOM 24368 C CA . ASP A 1 87 ? 10.750 -28.496 -31.055 1.00 52.34 86 ASP A CA 13
ATOM 24369 C C . ASP A 1 87 ? 9.604 -27.612 -30.572 1.00 73.34 86 ASP A C 13
ATOM 24370 O O . ASP A 1 87 ? 8.444 -27.843 -30.913 1.00 62.03 86 ASP A O 13
ATOM 24379 N N . GLU A 1 88 ? 9.937 -26.601 -29.776 1.00 64.33 87 GLU A N 13
ATOM 24380 C CA . GLU A 1 88 ? 8.935 -25.685 -29.245 1.00 61.12 87 GLU A CA 13
ATOM 24381 C C . GLU A 1 88 ? 8.591 -24.604 -30.266 1.00 73.30 87 GLU A C 13
ATOM 24382 O O . GLU A 1 88 ? 7.420 -24.308 -30.501 1.00 74.21 87 GLU A O 13
ATOM 24394 N N . ALA A 1 89 ? 9.620 -24.019 -30.869 1.00 1.52 88 ALA A N 13
ATOM 24395 C CA . ALA A 1 89 ? 9.427 -22.972 -31.865 1.00 65.00 88 ALA A CA 13
ATOM 24396 C C . ALA A 1 89 ? 8.432 -23.408 -32.934 1.00 75.41 88 ALA A C 13
ATOM 24397 O O . ALA A 1 89 ? 7.539 -22.649 -33.314 1.00 30.44 88 ALA A O 13
ATOM 24404 N N . THR A 1 90 ? 8.590 -24.637 -33.418 1.00 52.40 89 THR A N 13
ATOM 24405 C CA . THR A 1 90 ? 7.706 -25.173 -34.445 1.00 32.31 89 THR A CA 13
ATOM 24406 C C . THR A 1 90 ? 6.248 -25.109 -34.004 1.00 21.32 89 THR A C 13
ATOM 24407 O O . THR A 1 90 ? 5.342 -25.002 -34.832 1.00 23.44 89 THR A O 13
ATOM 24418 N N . LEU A 1 91 ? 6.027 -25.175 -32.695 1.00 45.34 90 LEU A N 13
ATOM 24419 C CA . LEU A 1 91 ? 4.678 -25.123 -32.144 1.00 20.34 90 LEU A CA 13
ATOM 24420 C C . LEU A 1 91 ? 4.211 -23.680 -31.980 1.00 62.41 90 LEU A C 13
ATOM 24421 O O . LEU A 1 91 ? 3.162 -23.295 -32.497 1.00 43.22 90 LEU A O 13
ATOM 24437 N N . ILE A 1 92 ? 4.998 -22.888 -31.260 1.00 15.41 91 ILE A N 13
ATOM 24438 C CA . ILE A 1 92 ? 4.666 -21.487 -31.032 1.00 1.34 91 ILE A CA 13
ATOM 24439 C C . ILE A 1 92 ? 4.554 -20.727 -32.349 1.00 14.31 91 ILE A C 13
ATOM 24440 O O . ILE A 1 92 ? 3.778 -19.779 -32.465 1.00 12.30 91 ILE A O 13
ATOM 24456 N N . GLU A 1 93 ? 5.332 -21.151 -33.339 1.00 63.32 92 GLU A N 13
ATOM 24457 C CA . GLU A 1 93 ? 5.319 -20.511 -34.649 1.00 53.30 92 GLU A CA 13
ATOM 24458 C C . GLU A 1 93 ? 4.148 -21.014 -35.489 1.00 24.31 92 GLU A C 13
ATOM 24459 O O . GLU A 1 93 ? 3.730 -20.362 -36.446 1.00 51.50 92 GLU A O 13
ATOM 24471 N N . LEU A 1 94 ? 3.625 -22.180 -35.125 1.00 11.44 93 LEU A N 13
ATOM 24472 C CA . LEU A 1 94 ? 2.503 -22.773 -35.844 1.00 51.40 93 LEU A CA 13
ATOM 24473 C C . LEU A 1 94 ? 1.174 -22.256 -35.302 1.00 22.13 93 LEU A C 13
ATOM 24474 O O . LEU A 1 94 ? 0.234 -22.012 -36.060 1.00 25.12 93 LEU A O 13
ATOM 24490 N N . LEU A 1 95 ? 1.103 -22.089 -33.986 1.00 21.43 94 LEU A N 13
ATOM 24491 C CA . LEU A 1 95 ? -0.110 -21.599 -33.341 1.00 53.00 94 LEU A CA 13
ATOM 24492 C C . LEU A 1 95 ? -0.248 -20.090 -33.516 1.00 71.01 94 LEU A C 13
ATOM 24493 O O . LEU A 1 95 ? -1.358 -19.566 -33.611 1.00 64.14 94 LEU A O 13
ATOM 24509 N N . GLN A 1 96 ? 0.886 -19.398 -33.560 1.00 20.55 95 GLN A N 13
ATOM 24510 C CA . GLN A 1 96 ? 0.891 -17.950 -33.725 1.00 10.21 95 GLN A CA 13
ATOM 24511 C C . GLN A 1 96 ? 0.577 -17.565 -35.167 1.00 64.51 95 GLN A C 13
ATOM 24512 O O . GLN A 1 96 ? 0.035 -16.492 -35.429 1.00 20.22 95 GLN A O 13
ATOM 24526 N N . GLN A 1 97 ? 0.923 -18.449 -36.098 1.00 52.22 96 GLN A N 13
ATOM 24527 C CA . GLN A 1 97 ? 0.679 -18.201 -37.514 1.00 54.41 96 GLN A CA 13
ATOM 24528 C C . GLN A 1 97 ? -0.812 -18.035 -37.788 1.00 54.55 96 GLN A C 13
ATOM 24529 O O . GLN A 1 97 ? -1.210 -17.310 -38.701 1.00 52.14 96 GLN A O 13
ATOM 24543 N N . THR A 1 98 ? -1.635 -18.711 -36.992 1.00 63.14 97 THR A N 13
ATOM 24544 C CA . THR A 1 98 ? -3.082 -18.640 -37.150 1.00 43.13 97 THR A CA 13
ATOM 24545 C C . THR A 1 98 ? -3.729 -17.924 -35.970 1.00 40.14 97 THR A C 13
ATOM 24546 O O . THR A 1 98 ? -4.924 -18.079 -35.718 1.00 3.44 97 THR A O 13
ATOM 24557 N N . SER A 1 99 ? -2.933 -17.139 -35.251 1.00 62.22 98 SER A N 13
ATOM 24558 C CA . SER A 1 99 ? -3.428 -16.401 -34.095 1.00 72.13 98 SER A CA 13
ATOM 24559 C C . SER A 1 99 ? -4.577 -15.478 -34.491 1.00 64.25 98 SER A C 13
ATOM 24560 O O . SER A 1 99 ? -5.452 -15.176 -33.681 1.00 75.34 98 SER A O 13
ATOM 24568 N N . ALA A 1 100 ? -4.565 -15.033 -35.744 1.00 21.42 99 ALA A N 13
ATOM 24569 C CA . ALA A 1 100 ? -5.605 -14.147 -36.249 1.00 54.33 99 ALA A CA 13
ATOM 24570 C C . ALA A 1 100 ? -6.902 -14.909 -36.500 1.00 12.11 99 ALA A C 13
ATOM 24571 O O . ALA A 1 100 ? -7.984 -14.322 -36.523 1.00 65.02 99 ALA A O 13
ATOM 24578 N N . ALA A 1 101 ? -6.786 -16.219 -36.688 1.00 20.54 100 ALA A N 13
ATOM 24579 C CA . ALA A 1 101 ? -7.949 -17.062 -36.935 1.00 55.23 100 ALA A CA 13
ATOM 24580 C C . ALA A 1 101 ? -8.665 -17.407 -35.633 1.00 42.54 100 ALA A C 13
ATOM 24581 O O . ALA A 1 101 ? -9.698 -16.822 -35.308 1.00 2.40 100 ALA A O 13
ATOM 24588 N N . SER A 1 102 ? -8.109 -18.360 -34.893 1.00 31.12 101 SER A N 13
ATOM 24589 C CA . SER A 1 102 ? -8.697 -18.786 -33.628 1.00 41.20 101 SER A CA 13
ATOM 24590 C C . SER A 1 102 ? -7.694 -19.590 -32.806 1.00 71.13 101 SER A C 13
ATOM 24591 O O . SER A 1 102 ? -7.209 -19.128 -31.774 1.00 20.51 101 SER A O 13
ATOM 24599 N N . ALA A 1 103 ? -7.389 -20.796 -33.273 1.00 24.40 102 ALA A N 13
ATOM 24600 C CA . ALA A 1 103 ? -6.443 -21.665 -32.584 1.00 24.13 102 ALA A CA 13
ATOM 24601 C C . ALA A 1 103 ? -6.969 -22.070 -31.211 1.00 5.53 102 ALA A C 13
ATOM 24602 O O . ALA A 1 103 ? -8.020 -21.601 -30.776 1.00 30.03 102 ALA A O 13
ATOM 24609 N N . ALA A 1 104 ? -6.231 -22.943 -30.533 1.00 45.31 103 ALA A N 13
ATOM 24610 C CA . ALA A 1 104 ? -6.622 -23.409 -29.209 1.00 34.01 103 ALA A CA 13
ATOM 24611 C C . ALA A 1 104 ? -7.916 -24.214 -29.271 1.00 13.42 103 ALA A C 13
ATOM 24612 O O . ALA A 1 104 ? -8.705 -24.071 -30.206 1.00 4.43 103 ALA A O 13
ATOM 24619 N N . LYS A 1 105 ? -8.129 -25.061 -28.270 1.00 11.13 104 LYS A N 13
ATOM 24620 C CA . LYS A 1 105 ? -9.328 -25.889 -28.209 1.00 42.21 104 LYS A CA 13
ATOM 24621 C C . LYS A 1 105 ? -9.659 -26.262 -26.768 1.00 13.44 104 LYS A C 13
ATOM 24622 O O . LYS A 1 105 ? -9.522 -27.417 -26.368 1.00 61.04 104 LYS A O 13
ATOM 24641 N N . ASN A 1 106 ? -10.098 -25.275 -25.992 1.00 22.40 105 ASN A N 13
ATOM 24642 C CA . ASN A 1 106 ? -10.450 -25.501 -24.595 1.00 1.22 105 ASN A CA 13
ATOM 24643 C C . ASN A 1 106 ? -10.897 -24.202 -23.930 1.00 74.43 105 ASN A C 13
ATOM 24644 O O . ASN A 1 106 ? -12.092 -23.958 -23.759 1.00 74.54 105 ASN A O 13
ATOM 24655 N N . THR A 1 107 ? -9.930 -23.371 -23.557 1.00 43.43 106 THR A N 13
ATOM 24656 C CA . THR A 1 107 ? -10.223 -22.097 -22.911 1.00 61.54 106 THR A CA 13
ATOM 24657 C C . THR A 1 107 ? -8.943 -21.401 -22.463 1.00 52.34 106 THR A C 13
ATOM 24658 O O . THR A 1 107 ? -7.888 -22.019 -22.323 1.00 2.25 106 THR A O 13
ATOM 24669 N N . PRO A 1 108 ? -9.036 -20.083 -22.233 1.00 2.42 107 PRO A N 13
ATOM 24670 C CA . PRO A 1 108 ? -7.894 -19.273 -21.796 1.00 34.32 107 PRO A CA 13
ATOM 24671 C C . PRO A 1 108 ? -7.471 -19.593 -20.366 1.00 44.13 107 PRO A C 13
ATOM 24672 O O . PRO A 1 108 ? -7.947 -18.976 -19.414 1.00 11.55 107 PRO A O 13
ATOM 24683 N N . LYS A 1 109 ? -6.572 -20.561 -20.223 1.00 1.00 108 LYS A N 13
ATOM 24684 C CA . LYS A 1 109 ? -6.082 -20.962 -18.910 1.00 23.23 108 LYS A CA 13
ATOM 24685 C C . LYS A 1 109 ? -5.064 -22.092 -19.031 1.00 4.43 108 LYS A C 13
ATOM 24686 O O . LYS A 1 109 ? -4.003 -22.055 -18.406 1.00 53.43 108 LYS A O 13
ATOM 24705 N N . VAL A 1 110 ? -5.392 -23.094 -19.839 1.00 71.42 109 VAL A N 13
ATOM 24706 C CA . VAL A 1 110 ? -4.505 -24.233 -20.044 1.00 71.21 109 VAL A CA 13
ATOM 24707 C C . VAL A 1 110 ? -3.887 -24.205 -21.438 1.00 13.14 109 VAL A C 13
ATOM 24708 O O . VAL A 1 110 ? -2.796 -24.733 -21.657 1.00 14.43 109 VAL A O 13
ATOM 24721 N N . THR A 1 111 ? -4.592 -23.584 -22.379 1.00 21.31 110 THR A N 13
ATOM 24722 C CA . THR A 1 111 ? -4.114 -23.487 -23.752 1.00 63.12 110 THR A CA 13
ATOM 24723 C C . THR A 1 111 ? -2.874 -22.605 -23.841 1.00 43.15 110 THR A C 13
ATOM 24724 O O . THR A 1 111 ? -2.061 -22.751 -24.754 1.00 53.11 110 THR A O 13
ATOM 24735 N N . MET A 1 112 ? -2.734 -21.690 -22.888 1.00 14.22 111 MET A N 13
ATOM 24736 C CA . MET A 1 112 ? -1.591 -20.785 -22.859 1.00 30.03 111 MET A CA 13
ATOM 24737 C C . MET A 1 112 ? -1.385 -20.126 -24.219 1.00 5.02 111 MET A C 13
ATOM 24738 O O . MET A 1 112 ? -0.377 -20.361 -24.886 1.00 71.13 111 MET A O 13
ATOM 24752 N N . ARG A 1 113 ? -2.344 -19.301 -24.623 1.00 55.33 112 ARG A N 13
ATOM 24753 C CA . ARG A 1 113 ? -2.268 -18.609 -25.905 1.00 22.34 112 ARG A CA 13
ATOM 24754 C C . ARG A 1 113 ? -2.224 -19.606 -27.059 1.00 34.42 112 ARG A C 13
ATOM 24755 O O . ARG A 1 113 ? -1.150 -19.991 -27.520 1.00 45.51 112 ARG A O 13
ATOM 24776 N N . ARG A 1 114 ? -3.400 -20.022 -27.520 1.00 3.24 113 ARG A N 13
ATOM 24777 C CA . ARG A 1 114 ? -3.496 -20.975 -28.618 1.00 62.33 113 ARG A CA 13
ATOM 24778 C C . ARG A 1 114 ? -2.935 -22.334 -28.209 1.00 62.24 113 ARG A C 13
ATOM 24779 O O . ARG A 1 114 ? -2.088 -22.425 -27.320 1.00 74.20 113 ARG A O 13
ATOM 24800 N N . ARG A 1 115 ? -3.413 -23.387 -28.864 1.00 62.23 114 ARG A N 13
ATOM 24801 C CA . ARG A 1 115 ? -2.961 -24.741 -28.568 1.00 25.13 114 ARG A CA 13
ATOM 24802 C C . ARG A 1 115 ? -1.453 -24.867 -28.768 1.00 51.11 114 ARG A C 13
ATOM 24803 O O . ARG A 1 115 ? -0.870 -24.191 -29.616 1.00 55.13 114 ARG A O 13
ATOM 24824 N N . PHE A 1 116 ? -0.827 -25.736 -27.981 1.00 73.14 115 PHE A N 13
ATOM 24825 C CA . PHE A 1 116 ? 0.612 -25.950 -28.071 1.00 44.41 115 PHE A CA 13
ATOM 24826 C C . PHE A 1 116 ? 1.010 -27.264 -27.407 1.00 33.54 115 PHE A C 13
ATOM 24827 O O . PHE A 1 116 ? 0.159 -28.004 -26.911 1.00 43.04 115 PHE A O 13
ATOM 24844 N N . SER A 1 117 ? 2.308 -27.549 -27.401 1.00 21.02 116 SER A N 13
ATOM 24845 C CA . SER A 1 117 ? 2.819 -28.776 -26.802 1.00 31.44 116 SER A CA 13
ATOM 24846 C C . SER A 1 117 ? 1.992 -29.981 -27.242 1.00 4.21 116 SER A C 13
ATOM 24847 O O . SER A 1 117 ? 1.695 -30.869 -26.443 1.00 13.21 116 SER A O 13
ATOM 24855 N N . ASP A 1 118 ? 1.625 -30.003 -28.518 1.00 70.23 117 ASP A N 13
ATOM 24856 C CA . ASP A 1 118 ? 0.833 -31.098 -29.067 1.00 65.30 117 ASP A CA 13
ATOM 24857 C C . ASP A 1 118 ? 1.506 -32.441 -28.801 1.00 63.43 117 ASP A C 13
ATOM 24858 O O . ASP A 1 118 ? 0.843 -33.476 -28.732 1.00 31.25 117 ASP A O 13
ATOM 24867 N N . ASP A 1 119 ? 2.826 -32.417 -28.655 1.00 64.21 118 ASP A N 13
ATOM 24868 C CA . ASP A 1 119 ? 3.590 -33.633 -28.397 1.00 54.22 118 ASP A CA 13
ATOM 24869 C C . ASP A 1 119 ? 3.052 -34.362 -27.170 1.00 75.11 118 ASP A C 13
ATOM 24870 O O . ASP A 1 119 ? 3.011 -35.592 -27.135 1.00 23.12 118 ASP A O 13
ATOM 24879 N N . ASP A 1 120 ? 2.640 -33.596 -26.166 1.00 3.30 119 ASP A N 13
ATOM 24880 C CA . ASP A 1 120 ? 2.105 -34.169 -24.937 1.00 13.35 119 ASP A CA 13
ATOM 24881 C C . ASP A 1 120 ? 0.806 -34.922 -25.209 1.00 4.03 119 ASP A C 13
ATOM 24882 O O . ASP A 1 120 ? 0.548 -35.968 -24.614 1.00 33.25 119 ASP A O 13
ATOM 24891 N N . ASP A 1 121 ? -0.007 -34.383 -26.110 1.00 44.33 120 ASP A N 13
ATOM 24892 C CA . ASP A 1 121 ? -1.278 -35.004 -26.462 1.00 15.35 120 ASP A CA 13
ATOM 24893 C C . ASP A 1 121 ? -1.249 -35.531 -27.893 1.00 0.42 120 ASP A C 13
ATOM 24894 O O . ASP A 1 121 ? -2.235 -35.428 -28.623 1.00 21.10 120 ASP A O 13
ATOM 24903 N N . ASP A 1 122 ? -0.112 -36.093 -28.287 1.00 71.42 121 ASP A N 13
ATOM 24904 C CA . ASP A 1 122 ? 0.046 -36.637 -29.631 1.00 41.53 121 ASP A CA 13
ATOM 24905 C C . ASP A 1 122 ? -0.137 -38.151 -29.630 1.00 52.05 121 ASP A C 13
ATOM 24906 O O . ASP A 1 122 ? 0.414 -38.854 -30.478 1.00 2.05 121 ASP A O 13
ATOM 24915 N N . PHE A 1 123 ? -0.915 -38.647 -28.674 1.00 25.24 122 PHE A N 13
ATOM 24916 C CA . PHE A 1 123 ? -1.169 -40.079 -28.561 1.00 40.30 122 PHE A CA 13
ATOM 24917 C C . PHE A 1 123 ? -2.594 -40.342 -28.083 1.00 51.25 122 PHE A C 13
ATOM 24918 O O . PHE A 1 123 ? -3.584 -40.261 -27.970 1.00 54.21 122 PHE A O 13
ATOM 24935 N N . SER A 1 1 ? 12.664 23.116 -6.194 1.00 3.33 0 SER A N 14
ATOM 24936 C CA . SER A 1 1 ? 12.947 22.476 -4.915 1.00 20.43 0 SER A CA 14
ATOM 24937 C C . SER A 1 1 ? 12.651 20.980 -4.979 1.00 41.30 0 SER A C 14
ATOM 24938 O O . SER A 1 1 ? 11.796 20.474 -4.253 1.00 24.04 0 SER A O 14
ATOM 24946 N N . MET A 1 2 ? 13.364 20.279 -5.854 1.00 45.53 1 MET A N 14
ATOM 24947 C CA . MET A 1 2 ? 13.180 18.842 -6.013 1.00 73.34 1 MET A CA 14
ATOM 24948 C C . MET A 1 2 ? 14.524 18.132 -6.143 1.00 73.11 1 MET A C 14
ATOM 24949 O O . MET A 1 2 ? 15.110 18.089 -7.224 1.00 23.40 1 MET A O 14
ATOM 24963 N N . GLN A 1 3 ? 15.005 17.578 -5.035 1.00 34.12 2 GLN A N 14
ATOM 24964 C CA . GLN A 1 3 ? 16.280 16.871 -5.026 1.00 0.30 2 GLN A CA 14
ATOM 24965 C C . GLN A 1 3 ? 17.431 17.822 -5.337 1.00 3.12 2 GLN A C 14
ATOM 24966 O O . GLN A 1 3 ? 17.262 18.846 -6.000 1.00 35.52 2 GLN A O 14
ATOM 24980 N N . PRO A 1 4 ? 18.632 17.479 -4.847 1.00 72.51 3 PRO A N 14
ATOM 24981 C CA . PRO A 1 4 ? 19.835 18.289 -5.060 1.00 71.52 3 PRO A CA 14
ATOM 24982 C C . PRO A 1 4 ? 20.307 18.255 -6.510 1.00 24.34 3 PRO A C 14
ATOM 24983 O O . PRO A 1 4 ? 19.936 17.363 -7.272 1.00 22.34 3 PRO A O 14
ATOM 24994 N N . GLU A 1 5 ? 21.128 19.232 -6.883 1.00 21.43 4 GLU A N 14
ATOM 24995 C CA . GLU A 1 5 ? 21.650 19.312 -8.242 1.00 4.32 4 GLU A CA 14
ATOM 24996 C C . GLU A 1 5 ? 23.050 18.710 -8.323 1.00 71.55 4 GLU A C 14
ATOM 24997 O O . GLU A 1 5 ? 23.870 19.128 -9.140 1.00 74.45 4 GLU A O 14
ATOM 25009 N N . GLU A 1 6 ? 23.315 17.725 -7.470 1.00 12.30 5 GLU A N 14
ATOM 25010 C CA . GLU A 1 6 ? 24.615 17.066 -7.445 1.00 3.32 5 GLU A CA 14
ATOM 25011 C C . GLU A 1 6 ? 24.724 16.034 -8.564 1.00 1.42 5 GLU A C 14
ATOM 25012 O O . GLU A 1 6 ? 25.799 15.822 -9.125 1.00 22.52 5 GLU A O 14
ATOM 25024 N N . PHE A 1 7 ? 23.603 15.396 -8.883 1.00 22.12 6 PHE A N 14
ATOM 25025 C CA . PHE A 1 7 ? 23.572 14.385 -9.933 1.00 74.03 6 PHE A CA 14
ATOM 25026 C C . PHE A 1 7 ? 23.120 14.992 -11.259 1.00 21.34 6 PHE A C 14
ATOM 25027 O O . PHE A 1 7 ? 22.457 14.334 -12.061 1.00 3.45 6 PHE A O 14
ATOM 25044 N N . ALA A 1 8 ? 23.484 16.251 -11.481 1.00 32.54 7 ALA A N 14
ATOM 25045 C CA . ALA A 1 8 ? 23.118 16.946 -12.708 1.00 40.21 7 ALA A CA 14
ATOM 25046 C C . ALA A 1 8 ? 23.587 16.175 -13.937 1.00 32.50 7 ALA A C 14
ATOM 25047 O O . ALA A 1 8 ? 24.189 15.108 -13.819 1.00 60.13 7 ALA A O 14
ATOM 25054 N N . ALA A 1 9 ? 23.306 16.721 -15.116 1.00 33.54 8 ALA A N 14
ATOM 25055 C CA . ALA A 1 9 ? 23.700 16.084 -16.366 1.00 71.40 8 ALA A CA 14
ATOM 25056 C C . ALA A 1 9 ? 23.284 14.617 -16.390 1.00 21.31 8 ALA A C 14
ATOM 25057 O O . ALA A 1 9 ? 23.955 13.781 -16.995 1.00 3.31 8 ALA A O 14
ATOM 25064 N N . ALA A 1 10 ? 22.174 14.310 -15.727 1.00 54.41 9 ALA A N 14
ATOM 25065 C CA . ALA A 1 10 ? 21.668 12.944 -15.674 1.00 1.32 9 ALA A CA 14
ATOM 25066 C C . ALA A 1 10 ? 21.177 12.487 -17.043 1.00 62.31 9 ALA A C 14
ATOM 25067 O O . ALA A 1 10 ? 20.996 11.293 -17.281 1.00 22.01 9 ALA A O 14
ATOM 25074 N N . ALA A 1 11 ? 20.963 13.444 -17.940 1.00 32.21 10 ALA A N 14
ATOM 25075 C CA . ALA A 1 11 ? 20.494 13.138 -19.286 1.00 11.42 10 ALA A CA 14
ATOM 25076 C C . ALA A 1 11 ? 19.150 12.418 -19.249 1.00 2.31 10 ALA A C 14
ATOM 25077 O O . ALA A 1 11 ? 18.818 11.657 -20.157 1.00 65.53 10 ALA A O 14
ATOM 25084 N N . ARG A 1 12 ? 18.381 12.664 -18.193 1.00 43.01 11 ARG A N 14
ATOM 25085 C CA . ARG A 1 12 ? 17.074 12.037 -18.037 1.00 43.25 11 ARG A CA 14
ATOM 25086 C C . ARG A 1 12 ? 17.192 10.517 -18.084 1.00 74.55 11 ARG A C 14
ATOM 25087 O O . ARG A 1 12 ? 18.292 9.970 -18.154 1.00 53.44 11 ARG A O 14
ATOM 25108 N N . GLY A 1 13 ? 16.049 9.838 -18.045 1.00 15.21 12 GLY A N 14
ATOM 25109 C CA . GLY A 1 13 ? 16.045 8.388 -18.083 1.00 61.52 12 GLY A CA 14
ATOM 25110 C C . GLY A 1 13 ? 14.717 7.823 -18.548 1.00 22.14 12 GLY A C 14
ATOM 25111 O O . GLY A 1 13 ? 14.307 6.747 -18.115 1.00 13.03 12 GLY A O 14
ATOM 25115 N N . GLY A 1 14 ? 14.042 8.552 -19.431 1.00 41.12 13 GLY A N 14
ATOM 25116 C CA . GLY A 1 14 ? 12.759 8.102 -19.938 1.00 50.33 13 GLY A CA 14
ATOM 25117 C C . GLY A 1 14 ? 11.595 8.642 -19.131 1.00 20.43 13 GLY A C 14
ATOM 25118 O O . GLY A 1 14 ? 10.491 8.802 -19.651 1.00 13.32 13 GLY A O 14
ATOM 25122 N N . PHE A 1 15 ? 11.841 8.920 -17.855 1.00 11.41 14 PHE A N 14
ATOM 25123 C CA . PHE A 1 15 ? 10.804 9.442 -16.973 1.00 14.23 14 PHE A CA 14
ATOM 25124 C C . PHE A 1 15 ? 10.119 10.655 -17.596 1.00 74.33 14 PHE A C 14
ATOM 25125 O O . PHE A 1 15 ? 8.930 10.889 -17.381 1.00 42.02 14 PHE A O 14
ATOM 25142 N N . GLY A 1 16 ? 10.879 11.423 -18.371 1.00 12.55 15 GLY A N 14
ATOM 25143 C CA . GLY A 1 16 ? 10.329 12.603 -19.013 1.00 62.11 15 GLY A CA 14
ATOM 25144 C C . GLY A 1 16 ? 9.214 12.268 -19.983 1.00 74.11 15 GLY A C 14
ATOM 25145 O O . GLY A 1 16 ? 8.137 12.861 -19.930 1.00 71.25 15 GLY A O 14
ATOM 25149 N N . GLY A 1 17 ? 9.472 11.315 -20.874 1.00 33.24 16 GLY A N 14
ATOM 25150 C CA . GLY A 1 17 ? 8.472 10.920 -21.848 1.00 72.05 16 GLY A CA 14
ATOM 25151 C C . GLY A 1 17 ? 8.996 9.895 -22.835 1.00 4.25 16 GLY A C 14
ATOM 25152 O O . GLY A 1 17 ? 9.186 8.729 -22.487 1.00 15.40 16 GLY A O 14
ATOM 25156 N N . ASP A 1 18 ? 9.231 10.329 -24.068 1.00 15.30 17 ASP A N 14
ATOM 25157 C CA . ASP A 1 18 ? 9.736 9.441 -25.108 1.00 71.02 17 ASP A CA 14
ATOM 25158 C C . ASP A 1 18 ? 9.102 8.058 -24.997 1.00 54.01 17 ASP A C 14
ATOM 25159 O O . ASP A 1 18 ? 9.798 7.043 -25.001 1.00 55.11 17 ASP A O 14
ATOM 25168 N N . ALA A 1 19 ? 7.777 8.027 -24.897 1.00 32.40 18 ALA A N 14
ATOM 25169 C CA . ALA A 1 19 ? 7.049 6.769 -24.786 1.00 32.34 18 ALA A CA 14
ATOM 25170 C C . ALA A 1 19 ? 7.466 5.794 -25.881 1.00 64.23 18 ALA A C 14
ATOM 25171 O O . ALA A 1 19 ? 7.473 4.581 -25.675 1.00 74.23 18 ALA A O 14
ATOM 25178 N N . GLU A 1 20 ? 7.814 6.333 -27.046 1.00 32.12 19 GLU A N 14
ATOM 25179 C CA . GLU A 1 20 ? 8.231 5.509 -28.174 1.00 61.31 19 GLU A CA 14
ATOM 25180 C C . GLU A 1 20 ? 9.731 5.233 -28.121 1.00 41.43 19 GLU A C 14
ATOM 25181 O O . GLU A 1 20 ? 10.168 4.086 -28.219 1.00 55.31 19 GLU A O 14
ATOM 25193 N N . LYS A 1 21 ? 10.516 6.294 -27.967 1.00 2.15 20 LYS A N 14
ATOM 25194 C CA . LYS A 1 21 ? 11.967 6.169 -27.900 1.00 4.32 20 LYS A CA 14
ATOM 25195 C C . LYS A 1 21 ? 12.382 5.237 -26.766 1.00 12.33 20 LYS A C 14
ATOM 25196 O O . LYS A 1 21 ? 13.056 4.233 -26.990 1.00 70.44 20 LYS A O 14
ATOM 25215 N N . ALA A 1 22 ? 11.973 5.577 -25.548 1.00 32.34 21 ALA A N 14
ATOM 25216 C CA . ALA A 1 22 ? 12.299 4.768 -24.379 1.00 52.14 21 ALA A CA 14
ATOM 25217 C C . ALA A 1 22 ? 11.886 3.315 -24.585 1.00 60.32 21 ALA A C 14
ATOM 25218 O O . ALA A 1 22 ? 12.504 2.400 -24.040 1.00 73.42 21 ALA A O 14
ATOM 25225 N N . LYS A 1 23 ? 10.837 3.108 -25.375 1.00 3.54 22 LYS A N 14
ATOM 25226 C CA . LYS A 1 23 ? 10.341 1.766 -25.654 1.00 2.14 22 LYS A CA 14
ATOM 25227 C C . LYS A 1 23 ? 11.480 0.841 -26.070 1.00 22.32 22 LYS A C 14
ATOM 25228 O O . LYS A 1 23 ? 11.625 -0.259 -25.537 1.00 74.35 22 LYS A O 14
ATOM 25247 N N . ALA A 1 24 ? 12.287 1.295 -27.023 1.00 70.33 23 ALA A N 14
ATOM 25248 C CA . ALA A 1 24 ? 13.415 0.509 -27.508 1.00 31.22 23 ALA A CA 14
ATOM 25249 C C . ALA A 1 24 ? 14.727 1.004 -26.909 1.00 11.31 23 ALA A C 14
ATOM 25250 O O . ALA A 1 24 ? 15.556 0.211 -26.465 1.00 21.12 23 ALA A O 14
ATOM 25257 N N . ALA A 1 25 ? 14.908 2.321 -26.901 1.00 23.21 24 ALA A N 14
ATOM 25258 C CA . ALA A 1 25 ? 16.119 2.922 -26.355 1.00 61.24 24 ALA A CA 14
ATOM 25259 C C . ALA A 1 25 ? 16.405 2.403 -24.950 1.00 74.43 24 ALA A C 14
ATOM 25260 O O . ALA A 1 25 ? 17.473 1.852 -24.688 1.00 43.10 24 ALA A O 14
ATOM 25267 N N . GLU A 1 26 ? 15.442 2.583 -24.051 1.00 23.51 25 GLU A N 14
ATOM 25268 C CA . GLU A 1 26 ? 15.593 2.133 -22.672 1.00 33.10 25 GLU A CA 14
ATOM 25269 C C . GLU A 1 26 ? 15.644 0.609 -22.599 1.00 15.51 25 GLU A C 14
ATOM 25270 O O . GLU A 1 26 ? 16.574 0.035 -22.034 1.00 11.41 25 GLU A O 14
ATOM 25282 N N . ALA A 1 27 ? 14.636 -0.039 -23.174 1.00 51.52 26 ALA A N 14
ATOM 25283 C CA . ALA A 1 27 ? 14.566 -1.494 -23.176 1.00 73.40 26 ALA A CA 14
ATOM 25284 C C . ALA A 1 27 ? 15.892 -2.107 -23.612 1.00 60.44 26 ALA A C 14
ATOM 25285 O O . ALA A 1 27 ? 16.273 -3.181 -23.146 1.00 13.31 26 ALA A O 14
ATOM 25292 N N . GLN A 1 28 ? 16.590 -1.419 -24.510 1.00 0.02 27 GLN A N 14
ATOM 25293 C CA . GLN A 1 28 ? 17.873 -1.898 -25.010 1.00 4.24 27 GLN A CA 14
ATOM 25294 C C . GLN A 1 28 ? 18.800 -2.275 -23.858 1.00 53.30 27 GLN A C 14
ATOM 25295 O O . GLN A 1 28 ? 19.404 -3.346 -23.862 1.00 24.35 27 GLN A O 14
ATOM 25309 N N . GLU A 1 29 ? 18.906 -1.386 -22.875 1.00 35.11 28 GLU A N 14
ATOM 25310 C CA . GLU A 1 29 ? 19.760 -1.626 -21.718 1.00 33.32 28 GLU A CA 14
ATOM 25311 C C . GLU A 1 29 ? 18.972 -2.282 -20.587 1.00 62.21 28 GLU A C 14
ATOM 25312 O O . GLU A 1 29 ? 19.453 -3.212 -19.940 1.00 75.54 28 GLU A O 14
ATOM 25324 N N . ALA A 1 30 ? 17.760 -1.789 -20.355 1.00 30.51 29 ALA A N 14
ATOM 25325 C CA . ALA A 1 30 ? 16.905 -2.328 -19.304 1.00 50.32 29 ALA A CA 14
ATOM 25326 C C . ALA A 1 30 ? 16.700 -3.829 -19.478 1.00 51.34 29 ALA A C 14
ATOM 25327 O O . ALA A 1 30 ? 17.056 -4.619 -18.605 1.00 5.33 29 ALA A O 14
ATOM 25334 N N . MET A 1 31 ? 16.123 -4.215 -20.611 1.00 53.25 30 MET A N 14
ATOM 25335 C CA . MET A 1 31 ? 15.871 -5.622 -20.899 1.00 71.15 30 MET A CA 14
ATOM 25336 C C . MET A 1 31 ? 17.142 -6.448 -20.727 1.00 73.14 30 MET A C 14
ATOM 25337 O O . MET A 1 31 ? 17.120 -7.519 -20.120 1.00 55.14 30 MET A O 14
ATOM 25351 N N . ARG A 1 32 ? 18.247 -5.944 -21.265 1.00 43.24 31 ARG A N 14
ATOM 25352 C CA . ARG A 1 32 ? 19.527 -6.636 -21.172 1.00 71.32 31 ARG A CA 14
ATOM 25353 C C . ARG A 1 32 ? 19.860 -6.970 -19.721 1.00 72.40 31 ARG A C 14
ATOM 25354 O O . ARG A 1 32 ? 20.168 -8.116 -19.393 1.00 75.04 31 ARG A O 14
ATOM 25375 N N . GLN A 1 33 ? 19.796 -5.962 -18.857 1.00 62.14 32 GLN A N 14
ATOM 25376 C CA . GLN A 1 33 ? 20.092 -6.149 -17.442 1.00 63.40 32 GLN A CA 14
ATOM 25377 C C . GLN A 1 33 ? 19.022 -7.003 -16.770 1.00 54.13 32 GLN A C 14
ATOM 25378 O O . GLN A 1 33 ? 19.306 -7.744 -15.830 1.00 20.10 32 GLN A O 14
ATOM 25392 N N . GLN A 1 34 ? 17.791 -6.892 -17.259 1.00 73.22 33 GLN A N 14
ATOM 25393 C CA . GLN A 1 34 ? 16.678 -7.654 -16.705 1.00 13.44 33 GLN A CA 14
ATOM 25394 C C . GLN A 1 34 ? 16.744 -9.113 -17.144 1.00 12.44 33 GLN A C 14
ATOM 25395 O O . GLN A 1 34 ? 16.092 -9.977 -16.558 1.00 51.14 33 GLN A O 14
ATOM 25409 N N . MET A 1 35 ? 17.535 -9.379 -18.178 1.00 21.04 34 MET A N 14
ATOM 25410 C CA . MET A 1 35 ? 17.686 -10.734 -18.694 1.00 65.33 34 MET A CA 14
ATOM 25411 C C . MET A 1 35 ? 19.098 -11.256 -18.447 1.00 4.14 34 MET A C 14
ATOM 25412 O O . MET A 1 35 ? 19.916 -10.584 -17.818 1.00 71.34 34 MET A O 14
ATOM 25426 N N . GLU A 1 36 ? 19.377 -12.457 -18.944 1.00 53.12 35 GLU A N 14
ATOM 25427 C CA . GLU A 1 36 ? 20.690 -13.067 -18.775 1.00 30.51 35 GLU A CA 14
ATOM 25428 C C . GLU A 1 36 ? 20.914 -13.483 -17.324 1.00 12.03 35 GLU A C 14
ATOM 25429 O O . GLU A 1 36 ? 21.596 -12.792 -16.568 1.00 42.22 35 GLU A O 14
ATOM 25441 N N . GLU A 1 37 ? 20.333 -14.616 -16.942 1.00 60.44 36 GLU A N 14
ATOM 25442 C CA . GLU A 1 37 ? 20.468 -15.123 -15.582 1.00 10.02 36 GLU A CA 14
ATOM 25443 C C . GLU A 1 37 ? 19.667 -16.409 -15.398 1.00 13.41 36 GLU A C 14
ATOM 25444 O O . GLU A 1 37 ? 18.501 -16.485 -15.784 1.00 33.11 36 GLU A O 14
ATOM 25456 N N . GLN A 1 38 ? 20.302 -17.415 -14.806 1.00 72.35 37 GLN A N 14
ATOM 25457 C CA . GLN A 1 38 ? 19.649 -18.698 -14.573 1.00 13.23 37 GLN A CA 14
ATOM 25458 C C . GLN A 1 38 ? 18.272 -18.502 -13.947 1.00 10.44 37 GLN A C 14
ATOM 25459 O O . GLN A 1 38 ? 17.342 -19.262 -14.217 1.00 42.35 37 GLN A O 14
ATOM 25473 N N . ARG A 1 39 ? 18.149 -17.478 -13.108 1.00 41.22 38 ARG A N 14
ATOM 25474 C CA . ARG A 1 39 ? 16.886 -17.183 -12.442 1.00 41.24 38 ARG A CA 14
ATOM 25475 C C . ARG A 1 39 ? 15.759 -17.026 -13.459 1.00 61.41 38 ARG A C 14
ATOM 25476 O O . ARG A 1 39 ? 14.781 -17.773 -13.436 1.00 15.05 38 ARG A O 14
ATOM 25497 N N . ARG A 1 40 ? 15.904 -16.051 -14.350 1.00 0.10 39 ARG A N 14
ATOM 25498 C CA . ARG A 1 40 ? 14.898 -15.795 -15.374 1.00 32.44 39 ARG A CA 14
ATOM 25499 C C . ARG A 1 40 ? 14.931 -16.876 -16.450 1.00 61.13 39 ARG A C 14
ATOM 25500 O O . ARG A 1 40 ? 13.897 -17.240 -17.011 1.00 14.34 39 ARG A O 14
ATOM 25521 N N . ILE A 1 41 ? 16.125 -17.384 -16.734 1.00 64.34 40 ILE A N 14
ATOM 25522 C CA . ILE A 1 41 ? 16.293 -18.423 -17.743 1.00 73.12 40 ILE A CA 14
ATOM 25523 C C . ILE A 1 41 ? 15.463 -19.657 -17.405 1.00 14.32 40 ILE A C 14
ATOM 25524 O O . ILE A 1 41 ? 15.116 -20.444 -18.285 1.00 33.14 40 ILE A O 14
ATOM 25540 N N . MET A 1 42 ? 15.146 -19.817 -16.124 1.00 70.01 41 MET A N 14
ATOM 25541 C CA . MET A 1 42 ? 14.353 -20.954 -15.670 1.00 3.32 41 MET A CA 14
ATOM 25542 C C . MET A 1 42 ? 12.980 -20.500 -15.186 1.00 55.13 41 MET A C 14
ATOM 25543 O O . MET A 1 42 ? 11.954 -20.873 -15.758 1.00 44.25 41 MET A O 14
ATOM 25557 N N . LEU A 1 43 ? 12.966 -19.694 -14.130 1.00 55.04 42 LEU A N 14
ATOM 25558 C CA . LEU A 1 43 ? 11.717 -19.189 -13.570 1.00 31.33 42 LEU A CA 14
ATOM 25559 C C . LEU A 1 43 ? 10.871 -18.514 -14.644 1.00 70.04 42 LEU A C 14
ATOM 25560 O O . LEU A 1 43 ? 9.739 -18.922 -14.904 1.00 53.42 42 LEU A O 14
ATOM 25576 N N . ARG A 1 44 ? 11.429 -17.481 -15.267 1.00 61.12 43 ARG A N 14
ATOM 25577 C CA . ARG A 1 44 ? 10.726 -16.750 -16.315 1.00 24.03 43 ARG A CA 14
ATOM 25578 C C . ARG A 1 44 ? 10.505 -17.633 -17.539 1.00 72.31 43 ARG A C 14
ATOM 25579 O O . ARG A 1 44 ? 9.735 -17.288 -18.435 1.00 13.23 43 ARG A O 14
ATOM 25600 N N . ALA A 1 45 ? 11.186 -18.774 -17.570 1.00 75.23 44 ALA A N 14
ATOM 25601 C CA . ALA A 1 45 ? 11.062 -19.707 -18.683 1.00 71.33 44 ALA A CA 14
ATOM 25602 C C . ALA A 1 45 ? 9.814 -20.572 -18.539 1.00 50.30 44 ALA A C 14
ATOM 25603 O O . ALA A 1 45 ? 9.126 -20.856 -19.520 1.00 4.31 44 ALA A O 14
ATOM 25610 N N . VAL A 1 46 ? 9.527 -20.988 -17.310 1.00 21.33 45 VAL A N 14
ATOM 25611 C CA . VAL A 1 46 ? 8.361 -21.820 -17.037 1.00 63.41 45 VAL A CA 14
ATOM 25612 C C . VAL A 1 46 ? 7.115 -20.968 -16.828 1.00 33.15 45 VAL A C 14
ATOM 25613 O O . VAL A 1 46 ? 6.005 -21.375 -17.175 1.00 43.04 45 VAL A O 14
ATOM 25626 N N . LEU A 1 47 ? 7.304 -19.783 -16.257 1.00 71.43 46 LEU A N 14
ATOM 25627 C CA . LEU A 1 47 ? 6.194 -18.872 -16.001 1.00 43.53 46 LEU A CA 14
ATOM 25628 C C . LEU A 1 47 ? 5.326 -18.708 -17.245 1.00 32.25 46 LEU A C 14
ATOM 25629 O O . LEU A 1 47 ? 5.834 -18.611 -18.362 1.00 54.52 46 LEU A O 14
ATOM 25645 N N . THR A 1 48 ? 4.012 -18.677 -17.043 1.00 21.24 47 THR A N 14
ATOM 25646 C CA . THR A 1 48 ? 3.073 -18.525 -18.146 1.00 55.52 47 THR A CA 14
ATOM 25647 C C . THR A 1 48 ? 3.099 -17.104 -18.698 1.00 42.14 47 THR A C 14
ATOM 25648 O O . THR A 1 48 ? 3.355 -16.877 -19.881 1.00 42.50 47 THR A O 14
ATOM 25659 N N . PRO A 1 49 ? 2.829 -16.123 -17.824 1.00 65.21 48 PRO A N 14
ATOM 25660 C CA . PRO A 1 49 ? 2.818 -14.707 -18.202 1.00 12.10 48 PRO A CA 14
ATOM 25661 C C . PRO A 1 49 ? 4.214 -14.179 -18.514 1.00 12.53 48 PRO A C 14
ATOM 25662 O O . PRO A 1 49 ? 4.421 -13.503 -19.521 1.00 43.20 48 PRO A O 14
ATOM 25673 N N . ALA A 1 50 ? 5.168 -14.491 -17.643 1.00 71.30 49 ALA A N 14
ATOM 25674 C CA . ALA A 1 50 ? 6.545 -14.050 -17.827 1.00 52.13 49 ALA A CA 14
ATOM 25675 C C . ALA A 1 50 ? 7.077 -14.468 -19.194 1.00 10.41 49 ALA A C 14
ATOM 25676 O O . ALA A 1 50 ? 8.019 -13.870 -19.713 1.00 10.42 49 ALA A O 14
ATOM 25683 N N . ALA A 1 51 ? 6.468 -15.498 -19.771 1.00 72.03 50 ALA A N 14
ATOM 25684 C CA . ALA A 1 51 ? 6.880 -15.995 -21.078 1.00 50.43 50 ALA A CA 14
ATOM 25685 C C . ALA A 1 51 ? 7.019 -14.853 -22.080 1.00 74.53 50 ALA A C 14
ATOM 25686 O O . ALA A 1 51 ? 7.852 -14.907 -22.984 1.00 25.43 50 ALA A O 14
ATOM 25693 N N . GLN A 1 52 ? 6.196 -13.823 -21.914 1.00 52.11 51 GLN A N 14
ATOM 25694 C CA . GLN A 1 52 ? 6.227 -12.670 -22.806 1.00 12.21 51 GLN A CA 14
ATOM 25695 C C . GLN A 1 52 ? 7.640 -12.109 -22.921 1.00 42.42 51 GLN A C 14
ATOM 25696 O O . GLN A 1 52 ? 8.040 -11.621 -23.978 1.00 14.10 51 GLN A O 14
ATOM 25710 N N . GLU A 1 53 ? 8.392 -12.181 -21.827 1.00 73.20 52 GLU A N 14
ATOM 25711 C CA . GLU A 1 53 ? 9.760 -11.679 -21.806 1.00 44.24 52 GLU A CA 14
ATOM 25712 C C . GLU A 1 53 ? 10.585 -12.299 -22.931 1.00 55.22 52 GLU A C 14
ATOM 25713 O O . GLU A 1 53 ? 11.009 -11.608 -23.857 1.00 43.23 52 GLU A O 14
ATOM 25725 N N . ARG A 1 54 ? 10.807 -13.606 -22.843 1.00 34.14 53 ARG A N 14
ATOM 25726 C CA . ARG A 1 54 ? 11.581 -14.320 -23.851 1.00 40.50 53 ARG A CA 14
ATOM 25727 C C . ARG A 1 54 ? 10.971 -14.133 -25.237 1.00 61.32 53 ARG A C 14
ATOM 25728 O O . ARG A 1 54 ? 11.660 -13.752 -26.184 1.00 40.33 53 ARG A O 14
ATOM 25749 N N . LEU A 1 55 ? 9.676 -14.406 -25.349 1.00 53.42 54 LEU A N 14
ATOM 25750 C CA . LEU A 1 55 ? 8.972 -14.269 -26.620 1.00 1.42 54 LEU A CA 14
ATOM 25751 C C . LEU A 1 55 ? 9.379 -12.983 -27.332 1.00 4.31 54 LEU A C 14
ATOM 25752 O O . LEU A 1 55 ? 9.527 -12.957 -28.554 1.00 74.43 54 LEU A O 14
ATOM 25768 N N . HIS A 1 56 ? 9.562 -11.917 -26.559 1.00 41.31 55 HIS A N 14
ATOM 25769 C CA . HIS A 1 56 ? 9.956 -10.627 -27.116 1.00 34.21 55 HIS A CA 14
ATOM 25770 C C . HIS A 1 56 ? 11.416 -10.649 -27.557 1.00 51.13 55 HIS A C 14
ATOM 25771 O O . HIS A 1 56 ? 11.732 -10.334 -28.705 1.00 22.33 55 HIS A O 14
ATOM 25785 N N . ARG A 1 57 ? 12.301 -11.021 -26.639 1.00 22.23 56 ARG A N 14
ATOM 25786 C CA . ARG A 1 57 ? 13.728 -11.082 -26.933 1.00 11.31 56 ARG A CA 14
ATOM 25787 C C . ARG A 1 57 ? 13.995 -11.961 -28.151 1.00 20.42 56 ARG A C 14
ATOM 25788 O O . ARG A 1 57 ? 14.903 -11.691 -28.937 1.00 4.32 56 ARG A O 14
ATOM 25809 N N . ILE A 1 58 ? 13.199 -13.014 -28.300 1.00 35.43 57 ILE A N 14
ATOM 25810 C CA . ILE A 1 58 ? 13.349 -13.933 -29.422 1.00 11.25 57 ILE A CA 14
ATOM 25811 C C . ILE A 1 58 ? 12.847 -13.305 -30.717 1.00 54.22 57 ILE A C 14
ATOM 25812 O O . ILE A 1 58 ? 13.349 -13.607 -31.799 1.00 54.14 57 ILE A O 14
ATOM 25828 N N . GLN A 1 59 ? 11.854 -12.429 -30.598 1.00 4.41 58 GLN A N 14
ATOM 25829 C CA . GLN A 1 59 ? 11.285 -11.757 -31.760 1.00 42.12 58 GLN A CA 14
ATOM 25830 C C . GLN A 1 59 ? 12.273 -10.754 -32.348 1.00 22.44 58 GLN A C 14
ATOM 25831 O O . GLN A 1 59 ? 12.507 -10.733 -33.557 1.00 25.33 58 GLN A O 14
ATOM 25845 N N . LEU A 1 60 ? 12.850 -9.925 -31.485 1.00 54.21 59 LEU A N 14
ATOM 25846 C CA . LEU A 1 60 ? 13.813 -8.919 -31.918 1.00 51.44 59 LEU A CA 14
ATOM 25847 C C . LEU A 1 60 ? 14.928 -9.552 -32.745 1.00 34.13 59 LEU A C 14
ATOM 25848 O O . LEU A 1 60 ? 15.323 -9.022 -33.783 1.00 74.34 59 LEU A O 14
ATOM 25864 N N . VAL A 1 61 ? 15.430 -10.691 -32.277 1.00 52.33 60 VAL A N 14
ATOM 25865 C CA . VAL A 1 61 ? 16.497 -11.399 -32.975 1.00 13.25 60 VAL A CA 14
ATOM 25866 C C . VAL A 1 61 ? 15.969 -12.093 -34.225 1.00 65.41 60 VAL A C 14
ATOM 25867 O O . VAL A 1 61 ? 16.389 -11.788 -35.342 1.00 34.51 60 VAL A O 14
ATOM 25880 N N . LYS A 1 62 ? 15.047 -13.029 -34.031 1.00 34.34 61 LYS A N 14
ATOM 25881 C CA . LYS A 1 62 ? 14.459 -13.768 -35.142 1.00 51.32 61 LYS A CA 14
ATOM 25882 C C . LYS A 1 62 ? 13.047 -13.272 -35.439 1.00 44.41 61 LYS A C 14
ATOM 25883 O O . LYS A 1 62 ? 12.080 -13.721 -34.825 1.00 52.44 61 LYS A O 14
ATOM 25902 N N . ALA A 1 63 ? 12.938 -12.344 -36.385 1.00 34.42 62 ALA A N 14
ATOM 25903 C CA . ALA A 1 63 ? 11.644 -11.791 -36.765 1.00 40.42 62 ALA A CA 14
ATOM 25904 C C . ALA A 1 63 ? 10.648 -12.898 -37.092 1.00 53.32 62 ALA A C 14
ATOM 25905 O O . ALA A 1 63 ? 9.509 -12.880 -36.623 1.00 45.13 62 ALA A O 14
ATOM 25912 N N . ASP A 1 64 ? 11.083 -13.859 -37.899 1.00 55.04 63 ASP A N 14
ATOM 25913 C CA . ASP A 1 64 ? 10.228 -14.975 -38.289 1.00 3.20 63 ASP A CA 14
ATOM 25914 C C . ASP A 1 64 ? 9.660 -15.678 -37.061 1.00 35.43 63 ASP A C 14
ATOM 25915 O O . ASP A 1 64 ? 8.470 -15.993 -37.007 1.00 65.30 63 ASP A O 14
ATOM 25924 N N . LYS A 1 65 ? 10.517 -15.923 -36.076 1.00 32.44 64 LYS A N 14
ATOM 25925 C CA . LYS A 1 65 ? 10.101 -16.590 -34.847 1.00 42.30 64 LYS A CA 14
ATOM 25926 C C . LYS A 1 65 ? 9.062 -15.758 -34.102 1.00 73.31 64 LYS A C 14
ATOM 25927 O O . LYS A 1 65 ? 8.365 -16.262 -33.222 1.00 30.51 64 LYS A O 14
ATOM 25946 N N . ALA A 1 66 ? 8.962 -14.483 -34.462 1.00 2.10 65 ALA A N 14
ATOM 25947 C CA . ALA A 1 66 ? 8.005 -13.583 -33.830 1.00 22.21 65 ALA A CA 14
ATOM 25948 C C . ALA A 1 66 ? 6.612 -13.756 -34.426 1.00 65.23 65 ALA A C 14
ATOM 25949 O O . ALA A 1 66 ? 5.665 -14.106 -33.723 1.00 13.13 65 ALA A O 14
ATOM 25956 N N . ARG A 1 67 ? 6.496 -13.508 -35.727 1.00 32.42 66 ARG A N 14
ATOM 25957 C CA . ARG A 1 67 ? 5.218 -13.635 -36.417 1.00 71.10 66 ARG A CA 14
ATOM 25958 C C . ARG A 1 67 ? 4.608 -15.014 -36.183 1.00 71.10 66 ARG A C 14
ATOM 25959 O O . ARG A 1 67 ? 3.388 -15.175 -36.205 1.00 22.02 66 ARG A O 14
ATOM 25980 N N . GLU A 1 68 ? 5.466 -16.005 -35.960 1.00 53.11 67 GLU A N 14
ATOM 25981 C CA . GLU A 1 68 ? 5.010 -17.370 -35.724 1.00 4.13 67 GLU A CA 14
ATOM 25982 C C . GLU A 1 68 ? 4.690 -17.589 -34.248 1.00 12.51 67 GLU A C 14
ATOM 25983 O O . GLU A 1 68 ? 3.909 -18.472 -33.895 1.00 72.40 67 GLU A O 14
ATOM 25995 N N . VAL A 1 69 ? 5.299 -16.777 -33.389 1.00 41.14 68 VAL A N 14
ATOM 25996 C CA . VAL A 1 69 ? 5.079 -16.880 -31.952 1.00 20.22 68 VAL A CA 14
ATOM 25997 C C . VAL A 1 69 ? 3.788 -16.181 -31.542 1.00 11.12 68 VAL A C 14
ATOM 25998 O O . VAL A 1 69 ? 3.099 -16.619 -30.622 1.00 33.44 68 VAL A O 14
ATOM 26011 N N . GLU A 1 70 ? 3.467 -15.091 -32.232 1.00 34.00 69 GLU A N 14
ATOM 26012 C CA . GLU A 1 70 ? 2.257 -14.331 -31.939 1.00 4.24 69 GLU A CA 14
ATOM 26013 C C . GLU A 1 70 ? 1.084 -14.830 -32.777 1.00 30.34 69 GLU A C 14
ATOM 26014 O O . GLU A 1 70 ? -0.067 -14.475 -32.526 1.00 12.20 69 GLU A O 14
ATOM 26026 N N . ALA A 1 71 ? 1.385 -15.656 -33.773 1.00 64.41 70 ALA A N 14
ATOM 26027 C CA . ALA A 1 71 ? 0.357 -16.206 -34.647 1.00 72.23 70 ALA A CA 14
ATOM 26028 C C . ALA A 1 71 ? -0.419 -17.319 -33.950 1.00 41.33 70 ALA A C 14
ATOM 26029 O O . ALA A 1 71 ? -1.614 -17.184 -33.685 1.00 73.23 70 ALA A O 14
ATOM 26036 N N . LEU A 1 72 ? 0.267 -18.417 -33.656 1.00 64.41 71 LEU A N 14
ATOM 26037 C CA . LEU A 1 72 ? -0.358 -19.555 -32.990 1.00 3.42 71 LEU A CA 14
ATOM 26038 C C . LEU A 1 72 ? -0.970 -19.136 -31.657 1.00 55.43 71 LEU A C 14
ATOM 26039 O O . LEU A 1 72 ? -1.888 -19.784 -31.154 1.00 30.32 71 LEU A O 14
ATOM 26055 N N . ILE A 1 73 ? -0.459 -18.047 -31.093 1.00 23.00 72 ILE A N 14
ATOM 26056 C CA . ILE A 1 73 ? -0.958 -17.540 -29.821 1.00 10.10 72 ILE A CA 14
ATOM 26057 C C . ILE A 1 73 ? -2.453 -17.249 -29.894 1.00 32.11 72 ILE A C 14
ATOM 26058 O O . ILE A 1 73 ? -3.162 -17.328 -28.890 1.00 30.23 72 ILE A O 14
ATOM 26074 N N . LEU A 1 74 ? -2.927 -16.914 -31.089 1.00 13.03 73 LEU A N 14
ATOM 26075 C CA . LEU A 1 74 ? -4.340 -16.613 -31.294 1.00 41.04 73 LEU A CA 14
ATOM 26076 C C . LEU A 1 74 ? -5.208 -17.822 -30.963 1.00 33.34 73 LEU A C 14
ATOM 26077 O O . LEU A 1 74 ? -6.315 -17.679 -30.443 1.00 62.24 73 LEU A O 14
ATOM 26093 N N . GLN A 1 75 ? -4.698 -19.012 -31.264 1.00 45.32 74 GLN A N 14
ATOM 26094 C CA . GLN A 1 75 ? -5.427 -20.246 -30.996 1.00 45.32 74 GLN A CA 14
ATOM 26095 C C . GLN A 1 75 ? -5.039 -20.823 -29.639 1.00 65.41 74 GLN A C 14
ATOM 26096 O O . GLN A 1 75 ? -5.896 -21.255 -28.870 1.00 23.15 74 GLN A O 14
ATOM 26110 N N . ASN A 1 76 ? -3.741 -20.828 -29.353 1.00 23.23 75 ASN A N 14
ATOM 26111 C CA . ASN A 1 76 ? -3.239 -21.354 -28.088 1.00 61.13 75 ASN A CA 14
ATOM 26112 C C . ASN A 1 76 ? -3.960 -20.711 -26.907 1.00 44.14 75 ASN A C 14
ATOM 26113 O O . ASN A 1 76 ? -4.575 -21.399 -26.093 1.00 50.24 75 ASN A O 14
ATOM 26124 N N . ALA A 1 77 ? -3.879 -19.387 -26.822 1.00 22.24 76 ALA A N 14
ATOM 26125 C CA . ALA A 1 77 ? -4.525 -18.651 -25.742 1.00 52.35 76 ALA A CA 14
ATOM 26126 C C . ALA A 1 77 ? -6.016 -18.966 -25.679 1.00 1.40 76 ALA A C 14
ATOM 26127 O O . ALA A 1 77 ? -6.571 -19.165 -24.599 1.00 72.41 76 ALA A O 14
ATOM 26134 N N . GLN A 1 78 ? -6.657 -19.007 -26.842 1.00 73.24 77 GLN A N 14
ATOM 26135 C CA . GLN A 1 78 ? -8.084 -19.296 -26.917 1.00 74.43 77 GLN A CA 14
ATOM 26136 C C . GLN A 1 78 ? -8.423 -20.568 -26.147 1.00 34.13 77 GLN A C 14
ATOM 26137 O O . GLN A 1 78 ? -9.526 -20.710 -25.618 1.00 52.21 77 GLN A O 14
ATOM 26151 N N . ARG A 1 79 ? -7.468 -21.490 -26.087 1.00 74.54 78 ARG A N 14
ATOM 26152 C CA . ARG A 1 79 ? -7.667 -22.751 -25.383 1.00 24.24 78 ARG A CA 14
ATOM 26153 C C . ARG A 1 79 ? -7.610 -22.544 -23.872 1.00 24.41 78 ARG A C 14
ATOM 26154 O O . ARG A 1 79 ? -8.539 -22.904 -23.150 1.00 63.33 78 ARG A O 14
ATOM 26175 N N . GLY A 1 80 ? -6.511 -21.962 -23.400 1.00 72.13 79 GLY A N 14
ATOM 26176 C CA . GLY A 1 80 ? -6.353 -21.718 -21.979 1.00 21.15 79 GLY A CA 14
ATOM 26177 C C . GLY A 1 80 ? -5.056 -22.282 -21.434 1.00 64.53 79 GLY A C 14
ATOM 26178 O O . GLY A 1 80 ? -5.006 -23.433 -20.998 1.00 0.41 79 GLY A O 14
ATOM 26182 N N . ARG A 1 81 ? -4.002 -21.472 -21.461 1.00 74.43 80 ARG A N 14
ATOM 26183 C CA . ARG A 1 81 ? -2.698 -21.899 -20.969 1.00 42.25 80 ARG A CA 14
ATOM 26184 C C . ARG A 1 81 ? -2.824 -22.570 -19.605 1.00 71.21 80 ARG A C 14
ATOM 26185 O O . ARG A 1 81 ? -3.831 -22.412 -18.914 1.00 54.00 80 ARG A O 14
ATOM 26206 N N . LEU A 1 82 ? -1.796 -23.320 -19.223 1.00 73.33 81 LEU A N 14
ATOM 26207 C CA . LEU A 1 82 ? -1.792 -24.017 -17.942 1.00 3.25 81 LEU A CA 14
ATOM 26208 C C . LEU A 1 82 ? -0.718 -23.451 -17.018 1.00 44.11 81 LEU A C 14
ATOM 26209 O O . LEU A 1 82 ? 0.440 -23.864 -17.070 1.00 64.14 81 LEU A O 14
ATOM 26225 N N . ALA A 1 83 ? -1.111 -22.505 -16.172 1.00 4.51 82 ALA A N 14
ATOM 26226 C CA . ALA A 1 83 ? -0.183 -21.885 -15.234 1.00 23.11 82 ALA A CA 14
ATOM 26227 C C . ALA A 1 83 ? -0.076 -22.699 -13.949 1.00 13.03 82 ALA A C 14
ATOM 26228 O O . ALA A 1 83 ? -0.150 -22.152 -12.848 1.00 53.23 82 ALA A O 14
ATOM 26235 N N . ASP A 1 84 ? 0.097 -24.008 -14.096 1.00 12.24 83 ASP A N 14
ATOM 26236 C CA . ASP A 1 84 ? 0.214 -24.897 -12.946 1.00 33.41 83 ASP A CA 14
ATOM 26237 C C . ASP A 1 84 ? 0.558 -26.316 -13.389 1.00 53.02 83 ASP A C 14
ATOM 26238 O O . ASP A 1 84 ? 1.359 -27.000 -12.752 1.00 34.30 83 ASP A O 14
ATOM 26247 N N . LYS A 1 85 ? -0.054 -26.753 -14.485 1.00 42.51 84 LYS A N 14
ATOM 26248 C CA . LYS A 1 85 ? 0.187 -28.089 -15.015 1.00 72.41 84 LYS A CA 14
ATOM 26249 C C . LYS A 1 85 ? 1.503 -28.141 -15.785 1.00 12.13 84 LYS A C 14
ATOM 26250 O O . LYS A 1 85 ? 2.371 -28.964 -15.495 1.00 3.22 84 LYS A O 14
ATOM 26269 N N . VAL A 1 86 ? 1.644 -27.256 -16.766 1.00 42.42 85 VAL A N 14
ATOM 26270 C CA . VAL A 1 86 ? 2.855 -27.199 -17.576 1.00 5.43 85 VAL A CA 14
ATOM 26271 C C . VAL A 1 86 ? 2.837 -25.993 -18.509 1.00 33.13 85 VAL A C 14
ATOM 26272 O O . VAL A 1 86 ? 1.859 -25.761 -19.220 1.00 63.14 85 VAL A O 14
ATOM 26285 N N . ASP A 1 87 ? 3.923 -25.229 -18.501 1.00 3.14 86 ASP A N 14
ATOM 26286 C CA . ASP A 1 87 ? 4.033 -24.047 -19.348 1.00 1.13 86 ASP A CA 14
ATOM 26287 C C . ASP A 1 87 ? 3.712 -24.387 -20.800 1.00 33.14 86 ASP A C 14
ATOM 26288 O O . ASP A 1 87 ? 4.182 -25.393 -21.329 1.00 74.53 86 ASP A O 14
ATOM 26297 N N . GLU A 1 88 ? 2.907 -23.542 -21.436 1.00 44.52 87 GLU A N 14
ATOM 26298 C CA . GLU A 1 88 ? 2.522 -23.755 -22.826 1.00 41.33 87 GLU A CA 14
ATOM 26299 C C . GLU A 1 88 ? 3.625 -23.292 -23.774 1.00 2.12 87 GLU A C 14
ATOM 26300 O O . GLU A 1 88 ? 3.967 -23.985 -24.731 1.00 72.24 87 GLU A O 14
ATOM 26312 N N . ALA A 1 89 ? 4.178 -22.115 -23.499 1.00 53.20 88 ALA A N 14
ATOM 26313 C CA . ALA A 1 89 ? 5.243 -21.559 -24.325 1.00 35.31 88 ALA A CA 14
ATOM 26314 C C . ALA A 1 89 ? 6.407 -22.536 -24.449 1.00 41.12 88 ALA A C 14
ATOM 26315 O O . ALA A 1 89 ? 6.936 -22.753 -25.540 1.00 2.41 88 ALA A O 14
ATOM 26322 N N . THR A 1 90 ? 6.803 -23.123 -23.324 1.00 64.54 89 THR A N 14
ATOM 26323 C CA . THR A 1 90 ? 7.907 -24.076 -23.307 1.00 53.41 89 THR A CA 14
ATOM 26324 C C . THR A 1 90 ? 7.710 -25.164 -24.356 1.00 32.32 89 THR A C 14
ATOM 26325 O O . THR A 1 90 ? 8.677 -25.725 -24.873 1.00 2.12 89 THR A O 14
ATOM 26336 N N . LEU A 1 91 ? 6.452 -25.459 -24.667 1.00 24.24 90 LEU A N 14
ATOM 26337 C CA . LEU A 1 91 ? 6.128 -26.481 -25.656 1.00 24.54 90 LEU A CA 14
ATOM 26338 C C . LEU A 1 91 ? 6.282 -25.937 -27.072 1.00 63.01 90 LEU A C 14
ATOM 26339 O O . LEU A 1 91 ? 6.899 -26.572 -27.928 1.00 74.41 90 LEU A O 14
ATOM 26355 N N . ILE A 1 92 ? 5.720 -24.757 -27.311 1.00 44.10 91 ILE A N 14
ATOM 26356 C CA . ILE A 1 92 ? 5.798 -24.126 -28.623 1.00 4.24 91 ILE A CA 14
ATOM 26357 C C . ILE A 1 92 ? 7.235 -23.747 -28.966 1.00 0.22 91 ILE A C 14
ATOM 26358 O O . ILE A 1 92 ? 7.640 -23.799 -30.126 1.00 42.24 91 ILE A O 14
ATOM 26374 N N . GLU A 1 93 ? 8.001 -23.367 -27.947 1.00 74.33 92 GLU A N 14
ATOM 26375 C CA . GLU A 1 93 ? 9.393 -22.981 -28.142 1.00 0.41 92 GLU A CA 14
ATOM 26376 C C . GLU A 1 93 ? 10.269 -24.206 -28.388 1.00 54.12 92 GLU A C 14
ATOM 26377 O O . GLU A 1 93 ? 11.376 -24.096 -28.916 1.00 2.21 92 GLU A O 14
ATOM 26389 N N . LEU A 1 94 ? 9.765 -25.373 -28.002 1.00 52.21 93 LEU A N 14
ATOM 26390 C CA . LEU A 1 94 ? 10.500 -26.620 -28.180 1.00 21.21 93 LEU A CA 14
ATOM 26391 C C . LEU A 1 94 ? 10.220 -27.226 -29.551 1.00 64.53 93 LEU A C 14
ATOM 26392 O O . LEU A 1 94 ? 11.093 -27.851 -30.156 1.00 4.31 93 LEU A O 14
ATOM 26408 N N . LEU A 1 95 ? 8.999 -27.037 -30.038 1.00 31.11 94 LEU A N 14
ATOM 26409 C CA . LEU A 1 95 ? 8.604 -27.563 -31.340 1.00 30.30 94 LEU A CA 14
ATOM 26410 C C . LEU A 1 95 ? 8.976 -26.592 -32.456 1.00 14.35 94 LEU A C 14
ATOM 26411 O O . LEU A 1 95 ? 9.339 -27.006 -33.556 1.00 11.20 94 LEU A O 14
ATOM 26427 N N . GLN A 1 96 ? 8.884 -25.299 -32.162 1.00 12.31 95 GLN A N 14
ATOM 26428 C CA . GLN A 1 96 ? 9.212 -24.269 -33.140 1.00 41.53 95 GLN A CA 14
ATOM 26429 C C . GLN A 1 96 ? 10.718 -24.198 -33.372 1.00 72.34 95 GLN A C 14
ATOM 26430 O O . GLN A 1 96 ? 11.171 -23.878 -34.471 1.00 10.43 95 GLN A O 14
ATOM 26444 N N . GLN A 1 97 ? 11.487 -24.500 -32.331 1.00 52.22 96 GLN A N 14
ATOM 26445 C CA . GLN A 1 97 ? 12.942 -24.469 -32.422 1.00 72.55 96 GLN A CA 14
ATOM 26446 C C . GLN A 1 97 ? 13.451 -25.554 -33.366 1.00 53.14 96 GLN A C 14
ATOM 26447 O O . GLN A 1 97 ? 14.499 -25.404 -33.995 1.00 3.23 96 GLN A O 14
ATOM 26461 N N . THR A 1 98 ? 12.702 -26.648 -33.462 1.00 35.02 97 THR A N 14
ATOM 26462 C CA . THR A 1 98 ? 13.077 -27.759 -34.328 1.00 3.54 97 THR A CA 14
ATOM 26463 C C . THR A 1 98 ? 12.001 -28.030 -35.372 1.00 34.20 97 THR A C 14
ATOM 26464 O O . THR A 1 98 ? 11.920 -29.128 -35.923 1.00 41.23 97 THR A O 14
ATOM 26475 N N . SER A 1 99 ? 11.175 -27.023 -35.640 1.00 21.42 98 SER A N 14
ATOM 26476 C CA . SER A 1 99 ? 10.101 -27.155 -36.617 1.00 35.33 98 SER A CA 14
ATOM 26477 C C . SER A 1 99 ? 10.651 -27.575 -37.976 1.00 51.04 98 SER A C 14
ATOM 26478 O O . SER A 1 99 ? 9.968 -28.237 -38.757 1.00 52.33 98 SER A O 14
ATOM 26486 N N . ALA A 1 100 ? 11.891 -27.185 -38.252 1.00 1.33 99 ALA A N 14
ATOM 26487 C CA . ALA A 1 100 ? 12.535 -27.521 -39.515 1.00 61.33 99 ALA A CA 14
ATOM 26488 C C . ALA A 1 100 ? 12.858 -29.010 -39.588 1.00 12.15 99 ALA A C 14
ATOM 26489 O O . ALA A 1 100 ? 13.084 -29.554 -40.668 1.00 12.11 99 ALA A O 14
ATOM 26496 N N . ALA A 1 101 ? 12.878 -29.663 -38.430 1.00 62.13 100 ALA A N 14
ATOM 26497 C CA . ALA A 1 101 ? 13.172 -31.089 -38.363 1.00 60.20 100 ALA A CA 14
ATOM 26498 C C . ALA A 1 101 ? 11.916 -31.920 -38.603 1.00 23.40 100 ALA A C 14
ATOM 26499 O O . ALA A 1 101 ? 11.907 -32.819 -39.444 1.00 34.21 100 ALA A O 14
ATOM 26506 N N . SER A 1 102 ? 10.859 -31.615 -37.858 1.00 55.43 101 SER A N 14
ATOM 26507 C CA . SER A 1 102 ? 9.598 -32.337 -37.987 1.00 44.12 101 SER A CA 14
ATOM 26508 C C . SER A 1 102 ? 8.472 -31.596 -37.272 1.00 62.43 101 SER A C 14
ATOM 26509 O O . SER A 1 102 ? 7.569 -31.054 -37.909 1.00 23.14 101 SER A O 14
ATOM 26517 N N . ALA A 1 103 ? 8.533 -31.579 -35.945 1.00 4.22 102 ALA A N 14
ATOM 26518 C CA . ALA A 1 103 ? 7.521 -30.904 -35.142 1.00 51.13 102 ALA A CA 14
ATOM 26519 C C . ALA A 1 103 ? 6.152 -31.548 -35.331 1.00 53.01 102 ALA A C 14
ATOM 26520 O O . ALA A 1 103 ? 5.993 -32.466 -36.135 1.00 54.11 102 ALA A O 14
ATOM 26527 N N . ALA A 1 104 ? 5.166 -31.061 -34.584 1.00 70.33 103 ALA A N 14
ATOM 26528 C CA . ALA A 1 104 ? 3.810 -31.589 -34.671 1.00 10.12 103 ALA A CA 14
ATOM 26529 C C . ALA A 1 104 ? 3.760 -33.048 -34.232 1.00 33.34 103 ALA A C 14
ATOM 26530 O O . ALA A 1 104 ? 4.776 -33.744 -34.234 1.00 54.14 103 ALA A O 14
ATOM 26537 N N . LYS A 1 105 ? 2.571 -33.507 -33.854 1.00 4.05 104 LYS A N 14
ATOM 26538 C CA . LYS A 1 105 ? 2.388 -34.884 -33.412 1.00 35.33 104 LYS A CA 14
ATOM 26539 C C . LYS A 1 105 ? 0.948 -35.338 -33.630 1.00 14.03 104 LYS A C 14
ATOM 26540 O O . LYS A 1 105 ? 0.294 -35.823 -32.708 1.00 34.14 104 LYS A O 14
ATOM 26559 N N . ASN A 1 106 ? 0.461 -35.178 -34.856 1.00 52.01 105 ASN A N 14
ATOM 26560 C CA . ASN A 1 106 ? -0.902 -35.572 -35.195 1.00 22.30 105 ASN A CA 14
ATOM 26561 C C . ASN A 1 106 ? -1.095 -35.616 -36.708 1.00 12.23 105 ASN A C 14
ATOM 26562 O O . ASN A 1 106 ? -1.020 -36.679 -37.325 1.00 32.03 105 ASN A O 14
ATOM 26573 N N . THR A 1 107 ? -1.344 -34.452 -37.301 1.00 31.32 106 THR A N 14
ATOM 26574 C CA . THR A 1 107 ? -1.549 -34.357 -38.741 1.00 2.44 106 THR A CA 14
ATOM 26575 C C . THR A 1 107 ? -2.001 -32.957 -39.140 1.00 13.22 106 THR A C 14
ATOM 26576 O O . THR A 1 107 ? -2.504 -32.184 -38.324 1.00 32.44 106 THR A O 14
ATOM 26587 N N . PRO A 1 108 ? -1.820 -32.620 -40.425 1.00 54.34 107 PRO A N 14
ATOM 26588 C CA . PRO A 1 108 ? -2.205 -31.311 -40.962 1.00 60.03 107 PRO A CA 14
ATOM 26589 C C . PRO A 1 108 ? -3.718 -31.133 -41.027 1.00 10.33 107 PRO A C 14
ATOM 26590 O O . PRO A 1 108 ? -4.362 -31.544 -41.992 1.00 62.40 107 PRO A O 14
ATOM 26601 N N . LYS A 1 109 ? -4.281 -30.516 -39.993 1.00 21.20 108 LYS A N 14
ATOM 26602 C CA . LYS A 1 109 ? -5.719 -30.281 -39.932 1.00 24.10 108 LYS A CA 14
ATOM 26603 C C . LYS A 1 109 ? -6.088 -29.490 -38.681 1.00 40.13 108 LYS A C 14
ATOM 26604 O O . LYS A 1 109 ? -6.873 -28.543 -38.743 1.00 23.34 108 LYS A O 14
ATOM 26623 N N . VAL A 1 110 ? -5.516 -29.883 -37.547 1.00 53.04 109 VAL A N 14
ATOM 26624 C CA . VAL A 1 110 ? -5.784 -29.209 -36.283 1.00 5.43 109 VAL A CA 14
ATOM 26625 C C . VAL A 1 110 ? -4.530 -28.524 -35.749 1.00 52.25 109 VAL A C 14
ATOM 26626 O O . VAL A 1 110 ? -4.604 -27.456 -35.139 1.00 65.44 109 VAL A O 14
ATOM 26639 N N . THR A 1 111 ? -3.378 -29.144 -35.984 1.00 30.42 110 THR A N 14
ATOM 26640 C CA . THR A 1 111 ? -2.108 -28.596 -35.527 1.00 4.42 110 THR A CA 14
ATOM 26641 C C . THR A 1 111 ? -1.763 -27.312 -36.273 1.00 40.20 110 THR A C 14
ATOM 26642 O O . THR A 1 111 ? -1.142 -26.407 -35.716 1.00 53.21 110 THR A O 14
ATOM 26653 N N . MET A 1 112 ? -2.170 -27.240 -37.536 1.00 53.50 111 MET A N 14
ATOM 26654 C CA . MET A 1 112 ? -1.906 -26.064 -38.358 1.00 24.22 111 MET A CA 14
ATOM 26655 C C . MET A 1 112 ? -0.429 -25.684 -38.303 1.00 15.42 111 MET A C 14
ATOM 26656 O O . MET A 1 112 ? -0.066 -24.650 -37.741 1.00 21.54 111 MET A O 14
ATOM 26670 N N . ARG A 1 113 ? 0.416 -26.525 -38.889 1.00 41.43 112 ARG A N 14
ATOM 26671 C CA . ARG A 1 113 ? 1.853 -26.276 -38.905 1.00 73.42 112 ARG A CA 14
ATOM 26672 C C . ARG A 1 113 ? 2.422 -26.286 -37.489 1.00 52.25 112 ARG A C 14
ATOM 26673 O O . ARG A 1 113 ? 2.389 -25.273 -36.790 1.00 64.11 112 ARG A O 14
ATOM 26694 N N . ARG A 1 114 ? 2.942 -27.436 -37.074 1.00 32.11 113 ARG A N 14
ATOM 26695 C CA . ARG A 1 114 ? 3.516 -27.578 -35.741 1.00 42.25 113 ARG A CA 14
ATOM 26696 C C . ARG A 1 114 ? 2.423 -27.593 -34.677 1.00 61.40 113 ARG A C 14
ATOM 26697 O O . ARG A 1 114 ? 1.496 -26.784 -34.713 1.00 42.11 113 ARG A O 14
ATOM 26718 N N . ARG A 1 115 ? 2.538 -28.520 -33.731 1.00 64.03 114 ARG A N 14
ATOM 26719 C CA . ARG A 1 115 ? 1.559 -28.642 -32.658 1.00 23.20 114 ARG A CA 14
ATOM 26720 C C . ARG A 1 115 ? 1.755 -27.545 -31.616 1.00 3.11 114 ARG A C 14
ATOM 26721 O O . ARG A 1 115 ? 2.495 -26.586 -31.840 1.00 31.41 114 ARG A O 14
ATOM 26742 N N . PHE A 1 116 ? 1.087 -27.692 -30.476 1.00 64.15 115 PHE A N 14
ATOM 26743 C CA . PHE A 1 116 ? 1.187 -26.713 -29.400 1.00 73.22 115 PHE A CA 14
ATOM 26744 C C . PHE A 1 116 ? 0.622 -27.276 -28.099 1.00 53.03 115 PHE A C 14
ATOM 26745 O O . PHE A 1 116 ? 0.303 -28.461 -28.010 1.00 75.51 115 PHE A O 14
ATOM 26762 N N . SER A 1 117 ? 0.502 -26.417 -27.092 1.00 52.55 116 SER A N 14
ATOM 26763 C CA . SER A 1 117 ? -0.020 -26.828 -25.794 1.00 53.35 116 SER A CA 14
ATOM 26764 C C . SER A 1 117 ? -1.315 -27.619 -25.955 1.00 50.45 116 SER A C 14
ATOM 26765 O O . SER A 1 117 ? -2.375 -27.049 -26.216 1.00 61.11 116 SER A O 14
ATOM 26773 N N . ASP A 1 118 ? -1.220 -28.934 -25.798 1.00 74.34 117 ASP A N 14
ATOM 26774 C CA . ASP A 1 118 ? -2.383 -29.805 -25.925 1.00 34.00 117 ASP A CA 14
ATOM 26775 C C . ASP A 1 118 ? -3.137 -29.900 -24.602 1.00 74.33 117 ASP A C 14
ATOM 26776 O O . ASP A 1 118 ? -4.359 -30.054 -24.582 1.00 43.13 117 ASP A O 14
ATOM 26785 N N . ASP A 1 119 ? -2.402 -29.809 -23.500 1.00 24.30 118 ASP A N 14
ATOM 26786 C CA . ASP A 1 119 ? -3.001 -29.885 -22.173 1.00 24.25 118 ASP A CA 14
ATOM 26787 C C . ASP A 1 119 ? -4.066 -28.808 -21.995 1.00 1.14 118 ASP A C 14
ATOM 26788 O O . ASP A 1 119 ? -4.946 -28.926 -21.142 1.00 3.14 118 ASP A O 14
ATOM 26797 N N . ASP A 1 120 ? -3.979 -27.758 -22.804 1.00 74.32 119 ASP A N 14
ATOM 26798 C CA . ASP A 1 120 ? -4.936 -26.660 -22.736 1.00 41.54 119 ASP A CA 14
ATOM 26799 C C . ASP A 1 120 ? -6.349 -27.150 -23.034 1.00 73.32 119 ASP A C 14
ATOM 26800 O O . ASP A 1 120 ? -7.248 -27.029 -22.201 1.00 45.00 119 ASP A O 14
ATOM 26809 N N . ASP A 1 121 ? -6.539 -27.703 -24.227 1.00 22.40 120 ASP A N 14
ATOM 26810 C CA . ASP A 1 121 ? -7.843 -28.213 -24.635 1.00 50.51 120 ASP A CA 14
ATOM 26811 C C . ASP A 1 121 ? -7.866 -29.737 -24.600 1.00 71.54 120 ASP A C 14
ATOM 26812 O O . ASP A 1 121 ? -8.676 -30.371 -25.277 1.00 34.43 120 ASP A O 14
ATOM 26821 N N . ASP A 1 122 ? -6.972 -30.320 -23.809 1.00 44.35 121 ASP A N 14
ATOM 26822 C CA . ASP A 1 122 ? -6.889 -31.770 -23.687 1.00 30.44 121 ASP A CA 14
ATOM 26823 C C . ASP A 1 122 ? -6.593 -32.414 -25.037 1.00 70.35 121 ASP A C 14
ATOM 26824 O O . ASP A 1 122 ? -6.759 -33.622 -25.211 1.00 42.11 121 ASP A O 14
ATOM 26833 N N . PHE A 1 123 ? -6.155 -31.600 -25.992 1.00 71.00 122 PHE A N 14
ATOM 26834 C CA . PHE A 1 123 ? -5.838 -32.090 -27.329 1.00 0.45 122 PHE A CA 14
ATOM 26835 C C . PHE A 1 123 ? -4.837 -31.170 -28.021 1.00 41.34 122 PHE A C 14
ATOM 26836 O O . PHE A 1 123 ? -4.334 -30.347 -28.287 1.00 31.20 122 PHE A O 14
ATOM 26853 N N . SER A 1 1 ? -6.502 -5.004 -36.612 1.00 70.31 0 SER A N 15
ATOM 26854 C CA . SER A 1 1 ? -5.106 -4.590 -36.541 1.00 2.45 0 SER A CA 15
ATOM 26855 C C . SER A 1 1 ? -4.995 -3.072 -36.434 1.00 42.33 0 SER A C 15
ATOM 26856 O O . SER A 1 1 ? -4.210 -2.445 -37.145 1.00 52.33 0 SER A O 15
ATOM 26864 N N . MET A 1 2 ? -5.787 -2.488 -35.541 1.00 4.13 1 MET A N 15
ATOM 26865 C CA . MET A 1 2 ? -5.777 -1.044 -35.340 1.00 0.43 1 MET A CA 15
ATOM 26866 C C . MET A 1 2 ? -5.633 -0.701 -33.860 1.00 74.52 1 MET A C 15
ATOM 26867 O O . MET A 1 2 ? -6.612 -0.712 -33.114 1.00 53.04 1 MET A O 15
ATOM 26881 N N . GLN A 1 3 ? -4.408 -0.399 -33.443 1.00 71.34 2 GLN A N 15
ATOM 26882 C CA . GLN A 1 3 ? -4.138 -0.055 -32.052 1.00 60.34 2 GLN A CA 15
ATOM 26883 C C . GLN A 1 3 ? -3.613 1.372 -31.937 1.00 21.13 2 GLN A C 15
ATOM 26884 O O . GLN A 1 3 ? -2.422 1.606 -31.729 1.00 51.34 2 GLN A O 15
ATOM 26898 N N . PRO A 1 4 ? -4.521 2.350 -32.074 1.00 24.22 3 PRO A N 15
ATOM 26899 C CA . PRO A 1 4 ? -4.172 3.771 -31.988 1.00 50.11 3 PRO A CA 15
ATOM 26900 C C . PRO A 1 4 ? -3.790 4.190 -30.573 1.00 13.15 3 PRO A C 15
ATOM 26901 O O . PRO A 1 4 ? -4.648 4.304 -29.697 1.00 64.42 3 PRO A O 15
ATOM 26912 N N . GLU A 1 5 ? -2.499 4.419 -30.356 1.00 22.21 4 GLU A N 15
ATOM 26913 C CA . GLU A 1 5 ? -2.005 4.825 -29.045 1.00 40.13 4 GLU A CA 15
ATOM 26914 C C . GLU A 1 5 ? -1.092 6.042 -29.161 1.00 64.03 4 GLU A C 15
ATOM 26915 O O . GLU A 1 5 ? -0.084 6.143 -28.462 1.00 14.11 4 GLU A O 15
ATOM 26927 N N . GLU A 1 6 ? -1.452 6.962 -30.050 1.00 41.53 5 GLU A N 15
ATOM 26928 C CA . GLU A 1 6 ? -0.664 8.172 -30.259 1.00 30.41 5 GLU A CA 15
ATOM 26929 C C . GLU A 1 6 ? -1.002 9.229 -29.212 1.00 32.34 5 GLU A C 15
ATOM 26930 O O . GLU A 1 6 ? -0.125 9.948 -28.734 1.00 2.41 5 GLU A O 15
ATOM 26942 N N . PHE A 1 7 ? -2.281 9.317 -28.860 1.00 24.34 6 PHE A N 15
ATOM 26943 C CA . PHE A 1 7 ? -2.736 10.286 -27.870 1.00 52.44 6 PHE A CA 15
ATOM 26944 C C . PHE A 1 7 ? -2.761 9.669 -26.475 1.00 43.31 6 PHE A C 15
ATOM 26945 O O . PHE A 1 7 ? -3.617 9.997 -25.655 1.00 12.43 6 PHE A O 15
ATOM 26962 N N . ALA A 1 8 ? -1.815 8.773 -26.214 1.00 43.13 7 ALA A N 15
ATOM 26963 C CA . ALA A 1 8 ? -1.726 8.111 -24.919 1.00 32.31 7 ALA A CA 15
ATOM 26964 C C . ALA A 1 8 ? -1.675 9.128 -23.784 1.00 43.34 7 ALA A C 15
ATOM 26965 O O . ALA A 1 8 ? -1.632 10.335 -24.022 1.00 12.02 7 ALA A O 15
ATOM 26972 N N . ALA A 1 9 ? -1.680 8.633 -22.551 1.00 45.20 8 ALA A N 15
ATOM 26973 C CA . ALA A 1 9 ? -1.632 9.500 -21.380 1.00 30.31 8 ALA A CA 15
ATOM 26974 C C . ALA A 1 9 ? -0.682 8.944 -20.324 1.00 54.20 8 ALA A C 15
ATOM 26975 O O . ALA A 1 9 ? 0.492 9.309 -20.279 1.00 21.15 8 ALA A O 15
ATOM 26982 N N . ALA A 1 10 ? -1.199 8.061 -19.476 1.00 70.54 9 ALA A N 15
ATOM 26983 C CA . ALA A 1 10 ? -0.396 7.454 -18.422 1.00 32.12 9 ALA A CA 15
ATOM 26984 C C . ALA A 1 10 ? 0.102 8.506 -17.437 1.00 12.11 9 ALA A C 15
ATOM 26985 O O . ALA A 1 10 ? 1.058 8.275 -16.697 1.00 71.45 9 ALA A O 15
ATOM 26992 N N . ALA A 1 11 ? -0.552 9.663 -17.433 1.00 52.12 10 ALA A N 15
ATOM 26993 C CA . ALA A 1 11 ? -0.176 10.750 -16.538 1.00 52.31 10 ALA A CA 15
ATOM 26994 C C . ALA A 1 11 ? 1.296 11.113 -16.703 1.00 33.12 10 ALA A C 15
ATOM 26995 O O . ALA A 1 11 ? 1.892 11.740 -15.827 1.00 22.40 10 ALA A O 15
ATOM 27002 N N . ARG A 1 12 ? 1.876 10.714 -17.830 1.00 50.31 11 ARG A N 15
ATOM 27003 C CA . ARG A 1 12 ? 3.279 10.996 -18.108 1.00 61.12 11 ARG A CA 15
ATOM 27004 C C . ARG A 1 12 ? 4.161 10.574 -16.937 1.00 31.14 11 ARG A C 15
ATOM 27005 O O . ARG A 1 12 ? 3.706 9.893 -16.018 1.00 5.40 11 ARG A O 15
ATOM 27026 N N . GLY A 1 13 ? 5.426 10.983 -16.977 1.00 34.32 12 GLY A N 15
ATOM 27027 C CA . GLY A 1 13 ? 6.351 10.637 -15.914 1.00 1.12 12 GLY A CA 15
ATOM 27028 C C . GLY A 1 13 ? 7.125 11.837 -15.406 1.00 13.54 12 GLY A C 15
ATOM 27029 O O . GLY A 1 13 ? 6.955 12.255 -14.261 1.00 11.11 12 GLY A O 15
ATOM 27033 N N . GLY A 1 14 ? 7.979 12.394 -16.259 1.00 64.41 13 GLY A N 15
ATOM 27034 C CA . GLY A 1 14 ? 8.771 13.547 -15.871 1.00 72.51 13 GLY A CA 15
ATOM 27035 C C . GLY A 1 14 ? 9.442 13.363 -14.524 1.00 72.54 13 GLY A C 15
ATOM 27036 O O . GLY A 1 14 ? 9.713 14.335 -13.820 1.00 3.02 13 GLY A O 15
ATOM 27040 N N . PHE A 1 15 ? 9.709 12.112 -14.164 1.00 72.41 14 PHE A N 15
ATOM 27041 C CA . PHE A 1 15 ? 10.350 11.803 -12.891 1.00 72.22 14 PHE A CA 15
ATOM 27042 C C . PHE A 1 15 ? 11.810 12.246 -12.896 1.00 60.20 14 PHE A C 15
ATOM 27043 O O . PHE A 1 15 ? 12.268 12.923 -11.977 1.00 13.14 14 PHE A O 15
ATOM 27060 N N . GLY A 1 16 ? 12.537 11.857 -13.939 1.00 51.14 15 GLY A N 15
ATOM 27061 C CA . GLY A 1 16 ? 13.938 12.222 -14.045 1.00 35.01 15 GLY A CA 15
ATOM 27062 C C . GLY A 1 16 ? 14.756 11.728 -12.868 1.00 55.50 15 GLY A C 15
ATOM 27063 O O . GLY A 1 16 ? 15.542 12.479 -12.292 1.00 31.45 15 GLY A O 15
ATOM 27067 N N . GLY A 1 17 ? 14.569 10.462 -12.509 1.00 32.12 16 GLY A N 15
ATOM 27068 C CA . GLY A 1 17 ? 15.301 9.892 -11.393 1.00 63.54 16 GLY A CA 15
ATOM 27069 C C . GLY A 1 17 ? 15.011 8.416 -11.203 1.00 14.12 16 GLY A C 15
ATOM 27070 O O . GLY A 1 17 ? 15.667 7.565 -11.803 1.00 31.42 16 GLY A O 15
ATOM 27074 N N . ASP A 1 18 ? 14.026 8.112 -10.364 1.00 41.33 17 ASP A N 15
ATOM 27075 C CA . ASP A 1 18 ? 13.650 6.729 -10.095 1.00 42.24 17 ASP A CA 15
ATOM 27076 C C . ASP A 1 18 ? 14.886 5.867 -9.856 1.00 72.15 17 ASP A C 15
ATOM 27077 O O . ASP A 1 18 ? 14.999 4.765 -10.392 1.00 72.13 17 ASP A O 15
ATOM 27086 N N . ALA A 1 19 ? 15.810 6.377 -9.049 1.00 41.33 18 ALA A N 15
ATOM 27087 C CA . ALA A 1 19 ? 17.037 5.654 -8.739 1.00 32.31 18 ALA A CA 15
ATOM 27088 C C . ALA A 1 19 ? 16.739 4.208 -8.355 1.00 3.34 18 ALA A C 15
ATOM 27089 O O . ALA A 1 19 ? 17.522 3.305 -8.648 1.00 1.40 18 ALA A O 15
ATOM 27096 N N . GLU A 1 20 ? 15.604 3.997 -7.696 1.00 52.52 19 GLU A N 15
ATOM 27097 C CA . GLU A 1 20 ? 15.205 2.661 -7.271 1.00 21.11 19 GLU A CA 15
ATOM 27098 C C . GLU A 1 20 ? 14.838 1.795 -8.472 1.00 71.52 19 GLU A C 15
ATOM 27099 O O . GLU A 1 20 ? 15.260 0.643 -8.574 1.00 64.41 19 GLU A O 15
ATOM 27111 N N . LYS A 1 21 ? 14.048 2.357 -9.380 1.00 75.02 20 LYS A N 15
ATOM 27112 C CA . LYS A 1 21 ? 13.622 1.638 -10.576 1.00 5.44 20 LYS A CA 15
ATOM 27113 C C . LYS A 1 21 ? 14.827 1.137 -11.366 1.00 52.53 20 LYS A C 15
ATOM 27114 O O . LYS A 1 21 ? 14.952 -0.057 -11.634 1.00 21.12 20 LYS A O 15
ATOM 27133 N N . ALA A 1 22 ? 15.711 2.058 -11.736 1.00 52.41 21 ALA A N 15
ATOM 27134 C CA . ALA A 1 22 ? 16.907 1.709 -12.493 1.00 14.02 21 ALA A CA 15
ATOM 27135 C C . ALA A 1 22 ? 17.702 0.616 -11.788 1.00 63.51 21 ALA A C 15
ATOM 27136 O O . ALA A 1 22 ? 18.319 -0.233 -12.434 1.00 13.54 21 ALA A O 15
ATOM 27143 N N . LYS A 1 23 ? 17.685 0.641 -10.460 1.00 25.12 22 LYS A N 15
ATOM 27144 C CA . LYS A 1 23 ? 18.405 -0.348 -9.666 1.00 72.30 22 LYS A CA 15
ATOM 27145 C C . LYS A 1 23 ? 18.143 -1.758 -10.187 1.00 24.14 22 LYS A C 15
ATOM 27146 O O . LYS A 1 23 ? 19.061 -2.572 -10.290 1.00 40.52 22 LYS A O 15
ATOM 27165 N N . ALA A 1 24 ? 16.887 -2.040 -10.514 1.00 55.50 23 ALA A N 15
ATOM 27166 C CA . ALA A 1 24 ? 16.506 -3.350 -11.027 1.00 51.43 23 ALA A CA 15
ATOM 27167 C C . ALA A 1 24 ? 16.304 -3.310 -12.538 1.00 53.32 23 ALA A C 15
ATOM 27168 O O . ALA A 1 24 ? 16.817 -4.160 -13.265 1.00 42.52 23 ALA A O 15
ATOM 27175 N N . ALA A 1 25 ? 15.552 -2.318 -13.004 1.00 10.30 24 ALA A N 15
ATOM 27176 C CA . ALA A 1 25 ? 15.283 -2.167 -14.429 1.00 3.13 24 ALA A CA 15
ATOM 27177 C C . ALA A 1 25 ? 16.575 -2.208 -15.238 1.00 51.42 24 ALA A C 15
ATOM 27178 O O . ALA A 1 25 ? 16.734 -3.044 -16.127 1.00 4.42 24 ALA A O 15
ATOM 27185 N N . GLU A 1 26 ? 17.493 -1.299 -14.925 1.00 2.20 25 GLU A N 15
ATOM 27186 C CA . GLU A 1 26 ? 18.770 -1.231 -15.626 1.00 22.33 25 GLU A CA 15
ATOM 27187 C C . GLU A 1 26 ? 19.607 -2.478 -15.353 1.00 71.03 25 GLU A C 15
ATOM 27188 O O . GLU A 1 26 ? 20.192 -3.057 -16.268 1.00 23.55 25 GLU A O 15
ATOM 27200 N N . ALA A 1 27 ? 19.658 -2.884 -14.089 1.00 22.41 26 ALA A N 15
ATOM 27201 C CA . ALA A 1 27 ? 20.421 -4.062 -13.695 1.00 63.35 26 ALA A CA 15
ATOM 27202 C C . ALA A 1 27 ? 20.007 -5.282 -14.511 1.00 32.41 26 ALA A C 15
ATOM 27203 O O . ALA A 1 27 ? 20.833 -6.139 -14.825 1.00 54.04 26 ALA A O 15
ATOM 27210 N N . GLN A 1 28 ? 18.723 -5.354 -14.849 1.00 24.41 27 GLN A N 15
ATOM 27211 C CA . GLN A 1 28 ? 18.200 -6.471 -15.627 1.00 23.33 27 GLN A CA 15
ATOM 27212 C C . GLN A 1 28 ? 19.055 -6.720 -16.865 1.00 41.11 27 GLN A C 15
ATOM 27213 O O . GLN A 1 28 ? 19.393 -7.861 -17.178 1.00 2.11 27 GLN A O 15
ATOM 27227 N N . GLU A 1 29 ? 19.400 -5.644 -17.566 1.00 22.13 28 GLU A N 15
ATOM 27228 C CA . GLU A 1 29 ? 20.215 -5.747 -18.771 1.00 34.21 28 GLU A CA 15
ATOM 27229 C C . GLU A 1 29 ? 21.698 -5.615 -18.438 1.00 50.30 28 GLU A C 15
ATOM 27230 O O . GLU A 1 29 ? 22.517 -6.423 -18.874 1.00 43.32 28 GLU A O 15
ATOM 27242 N N . ALA A 1 30 ? 22.035 -4.589 -17.663 1.00 21.33 29 ALA A N 15
ATOM 27243 C CA . ALA A 1 30 ? 23.418 -4.351 -17.270 1.00 24.11 29 ALA A CA 15
ATOM 27244 C C . ALA A 1 30 ? 24.042 -5.605 -16.667 1.00 34.34 29 ALA A C 15
ATOM 27245 O O . ALA A 1 30 ? 25.022 -6.135 -17.188 1.00 44.22 29 ALA A O 15
ATOM 27252 N N . MET A 1 31 ? 23.466 -6.075 -15.565 1.00 1.15 30 MET A N 15
ATOM 27253 C CA . MET A 1 31 ? 23.966 -7.268 -14.891 1.00 12.22 30 MET A CA 15
ATOM 27254 C C . MET A 1 31 ? 24.102 -8.429 -15.871 1.00 0.22 30 MET A C 15
ATOM 27255 O O . MET A 1 31 ? 25.113 -9.131 -15.878 1.00 71.53 30 MET A O 15
ATOM 27269 N N . ARG A 1 32 ? 23.078 -8.624 -16.696 1.00 24.45 31 ARG A N 15
ATOM 27270 C CA . ARG A 1 32 ? 23.084 -9.701 -17.678 1.00 60.33 31 ARG A CA 15
ATOM 27271 C C . ARG A 1 32 ? 24.366 -9.675 -18.506 1.00 33.41 31 ARG A C 15
ATOM 27272 O O . ARG A 1 32 ? 25.082 -10.673 -18.588 1.00 42.54 31 ARG A O 15
ATOM 27293 N N . GLN A 1 33 ? 24.647 -8.529 -19.117 1.00 14.34 32 GLN A N 15
ATOM 27294 C CA . GLN A 1 33 ? 25.841 -8.374 -19.938 1.00 70.15 32 GLN A CA 15
ATOM 27295 C C . GLN A 1 33 ? 27.102 -8.430 -19.082 1.00 71.24 32 GLN A C 15
ATOM 27296 O O . GLN A 1 33 ? 28.135 -8.939 -19.516 1.00 70.12 32 GLN A O 15
ATOM 27310 N N . GLN A 1 34 ? 27.009 -7.904 -17.866 1.00 10.44 33 GLN A N 15
ATOM 27311 C CA . GLN A 1 34 ? 28.143 -7.893 -16.950 1.00 24.34 33 GLN A CA 15
ATOM 27312 C C . GLN A 1 34 ? 28.554 -9.314 -16.575 1.00 15.41 33 GLN A C 15
ATOM 27313 O O . GLN A 1 34 ? 29.659 -9.542 -16.084 1.00 15.43 33 GLN A O 15
ATOM 27327 N N . MET A 1 35 ? 27.656 -10.265 -16.810 1.00 13.11 34 MET A N 15
ATOM 27328 C CA . MET A 1 35 ? 27.925 -11.664 -16.497 1.00 43.45 34 MET A CA 15
ATOM 27329 C C . MET A 1 35 ? 28.029 -11.874 -14.990 1.00 50.22 34 MET A C 15
ATOM 27330 O O . MET A 1 35 ? 27.963 -10.920 -14.216 1.00 53.31 34 MET A O 15
ATOM 27344 N N . GLU A 1 36 ? 28.192 -13.128 -14.582 1.00 35.43 35 GLU A N 15
ATOM 27345 C CA . GLU A 1 36 ? 28.303 -13.462 -13.167 1.00 11.14 35 GLU A CA 15
ATOM 27346 C C . GLU A 1 36 ? 27.034 -13.072 -12.414 1.00 72.22 35 GLU A C 15
ATOM 27347 O O . GLU A 1 36 ? 26.966 -12.007 -11.801 1.00 61.44 35 GLU A O 15
ATOM 27359 N N . GLU A 1 37 ? 26.031 -13.943 -12.467 1.00 34.01 36 GLU A N 15
ATOM 27360 C CA . GLU A 1 37 ? 24.763 -13.689 -11.792 1.00 24.13 36 GLU A CA 15
ATOM 27361 C C . GLU A 1 37 ? 23.788 -14.841 -12.014 1.00 20.40 36 GLU A C 15
ATOM 27362 O O . GLU A 1 37 ? 23.748 -15.434 -13.092 1.00 21.34 36 GLU A O 15
ATOM 27374 N N . GLN A 1 38 ? 23.004 -15.152 -10.986 1.00 64.24 37 GLN A N 15
ATOM 27375 C CA . GLN A 1 38 ? 22.030 -16.234 -11.069 1.00 63.01 37 GLN A CA 15
ATOM 27376 C C . GLN A 1 38 ? 21.230 -16.148 -12.365 1.00 21.34 37 GLN A C 15
ATOM 27377 O O . GLN A 1 38 ? 20.829 -17.168 -12.926 1.00 42.35 37 GLN A O 15
ATOM 27391 N N . ARG A 1 39 ? 21.001 -14.926 -12.833 1.00 41.11 38 ARG A N 15
ATOM 27392 C CA . ARG A 1 39 ? 20.247 -14.707 -14.062 1.00 23.43 38 ARG A CA 15
ATOM 27393 C C . ARG A 1 39 ? 21.012 -15.238 -15.271 1.00 22.24 38 ARG A C 15
ATOM 27394 O O . ARG A 1 39 ? 20.494 -16.050 -16.038 1.00 4.03 38 ARG A O 15
ATOM 27415 N N . ARG A 1 40 ? 22.247 -14.774 -15.434 1.00 13.22 39 ARG A N 15
ATOM 27416 C CA . ARG A 1 40 ? 23.082 -15.200 -16.550 1.00 21.31 39 ARG A CA 15
ATOM 27417 C C . ARG A 1 40 ? 23.460 -16.673 -16.415 1.00 12.52 39 ARG A C 15
ATOM 27418 O O . ARG A 1 40 ? 23.256 -17.463 -17.337 1.00 1.31 39 ARG A O 15
ATOM 27439 N N . ILE A 1 41 ? 24.011 -17.033 -15.261 1.00 31.02 40 ILE A N 15
ATOM 27440 C CA . ILE A 1 41 ? 24.416 -18.410 -15.005 1.00 42.34 40 ILE A CA 15
ATOM 27441 C C . ILE A 1 41 ? 23.284 -19.383 -15.318 1.00 4.25 40 ILE A C 15
ATOM 27442 O O . ILE A 1 41 ? 23.524 -20.519 -15.726 1.00 1.32 40 ILE A O 15
ATOM 27458 N N . MET A 1 42 ? 22.051 -18.929 -15.124 1.00 54.50 41 MET A N 15
ATOM 27459 C CA . MET A 1 42 ? 20.881 -19.759 -15.388 1.00 51.50 41 MET A CA 15
ATOM 27460 C C . MET A 1 42 ? 20.449 -19.641 -16.846 1.00 61.43 41 MET A C 15
ATOM 27461 O O . MET A 1 42 ? 20.108 -20.638 -17.485 1.00 41.23 41 MET A O 15
ATOM 27475 N N . LEU A 1 43 ? 20.466 -18.419 -17.367 1.00 75.51 42 LEU A N 15
ATOM 27476 C CA . LEU A 1 43 ? 20.075 -18.172 -18.751 1.00 23.22 42 LEU A CA 15
ATOM 27477 C C . LEU A 1 43 ? 20.970 -18.945 -19.715 1.00 53.42 42 LEU A C 15
ATOM 27478 O O . LEU A 1 43 ? 20.483 -19.671 -20.582 1.00 41.32 42 LEU A O 15
ATOM 27494 N N . ARG A 1 44 ? 22.279 -18.785 -19.556 1.00 44.55 43 ARG A N 15
ATOM 27495 C CA . ARG A 1 44 ? 23.242 -19.468 -20.412 1.00 51.44 43 ARG A CA 15
ATOM 27496 C C . ARG A 1 44 ? 23.361 -20.940 -20.030 1.00 10.14 43 ARG A C 15
ATOM 27497 O O . ARG A 1 44 ? 24.008 -21.722 -20.726 1.00 13.05 43 ARG A O 15
ATOM 27518 N N . ALA A 1 45 ? 22.733 -21.310 -18.918 1.00 50.42 44 ALA A N 15
ATOM 27519 C CA . ALA A 1 45 ? 22.767 -22.687 -18.444 1.00 23.43 44 ALA A CA 15
ATOM 27520 C C . ALA A 1 45 ? 21.952 -23.601 -19.352 1.00 33.31 44 ALA A C 15
ATOM 27521 O O . ALA A 1 45 ? 22.469 -24.580 -19.890 1.00 73.24 44 ALA A O 15
ATOM 27528 N N . VAL A 1 46 ? 20.674 -23.276 -19.518 1.00 15.24 45 VAL A N 15
ATOM 27529 C CA . VAL A 1 46 ? 19.786 -24.067 -20.361 1.00 62.42 45 VAL A CA 15
ATOM 27530 C C . VAL A 1 46 ? 19.031 -23.183 -21.347 1.00 2.21 45 VAL A C 15
ATOM 27531 O O . VAL A 1 46 ? 18.784 -23.576 -22.488 1.00 3.11 45 VAL A O 15
ATOM 27544 N N . LEU A 1 47 ? 18.667 -21.986 -20.900 1.00 40.02 46 LEU A N 15
ATOM 27545 C CA . LEU A 1 47 ? 17.940 -21.043 -21.743 1.00 72.43 46 LEU A CA 15
ATOM 27546 C C . LEU A 1 47 ? 18.730 -20.722 -23.008 1.00 2.34 46 LEU A C 15
ATOM 27547 O O . LEU A 1 47 ? 19.948 -20.899 -23.054 1.00 70.12 46 LEU A O 15
ATOM 27563 N N . THR A 1 48 ? 18.030 -20.245 -24.032 1.00 73.32 47 THR A N 15
ATOM 27564 C CA . THR A 1 48 ? 18.665 -19.897 -25.297 1.00 23.52 47 THR A CA 15
ATOM 27565 C C . THR A 1 48 ? 17.634 -19.444 -26.324 1.00 63.41 47 THR A C 15
ATOM 27566 O O . THR A 1 48 ? 16.639 -20.122 -26.580 1.00 54.23 47 THR A O 15
ATOM 27577 N N . PRO A 1 49 ? 17.876 -18.272 -26.929 1.00 12.45 48 PRO A N 15
ATOM 27578 C CA . PRO A 1 49 ? 16.979 -17.703 -27.939 1.00 44.42 48 PRO A CA 15
ATOM 27579 C C . PRO A 1 49 ? 17.002 -18.491 -29.244 1.00 71.31 48 PRO A C 15
ATOM 27580 O O . PRO A 1 49 ? 17.693 -19.503 -29.357 1.00 30.33 48 PRO A O 15
ATOM 27591 N N . ALA A 1 50 ? 16.242 -18.021 -30.228 1.00 10.13 49 ALA A N 15
ATOM 27592 C CA . ALA A 1 50 ? 16.177 -18.681 -31.526 1.00 22.35 49 ALA A CA 15
ATOM 27593 C C . ALA A 1 50 ? 15.057 -18.101 -32.382 1.00 12.54 49 ALA A C 15
ATOM 27594 O O . ALA A 1 50 ? 15.298 -17.597 -33.478 1.00 61.33 49 ALA A O 15
ATOM 27601 N N . ALA A 1 51 ? 13.831 -18.175 -31.873 1.00 40.44 50 ALA A N 15
ATOM 27602 C CA . ALA A 1 51 ? 12.674 -17.655 -32.591 1.00 52.13 50 ALA A CA 15
ATOM 27603 C C . ALA A 1 51 ? 12.840 -16.171 -32.900 1.00 2.10 50 ALA A C 15
ATOM 27604 O O . ALA A 1 51 ? 12.212 -15.645 -33.818 1.00 14.00 50 ALA A O 15
ATOM 27611 N N . GLN A 1 52 ? 13.690 -15.502 -32.127 1.00 33.00 51 GLN A N 15
ATOM 27612 C CA . GLN A 1 52 ? 13.937 -14.078 -32.318 1.00 54.22 51 GLN A CA 15
ATOM 27613 C C . GLN A 1 52 ? 14.155 -13.756 -33.793 1.00 31.31 51 GLN A C 15
ATOM 27614 O O . GLN A 1 52 ? 13.765 -12.691 -34.269 1.00 73.04 51 GLN A O 15
ATOM 27628 N N . GLU A 1 53 ? 14.781 -14.684 -34.510 1.00 21.54 52 GLU A N 15
ATOM 27629 C CA . GLU A 1 53 ? 15.052 -14.498 -35.930 1.00 51.03 52 GLU A CA 15
ATOM 27630 C C . GLU A 1 53 ? 13.752 -14.366 -36.719 1.00 43.11 52 GLU A C 15
ATOM 27631 O O . GLU A 1 53 ? 13.451 -13.305 -37.266 1.00 70.03 52 GLU A O 15
ATOM 27643 N N . ARG A 1 54 ? 12.987 -15.451 -36.773 1.00 71.11 53 ARG A N 15
ATOM 27644 C CA . ARG A 1 54 ? 11.721 -15.458 -37.496 1.00 11.20 53 ARG A CA 15
ATOM 27645 C C . ARG A 1 54 ? 10.752 -14.438 -36.905 1.00 32.01 53 ARG A C 15
ATOM 27646 O O . ARG A 1 54 ? 10.193 -13.607 -37.623 1.00 24.51 53 ARG A O 15
ATOM 27667 N N . LEU A 1 55 ? 10.557 -14.507 -35.593 1.00 15.13 54 LEU A N 15
ATOM 27668 C CA . LEU A 1 55 ? 9.654 -13.590 -34.904 1.00 65.13 54 LEU A CA 15
ATOM 27669 C C . LEU A 1 55 ? 9.925 -12.147 -35.318 1.00 21.03 54 LEU A C 15
ATOM 27670 O O . LEU A 1 55 ? 8.998 -11.356 -35.494 1.00 34.22 54 LEU A O 15
ATOM 27686 N N . HIS A 1 56 ? 11.202 -11.811 -35.473 1.00 53.21 55 HIS A N 15
ATOM 27687 C CA . HIS A 1 56 ? 11.595 -10.463 -35.869 1.00 34.00 55 HIS A CA 15
ATOM 27688 C C . HIS A 1 56 ? 11.157 -10.168 -37.300 1.00 53.14 55 HIS A C 15
ATOM 27689 O O . HIS A 1 56 ? 10.476 -9.175 -37.559 1.00 72.42 55 HIS A O 15
ATOM 27703 N N . ARG A 1 57 ? 11.553 -11.035 -38.226 1.00 33.50 56 ARG A N 15
ATOM 27704 C CA . ARG A 1 57 ? 11.203 -10.866 -39.631 1.00 72.41 56 ARG A CA 15
ATOM 27705 C C . ARG A 1 57 ? 9.689 -10.808 -39.811 1.00 73.21 56 ARG A C 15
ATOM 27706 O O . ARG A 1 57 ? 9.150 -9.814 -40.298 1.00 15.23 56 ARG A O 15
ATOM 27727 N N . ILE A 1 58 ? 9.009 -11.880 -39.416 1.00 45.32 57 ILE A N 15
ATOM 27728 C CA . ILE A 1 58 ? 7.558 -11.950 -39.534 1.00 3.24 57 ILE A CA 15
ATOM 27729 C C . ILE A 1 58 ? 6.895 -10.739 -38.885 1.00 23.41 57 ILE A C 15
ATOM 27730 O O . ILE A 1 58 ? 5.823 -10.308 -39.306 1.00 53.43 57 ILE A O 15
ATOM 27746 N N . GLN A 1 59 ? 7.542 -10.196 -37.859 1.00 23.32 58 GLN A N 15
ATOM 27747 C CA . GLN A 1 59 ? 7.015 -9.034 -37.153 1.00 24.42 58 GLN A CA 15
ATOM 27748 C C . GLN A 1 59 ? 7.047 -7.796 -38.043 1.00 32.24 58 GLN A C 15
ATOM 27749 O O . GLN A 1 59 ? 6.106 -7.001 -38.052 1.00 72.41 58 GLN A O 15
ATOM 27763 N N . LEU A 1 60 ? 8.134 -7.638 -38.789 1.00 42.20 59 LEU A N 15
ATOM 27764 C CA . LEU A 1 60 ? 8.289 -6.495 -39.683 1.00 72.40 59 LEU A CA 15
ATOM 27765 C C . LEU A 1 60 ? 7.092 -6.372 -40.621 1.00 23.01 59 LEU A C 15
ATOM 27766 O O . LEU A 1 60 ? 6.619 -5.270 -40.900 1.00 25.04 59 LEU A O 15
ATOM 27782 N N . VAL A 1 61 ? 6.605 -7.511 -41.104 1.00 3.24 60 VAL A N 15
ATOM 27783 C CA . VAL A 1 61 ? 5.462 -7.531 -42.008 1.00 15.14 60 VAL A CA 15
ATOM 27784 C C . VAL A 1 61 ? 4.149 -7.567 -41.233 1.00 22.05 60 VAL A C 15
ATOM 27785 O O . VAL A 1 61 ? 3.265 -6.738 -41.448 1.00 75.33 60 VAL A O 15
ATOM 27798 N N . LYS A 1 62 ? 4.029 -8.533 -40.328 1.00 1.20 61 LYS A N 15
ATOM 27799 C CA . LYS A 1 62 ? 2.826 -8.678 -39.518 1.00 15.42 61 LYS A CA 15
ATOM 27800 C C . LYS A 1 62 ? 3.029 -8.079 -38.129 1.00 70.44 61 LYS A C 15
ATOM 27801 O O . LYS A 1 62 ? 3.569 -8.731 -37.236 1.00 11.22 61 LYS A O 15
ATOM 27820 N N . ALA A 1 63 ? 2.592 -6.836 -37.956 1.00 30.42 62 ALA A N 15
ATOM 27821 C CA . ALA A 1 63 ? 2.723 -6.152 -36.675 1.00 62.43 62 ALA A CA 15
ATOM 27822 C C . ALA A 1 63 ? 1.934 -6.870 -35.586 1.00 74.20 62 ALA A C 15
ATOM 27823 O O . ALA A 1 63 ? 2.472 -7.196 -34.528 1.00 62.00 62 ALA A O 15
ATOM 27830 N N . ASP A 1 64 ? 0.655 -7.113 -35.851 1.00 52.24 63 ASP A N 15
ATOM 27831 C CA . ASP A 1 64 ? -0.209 -7.793 -34.893 1.00 53.34 63 ASP A CA 15
ATOM 27832 C C . ASP A 1 64 ? 0.399 -9.123 -34.462 1.00 21.42 63 ASP A C 15
ATOM 27833 O O . ASP A 1 64 ? 0.441 -9.443 -33.274 1.00 22.14 63 ASP A O 15
ATOM 27842 N N . LYS A 1 65 ? 0.869 -9.897 -35.435 1.00 13.41 64 LYS A N 15
ATOM 27843 C CA . LYS A 1 65 ? 1.475 -11.193 -35.157 1.00 62.23 64 LYS A CA 15
ATOM 27844 C C . LYS A 1 65 ? 2.742 -11.034 -34.323 1.00 10.23 64 LYS A C 15
ATOM 27845 O O . LYS A 1 65 ? 3.238 -11.998 -33.740 1.00 41.44 64 LYS A O 15
ATOM 27864 N N . ALA A 1 66 ? 3.259 -9.811 -34.268 1.00 43.23 65 ALA A N 15
ATOM 27865 C CA . ALA A 1 66 ? 4.466 -9.525 -33.502 1.00 31.20 65 ALA A CA 15
ATOM 27866 C C . ALA A 1 66 ? 4.136 -9.264 -32.036 1.00 63.21 65 ALA A C 15
ATOM 27867 O O . ALA A 1 66 ? 4.867 -9.688 -31.141 1.00 3.02 65 ALA A O 15
ATOM 27874 N N . ARG A 1 67 ? 3.032 -8.564 -31.798 1.00 42.23 66 ARG A N 15
ATOM 27875 C CA . ARG A 1 67 ? 2.607 -8.245 -30.441 1.00 3.23 66 ARG A CA 15
ATOM 27876 C C . ARG A 1 67 ? 2.012 -9.471 -29.755 1.00 73.01 66 ARG A C 15
ATOM 27877 O O . ARG A 1 67 ? 2.034 -9.580 -28.530 1.00 30.32 66 ARG A O 15
ATOM 27898 N N . GLU A 1 68 ? 1.480 -10.390 -30.555 1.00 54.11 67 GLU A N 15
ATOM 27899 C CA . GLU A 1 68 ? 0.877 -11.607 -30.024 1.00 60.14 67 GLU A CA 15
ATOM 27900 C C . GLU A 1 68 ? 1.931 -12.692 -29.821 1.00 11.25 67 GLU A C 15
ATOM 27901 O O . GLU A 1 68 ? 1.785 -13.561 -28.961 1.00 71.23 67 GLU A O 15
ATOM 27913 N N . VAL A 1 69 ? 2.993 -12.634 -30.618 1.00 30.02 68 VAL A N 15
ATOM 27914 C CA . VAL A 1 69 ? 4.072 -13.610 -30.526 1.00 21.15 68 VAL A CA 15
ATOM 27915 C C . VAL A 1 69 ? 5.103 -13.192 -29.483 1.00 64.34 68 VAL A C 15
ATOM 27916 O O . VAL A 1 69 ? 5.758 -14.036 -28.871 1.00 51.44 68 VAL A O 15
ATOM 27929 N N . GLU A 1 70 ? 5.242 -11.885 -29.287 1.00 0.21 69 GLU A N 15
ATOM 27930 C CA . GLU A 1 70 ? 6.195 -11.355 -28.318 1.00 73.43 69 GLU A CA 15
ATOM 27931 C C . GLU A 1 70 ? 5.578 -11.299 -26.924 1.00 11.24 69 GLU A C 15
ATOM 27932 O O . GLU A 1 70 ? 6.282 -11.127 -25.929 1.00 34.12 69 GLU A O 15
ATOM 27944 N N . ALA A 1 71 ? 4.258 -11.444 -26.860 1.00 44.23 70 ALA A N 15
ATOM 27945 C CA . ALA A 1 71 ? 3.546 -11.411 -25.589 1.00 4.21 70 ALA A CA 15
ATOM 27946 C C . ALA A 1 71 ? 3.769 -12.698 -24.802 1.00 12.45 70 ALA A C 15
ATOM 27947 O O . ALA A 1 71 ? 3.999 -12.666 -23.592 1.00 13.42 70 ALA A O 15
ATOM 27954 N N . LEU A 1 72 ? 3.698 -13.829 -25.494 1.00 43.02 71 LEU A N 15
ATOM 27955 C CA . LEU A 1 72 ? 3.891 -15.128 -24.859 1.00 64.12 71 LEU A CA 15
ATOM 27956 C C . LEU A 1 72 ? 5.336 -15.301 -24.401 1.00 41.02 71 LEU A C 15
ATOM 27957 O O . LEU A 1 72 ? 5.596 -15.834 -23.322 1.00 14.42 71 LEU A O 15
ATOM 27973 N N . ILE A 1 73 ? 6.272 -14.846 -25.228 1.00 13.34 72 ILE A N 15
ATOM 27974 C CA . ILE A 1 73 ? 7.690 -14.947 -24.905 1.00 74.25 72 ILE A CA 15
ATOM 27975 C C . ILE A 1 73 ? 7.949 -14.586 -23.447 1.00 22.52 72 ILE A C 15
ATOM 27976 O O . ILE A 1 73 ? 8.830 -15.157 -22.802 1.00 31.12 72 ILE A O 15
ATOM 27992 N N . LEU A 1 74 ? 7.176 -13.637 -22.931 1.00 61.14 73 LEU A N 15
ATOM 27993 C CA . LEU A 1 74 ? 7.320 -13.201 -21.547 1.00 4.41 73 LEU A CA 15
ATOM 27994 C C . LEU A 1 74 ? 7.231 -14.385 -20.590 1.00 61.33 73 LEU A C 15
ATOM 27995 O O . LEU A 1 74 ? 8.182 -14.684 -19.868 1.00 74.20 73 LEU A O 15
ATOM 28011 N N . GLN A 1 75 ? 6.084 -15.057 -20.593 1.00 51.53 74 GLN A N 15
ATOM 28012 C CA . GLN A 1 75 ? 5.872 -16.210 -19.727 1.00 10.35 74 GLN A CA 15
ATOM 28013 C C . GLN A 1 75 ? 6.673 -17.412 -20.214 1.00 64.15 74 GLN A C 15
ATOM 28014 O O . GLN A 1 75 ? 7.114 -18.241 -19.419 1.00 12.30 74 GLN A O 15
ATOM 28028 N N . ASN A 1 76 ? 6.858 -17.500 -21.528 1.00 30.53 75 ASN A N 15
ATOM 28029 C CA . ASN A 1 76 ? 7.606 -18.603 -22.122 1.00 12.41 75 ASN A CA 15
ATOM 28030 C C . ASN A 1 76 ? 8.947 -18.791 -21.420 1.00 3.41 75 ASN A C 15
ATOM 28031 O O . ASN A 1 76 ? 9.269 -19.885 -20.957 1.00 43.44 75 ASN A O 15
ATOM 28042 N N . ALA A 1 77 ? 9.725 -17.716 -21.344 1.00 41.32 76 ALA A N 15
ATOM 28043 C CA . ALA A 1 77 ? 11.030 -17.761 -20.697 1.00 22.24 76 ALA A CA 15
ATOM 28044 C C . ALA A 1 77 ? 10.895 -17.663 -19.181 1.00 14.11 76 ALA A C 15
ATOM 28045 O O . ALA A 1 77 ? 11.708 -18.214 -18.440 1.00 33.04 76 ALA A O 15
ATOM 28052 N N . GLN A 1 78 ? 9.863 -16.957 -18.728 1.00 62.42 77 GLN A N 15
ATOM 28053 C CA . GLN A 1 78 ? 9.623 -16.786 -17.300 1.00 63.42 77 GLN A CA 15
ATOM 28054 C C . GLN A 1 78 ? 9.639 -18.131 -16.581 1.00 31.03 77 GLN A C 15
ATOM 28055 O O . GLN A 1 78 ? 10.073 -18.227 -15.433 1.00 10.44 77 GLN A O 15
ATOM 28069 N N . ARG A 1 79 ? 9.162 -19.167 -17.263 1.00 24.20 78 ARG A N 15
ATOM 28070 C CA . ARG A 1 79 ? 9.120 -20.506 -16.688 1.00 63.31 78 ARG A CA 15
ATOM 28071 C C . ARG A 1 79 ? 10.498 -21.160 -16.731 1.00 4.01 78 ARG A C 15
ATOM 28072 O O . ARG A 1 79 ? 10.907 -21.834 -15.786 1.00 75.34 78 ARG A O 15
ATOM 28093 N N . GLY A 1 80 ? 11.211 -20.955 -17.835 1.00 31.42 79 GLY A N 15
ATOM 28094 C CA . GLY A 1 80 ? 12.535 -21.532 -17.981 1.00 13.33 79 GLY A CA 15
ATOM 28095 C C . GLY A 1 80 ? 12.652 -22.412 -19.209 1.00 35.52 79 GLY A C 15
ATOM 28096 O O . GLY A 1 80 ? 13.732 -22.914 -19.520 1.00 74.45 79 GLY A O 15
ATOM 28100 N N . ARG A 1 81 ? 11.537 -22.602 -19.907 1.00 72.22 80 ARG A N 15
ATOM 28101 C CA . ARG A 1 81 ? 11.518 -23.431 -21.106 1.00 64.05 80 ARG A CA 15
ATOM 28102 C C . ARG A 1 81 ? 12.079 -24.820 -20.816 1.00 31.21 80 ARG A C 15
ATOM 28103 O O . ARG A 1 81 ? 12.454 -25.126 -19.683 1.00 52.21 80 ARG A O 15
ATOM 28124 N N . LEU A 1 82 ? 12.133 -25.658 -21.846 1.00 13.24 81 LEU A N 15
ATOM 28125 C CA . LEU A 1 82 ? 12.647 -27.015 -21.701 1.00 61.44 81 LEU A CA 15
ATOM 28126 C C . LEU A 1 82 ? 13.744 -27.294 -22.725 1.00 14.35 81 LEU A C 15
ATOM 28127 O O . LEU A 1 82 ? 13.650 -28.238 -23.508 1.00 20.11 81 LEU A O 15
ATOM 28143 N N . ALA A 1 83 ? 14.783 -26.466 -22.710 1.00 23.11 82 ALA A N 15
ATOM 28144 C CA . ALA A 1 83 ? 15.900 -26.626 -23.633 1.00 52.32 82 ALA A CA 15
ATOM 28145 C C . ALA A 1 83 ? 16.590 -27.971 -23.433 1.00 54.13 82 ALA A C 15
ATOM 28146 O O . ALA A 1 83 ? 17.340 -28.428 -24.295 1.00 64.41 82 ALA A O 15
ATOM 28153 N N . ASP A 1 84 ? 16.331 -28.599 -22.292 1.00 31.12 83 ASP A N 15
ATOM 28154 C CA . ASP A 1 84 ? 16.927 -29.893 -21.979 1.00 10.31 83 ASP A CA 15
ATOM 28155 C C . ASP A 1 84 ? 16.278 -31.003 -22.800 1.00 3.21 83 ASP A C 15
ATOM 28156 O O . ASP A 1 84 ? 16.890 -32.041 -23.053 1.00 35.21 83 ASP A O 15
ATOM 28165 N N . LYS A 1 85 ? 15.036 -30.777 -23.213 1.00 33.20 84 LYS A N 15
ATOM 28166 C CA . LYS A 1 85 ? 14.303 -31.757 -24.006 1.00 34.13 84 LYS A CA 15
ATOM 28167 C C . LYS A 1 85 ? 14.653 -31.632 -25.485 1.00 23.41 84 LYS A C 15
ATOM 28168 O O . LYS A 1 85 ? 14.971 -32.623 -26.144 1.00 11.24 84 LYS A O 15
ATOM 28187 N N . VAL A 1 86 ? 14.595 -30.409 -26.001 1.00 41.22 85 VAL A N 15
ATOM 28188 C CA . VAL A 1 86 ? 14.909 -30.154 -27.402 1.00 61.51 85 VAL A CA 15
ATOM 28189 C C . VAL A 1 86 ? 14.823 -28.667 -27.723 1.00 54.33 85 VAL A C 15
ATOM 28190 O O . VAL A 1 86 ? 14.431 -27.861 -26.879 1.00 42.41 85 VAL A O 15
ATOM 28203 N N . ASP A 1 87 ? 15.190 -28.309 -28.949 1.00 31.51 86 ASP A N 15
ATOM 28204 C CA . ASP A 1 87 ? 15.152 -26.918 -29.383 1.00 45.13 86 ASP A CA 15
ATOM 28205 C C . ASP A 1 87 ? 13.799 -26.287 -29.071 1.00 30.31 86 ASP A C 15
ATOM 28206 O O . ASP A 1 87 ? 12.753 -26.890 -29.310 1.00 63.14 86 ASP A O 15
ATOM 28215 N N . GLU A 1 88 ? 13.828 -25.071 -28.534 1.00 71.51 87 GLU A N 15
ATOM 28216 C CA . GLU A 1 88 ? 12.603 -24.361 -28.187 1.00 54.03 87 GLU A CA 15
ATOM 28217 C C . GLU A 1 88 ? 11.973 -23.726 -29.424 1.00 61.51 87 GLU A C 15
ATOM 28218 O O . GLU A 1 88 ? 10.751 -23.700 -29.568 1.00 21.44 87 GLU A O 15
ATOM 28230 N N . ALA A 1 89 ? 12.817 -23.215 -30.314 1.00 62.44 88 ALA A N 15
ATOM 28231 C CA . ALA A 1 89 ? 12.345 -22.582 -31.539 1.00 73.33 88 ALA A CA 15
ATOM 28232 C C . ALA A 1 89 ? 11.358 -23.481 -32.276 1.00 73.14 88 ALA A C 15
ATOM 28233 O O . ALA A 1 89 ? 10.230 -23.078 -32.565 1.00 22.30 88 ALA A O 15
ATOM 28240 N N . THR A 1 90 ? 11.789 -24.702 -32.580 1.00 15.30 89 THR A N 15
ATOM 28241 C CA . THR A 1 90 ? 10.944 -25.657 -33.285 1.00 74.13 89 THR A CA 15
ATOM 28242 C C . THR A 1 90 ? 9.584 -25.792 -32.610 1.00 12.13 89 THR A C 15
ATOM 28243 O O . THR A 1 90 ? 8.593 -26.144 -33.251 1.00 14.40 89 THR A O 15
ATOM 28254 N N . LEU A 1 91 ? 9.543 -25.510 -31.312 1.00 55.23 90 LEU A N 15
ATOM 28255 C CA . LEU A 1 91 ? 8.302 -25.599 -30.549 1.00 45.10 90 LEU A CA 15
ATOM 28256 C C . LEU A 1 91 ? 7.479 -24.324 -30.697 1.00 50.53 90 LEU A C 15
ATOM 28257 O O . LEU A 1 91 ? 6.251 -24.372 -30.775 1.00 10.42 90 LEU A O 15
ATOM 28273 N N . ILE A 1 92 ? 8.163 -23.185 -30.738 1.00 61.23 91 ILE A N 15
ATOM 28274 C CA . ILE A 1 92 ? 7.495 -21.898 -30.881 1.00 12.31 91 ILE A CA 15
ATOM 28275 C C . ILE A 1 92 ? 6.945 -21.717 -32.292 1.00 33.24 91 ILE A C 15
ATOM 28276 O O . ILE A 1 92 ? 5.792 -21.326 -32.473 1.00 44.41 91 ILE A O 15
ATOM 28292 N N . GLU A 1 93 ? 7.777 -22.007 -33.287 1.00 73.21 92 GLU A N 15
ATOM 28293 C CA . GLU A 1 93 ? 7.372 -21.878 -34.682 1.00 43.41 92 GLU A CA 15
ATOM 28294 C C . GLU A 1 93 ? 6.310 -22.913 -35.039 1.00 70.21 92 GLU A C 15
ATOM 28295 O O . GLU A 1 93 ? 5.584 -22.761 -36.022 1.00 54.12 92 GLU A O 15
ATOM 28307 N N . LEU A 1 94 ? 6.226 -23.967 -34.234 1.00 55.24 93 LEU A N 15
ATOM 28308 C CA . LEU A 1 94 ? 5.253 -25.029 -34.464 1.00 74.24 93 LEU A CA 15
ATOM 28309 C C . LEU A 1 94 ? 3.911 -24.686 -33.826 1.00 34.44 93 LEU A C 15
ATOM 28310 O O . LEU A 1 94 ? 2.853 -25.027 -34.357 1.00 32.33 93 LEU A O 15
ATOM 28326 N N . LEU A 1 95 ? 3.961 -24.008 -32.684 1.00 73.43 94 LEU A N 15
ATOM 28327 C CA . LEU A 1 95 ? 2.749 -23.617 -31.973 1.00 54.43 94 LEU A CA 15
ATOM 28328 C C . LEU A 1 95 ? 2.225 -22.279 -32.486 1.00 51.11 94 LEU A C 15
ATOM 28329 O O . LEU A 1 95 ? 1.022 -22.019 -32.453 1.00 64.23 94 LEU A O 15
ATOM 28345 N N . GLN A 1 96 ? 3.136 -21.435 -32.961 1.00 73.40 95 GLN A N 15
ATOM 28346 C CA . GLN A 1 96 ? 2.765 -20.125 -33.482 1.00 74.23 95 GLN A CA 15
ATOM 28347 C C . GLN A 1 96 ? 2.138 -20.248 -34.867 1.00 73.02 95 GLN A C 15
ATOM 28348 O O . GLN A 1 96 ? 1.277 -19.452 -35.241 1.00 74.30 95 GLN A O 15
ATOM 28362 N N . GLN A 1 97 ? 2.576 -21.249 -35.623 1.00 61.42 96 GLN A N 15
ATOM 28363 C CA . GLN A 1 97 ? 2.058 -21.475 -36.967 1.00 50.23 96 GLN A CA 15
ATOM 28364 C C . GLN A 1 97 ? 0.588 -21.880 -36.923 1.00 43.24 96 GLN A C 15
ATOM 28365 O O . GLN A 1 97 ? -0.175 -21.590 -37.845 1.00 51.52 96 GLN A O 15
ATOM 28379 N N . THR A 1 98 ? 0.197 -22.553 -35.846 1.00 31.11 97 THR A N 15
ATOM 28380 C CA . THR A 1 98 ? -1.181 -23.000 -35.682 1.00 43.43 97 THR A CA 15
ATOM 28381 C C . THR A 1 98 ? -1.722 -22.621 -34.308 1.00 63.42 97 THR A C 15
ATOM 28382 O O . THR A 1 98 ? -2.548 -23.334 -33.738 1.00 63.21 97 THR A O 15
ATOM 28393 N N . SER A 1 99 ? -1.251 -21.495 -33.781 1.00 74.35 98 SER A N 15
ATOM 28394 C CA . SER A 1 99 ? -1.686 -21.024 -32.472 1.00 32.01 98 SER A CA 15
ATOM 28395 C C . SER A 1 99 ? -3.188 -20.758 -32.461 1.00 75.15 98 SER A C 15
ATOM 28396 O O . SER A 1 99 ? -3.853 -20.927 -31.439 1.00 63.14 98 SER A O 15
ATOM 28404 N N . ALA A 1 100 ? -3.717 -20.341 -33.607 1.00 50.32 99 ALA A N 15
ATOM 28405 C CA . ALA A 1 100 ? -5.140 -20.053 -33.732 1.00 15.12 99 ALA A CA 15
ATOM 28406 C C . ALA A 1 100 ? -5.810 -21.010 -34.712 1.00 53.00 99 ALA A C 15
ATOM 28407 O O . ALA A 1 100 ? -7.024 -21.206 -34.671 1.00 34.32 99 ALA A O 15
ATOM 28414 N N . ALA A 1 101 ? -5.011 -21.602 -35.593 1.00 60.41 100 ALA A N 15
ATOM 28415 C CA . ALA A 1 101 ? -5.527 -22.540 -36.583 1.00 2.20 100 ALA A CA 15
ATOM 28416 C C . ALA A 1 101 ? -6.380 -23.619 -35.925 1.00 11.21 100 ALA A C 15
ATOM 28417 O O . ALA A 1 101 ? -7.328 -24.126 -36.525 1.00 11.54 100 ALA A O 15
ATOM 28424 N N . SER A 1 102 ? -6.037 -23.966 -34.689 1.00 22.14 101 SER A N 15
ATOM 28425 C CA . SER A 1 102 ? -6.769 -24.989 -33.951 1.00 10.33 101 SER A CA 15
ATOM 28426 C C . SER A 1 102 ? -6.409 -24.951 -32.469 1.00 33.54 101 SER A C 15
ATOM 28427 O O . SER A 1 102 ? -7.169 -24.439 -31.647 1.00 45.40 101 SER A O 15
ATOM 28435 N N . ALA A 1 103 ? -5.245 -25.499 -32.135 1.00 33.22 102 ALA A N 15
ATOM 28436 C CA . ALA A 1 103 ? -4.783 -25.527 -30.753 1.00 23.42 102 ALA A CA 15
ATOM 28437 C C . ALA A 1 103 ? -5.714 -26.360 -29.879 1.00 33.40 102 ALA A C 15
ATOM 28438 O O . ALA A 1 103 ? -6.672 -26.957 -30.370 1.00 14.15 102 ALA A O 15
ATOM 28445 N N . ALA A 1 104 ? -5.426 -26.397 -28.582 1.00 70.21 103 ALA A N 15
ATOM 28446 C CA . ALA A 1 104 ? -6.239 -27.156 -27.640 1.00 71.21 103 ALA A CA 15
ATOM 28447 C C . ALA A 1 104 ? -6.233 -28.642 -27.983 1.00 74.10 103 ALA A C 15
ATOM 28448 O O . ALA A 1 104 ? -5.500 -29.083 -28.868 1.00 22.10 103 ALA A O 15
ATOM 28455 N N . LYS A 1 105 ? -7.056 -29.411 -27.277 1.00 5.44 104 LYS A N 15
ATOM 28456 C CA . LYS A 1 105 ? -7.146 -30.848 -27.506 1.00 15.31 104 LYS A CA 15
ATOM 28457 C C . LYS A 1 105 ? -8.582 -31.335 -27.340 1.00 31.44 104 LYS A C 15
ATOM 28458 O O . LYS A 1 105 ? -8.898 -32.052 -26.391 1.00 62.31 104 LYS A O 15
ATOM 28477 N N . ASN A 1 106 ? -9.447 -30.943 -28.269 1.00 51.31 105 ASN A N 15
ATOM 28478 C CA . ASN A 1 106 ? -10.849 -31.341 -28.225 1.00 74.14 105 ASN A CA 15
ATOM 28479 C C . ASN A 1 106 ? -11.621 -30.745 -29.399 1.00 31.12 105 ASN A C 15
ATOM 28480 O O . ASN A 1 106 ? -12.263 -31.465 -30.165 1.00 2.12 105 ASN A O 15
ATOM 28491 N N . THR A 1 107 ? -11.554 -29.424 -29.535 1.00 30.35 106 THR A N 15
ATOM 28492 C CA . THR A 1 107 ? -12.246 -28.731 -30.613 1.00 51.34 106 THR A CA 15
ATOM 28493 C C . THR A 1 107 ? -11.999 -27.228 -30.548 1.00 53.23 106 THR A C 15
ATOM 28494 O O . THR A 1 107 ? -12.370 -26.555 -29.587 1.00 15.53 106 THR A O 15
ATOM 28505 N N . PRO A 1 108 ? -11.358 -26.687 -31.595 1.00 54.30 107 PRO A N 15
ATOM 28506 C CA . PRO A 1 108 ? -11.049 -25.256 -31.680 1.00 60.45 107 PRO A CA 15
ATOM 28507 C C . PRO A 1 108 ? -12.298 -24.404 -31.879 1.00 64.03 107 PRO A C 15
ATOM 28508 O O . PRO A 1 108 ? -12.582 -23.949 -32.988 1.00 24.24 107 PRO A O 15
ATOM 28519 N N . LYS A 1 109 ? -13.041 -24.191 -30.799 1.00 2.52 108 LYS A N 15
ATOM 28520 C CA . LYS A 1 109 ? -14.259 -23.391 -30.853 1.00 41.02 108 LYS A CA 15
ATOM 28521 C C . LYS A 1 109 ? -14.787 -23.108 -29.450 1.00 73.35 108 LYS A C 15
ATOM 28522 O O . LYS A 1 109 ? -15.272 -22.012 -29.168 1.00 23.42 108 LYS A O 15
ATOM 28541 N N . VAL A 1 110 ? -14.689 -24.103 -28.574 1.00 75.34 109 VAL A N 15
ATOM 28542 C CA . VAL A 1 110 ? -15.155 -23.961 -27.200 1.00 52.42 109 VAL A CA 15
ATOM 28543 C C . VAL A 1 110 ? -14.254 -24.720 -26.233 1.00 34.30 109 VAL A C 15
ATOM 28544 O O . VAL A 1 110 ? -14.719 -25.264 -25.231 1.00 30.44 109 VAL A O 15
ATOM 28557 N N . THR A 1 111 ? -12.961 -24.754 -26.539 1.00 51.23 110 THR A N 15
ATOM 28558 C CA . THR A 1 111 ? -11.994 -25.447 -25.698 1.00 70.30 110 THR A CA 15
ATOM 28559 C C . THR A 1 111 ? -11.659 -24.629 -24.456 1.00 42.14 110 THR A C 15
ATOM 28560 O O . THR A 1 111 ? -10.907 -25.077 -23.591 1.00 50.40 110 THR A O 15
ATOM 28571 N N . MET A 1 112 ? -12.222 -23.428 -24.375 1.00 42.22 111 MET A N 15
ATOM 28572 C CA . MET A 1 112 ? -11.983 -22.548 -23.237 1.00 52.21 111 MET A CA 15
ATOM 28573 C C . MET A 1 112 ? -10.496 -22.241 -23.090 1.00 14.44 111 MET A C 15
ATOM 28574 O O . MET A 1 112 ? -9.843 -22.722 -22.164 1.00 45.22 111 MET A O 15
ATOM 28588 N N . ARG A 1 113 ? -9.969 -21.437 -24.008 1.00 22.25 112 ARG A N 15
ATOM 28589 C CA . ARG A 1 113 ? -8.559 -21.068 -23.980 1.00 2.32 112 ARG A CA 15
ATOM 28590 C C . ARG A 1 113 ? -7.672 -22.287 -24.214 1.00 74.43 112 ARG A C 15
ATOM 28591 O O . ARG A 1 113 ? -7.331 -23.008 -23.277 1.00 31.53 112 ARG A O 15
ATOM 28612 N N . ARG A 1 114 ? -7.304 -22.512 -25.471 1.00 41.33 113 ARG A N 15
ATOM 28613 C CA . ARG A 1 114 ? -6.459 -23.645 -25.829 1.00 40.32 113 ARG A CA 15
ATOM 28614 C C . ARG A 1 114 ? -5.299 -23.789 -24.849 1.00 4.32 113 ARG A C 15
ATOM 28615 O O . ARG A 1 114 ? -4.979 -22.858 -24.109 1.00 42.12 113 ARG A O 15
ATOM 28636 N N . ARG A 1 115 ? -4.673 -24.961 -24.849 1.00 21.23 114 ARG A N 15
ATOM 28637 C CA . ARG A 1 115 ? -3.550 -25.228 -23.958 1.00 44.43 114 ARG A CA 15
ATOM 28638 C C . ARG A 1 115 ? -2.404 -24.254 -24.222 1.00 32.41 114 ARG A C 15
ATOM 28639 O O . ARG A 1 115 ? -2.436 -23.488 -25.185 1.00 62.43 114 ARG A O 15
ATOM 28660 N N . PHE A 1 116 ? -1.394 -24.290 -23.359 1.00 51.21 115 PHE A N 15
ATOM 28661 C CA . PHE A 1 116 ? -0.239 -23.410 -23.497 1.00 73.34 115 PHE A CA 15
ATOM 28662 C C . PHE A 1 116 ? 0.871 -23.814 -22.531 1.00 15.40 115 PHE A C 15
ATOM 28663 O O . PHE A 1 116 ? 0.749 -24.801 -21.806 1.00 15.10 115 PHE A O 15
ATOM 28680 N N . SER A 1 117 ? 1.953 -23.043 -22.527 1.00 42.54 116 SER A N 15
ATOM 28681 C CA . SER A 1 117 ? 3.087 -23.321 -21.654 1.00 21.00 116 SER A CA 15
ATOM 28682 C C . SER A 1 117 ? 3.381 -24.817 -21.606 1.00 21.31 116 SER A C 15
ATOM 28683 O O . SER A 1 117 ? 3.424 -25.418 -20.532 1.00 63.53 116 SER A O 15
ATOM 28691 N N . ASP A 1 118 ? 3.582 -25.412 -22.777 1.00 25.05 117 ASP A N 15
ATOM 28692 C CA . ASP A 1 118 ? 3.874 -26.838 -22.870 1.00 14.13 117 ASP A CA 15
ATOM 28693 C C . ASP A 1 118 ? 5.028 -27.218 -21.947 1.00 74.44 117 ASP A C 15
ATOM 28694 O O . ASP A 1 118 ? 5.107 -28.350 -21.470 1.00 74.41 117 ASP A O 15
ATOM 28703 N N . ASP A 1 119 ? 5.921 -26.266 -21.702 1.00 74.01 118 ASP A N 15
ATOM 28704 C CA . ASP A 1 119 ? 7.071 -26.501 -20.837 1.00 51.10 118 ASP A CA 15
ATOM 28705 C C . ASP A 1 119 ? 6.623 -26.904 -19.436 1.00 24.45 118 ASP A C 15
ATOM 28706 O O . ASP A 1 119 ? 7.323 -27.639 -18.737 1.00 54.23 118 ASP A O 15
ATOM 28715 N N . ASP A 1 120 ? 5.455 -26.419 -19.030 1.00 42.25 119 ASP A N 15
ATOM 28716 C CA . ASP A 1 120 ? 4.914 -26.729 -17.712 1.00 41.42 119 ASP A CA 15
ATOM 28717 C C . ASP A 1 120 ? 3.998 -27.947 -17.773 1.00 51.24 119 ASP A C 15
ATOM 28718 O O . ASP A 1 120 ? 3.342 -28.293 -16.791 1.00 0.44 119 ASP A O 15
ATOM 28727 N N . ASP A 1 121 ? 3.957 -28.592 -18.934 1.00 24.33 120 ASP A N 15
ATOM 28728 C CA . ASP A 1 121 ? 3.122 -29.772 -19.124 1.00 34.25 120 ASP A CA 15
ATOM 28729 C C . ASP A 1 121 ? 3.394 -30.811 -18.040 1.00 62.23 120 ASP A C 15
ATOM 28730 O O . ASP A 1 121 ? 2.494 -31.542 -17.627 1.00 31.03 120 ASP A O 15
ATOM 28739 N N . ASP A 1 122 ? 4.641 -30.872 -17.586 1.00 41.33 121 ASP A N 15
ATOM 28740 C CA . ASP A 1 122 ? 5.033 -31.821 -16.551 1.00 73.31 121 ASP A CA 15
ATOM 28741 C C . ASP A 1 122 ? 4.436 -33.199 -16.823 1.00 41.45 121 ASP A C 15
ATOM 28742 O O . ASP A 1 122 ? 4.074 -33.924 -15.897 1.00 31.11 121 ASP A O 15
ATOM 28751 N N . PHE A 1 123 ? 4.336 -33.552 -18.100 1.00 72.45 122 PHE A N 15
ATOM 28752 C CA . PHE A 1 123 ? 3.781 -34.842 -18.495 1.00 41.02 122 PHE A CA 15
ATOM 28753 C C . PHE A 1 123 ? 4.358 -35.296 -19.833 1.00 1.21 122 PHE A C 15
ATOM 28754 O O . PHE A 1 123 ? 4.538 -35.846 -20.648 1.00 20.50 122 PHE A O 15
ATOM 28771 N N . SER A 1 1 ? -11.540 -10.148 -31.848 1.00 20.25 0 SER A N 16
ATOM 28772 C CA . SER A 1 1 ? -10.949 -9.231 -32.815 1.00 53.00 0 SER A CA 16
ATOM 28773 C C . SER A 1 1 ? -9.426 -9.290 -32.759 1.00 42.24 0 SER A C 16
ATOM 28774 O O . SER A 1 1 ? -8.790 -8.520 -32.040 1.00 50.22 0 SER A O 16
ATOM 28782 N N . MET A 1 2 ? -8.847 -10.210 -33.524 1.00 51.23 1 MET A N 16
ATOM 28783 C CA . MET A 1 2 ? -7.398 -10.369 -33.564 1.00 31.25 1 MET A CA 16
ATOM 28784 C C . MET A 1 2 ? -6.915 -10.602 -34.992 1.00 32.04 1 MET A C 16
ATOM 28785 O O . MET A 1 2 ? -7.035 -11.705 -35.524 1.00 24.22 1 MET A O 16
ATOM 28799 N N . GLN A 1 3 ? -6.371 -9.556 -35.605 1.00 63.44 2 GLN A N 16
ATOM 28800 C CA . GLN A 1 3 ? -5.871 -9.648 -36.972 1.00 73.52 2 GLN A CA 16
ATOM 28801 C C . GLN A 1 3 ? -4.613 -10.508 -37.035 1.00 72.23 2 GLN A C 16
ATOM 28802 O O . GLN A 1 3 ? -3.935 -10.733 -36.033 1.00 24.11 2 GLN A O 16
ATOM 28816 N N . PRO A 1 4 ? -4.293 -11.002 -38.241 1.00 0.33 3 PRO A N 16
ATOM 28817 C CA . PRO A 1 4 ? -3.115 -11.845 -38.463 1.00 45.44 3 PRO A CA 16
ATOM 28818 C C . PRO A 1 4 ? -1.811 -11.066 -38.327 1.00 44.23 3 PRO A C 16
ATOM 28819 O O . PRO A 1 4 ? -1.728 -9.904 -38.723 1.00 44.32 3 PRO A O 16
ATOM 28830 N N . GLU A 1 5 ? -0.795 -11.714 -37.765 1.00 71.25 4 GLU A N 16
ATOM 28831 C CA . GLU A 1 5 ? 0.505 -11.080 -37.578 1.00 34.55 4 GLU A CA 16
ATOM 28832 C C . GLU A 1 5 ? 1.629 -11.993 -38.059 1.00 3.32 4 GLU A C 16
ATOM 28833 O O . GLU A 1 5 ? 2.690 -12.066 -37.440 1.00 3.51 4 GLU A O 16
ATOM 28845 N N . GLU A 1 6 ? 1.388 -12.687 -39.167 1.00 15.34 5 GLU A N 16
ATOM 28846 C CA . GLU A 1 6 ? 2.379 -13.595 -39.730 1.00 23.12 5 GLU A CA 16
ATOM 28847 C C . GLU A 1 6 ? 3.445 -12.825 -40.504 1.00 4.24 5 GLU A C 16
ATOM 28848 O O . GLU A 1 6 ? 4.601 -13.243 -40.574 1.00 61.44 5 GLU A O 16
ATOM 28860 N N . PHE A 1 7 ? 3.048 -11.697 -41.083 1.00 3.42 6 PHE A N 16
ATOM 28861 C CA . PHE A 1 7 ? 3.968 -10.868 -41.853 1.00 42.21 6 PHE A CA 16
ATOM 28862 C C . PHE A 1 7 ? 4.537 -9.743 -40.993 1.00 53.31 6 PHE A C 16
ATOM 28863 O O . PHE A 1 7 ? 4.787 -8.641 -41.480 1.00 51.31 6 PHE A O 16
ATOM 28880 N N . ALA A 1 8 ? 4.737 -10.030 -39.711 1.00 44.31 7 ALA A N 16
ATOM 28881 C CA . ALA A 1 8 ? 5.277 -9.044 -38.783 1.00 43.11 7 ALA A CA 16
ATOM 28882 C C . ALA A 1 8 ? 6.663 -8.580 -39.220 1.00 13.13 7 ALA A C 16
ATOM 28883 O O . ALA A 1 8 ? 7.166 -8.994 -40.263 1.00 61.43 7 ALA A O 16
ATOM 28890 N N . ALA A 1 9 ? 7.274 -7.717 -38.414 1.00 53.05 8 ALA A N 16
ATOM 28891 C CA . ALA A 1 9 ? 8.602 -7.198 -38.718 1.00 14.14 8 ALA A CA 16
ATOM 28892 C C . ALA A 1 9 ? 8.620 -6.492 -40.069 1.00 71.54 8 ALA A C 16
ATOM 28893 O O . ALA A 1 9 ? 9.446 -6.799 -40.929 1.00 14.12 8 ALA A O 16
ATOM 28900 N N . ALA A 1 10 ? 7.704 -5.547 -40.251 1.00 13.03 9 ALA A N 16
ATOM 28901 C CA . ALA A 1 10 ? 7.616 -4.797 -41.498 1.00 30.43 9 ALA A CA 16
ATOM 28902 C C . ALA A 1 10 ? 8.854 -3.931 -41.706 1.00 33.41 9 ALA A C 16
ATOM 28903 O O . ALA A 1 10 ? 9.738 -4.274 -42.490 1.00 70.40 9 ALA A O 16
ATOM 28910 N N . ALA A 1 11 ? 8.909 -2.807 -40.999 1.00 64.23 10 ALA A N 16
ATOM 28911 C CA . ALA A 1 11 ? 10.040 -1.893 -41.106 1.00 54.11 10 ALA A CA 16
ATOM 28912 C C . ALA A 1 11 ? 11.116 -2.229 -40.080 1.00 3.21 10 ALA A C 16
ATOM 28913 O O . ALA A 1 11 ? 12.187 -2.726 -40.430 1.00 32.14 10 ALA A O 16
ATOM 28920 N N . ARG A 1 12 ? 10.826 -1.953 -38.813 1.00 31.34 11 ARG A N 16
ATOM 28921 C CA . ARG A 1 12 ? 11.771 -2.225 -37.736 1.00 14.31 11 ARG A CA 16
ATOM 28922 C C . ARG A 1 12 ? 13.078 -1.469 -37.956 1.00 53.20 11 ARG A C 16
ATOM 28923 O O . ARG A 1 12 ? 13.225 -0.734 -38.932 1.00 11.25 11 ARG A O 16
ATOM 28944 N N . GLY A 1 13 ? 14.025 -1.655 -37.041 1.00 55.11 12 GLY A N 16
ATOM 28945 C CA . GLY A 1 13 ? 15.306 -0.984 -37.153 1.00 43.40 12 GLY A CA 16
ATOM 28946 C C . GLY A 1 13 ? 16.361 -1.594 -36.251 1.00 50.24 12 GLY A C 16
ATOM 28947 O O . GLY A 1 13 ? 17.481 -1.860 -36.686 1.00 13.01 12 GLY A O 16
ATOM 28951 N N . GLY A 1 14 ? 16.003 -1.815 -34.990 1.00 3.11 13 GLY A N 16
ATOM 28952 C CA . GLY A 1 14 ? 16.939 -2.394 -34.044 1.00 62.11 13 GLY A CA 16
ATOM 28953 C C . GLY A 1 14 ? 18.238 -1.616 -33.963 1.00 73.21 13 GLY A C 16
ATOM 28954 O O . GLY A 1 14 ? 19.265 -2.150 -33.544 1.00 33.41 13 GLY A O 16
ATOM 28958 N N . PHE A 1 15 ? 18.194 -0.351 -34.367 1.00 13.23 14 PHE A N 16
ATOM 28959 C CA . PHE A 1 15 ? 19.377 0.502 -34.340 1.00 73.54 14 PHE A CA 16
ATOM 28960 C C . PHE A 1 15 ? 19.122 1.760 -33.517 1.00 12.44 14 PHE A C 16
ATOM 28961 O O . PHE A 1 15 ? 19.726 2.805 -33.756 1.00 55.23 14 PHE A O 16
ATOM 28978 N N . GLY A 1 16 ? 18.222 1.652 -32.544 1.00 33.10 15 GLY A N 16
ATOM 28979 C CA . GLY A 1 16 ? 17.901 2.788 -31.700 1.00 24.14 15 GLY A CA 16
ATOM 28980 C C . GLY A 1 16 ? 18.890 2.963 -30.564 1.00 41.30 15 GLY A C 16
ATOM 28981 O O . GLY A 1 16 ? 19.509 4.018 -30.428 1.00 64.50 15 GLY A O 16
ATOM 28985 N N . GLY A 1 17 ? 19.038 1.927 -29.744 1.00 74.23 16 GLY A N 16
ATOM 28986 C CA . GLY A 1 17 ? 19.958 1.992 -28.624 1.00 51.11 16 GLY A CA 16
ATOM 28987 C C . GLY A 1 17 ? 19.584 1.035 -27.510 1.00 14.13 16 GLY A C 16
ATOM 28988 O O . GLY A 1 17 ? 20.137 -0.060 -27.411 1.00 23.03 16 GLY A O 16
ATOM 28992 N N . ASP A 1 18 ? 18.643 1.449 -26.668 1.00 31.20 17 ASP A N 16
ATOM 28993 C CA . ASP A 1 18 ? 18.196 0.621 -25.554 1.00 74.52 17 ASP A CA 16
ATOM 28994 C C . ASP A 1 18 ? 19.383 -0.013 -24.837 1.00 24.21 17 ASP A C 16
ATOM 28995 O O . ASP A 1 18 ? 19.379 -1.209 -24.545 1.00 10.42 17 ASP A O 16
ATOM 29004 N N . ALA A 1 19 ? 20.400 0.796 -24.557 1.00 13.30 18 ALA A N 16
ATOM 29005 C CA . ALA A 1 19 ? 21.594 0.315 -23.873 1.00 53.13 18 ALA A CA 16
ATOM 29006 C C . ALA A 1 19 ? 21.229 -0.464 -22.614 1.00 71.55 18 ALA A C 16
ATOM 29007 O O . ALA A 1 19 ? 21.926 -1.404 -22.232 1.00 53.12 18 ALA A O 16
ATOM 29014 N N . GLU A 1 20 ? 20.133 -0.067 -21.975 1.00 24.53 19 GLU A N 16
ATOM 29015 C CA . GLU A 1 20 ? 19.678 -0.729 -20.758 1.00 22.24 19 GLU A CA 16
ATOM 29016 C C . GLU A 1 20 ? 19.177 -2.139 -21.060 1.00 2.45 19 GLU A C 16
ATOM 29017 O O . GLU A 1 20 ? 19.563 -3.103 -20.398 1.00 45.50 19 GLU A O 16
ATOM 29029 N N . LYS A 1 21 ? 18.314 -2.251 -22.063 1.00 53.21 20 LYS A N 16
ATOM 29030 C CA . LYS A 1 21 ? 17.759 -3.541 -22.455 1.00 52.01 20 LYS A CA 16
ATOM 29031 C C . LYS A 1 21 ? 18.869 -4.534 -22.782 1.00 23.45 20 LYS A C 16
ATOM 29032 O O . LYS A 1 21 ? 18.736 -5.732 -22.534 1.00 32.33 20 LYS A O 16
ATOM 29051 N N . ALA A 1 22 ? 19.965 -4.028 -23.337 1.00 62.25 21 ALA A N 16
ATOM 29052 C CA . ALA A 1 22 ? 21.100 -4.871 -23.694 1.00 52.11 21 ALA A CA 16
ATOM 29053 C C . ALA A 1 22 ? 21.815 -5.385 -22.449 1.00 51.31 21 ALA A C 16
ATOM 29054 O O . ALA A 1 22 ? 22.587 -6.341 -22.514 1.00 63.21 21 ALA A O 16
ATOM 29061 N N . LYS A 1 23 ? 21.553 -4.743 -21.315 1.00 64.13 22 LYS A N 16
ATOM 29062 C CA . LYS A 1 23 ? 22.171 -5.135 -20.054 1.00 2.10 22 LYS A CA 16
ATOM 29063 C C . LYS A 1 23 ? 21.238 -6.032 -19.247 1.00 25.31 22 LYS A C 16
ATOM 29064 O O . LYS A 1 23 ? 21.690 -6.869 -18.465 1.00 75.04 22 LYS A O 16
ATOM 29083 N N . ALA A 1 24 ? 19.936 -5.853 -19.443 1.00 2.13 23 ALA A N 16
ATOM 29084 C CA . ALA A 1 24 ? 18.941 -6.649 -18.736 1.00 13.14 23 ALA A CA 16
ATOM 29085 C C . ALA A 1 24 ? 18.466 -7.819 -19.590 1.00 20.40 23 ALA A C 16
ATOM 29086 O O . ALA A 1 24 ? 18.579 -8.978 -19.190 1.00 54.21 23 ALA A O 16
ATOM 29093 N N . ALA A 1 25 ? 17.934 -7.509 -20.768 1.00 4.02 24 ALA A N 16
ATOM 29094 C CA . ALA A 1 25 ? 17.444 -8.536 -21.679 1.00 12.41 24 ALA A CA 16
ATOM 29095 C C . ALA A 1 25 ? 18.512 -9.591 -21.943 1.00 31.44 24 ALA A C 16
ATOM 29096 O O . ALA A 1 25 ? 18.281 -10.784 -21.744 1.00 53.42 24 ALA A O 16
ATOM 29103 N N . GLU A 1 26 ? 19.681 -9.145 -22.391 1.00 51.15 25 GLU A N 16
ATOM 29104 C CA . GLU A 1 26 ? 20.784 -10.053 -22.684 1.00 35.23 25 GLU A CA 16
ATOM 29105 C C . GLU A 1 26 ? 21.185 -10.839 -21.439 1.00 24.30 25 GLU A C 16
ATOM 29106 O O . GLU A 1 26 ? 21.204 -12.070 -21.448 1.00 42.33 25 GLU A O 16
ATOM 29118 N N . ALA A 1 27 ? 21.507 -10.119 -20.369 1.00 54.34 26 ALA A N 16
ATOM 29119 C CA . ALA A 1 27 ? 21.907 -10.748 -19.117 1.00 14.52 26 ALA A CA 16
ATOM 29120 C C . ALA A 1 27 ? 20.956 -11.880 -18.743 1.00 11.55 26 ALA A C 16
ATOM 29121 O O . ALA A 1 27 ? 21.373 -12.891 -18.180 1.00 20.23 26 ALA A O 16
ATOM 29128 N N . GLN A 1 28 ? 19.677 -11.701 -19.058 1.00 42.13 27 GLN A N 16
ATOM 29129 C CA . GLN A 1 28 ? 18.668 -12.708 -18.753 1.00 53.22 27 GLN A CA 16
ATOM 29130 C C . GLN A 1 28 ? 18.937 -13.998 -19.520 1.00 31.41 27 GLN A C 16
ATOM 29131 O O . GLN A 1 28 ? 18.844 -15.092 -18.964 1.00 25.04 27 GLN A O 16
ATOM 29145 N N . GLU A 1 29 ? 19.270 -13.862 -20.800 1.00 32.23 28 GLU A N 16
ATOM 29146 C CA . GLU A 1 29 ? 19.551 -15.019 -21.642 1.00 40.43 28 GLU A CA 16
ATOM 29147 C C . GLU A 1 29 ? 20.945 -15.571 -21.360 1.00 44.15 28 GLU A C 16
ATOM 29148 O O . GLU A 1 29 ? 21.176 -16.777 -21.447 1.00 40.40 28 GLU A O 16
ATOM 29160 N N . ALA A 1 30 ? 21.872 -14.679 -21.024 1.00 34.45 29 ALA A N 16
ATOM 29161 C CA . ALA A 1 30 ? 23.242 -15.077 -20.728 1.00 4.44 29 ALA A CA 16
ATOM 29162 C C . ALA A 1 30 ? 23.277 -16.220 -19.720 1.00 21.35 29 ALA A C 16
ATOM 29163 O O . ALA A 1 30 ? 23.819 -17.290 -19.999 1.00 15.45 29 ALA A O 16
ATOM 29170 N N . MET A 1 31 ? 22.697 -15.987 -18.547 1.00 34.21 30 MET A N 16
ATOM 29171 C CA . MET A 1 31 ? 22.661 -16.999 -17.498 1.00 22.24 30 MET A CA 16
ATOM 29172 C C . MET A 1 31 ? 22.134 -18.325 -18.038 1.00 44.22 30 MET A C 16
ATOM 29173 O O . MET A 1 31 ? 22.770 -19.367 -17.880 1.00 3.03 30 MET A O 16
ATOM 29187 N N . ARG A 1 32 ? 20.970 -18.277 -18.676 1.00 74.42 31 ARG A N 16
ATOM 29188 C CA . ARG A 1 32 ? 20.357 -19.475 -19.239 1.00 23.14 31 ARG A CA 16
ATOM 29189 C C . ARG A 1 32 ? 21.345 -20.224 -20.128 1.00 61.22 31 ARG A C 16
ATOM 29190 O O . ARG A 1 32 ? 21.514 -21.436 -20.000 1.00 22.34 31 ARG A O 16
ATOM 29211 N N . GLN A 1 33 ? 21.993 -19.494 -21.030 1.00 3.33 32 GLN A N 16
ATOM 29212 C CA . GLN A 1 33 ? 22.963 -20.090 -21.941 1.00 51.21 32 GLN A CA 16
ATOM 29213 C C . GLN A 1 33 ? 24.018 -20.879 -21.173 1.00 44.52 32 GLN A C 16
ATOM 29214 O O . GLN A 1 33 ? 24.470 -21.930 -21.625 1.00 24.32 32 GLN A O 16
ATOM 29228 N N . GLN A 1 34 ? 24.406 -20.363 -20.011 1.00 44.23 33 GLN A N 16
ATOM 29229 C CA . GLN A 1 34 ? 25.410 -21.019 -19.182 1.00 31.33 33 GLN A CA 16
ATOM 29230 C C . GLN A 1 34 ? 24.875 -22.330 -18.615 1.00 33.12 33 GLN A C 16
ATOM 29231 O O . GLN A 1 34 ? 25.628 -23.281 -18.407 1.00 11.23 33 GLN A O 16
ATOM 29245 N N . MET A 1 35 ? 23.570 -22.373 -18.367 1.00 13.22 34 MET A N 16
ATOM 29246 C CA . MET A 1 35 ? 22.934 -23.568 -17.824 1.00 40.05 34 MET A CA 16
ATOM 29247 C C . MET A 1 35 ? 23.418 -23.844 -16.404 1.00 74.14 34 MET A C 16
ATOM 29248 O O . MET A 1 35 ? 24.245 -23.109 -15.867 1.00 41.45 34 MET A O 16
ATOM 29262 N N . GLU A 1 36 ? 22.895 -24.908 -15.802 1.00 63.14 35 GLU A N 16
ATOM 29263 C CA . GLU A 1 36 ? 23.274 -25.279 -14.444 1.00 61.10 35 GLU A CA 16
ATOM 29264 C C . GLU A 1 36 ? 22.800 -24.231 -13.441 1.00 41.15 35 GLU A C 16
ATOM 29265 O O . GLU A 1 36 ? 23.568 -23.364 -13.026 1.00 12.24 35 GLU A O 16
ATOM 29277 N N . GLU A 1 37 ? 21.530 -24.318 -13.059 1.00 31.11 36 GLU A N 16
ATOM 29278 C CA . GLU A 1 37 ? 20.953 -23.376 -12.107 1.00 23.34 36 GLU A CA 16
ATOM 29279 C C . GLU A 1 37 ? 19.495 -23.720 -11.817 1.00 21.04 36 GLU A C 16
ATOM 29280 O O . GLU A 1 37 ? 18.653 -23.704 -12.714 1.00 63.12 36 GLU A O 16
ATOM 29292 N N . GLN A 1 38 ? 19.206 -24.031 -10.557 1.00 53.32 37 GLN A N 16
ATOM 29293 C CA . GLN A 1 38 ? 17.850 -24.380 -10.149 1.00 50.41 37 GLN A CA 16
ATOM 29294 C C . GLN A 1 38 ? 16.881 -23.242 -10.451 1.00 53.44 37 GLN A C 16
ATOM 29295 O O . GLN A 1 38 ? 15.677 -23.459 -10.593 1.00 22.42 37 GLN A O 16
ATOM 29309 N N . ARG A 1 39 ? 17.413 -22.028 -10.549 1.00 11.32 38 ARG A N 16
ATOM 29310 C CA . ARG A 1 39 ? 16.594 -20.855 -10.833 1.00 23.13 38 ARG A CA 16
ATOM 29311 C C . ARG A 1 39 ? 16.033 -20.914 -12.251 1.00 5.05 38 ARG A C 16
ATOM 29312 O O . ARG A 1 39 ? 14.825 -20.803 -12.456 1.00 34.04 38 ARG A O 16
ATOM 29333 N N . ARG A 1 40 ? 16.920 -21.089 -13.225 1.00 51.52 39 ARG A N 16
ATOM 29334 C CA . ARG A 1 40 ? 16.514 -21.160 -14.624 1.00 33.25 39 ARG A CA 16
ATOM 29335 C C . ARG A 1 40 ? 15.918 -22.527 -14.947 1.00 72.12 39 ARG A C 16
ATOM 29336 O O . ARG A 1 40 ? 14.827 -22.622 -15.511 1.00 1.23 39 ARG A O 16
ATOM 29357 N N . ILE A 1 41 ? 16.641 -23.582 -14.588 1.00 21.24 40 ILE A N 16
ATOM 29358 C CA . ILE A 1 41 ? 16.183 -24.943 -14.839 1.00 65.03 40 ILE A CA 16
ATOM 29359 C C . ILE A 1 41 ? 14.747 -25.136 -14.365 1.00 60.55 40 ILE A C 16
ATOM 29360 O O . ILE A 1 41 ? 13.995 -25.926 -14.937 1.00 43.40 40 ILE A O 16
ATOM 29376 N N . MET A 1 42 ? 14.372 -24.409 -13.318 1.00 62.22 41 MET A N 16
ATOM 29377 C CA . MET A 1 42 ? 13.024 -24.499 -12.769 1.00 41.33 41 MET A CA 16
ATOM 29378 C C . MET A 1 42 ? 12.109 -23.457 -13.404 1.00 15.43 41 MET A C 16
ATOM 29379 O O . MET A 1 42 ? 10.962 -23.749 -13.747 1.00 63.21 41 MET A O 16
ATOM 29393 N N . LEU A 1 43 ? 12.621 -22.240 -13.556 1.00 75.43 42 LEU A N 16
ATOM 29394 C CA . LEU A 1 43 ? 11.848 -21.154 -14.150 1.00 24.15 42 LEU A CA 16
ATOM 29395 C C . LEU A 1 43 ? 11.367 -21.529 -15.548 1.00 11.44 42 LEU A C 16
ATOM 29396 O O . LEU A 1 43 ? 10.166 -21.545 -15.817 1.00 72.34 42 LEU A O 16
ATOM 29412 N N . ARG A 1 44 ? 12.312 -21.830 -16.432 1.00 73.51 43 ARG A N 16
ATOM 29413 C CA . ARG A 1 44 ? 11.984 -22.206 -17.802 1.00 72.01 43 ARG A CA 16
ATOM 29414 C C . ARG A 1 44 ? 11.314 -23.576 -17.845 1.00 32.34 43 ARG A C 16
ATOM 29415 O O . ARG A 1 44 ? 10.804 -23.997 -18.883 1.00 14.24 43 ARG A O 16
ATOM 29436 N N . ALA A 1 45 ? 11.320 -24.268 -16.710 1.00 10.23 44 ALA A N 16
ATOM 29437 C CA . ALA A 1 45 ? 10.712 -25.589 -16.617 1.00 30.20 44 ALA A CA 16
ATOM 29438 C C . ALA A 1 45 ? 9.191 -25.498 -16.667 1.00 74.32 44 ALA A C 16
ATOM 29439 O O . ALA A 1 45 ? 8.550 -26.113 -17.520 1.00 34.12 44 ALA A O 16
ATOM 29446 N N . VAL A 1 46 ? 8.618 -24.728 -15.748 1.00 13.12 45 VAL A N 16
ATOM 29447 C CA . VAL A 1 46 ? 7.171 -24.556 -15.688 1.00 21.33 45 VAL A CA 16
ATOM 29448 C C . VAL A 1 46 ? 6.791 -23.080 -15.724 1.00 32.42 45 VAL A C 16
ATOM 29449 O O . VAL A 1 46 ? 5.773 -22.704 -16.307 1.00 31.24 45 VAL A O 16
ATOM 29462 N N . LEU A 1 47 ? 7.615 -22.247 -15.098 1.00 32.52 46 LEU A N 16
ATOM 29463 C CA . LEU A 1 47 ? 7.366 -20.811 -15.058 1.00 52.42 46 LEU A CA 16
ATOM 29464 C C . LEU A 1 47 ? 7.382 -20.216 -16.463 1.00 22.21 46 LEU A C 16
ATOM 29465 O O . LEU A 1 47 ? 7.743 -20.888 -17.430 1.00 25.34 46 LEU A O 16
ATOM 29481 N N . THR A 1 48 ? 6.990 -18.950 -16.569 1.00 25.20 47 THR A N 16
ATOM 29482 C CA . THR A 1 48 ? 6.961 -18.264 -17.855 1.00 30.44 47 THR A CA 16
ATOM 29483 C C . THR A 1 48 ? 8.255 -18.491 -18.628 1.00 51.42 47 THR A C 16
ATOM 29484 O O . THR A 1 48 ? 9.352 -18.469 -18.070 1.00 20.10 47 THR A O 16
ATOM 29495 N N . PRO A 1 49 ? 8.127 -18.712 -19.945 1.00 30.32 48 PRO A N 16
ATOM 29496 C CA . PRO A 1 49 ? 9.277 -18.946 -20.824 1.00 12.53 48 PRO A CA 16
ATOM 29497 C C . PRO A 1 49 ? 10.122 -17.691 -21.018 1.00 21.35 48 PRO A C 16
ATOM 29498 O O . PRO A 1 49 ? 9.994 -16.723 -20.268 1.00 63.53 48 PRO A O 16
ATOM 29509 N N . ALA A 1 50 ? 10.985 -17.715 -22.028 1.00 22.32 49 ALA A N 16
ATOM 29510 C CA . ALA A 1 50 ? 11.850 -16.579 -22.321 1.00 54.13 49 ALA A CA 16
ATOM 29511 C C . ALA A 1 50 ? 11.138 -15.562 -23.207 1.00 72.22 49 ALA A C 16
ATOM 29512 O O . ALA A 1 50 ? 11.746 -14.600 -23.676 1.00 74.43 49 ALA A O 16
ATOM 29519 N N . ALA A 1 51 ? 9.847 -15.782 -23.433 1.00 34.12 50 ALA A N 16
ATOM 29520 C CA . ALA A 1 51 ? 9.052 -14.884 -24.262 1.00 2.04 50 ALA A CA 16
ATOM 29521 C C . ALA A 1 51 ? 9.194 -13.439 -23.797 1.00 1.41 50 ALA A C 16
ATOM 29522 O O . ALA A 1 51 ? 9.081 -12.508 -24.594 1.00 14.43 50 ALA A O 16
ATOM 29529 N N . GLN A 1 52 ? 9.442 -13.259 -22.504 1.00 21.35 51 GLN A N 16
ATOM 29530 C CA . GLN A 1 52 ? 9.598 -11.926 -21.934 1.00 31.23 51 GLN A CA 16
ATOM 29531 C C . GLN A 1 52 ? 10.599 -11.104 -22.738 1.00 41.12 51 GLN A C 16
ATOM 29532 O O . GLN A 1 52 ? 10.447 -9.891 -22.882 1.00 32.34 51 GLN A O 16
ATOM 29546 N N . GLU A 1 53 ? 11.623 -11.772 -23.260 1.00 73.44 52 GLU A N 16
ATOM 29547 C CA . GLU A 1 53 ? 12.649 -11.102 -24.049 1.00 44.24 52 GLU A CA 16
ATOM 29548 C C . GLU A 1 53 ? 12.023 -10.293 -25.182 1.00 4.43 52 GLU A C 16
ATOM 29549 O O . GLU A 1 53 ? 12.129 -9.066 -25.214 1.00 73.54 52 GLU A O 16
ATOM 29561 N N . ARG A 1 54 ? 11.372 -10.988 -26.108 1.00 65.24 53 ARG A N 16
ATOM 29562 C CA . ARG A 1 54 ? 10.731 -10.336 -27.243 1.00 40.44 53 ARG A CA 16
ATOM 29563 C C . ARG A 1 54 ? 9.723 -9.291 -26.772 1.00 25.23 53 ARG A C 16
ATOM 29564 O O . ARG A 1 54 ? 9.646 -8.193 -27.325 1.00 23.14 53 ARG A O 16
ATOM 29585 N N . LEU A 1 55 ? 8.953 -9.640 -25.748 1.00 32.54 54 LEU A N 16
ATOM 29586 C CA . LEU A 1 55 ? 7.949 -8.734 -25.201 1.00 41.32 54 LEU A CA 16
ATOM 29587 C C . LEU A 1 55 ? 8.553 -7.363 -24.912 1.00 22.45 54 LEU A C 16
ATOM 29588 O O . LEU A 1 55 ? 8.036 -6.338 -25.357 1.00 62.52 54 LEU A O 16
ATOM 29604 N N . HIS A 1 56 ? 9.652 -7.353 -24.164 1.00 2.03 55 HIS A N 16
ATOM 29605 C CA . HIS A 1 56 ? 10.329 -6.108 -23.817 1.00 20.32 55 HIS A CA 16
ATOM 29606 C C . HIS A 1 56 ? 10.844 -5.403 -25.068 1.00 14.21 55 HIS A C 16
ATOM 29607 O O . HIS A 1 56 ? 10.556 -4.227 -25.292 1.00 1.25 55 HIS A O 16
ATOM 29621 N N . ARG A 1 57 ? 11.606 -6.128 -25.879 1.00 71.44 56 ARG A N 16
ATOM 29622 C CA . ARG A 1 57 ? 12.162 -5.571 -27.107 1.00 30.25 56 ARG A CA 16
ATOM 29623 C C . ARG A 1 57 ? 11.072 -4.912 -27.947 1.00 3.43 56 ARG A C 16
ATOM 29624 O O . ARG A 1 57 ? 11.101 -3.703 -28.180 1.00 44.12 56 ARG A O 16
ATOM 29645 N N . ILE A 1 58 ? 10.114 -5.713 -28.398 1.00 72.40 57 ILE A N 16
ATOM 29646 C CA . ILE A 1 58 ? 9.015 -5.207 -29.211 1.00 62.24 57 ILE A CA 16
ATOM 29647 C C . ILE A 1 58 ? 8.352 -4.004 -28.551 1.00 54.50 57 ILE A C 16
ATOM 29648 O O . ILE A 1 58 ? 7.817 -3.128 -29.230 1.00 41.44 57 ILE A O 16
ATOM 29664 N N . GLN A 1 59 ? 8.392 -3.967 -27.223 1.00 73.20 58 GLN A N 16
ATOM 29665 C CA . GLN A 1 59 ? 7.795 -2.870 -26.471 1.00 11.30 58 GLN A CA 16
ATOM 29666 C C . GLN A 1 59 ? 8.624 -1.598 -26.614 1.00 0.32 58 GLN A C 16
ATOM 29667 O O . GLN A 1 59 ? 8.080 -0.505 -26.783 1.00 25.32 58 GLN A O 16
ATOM 29681 N N . LEU A 1 60 ? 9.942 -1.746 -26.545 1.00 23.04 59 LEU A N 16
ATOM 29682 C CA . LEU A 1 60 ? 10.848 -0.609 -26.666 1.00 14.51 59 LEU A CA 16
ATOM 29683 C C . LEU A 1 60 ? 10.503 0.233 -27.890 1.00 43.34 59 LEU A C 16
ATOM 29684 O O . LEU A 1 60 ? 10.476 1.462 -27.824 1.00 44.33 59 LEU A O 16
ATOM 29700 N N . VAL A 1 61 ? 10.238 -0.437 -29.007 1.00 43.24 60 VAL A N 16
ATOM 29701 C CA . VAL A 1 61 ? 9.892 0.249 -30.247 1.00 10.15 60 VAL A CA 16
ATOM 29702 C C . VAL A 1 61 ? 8.409 0.600 -30.285 1.00 32.44 60 VAL A C 16
ATOM 29703 O O . VAL A 1 61 ? 8.038 1.768 -30.403 1.00 20.31 60 VAL A O 16
ATOM 29716 N N . LYS A 1 62 ? 7.563 -0.420 -30.183 1.00 12.10 61 LYS A N 16
ATOM 29717 C CA . LYS A 1 62 ? 6.118 -0.221 -30.204 1.00 25.33 61 LYS A CA 16
ATOM 29718 C C . LYS A 1 62 ? 5.553 -0.194 -28.788 1.00 14.15 61 LYS A C 16
ATOM 29719 O O . LYS A 1 62 ? 5.126 -1.220 -28.259 1.00 64.45 61 LYS A O 16
ATOM 29738 N N . ALA A 1 63 ? 5.551 0.987 -28.179 1.00 13.53 62 ALA A N 16
ATOM 29739 C CA . ALA A 1 63 ? 5.034 1.149 -26.825 1.00 72.44 62 ALA A CA 16
ATOM 29740 C C . ALA A 1 63 ? 3.534 0.878 -26.775 1.00 11.42 62 ALA A C 16
ATOM 29741 O O . ALA A 1 63 ? 3.082 -0.041 -26.092 1.00 51.00 62 ALA A O 16
ATOM 29748 N N . ASP A 1 64 ? 2.767 1.685 -27.501 1.00 25.05 63 ASP A N 16
ATOM 29749 C CA . ASP A 1 64 ? 1.318 1.532 -27.538 1.00 53.45 63 ASP A CA 16
ATOM 29750 C C . ASP A 1 64 ? 0.931 0.126 -27.984 1.00 72.25 63 ASP A C 16
ATOM 29751 O O . ASP A 1 64 ? -0.067 -0.430 -27.526 1.00 32.44 63 ASP A O 16
ATOM 29760 N N . LYS A 1 65 ? 1.727 -0.444 -28.883 1.00 35.31 64 LYS A N 16
ATOM 29761 C CA . LYS A 1 65 ? 1.469 -1.786 -29.392 1.00 72.10 64 LYS A CA 16
ATOM 29762 C C . LYS A 1 65 ? 1.739 -2.836 -28.319 1.00 64.34 64 LYS A C 16
ATOM 29763 O O . LYS A 1 65 ? 1.290 -3.977 -28.427 1.00 14.34 64 LYS A O 16
ATOM 29782 N N . ALA A 1 66 ? 2.476 -2.443 -27.285 1.00 73.12 65 ALA A N 16
ATOM 29783 C CA . ALA A 1 66 ? 2.803 -3.350 -26.192 1.00 14.23 65 ALA A CA 16
ATOM 29784 C C . ALA A 1 66 ? 1.677 -3.400 -25.164 1.00 53.55 65 ALA A C 16
ATOM 29785 O O . ALA A 1 66 ? 1.126 -4.464 -24.884 1.00 70.33 65 ALA A O 16
ATOM 29792 N N . ARG A 1 67 ? 1.340 -2.242 -24.606 1.00 0.42 66 ARG A N 16
ATOM 29793 C CA . ARG A 1 67 ? 0.281 -2.154 -23.608 1.00 33.10 66 ARG A CA 16
ATOM 29794 C C . ARG A 1 67 ? -1.018 -2.753 -24.140 1.00 20.32 66 ARG A C 16
ATOM 29795 O O . ARG A 1 67 ? -1.816 -3.300 -23.380 1.00 75.31 66 ARG A O 16
ATOM 29816 N N . GLU A 1 68 ? -1.221 -2.645 -25.449 1.00 53.20 67 GLU A N 16
ATOM 29817 C CA . GLU A 1 68 ? -2.424 -3.175 -26.081 1.00 43.22 67 GLU A CA 16
ATOM 29818 C C . GLU A 1 68 ? -2.399 -4.700 -26.103 1.00 73.53 67 GLU A C 16
ATOM 29819 O O . GLU A 1 68 ? -3.443 -5.348 -26.183 1.00 33.21 67 GLU A O 16
ATOM 29831 N N . VAL A 1 69 ? -1.200 -5.268 -26.033 1.00 24.52 68 VAL A N 16
ATOM 29832 C CA . VAL A 1 69 ? -1.038 -6.717 -26.044 1.00 62.41 68 VAL A CA 16
ATOM 29833 C C . VAL A 1 69 ? -1.204 -7.300 -24.645 1.00 3.20 68 VAL A C 16
ATOM 29834 O O . VAL A 1 69 ? -1.609 -8.450 -24.486 1.00 35.54 68 VAL A O 16
ATOM 29847 N N . GLU A 1 70 ? -0.887 -6.497 -23.634 1.00 52.51 69 GLU A N 16
ATOM 29848 C CA . GLU A 1 70 ? -1.001 -6.933 -22.248 1.00 33.44 69 GLU A CA 16
ATOM 29849 C C . GLU A 1 70 ? -2.301 -6.432 -21.624 1.00 43.32 69 GLU A C 16
ATOM 29850 O O . GLU A 1 70 ? -2.666 -6.831 -20.519 1.00 3.32 69 GLU A O 16
ATOM 29862 N N . ALA A 1 71 ? -2.994 -5.554 -22.342 1.00 1.22 70 ALA A N 16
ATOM 29863 C CA . ALA A 1 71 ? -4.253 -4.998 -21.861 1.00 22.33 70 ALA A CA 16
ATOM 29864 C C . ALA A 1 71 ? -5.208 -6.103 -21.421 1.00 40.15 70 ALA A C 16
ATOM 29865 O O . ALA A 1 71 ? -5.962 -5.940 -20.461 1.00 22.31 70 ALA A O 16
ATOM 29872 N N . LEU A 1 72 ? -5.172 -7.226 -22.130 1.00 52.12 71 LEU A N 16
ATOM 29873 C CA . LEU A 1 72 ? -6.036 -8.358 -21.814 1.00 22.23 71 LEU A CA 16
ATOM 29874 C C . LEU A 1 72 ? -5.370 -9.284 -20.801 1.00 32.23 71 LEU A C 16
ATOM 29875 O O . LEU A 1 72 ? -6.030 -10.118 -20.180 1.00 13.11 71 LEU A O 16
ATOM 29891 N N . ILE A 1 73 ? -4.061 -9.130 -20.638 1.00 25.34 72 ILE A N 16
ATOM 29892 C CA . ILE A 1 73 ? -3.307 -9.950 -19.697 1.00 62.44 72 ILE A CA 16
ATOM 29893 C C . ILE A 1 73 ? -3.745 -9.684 -18.261 1.00 41.33 72 ILE A C 16
ATOM 29894 O O . ILE A 1 73 ? -3.669 -10.565 -17.404 1.00 1.54 72 ILE A O 16
ATOM 29910 N N . LEU A 1 74 ? -4.205 -8.464 -18.006 1.00 33.10 73 LEU A N 16
ATOM 29911 C CA . LEU A 1 74 ? -4.658 -8.081 -16.673 1.00 54.34 73 LEU A CA 16
ATOM 29912 C C . LEU A 1 74 ? -5.920 -8.845 -16.286 1.00 72.33 73 LEU A C 16
ATOM 29913 O O . LEU A 1 74 ? -6.114 -9.191 -15.121 1.00 54.13 73 LEU A O 16
ATOM 29929 N N . GLN A 1 75 ? -6.773 -9.107 -17.272 1.00 22.44 74 GLN A N 16
ATOM 29930 C CA . GLN A 1 75 ? -8.015 -9.833 -17.034 1.00 11.34 74 GLN A CA 16
ATOM 29931 C C . GLN A 1 75 ? -7.816 -11.332 -17.229 1.00 70.13 74 GLN A C 16
ATOM 29932 O O . GLN A 1 75 ? -8.436 -12.145 -16.545 1.00 10.32 74 GLN A O 16
ATOM 29946 N N . ASN A 1 76 ? -6.947 -11.691 -18.169 1.00 31.02 75 ASN A N 16
ATOM 29947 C CA . ASN A 1 76 ? -6.667 -13.093 -18.455 1.00 71.33 75 ASN A CA 16
ATOM 29948 C C . ASN A 1 76 ? -5.869 -13.731 -17.322 1.00 63.14 75 ASN A C 16
ATOM 29949 O O . ASN A 1 76 ? -6.147 -14.857 -16.910 1.00 53.33 75 ASN A O 16
ATOM 29960 N N . ALA A 1 77 ? -4.875 -13.003 -16.823 1.00 73.11 76 ALA A N 16
ATOM 29961 C CA . ALA A 1 77 ? -4.038 -13.496 -15.736 1.00 73.14 76 ALA A CA 16
ATOM 29962 C C . ALA A 1 77 ? -4.870 -13.786 -14.491 1.00 64.23 76 ALA A C 16
ATOM 29963 O O . ALA A 1 77 ? -4.620 -14.760 -13.781 1.00 74.14 76 ALA A O 16
ATOM 29970 N N . GLN A 1 78 ? -5.857 -12.935 -14.233 1.00 3.41 77 GLN A N 16
ATOM 29971 C CA . GLN A 1 78 ? -6.723 -13.100 -13.072 1.00 34.10 77 GLN A CA 16
ATOM 29972 C C . GLN A 1 78 ? -7.273 -14.521 -13.001 1.00 52.12 77 GLN A C 16
ATOM 29973 O O . GLN A 1 78 ? -7.523 -15.047 -11.916 1.00 43.05 77 GLN A O 16
ATOM 29987 N N . ARG A 1 79 ? -7.460 -15.136 -14.164 1.00 60.42 78 ARG A N 16
ATOM 29988 C CA . ARG A 1 79 ? -7.982 -16.496 -14.234 1.00 1.02 78 ARG A CA 16
ATOM 29989 C C . ARG A 1 79 ? -6.957 -17.499 -13.712 1.00 72.13 78 ARG A C 16
ATOM 29990 O O . ARG A 1 79 ? -7.297 -18.420 -12.971 1.00 62.41 78 ARG A O 16
ATOM 30011 N N . GLY A 1 80 ? -5.701 -17.313 -14.106 1.00 3.02 79 GLY A N 16
ATOM 30012 C CA . GLY A 1 80 ? -4.646 -18.209 -13.669 1.00 72.32 79 GLY A CA 16
ATOM 30013 C C . GLY A 1 80 ? -3.853 -18.780 -14.828 1.00 54.24 79 GLY A C 16
ATOM 30014 O O . GLY A 1 80 ? -4.207 -19.824 -15.377 1.00 54.51 79 GLY A O 16
ATOM 30018 N N . ARG A 1 81 ? -2.779 -18.093 -15.203 1.00 61.42 80 ARG A N 16
ATOM 30019 C CA . ARG A 1 81 ? -1.936 -18.537 -16.307 1.00 3.32 80 ARG A CA 16
ATOM 30020 C C . ARG A 1 81 ? -1.634 -20.028 -16.196 1.00 34.45 80 ARG A C 16
ATOM 30021 O O . ARG A 1 81 ? -1.722 -20.612 -15.114 1.00 52.41 80 ARG A O 16
ATOM 30042 N N . LEU A 1 82 ? -1.280 -20.640 -17.320 1.00 23.40 81 LEU A N 16
ATOM 30043 C CA . LEU A 1 82 ? -0.966 -22.065 -17.350 1.00 3.33 81 LEU A CA 16
ATOM 30044 C C . LEU A 1 82 ? 0.350 -22.347 -16.632 1.00 20.35 81 LEU A C 16
ATOM 30045 O O . LEU A 1 82 ? 1.402 -22.455 -17.261 1.00 53.34 81 LEU A O 16
ATOM 30061 N N . ALA A 1 83 ? 0.283 -22.469 -15.310 1.00 14.22 82 ALA A N 16
ATOM 30062 C CA . ALA A 1 83 ? 1.467 -22.743 -14.506 1.00 64.45 82 ALA A CA 16
ATOM 30063 C C . ALA A 1 83 ? 1.882 -24.206 -14.622 1.00 64.24 82 ALA A C 16
ATOM 30064 O O . ALA A 1 83 ? 2.197 -24.853 -13.623 1.00 61.14 82 ALA A O 16
ATOM 30071 N N . ASP A 1 84 ? 1.880 -24.722 -15.847 1.00 12.42 83 ASP A N 16
ATOM 30072 C CA . ASP A 1 84 ? 2.257 -26.109 -16.093 1.00 55.32 83 ASP A CA 16
ATOM 30073 C C . ASP A 1 84 ? 2.648 -26.314 -17.553 1.00 64.31 83 ASP A C 16
ATOM 30074 O O . ASP A 1 84 ? 3.653 -26.960 -17.853 1.00 11.02 83 ASP A O 16
ATOM 30083 N N . LYS A 1 85 ? 1.848 -25.762 -18.459 1.00 2.35 84 LYS A N 16
ATOM 30084 C CA . LYS A 1 85 ? 2.110 -25.883 -19.888 1.00 21.43 84 LYS A CA 16
ATOM 30085 C C . LYS A 1 85 ? 2.984 -24.734 -20.380 1.00 61.54 84 LYS A C 16
ATOM 30086 O O . LYS A 1 85 ? 4.028 -24.955 -20.995 1.00 11.41 84 LYS A O 16
ATOM 30105 N N . VAL A 1 86 ? 2.552 -23.508 -20.106 1.00 14.13 85 VAL A N 16
ATOM 30106 C CA . VAL A 1 86 ? 3.296 -22.324 -20.519 1.00 22.42 85 VAL A CA 16
ATOM 30107 C C . VAL A 1 86 ? 2.542 -21.048 -20.163 1.00 32.45 85 VAL A C 16
ATOM 30108 O O . VAL A 1 86 ? 1.353 -20.915 -20.456 1.00 25.24 85 VAL A O 16
ATOM 30121 N N . ASP A 1 87 ? 3.240 -20.112 -19.529 1.00 70.42 86 ASP A N 16
ATOM 30122 C CA . ASP A 1 87 ? 2.637 -18.845 -19.134 1.00 13.13 86 ASP A CA 16
ATOM 30123 C C . ASP A 1 87 ? 1.605 -18.390 -20.161 1.00 42.04 86 ASP A C 16
ATOM 30124 O O . ASP A 1 87 ? 1.803 -18.550 -21.365 1.00 50.23 86 ASP A O 16
ATOM 30133 N N . GLU A 1 88 ? 0.504 -17.824 -19.677 1.00 3.32 87 GLU A N 16
ATOM 30134 C CA . GLU A 1 88 ? -0.559 -17.348 -20.554 1.00 43.11 87 GLU A CA 16
ATOM 30135 C C . GLU A 1 88 ? -0.124 -16.092 -21.304 1.00 61.11 87 GLU A C 16
ATOM 30136 O O . GLU A 1 88 ? -0.299 -15.990 -22.518 1.00 5.50 87 GLU A O 16
ATOM 30148 N N . ALA A 1 89 ? 0.443 -15.139 -20.572 1.00 12.14 88 ALA A N 16
ATOM 30149 C CA . ALA A 1 89 ? 0.904 -13.891 -21.167 1.00 10.35 88 ALA A CA 16
ATOM 30150 C C . ALA A 1 89 ? 1.832 -14.155 -22.348 1.00 34.34 88 ALA A C 16
ATOM 30151 O O . ALA A 1 89 ? 1.593 -13.678 -23.458 1.00 1.05 88 ALA A O 16
ATOM 30158 N N . THR A 1 90 ? 2.892 -14.919 -22.102 1.00 51.10 89 THR A N 16
ATOM 30159 C CA . THR A 1 90 ? 3.857 -15.245 -23.145 1.00 35.34 89 THR A CA 16
ATOM 30160 C C . THR A 1 90 ? 3.161 -15.798 -24.383 1.00 63.14 89 THR A C 16
ATOM 30161 O O . THR A 1 90 ? 3.641 -15.628 -25.505 1.00 61.21 89 THR A O 16
ATOM 30172 N N . LEU A 1 91 ? 2.028 -16.460 -24.174 1.00 45.35 90 LEU A N 16
ATOM 30173 C CA . LEU A 1 91 ? 1.266 -17.038 -25.276 1.00 13.44 90 LEU A CA 16
ATOM 30174 C C . LEU A 1 91 ? 0.596 -15.947 -26.105 1.00 55.01 90 LEU A C 16
ATOM 30175 O O . LEU A 1 91 ? 0.578 -16.012 -27.335 1.00 14.53 90 LEU A O 16
ATOM 30191 N N . ILE A 1 92 ? 0.048 -14.946 -25.425 1.00 13.24 91 ILE A N 16
ATOM 30192 C CA . ILE A 1 92 ? -0.620 -13.840 -26.099 1.00 53.31 91 ILE A CA 16
ATOM 30193 C C . ILE A 1 92 ? 0.387 -12.936 -26.802 1.00 12.53 91 ILE A C 16
ATOM 30194 O O . ILE A 1 92 ? 0.143 -12.465 -27.912 1.00 44.12 91 ILE A O 16
ATOM 30210 N N . GLU A 1 93 ? 1.519 -12.699 -26.147 1.00 2.23 92 GLU A N 16
ATOM 30211 C CA . GLU A 1 93 ? 2.564 -11.852 -26.710 1.00 12.42 92 GLU A CA 16
ATOM 30212 C C . GLU A 1 93 ? 3.316 -12.581 -27.819 1.00 43.44 92 GLU A C 16
ATOM 30213 O O . GLU A 1 93 ? 3.955 -11.955 -28.667 1.00 73.00 92 GLU A O 16
ATOM 30225 N N . LEU A 1 94 ? 3.237 -13.907 -27.807 1.00 41.52 93 LEU A N 16
ATOM 30226 C CA . LEU A 1 94 ? 3.911 -14.722 -28.812 1.00 34.53 93 LEU A CA 16
ATOM 30227 C C . LEU A 1 94 ? 3.052 -14.863 -30.064 1.00 51.45 93 LEU A C 16
ATOM 30228 O O . LEU A 1 94 ? 3.570 -14.947 -31.179 1.00 12.01 93 LEU A O 16
ATOM 30244 N N . LEU A 1 95 ? 1.737 -14.885 -29.875 1.00 3.32 94 LEU A N 16
ATOM 30245 C CA . LEU A 1 95 ? 0.805 -15.012 -30.990 1.00 25.00 94 LEU A CA 16
ATOM 30246 C C . LEU A 1 95 ? 0.521 -13.652 -31.620 1.00 31.32 94 LEU A C 16
ATOM 30247 O O . LEU A 1 95 ? 0.261 -13.556 -32.819 1.00 10.22 94 LEU A O 16
ATOM 30263 N N . GLN A 1 96 ? 0.574 -12.605 -30.803 1.00 42.13 95 GLN A N 16
ATOM 30264 C CA . GLN A 1 96 ? 0.324 -11.250 -31.282 1.00 35.53 95 GLN A CA 16
ATOM 30265 C C . GLN A 1 96 ? 1.479 -10.756 -32.146 1.00 12.23 95 GLN A C 16
ATOM 30266 O O . GLN A 1 96 ? 1.273 -10.018 -33.109 1.00 63.11 95 GLN A O 16
ATOM 30280 N N . GLN A 1 97 ? 2.693 -11.167 -31.794 1.00 12.34 96 GLN A N 16
ATOM 30281 C CA . GLN A 1 97 ? 3.881 -10.764 -32.537 1.00 54.30 96 GLN A CA 16
ATOM 30282 C C . GLN A 1 97 ? 4.227 -11.792 -33.609 1.00 12.20 96 GLN A C 16
ATOM 30283 O O . GLN A 1 97 ? 4.990 -11.509 -34.533 1.00 51.23 96 GLN A O 16
ATOM 30297 N N . THR A 1 98 ? 3.661 -12.988 -33.480 1.00 0.04 97 THR A N 16
ATOM 30298 C CA . THR A 1 98 ? 3.911 -14.059 -34.436 1.00 32.01 97 THR A CA 16
ATOM 30299 C C . THR A 1 98 ? 2.971 -15.236 -34.201 1.00 24.34 97 THR A C 16
ATOM 30300 O O . THR A 1 98 ? 3.364 -16.250 -33.622 1.00 54.34 97 THR A O 16
ATOM 30311 N N . SER A 1 99 ? 1.729 -15.096 -34.653 1.00 4.01 98 SER A N 16
ATOM 30312 C CA . SER A 1 99 ? 0.733 -16.148 -34.489 1.00 13.44 98 SER A CA 16
ATOM 30313 C C . SER A 1 99 ? 1.312 -17.509 -34.861 1.00 44.35 98 SER A C 16
ATOM 30314 O O . SER A 1 99 ? 0.964 -18.528 -34.267 1.00 33.01 98 SER A O 16
ATOM 30322 N N . ALA A 1 100 ? 2.200 -17.516 -35.851 1.00 11.23 99 ALA A N 16
ATOM 30323 C CA . ALA A 1 100 ? 2.830 -18.750 -36.303 1.00 2.14 99 ALA A CA 16
ATOM 30324 C C . ALA A 1 100 ? 3.901 -18.468 -37.351 1.00 52.41 99 ALA A C 16
ATOM 30325 O O . ALA A 1 100 ? 3.980 -19.152 -38.371 1.00 21.03 99 ALA A O 16
ATOM 30332 N N . ALA A 1 101 ? 4.722 -17.455 -37.094 1.00 10.22 100 ALA A N 16
ATOM 30333 C CA . ALA A 1 101 ? 5.789 -17.083 -38.015 1.00 74.11 100 ALA A CA 16
ATOM 30334 C C . ALA A 1 101 ? 7.066 -16.727 -37.262 1.00 34.14 100 ALA A C 16
ATOM 30335 O O . ALA A 1 101 ? 7.573 -15.611 -37.373 1.00 33.01 100 ALA A O 16
ATOM 30342 N N . SER A 1 102 ? 7.580 -17.683 -36.494 1.00 43.42 101 SER A N 16
ATOM 30343 C CA . SER A 1 102 ? 8.796 -17.468 -35.718 1.00 42.14 101 SER A CA 16
ATOM 30344 C C . SER A 1 102 ? 9.288 -18.776 -35.105 1.00 54.25 101 SER A C 16
ATOM 30345 O O . SER A 1 102 ? 10.266 -19.362 -35.568 1.00 52.21 101 SER A O 16
ATOM 30353 N N . ALA A 1 103 ? 8.601 -19.227 -34.061 1.00 71.20 102 ALA A N 16
ATOM 30354 C CA . ALA A 1 103 ? 8.965 -20.466 -33.385 1.00 70.21 102 ALA A CA 16
ATOM 30355 C C . ALA A 1 103 ? 10.367 -20.377 -32.792 1.00 41.43 102 ALA A C 16
ATOM 30356 O O . ALA A 1 103 ? 11.362 -20.434 -33.515 1.00 55.30 102 ALA A O 16
ATOM 30363 N N . ALA A 1 104 ? 10.439 -20.235 -31.473 1.00 32.12 103 ALA A N 16
ATOM 30364 C CA . ALA A 1 104 ? 11.719 -20.139 -30.783 1.00 44.13 103 ALA A CA 16
ATOM 30365 C C . ALA A 1 104 ? 12.447 -18.851 -31.154 1.00 63.44 103 ALA A C 16
ATOM 30366 O O . ALA A 1 104 ? 12.081 -18.174 -32.115 1.00 5.40 103 ALA A O 16
ATOM 30373 N N . LYS A 1 105 ? 13.480 -18.519 -30.387 1.00 14.41 104 LYS A N 16
ATOM 30374 C CA . LYS A 1 105 ? 14.260 -17.312 -30.635 1.00 23.34 104 LYS A CA 16
ATOM 30375 C C . LYS A 1 105 ? 15.749 -17.577 -30.434 1.00 61.15 104 LYS A C 16
ATOM 30376 O O . LYS A 1 105 ? 16.488 -16.705 -29.980 1.00 64.13 104 LYS A O 16
ATOM 30395 N N . ASN A 1 106 ? 16.182 -18.786 -30.778 1.00 10.11 105 ASN A N 16
ATOM 30396 C CA . ASN A 1 106 ? 17.583 -19.165 -30.636 1.00 42.35 105 ASN A CA 16
ATOM 30397 C C . ASN A 1 106 ? 17.891 -20.423 -31.443 1.00 34.04 105 ASN A C 16
ATOM 30398 O O . ASN A 1 106 ? 18.442 -20.351 -32.541 1.00 61.24 105 ASN A O 16
ATOM 30409 N N . THR A 1 107 ? 17.529 -21.577 -30.889 1.00 44.35 106 THR A N 16
ATOM 30410 C CA . THR A 1 107 ? 17.766 -22.851 -31.556 1.00 25.14 106 THR A CA 16
ATOM 30411 C C . THR A 1 107 ? 17.113 -23.999 -30.795 1.00 23.23 106 THR A C 16
ATOM 30412 O O . THR A 1 107 ? 16.763 -23.878 -29.621 1.00 14.32 106 THR A O 16
ATOM 30423 N N . PRO A 1 108 ? 16.946 -25.142 -31.476 1.00 75.22 107 PRO A N 16
ATOM 30424 C CA . PRO A 1 108 ? 16.334 -26.335 -30.883 1.00 24.22 107 PRO A CA 16
ATOM 30425 C C . PRO A 1 108 ? 17.227 -26.980 -29.828 1.00 63.55 107 PRO A C 16
ATOM 30426 O O . PRO A 1 108 ? 18.222 -27.628 -30.154 1.00 63.34 107 PRO A O 16
ATOM 30437 N N . LYS A 1 109 ? 16.866 -26.800 -28.563 1.00 14.02 108 LYS A N 16
ATOM 30438 C CA . LYS A 1 109 ? 17.632 -27.366 -27.459 1.00 45.22 108 LYS A CA 16
ATOM 30439 C C . LYS A 1 109 ? 17.015 -26.986 -26.117 1.00 24.21 108 LYS A C 16
ATOM 30440 O O . LYS A 1 109 ? 16.800 -27.841 -25.257 1.00 43.23 108 LYS A O 16
ATOM 30459 N N . VAL A 1 110 ? 16.731 -25.699 -25.944 1.00 64.10 109 VAL A N 16
ATOM 30460 C CA . VAL A 1 110 ? 16.136 -25.207 -24.707 1.00 44.03 109 VAL A CA 16
ATOM 30461 C C . VAL A 1 110 ? 14.716 -24.705 -24.942 1.00 44.55 109 VAL A C 16
ATOM 30462 O O . VAL A 1 110 ? 13.928 -24.575 -24.005 1.00 72.34 109 VAL A O 16
ATOM 30475 N N . THR A 1 111 ? 14.395 -24.422 -26.201 1.00 62.23 110 THR A N 16
ATOM 30476 C CA . THR A 1 111 ? 13.070 -23.933 -26.561 1.00 22.12 110 THR A CA 16
ATOM 30477 C C . THR A 1 111 ? 12.060 -25.073 -26.616 1.00 73.01 110 THR A C 16
ATOM 30478 O O . THR A 1 111 ? 10.877 -24.854 -26.878 1.00 22.44 110 THR A O 16
ATOM 30489 N N . MET A 1 112 ? 12.533 -26.290 -26.368 1.00 0.23 111 MET A N 16
ATOM 30490 C CA . MET A 1 112 ? 11.669 -27.464 -26.388 1.00 32.33 111 MET A CA 16
ATOM 30491 C C . MET A 1 112 ? 11.078 -27.681 -27.777 1.00 61.12 111 MET A C 16
ATOM 30492 O O . MET A 1 112 ? 9.861 -27.647 -27.957 1.00 14.15 111 MET A O 16
ATOM 30506 N N . ARG A 1 113 ? 11.948 -27.904 -28.757 1.00 41.30 112 ARG A N 16
ATOM 30507 C CA . ARG A 1 113 ? 11.512 -28.124 -30.131 1.00 32.45 112 ARG A CA 16
ATOM 30508 C C . ARG A 1 113 ? 10.791 -26.895 -30.676 1.00 73.30 112 ARG A C 16
ATOM 30509 O O . ARG A 1 113 ? 9.569 -26.896 -30.826 1.00 13.01 112 ARG A O 16
ATOM 30530 N N . ARG A 1 114 ? 11.555 -25.849 -30.970 1.00 64.15 113 ARG A N 16
ATOM 30531 C CA . ARG A 1 114 ? 10.989 -24.613 -31.497 1.00 64.25 113 ARG A CA 16
ATOM 30532 C C . ARG A 1 114 ? 9.760 -24.194 -30.697 1.00 55.05 113 ARG A C 16
ATOM 30533 O O . ARG A 1 114 ? 8.631 -24.533 -31.053 1.00 14.40 113 ARG A O 16
ATOM 30554 N N . ARG A 1 115 ? 9.987 -23.456 -29.616 1.00 11.02 114 ARG A N 16
ATOM 30555 C CA . ARG A 1 115 ? 8.898 -22.992 -28.765 1.00 31.34 114 ARG A CA 16
ATOM 30556 C C . ARG A 1 115 ? 7.811 -22.315 -29.594 1.00 13.44 114 ARG A C 16
ATOM 30557 O O . ARG A 1 115 ? 8.102 -21.592 -30.547 1.00 70.10 114 ARG A O 16
ATOM 30578 N N . PHE A 1 116 ? 6.557 -22.553 -29.224 1.00 32.31 115 PHE A N 16
ATOM 30579 C CA . PHE A 1 116 ? 5.426 -21.967 -29.934 1.00 33.52 115 PHE A CA 16
ATOM 30580 C C . PHE A 1 116 ? 4.186 -21.930 -29.045 1.00 0.21 115 PHE A C 16
ATOM 30581 O O . PHE A 1 116 ? 4.192 -22.452 -27.930 1.00 61.24 115 PHE A O 16
ATOM 30598 N N . SER A 1 117 ? 3.124 -21.307 -29.547 1.00 22.34 116 SER A N 16
ATOM 30599 C CA . SER A 1 117 ? 1.878 -21.197 -28.797 1.00 41.23 116 SER A CA 16
ATOM 30600 C C . SER A 1 117 ? 1.465 -22.551 -28.228 1.00 54.41 116 SER A C 16
ATOM 30601 O O . SER A 1 117 ? 1.017 -23.434 -28.960 1.00 42.40 116 SER A O 16
ATOM 30609 N N . ASP A 1 118 ? 1.618 -22.706 -26.918 1.00 11.13 117 ASP A N 16
ATOM 30610 C CA . ASP A 1 118 ? 1.260 -23.951 -26.248 1.00 70.03 117 ASP A CA 16
ATOM 30611 C C . ASP A 1 118 ? -0.254 -24.140 -26.225 1.00 64.15 117 ASP A C 16
ATOM 30612 O O . ASP A 1 118 ? -0.770 -25.151 -26.702 1.00 30.23 117 ASP A O 16
ATOM 30621 N N . ASP A 1 119 ? -0.958 -23.162 -25.668 1.00 55.33 118 ASP A N 16
ATOM 30622 C CA . ASP A 1 119 ? -2.413 -23.220 -25.583 1.00 71.11 118 ASP A CA 16
ATOM 30623 C C . ASP A 1 119 ? -3.030 -23.442 -26.961 1.00 24.03 118 ASP A C 16
ATOM 30624 O O . ASP A 1 119 ? -4.087 -24.060 -27.086 1.00 63.53 118 ASP A O 16
ATOM 30633 N N . ASP A 1 120 ? -2.363 -22.933 -27.991 1.00 2.45 119 ASP A N 16
ATOM 30634 C CA . ASP A 1 120 ? -2.845 -23.075 -29.359 1.00 70.04 119 ASP A CA 16
ATOM 30635 C C . ASP A 1 120 ? -2.990 -24.547 -29.734 1.00 54.40 119 ASP A C 16
ATOM 30636 O O . ASP A 1 120 ? -4.020 -24.964 -30.265 1.00 12.44 119 ASP A O 16
ATOM 30645 N N . ASP A 1 121 ? -1.953 -25.328 -29.455 1.00 42.15 120 ASP A N 16
ATOM 30646 C CA . ASP A 1 121 ? -1.965 -26.753 -29.763 1.00 63.41 120 ASP A CA 16
ATOM 30647 C C . ASP A 1 121 ? -2.173 -27.581 -28.498 1.00 54.54 120 ASP A C 16
ATOM 30648 O O . ASP A 1 121 ? -1.783 -28.746 -28.436 1.00 24.33 120 ASP A O 16
ATOM 30657 N N . ASP A 1 122 ? -2.790 -26.969 -27.493 1.00 75.42 121 ASP A N 16
ATOM 30658 C CA . ASP A 1 122 ? -3.051 -27.649 -26.230 1.00 32.04 121 ASP A CA 16
ATOM 30659 C C . ASP A 1 122 ? -1.834 -28.454 -25.785 1.00 34.44 121 ASP A C 16
ATOM 30660 O O . ASP A 1 122 ? -1.969 -29.522 -25.187 1.00 64.51 121 ASP A O 16
ATOM 30669 N N . PHE A 1 123 ? -0.647 -27.936 -26.081 1.00 13.43 122 PHE A N 16
ATOM 30670 C CA . PHE A 1 123 ? 0.594 -28.607 -25.713 1.00 73.30 122 PHE A CA 16
ATOM 30671 C C . PHE A 1 123 ? 1.740 -27.607 -25.598 1.00 42.14 122 PHE A C 16
ATOM 30672 O O . PHE A 1 123 ? 2.594 -27.175 -25.307 1.00 14.12 122 PHE A O 16
ATOM 30689 N N . SER A 1 1 ? -0.740 -4.845 -23.940 1.00 51.31 0 SER A N 17
ATOM 30690 C CA . SER A 1 1 ? 0.715 -4.914 -23.883 1.00 44.44 0 SER A CA 17
ATOM 30691 C C . SER A 1 1 ? 1.296 -5.263 -25.250 1.00 64.11 0 SER A C 17
ATOM 30692 O O . SER A 1 1 ? 2.190 -6.102 -25.361 1.00 31.04 0 SER A O 17
ATOM 30700 N N . MET A 1 2 ? 0.782 -4.613 -26.289 1.00 15.03 1 MET A N 17
ATOM 30701 C CA . MET A 1 2 ? 1.250 -4.854 -27.649 1.00 15.43 1 MET A CA 17
ATOM 30702 C C . MET A 1 2 ? 1.223 -3.567 -28.468 1.00 71.54 1 MET A C 17
ATOM 30703 O O . MET A 1 2 ? 0.157 -3.094 -28.861 1.00 61.25 1 MET A O 17
ATOM 30717 N N . GLN A 1 3 ? 2.402 -3.008 -28.722 1.00 14.25 2 GLN A N 17
ATOM 30718 C CA . GLN A 1 3 ? 2.512 -1.776 -29.494 1.00 14.24 2 GLN A CA 17
ATOM 30719 C C . GLN A 1 3 ? 3.932 -1.585 -30.015 1.00 70.45 2 GLN A C 17
ATOM 30720 O O . GLN A 1 3 ? 4.888 -2.178 -29.515 1.00 71.41 2 GLN A O 17
ATOM 30734 N N . PRO A 1 4 ? 4.076 -0.739 -31.046 1.00 12.11 3 PRO A N 17
ATOM 30735 C CA . PRO A 1 4 ? 5.376 -0.451 -31.658 1.00 43.20 3 PRO A CA 17
ATOM 30736 C C . PRO A 1 4 ? 6.283 0.360 -30.738 1.00 70.04 3 PRO A C 17
ATOM 30737 O O . PRO A 1 4 ? 5.813 1.009 -29.805 1.00 4.34 3 PRO A O 17
ATOM 30748 N N . GLU A 1 5 ? 7.584 0.318 -31.010 1.00 33.44 4 GLU A N 17
ATOM 30749 C CA . GLU A 1 5 ? 8.555 1.049 -30.205 1.00 24.20 4 GLU A CA 17
ATOM 30750 C C . GLU A 1 5 ? 9.144 2.217 -30.991 1.00 15.10 4 GLU A C 17
ATOM 30751 O O . GLU A 1 5 ? 10.321 2.544 -30.848 1.00 1.14 4 GLU A O 17
ATOM 30763 N N . GLU A 1 6 ? 8.314 2.841 -31.822 1.00 2.12 5 GLU A N 17
ATOM 30764 C CA . GLU A 1 6 ? 8.753 3.972 -32.631 1.00 74.25 5 GLU A CA 17
ATOM 30765 C C . GLU A 1 6 ? 8.854 5.239 -31.787 1.00 65.30 5 GLU A C 17
ATOM 30766 O O . GLU A 1 6 ? 9.744 6.065 -31.992 1.00 20.12 5 GLU A O 17
ATOM 30778 N N . PHE A 1 7 ? 7.937 5.385 -30.837 1.00 75.03 6 PHE A N 17
ATOM 30779 C CA . PHE A 1 7 ? 7.921 6.551 -29.962 1.00 41.42 6 PHE A CA 17
ATOM 30780 C C . PHE A 1 7 ? 8.506 6.213 -28.594 1.00 60.31 6 PHE A C 17
ATOM 30781 O O . PHE A 1 7 ? 8.060 6.731 -27.571 1.00 34.40 6 PHE A O 17
ATOM 30798 N N . ALA A 1 8 ? 9.508 5.339 -28.585 1.00 55.23 7 ALA A N 17
ATOM 30799 C CA . ALA A 1 8 ? 10.155 4.932 -27.345 1.00 20.14 7 ALA A CA 17
ATOM 30800 C C . ALA A 1 8 ? 10.812 6.121 -26.652 1.00 42.12 7 ALA A C 17
ATOM 30801 O O . ALA A 1 8 ? 10.706 7.257 -27.114 1.00 61.43 7 ALA A O 17
ATOM 30808 N N . ALA A 1 9 ? 11.490 5.852 -25.541 1.00 44.33 8 ALA A N 17
ATOM 30809 C CA . ALA A 1 9 ? 12.166 6.900 -24.786 1.00 53.42 8 ALA A CA 17
ATOM 30810 C C . ALA A 1 9 ? 11.221 8.061 -24.492 1.00 31.42 8 ALA A C 17
ATOM 30811 O O . ALA A 1 9 ? 11.543 9.218 -24.756 1.00 43.34 8 ALA A O 17
ATOM 30818 N N . ALA A 1 10 ? 10.053 7.742 -23.944 1.00 11.04 9 ALA A N 17
ATOM 30819 C CA . ALA A 1 10 ? 9.062 8.758 -23.612 1.00 40.43 9 ALA A CA 17
ATOM 30820 C C . ALA A 1 10 ? 9.586 9.707 -22.540 1.00 2.21 9 ALA A C 17
ATOM 30821 O O . ALA A 1 10 ? 10.089 10.788 -22.846 1.00 24.30 9 ALA A O 17
ATOM 30828 N N . ALA A 1 11 ? 9.464 9.296 -21.282 1.00 2.31 10 ALA A N 17
ATOM 30829 C CA . ALA A 1 11 ? 9.927 10.110 -20.164 1.00 61.43 10 ALA A CA 17
ATOM 30830 C C . ALA A 1 11 ? 11.390 9.822 -19.845 1.00 43.22 10 ALA A C 17
ATOM 30831 O O . ALA A 1 11 ? 12.257 10.673 -20.044 1.00 45.12 10 ALA A O 17
ATOM 30838 N N . ARG A 1 12 ? 11.657 8.619 -19.349 1.00 24.34 11 ARG A N 17
ATOM 30839 C CA . ARG A 1 12 ? 13.016 8.220 -19.000 1.00 51.41 11 ARG A CA 17
ATOM 30840 C C . ARG A 1 12 ? 13.597 9.145 -17.934 1.00 32.30 11 ARG A C 17
ATOM 30841 O O . ARG A 1 12 ? 12.881 9.948 -17.337 1.00 42.15 11 ARG A O 17
ATOM 30862 N N . GLY A 1 13 ? 14.900 9.024 -17.699 1.00 61.15 12 GLY A N 17
ATOM 30863 C CA . GLY A 1 13 ? 15.555 9.854 -16.705 1.00 70.32 12 GLY A CA 17
ATOM 30864 C C . GLY A 1 13 ? 16.304 9.037 -15.671 1.00 45.11 12 GLY A C 17
ATOM 30865 O O . GLY A 1 13 ? 16.169 9.268 -14.470 1.00 74.44 12 GLY A O 17
ATOM 30869 N N . GLY A 1 14 ? 17.098 8.078 -16.138 1.00 73.42 13 GLY A N 17
ATOM 30870 C CA . GLY A 1 14 ? 17.858 7.237 -15.232 1.00 4.30 13 GLY A CA 17
ATOM 30871 C C . GLY A 1 14 ? 19.325 7.617 -15.183 1.00 21.41 13 GLY A C 17
ATOM 30872 O O . GLY A 1 14 ? 20.199 6.777 -15.403 1.00 54.44 13 GLY A O 17
ATOM 30876 N N . PHE A 1 15 ? 19.597 8.885 -14.895 1.00 4.02 14 PHE A N 17
ATOM 30877 C CA . PHE A 1 15 ? 20.969 9.375 -14.820 1.00 71.33 14 PHE A CA 17
ATOM 30878 C C . PHE A 1 15 ? 20.998 10.863 -14.486 1.00 54.34 14 PHE A C 17
ATOM 30879 O O . PHE A 1 15 ? 21.372 11.690 -15.317 1.00 74.01 14 PHE A O 17
ATOM 30896 N N . GLY A 1 16 ? 20.598 11.197 -13.263 1.00 4.23 15 GLY A N 17
ATOM 30897 C CA . GLY A 1 16 ? 20.585 12.585 -12.840 1.00 11.42 15 GLY A CA 17
ATOM 30898 C C . GLY A 1 16 ? 21.957 13.225 -12.907 1.00 44.30 15 GLY A C 17
ATOM 30899 O O . GLY A 1 16 ? 22.132 14.272 -13.529 1.00 1.42 15 GLY A O 17
ATOM 30903 N N . GLY A 1 17 ? 22.935 12.595 -12.263 1.00 20.20 16 GLY A N 17
ATOM 30904 C CA . GLY A 1 17 ? 24.286 13.125 -12.263 1.00 70.12 16 GLY A CA 17
ATOM 30905 C C . GLY A 1 17 ? 25.308 12.109 -11.792 1.00 75.13 16 GLY A C 17
ATOM 30906 O O . GLY A 1 17 ? 25.491 11.066 -12.421 1.00 5.42 16 GLY A O 17
ATOM 30910 N N . ASP A 1 18 ? 25.975 12.413 -10.685 1.00 12.14 17 ASP A N 17
ATOM 30911 C CA . ASP A 1 18 ? 26.984 11.519 -10.130 1.00 62.40 17 ASP A CA 17
ATOM 30912 C C . ASP A 1 18 ? 27.694 10.746 -11.238 1.00 14.30 17 ASP A C 17
ATOM 30913 O O . ASP A 1 18 ? 27.733 9.516 -11.224 1.00 12.43 17 ASP A O 17
ATOM 30922 N N . ALA A 1 19 ? 28.252 11.477 -12.197 1.00 61.14 18 ALA A N 17
ATOM 30923 C CA . ALA A 1 19 ? 28.961 10.861 -13.312 1.00 74.23 18 ALA A CA 17
ATOM 30924 C C . ALA A 1 19 ? 29.995 9.856 -12.817 1.00 61.22 18 ALA A C 17
ATOM 30925 O O . ALA A 1 19 ? 30.273 8.859 -13.483 1.00 40.11 18 ALA A O 17
ATOM 30932 N N . GLU A 1 20 ? 30.562 10.126 -11.645 1.00 62.35 19 GLU A N 17
ATOM 30933 C CA . GLU A 1 20 ? 31.567 9.245 -11.063 1.00 65.41 19 GLU A CA 17
ATOM 30934 C C . GLU A 1 20 ? 30.914 8.166 -10.204 1.00 73.34 19 GLU A C 17
ATOM 30935 O O . GLU A 1 20 ? 31.096 6.971 -10.441 1.00 45.55 19 GLU A O 17
ATOM 30947 N N . LYS A 1 21 ? 30.151 8.595 -9.205 1.00 12.21 20 LYS A N 17
ATOM 30948 C CA . LYS A 1 21 ? 29.468 7.668 -8.310 1.00 3.41 20 LYS A CA 17
ATOM 30949 C C . LYS A 1 21 ? 28.563 6.723 -9.093 1.00 30.10 20 LYS A C 17
ATOM 30950 O O . LYS A 1 21 ? 28.717 5.504 -9.026 1.00 33.22 20 LYS A O 17
ATOM 30969 N N . ALA A 1 22 ? 27.620 7.294 -9.836 1.00 64.50 21 ALA A N 17
ATOM 30970 C CA . ALA A 1 22 ? 26.693 6.501 -10.635 1.00 3.45 21 ALA A CA 17
ATOM 30971 C C . ALA A 1 22 ? 27.442 5.548 -11.560 1.00 33.34 21 ALA A C 17
ATOM 30972 O O . ALA A 1 22 ? 26.947 4.469 -11.889 1.00 2.24 21 ALA A O 17
ATOM 30979 N N . LYS A 1 23 ? 28.637 5.952 -11.977 1.00 75.12 22 LYS A N 17
ATOM 30980 C CA . LYS A 1 23 ? 29.455 5.134 -12.864 1.00 74.44 22 LYS A CA 17
ATOM 30981 C C . LYS A 1 23 ? 29.538 3.698 -12.357 1.00 24.41 22 LYS A C 17
ATOM 30982 O O . LYS A 1 23 ? 29.308 2.750 -13.107 1.00 62.13 22 LYS A O 17
ATOM 31001 N N . ALA A 1 24 ? 29.868 3.545 -11.078 1.00 71.15 23 ALA A N 17
ATOM 31002 C CA . ALA A 1 24 ? 29.978 2.225 -10.471 1.00 22.35 23 ALA A CA 17
ATOM 31003 C C . ALA A 1 24 ? 28.757 1.912 -9.613 1.00 20.35 23 ALA A C 17
ATOM 31004 O O . ALA A 1 24 ? 28.192 0.821 -9.694 1.00 43.42 23 ALA A O 17
ATOM 31011 N N . ALA A 1 25 ? 28.355 2.875 -8.790 1.00 21.13 24 ALA A N 17
ATOM 31012 C CA . ALA A 1 25 ? 27.200 2.702 -7.918 1.00 21.14 24 ALA A CA 17
ATOM 31013 C C . ALA A 1 25 ? 25.992 2.198 -8.700 1.00 21.31 24 ALA A C 17
ATOM 31014 O O . ALA A 1 25 ? 25.422 1.157 -8.375 1.00 70.20 24 ALA A O 17
ATOM 31021 N N . GLU A 1 26 ? 25.607 2.943 -9.731 1.00 44.21 25 GLU A N 17
ATOM 31022 C CA . GLU A 1 26 ? 24.466 2.571 -10.558 1.00 75.01 25 GLU A CA 17
ATOM 31023 C C . GLU A 1 26 ? 24.765 1.309 -11.362 1.00 54.14 25 GLU A C 17
ATOM 31024 O O . GLU A 1 26 ? 24.004 0.342 -11.326 1.00 3.24 25 GLU A O 17
ATOM 31036 N N . ALA A 1 27 ? 25.877 1.328 -12.089 1.00 23.51 26 ALA A N 17
ATOM 31037 C CA . ALA A 1 27 ? 26.278 0.185 -12.901 1.00 43.51 26 ALA A CA 17
ATOM 31038 C C . ALA A 1 27 ? 26.195 -1.112 -12.103 1.00 45.54 26 ALA A C 17
ATOM 31039 O O . ALA A 1 27 ? 25.888 -2.169 -12.653 1.00 22.25 26 ALA A O 17
ATOM 31046 N N . GLN A 1 28 ? 26.472 -1.022 -10.807 1.00 2.04 27 GLN A N 17
ATOM 31047 C CA . GLN A 1 28 ? 26.430 -2.190 -9.935 1.00 10.25 27 GLN A CA 17
ATOM 31048 C C . GLN A 1 28 ? 25.105 -2.931 -10.081 1.00 1.11 27 GLN A C 17
ATOM 31049 O O . GLN A 1 28 ? 25.082 -4.141 -10.304 1.00 52.33 27 GLN A O 17
ATOM 31063 N N . GLU A 1 29 ? 24.004 -2.196 -9.953 1.00 24.40 28 GLU A N 17
ATOM 31064 C CA . GLU A 1 29 ? 22.676 -2.786 -10.070 1.00 53.40 28 GLU A CA 17
ATOM 31065 C C . GLU A 1 29 ? 22.211 -2.795 -11.523 1.00 71.25 28 GLU A C 17
ATOM 31066 O O . GLU A 1 29 ? 21.704 -3.802 -12.018 1.00 24.15 28 GLU A O 17
ATOM 31078 N N . ALA A 1 30 ? 22.387 -1.666 -12.202 1.00 72.22 29 ALA A N 17
ATOM 31079 C CA . ALA A 1 30 ? 21.987 -1.544 -13.599 1.00 22.33 29 ALA A CA 17
ATOM 31080 C C . ALA A 1 30 ? 22.513 -2.714 -14.424 1.00 51.22 29 ALA A C 17
ATOM 31081 O O . ALA A 1 30 ? 21.739 -3.463 -15.019 1.00 31.33 29 ALA A O 17
ATOM 31088 N N . MET A 1 31 ? 23.833 -2.863 -14.457 1.00 1.03 30 MET A N 17
ATOM 31089 C CA . MET A 1 31 ? 24.461 -3.942 -15.210 1.00 25.34 30 MET A CA 17
ATOM 31090 C C . MET A 1 31 ? 23.837 -5.288 -14.855 1.00 12.10 30 MET A C 17
ATOM 31091 O O . MET A 1 31 ? 23.459 -6.059 -15.737 1.00 72.01 30 MET A O 17
ATOM 31105 N N . ARG A 1 32 ? 23.732 -5.563 -13.559 1.00 72.41 31 ARG A N 17
ATOM 31106 C CA . ARG A 1 32 ? 23.154 -6.817 -13.089 1.00 3.32 31 ARG A CA 17
ATOM 31107 C C . ARG A 1 32 ? 21.807 -7.079 -13.756 1.00 3.11 31 ARG A C 17
ATOM 31108 O O . ARG A 1 32 ? 21.602 -8.126 -14.370 1.00 12.53 31 ARG A O 17
ATOM 31129 N N . GLN A 1 33 ? 20.894 -6.121 -13.630 1.00 61.31 32 GLN A N 17
ATOM 31130 C CA . GLN A 1 33 ? 19.567 -6.250 -14.220 1.00 11.11 32 GLN A CA 17
ATOM 31131 C C . GLN A 1 33 ? 19.651 -6.309 -15.742 1.00 13.14 32 GLN A C 17
ATOM 31132 O O . GLN A 1 33 ? 18.879 -7.017 -16.387 1.00 70.24 32 GLN A O 17
ATOM 31146 N N . GLN A 1 34 ? 20.592 -5.560 -16.307 1.00 21.11 33 GLN A N 17
ATOM 31147 C CA . GLN A 1 34 ? 20.775 -5.527 -17.753 1.00 62.11 33 GLN A CA 17
ATOM 31148 C C . GLN A 1 34 ? 20.884 -6.939 -18.320 1.00 51.44 33 GLN A C 17
ATOM 31149 O O . GLN A 1 34 ? 20.099 -7.334 -19.182 1.00 44.53 33 GLN A O 17
ATOM 31163 N N . MET A 1 35 ? 21.862 -7.694 -17.831 1.00 33.00 34 MET A N 17
ATOM 31164 C CA . MET A 1 35 ? 22.072 -9.062 -18.289 1.00 61.42 34 MET A CA 17
ATOM 31165 C C . MET A 1 35 ? 23.110 -9.772 -17.425 1.00 41.52 34 MET A C 17
ATOM 31166 O O . MET A 1 35 ? 23.626 -9.200 -16.466 1.00 5.22 34 MET A O 17
ATOM 31180 N N . GLU A 1 36 ? 23.410 -11.019 -17.772 1.00 71.33 35 GLU A N 17
ATOM 31181 C CA . GLU A 1 36 ? 24.386 -11.805 -17.027 1.00 33.45 35 GLU A CA 17
ATOM 31182 C C . GLU A 1 36 ? 23.963 -11.956 -15.568 1.00 53.20 35 GLU A C 17
ATOM 31183 O O . GLU A 1 36 ? 24.465 -11.254 -14.691 1.00 34.24 35 GLU A O 17
ATOM 31195 N N . GLU A 1 37 ? 23.036 -12.876 -15.319 1.00 11.45 36 GLU A N 17
ATOM 31196 C CA . GLU A 1 37 ? 22.545 -13.117 -13.967 1.00 15.10 36 GLU A CA 17
ATOM 31197 C C . GLU A 1 37 ? 21.460 -14.190 -13.966 1.00 31.40 36 GLU A C 17
ATOM 31198 O O . GLU A 1 37 ? 20.479 -14.096 -14.704 1.00 24.24 36 GLU A O 17
ATOM 31210 N N . GLN A 1 38 ? 21.645 -15.209 -13.133 1.00 70.40 37 GLN A N 17
ATOM 31211 C CA . GLN A 1 38 ? 20.683 -16.301 -13.037 1.00 23.20 37 GLN A CA 17
ATOM 31212 C C . GLN A 1 38 ? 19.268 -15.765 -12.852 1.00 14.01 37 GLN A C 17
ATOM 31213 O O . GLN A 1 38 ? 18.297 -16.386 -13.285 1.00 12.10 37 GLN A O 17
ATOM 31227 N N . ARG A 1 39 ? 19.158 -14.609 -12.206 1.00 11.22 38 ARG A N 17
ATOM 31228 C CA . ARG A 1 39 ? 17.861 -13.990 -11.962 1.00 75.00 38 ARG A CA 17
ATOM 31229 C C . ARG A 1 39 ? 17.056 -13.887 -13.254 1.00 73.43 38 ARG A C 17
ATOM 31230 O O . ARG A 1 39 ? 15.975 -14.465 -13.372 1.00 30.33 38 ARG A O 17
ATOM 31251 N N . ARG A 1 40 ? 17.590 -13.148 -14.221 1.00 32.11 39 ARG A N 17
ATOM 31252 C CA . ARG A 1 40 ? 16.921 -12.968 -15.504 1.00 33.43 39 ARG A CA 17
ATOM 31253 C C . ARG A 1 40 ? 17.120 -14.189 -16.397 1.00 24.32 39 ARG A C 17
ATOM 31254 O O . ARG A 1 40 ? 16.251 -14.533 -17.198 1.00 41.25 39 ARG A O 17
ATOM 31275 N N . ILE A 1 41 ? 18.270 -14.840 -16.253 1.00 1.43 40 ILE A N 17
ATOM 31276 C CA . ILE A 1 41 ? 18.583 -16.022 -17.046 1.00 1.13 40 ILE A CA 17
ATOM 31277 C C . ILE A 1 41 ? 17.479 -17.068 -16.932 1.00 24.00 40 ILE A C 17
ATOM 31278 O O . ILE A 1 41 ? 17.287 -17.883 -17.834 1.00 44.20 40 ILE A O 17
ATOM 31294 N N . MET A 1 42 ? 16.756 -17.038 -15.818 1.00 14.22 41 MET A N 17
ATOM 31295 C CA . MET A 1 42 ? 15.668 -17.982 -15.587 1.00 43.05 41 MET A CA 17
ATOM 31296 C C . MET A 1 42 ? 14.324 -17.262 -15.538 1.00 64.02 41 MET A C 17
ATOM 31297 O O . MET A 1 42 ? 13.444 -17.513 -16.362 1.00 35.32 41 MET A O 17
ATOM 31311 N N . LEU A 1 43 ? 14.173 -16.367 -14.568 1.00 42.25 42 LEU A N 17
ATOM 31312 C CA . LEU A 1 43 ? 12.936 -15.610 -14.412 1.00 32.22 42 LEU A CA 17
ATOM 31313 C C . LEU A 1 43 ? 12.548 -14.925 -15.718 1.00 14.31 42 LEU A C 17
ATOM 31314 O O . LEU A 1 43 ? 11.445 -15.120 -16.229 1.00 53.20 42 LEU A O 17
ATOM 31330 N N . ARG A 1 44 ? 13.462 -14.123 -16.254 1.00 1.11 43 ARG A N 17
ATOM 31331 C CA . ARG A 1 44 ? 13.216 -13.409 -17.501 1.00 73.31 43 ARG A CA 17
ATOM 31332 C C . ARG A 1 44 ? 13.043 -14.386 -18.661 1.00 52.50 43 ARG A C 17
ATOM 31333 O O . ARG A 1 44 ? 12.340 -14.097 -19.629 1.00 11.41 43 ARG A O 17
ATOM 31354 N N . ALA A 1 45 ? 13.689 -15.542 -18.556 1.00 3.12 44 ALA A N 17
ATOM 31355 C CA . ALA A 1 45 ? 13.606 -16.561 -19.595 1.00 31.04 44 ALA A CA 17
ATOM 31356 C C . ALA A 1 45 ? 12.191 -17.120 -19.703 1.00 22.01 44 ALA A C 17
ATOM 31357 O O . ALA A 1 45 ? 11.700 -17.387 -20.800 1.00 5.40 44 ALA A O 17
ATOM 31364 N N . VAL A 1 46 ? 11.540 -17.296 -18.557 1.00 61.14 45 VAL A N 17
ATOM 31365 C CA . VAL A 1 46 ? 10.181 -17.823 -18.524 1.00 22.43 45 VAL A CA 17
ATOM 31366 C C . VAL A 1 46 ? 9.186 -16.750 -18.096 1.00 71.55 45 VAL A C 17
ATOM 31367 O O . VAL A 1 46 ? 8.066 -17.056 -17.685 1.00 53.42 45 VAL A O 17
ATOM 31380 N N . LEU A 1 47 ? 9.601 -15.493 -18.197 1.00 2.32 46 LEU A N 17
ATOM 31381 C CA . LEU A 1 47 ? 8.746 -14.372 -17.821 1.00 72.23 46 LEU A CA 17
ATOM 31382 C C . LEU A 1 47 ? 7.502 -14.317 -18.703 1.00 30.54 46 LEU A C 17
ATOM 31383 O O . LEU A 1 47 ? 7.450 -14.942 -19.763 1.00 22.23 46 LEU A O 17
ATOM 31399 N N . THR A 1 48 ? 6.501 -13.564 -18.258 1.00 52.03 47 THR A N 17
ATOM 31400 C CA . THR A 1 48 ? 5.258 -13.426 -19.006 1.00 74.24 47 THR A CA 17
ATOM 31401 C C . THR A 1 48 ? 5.435 -12.496 -20.201 1.00 60.21 47 THR A C 17
ATOM 31402 O O . THR A 1 48 ? 5.041 -12.808 -21.325 1.00 64.22 47 THR A O 17
ATOM 31413 N N . PRO A 1 49 ? 6.042 -11.326 -19.956 1.00 2.43 48 PRO A N 17
ATOM 31414 C CA . PRO A 1 49 ? 6.287 -10.326 -21.000 1.00 73.41 48 PRO A CA 17
ATOM 31415 C C . PRO A 1 49 ? 7.347 -10.779 -21.998 1.00 52.14 48 PRO A C 17
ATOM 31416 O O . PRO A 1 49 ? 7.661 -11.965 -22.089 1.00 62.12 48 PRO A O 17
ATOM 31427 N N . ALA A 1 50 ? 7.895 -9.826 -22.745 1.00 54.13 49 ALA A N 17
ATOM 31428 C CA . ALA A 1 50 ? 8.921 -10.127 -23.735 1.00 44.32 49 ALA A CA 17
ATOM 31429 C C . ALA A 1 50 ? 8.321 -10.813 -24.958 1.00 2.33 49 ALA A C 17
ATOM 31430 O O . ALA A 1 50 ? 9.042 -11.232 -25.862 1.00 63.14 49 ALA A O 17
ATOM 31437 N N . ALA A 1 51 ? 6.997 -10.924 -24.977 1.00 70.24 50 ALA A N 17
ATOM 31438 C CA . ALA A 1 51 ? 6.300 -11.558 -26.090 1.00 22.35 50 ALA A CA 17
ATOM 31439 C C . ALA A 1 51 ? 6.004 -10.553 -27.197 1.00 13.53 50 ALA A C 17
ATOM 31440 O O . ALA A 1 51 ? 6.083 -10.879 -28.381 1.00 10.33 50 ALA A O 17
ATOM 31447 N N . GLN A 1 52 ? 5.661 -9.330 -26.803 1.00 65.02 51 GLN A N 17
ATOM 31448 C CA . GLN A 1 52 ? 5.352 -8.278 -27.764 1.00 13.43 51 GLN A CA 17
ATOM 31449 C C . GLN A 1 52 ? 6.461 -8.145 -28.802 1.00 52.41 51 GLN A C 17
ATOM 31450 O O . GLN A 1 52 ? 6.203 -7.815 -29.959 1.00 45.12 51 GLN A O 17
ATOM 31464 N N . GLU A 1 53 ? 7.694 -8.403 -28.380 1.00 25.14 52 GLU A N 17
ATOM 31465 C CA . GLU A 1 53 ? 8.843 -8.311 -29.274 1.00 15.32 52 GLU A CA 17
ATOM 31466 C C . GLU A 1 53 ? 8.640 -9.181 -30.511 1.00 22.33 52 GLU A C 17
ATOM 31467 O O . GLU A 1 53 ? 8.515 -8.675 -31.626 1.00 3.33 52 GLU A O 17
ATOM 31479 N N . ARG A 1 54 ? 8.610 -10.494 -30.305 1.00 12.15 53 ARG A N 17
ATOM 31480 C CA . ARG A 1 54 ? 8.425 -11.436 -31.402 1.00 53.50 53 ARG A CA 17
ATOM 31481 C C . ARG A 1 54 ? 7.035 -11.290 -32.014 1.00 74.44 53 ARG A C 17
ATOM 31482 O O . ARG A 1 54 ? 6.885 -11.239 -33.236 1.00 33.31 53 ARG A O 17
ATOM 31503 N N . LEU A 1 55 ? 6.021 -11.225 -31.158 1.00 72.04 54 LEU A N 17
ATOM 31504 C CA . LEU A 1 55 ? 4.642 -11.086 -31.615 1.00 21.24 54 LEU A CA 17
ATOM 31505 C C . LEU A 1 55 ? 4.512 -9.943 -32.616 1.00 3.44 54 LEU A C 17
ATOM 31506 O O . LEU A 1 55 ? 3.958 -10.114 -33.702 1.00 33.13 54 LEU A O 17
ATOM 31522 N N . HIS A 1 56 ? 5.029 -8.776 -32.244 1.00 2.24 55 HIS A N 17
ATOM 31523 C CA . HIS A 1 56 ? 4.974 -7.604 -33.110 1.00 54.13 55 HIS A CA 17
ATOM 31524 C C . HIS A 1 56 ? 5.747 -7.847 -34.403 1.00 12.01 55 HIS A C 17
ATOM 31525 O O . HIS A 1 56 ? 5.217 -7.661 -35.499 1.00 22.14 55 HIS A O 17
ATOM 31539 N N . ARG A 1 57 ? 7.002 -8.263 -34.267 1.00 12.42 56 ARG A N 17
ATOM 31540 C CA . ARG A 1 57 ? 7.848 -8.529 -35.424 1.00 2.14 56 ARG A CA 17
ATOM 31541 C C . ARG A 1 57 ? 7.170 -9.505 -36.381 1.00 13.35 56 ARG A C 17
ATOM 31542 O O . ARG A 1 57 ? 6.877 -9.163 -37.527 1.00 2.12 56 ARG A O 17
ATOM 31563 N N . ILE A 1 58 ? 6.923 -10.720 -35.902 1.00 43.41 57 ILE A N 17
ATOM 31564 C CA . ILE A 1 58 ? 6.279 -11.744 -36.715 1.00 1.13 57 ILE A CA 17
ATOM 31565 C C . ILE A 1 58 ? 5.016 -11.206 -37.378 1.00 14.25 57 ILE A C 17
ATOM 31566 O O . ILE A 1 58 ? 4.654 -11.624 -38.477 1.00 31.32 57 ILE A O 17
ATOM 31582 N N . GLN A 1 59 ? 4.350 -10.275 -36.702 1.00 1.32 58 GLN A N 17
ATOM 31583 C CA . GLN A 1 59 ? 3.127 -9.678 -37.226 1.00 62.43 58 GLN A CA 17
ATOM 31584 C C . GLN A 1 59 ? 3.417 -8.853 -38.476 1.00 35.22 58 GLN A C 17
ATOM 31585 O O . GLN A 1 59 ? 2.774 -9.030 -39.512 1.00 13.53 58 GLN A O 17
ATOM 31599 N N . LEU A 1 60 ? 4.387 -7.952 -38.372 1.00 12.12 59 LEU A N 17
ATOM 31600 C CA . LEU A 1 60 ? 4.762 -7.098 -39.494 1.00 34.31 59 LEU A CA 17
ATOM 31601 C C . LEU A 1 60 ? 4.808 -7.896 -40.793 1.00 51.02 59 LEU A C 17
ATOM 31602 O O . LEU A 1 60 ? 4.332 -7.438 -41.832 1.00 71.43 59 LEU A O 17
ATOM 31618 N N . VAL A 1 61 ? 5.383 -9.093 -40.727 1.00 12.32 60 VAL A N 17
ATOM 31619 C CA . VAL A 1 61 ? 5.488 -9.956 -41.897 1.00 23.11 60 VAL A CA 17
ATOM 31620 C C . VAL A 1 61 ? 4.231 -10.800 -42.072 1.00 60.40 60 VAL A C 17
ATOM 31621 O O . VAL A 1 61 ? 3.495 -10.643 -43.046 1.00 73.53 60 VAL A O 17
ATOM 31634 N N . LYS A 1 62 ? 3.990 -11.697 -41.122 1.00 10.05 61 LYS A N 17
ATOM 31635 C CA . LYS A 1 62 ? 2.820 -12.567 -41.168 1.00 45.50 61 LYS A CA 17
ATOM 31636 C C . LYS A 1 62 ? 1.849 -12.233 -40.040 1.00 41.44 61 LYS A C 17
ATOM 31637 O O . LYS A 1 62 ? 1.885 -12.848 -38.975 1.00 52.13 61 LYS A O 17
ATOM 31656 N N . ALA A 1 63 ? 0.981 -11.256 -40.283 1.00 4.41 62 ALA A N 17
ATOM 31657 C CA . ALA A 1 63 ? -0.002 -10.843 -39.289 1.00 42.00 62 ALA A CA 17
ATOM 31658 C C . ALA A 1 63 ? -0.757 -12.045 -38.732 1.00 53.13 62 ALA A C 17
ATOM 31659 O O . ALA A 1 63 ? -1.066 -12.099 -37.542 1.00 13.32 62 ALA A O 17
ATOM 31666 N N . ASP A 1 64 ? -1.052 -13.006 -39.600 1.00 72.14 63 ASP A N 17
ATOM 31667 C CA . ASP A 1 64 ? -1.772 -14.208 -39.195 1.00 63.10 63 ASP A CA 17
ATOM 31668 C C . ASP A 1 64 ? -0.966 -15.006 -38.175 1.00 3.34 63 ASP A C 17
ATOM 31669 O O . ASP A 1 64 ? -1.525 -15.596 -37.250 1.00 23.00 63 ASP A O 17
ATOM 31678 N N . LYS A 1 65 ? 0.351 -15.020 -38.349 1.00 44.12 64 LYS A N 17
ATOM 31679 C CA . LYS A 1 65 ? 1.236 -15.744 -37.444 1.00 71.44 64 LYS A CA 17
ATOM 31680 C C . LYS A 1 65 ? 1.234 -15.110 -36.057 1.00 54.13 64 LYS A C 17
ATOM 31681 O O . LYS A 1 65 ? 1.470 -15.784 -35.056 1.00 22.54 64 LYS A O 17
ATOM 31700 N N . ALA A 1 66 ? 0.963 -13.810 -36.007 1.00 5.32 65 ALA A N 17
ATOM 31701 C CA . ALA A 1 66 ? 0.927 -13.086 -34.742 1.00 51.42 65 ALA A CA 17
ATOM 31702 C C . ALA A 1 66 ? -0.458 -13.158 -34.108 1.00 51.11 65 ALA A C 17
ATOM 31703 O O . ALA A 1 66 ? -0.600 -13.544 -32.948 1.00 13.43 65 ALA A O 17
ATOM 31710 N N . ARG A 1 67 ? -1.476 -12.784 -34.876 1.00 41.15 66 ARG A N 17
ATOM 31711 C CA . ARG A 1 67 ? -2.850 -12.805 -34.388 1.00 45.34 66 ARG A CA 17
ATOM 31712 C C . ARG A 1 67 ? -3.213 -14.184 -33.845 1.00 43.33 66 ARG A C 17
ATOM 31713 O O . ARG A 1 67 ? -4.047 -14.308 -32.949 1.00 41.14 66 ARG A O 17
ATOM 31734 N N . GLU A 1 68 ? -2.581 -15.216 -34.395 1.00 45.10 67 GLU A N 17
ATOM 31735 C CA . GLU A 1 68 ? -2.839 -16.585 -33.966 1.00 62.40 67 GLU A CA 17
ATOM 31736 C C . GLU A 1 68 ? -2.104 -16.896 -32.665 1.00 44.04 67 GLU A C 17
ATOM 31737 O O . GLU A 1 68 ? -2.502 -17.783 -31.910 1.00 54.41 67 GLU A O 17
ATOM 31749 N N . VAL A 1 69 ? -1.027 -16.160 -32.411 1.00 4.41 68 VAL A N 17
ATOM 31750 C CA . VAL A 1 69 ? -0.235 -16.355 -31.202 1.00 51.11 68 VAL A CA 17
ATOM 31751 C C . VAL A 1 69 ? -0.785 -15.527 -30.046 1.00 23.43 68 VAL A C 17
ATOM 31752 O O . VAL A 1 69 ? -0.755 -15.958 -28.893 1.00 51.42 68 VAL A O 17
ATOM 31765 N N . GLU A 1 70 ? -1.286 -14.338 -30.362 1.00 52.43 69 GLU A N 17
ATOM 31766 C CA . GLU A 1 70 ? -1.843 -13.450 -29.348 1.00 44.54 69 GLU A CA 17
ATOM 31767 C C . GLU A 1 70 ? -3.332 -13.717 -29.148 1.00 65.25 69 GLU A C 17
ATOM 31768 O O . GLU A 1 70 ? -4.025 -12.957 -28.473 1.00 45.44 69 GLU A O 17
ATOM 31780 N N . ALA A 1 71 ? -3.816 -14.804 -29.741 1.00 52.52 70 ALA A N 17
ATOM 31781 C CA . ALA A 1 71 ? -5.222 -15.173 -29.628 1.00 4.04 70 ALA A CA 17
ATOM 31782 C C . ALA A 1 71 ? -5.458 -16.068 -28.416 1.00 2.02 70 ALA A C 17
ATOM 31783 O O . ALA A 1 71 ? -6.121 -15.670 -27.457 1.00 72.22 70 ALA A O 17
ATOM 31790 N N . LEU A 1 72 ? -4.912 -17.278 -28.465 1.00 20.13 71 LEU A N 17
ATOM 31791 C CA . LEU A 1 72 ? -5.064 -18.231 -27.370 1.00 41.33 71 LEU A CA 17
ATOM 31792 C C . LEU A 1 72 ? -4.482 -17.671 -26.076 1.00 41.23 71 LEU A C 17
ATOM 31793 O O . LEU A 1 72 ? -4.810 -18.136 -24.984 1.00 61.24 71 LEU A O 17
ATOM 31809 N N . ILE A 1 73 ? -3.619 -16.669 -26.207 1.00 0.04 72 ILE A N 17
ATOM 31810 C CA . ILE A 1 73 ? -2.994 -16.044 -25.047 1.00 54.35 72 ILE A CA 17
ATOM 31811 C C . ILE A 1 73 ? -3.986 -15.161 -24.298 1.00 53.41 72 ILE A C 17
ATOM 31812 O O . ILE A 1 73 ? -3.877 -14.976 -23.085 1.00 71.02 72 ILE A O 17
ATOM 31828 N N . LEU A 1 74 ? -4.955 -14.618 -25.027 1.00 71.14 73 LEU A N 17
ATOM 31829 C CA . LEU A 1 74 ? -5.969 -13.755 -24.432 1.00 33.02 73 LEU A CA 17
ATOM 31830 C C . LEU A 1 74 ? -6.672 -14.459 -23.275 1.00 41.51 73 LEU A C 17
ATOM 31831 O O . LEU A 1 74 ? -7.053 -13.825 -22.291 1.00 75.04 73 LEU A O 17
ATOM 31847 N N . GLN A 1 75 ? -6.837 -15.771 -23.400 1.00 70.43 74 GLN A N 17
ATOM 31848 C CA . GLN A 1 75 ? -7.492 -16.561 -22.364 1.00 53.41 74 GLN A CA 17
ATOM 31849 C C . GLN A 1 75 ? -6.474 -17.378 -21.577 1.00 22.14 74 GLN A C 17
ATOM 31850 O O . GLN A 1 75 ? -6.595 -17.536 -20.363 1.00 14.13 74 GLN A O 17
ATOM 31864 N N . ASN A 1 76 ? -5.470 -17.896 -22.277 1.00 23.24 75 ASN A N 17
ATOM 31865 C CA . ASN A 1 76 ? -4.430 -18.699 -21.643 1.00 11.25 75 ASN A CA 17
ATOM 31866 C C . ASN A 1 76 ? -3.702 -17.896 -20.569 1.00 1.21 75 ASN A C 17
ATOM 31867 O O . ASN A 1 76 ? -3.709 -18.261 -19.394 1.00 34.41 75 ASN A O 17
ATOM 31878 N N . ALA A 1 77 ? -3.074 -16.799 -20.982 1.00 33.45 76 ALA A N 17
ATOM 31879 C CA . ALA A 1 77 ? -2.344 -15.943 -20.055 1.00 62.04 76 ALA A CA 17
ATOM 31880 C C . ALA A 1 77 ? -3.291 -15.266 -19.070 1.00 63.41 76 ALA A C 17
ATOM 31881 O O . ALA A 1 77 ? -2.960 -15.093 -17.898 1.00 23.15 76 ALA A O 17
ATOM 31888 N N . GLN A 1 78 ? -4.468 -14.886 -19.554 1.00 75.05 77 GLN A N 17
ATOM 31889 C CA . GLN A 1 78 ? -5.462 -14.227 -18.715 1.00 52.13 77 GLN A CA 17
ATOM 31890 C C . GLN A 1 78 ? -5.446 -14.799 -17.302 1.00 13.35 77 GLN A C 17
ATOM 31891 O O . GLN A 1 78 ? -5.588 -14.065 -16.323 1.00 40.12 77 GLN A O 17
ATOM 31905 N N . ARG A 1 79 ? -5.274 -16.113 -17.202 1.00 5.41 78 ARG A N 17
ATOM 31906 C CA . ARG A 1 79 ? -5.241 -16.783 -15.908 1.00 1.14 78 ARG A CA 17
ATOM 31907 C C . ARG A 1 79 ? -4.658 -18.187 -16.037 1.00 72.21 78 ARG A C 17
ATOM 31908 O O . ARG A 1 79 ? -5.242 -19.159 -15.560 1.00 73.22 78 ARG A O 17
ATOM 31929 N N . GLY A 1 80 ? -3.502 -18.285 -16.687 1.00 32.32 79 GLY A N 17
ATOM 31930 C CA . GLY A 1 80 ? -2.860 -19.574 -16.868 1.00 72.12 79 GLY A CA 17
ATOM 31931 C C . GLY A 1 80 ? -1.348 -19.478 -16.833 1.00 62.44 79 GLY A C 17
ATOM 31932 O O . GLY A 1 80 ? -0.732 -19.662 -15.783 1.00 44.35 79 GLY A O 17
ATOM 31936 N N . ARG A 1 81 ? -0.748 -19.192 -17.984 1.00 61.33 80 ARG A N 17
ATOM 31937 C CA . ARG A 1 81 ? 0.702 -19.076 -18.082 1.00 1.22 80 ARG A CA 17
ATOM 31938 C C . ARG A 1 81 ? 1.389 -20.274 -17.433 1.00 34.02 80 ARG A C 17
ATOM 31939 O O . ARG A 1 81 ? 2.535 -20.183 -16.992 1.00 1.42 80 ARG A O 17
ATOM 31960 N N . LEU A 1 82 ? 0.680 -21.396 -17.377 1.00 62.41 81 LEU A N 17
ATOM 31961 C CA . LEU A 1 82 ? 1.221 -22.614 -16.782 1.00 13.54 81 LEU A CA 17
ATOM 31962 C C . LEU A 1 82 ? 1.767 -22.340 -15.384 1.00 44.42 81 LEU A C 17
ATOM 31963 O O . LEU A 1 82 ? 2.931 -22.618 -15.097 1.00 2.32 81 LEU A O 17
ATOM 31979 N N . ALA A 1 83 ? 0.919 -21.795 -14.519 1.00 12.33 82 ALA A N 17
ATOM 31980 C CA . ALA A 1 83 ? 1.315 -21.487 -13.150 1.00 65.51 82 ALA A CA 17
ATOM 31981 C C . ALA A 1 83 ? 2.652 -20.754 -13.118 1.00 21.24 82 ALA A C 17
ATOM 31982 O O . ALA A 1 83 ? 3.447 -20.934 -12.195 1.00 2.21 82 ALA A O 17
ATOM 31989 N N . ASP A 1 84 ? 2.893 -19.929 -14.130 1.00 4.41 83 ASP A N 17
ATOM 31990 C CA . ASP A 1 84 ? 4.134 -19.168 -14.217 1.00 3.52 83 ASP A CA 17
ATOM 31991 C C . ASP A 1 84 ? 5.341 -20.100 -14.271 1.00 13.43 83 ASP A C 17
ATOM 31992 O O . ASP A 1 84 ? 6.422 -19.761 -13.790 1.00 25.32 83 ASP A O 17
ATOM 32001 N N . LYS A 1 85 ? 5.148 -21.276 -14.858 1.00 54.43 84 LYS A N 17
ATOM 32002 C CA . LYS A 1 85 ? 6.219 -22.258 -14.976 1.00 12.21 84 LYS A CA 17
ATOM 32003 C C . LYS A 1 85 ? 7.158 -21.904 -16.125 1.00 14.02 84 LYS A C 17
ATOM 32004 O O . LYS A 1 85 ? 8.367 -21.778 -15.935 1.00 4.11 84 LYS A O 17
ATOM 32023 N N . VAL A 1 86 ? 6.592 -21.744 -17.317 1.00 43.42 85 VAL A N 17
ATOM 32024 C CA . VAL A 1 86 ? 7.379 -21.402 -18.496 1.00 54.53 85 VAL A CA 17
ATOM 32025 C C . VAL A 1 86 ? 6.668 -20.354 -19.346 1.00 1.22 85 VAL A C 17
ATOM 32026 O O . VAL A 1 86 ? 5.456 -20.425 -19.552 1.00 45.23 85 VAL A O 17
ATOM 32039 N N . ASP A 1 87 ? 7.430 -19.382 -19.836 1.00 72.22 86 ASP A N 17
ATOM 32040 C CA . ASP A 1 87 ? 6.874 -18.319 -20.666 1.00 34.45 86 ASP A CA 17
ATOM 32041 C C . ASP A 1 87 ? 5.981 -18.895 -21.760 1.00 71.24 86 ASP A C 17
ATOM 32042 O O . ASP A 1 87 ? 6.338 -19.875 -22.413 1.00 51.05 86 ASP A O 17
ATOM 32051 N N . GLU A 1 88 ? 4.818 -18.280 -21.954 1.00 4.13 87 GLU A N 17
ATOM 32052 C CA . GLU A 1 88 ? 3.874 -18.733 -22.968 1.00 63.53 87 GLU A CA 17
ATOM 32053 C C . GLU A 1 88 ? 4.378 -18.398 -24.369 1.00 50.40 87 GLU A C 17
ATOM 32054 O O . GLU A 1 88 ? 4.329 -19.230 -25.274 1.00 22.32 87 GLU A O 17
ATOM 32066 N N . ALA A 1 89 ? 4.861 -17.171 -24.539 1.00 60.35 88 ALA A N 17
ATOM 32067 C CA . ALA A 1 89 ? 5.375 -16.725 -25.828 1.00 71.04 88 ALA A CA 17
ATOM 32068 C C . ALA A 1 89 ? 6.443 -17.678 -26.354 1.00 30.45 88 ALA A C 17
ATOM 32069 O O . ALA A 1 89 ? 6.337 -18.194 -27.467 1.00 21.43 88 ALA A O 17
ATOM 32076 N N . THR A 1 90 ? 7.473 -17.908 -25.546 1.00 24.45 89 THR A N 17
ATOM 32077 C CA . THR A 1 90 ? 8.562 -18.798 -25.929 1.00 70.15 89 THR A CA 17
ATOM 32078 C C . THR A 1 90 ? 8.040 -20.187 -26.278 1.00 73.13 89 THR A C 17
ATOM 32079 O O . THR A 1 90 ? 8.618 -20.888 -27.110 1.00 75.03 89 THR A O 17
ATOM 32090 N N . LEU A 1 91 ? 6.944 -20.580 -25.639 1.00 12.25 90 LEU A N 17
ATOM 32091 C CA . LEU A 1 91 ? 6.342 -21.886 -25.882 1.00 63.41 90 LEU A CA 17
ATOM 32092 C C . LEU A 1 91 ? 5.589 -21.900 -27.209 1.00 24.54 90 LEU A C 17
ATOM 32093 O O . LEU A 1 91 ? 5.754 -22.814 -28.017 1.00 62.42 90 LEU A O 17
ATOM 32109 N N . ILE A 1 92 ? 4.765 -20.881 -27.426 1.00 21.31 91 ILE A N 17
ATOM 32110 C CA . ILE A 1 92 ? 3.990 -20.775 -28.656 1.00 32.34 91 ILE A CA 17
ATOM 32111 C C . ILE A 1 92 ? 4.897 -20.546 -29.860 1.00 23.25 91 ILE A C 17
ATOM 32112 O O . ILE A 1 92 ? 4.675 -21.108 -30.932 1.00 2.53 91 ILE A O 17
ATOM 32128 N N . GLU A 1 93 ? 5.921 -19.719 -29.673 1.00 42.01 92 GLU A N 17
ATOM 32129 C CA . GLU A 1 93 ? 6.863 -19.417 -30.744 1.00 41.14 92 GLU A CA 17
ATOM 32130 C C . GLU A 1 93 ? 7.716 -20.637 -31.079 1.00 22.10 92 GLU A C 17
ATOM 32131 O O . GLU A 1 93 ? 8.290 -20.729 -32.165 1.00 73.12 92 GLU A O 17
ATOM 32143 N N . LEU A 1 94 ? 7.796 -21.572 -30.138 1.00 52.42 93 LEU A N 17
ATOM 32144 C CA . LEU A 1 94 ? 8.579 -22.787 -30.332 1.00 21.15 93 LEU A CA 17
ATOM 32145 C C . LEU A 1 94 ? 7.759 -23.855 -31.048 1.00 62.04 93 LEU A C 17
ATOM 32146 O O . LEU A 1 94 ? 8.269 -24.567 -31.915 1.00 51.41 93 LEU A O 17
ATOM 32162 N N . LEU A 1 95 ? 6.486 -23.960 -30.683 1.00 64.51 94 LEU A N 17
ATOM 32163 C CA . LEU A 1 95 ? 5.594 -24.940 -31.293 1.00 20.31 94 LEU A CA 17
ATOM 32164 C C . LEU A 1 95 ? 5.074 -24.441 -32.637 1.00 41.21 94 LEU A C 17
ATOM 32165 O O . LEU A 1 95 ? 4.837 -25.228 -33.553 1.00 25.44 94 LEU A O 17
ATOM 32181 N N . GLN A 1 96 ? 4.901 -23.128 -32.748 1.00 11.31 95 GLN A N 17
ATOM 32182 C CA . GLN A 1 96 ? 4.411 -22.524 -33.981 1.00 54.32 95 GLN A CA 17
ATOM 32183 C C . GLN A 1 96 ? 5.501 -22.502 -35.048 1.00 34.53 95 GLN A C 17
ATOM 32184 O O . GLN A 1 96 ? 5.214 -22.577 -36.242 1.00 52.42 95 GLN A O 17
ATOM 32198 N N . GLN A 1 97 ? 6.750 -22.400 -34.607 1.00 65.45 96 GLN A N 17
ATOM 32199 C CA . GLN A 1 97 ? 7.883 -22.368 -35.525 1.00 71.25 96 GLN A CA 17
ATOM 32200 C C . GLN A 1 97 ? 7.972 -23.664 -36.325 1.00 43.22 96 GLN A C 17
ATOM 32201 O O . GLN A 1 97 ? 8.413 -23.668 -37.475 1.00 45.40 96 GLN A O 17
ATOM 32215 N N . THR A 1 98 ? 7.551 -24.764 -35.709 1.00 70.13 97 THR A N 17
ATOM 32216 C CA . THR A 1 98 ? 7.585 -26.066 -36.363 1.00 32.32 97 THR A CA 17
ATOM 32217 C C . THR A 1 98 ? 6.288 -26.833 -36.129 1.00 2.14 97 THR A C 17
ATOM 32218 O O . THR A 1 98 ? 6.296 -28.056 -35.989 1.00 14.24 97 THR A O 17
ATOM 32229 N N . SER A 1 99 ? 5.176 -26.106 -36.088 1.00 32.53 98 SER A N 17
ATOM 32230 C CA . SER A 1 99 ? 3.871 -26.719 -35.867 1.00 52.43 98 SER A CA 17
ATOM 32231 C C . SER A 1 99 ? 3.556 -27.735 -36.960 1.00 61.43 98 SER A C 17
ATOM 32232 O O . SER A 1 99 ? 2.878 -28.734 -36.718 1.00 44.42 98 SER A O 17
ATOM 32240 N N . ALA A 1 100 ? 4.054 -27.473 -38.164 1.00 74.35 99 ALA A N 17
ATOM 32241 C CA . ALA A 1 100 ? 3.828 -28.365 -39.295 1.00 20.30 99 ALA A CA 17
ATOM 32242 C C . ALA A 1 100 ? 5.130 -29.015 -39.750 1.00 23.10 99 ALA A C 17
ATOM 32243 O O . ALA A 1 100 ? 5.125 -30.105 -40.322 1.00 54.53 99 ALA A O 17
ATOM 32250 N N . ALA A 1 101 ? 6.245 -28.339 -39.492 1.00 61.03 100 ALA A N 17
ATOM 32251 C CA . ALA A 1 101 ? 7.555 -28.852 -39.874 1.00 40.34 100 ALA A CA 17
ATOM 32252 C C . ALA A 1 101 ? 7.757 -30.275 -39.366 1.00 4.14 100 ALA A C 17
ATOM 32253 O O . ALA A 1 101 ? 8.481 -31.064 -39.972 1.00 63.15 100 ALA A O 17
ATOM 32260 N N . SER A 1 102 ? 7.114 -30.596 -38.248 1.00 12.12 101 SER A N 17
ATOM 32261 C CA . SER A 1 102 ? 7.227 -31.923 -37.655 1.00 21.31 101 SER A CA 17
ATOM 32262 C C . SER A 1 102 ? 6.113 -32.162 -36.640 1.00 41.21 101 SER A C 17
ATOM 32263 O O . SER A 1 102 ? 5.122 -32.829 -36.935 1.00 40.23 101 SER A O 17
ATOM 32271 N N . ALA A 1 103 ? 6.284 -31.611 -35.443 1.00 24.44 102 ALA A N 17
ATOM 32272 C CA . ALA A 1 103 ? 5.294 -31.762 -34.384 1.00 12.30 102 ALA A CA 17
ATOM 32273 C C . ALA A 1 103 ? 5.102 -33.229 -34.016 1.00 74.13 102 ALA A C 17
ATOM 32274 O O . ALA A 1 103 ? 5.813 -34.102 -34.513 1.00 44.50 102 ALA A O 17
ATOM 32281 N N . ALA A 1 104 ? 4.136 -33.494 -33.143 1.00 12.14 103 ALA A N 17
ATOM 32282 C CA . ALA A 1 104 ? 3.850 -34.856 -32.710 1.00 33.04 103 ALA A CA 17
ATOM 32283 C C . ALA A 1 104 ? 5.054 -35.472 -32.005 1.00 74.53 103 ALA A C 17
ATOM 32284 O O . ALA A 1 104 ? 6.058 -34.802 -31.769 1.00 4.45 103 ALA A O 17
ATOM 32291 N N . LYS A 1 105 ? 4.946 -36.754 -31.672 1.00 34.13 104 LYS A N 17
ATOM 32292 C CA . LYS A 1 105 ? 6.025 -37.462 -30.995 1.00 23.55 104 LYS A CA 17
ATOM 32293 C C . LYS A 1 105 ? 6.068 -38.926 -31.422 1.00 42.14 104 LYS A C 17
ATOM 32294 O O . LYS A 1 105 ? 5.819 -39.824 -30.620 1.00 21.32 104 LYS A O 17
ATOM 32313 N N . ASN A 1 106 ? 6.387 -39.158 -32.692 1.00 1.43 105 ASN A N 17
ATOM 32314 C CA . ASN A 1 106 ? 6.464 -40.513 -33.226 1.00 14.45 105 ASN A CA 17
ATOM 32315 C C . ASN A 1 106 ? 6.832 -40.494 -34.706 1.00 31.11 105 ASN A C 17
ATOM 32316 O O . ASN A 1 106 ? 7.796 -41.136 -35.126 1.00 54.41 105 ASN A O 17
ATOM 32327 N N . THR A 1 107 ? 6.058 -39.754 -35.494 1.00 1.44 106 THR A N 17
ATOM 32328 C CA . THR A 1 107 ? 6.302 -39.651 -36.927 1.00 33.32 106 THR A CA 17
ATOM 32329 C C . THR A 1 107 ? 5.287 -38.729 -37.593 1.00 32.14 106 THR A C 17
ATOM 32330 O O . THR A 1 107 ? 4.095 -39.028 -37.665 1.00 54.31 106 THR A O 17
ATOM 32341 N N . PRO A 1 108 ? 5.768 -37.581 -38.092 1.00 13.21 107 PRO A N 17
ATOM 32342 C CA . PRO A 1 108 ? 4.918 -36.592 -38.762 1.00 43.12 107 PRO A CA 17
ATOM 32343 C C . PRO A 1 108 ? 4.414 -37.083 -40.115 1.00 12.31 107 PRO A C 17
ATOM 32344 O O . PRO A 1 108 ? 4.919 -36.677 -41.162 1.00 72.40 107 PRO A O 17
ATOM 32355 N N . LYS A 1 109 ? 3.414 -37.958 -40.086 1.00 42.33 108 LYS A N 17
ATOM 32356 C CA . LYS A 1 109 ? 2.839 -38.503 -41.310 1.00 62.30 108 LYS A CA 17
ATOM 32357 C C . LYS A 1 109 ? 1.580 -39.310 -41.007 1.00 44.22 108 LYS A C 17
ATOM 32358 O O . LYS A 1 109 ? 0.594 -39.239 -41.741 1.00 64.51 108 LYS A O 17
ATOM 32377 N N . VAL A 1 110 ? 1.620 -40.075 -39.921 1.00 1.32 109 VAL A N 17
ATOM 32378 C CA . VAL A 1 110 ? 0.482 -40.892 -39.519 1.00 74.45 109 VAL A CA 17
ATOM 32379 C C . VAL A 1 110 ? 0.286 -40.859 -38.008 1.00 4.41 109 VAL A C 17
ATOM 32380 O O . VAL A 1 110 ? -0.168 -41.833 -37.407 1.00 14.41 109 VAL A O 17
ATOM 32393 N N . THR A 1 111 ? 0.633 -39.730 -37.397 1.00 11.21 110 THR A N 17
ATOM 32394 C CA . THR A 1 111 ? 0.497 -39.568 -35.955 1.00 34.31 110 THR A CA 17
ATOM 32395 C C . THR A 1 111 ? -0.944 -39.249 -35.571 1.00 63.11 110 THR A C 17
ATOM 32396 O O . THR A 1 111 ? -1.265 -39.110 -34.391 1.00 51.34 110 THR A O 17
ATOM 32407 N N . MET A 1 112 ? -1.807 -39.135 -36.575 1.00 34.42 111 MET A N 17
ATOM 32408 C CA . MET A 1 112 ? -3.215 -38.834 -36.341 1.00 20.41 111 MET A CA 17
ATOM 32409 C C . MET A 1 112 ? -3.376 -37.474 -35.669 1.00 62.31 111 MET A C 17
ATOM 32410 O O . MET A 1 112 ? -3.808 -37.387 -34.520 1.00 14.41 111 MET A O 17
ATOM 32424 N N . ARG A 1 113 ? -3.024 -36.417 -36.393 1.00 15.50 112 ARG A N 17
ATOM 32425 C CA . ARG A 1 113 ? -3.129 -35.061 -35.866 1.00 23.32 112 ARG A CA 17
ATOM 32426 C C . ARG A 1 113 ? -2.054 -34.803 -34.814 1.00 31.13 112 ARG A C 17
ATOM 32427 O O . ARG A 1 113 ? -2.254 -35.071 -33.629 1.00 33.31 112 ARG A O 17
ATOM 32448 N N . ARG A 1 114 ? -0.914 -34.282 -35.255 1.00 52.31 113 ARG A N 17
ATOM 32449 C CA . ARG A 1 114 ? 0.192 -33.989 -34.352 1.00 64.12 113 ARG A CA 17
ATOM 32450 C C . ARG A 1 114 ? -0.305 -33.286 -33.093 1.00 0.14 113 ARG A C 17
ATOM 32451 O O . ARG A 1 114 ? -1.394 -32.712 -33.079 1.00 73.41 113 ARG A O 17
ATOM 32472 N N . ARG A 1 115 ? 0.500 -33.335 -32.037 1.00 23.15 114 ARG A N 17
ATOM 32473 C CA . ARG A 1 115 ? 0.141 -32.705 -30.772 1.00 3.40 114 ARG A CA 17
ATOM 32474 C C . ARG A 1 115 ? 0.223 -31.185 -30.880 1.00 13.31 114 ARG A C 17
ATOM 32475 O O . ARG A 1 115 ? 0.538 -30.643 -31.940 1.00 30.03 114 ARG A O 17
ATOM 32496 N N . PHE A 1 116 ? -0.064 -30.502 -29.776 1.00 72.14 115 PHE A N 17
ATOM 32497 C CA . PHE A 1 116 ? -0.025 -29.045 -29.747 1.00 51.41 115 PHE A CA 17
ATOM 32498 C C . PHE A 1 116 ? 0.269 -28.537 -28.338 1.00 53.35 115 PHE A C 17
ATOM 32499 O O . PHE A 1 116 ? 0.426 -29.322 -27.404 1.00 34.31 115 PHE A O 17
ATOM 32516 N N . SER A 1 117 ? 0.342 -27.217 -28.195 1.00 21.30 116 SER A N 17
ATOM 32517 C CA . SER A 1 117 ? 0.621 -26.603 -26.902 1.00 63.41 116 SER A CA 17
ATOM 32518 C C . SER A 1 117 ? -0.265 -27.201 -25.814 1.00 75.10 116 SER A C 17
ATOM 32519 O O . SER A 1 117 ? -1.469 -26.947 -25.770 1.00 12.14 116 SER A O 17
ATOM 32527 N N . ASP A 1 118 ? 0.339 -27.997 -24.938 1.00 54.24 117 ASP A N 17
ATOM 32528 C CA . ASP A 1 118 ? -0.395 -28.631 -23.849 1.00 4.01 117 ASP A CA 17
ATOM 32529 C C . ASP A 1 118 ? -1.255 -27.612 -23.108 1.00 22.44 117 ASP A C 17
ATOM 32530 O O . ASP A 1 118 ? -2.358 -27.925 -22.661 1.00 35.34 117 ASP A O 17
ATOM 32539 N N . ASP A 1 119 ? -0.742 -26.394 -22.980 1.00 42.31 118 ASP A N 17
ATOM 32540 C CA . ASP A 1 119 ? -1.463 -25.329 -22.293 1.00 1.43 118 ASP A CA 17
ATOM 32541 C C . ASP A 1 119 ? -2.741 -24.966 -23.043 1.00 2.23 118 ASP A C 17
ATOM 32542 O O . ASP A 1 119 ? -3.788 -24.746 -22.434 1.00 73.12 118 ASP A O 17
ATOM 32551 N N . ASP A 1 120 ? -2.647 -24.904 -24.366 1.00 45.13 119 ASP A N 17
ATOM 32552 C CA . ASP A 1 120 ? -3.795 -24.568 -25.200 1.00 1.43 119 ASP A CA 17
ATOM 32553 C C . ASP A 1 120 ? -4.955 -25.523 -24.938 1.00 62.30 119 ASP A C 17
ATOM 32554 O O . ASP A 1 120 ? -6.121 -25.145 -25.048 1.00 51.32 119 ASP A O 17
ATOM 32563 N N . ASP A 1 121 ? -4.626 -26.763 -24.592 1.00 74.23 120 ASP A N 17
ATOM 32564 C CA . ASP A 1 121 ? -5.641 -27.774 -24.315 1.00 4.31 120 ASP A CA 17
ATOM 32565 C C . ASP A 1 121 ? -5.751 -28.035 -22.816 1.00 74.21 120 ASP A C 17
ATOM 32566 O O . ASP A 1 121 ? -5.923 -29.176 -22.386 1.00 2.10 120 ASP A O 17
ATOM 32575 N N . ASP A 1 122 ? -5.651 -26.972 -22.026 1.00 54.34 121 ASP A N 17
ATOM 32576 C CA . ASP A 1 122 ? -5.740 -27.086 -20.575 1.00 54.12 121 ASP A CA 17
ATOM 32577 C C . ASP A 1 122 ? -7.170 -26.850 -20.098 1.00 40.32 121 ASP A C 17
ATOM 32578 O O . ASP A 1 122 ? -7.399 -26.488 -18.944 1.00 24.44 121 ASP A O 17
ATOM 32587 N N . PHE A 1 123 ? -8.129 -27.055 -20.995 1.00 11.01 122 PHE A N 17
ATOM 32588 C CA . PHE A 1 123 ? -9.537 -26.862 -20.666 1.00 63.43 122 PHE A CA 17
ATOM 32589 C C . PHE A 1 123 ? -10.433 -27.590 -21.664 1.00 63.32 122 PHE A C 17
ATOM 32590 O O . PHE A 1 123 ? -10.994 -28.300 -22.090 1.00 23.44 122 PHE A O 17
ATOM 32607 N N . SER A 1 1 ? 16.528 16.536 -16.545 1.00 20.30 0 SER A N 18
ATOM 32608 C CA . SER A 1 1 ? 17.311 15.385 -16.111 1.00 22.12 0 SER A CA 18
ATOM 32609 C C . SER A 1 1 ? 16.683 14.733 -14.883 1.00 23.52 0 SER A C 18
ATOM 32610 O O . SER A 1 1 ? 17.364 14.462 -13.894 1.00 60.10 0 SER A O 18
ATOM 32618 N N . MET A 1 2 ? 15.380 14.483 -14.955 1.00 12.15 1 MET A N 18
ATOM 32619 C CA . MET A 1 2 ? 14.659 13.861 -13.850 1.00 2.54 1 MET A CA 18
ATOM 32620 C C . MET A 1 2 ? 13.655 12.835 -14.364 1.00 64.24 1 MET A C 18
ATOM 32621 O O . MET A 1 2 ? 12.551 13.187 -14.778 1.00 44.32 1 MET A O 18
ATOM 32635 N N . GLN A 1 3 ? 14.047 11.565 -14.336 1.00 31.13 2 GLN A N 18
ATOM 32636 C CA . GLN A 1 3 ? 13.181 10.488 -14.801 1.00 14.32 2 GLN A CA 18
ATOM 32637 C C . GLN A 1 3 ? 12.895 9.496 -13.678 1.00 61.14 2 GLN A C 18
ATOM 32638 O O . GLN A 1 3 ? 13.612 9.427 -12.680 1.00 44.40 2 GLN A O 18
ATOM 32652 N N . PRO A 1 4 ? 11.822 8.708 -13.843 1.00 63.12 3 PRO A N 18
ATOM 32653 C CA . PRO A 1 4 ? 11.417 7.705 -12.854 1.00 24.30 3 PRO A CA 18
ATOM 32654 C C . PRO A 1 4 ? 12.390 6.532 -12.786 1.00 1.43 3 PRO A C 18
ATOM 32655 O O . PRO A 1 4 ? 12.598 5.949 -11.723 1.00 21.52 3 PRO A O 18
ATOM 32666 N N . GLU A 1 5 ? 12.983 6.194 -13.926 1.00 41.15 4 GLU A N 18
ATOM 32667 C CA . GLU A 1 5 ? 13.934 5.091 -13.994 1.00 72.54 4 GLU A CA 18
ATOM 32668 C C . GLU A 1 5 ? 15.367 5.599 -13.871 1.00 23.14 4 GLU A C 18
ATOM 32669 O O . GLU A 1 5 ? 16.305 4.966 -14.356 1.00 15.42 4 GLU A O 18
ATOM 32681 N N . GLU A 1 6 ? 15.528 6.746 -13.218 1.00 31.22 5 GLU A N 18
ATOM 32682 C CA . GLU A 1 6 ? 16.847 7.340 -13.032 1.00 34.24 5 GLU A CA 18
ATOM 32683 C C . GLU A 1 6 ? 17.671 6.532 -12.034 1.00 23.41 5 GLU A C 18
ATOM 32684 O O . GLU A 1 6 ? 18.890 6.416 -12.168 1.00 53.21 5 GLU A O 18
ATOM 32696 N N . PHE A 1 7 ? 16.998 5.974 -11.033 1.00 1.42 6 PHE A N 18
ATOM 32697 C CA . PHE A 1 7 ? 17.668 5.178 -10.011 1.00 13.21 6 PHE A CA 18
ATOM 32698 C C . PHE A 1 7 ? 17.622 3.694 -10.361 1.00 72.23 6 PHE A C 18
ATOM 32699 O O . PHE A 1 7 ? 17.504 2.841 -9.482 1.00 21.00 6 PHE A O 18
ATOM 32716 N N . ALA A 1 8 ? 17.715 3.394 -11.653 1.00 22.35 7 ALA A N 18
ATOM 32717 C CA . ALA A 1 8 ? 17.686 2.013 -12.120 1.00 51.40 7 ALA A CA 18
ATOM 32718 C C . ALA A 1 8 ? 18.896 1.236 -11.613 1.00 12.15 7 ALA A C 18
ATOM 32719 O O . ALA A 1 8 ? 19.603 1.689 -10.713 1.00 63.41 7 ALA A O 18
ATOM 32726 N N . ALA A 1 9 ? 19.127 0.064 -12.195 1.00 31.14 8 ALA A N 18
ATOM 32727 C CA . ALA A 1 9 ? 20.252 -0.775 -11.802 1.00 20.31 8 ALA A CA 18
ATOM 32728 C C . ALA A 1 9 ? 20.012 -1.411 -10.437 1.00 24.32 8 ALA A C 18
ATOM 32729 O O . ALA A 1 9 ? 20.355 -0.835 -9.405 1.00 31.44 8 ALA A O 18
ATOM 32736 N N . ALA A 1 10 ? 19.421 -2.602 -10.439 1.00 44.42 9 ALA A N 18
ATOM 32737 C CA . ALA A 1 10 ? 19.137 -3.316 -9.201 1.00 2.02 9 ALA A CA 18
ATOM 32738 C C . ALA A 1 10 ? 20.426 -3.736 -8.501 1.00 55.32 9 ALA A C 18
ATOM 32739 O O . ALA A 1 10 ? 20.404 -4.175 -7.352 1.00 0.43 9 ALA A O 18
ATOM 32746 N N . ALA A 1 11 ? 21.546 -3.599 -9.203 1.00 0.55 10 ALA A N 18
ATOM 32747 C CA . ALA A 1 11 ? 22.844 -3.962 -8.648 1.00 31.43 10 ALA A CA 18
ATOM 32748 C C . ALA A 1 11 ? 22.930 -5.463 -8.391 1.00 31.11 10 ALA A C 18
ATOM 32749 O O . ALA A 1 11 ? 23.547 -5.902 -7.420 1.00 13.20 10 ALA A O 18
ATOM 32756 N N . ARG A 1 12 ? 22.307 -6.245 -9.266 1.00 61.24 11 ARG A N 18
ATOM 32757 C CA . ARG A 1 12 ? 22.312 -7.697 -9.133 1.00 10.02 11 ARG A CA 18
ATOM 32758 C C . ARG A 1 12 ? 21.815 -8.118 -7.753 1.00 1.53 11 ARG A C 18
ATOM 32759 O O . ARG A 1 12 ? 21.398 -7.283 -6.951 1.00 10.11 11 ARG A O 18
ATOM 32780 N N . GLY A 1 13 ? 21.863 -9.419 -7.483 1.00 54.23 12 GLY A N 18
ATOM 32781 C CA . GLY A 1 13 ? 21.414 -9.928 -6.200 1.00 51.54 12 GLY A CA 18
ATOM 32782 C C . GLY A 1 13 ? 21.518 -11.437 -6.107 1.00 1.14 12 GLY A C 18
ATOM 32783 O O . GLY A 1 13 ? 21.734 -11.985 -5.027 1.00 32.43 12 GLY A O 18
ATOM 32787 N N . GLY A 1 14 ? 21.363 -12.111 -7.242 1.00 72.11 13 GLY A N 18
ATOM 32788 C CA . GLY A 1 14 ? 21.442 -13.560 -7.261 1.00 62.03 13 GLY A CA 18
ATOM 32789 C C . GLY A 1 14 ? 22.779 -14.061 -7.770 1.00 44.32 13 GLY A C 18
ATOM 32790 O O . GLY A 1 14 ? 22.839 -14.823 -8.735 1.00 54.24 13 GLY A O 18
ATOM 32794 N N . PHE A 1 15 ? 23.856 -13.631 -7.121 1.00 44.23 14 PHE A N 18
ATOM 32795 C CA . PHE A 1 15 ? 25.200 -14.038 -7.516 1.00 31.25 14 PHE A CA 18
ATOM 32796 C C . PHE A 1 15 ? 25.321 -15.559 -7.542 1.00 24.03 14 PHE A C 18
ATOM 32797 O O . PHE A 1 15 ? 26.040 -16.121 -8.367 1.00 75.33 14 PHE A O 18
ATOM 32814 N N . GLY A 1 16 ? 24.613 -16.219 -6.630 1.00 64.22 15 GLY A N 18
ATOM 32815 C CA . GLY A 1 16 ? 24.656 -17.668 -6.565 1.00 34.42 15 GLY A CA 18
ATOM 32816 C C . GLY A 1 16 ? 23.418 -18.256 -5.917 1.00 55.10 15 GLY A C 18
ATOM 32817 O O . GLY A 1 16 ? 23.511 -18.983 -4.929 1.00 71.11 15 GLY A O 18
ATOM 32821 N N . GLY A 1 17 ? 22.253 -17.939 -6.474 1.00 54.41 16 GLY A N 18
ATOM 32822 C CA . GLY A 1 17 ? 21.007 -18.447 -5.930 1.00 21.12 16 GLY A CA 18
ATOM 32823 C C . GLY A 1 17 ? 19.850 -18.303 -6.898 1.00 14.21 16 GLY A C 18
ATOM 32824 O O . GLY A 1 17 ? 19.202 -17.257 -6.950 1.00 33.31 16 GLY A O 18
ATOM 32828 N N . ASP A 1 18 ? 19.590 -19.354 -7.668 1.00 11.23 17 ASP A N 18
ATOM 32829 C CA . ASP A 1 18 ? 18.503 -19.340 -8.640 1.00 12.33 17 ASP A CA 18
ATOM 32830 C C . ASP A 1 18 ? 18.493 -18.032 -9.425 1.00 11.21 17 ASP A C 18
ATOM 32831 O O . ASP A 1 18 ? 17.439 -17.436 -9.644 1.00 12.11 17 ASP A O 18
ATOM 32840 N N . ALA A 1 19 ? 19.674 -17.591 -9.845 1.00 2.21 18 ALA A N 18
ATOM 32841 C CA . ALA A 1 19 ? 19.801 -16.354 -10.606 1.00 63.42 18 ALA A CA 18
ATOM 32842 C C . ALA A 1 19 ? 18.836 -16.335 -11.787 1.00 2.12 18 ALA A C 18
ATOM 32843 O O . ALA A 1 19 ? 18.352 -15.277 -12.186 1.00 51.42 18 ALA A O 18
ATOM 32850 N N . GLU A 1 20 ? 18.562 -17.512 -12.341 1.00 2.12 19 GLU A N 18
ATOM 32851 C CA . GLU A 1 20 ? 17.656 -17.628 -13.477 1.00 72.01 19 GLU A CA 18
ATOM 32852 C C . GLU A 1 20 ? 16.207 -17.429 -13.040 1.00 43.12 19 GLU A C 18
ATOM 32853 O O . GLU A 1 20 ? 15.434 -16.743 -13.709 1.00 14.04 19 GLU A O 18
ATOM 32865 N N . LYS A 1 21 ? 15.847 -18.034 -11.914 1.00 31.24 20 LYS A N 18
ATOM 32866 C CA . LYS A 1 21 ? 14.492 -17.924 -11.385 1.00 25.50 20 LYS A CA 18
ATOM 32867 C C . LYS A 1 21 ? 14.142 -16.471 -11.085 1.00 55.44 20 LYS A C 18
ATOM 32868 O O . LYS A 1 21 ? 13.156 -15.942 -11.599 1.00 42.30 20 LYS A O 18
ATOM 32887 N N . ALA A 1 22 ? 14.955 -15.830 -10.252 1.00 50.24 21 ALA A N 18
ATOM 32888 C CA . ALA A 1 22 ? 14.732 -14.436 -9.888 1.00 30.22 21 ALA A CA 18
ATOM 32889 C C . ALA A 1 22 ? 14.706 -13.543 -11.123 1.00 44.14 21 ALA A C 18
ATOM 32890 O O . ALA A 1 22 ? 14.089 -12.478 -11.120 1.00 14.11 21 ALA A O 18
ATOM 32897 N N . LYS A 1 23 ? 15.382 -13.983 -12.180 1.00 11.43 22 LYS A N 18
ATOM 32898 C CA . LYS A 1 23 ? 15.437 -13.224 -13.424 1.00 12.35 22 LYS A CA 18
ATOM 32899 C C . LYS A 1 23 ? 14.037 -12.822 -13.878 1.00 62.43 22 LYS A C 18
ATOM 32900 O O . LYS A 1 23 ? 13.781 -11.655 -14.171 1.00 74.13 22 LYS A O 18
ATOM 32919 N N . ALA A 1 24 ? 13.136 -13.797 -13.933 1.00 74.34 23 ALA A N 18
ATOM 32920 C CA . ALA A 1 24 ? 11.762 -13.544 -14.349 1.00 34.42 23 ALA A CA 18
ATOM 32921 C C . ALA A 1 24 ? 10.823 -13.506 -13.148 1.00 21.05 23 ALA A C 18
ATOM 32922 O O . ALA A 1 24 ? 9.947 -12.646 -13.060 1.00 21.24 23 ALA A O 18
ATOM 32929 N N . ALA A 1 25 ? 11.012 -14.444 -12.225 1.00 11.32 24 ALA A N 18
ATOM 32930 C CA . ALA A 1 25 ? 10.183 -14.516 -11.028 1.00 52.31 24 ALA A CA 18
ATOM 32931 C C . ALA A 1 25 ? 10.127 -13.168 -10.317 1.00 3.02 24 ALA A C 18
ATOM 32932 O O . ALA A 1 25 ? 9.050 -12.616 -10.097 1.00 74.25 24 ALA A O 18
ATOM 32939 N N . GLU A 1 26 ? 11.296 -12.644 -9.958 1.00 74.55 25 GLU A N 18
ATOM 32940 C CA . GLU A 1 26 ? 11.378 -11.362 -9.270 1.00 41.42 25 GLU A CA 18
ATOM 32941 C C . GLU A 1 26 ? 10.981 -10.219 -10.200 1.00 45.33 25 GLU A C 18
ATOM 32942 O O . GLU A 1 26 ? 10.128 -9.398 -9.864 1.00 24.12 25 GLU A O 18
ATOM 32954 N N . ALA A 1 27 ? 11.608 -10.172 -11.372 1.00 32.35 26 ALA A N 18
ATOM 32955 C CA . ALA A 1 27 ? 11.320 -9.132 -12.351 1.00 40.10 26 ALA A CA 18
ATOM 32956 C C . ALA A 1 27 ? 9.819 -9.001 -12.589 1.00 24.55 26 ALA A C 18
ATOM 32957 O O . ALA A 1 27 ? 9.310 -7.902 -12.805 1.00 70.41 26 ALA A O 18
ATOM 32964 N N . GLN A 1 28 ? 9.118 -10.130 -12.547 1.00 41.31 27 GLN A N 18
ATOM 32965 C CA . GLN A 1 28 ? 7.676 -10.140 -12.760 1.00 34.25 27 GLN A CA 18
ATOM 32966 C C . GLN A 1 28 ? 6.988 -9.105 -11.876 1.00 13.11 27 GLN A C 18
ATOM 32967 O O . GLN A 1 28 ? 6.109 -8.373 -12.331 1.00 23.13 27 GLN A O 18
ATOM 32981 N N . GLU A 1 29 ? 7.393 -9.050 -10.611 1.00 64.21 28 GLU A N 18
ATOM 32982 C CA . GLU A 1 29 ? 6.814 -8.105 -9.664 1.00 42.30 28 GLU A CA 18
ATOM 32983 C C . GLU A 1 29 ? 7.619 -6.809 -9.628 1.00 2.13 28 GLU A C 18
ATOM 32984 O O . GLU A 1 29 ? 7.059 -5.716 -9.699 1.00 11.51 28 GLU A O 18
ATOM 32996 N N . ALA A 1 30 ? 8.937 -6.941 -9.516 1.00 11.32 29 ALA A N 18
ATOM 32997 C CA . ALA A 1 30 ? 9.820 -5.782 -9.471 1.00 54.43 29 ALA A CA 18
ATOM 32998 C C . ALA A 1 30 ? 9.575 -4.859 -10.661 1.00 32.33 29 ALA A C 18
ATOM 32999 O O . ALA A 1 30 ? 9.190 -3.703 -10.492 1.00 51.41 29 ALA A O 18
ATOM 33006 N N . MET A 1 31 ? 9.801 -5.379 -11.863 1.00 3.31 30 MET A N 18
ATOM 33007 C CA . MET A 1 31 ? 9.605 -4.601 -13.081 1.00 15.45 30 MET A CA 18
ATOM 33008 C C . MET A 1 31 ? 8.225 -3.950 -13.093 1.00 1.43 30 MET A C 18
ATOM 33009 O O . MET A 1 31 ? 8.093 -2.759 -13.378 1.00 73.54 30 MET A O 18
ATOM 33023 N N . ARG A 1 32 ? 7.201 -4.737 -12.781 1.00 61.53 31 ARG A N 18
ATOM 33024 C CA . ARG A 1 32 ? 5.832 -4.237 -12.758 1.00 72.42 31 ARG A CA 18
ATOM 33025 C C . ARG A 1 32 ? 5.732 -2.963 -11.925 1.00 24.14 31 ARG A C 18
ATOM 33026 O O . ARG A 1 32 ? 5.283 -1.926 -12.411 1.00 73.12 31 ARG A O 18
ATOM 33047 N N . GLN A 1 33 ? 6.155 -3.050 -10.667 1.00 74.24 32 GLN A N 18
ATOM 33048 C CA . GLN A 1 33 ? 6.112 -1.904 -9.767 1.00 34.44 32 GLN A CA 18
ATOM 33049 C C . GLN A 1 33 ? 7.018 -0.785 -10.267 1.00 1.53 32 GLN A C 18
ATOM 33050 O O . GLN A 1 33 ? 6.685 0.394 -10.150 1.00 1.44 32 GLN A O 18
ATOM 33064 N N . GLN A 1 34 ? 8.164 -1.162 -10.823 1.00 45.14 33 GLN A N 18
ATOM 33065 C CA . GLN A 1 34 ? 9.119 -0.188 -11.340 1.00 61.31 33 GLN A CA 18
ATOM 33066 C C . GLN A 1 34 ? 8.482 0.678 -12.421 1.00 53.41 33 GLN A C 18
ATOM 33067 O O . GLN A 1 34 ? 8.479 1.905 -12.325 1.00 43.21 33 GLN A O 18
ATOM 33081 N N . MET A 1 35 ? 7.942 0.032 -13.449 1.00 64.23 34 MET A N 18
ATOM 33082 C CA . MET A 1 35 ? 7.301 0.744 -14.548 1.00 41.43 34 MET A CA 18
ATOM 33083 C C . MET A 1 35 ? 8.311 1.605 -15.301 1.00 31.11 34 MET A C 18
ATOM 33084 O O . MET A 1 35 ? 9.471 1.706 -14.903 1.00 51.53 34 MET A O 18
ATOM 33098 N N . GLU A 1 36 ? 7.861 2.222 -16.389 1.00 64.34 35 GLU A N 18
ATOM 33099 C CA . GLU A 1 36 ? 8.728 3.072 -17.197 1.00 55.32 35 GLU A CA 18
ATOM 33100 C C . GLU A 1 36 ? 10.024 2.349 -17.551 1.00 52.01 35 GLU A C 18
ATOM 33101 O O . GLU A 1 36 ? 11.053 2.548 -16.906 1.00 73.41 35 GLU A O 18
ATOM 33113 N N . GLU A 1 37 ? 9.964 1.509 -18.580 1.00 2.21 36 GLU A N 18
ATOM 33114 C CA . GLU A 1 37 ? 11.133 0.755 -19.018 1.00 52.33 36 GLU A CA 18
ATOM 33115 C C . GLU A 1 37 ? 10.989 0.328 -20.476 1.00 70.21 36 GLU A C 18
ATOM 33116 O O . GLU A 1 37 ? 10.078 -0.423 -20.826 1.00 4.51 36 GLU A O 18
ATOM 33128 N N . GLN A 1 38 ? 11.894 0.812 -21.321 1.00 20.33 37 GLN A N 18
ATOM 33129 C CA . GLN A 1 38 ? 11.867 0.481 -22.740 1.00 61.15 37 GLN A CA 18
ATOM 33130 C C . GLN A 1 38 ? 11.747 -1.026 -22.946 1.00 50.52 37 GLN A C 18
ATOM 33131 O O . GLN A 1 38 ? 11.154 -1.483 -23.923 1.00 52.13 37 GLN A O 18
ATOM 33145 N N . ARG A 1 39 ? 12.314 -1.791 -22.020 1.00 31.42 38 ARG A N 18
ATOM 33146 C CA . ARG A 1 39 ? 12.271 -3.246 -22.101 1.00 25.43 38 ARG A CA 18
ATOM 33147 C C . ARG A 1 39 ? 10.845 -3.737 -22.333 1.00 2.33 38 ARG A C 18
ATOM 33148 O O . ARG A 1 39 ? 10.555 -4.379 -23.342 1.00 45.55 38 ARG A O 18
ATOM 33169 N N . ARG A 1 40 ? 9.959 -3.430 -21.391 1.00 22.33 39 ARG A N 18
ATOM 33170 C CA . ARG A 1 40 ? 8.564 -3.841 -21.492 1.00 30.14 39 ARG A CA 18
ATOM 33171 C C . ARG A 1 40 ? 7.794 -2.923 -22.436 1.00 52.02 39 ARG A C 18
ATOM 33172 O O . ARG A 1 40 ? 6.878 -3.361 -23.133 1.00 41.24 39 ARG A O 18
ATOM 33193 N N . ILE A 1 41 ? 8.171 -1.649 -22.453 1.00 31.02 40 ILE A N 18
ATOM 33194 C CA . ILE A 1 41 ? 7.516 -0.670 -23.312 1.00 22.22 40 ILE A CA 18
ATOM 33195 C C . ILE A 1 41 ? 7.555 -1.107 -24.772 1.00 74.41 40 ILE A C 18
ATOM 33196 O O . ILE A 1 41 ? 6.724 -0.689 -25.578 1.00 12.12 40 ILE A O 18
ATOM 33212 N N . MET A 1 42 ? 8.524 -1.953 -25.106 1.00 31.34 41 MET A N 18
ATOM 33213 C CA . MET A 1 42 ? 8.669 -2.450 -26.469 1.00 34.20 41 MET A CA 18
ATOM 33214 C C . MET A 1 42 ? 8.332 -3.936 -26.545 1.00 14.12 41 MET A C 18
ATOM 33215 O O . MET A 1 42 ? 7.428 -4.341 -27.278 1.00 22.45 41 MET A O 18
ATOM 33229 N N . LEU A 1 43 ? 9.063 -4.743 -25.784 1.00 74.32 42 LEU A N 18
ATOM 33230 C CA . LEU A 1 43 ? 8.841 -6.185 -25.766 1.00 21.15 42 LEU A CA 18
ATOM 33231 C C . LEU A 1 43 ? 7.370 -6.507 -25.525 1.00 13.14 42 LEU A C 18
ATOM 33232 O O . LEU A 1 43 ? 6.755 -7.255 -26.285 1.00 23.42 42 LEU A O 18
ATOM 33248 N N . ARG A 1 44 ? 6.810 -5.935 -24.463 1.00 43.14 43 ARG A N 18
ATOM 33249 C CA . ARG A 1 44 ? 5.411 -6.160 -24.123 1.00 73.10 43 ARG A CA 18
ATOM 33250 C C . ARG A 1 44 ? 4.491 -5.582 -25.195 1.00 32.05 43 ARG A C 18
ATOM 33251 O O . ARG A 1 44 ? 3.384 -6.076 -25.409 1.00 63.00 43 ARG A O 18
ATOM 33272 N N . ALA A 1 45 ? 4.957 -4.532 -25.864 1.00 34.44 44 ALA A N 18
ATOM 33273 C CA . ALA A 1 45 ? 4.177 -3.888 -26.913 1.00 70.22 44 ALA A CA 18
ATOM 33274 C C . ALA A 1 45 ? 4.136 -4.747 -28.172 1.00 70.34 44 ALA A C 18
ATOM 33275 O O . ALA A 1 45 ? 3.147 -4.745 -28.906 1.00 3.11 44 ALA A O 18
ATOM 33282 N N . VAL A 1 46 ? 5.217 -5.481 -28.418 1.00 33.31 45 VAL A N 18
ATOM 33283 C CA . VAL A 1 46 ? 5.304 -6.346 -29.589 1.00 11.13 45 VAL A CA 18
ATOM 33284 C C . VAL A 1 46 ? 4.732 -7.728 -29.295 1.00 22.21 45 VAL A C 18
ATOM 33285 O O . VAL A 1 46 ? 4.758 -8.617 -30.147 1.00 65.22 45 VAL A O 18
ATOM 33298 N N . LEU A 1 47 ? 4.215 -7.903 -28.084 1.00 22.22 46 LEU A N 18
ATOM 33299 C CA . LEU A 1 47 ? 3.635 -9.178 -27.676 1.00 64.43 46 LEU A CA 18
ATOM 33300 C C . LEU A 1 47 ? 2.282 -9.400 -28.345 1.00 3.33 46 LEU A C 18
ATOM 33301 O O . LEU A 1 47 ? 1.870 -8.626 -29.210 1.00 65.21 46 LEU A O 18
ATOM 33317 N N . THR A 1 48 ? 1.593 -10.460 -27.936 1.00 74.43 47 THR A N 18
ATOM 33318 C CA . THR A 1 48 ? 0.285 -10.783 -28.494 1.00 65.33 47 THR A CA 18
ATOM 33319 C C . THR A 1 48 ? -0.326 -9.577 -29.197 1.00 45.43 47 THR A C 18
ATOM 33320 O O . THR A 1 48 ? -0.604 -9.602 -30.396 1.00 51.33 47 THR A O 18
ATOM 33331 N N . PRO A 1 49 ? -0.539 -8.493 -28.436 1.00 54.14 48 PRO A N 18
ATOM 33332 C CA . PRO A 1 49 ? -1.119 -7.255 -28.967 1.00 22.25 48 PRO A CA 18
ATOM 33333 C C . PRO A 1 49 ? -0.167 -6.526 -29.909 1.00 24.53 48 PRO A C 18
ATOM 33334 O O . PRO A 1 49 ? 0.162 -5.360 -29.694 1.00 70.12 48 PRO A O 18
ATOM 33345 N N . ALA A 1 50 ? 0.273 -7.222 -30.953 1.00 13.33 49 ALA A N 18
ATOM 33346 C CA . ALA A 1 50 ? 1.185 -6.639 -31.929 1.00 21.41 49 ALA A CA 18
ATOM 33347 C C . ALA A 1 50 ? 1.595 -7.667 -32.979 1.00 15.23 49 ALA A C 18
ATOM 33348 O O . ALA A 1 50 ? 1.460 -7.430 -34.179 1.00 13.43 49 ALA A O 18
ATOM 33355 N N . ALA A 1 51 ? 2.096 -8.809 -32.519 1.00 13.53 50 ALA A N 18
ATOM 33356 C CA . ALA A 1 51 ? 2.524 -9.872 -33.418 1.00 74.54 50 ALA A CA 18
ATOM 33357 C C . ALA A 1 51 ? 1.373 -10.339 -34.303 1.00 52.15 50 ALA A C 18
ATOM 33358 O O . ALA A 1 51 ? 1.592 -10.927 -35.362 1.00 53.54 50 ALA A O 18
ATOM 33365 N N . GLN A 1 52 ? 0.148 -10.074 -33.862 1.00 14.33 51 GLN A N 18
ATOM 33366 C CA . GLN A 1 52 ? -1.037 -10.468 -34.614 1.00 73.43 51 GLN A CA 18
ATOM 33367 C C . GLN A 1 52 ? -0.901 -10.086 -36.084 1.00 63.55 51 GLN A C 18
ATOM 33368 O O . GLN A 1 52 ? -1.344 -10.818 -36.969 1.00 21.32 51 GLN A O 18
ATOM 33382 N N . GLU A 1 53 ? -0.285 -8.936 -36.337 1.00 42.22 52 GLU A N 18
ATOM 33383 C CA . GLU A 1 53 ? -0.092 -8.457 -37.701 1.00 5.01 52 GLU A CA 18
ATOM 33384 C C . GLU A 1 53 ? 0.687 -9.475 -38.530 1.00 0.34 52 GLU A C 18
ATOM 33385 O O . GLU A 1 53 ? 0.159 -10.050 -39.481 1.00 71.32 52 GLU A O 18
ATOM 33397 N N . ARG A 1 54 ? 1.946 -9.690 -38.161 1.00 75.51 53 ARG A N 18
ATOM 33398 C CA . ARG A 1 54 ? 2.798 -10.637 -38.871 1.00 11.23 53 ARG A CA 18
ATOM 33399 C C . ARG A 1 54 ? 2.217 -12.046 -38.805 1.00 63.43 53 ARG A C 18
ATOM 33400 O O . ARG A 1 54 ? 2.098 -12.728 -39.824 1.00 74.12 53 ARG A O 18
ATOM 33421 N N . LEU A 1 55 ? 1.859 -12.478 -37.601 1.00 10.50 54 LEU A N 18
ATOM 33422 C CA . LEU A 1 55 ? 1.291 -13.806 -37.402 1.00 21.52 54 LEU A CA 18
ATOM 33423 C C . LEU A 1 55 ? 0.142 -14.059 -38.373 1.00 3.11 54 LEU A C 18
ATOM 33424 O O . LEU A 1 55 ? 0.004 -15.156 -38.916 1.00 11.43 54 LEU A O 18
ATOM 33440 N N . HIS A 1 56 ? -0.679 -13.036 -38.589 1.00 63.11 55 HIS A N 18
ATOM 33441 C CA . HIS A 1 56 ? -1.814 -13.146 -39.498 1.00 35.24 55 HIS A CA 18
ATOM 33442 C C . HIS A 1 56 ? -1.343 -13.324 -40.938 1.00 30.13 55 HIS A C 18
ATOM 33443 O O . HIS A 1 56 ? -1.802 -14.221 -41.645 1.00 55.10 55 HIS A O 18
ATOM 33457 N N . ARG A 1 57 ? -0.425 -12.464 -41.365 1.00 44.21 56 ARG A N 18
ATOM 33458 C CA . ARG A 1 57 ? 0.107 -12.525 -42.721 1.00 62.02 56 ARG A CA 18
ATOM 33459 C C . ARG A 1 57 ? 0.729 -13.890 -43.000 1.00 74.44 56 ARG A C 18
ATOM 33460 O O . ARG A 1 57 ? 0.248 -14.640 -43.851 1.00 13.13 56 ARG A O 18
ATOM 33481 N N . ILE A 1 58 ? 1.799 -14.206 -42.280 1.00 3.25 57 ILE A N 18
ATOM 33482 C CA . ILE A 1 58 ? 2.486 -15.480 -42.449 1.00 74.55 57 ILE A CA 18
ATOM 33483 C C . ILE A 1 58 ? 1.506 -16.647 -42.372 1.00 2.33 57 ILE A C 18
ATOM 33484 O O . ILE A 1 58 ? 1.712 -17.685 -42.999 1.00 63.12 57 ILE A O 18
ATOM 33500 N N . GLN A 1 59 ? 0.440 -16.466 -41.599 1.00 30.40 58 GLN A N 18
ATOM 33501 C CA . GLN A 1 59 ? -0.572 -17.504 -41.440 1.00 52.05 58 GLN A CA 18
ATOM 33502 C C . GLN A 1 59 ? -1.315 -17.745 -42.751 1.00 4.13 58 GLN A C 18
ATOM 33503 O O . GLN A 1 59 ? -1.594 -18.887 -43.118 1.00 23.25 58 GLN A O 18
ATOM 33517 N N . LEU A 1 60 ? -1.632 -16.663 -43.452 1.00 54.44 59 LEU A N 18
ATOM 33518 C CA . LEU A 1 60 ? -2.343 -16.756 -44.723 1.00 13.12 59 LEU A CA 18
ATOM 33519 C C . LEU A 1 60 ? -1.624 -17.699 -45.682 1.00 4.14 59 LEU A C 18
ATOM 33520 O O . LEU A 1 60 ? -2.254 -18.500 -46.372 1.00 53.51 59 LEU A O 18
ATOM 33536 N N . VAL A 1 61 ? -0.298 -17.600 -45.718 1.00 14.14 60 VAL A N 18
ATOM 33537 C CA . VAL A 1 61 ? 0.508 -18.446 -46.589 1.00 20.20 60 VAL A CA 18
ATOM 33538 C C . VAL A 1 61 ? 0.613 -19.863 -46.035 1.00 43.33 60 VAL A C 18
ATOM 33539 O O . VAL A 1 61 ? 0.209 -20.827 -46.685 1.00 64.23 60 VAL A O 18
ATOM 33552 N N . LYS A 1 62 ? 1.159 -19.982 -44.829 1.00 54.35 61 LYS A N 18
ATOM 33553 C CA . LYS A 1 62 ? 1.316 -21.280 -44.185 1.00 64.13 61 LYS A CA 18
ATOM 33554 C C . LYS A 1 62 ? 0.151 -21.565 -43.243 1.00 61.21 61 LYS A C 18
ATOM 33555 O O . LYS A 1 62 ? 0.175 -21.176 -42.076 1.00 22.52 61 LYS A O 18
ATOM 33574 N N . ALA A 1 63 ? -0.867 -22.247 -43.758 1.00 23.42 62 ALA A N 18
ATOM 33575 C CA . ALA A 1 63 ? -2.039 -22.587 -42.961 1.00 70.41 62 ALA A CA 18
ATOM 33576 C C . ALA A 1 63 ? -1.666 -23.497 -41.796 1.00 23.15 62 ALA A C 18
ATOM 33577 O O . ALA A 1 63 ? -1.885 -23.154 -40.633 1.00 65.45 62 ALA A O 18
ATOM 33584 N N . ASP A 1 64 ? -1.102 -24.657 -42.114 1.00 33.33 63 ASP A N 18
ATOM 33585 C CA . ASP A 1 64 ? -0.698 -25.617 -41.092 1.00 51.53 63 ASP A CA 18
ATOM 33586 C C . ASP A 1 64 ? 0.236 -24.967 -40.076 1.00 63.23 63 ASP A C 18
ATOM 33587 O O . ASP A 1 64 ? 0.136 -25.218 -38.875 1.00 63.51 63 ASP A O 18
ATOM 33596 N N . LYS A 1 65 ? 1.146 -24.131 -40.566 1.00 74.41 64 LYS A N 18
ATOM 33597 C CA . LYS A 1 65 ? 2.099 -23.445 -39.702 1.00 52.02 64 LYS A CA 18
ATOM 33598 C C . LYS A 1 65 ? 1.394 -22.414 -38.826 1.00 24.22 64 LYS A C 18
ATOM 33599 O O . LYS A 1 65 ? 1.940 -21.967 -37.817 1.00 53.24 64 LYS A O 18
ATOM 33618 N N . ALA A 1 66 ? 0.180 -22.043 -39.217 1.00 14.04 65 ALA A N 18
ATOM 33619 C CA . ALA A 1 66 ? -0.600 -21.068 -38.464 1.00 52.04 65 ALA A CA 18
ATOM 33620 C C . ALA A 1 66 ? -1.460 -21.751 -37.407 1.00 33.23 65 ALA A C 18
ATOM 33621 O O . ALA A 1 66 ? -1.387 -21.419 -36.224 1.00 3.34 65 ALA A O 18
ATOM 33628 N N . ARG A 1 67 ? -2.276 -22.707 -37.841 1.00 5.05 66 ARG A N 18
ATOM 33629 C CA . ARG A 1 67 ? -3.151 -23.435 -36.931 1.00 32.54 66 ARG A CA 18
ATOM 33630 C C . ARG A 1 67 ? -2.357 -24.031 -35.772 1.00 1.34 66 ARG A C 18
ATOM 33631 O O . ARG A 1 67 ? -2.865 -24.156 -34.658 1.00 54.42 66 ARG A O 18
ATOM 33652 N N . GLU A 1 68 ? -1.108 -24.396 -36.043 1.00 21.31 67 GLU A N 18
ATOM 33653 C CA . GLU A 1 68 ? -0.245 -24.980 -35.023 1.00 3.43 67 GLU A CA 18
ATOM 33654 C C . GLU A 1 68 ? 0.250 -23.911 -34.052 1.00 53.33 67 GLU A C 18
ATOM 33655 O O . GLU A 1 68 ? 0.534 -24.196 -32.889 1.00 43.00 67 GLU A O 18
ATOM 33667 N N . VAL A 1 69 ? 0.350 -22.678 -34.540 1.00 21.12 68 VAL A N 18
ATOM 33668 C CA . VAL A 1 69 ? 0.809 -21.566 -33.717 1.00 4.51 68 VAL A CA 18
ATOM 33669 C C . VAL A 1 69 ? -0.312 -21.041 -32.827 1.00 25.03 68 VAL A C 18
ATOM 33670 O O . VAL A 1 69 ? -0.060 -20.501 -31.750 1.00 55.41 68 VAL A O 18
ATOM 33683 N N . GLU A 1 70 ? -1.549 -21.205 -33.284 1.00 0.00 69 GLU A N 18
ATOM 33684 C CA . GLU A 1 70 ? -2.709 -20.747 -32.528 1.00 61.22 69 GLU A CA 18
ATOM 33685 C C . GLU A 1 70 ? -3.113 -21.775 -31.475 1.00 62.54 69 GLU A C 18
ATOM 33686 O O . GLU A 1 70 ? -3.694 -21.431 -30.447 1.00 0.11 69 GLU A O 18
ATOM 33698 N N . ALA A 1 71 ? -2.801 -23.040 -31.741 1.00 44.44 70 ALA A N 18
ATOM 33699 C CA . ALA A 1 71 ? -3.129 -24.118 -30.817 1.00 71.15 70 ALA A CA 18
ATOM 33700 C C . ALA A 1 71 ? -2.297 -24.022 -29.543 1.00 51.12 70 ALA A C 18
ATOM 33701 O O . ALA A 1 71 ? -2.800 -24.249 -28.442 1.00 74.42 70 ALA A O 18
ATOM 33708 N N . LEU A 1 72 ? -1.022 -23.685 -29.699 1.00 43.41 71 LEU A N 18
ATOM 33709 C CA . LEU A 1 72 ? -0.119 -23.559 -28.560 1.00 42.12 71 LEU A CA 18
ATOM 33710 C C . LEU A 1 72 ? -0.362 -22.251 -27.814 1.00 41.34 71 LEU A C 18
ATOM 33711 O O . LEU A 1 72 ? -0.341 -22.213 -26.584 1.00 30.52 71 LEU A O 18
ATOM 33727 N N . ILE A 1 73 ? -0.594 -21.181 -28.567 1.00 51.23 72 ILE A N 18
ATOM 33728 C CA . ILE A 1 73 ? -0.845 -19.872 -27.977 1.00 44.21 72 ILE A CA 18
ATOM 33729 C C . ILE A 1 73 ? -1.815 -19.974 -26.805 1.00 51.34 72 ILE A C 18
ATOM 33730 O O . ILE A 1 73 ? -1.748 -19.188 -25.859 1.00 24.42 72 ILE A O 18
ATOM 33746 N N . LEU A 1 74 ? -2.717 -20.947 -26.874 1.00 64.01 73 LEU A N 18
ATOM 33747 C CA . LEU A 1 74 ? -3.701 -21.154 -25.818 1.00 31.03 73 LEU A CA 18
ATOM 33748 C C . LEU A 1 74 ? -3.018 -21.379 -24.473 1.00 25.12 73 LEU A C 18
ATOM 33749 O O . LEU A 1 74 ? -3.342 -20.722 -23.484 1.00 61.20 73 LEU A O 18
ATOM 33765 N N . GLN A 1 75 ? -2.069 -22.310 -24.445 1.00 51.23 74 GLN A N 18
ATOM 33766 C CA . GLN A 1 75 ? -1.339 -22.620 -23.222 1.00 1.32 74 GLN A CA 18
ATOM 33767 C C . GLN A 1 75 ? -0.186 -21.643 -23.014 1.00 14.15 74 GLN A C 18
ATOM 33768 O O . GLN A 1 75 ? 0.101 -21.238 -21.888 1.00 54.30 74 GLN A O 18
ATOM 33782 N N . ASN A 1 76 ? 0.471 -21.269 -24.107 1.00 31.24 75 ASN A N 18
ATOM 33783 C CA . ASN A 1 76 ? 1.593 -20.340 -24.043 1.00 64.22 75 ASN A CA 18
ATOM 33784 C C . ASN A 1 76 ? 1.187 -19.043 -23.351 1.00 5.24 75 ASN A C 18
ATOM 33785 O O . ASN A 1 76 ? 1.802 -18.635 -22.365 1.00 54.13 75 ASN A O 18
ATOM 33796 N N . ALA A 1 77 ? 0.148 -18.400 -23.873 1.00 44.40 76 ALA A N 18
ATOM 33797 C CA . ALA A 1 77 ? -0.342 -17.150 -23.304 1.00 25.42 76 ALA A CA 18
ATOM 33798 C C . ALA A 1 77 ? -0.739 -17.331 -21.843 1.00 21.42 76 ALA A C 18
ATOM 33799 O O . ALA A 1 77 ? -0.468 -16.471 -21.006 1.00 4.12 76 ALA A O 18
ATOM 33806 N N . GLN A 1 78 ? -1.383 -18.455 -21.544 1.00 51.04 77 GLN A N 18
ATOM 33807 C CA . GLN A 1 78 ? -1.819 -18.747 -20.184 1.00 2.11 77 GLN A CA 18
ATOM 33808 C C . GLN A 1 78 ? -0.671 -18.572 -19.195 1.00 63.13 77 GLN A C 18
ATOM 33809 O O . GLN A 1 78 ? -0.887 -18.230 -18.033 1.00 24.15 77 GLN A O 18
ATOM 33823 N N . ARG A 1 79 ? 0.550 -18.809 -19.665 1.00 74.43 78 ARG A N 18
ATOM 33824 C CA . ARG A 1 79 ? 1.732 -18.680 -18.822 1.00 13.31 78 ARG A CA 18
ATOM 33825 C C . ARG A 1 79 ? 2.078 -17.211 -18.593 1.00 34.33 78 ARG A C 18
ATOM 33826 O O . ARG A 1 79 ? 2.257 -16.775 -17.456 1.00 65.44 78 ARG A O 18
ATOM 33847 N N . GLY A 1 80 ? 2.169 -16.453 -19.681 1.00 64.12 79 GLY A N 18
ATOM 33848 C CA . GLY A 1 80 ? 2.494 -15.042 -19.577 1.00 70.55 79 GLY A CA 18
ATOM 33849 C C . GLY A 1 80 ? 3.450 -14.586 -20.662 1.00 33.21 79 GLY A C 18
ATOM 33850 O O . GLY A 1 80 ? 3.818 -13.413 -20.721 1.00 14.20 79 GLY A O 18
ATOM 33854 N N . ARG A 1 81 ? 3.854 -15.516 -21.521 1.00 43.34 80 ARG A N 18
ATOM 33855 C CA . ARG A 1 81 ? 4.776 -15.203 -22.607 1.00 73.11 80 ARG A CA 18
ATOM 33856 C C . ARG A 1 81 ? 5.997 -14.453 -22.084 1.00 64.25 80 ARG A C 18
ATOM 33857 O O . ARG A 1 81 ? 6.177 -14.304 -20.875 1.00 41.31 80 ARG A O 18
ATOM 33878 N N . LEU A 1 82 ? 6.835 -13.984 -23.003 1.00 33.10 81 LEU A N 18
ATOM 33879 C CA . LEU A 1 82 ? 8.040 -13.250 -22.635 1.00 44.34 81 LEU A CA 18
ATOM 33880 C C . LEU A 1 82 ? 7.812 -11.745 -22.732 1.00 10.31 81 LEU A C 18
ATOM 33881 O O . LEU A 1 82 ? 8.088 -11.130 -23.761 1.00 42.24 81 LEU A O 18
ATOM 33897 N N . ALA A 1 83 ? 7.308 -11.157 -21.652 1.00 31.55 82 ALA A N 18
ATOM 33898 C CA . ALA A 1 83 ? 7.047 -9.724 -21.613 1.00 14.01 82 ALA A CA 18
ATOM 33899 C C . ALA A 1 83 ? 8.212 -8.970 -20.980 1.00 73.43 82 ALA A C 18
ATOM 33900 O O . ALA A 1 83 ? 8.023 -7.924 -20.361 1.00 11.54 82 ALA A O 18
ATOM 33907 N N . ASP A 1 84 ? 9.415 -9.510 -21.140 1.00 42.41 83 ASP A N 18
ATOM 33908 C CA . ASP A 1 84 ? 10.611 -8.888 -20.585 1.00 5.44 83 ASP A CA 18
ATOM 33909 C C . ASP A 1 84 ? 11.871 -9.478 -21.210 1.00 24.43 83 ASP A C 18
ATOM 33910 O O . ASP A 1 84 ? 12.866 -8.780 -21.408 1.00 13.11 83 ASP A O 18
ATOM 33919 N N . LYS A 1 85 ? 11.823 -10.770 -21.517 1.00 61.15 84 LYS A N 18
ATOM 33920 C CA . LYS A 1 85 ? 12.959 -11.457 -22.120 1.00 45.53 84 LYS A CA 18
ATOM 33921 C C . LYS A 1 85 ? 13.182 -10.985 -23.554 1.00 31.22 84 LYS A C 18
ATOM 33922 O O . LYS A 1 85 ? 14.254 -10.484 -23.894 1.00 14.22 84 LYS A O 18
ATOM 33941 N N . VAL A 1 86 ? 12.162 -11.148 -24.391 1.00 31.14 85 VAL A N 18
ATOM 33942 C CA . VAL A 1 86 ? 12.245 -10.737 -25.787 1.00 4.21 85 VAL A CA 18
ATOM 33943 C C . VAL A 1 86 ? 10.923 -10.971 -26.509 1.00 1.23 85 VAL A C 18
ATOM 33944 O O . VAL A 1 86 ? 10.075 -11.731 -26.041 1.00 61.24 85 VAL A O 18
ATOM 33957 N N . ASP A 1 87 ? 10.754 -10.313 -27.650 1.00 42.22 86 ASP A N 18
ATOM 33958 C CA . ASP A 1 87 ? 9.535 -10.450 -28.439 1.00 22.12 86 ASP A CA 18
ATOM 33959 C C . ASP A 1 87 ? 9.126 -11.915 -28.556 1.00 14.15 86 ASP A C 18
ATOM 33960 O O . ASP A 1 87 ? 9.970 -12.793 -28.725 1.00 25.33 86 ASP A O 18
ATOM 33969 N N . GLU A 1 88 ? 7.824 -12.170 -28.463 1.00 1.51 87 GLU A N 18
ATOM 33970 C CA . GLU A 1 88 ? 7.304 -13.528 -28.556 1.00 72.53 87 GLU A CA 18
ATOM 33971 C C . GLU A 1 88 ? 7.251 -13.992 -30.009 1.00 73.12 87 GLU A C 18
ATOM 33972 O O . GLU A 1 88 ? 7.513 -15.156 -30.310 1.00 62.03 87 GLU A O 18
ATOM 33984 N N . ALA A 1 89 ? 6.909 -13.072 -30.905 1.00 74.45 88 ALA A N 18
ATOM 33985 C CA . ALA A 1 89 ? 6.822 -13.385 -32.326 1.00 62.45 88 ALA A CA 18
ATOM 33986 C C . ALA A 1 89 ? 8.098 -14.059 -32.819 1.00 25.43 88 ALA A C 18
ATOM 33987 O O . ALA A 1 89 ? 8.057 -15.149 -33.390 1.00 61.45 88 ALA A O 18
ATOM 33994 N N . THR A 1 90 ? 9.233 -13.404 -32.594 1.00 21.02 89 THR A N 18
ATOM 33995 C CA . THR A 1 90 ? 10.521 -13.939 -33.016 1.00 43.01 89 THR A CA 18
ATOM 33996 C C . THR A 1 90 ? 10.693 -15.384 -32.561 1.00 13.42 89 THR A C 18
ATOM 33997 O O . THR A 1 90 ? 11.348 -16.183 -33.231 1.00 32.11 89 THR A O 18
ATOM 34008 N N . LEU A 1 91 ? 10.100 -15.713 -31.419 1.00 30.15 90 LEU A N 18
ATOM 34009 C CA . LEU A 1 91 ? 10.186 -17.064 -30.873 1.00 44.45 90 LEU A CA 18
ATOM 34010 C C . LEU A 1 91 ? 9.277 -18.019 -31.640 1.00 23.25 90 LEU A C 18
ATOM 34011 O O . LEU A 1 91 ? 9.680 -19.130 -31.987 1.00 12.04 90 LEU A O 18
ATOM 34027 N N . ILE A 1 92 ? 8.051 -17.579 -31.902 1.00 3.05 91 ILE A N 18
ATOM 34028 C CA . ILE A 1 92 ? 7.087 -18.394 -32.630 1.00 31.05 91 ILE A CA 18
ATOM 34029 C C . ILE A 1 92 ? 7.543 -18.635 -34.065 1.00 30.15 91 ILE A C 18
ATOM 34030 O O . ILE A 1 92 ? 7.398 -19.736 -34.595 1.00 54.33 91 ILE A O 18
ATOM 34046 N N . GLU A 1 93 ? 8.097 -17.599 -34.686 1.00 12.52 92 GLU A N 18
ATOM 34047 C CA . GLU A 1 93 ? 8.575 -17.699 -36.060 1.00 4.24 92 GLU A CA 18
ATOM 34048 C C . GLU A 1 93 ? 9.857 -18.523 -36.130 1.00 64.32 92 GLU A C 18
ATOM 34049 O O . GLU A 1 93 ? 10.218 -19.042 -37.188 1.00 2.13 92 GLU A O 18
ATOM 34061 N N . LEU A 1 94 ? 10.542 -18.640 -34.998 1.00 0.42 93 LEU A N 18
ATOM 34062 C CA . LEU A 1 94 ? 11.785 -19.401 -34.930 1.00 12.53 93 LEU A CA 18
ATOM 34063 C C . LEU A 1 94 ? 11.507 -20.874 -34.649 1.00 53.24 93 LEU A C 18
ATOM 34064 O O . LEU A 1 94 ? 12.154 -21.757 -35.213 1.00 62.21 93 LEU A O 18
ATOM 34080 N N . LEU A 1 95 ? 10.539 -21.132 -33.777 1.00 74.22 94 LEU A N 18
ATOM 34081 C CA . LEU A 1 95 ? 10.172 -22.499 -33.423 1.00 63.24 94 LEU A CA 18
ATOM 34082 C C . LEU A 1 95 ? 9.309 -23.130 -34.511 1.00 32.30 94 LEU A C 18
ATOM 34083 O O . LEU A 1 95 ? 9.470 -24.305 -34.840 1.00 44.05 94 LEU A O 18
ATOM 34099 N N . GLN A 1 96 ? 8.394 -22.341 -35.065 1.00 70.42 95 GLN A N 18
ATOM 34100 C CA . GLN A 1 96 ? 7.506 -22.823 -36.117 1.00 24.41 95 GLN A CA 18
ATOM 34101 C C . GLN A 1 96 ? 8.299 -23.227 -37.356 1.00 22.55 95 GLN A C 18
ATOM 34102 O O . GLN A 1 96 ? 7.917 -24.150 -38.074 1.00 73.32 95 GLN A O 18
ATOM 34116 N N . GLN A 1 97 ? 9.404 -22.530 -37.598 1.00 63.13 96 GLN A N 18
ATOM 34117 C CA . GLN A 1 97 ? 10.250 -22.816 -38.751 1.00 71.51 96 GLN A CA 18
ATOM 34118 C C . GLN A 1 97 ? 10.995 -24.134 -38.566 1.00 23.03 96 GLN A C 18
ATOM 34119 O O . GLN A 1 97 ? 11.475 -24.730 -39.531 1.00 5.24 96 GLN A O 18
ATOM 34133 N N . THR A 1 98 ? 11.089 -24.585 -37.318 1.00 42.25 97 THR A N 18
ATOM 34134 C CA . THR A 1 98 ? 11.777 -25.831 -37.006 1.00 4.10 97 THR A CA 18
ATOM 34135 C C . THR A 1 98 ? 10.804 -26.880 -36.480 1.00 50.32 97 THR A C 18
ATOM 34136 O O . THR A 1 98 ? 11.157 -27.697 -35.630 1.00 71.12 97 THR A O 18
ATOM 34147 N N . SER A 1 99 ? 9.577 -26.851 -36.992 1.00 25.23 98 SER A N 18
ATOM 34148 C CA . SER A 1 99 ? 8.552 -27.798 -36.571 1.00 34.21 98 SER A CA 18
ATOM 34149 C C . SER A 1 99 ? 9.065 -29.232 -36.665 1.00 14.05 98 SER A C 18
ATOM 34150 O O . SER A 1 99 ? 8.665 -30.098 -35.886 1.00 43.35 98 SER A O 18
ATOM 34158 N N . ALA A 1 100 ? 9.952 -29.475 -37.623 1.00 44.43 99 ALA A N 18
ATOM 34159 C CA . ALA A 1 100 ? 10.522 -30.802 -37.819 1.00 3.14 99 ALA A CA 18
ATOM 34160 C C . ALA A 1 100 ? 11.330 -31.237 -36.601 1.00 23.12 99 ALA A C 18
ATOM 34161 O O . ALA A 1 100 ? 11.461 -32.429 -36.324 1.00 74.13 99 ALA A O 18
ATOM 34168 N N . ALA A 1 101 ? 11.872 -30.263 -35.877 1.00 15.14 100 ALA A N 18
ATOM 34169 C CA . ALA A 1 101 ? 12.666 -30.546 -34.688 1.00 12.14 100 ALA A CA 18
ATOM 34170 C C . ALA A 1 101 ? 11.776 -30.724 -33.462 1.00 54.24 100 ALA A C 18
ATOM 34171 O O . ALA A 1 101 ? 11.905 -31.702 -32.726 1.00 3.52 100 ALA A O 18
ATOM 34178 N N . SER A 1 102 ? 10.872 -29.772 -33.250 1.00 21.42 101 SER A N 18
ATOM 34179 C CA . SER A 1 102 ? 9.963 -29.822 -32.111 1.00 22.14 101 SER A CA 18
ATOM 34180 C C . SER A 1 102 ? 8.888 -28.745 -32.226 1.00 24.43 101 SER A C 18
ATOM 34181 O O . SER A 1 102 ? 7.746 -29.029 -32.585 1.00 21.22 101 SER A O 18
ATOM 34189 N N . ALA A 1 103 ? 9.264 -27.508 -31.918 1.00 71.20 102 ALA A N 18
ATOM 34190 C CA . ALA A 1 103 ? 8.334 -26.388 -31.988 1.00 40.14 102 ALA A CA 18
ATOM 34191 C C . ALA A 1 103 ? 7.142 -26.605 -31.063 1.00 32.03 102 ALA A C 18
ATOM 34192 O O . ALA A 1 103 ? 7.141 -27.521 -30.241 1.00 74.33 102 ALA A O 18
ATOM 34199 N N . ALA A 1 104 ? 6.129 -25.756 -31.201 1.00 10.31 103 ALA A N 18
ATOM 34200 C CA . ALA A 1 104 ? 4.930 -25.856 -30.378 1.00 3.03 103 ALA A CA 18
ATOM 34201 C C . ALA A 1 104 ? 5.203 -25.391 -28.951 1.00 65.32 103 ALA A C 18
ATOM 34202 O O . ALA A 1 104 ? 6.354 -25.190 -28.562 1.00 41.44 103 ALA A O 18
ATOM 34209 N N . LYS A 1 105 ? 4.139 -25.222 -28.175 1.00 34.31 104 LYS A N 18
ATOM 34210 C CA . LYS A 1 105 ? 4.263 -24.782 -26.790 1.00 54.35 104 LYS A CA 18
ATOM 34211 C C . LYS A 1 105 ? 3.071 -25.250 -25.962 1.00 31.14 104 LYS A C 18
ATOM 34212 O O . LYS A 1 105 ? 2.107 -24.510 -25.771 1.00 34.50 104 LYS A O 18
ATOM 34231 N N . ASN A 1 106 ? 3.146 -26.483 -25.470 1.00 55.22 105 ASN A N 18
ATOM 34232 C CA . ASN A 1 106 ? 2.073 -27.049 -24.661 1.00 32.24 105 ASN A CA 18
ATOM 34233 C C . ASN A 1 106 ? 2.621 -28.070 -23.669 1.00 21.35 105 ASN A C 18
ATOM 34234 O O . ASN A 1 106 ? 2.766 -27.783 -22.480 1.00 5.41 105 ASN A O 18
ATOM 34245 N N . THR A 1 107 ? 2.925 -29.266 -24.165 1.00 11.30 106 THR A N 18
ATOM 34246 C CA . THR A 1 107 ? 3.457 -30.330 -23.323 1.00 74.14 106 THR A CA 18
ATOM 34247 C C . THR A 1 107 ? 3.931 -31.510 -24.164 1.00 31.34 106 THR A C 18
ATOM 34248 O O . THR A 1 107 ? 3.443 -31.754 -25.267 1.00 55.33 106 THR A O 18
ATOM 34259 N N . PRO A 1 108 ? 4.905 -32.263 -23.631 1.00 42.04 107 PRO A N 18
ATOM 34260 C CA . PRO A 1 108 ? 5.466 -33.432 -24.316 1.00 11.31 107 PRO A CA 18
ATOM 34261 C C . PRO A 1 108 ? 4.477 -34.590 -24.390 1.00 20.15 107 PRO A C 18
ATOM 34262 O O . PRO A 1 108 ? 4.286 -35.320 -23.417 1.00 11.04 107 PRO A O 18
ATOM 34273 N N . LYS A 1 109 ? 3.850 -34.754 -25.550 1.00 24.13 108 LYS A N 18
ATOM 34274 C CA . LYS A 1 109 ? 2.882 -35.825 -25.752 1.00 32.00 108 LYS A CA 18
ATOM 34275 C C . LYS A 1 109 ? 2.534 -35.972 -27.230 1.00 15.42 108 LYS A C 18
ATOM 34276 O O . LYS A 1 109 ? 2.459 -37.084 -27.753 1.00 14.51 108 LYS A O 18
ATOM 34295 N N . VAL A 1 110 ? 2.323 -34.842 -27.898 1.00 72.24 109 VAL A N 18
ATOM 34296 C CA . VAL A 1 110 ? 1.985 -34.845 -29.317 1.00 22.12 109 VAL A CA 18
ATOM 34297 C C . VAL A 1 110 ? 3.007 -34.055 -30.127 1.00 11.25 109 VAL A C 18
ATOM 34298 O O . VAL A 1 110 ? 3.462 -34.502 -31.180 1.00 22.23 109 VAL A O 18
ATOM 34311 N N . THR A 1 111 ? 3.365 -32.875 -29.628 1.00 31.51 110 THR A N 18
ATOM 34312 C CA . THR A 1 111 ? 4.333 -32.021 -30.305 1.00 34.43 110 THR A CA 18
ATOM 34313 C C . THR A 1 111 ? 5.751 -32.550 -30.127 1.00 63.12 110 THR A C 18
ATOM 34314 O O . THR A 1 111 ? 6.691 -32.053 -30.747 1.00 0.43 110 THR A O 18
ATOM 34325 N N . MET A 1 112 ? 5.899 -33.562 -29.278 1.00 10.41 111 MET A N 18
ATOM 34326 C CA . MET A 1 112 ? 7.204 -34.159 -29.021 1.00 3.11 111 MET A CA 18
ATOM 34327 C C . MET A 1 112 ? 8.183 -33.118 -28.488 1.00 2.51 111 MET A C 18
ATOM 34328 O O . MET A 1 112 ? 8.973 -32.551 -29.243 1.00 50.42 111 MET A O 18
ATOM 34342 N N . ARG A 1 113 ? 8.125 -32.871 -27.183 1.00 44.43 112 ARG A N 18
ATOM 34343 C CA . ARG A 1 113 ? 9.006 -31.896 -26.550 1.00 70.24 112 ARG A CA 18
ATOM 34344 C C . ARG A 1 113 ? 8.761 -30.498 -27.110 1.00 45.05 112 ARG A C 18
ATOM 34345 O O . ARG A 1 113 ? 9.624 -29.926 -27.778 1.00 32.33 112 ARG A O 18
ATOM 34366 N N . ARG A 1 114 ? 7.581 -29.954 -26.835 1.00 13.12 113 ARG A N 18
ATOM 34367 C CA . ARG A 1 114 ? 7.222 -28.624 -27.312 1.00 42.14 113 ARG A CA 18
ATOM 34368 C C . ARG A 1 114 ? 8.386 -27.652 -27.141 1.00 23.43 113 ARG A C 18
ATOM 34369 O O . ARG A 1 114 ? 9.218 -27.817 -26.248 1.00 44.24 113 ARG A O 18
ATOM 34390 N N . ARG A 1 115 ? 8.438 -26.641 -28.001 1.00 61.14 114 ARG A N 18
ATOM 34391 C CA . ARG A 1 115 ? 9.501 -25.644 -27.946 1.00 73.50 114 ARG A CA 18
ATOM 34392 C C . ARG A 1 115 ? 9.645 -25.082 -26.535 1.00 45.10 114 ARG A C 18
ATOM 34393 O O . ARG A 1 115 ? 8.667 -24.973 -25.796 1.00 2.35 114 ARG A O 18
ATOM 34414 N N . PHE A 1 116 ? 10.872 -24.727 -26.168 1.00 44.32 115 PHE A N 18
ATOM 34415 C CA . PHE A 1 116 ? 11.146 -24.177 -24.846 1.00 12.24 115 PHE A CA 18
ATOM 34416 C C . PHE A 1 116 ? 11.835 -22.820 -24.953 1.00 2.33 115 PHE A C 18
ATOM 34417 O O . PHE A 1 116 ? 13.023 -22.738 -25.265 1.00 1.32 115 PHE A O 18
ATOM 34434 N N . SER A 1 117 ? 11.080 -21.757 -24.692 1.00 24.10 116 SER A N 18
ATOM 34435 C CA . SER A 1 117 ? 11.616 -20.403 -24.763 1.00 44.21 116 SER A CA 18
ATOM 34436 C C . SER A 1 117 ? 12.997 -20.330 -24.117 1.00 35.11 116 SER A C 18
ATOM 34437 O O . SER A 1 117 ? 13.120 -20.300 -22.892 1.00 51.33 116 SER A O 18
ATOM 34445 N N . ASP A 1 118 ? 14.032 -20.303 -24.949 1.00 55.22 117 ASP A N 18
ATOM 34446 C CA . ASP A 1 118 ? 15.404 -20.233 -24.461 1.00 12.33 117 ASP A CA 18
ATOM 34447 C C . ASP A 1 118 ? 15.641 -18.937 -23.692 1.00 3.15 117 ASP A C 18
ATOM 34448 O O . ASP A 1 118 ? 16.432 -18.899 -22.749 1.00 22.02 117 ASP A O 18
ATOM 34457 N N . ASP A 1 119 ? 14.953 -17.877 -24.101 1.00 35.41 118 ASP A N 18
ATOM 34458 C CA . ASP A 1 119 ? 15.088 -16.579 -23.451 1.00 23.24 118 ASP A CA 18
ATOM 34459 C C . ASP A 1 119 ? 14.864 -16.699 -21.946 1.00 40.14 118 ASP A C 18
ATOM 34460 O O . ASP A 1 119 ? 15.453 -15.957 -21.160 1.00 52.10 118 ASP A O 18
ATOM 34469 N N . ASP A 1 120 ? 14.009 -17.636 -21.554 1.00 33.42 119 ASP A N 18
ATOM 34470 C CA . ASP A 1 120 ? 13.706 -17.853 -20.144 1.00 22.42 119 ASP A CA 18
ATOM 34471 C C . ASP A 1 120 ? 14.609 -18.932 -19.554 1.00 65.11 119 ASP A C 18
ATOM 34472 O O . ASP A 1 120 ? 14.984 -18.870 -18.383 1.00 42.00 119 ASP A O 18
ATOM 34481 N N . ASP A 1 121 ? 14.954 -19.920 -20.372 1.00 62.14 120 ASP A N 18
ATOM 34482 C CA . ASP A 1 121 ? 15.813 -21.013 -19.932 1.00 65.01 120 ASP A CA 18
ATOM 34483 C C . ASP A 1 121 ? 17.227 -20.848 -20.481 1.00 42.21 120 ASP A C 18
ATOM 34484 O O . ASP A 1 121 ? 17.863 -21.820 -20.888 1.00 23.22 120 ASP A O 18
ATOM 34493 N N . ASP A 1 122 ? 17.712 -19.611 -20.491 1.00 32.05 121 ASP A N 18
ATOM 34494 C CA . ASP A 1 122 ? 19.050 -19.318 -20.990 1.00 23.03 121 ASP A CA 18
ATOM 34495 C C . ASP A 1 122 ? 20.080 -19.406 -19.867 1.00 50.45 121 ASP A C 18
ATOM 34496 O O . ASP A 1 122 ? 21.181 -18.867 -19.978 1.00 45.20 121 ASP A O 18
ATOM 34505 N N . PHE A 1 123 ? 19.714 -20.087 -18.787 1.00 74.11 122 PHE A N 18
ATOM 34506 C CA . PHE A 1 123 ? 20.605 -20.244 -17.643 1.00 54.53 122 PHE A CA 18
ATOM 34507 C C . PHE A 1 123 ? 20.305 -21.538 -16.894 1.00 21.53 122 PHE A C 18
ATOM 34508 O O . PHE A 1 123 ? 20.055 -22.489 -16.709 1.00 64.01 122 PHE A O 18
ATOM 34525 N N . SER A 1 1 ? 12.238 18.709 15.119 1.00 51.21 0 SER A N 19
ATOM 34526 C CA . SER A 1 1 ? 13.529 18.374 14.530 1.00 41.33 0 SER A CA 19
ATOM 34527 C C . SER A 1 1 ? 14.158 19.597 13.869 1.00 3.20 0 SER A C 19
ATOM 34528 O O . SER A 1 1 ? 13.905 19.883 12.699 1.00 24.11 0 SER A O 19
ATOM 34536 N N . MET A 1 2 ? 14.979 20.315 14.628 1.00 3.33 1 MET A N 19
ATOM 34537 C CA . MET A 1 2 ? 15.646 21.507 14.117 1.00 42.11 1 MET A CA 19
ATOM 34538 C C . MET A 1 2 ? 17.105 21.547 14.561 1.00 70.51 1 MET A C 19
ATOM 34539 O O . MET A 1 2 ? 17.407 21.918 15.695 1.00 65.44 1 MET A O 19
ATOM 34553 N N . GLN A 1 3 ? 18.004 21.161 13.660 1.00 14.55 2 GLN A N 19
ATOM 34554 C CA . GLN A 1 3 ? 19.430 21.152 13.961 1.00 3.44 2 GLN A CA 19
ATOM 34555 C C . GLN A 1 3 ? 20.252 20.935 12.695 1.00 3.12 2 GLN A C 19
ATOM 34556 O O . GLN A 1 3 ? 19.755 20.452 11.678 1.00 34.11 2 GLN A O 19
ATOM 34570 N N . PRO A 1 4 ? 21.541 21.300 12.756 1.00 5.22 3 PRO A N 19
ATOM 34571 C CA . PRO A 1 4 ? 22.460 21.154 11.623 1.00 10.40 3 PRO A CA 19
ATOM 34572 C C . PRO A 1 4 ? 22.786 19.695 11.325 1.00 32.21 3 PRO A C 19
ATOM 34573 O O . PRO A 1 4 ? 22.606 18.824 12.175 1.00 21.24 3 PRO A O 19
ATOM 34584 N N . GLU A 1 5 ? 23.266 19.436 10.113 1.00 61.12 4 GLU A N 19
ATOM 34585 C CA . GLU A 1 5 ? 23.616 18.081 9.704 1.00 24.21 4 GLU A CA 19
ATOM 34586 C C . GLU A 1 5 ? 25.129 17.922 9.585 1.00 5.31 4 GLU A C 19
ATOM 34587 O O . GLU A 1 5 ? 25.622 17.204 8.716 1.00 74.12 4 GLU A O 19
ATOM 34599 N N . GLU A 1 6 ? 25.861 18.599 10.465 1.00 15.42 5 GLU A N 19
ATOM 34600 C CA . GLU A 1 6 ? 27.317 18.535 10.458 1.00 62.23 5 GLU A CA 19
ATOM 34601 C C . GLU A 1 6 ? 27.802 17.136 10.830 1.00 12.50 5 GLU A C 19
ATOM 34602 O O . GLU A 1 6 ? 28.788 16.643 10.283 1.00 70.22 5 GLU A O 19
ATOM 34614 N N . PHE A 1 7 ? 27.101 16.504 11.765 1.00 23.53 6 PHE A N 19
ATOM 34615 C CA . PHE A 1 7 ? 27.460 15.163 12.213 1.00 70.21 6 PHE A CA 19
ATOM 34616 C C . PHE A 1 7 ? 26.589 14.111 11.532 1.00 62.01 6 PHE A C 19
ATOM 34617 O O . PHE A 1 7 ? 26.273 13.077 12.119 1.00 64.40 6 PHE A O 19
ATOM 34634 N N . ALA A 1 8 ? 26.204 14.384 10.290 1.00 43.24 7 ALA A N 19
ATOM 34635 C CA . ALA A 1 8 ? 25.372 13.462 9.528 1.00 54.05 7 ALA A CA 19
ATOM 34636 C C . ALA A 1 8 ? 26.182 12.267 9.038 1.00 23.21 7 ALA A C 19
ATOM 34637 O O . ALA A 1 8 ? 27.315 12.055 9.469 1.00 21.34 7 ALA A O 19
ATOM 34644 N N . ALA A 1 9 ? 25.594 11.488 8.136 1.00 41.44 8 ALA A N 19
ATOM 34645 C CA . ALA A 1 9 ? 26.263 10.315 7.587 1.00 53.11 8 ALA A CA 19
ATOM 34646 C C . ALA A 1 9 ? 26.075 10.233 6.076 1.00 60.12 8 ALA A C 19
ATOM 34647 O O . ALA A 1 9 ? 26.765 10.913 5.317 1.00 11.33 8 ALA A O 19
ATOM 34654 N N . ALA A 1 10 ? 25.138 9.395 5.645 1.00 34.14 9 ALA A N 19
ATOM 34655 C CA . ALA A 1 10 ? 24.859 9.225 4.225 1.00 73.01 9 ALA A CA 19
ATOM 34656 C C . ALA A 1 10 ? 26.150 9.158 3.416 1.00 32.01 9 ALA A C 19
ATOM 34657 O O . ALA A 1 10 ? 26.357 9.946 2.494 1.00 4.33 9 ALA A O 19
ATOM 34664 N N . ALA A 1 11 ? 27.015 8.212 3.768 1.00 14.20 10 ALA A N 19
ATOM 34665 C CA . ALA A 1 11 ? 28.285 8.042 3.074 1.00 72.13 10 ALA A CA 19
ATOM 34666 C C . ALA A 1 11 ? 28.152 7.053 1.921 1.00 70.23 10 ALA A C 19
ATOM 34667 O O . ALA A 1 11 ? 28.140 7.444 0.753 1.00 24.24 10 ALA A O 19
ATOM 34674 N N . ARG A 1 12 ? 28.053 5.771 2.256 1.00 72.44 11 ARG A N 19
ATOM 34675 C CA . ARG A 1 12 ? 27.923 4.725 1.247 1.00 12.55 11 ARG A CA 19
ATOM 34676 C C . ARG A 1 12 ? 29.136 4.708 0.323 1.00 45.12 11 ARG A C 19
ATOM 34677 O O . ARG A 1 12 ? 30.074 5.485 0.497 1.00 11.53 11 ARG A O 19
ATOM 34698 N N . GLY A 1 13 ? 29.112 3.815 -0.662 1.00 35.43 12 GLY A N 19
ATOM 34699 C CA . GLY A 1 13 ? 30.215 3.712 -1.599 1.00 0.05 12 GLY A CA 19
ATOM 34700 C C . GLY A 1 13 ? 29.748 3.474 -3.021 1.00 31.12 12 GLY A C 19
ATOM 34701 O O . GLY A 1 13 ? 30.086 4.233 -3.928 1.00 11.00 12 GLY A O 19
ATOM 34705 N N . GLY A 1 14 ? 28.969 2.414 -3.217 1.00 12.32 13 GLY A N 19
ATOM 34706 C CA . GLY A 1 14 ? 28.469 2.096 -4.542 1.00 11.15 13 GLY A CA 19
ATOM 34707 C C . GLY A 1 14 ? 29.569 2.063 -5.584 1.00 10.41 13 GLY A C 19
ATOM 34708 O O . GLY A 1 14 ? 29.313 2.252 -6.773 1.00 71.24 13 GLY A O 19
ATOM 34712 N N . PHE A 1 15 ? 30.798 1.825 -5.138 1.00 12.22 14 PHE A N 19
ATOM 34713 C CA . PHE A 1 15 ? 31.942 1.771 -6.040 1.00 52.35 14 PHE A CA 19
ATOM 34714 C C . PHE A 1 15 ? 32.758 0.503 -5.809 1.00 1.01 14 PHE A C 19
ATOM 34715 O O . PHE A 1 15 ? 33.978 0.499 -5.968 1.00 71.13 14 PHE A O 19
ATOM 34732 N N . GLY A 1 16 ? 32.074 -0.573 -5.431 1.00 5.03 15 GLY A N 19
ATOM 34733 C CA . GLY A 1 16 ? 32.751 -1.832 -5.182 1.00 63.43 15 GLY A CA 19
ATOM 34734 C C . GLY A 1 16 ? 33.380 -2.410 -6.435 1.00 53.10 15 GLY A C 19
ATOM 34735 O O . GLY A 1 16 ? 34.565 -2.738 -6.449 1.00 23.14 15 GLY A O 19
ATOM 34739 N N . GLY A 1 17 ? 32.582 -2.536 -7.491 1.00 61.04 16 GLY A N 19
ATOM 34740 C CA . GLY A 1 17 ? 33.085 -3.080 -8.740 1.00 14.24 16 GLY A CA 19
ATOM 34741 C C . GLY A 1 17 ? 32.028 -3.856 -9.501 1.00 1.40 16 GLY A C 19
ATOM 34742 O O . GLY A 1 17 ? 31.289 -3.287 -10.305 1.00 4.41 16 GLY A O 19
ATOM 34746 N N . ASP A 1 18 ? 31.957 -5.158 -9.249 1.00 53.04 17 ASP A N 19
ATOM 34747 C CA . ASP A 1 18 ? 30.983 -6.014 -9.918 1.00 2.42 17 ASP A CA 19
ATOM 34748 C C . ASP A 1 18 ? 30.835 -5.624 -11.385 1.00 74.33 17 ASP A C 19
ATOM 34749 O O . ASP A 1 18 ? 29.721 -5.497 -11.894 1.00 64.43 17 ASP A O 19
ATOM 34758 N N . ALA A 1 19 ? 31.964 -5.435 -12.059 1.00 62.23 18 ALA A N 19
ATOM 34759 C CA . ALA A 1 19 ? 31.960 -5.061 -13.468 1.00 73.22 18 ALA A CA 19
ATOM 34760 C C . ALA A 1 19 ? 31.125 -6.036 -14.292 1.00 51.31 18 ALA A C 19
ATOM 34761 O O . ALA A 1 19 ? 30.537 -5.660 -15.305 1.00 54.33 18 ALA A O 19
ATOM 34768 N N . GLU A 1 20 ? 31.079 -7.289 -13.851 1.00 1.24 19 GLU A N 19
ATOM 34769 C CA . GLU A 1 20 ? 30.317 -8.317 -14.550 1.00 0.15 19 GLU A CA 19
ATOM 34770 C C . GLU A 1 20 ? 28.861 -8.321 -14.091 1.00 65.32 19 GLU A C 19
ATOM 34771 O O . GLU A 1 20 ? 27.941 -8.319 -14.909 1.00 11.43 19 GLU A O 19
ATOM 34783 N N . LYS A 1 21 ? 28.661 -8.329 -12.778 1.00 1.33 20 LYS A N 19
ATOM 34784 C CA . LYS A 1 21 ? 27.319 -8.333 -12.208 1.00 51.10 20 LYS A 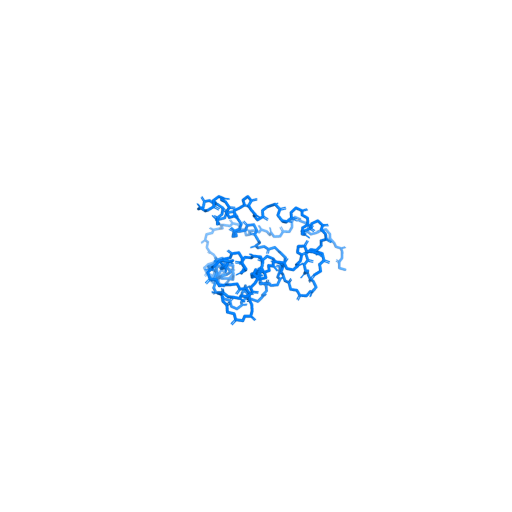CA 19
ATOM 34785 C C . LYS A 1 21 ? 26.528 -7.113 -12.669 1.00 44.41 20 LYS A C 19
ATOM 34786 O O . LYS A 1 21 ? 25.468 -7.243 -13.279 1.00 15.21 20 LYS A O 19
ATOM 34805 N N . ALA A 1 22 ? 27.053 -5.927 -12.375 1.00 20.53 21 ALA A N 19
ATOM 34806 C CA . ALA A 1 22 ? 26.398 -4.684 -12.762 1.00 72.53 21 ALA A CA 19
ATOM 34807 C C . ALA A 1 22 ? 26.061 -4.682 -14.250 1.00 3.13 21 ALA A C 19
ATOM 34808 O O . ALA A 1 22 ? 25.097 -4.048 -14.678 1.00 12.43 21 ALA A O 19
ATOM 34815 N N . LYS A 1 23 ? 26.863 -5.395 -15.034 1.00 52.50 22 LYS A N 19
ATOM 34816 C CA . LYS A 1 23 ? 26.650 -5.476 -16.474 1.00 45.53 22 LYS A CA 19
ATOM 34817 C C . LYS A 1 23 ? 25.205 -5.846 -16.791 1.00 40.42 22 LYS A C 19
ATOM 34818 O O . LYS A 1 23 ? 24.551 -5.192 -17.603 1.00 11.20 22 LYS A O 19
ATOM 34837 N N . ALA A 1 24 ? 24.713 -6.897 -16.144 1.00 54.12 23 ALA A N 19
ATOM 34838 C CA . ALA A 1 24 ? 23.344 -7.351 -16.355 1.00 33.02 23 ALA A CA 19
ATOM 34839 C C . ALA A 1 24 ? 22.435 -6.904 -15.214 1.00 65.23 23 ALA A C 19
ATOM 34840 O O . ALA A 1 24 ? 21.322 -6.432 -15.443 1.00 64.02 23 ALA A O 19
ATOM 34847 N N . ALA A 1 25 ? 22.918 -7.057 -13.985 1.00 73.33 24 ALA A N 19
ATOM 34848 C CA . ALA A 1 25 ? 22.149 -6.668 -12.809 1.00 65.23 24 ALA A CA 19
ATOM 34849 C C . ALA A 1 25 ? 21.601 -5.253 -12.955 1.00 45.42 24 ALA A C 19
ATOM 34850 O O . ALA A 1 25 ? 20.393 -5.034 -12.872 1.00 5.12 24 ALA A O 19
ATOM 34857 N N . GLU A 1 26 ? 22.498 -4.295 -13.173 1.00 31.34 25 GLU A N 19
ATOM 34858 C CA . GLU A 1 26 ? 22.102 -2.900 -13.328 1.00 64.53 25 GLU A CA 19
ATOM 34859 C C . GLU A 1 26 ? 21.334 -2.695 -14.631 1.00 1.14 25 GLU A C 19
ATOM 34860 O O . GLU A 1 26 ? 20.251 -2.111 -14.639 1.00 33.41 25 GLU A O 19
ATOM 34872 N N . ALA A 1 27 ? 21.904 -3.178 -15.730 1.00 21.34 26 ALA A N 19
ATOM 34873 C CA . ALA A 1 27 ? 21.273 -3.049 -17.037 1.00 62.43 26 ALA A CA 19
ATOM 34874 C C . ALA A 1 27 ? 19.806 -3.461 -16.982 1.00 12.42 26 ALA A C 19
ATOM 34875 O O . ALA A 1 27 ? 18.969 -2.902 -17.690 1.00 71.25 26 ALA A O 19
ATOM 34882 N N . GLN A 1 28 ? 19.502 -4.440 -16.136 1.00 61.14 27 GLN A N 19
ATOM 34883 C CA . GLN A 1 28 ? 18.135 -4.926 -15.991 1.00 22.24 27 GLN A CA 19
ATOM 34884 C C . GLN A 1 28 ? 17.176 -3.776 -15.703 1.00 50.12 27 GLN A C 19
ATOM 34885 O O . GLN A 1 28 ? 16.185 -3.592 -16.408 1.00 54.24 27 GLN A O 19
ATOM 34899 N N . GLU A 1 29 ? 17.478 -3.005 -14.663 1.00 24.51 28 GLU A N 19
ATOM 34900 C CA . GLU A 1 29 ? 16.641 -1.874 -14.282 1.00 43.34 28 GLU A CA 19
ATOM 34901 C C . GLU A 1 29 ? 16.924 -0.665 -15.170 1.00 5.13 28 GLU A C 19
ATOM 34902 O O . GLU A 1 29 ? 16.011 0.065 -15.552 1.00 12.53 28 GLU A O 19
ATOM 34914 N N . ALA A 1 30 ? 18.197 -0.461 -15.493 1.00 3.22 29 ALA A N 19
ATOM 34915 C CA . ALA A 1 30 ? 18.602 0.658 -16.336 1.00 34.44 29 ALA A CA 19
ATOM 34916 C C . ALA A 1 30 ? 17.853 0.642 -17.664 1.00 41.51 29 ALA A C 19
ATOM 34917 O O . ALA A 1 30 ? 17.137 1.587 -17.995 1.00 2.35 29 ALA A O 19
ATOM 34924 N N . MET A 1 31 ? 18.024 -0.436 -18.422 1.00 42.31 30 MET A N 19
ATOM 34925 C CA . MET A 1 31 ? 17.364 -0.573 -19.715 1.00 53.00 30 MET A CA 19
ATOM 34926 C C . MET A 1 31 ? 15.859 -0.358 -19.583 1.00 23.35 30 MET A C 19
ATOM 34927 O O . MET A 1 31 ? 15.248 0.337 -20.395 1.00 23.54 30 MET A O 19
ATOM 34941 N N . ARG A 1 32 ? 15.269 -0.959 -18.555 1.00 34.13 31 ARG A N 19
ATOM 34942 C CA . ARG A 1 32 ? 13.836 -0.834 -18.318 1.00 35.44 31 ARG A CA 19
ATOM 34943 C C . ARG A 1 32 ? 13.424 0.633 -18.232 1.00 62.41 31 ARG A C 19
ATOM 34944 O O . ARG A 1 32 ? 12.482 1.062 -18.898 1.00 5.23 31 ARG A O 19
ATOM 34965 N N . GLN A 1 33 ? 14.137 1.394 -17.408 1.00 54.54 32 GLN A N 19
ATOM 34966 C CA . GLN A 1 33 ? 13.844 2.812 -17.235 1.00 43.54 32 GLN A CA 19
ATOM 34967 C C . GLN A 1 33 ? 13.836 3.534 -18.579 1.00 13.32 32 GLN A C 19
ATOM 34968 O O . GLN A 1 33 ? 13.144 4.538 -18.750 1.00 21.24 32 GLN A O 19
ATOM 34982 N N . GLN A 1 34 ? 14.609 3.017 -19.528 1.00 74.41 33 GLN A N 19
ATOM 34983 C CA . GLN A 1 34 ? 14.690 3.613 -20.856 1.00 40.40 33 GLN A CA 19
ATOM 34984 C C . GLN A 1 34 ? 13.550 3.124 -21.744 1.00 4.14 33 GLN A C 19
ATOM 34985 O O . GLN A 1 34 ? 12.775 3.922 -22.271 1.00 23.53 33 GLN A O 19
ATOM 34999 N N . MET A 1 35 ? 13.455 1.808 -21.904 1.00 43.34 34 MET A N 19
ATOM 35000 C CA . MET A 1 35 ? 12.409 1.213 -22.728 1.00 2.10 34 MET A CA 19
ATOM 35001 C C . MET A 1 35 ? 11.847 -0.043 -22.069 1.00 41.42 34 MET A C 19
ATOM 35002 O O . MET A 1 35 ? 12.268 -0.422 -20.977 1.00 63.22 34 MET A O 19
ATOM 35016 N N . GLU A 1 36 ? 10.894 -0.682 -22.740 1.00 41.33 35 GLU A N 19
ATOM 35017 C CA . GLU A 1 36 ? 10.275 -1.894 -22.218 1.00 15.11 35 GLU A CA 19
ATOM 35018 C C . GLU A 1 36 ? 9.413 -1.582 -20.998 1.00 14.02 35 GLU A C 19
ATOM 35019 O O . GLU A 1 36 ? 9.914 -1.495 -19.877 1.00 71.25 35 GLU A O 19
ATOM 35031 N N . GLU A 1 37 ? 8.114 -1.414 -21.225 1.00 74.15 36 GLU A N 19
ATOM 35032 C CA . GLU A 1 37 ? 7.182 -1.110 -20.145 1.00 65.42 36 GLU A CA 19
ATOM 35033 C C . GLU A 1 37 ? 6.051 -2.133 -20.098 1.00 60.35 36 GLU A C 19
ATOM 35034 O O . GLU A 1 37 ? 5.382 -2.379 -21.101 1.00 53.25 36 GLU A O 19
ATOM 35046 N N . GLN A 1 38 ? 5.845 -2.726 -18.927 1.00 22.02 37 GLN A N 19
ATOM 35047 C CA . GLN A 1 38 ? 4.796 -3.723 -18.750 1.00 21.14 37 GLN A CA 19
ATOM 35048 C C . GLN A 1 38 ? 3.484 -3.248 -19.364 1.00 13.51 37 GLN A C 19
ATOM 35049 O O . GLN A 1 38 ? 2.703 -4.047 -19.880 1.00 30.30 37 GLN A O 19
ATOM 35063 N N . ARG A 1 39 ? 3.247 -1.941 -19.304 1.00 63.12 38 ARG A N 19
ATOM 35064 C CA . ARG A 1 39 ? 2.028 -1.359 -19.853 1.00 64.43 38 ARG A CA 19
ATOM 35065 C C . ARG A 1 39 ? 1.781 -1.856 -21.275 1.00 24.22 38 ARG A C 19
ATOM 35066 O O . ARG A 1 39 ? 0.759 -2.482 -21.555 1.00 61.12 38 ARG A O 19
ATOM 35087 N N . ARG A 1 40 ? 2.724 -1.572 -22.167 1.00 61.35 39 ARG A N 19
ATOM 35088 C CA . ARG A 1 40 ? 2.608 -1.989 -23.560 1.00 11.41 39 ARG A CA 19
ATOM 35089 C C . ARG A 1 40 ? 3.068 -3.433 -23.736 1.00 2.32 39 ARG A C 19
ATOM 35090 O O . ARG A 1 40 ? 2.429 -4.217 -24.438 1.00 43.21 39 ARG A O 19
ATOM 35111 N N . ILE A 1 41 ? 4.180 -3.776 -23.094 1.00 71.22 40 ILE A N 19
ATOM 35112 C CA . ILE A 1 41 ? 4.725 -5.125 -23.180 1.00 33.44 40 ILE A CA 19
ATOM 35113 C C . ILE A 1 41 ? 3.660 -6.169 -22.859 1.00 64.41 40 ILE A C 19
ATOM 35114 O O . ILE A 1 41 ? 3.662 -7.264 -23.421 1.00 33.32 40 ILE A O 19
ATOM 35130 N N . MET A 1 42 ? 2.752 -5.822 -21.954 1.00 11.54 41 MET A N 19
ATOM 35131 C CA . MET A 1 42 ? 1.679 -6.728 -21.561 1.00 2.15 41 MET A CA 19
ATOM 35132 C C . MET A 1 42 ? 0.430 -6.490 -22.403 1.00 64.15 41 MET A C 19
ATOM 35133 O O . MET A 1 42 ? -0.178 -7.434 -22.910 1.00 13.23 41 MET A O 19
ATOM 35147 N N . LEU A 1 43 ? 0.053 -5.225 -22.550 1.00 43.21 42 LEU A N 19
ATOM 35148 C CA . LEU A 1 43 ? -1.124 -4.863 -23.332 1.00 40.00 42 LEU A CA 19
ATOM 35149 C C . LEU A 1 43 ? -1.120 -5.572 -24.682 1.00 63.15 42 LEU A C 19
ATOM 35150 O O . LEU A 1 43 ? -2.088 -6.239 -25.048 1.00 11.33 42 LEU A O 19
ATOM 35166 N N . ARG A 1 44 ? -0.023 -5.425 -25.419 1.00 30.23 43 ARG A N 19
ATOM 35167 C CA . ARG A 1 44 ? 0.108 -6.052 -26.728 1.00 73.43 43 ARG A CA 19
ATOM 35168 C C . ARG A 1 44 ? 0.200 -7.570 -26.597 1.00 44.15 43 ARG A C 19
ATOM 35169 O O . ARG A 1 44 ? -0.202 -8.306 -27.498 1.00 22.11 43 ARG A O 19
ATOM 35190 N N . ALA A 1 45 ? 0.734 -8.030 -25.470 1.00 74.15 44 ALA A N 19
ATOM 35191 C CA . ALA A 1 45 ? 0.878 -9.459 -25.221 1.00 53.13 44 ALA A CA 19
ATOM 35192 C C . ALA A 1 45 ? -0.480 -10.117 -24.999 1.00 62.25 44 ALA A C 19
ATOM 35193 O O . ALA A 1 45 ? -0.659 -11.303 -25.276 1.00 65.44 44 ALA A O 19
ATOM 35200 N N . VAL A 1 46 ? -1.434 -9.340 -24.498 1.00 33.15 45 VAL A N 19
ATOM 35201 C CA . VAL A 1 46 ? -2.776 -9.848 -24.239 1.00 13.22 45 VAL A CA 19
ATOM 35202 C C . VAL A 1 46 ? -3.615 -9.858 -25.512 1.00 0.11 45 VAL A C 19
ATOM 35203 O O . VAL A 1 46 ? -4.471 -10.724 -25.698 1.00 13.34 45 VAL A O 19
ATOM 35216 N N . LEU A 1 47 ? -3.363 -8.891 -26.387 1.00 14.30 46 LEU A N 19
ATOM 35217 C CA . LEU A 1 47 ? -4.095 -8.788 -27.645 1.00 10.31 46 LEU A CA 19
ATOM 35218 C C . LEU A 1 47 ? -3.862 -10.020 -28.513 1.00 33.33 46 LEU A C 19
ATOM 35219 O O . LEU A 1 47 ? -3.093 -10.912 -28.152 1.00 3.53 46 LEU A O 19
ATOM 35235 N N . THR A 1 48 ? -4.531 -10.064 -29.661 1.00 21.31 47 THR A N 19
ATOM 35236 C CA . THR A 1 48 ? -4.397 -11.186 -30.581 1.00 64.42 47 THR A CA 19
ATOM 35237 C C . THR A 1 48 ? -3.039 -11.169 -31.275 1.00 32.23 47 THR A C 19
ATOM 35238 O O . THR A 1 48 ? -2.409 -10.123 -31.434 1.00 35.24 47 THR A O 19
ATOM 35249 N N . PRO A 1 49 ? -2.576 -12.354 -31.699 1.00 64.12 48 PRO A N 19
ATOM 35250 C CA . PRO A 1 49 ? -1.288 -12.501 -32.384 1.00 40.02 48 PRO A CA 19
ATOM 35251 C C . PRO A 1 49 ? -1.303 -11.895 -33.784 1.00 34.35 48 PRO A C 19
ATOM 35252 O O . PRO A 1 49 ? -2.229 -11.170 -34.146 1.00 1.42 48 PRO A O 19
ATOM 35263 N N . ALA A 1 50 ? -0.273 -12.199 -34.566 1.00 41.50 49 ALA A N 19
ATOM 35264 C CA . ALA A 1 50 ? -0.170 -11.686 -35.927 1.00 2.35 49 ALA A CA 19
ATOM 35265 C C . ALA A 1 50 ? 0.301 -12.771 -36.888 1.00 70.43 49 ALA A C 19
ATOM 35266 O O . ALA A 1 50 ? 0.947 -12.484 -37.895 1.00 62.13 49 ALA A O 19
ATOM 35273 N N . ALA A 1 51 ? -0.027 -14.020 -36.570 1.00 44.44 50 ALA A N 19
ATOM 35274 C CA . ALA A 1 51 ? 0.362 -15.148 -37.407 1.00 71.03 50 ALA A CA 19
ATOM 35275 C C . ALA A 1 51 ? -0.320 -15.081 -38.770 1.00 24.32 50 ALA A C 19
ATOM 35276 O O . ALA A 1 51 ? 0.195 -15.607 -39.757 1.00 14.32 50 ALA A O 19
ATOM 35283 N N . GLN A 1 52 ? -1.479 -14.433 -38.815 1.00 41.14 51 GLN A N 19
ATOM 35284 C CA . GLN A 1 52 ? -2.231 -14.300 -40.058 1.00 3.55 51 GLN A CA 19
ATOM 35285 C C . GLN A 1 52 ? -1.312 -13.908 -41.210 1.00 53.24 51 GLN A C 19
ATOM 35286 O O . GLN A 1 52 ? -1.476 -14.382 -42.334 1.00 44.42 51 GLN A O 19
ATOM 35300 N N . GLU A 1 53 ? -0.347 -13.040 -40.923 1.00 52.11 52 GLU A N 19
ATOM 35301 C CA . GLU A 1 53 ? 0.596 -12.584 -41.937 1.00 62.24 52 GLU A CA 19
ATOM 35302 C C . GLU A 1 53 ? 1.459 -13.740 -42.436 1.00 5.42 52 GLU A C 19
ATOM 35303 O O . GLU A 1 53 ? 1.361 -14.147 -43.593 1.00 62.42 52 GLU A O 19
ATOM 35315 N N . ARG A 1 54 ? 2.305 -14.262 -41.554 1.00 2.23 53 ARG A N 19
ATOM 35316 C CA . ARG A 1 54 ? 3.187 -15.369 -41.904 1.00 3.44 53 ARG A CA 19
ATOM 35317 C C . ARG A 1 54 ? 2.390 -16.544 -42.460 1.00 73.41 53 ARG A C 19
ATOM 35318 O O . ARG A 1 54 ? 2.656 -17.023 -43.564 1.00 3.35 53 ARG A O 19
ATOM 35339 N N . LEU A 1 55 ? 1.411 -17.006 -41.690 1.00 21.14 54 LEU A N 19
ATOM 35340 C CA . LEU A 1 55 ? 0.574 -18.127 -42.105 1.00 2.42 54 LEU A CA 19
ATOM 35341 C C . LEU A 1 55 ? 0.089 -17.942 -43.539 1.00 13.41 54 LEU A C 19
ATOM 35342 O O . LEU A 1 55 ? 0.022 -18.898 -44.311 1.00 74.42 54 LEU A O 19
ATOM 35358 N N . HIS A 1 56 ? -0.247 -16.704 -43.890 1.00 32.15 55 HIS A N 19
ATOM 35359 C CA . HIS A 1 56 ? -0.724 -16.393 -45.232 1.00 41.24 55 HIS A CA 19
ATOM 35360 C C . HIS A 1 56 ? 0.369 -16.639 -46.268 1.00 5.13 55 HIS A C 19
ATOM 35361 O O . HIS A 1 56 ? 0.202 -17.446 -47.182 1.00 33.32 55 HIS A O 19
ATOM 35375 N N . ARG A 1 57 ? 1.488 -15.937 -46.118 1.00 22.20 56 ARG A N 19
ATOM 35376 C CA . ARG A 1 57 ? 2.608 -16.078 -47.041 1.00 72.21 56 ARG A CA 19
ATOM 35377 C C . ARG A 1 57 ? 3.122 -17.515 -47.057 1.00 11.24 56 ARG A C 19
ATOM 35378 O O . ARG A 1 57 ? 3.151 -18.162 -48.103 1.00 65.55 56 ARG A O 19
ATOM 35399 N N . ILE A 1 58 ? 3.526 -18.006 -45.890 1.00 1.31 57 ILE A N 19
ATOM 35400 C CA . ILE A 1 58 ? 4.038 -19.365 -45.770 1.00 23.02 57 ILE A CA 19
ATOM 35401 C C . ILE A 1 58 ? 3.101 -20.367 -46.436 1.00 13.54 57 ILE A C 19
ATOM 35402 O O . ILE A 1 58 ? 3.534 -21.417 -46.908 1.00 70.00 57 ILE A O 19
ATOM 35418 N N . GLN A 1 59 ? 1.815 -20.032 -46.470 1.00 72.33 58 GLN A N 19
ATOM 35419 C CA . GLN A 1 59 ? 0.816 -20.902 -47.080 1.00 21.53 58 GLN A CA 19
ATOM 35420 C C . GLN A 1 59 ? 0.891 -20.835 -48.601 1.00 60.05 58 GLN A C 19
ATOM 35421 O O . GLN A 1 59 ? 0.838 -21.860 -49.282 1.00 65.23 58 GLN A O 19
ATOM 35435 N N . LEU A 1 60 ? 1.014 -19.622 -49.129 1.00 73.35 59 LEU A N 19
ATOM 35436 C CA . LEU A 1 60 ? 1.096 -19.421 -50.572 1.00 13.50 59 LEU A CA 19
ATOM 35437 C C . LEU A 1 60 ? 2.078 -20.402 -51.204 1.00 53.31 59 LEU A C 19
ATOM 35438 O O . LEU A 1 60 ? 1.850 -20.901 -52.306 1.00 43.22 59 LEU A O 19
ATOM 35454 N N . VAL A 1 61 ? 3.170 -20.676 -50.498 1.00 11.23 60 VAL A N 19
ATOM 35455 C CA . VAL A 1 61 ? 4.185 -21.600 -50.988 1.00 24.02 60 VAL A CA 19
ATOM 35456 C C . VAL A 1 61 ? 4.036 -22.973 -50.342 1.00 64.01 60 VAL A C 19
ATOM 35457 O O . VAL A 1 61 ? 3.899 -23.984 -51.031 1.00 62.11 60 VAL A O 19
ATOM 35470 N N . LYS A 1 62 ? 4.064 -23.002 -49.014 1.00 33.20 61 LYS A N 19
ATOM 35471 C CA . LYS A 1 62 ? 3.930 -24.251 -48.273 1.00 11.33 61 LYS A CA 19
ATOM 35472 C C . LYS A 1 62 ? 2.582 -24.320 -47.562 1.00 0.40 61 LYS A C 19
ATOM 35473 O O . LYS A 1 62 ? 2.456 -23.907 -46.410 1.00 32.05 61 LYS A O 19
ATOM 35492 N N . ALA A 1 63 ? 1.578 -24.845 -48.257 1.00 1.15 62 ALA A N 19
ATOM 35493 C CA . ALA A 1 63 ? 0.241 -24.971 -47.690 1.00 51.11 62 ALA A CA 19
ATOM 35494 C C . ALA A 1 63 ? 0.249 -25.872 -46.460 1.00 14.22 62 ALA A C 19
ATOM 35495 O O . ALA A 1 63 ? -0.502 -25.648 -45.510 1.00 51.11 62 ALA A O 19
ATOM 35502 N N . ASP A 1 64 ? 1.101 -26.891 -46.484 1.00 15.21 63 ASP A N 19
ATOM 35503 C CA . ASP A 1 64 ? 1.206 -27.826 -45.370 1.00 11.22 63 ASP A CA 19
ATOM 35504 C C . ASP A 1 64 ? 1.910 -27.178 -44.182 1.00 24.23 63 ASP A C 19
ATOM 35505 O O . ASP A 1 64 ? 1.417 -27.221 -43.054 1.00 61.24 63 ASP A O 19
ATOM 35514 N N . LYS A 1 65 ? 3.068 -26.579 -44.441 1.00 74.14 64 LYS A N 19
ATOM 35515 C CA . LYS A 1 65 ? 3.841 -25.922 -43.395 1.00 3.13 64 LYS A CA 19
ATOM 35516 C C . LYS A 1 65 ? 3.045 -24.786 -42.761 1.00 52.44 64 LYS A C 19
ATOM 35517 O O . LYS A 1 65 ? 3.285 -24.411 -41.614 1.00 72.10 64 LYS A O 19
ATOM 35536 N N . ALA A 1 66 ? 2.095 -24.242 -43.516 1.00 64.12 65 ALA A N 19
ATOM 35537 C CA . ALA A 1 66 ? 1.262 -23.151 -43.027 1.00 75.30 65 ALA A CA 19
ATOM 35538 C C . ALA A 1 66 ? 0.020 -23.684 -42.319 1.00 62.05 65 ALA A C 19
ATOM 35539 O O . ALA A 1 66 ? -0.249 -23.334 -41.170 1.00 61.32 65 ALA A O 19
ATOM 35546 N N . ARG A 1 67 ? -0.733 -24.531 -43.013 1.00 51.14 66 ARG A N 19
ATOM 35547 C CA . ARG A 1 67 ? -1.947 -25.110 -42.452 1.00 34.23 66 ARG A CA 19
ATOM 35548 C C . ARG A 1 67 ? -1.659 -25.784 -41.113 1.00 74.23 66 ARG A C 19
ATOM 35549 O O . ARG A 1 67 ? -2.526 -25.850 -40.242 1.00 61.22 66 ARG A O 19
ATOM 35570 N N . GLU A 1 68 ? -0.437 -26.283 -40.959 1.00 20.33 67 GLU A N 19
ATOM 35571 C CA . GLU A 1 68 ? -0.036 -26.953 -39.727 1.00 73.31 67 GLU A CA 19
ATOM 35572 C C . GLU A 1 68 ? 0.184 -25.943 -38.605 1.00 42.10 67 GLU A C 19
ATOM 35573 O O . GLU A 1 68 ? 0.021 -26.261 -37.427 1.00 23.10 67 GLU A O 19
ATOM 35585 N N . VAL A 1 69 ? 0.557 -24.723 -38.980 1.00 35.02 68 VAL A N 19
ATOM 35586 C CA . VAL A 1 69 ? 0.799 -23.665 -38.006 1.00 62.04 68 VAL A CA 19
ATOM 35587 C C . VAL A 1 69 ? -0.502 -22.983 -37.600 1.00 33.00 68 VAL A C 19
ATOM 35588 O O . VAL A 1 69 ? -0.607 -22.426 -36.508 1.00 34.23 68 VAL A O 19
ATOM 35601 N N . GLU A 1 70 ? -1.491 -23.032 -38.487 1.00 15.43 69 GLU A N 19
ATOM 35602 C CA . GLU A 1 70 ? -2.787 -22.418 -38.220 1.00 2.45 69 GLU A CA 19
ATOM 35603 C C . GLU A 1 70 ? -3.813 -23.469 -37.808 1.00 21.43 69 GLU A C 19
ATOM 35604 O O . GLU A 1 70 ? -4.932 -23.140 -37.417 1.00 74.01 69 GLU A O 19
ATOM 35616 N N . ALA A 1 71 ? -3.422 -24.736 -37.899 1.00 31.31 70 ALA A N 19
ATOM 35617 C CA . ALA A 1 71 ? -4.306 -25.837 -37.535 1.00 11.41 70 ALA A CA 19
ATOM 35618 C C . ALA A 1 71 ? -4.597 -25.835 -36.038 1.00 55.51 70 ALA A C 19
ATOM 35619 O O . ALA A 1 71 ? -5.754 -25.757 -35.620 1.00 44.13 70 ALA A O 19
ATOM 35626 N N . LEU A 1 72 ? -3.543 -25.921 -35.235 1.00 0.11 71 LEU A N 19
ATOM 35627 C CA . LEU A 1 72 ? -3.686 -25.930 -33.783 1.00 43.31 71 LEU A CA 19
ATOM 35628 C C . LEU A 1 72 ? -4.315 -24.631 -33.290 1.00 2.51 71 LEU A C 19
ATOM 35629 O O . LEU A 1 72 ? -4.819 -24.560 -32.169 1.00 24.15 71 LEU A O 19
ATOM 35645 N N . ILE A 1 73 ? -4.284 -23.606 -34.135 1.00 44.03 72 ILE A N 19
ATOM 35646 C CA . ILE A 1 73 ? -4.854 -22.311 -33.786 1.00 44.43 72 ILE A CA 19
ATOM 35647 C C . ILE A 1 73 ? -6.323 -22.443 -33.401 1.00 52.41 72 ILE A C 19
ATOM 35648 O O . ILE A 1 73 ? -6.844 -21.649 -32.616 1.00 32.42 72 ILE A O 19
ATOM 35664 N N . LEU A 1 74 ? -6.987 -23.450 -33.957 1.00 65.22 73 LEU A N 19
ATOM 35665 C CA . LEU A 1 74 ? -8.397 -23.688 -33.671 1.00 30.42 73 LEU A CA 19
ATOM 35666 C C . LEU A 1 74 ? -8.595 -24.104 -32.216 1.00 43.25 73 LEU A C 19
ATOM 35667 O O . LEU A 1 74 ? -9.519 -23.641 -31.550 1.00 14.54 73 LEU A O 19
ATOM 35683 N N . GLN A 1 75 ? -7.719 -24.978 -31.732 1.00 4.12 74 GLN A N 19
ATOM 35684 C CA . GLN A 1 75 ? -7.797 -25.454 -30.356 1.00 3.02 74 GLN A CA 19
ATOM 35685 C C . GLN A 1 75 ? -7.183 -24.442 -29.394 1.00 25.10 74 GLN A C 19
ATOM 35686 O O . GLN A 1 75 ? -7.701 -24.216 -28.302 1.00 11.23 74 GLN A O 19
ATOM 35700 N N . ASN A 1 76 ? -6.074 -23.837 -29.808 1.00 52.41 75 ASN A N 19
ATOM 35701 C CA . ASN A 1 76 ? -5.389 -22.849 -28.982 1.00 64.24 75 ASN A CA 19
ATOM 35702 C C . ASN A 1 76 ? -6.279 -21.635 -28.734 1.00 62.22 75 ASN A C 19
ATOM 35703 O O . ASN A 1 76 ? -6.326 -21.104 -27.625 1.00 75.30 75 ASN A O 19
ATOM 35714 N N . ALA A 1 77 ? -6.983 -21.202 -29.775 1.00 1.03 76 ALA A N 19
ATOM 35715 C CA . ALA A 1 77 ? -7.873 -20.053 -29.669 1.00 55.13 76 ALA A CA 19
ATOM 35716 C C . ALA A 1 77 ? -9.033 -20.342 -28.722 1.00 71.22 76 ALA A C 19
ATOM 35717 O O . ALA A 1 77 ? -9.474 -19.464 -27.981 1.00 73.24 76 ALA A O 19
ATOM 35724 N N . GLN A 1 78 ? -9.522 -21.578 -28.753 1.00 1.23 77 GLN A N 19
ATOM 35725 C CA . GLN A 1 78 ? -10.632 -21.981 -27.897 1.00 63.12 77 GLN A CA 19
ATOM 35726 C C . GLN A 1 78 ? -10.360 -21.612 -26.443 1.00 24.44 77 GLN A C 19
ATOM 35727 O O . GLN A 1 78 ? -11.273 -21.242 -25.705 1.00 21.44 77 GLN A O 19
ATOM 35741 N N . ARG A 1 79 ? -9.098 -21.716 -26.037 1.00 72.20 78 ARG A N 19
ATOM 35742 C CA . ARG A 1 79 ? -8.706 -21.395 -24.670 1.00 34.21 78 ARG A CA 19
ATOM 35743 C C . ARG A 1 79 ? -8.687 -19.885 -24.450 1.00 73.32 78 ARG A C 19
ATOM 35744 O O . ARG A 1 79 ? -9.183 -19.388 -23.440 1.00 22.42 78 ARG A O 19
ATOM 35765 N N . GLY A 1 80 ? -8.111 -19.161 -25.404 1.00 43.44 79 GLY A N 19
ATOM 35766 C CA . GLY A 1 80 ? -8.037 -17.715 -25.296 1.00 20.40 79 GLY A CA 19
ATOM 35767 C C . GLY A 1 80 ? -6.611 -17.214 -25.185 1.00 63.21 79 GLY A C 19
ATOM 35768 O O . GLY A 1 80 ? -6.311 -16.352 -24.359 1.00 30.10 79 GLY A O 19
ATOM 35772 N N . ARG A 1 81 ? -5.728 -17.756 -26.018 1.00 73.31 80 ARG A N 19
ATOM 35773 C CA . ARG A 1 81 ? -4.325 -17.361 -26.008 1.00 10.12 80 ARG A CA 19
ATOM 35774 C C . ARG A 1 81 ? -3.736 -17.482 -24.605 1.00 73.13 80 ARG A C 19
ATOM 35775 O O . ARG A 1 81 ? -4.397 -17.960 -23.682 1.00 62.52 80 ARG A O 19
ATOM 35796 N N . LEU A 1 82 ? -2.491 -17.047 -24.453 1.00 4.42 81 LEU A N 19
ATOM 35797 C CA . LEU A 1 82 ? -1.812 -17.106 -23.163 1.00 23.51 81 LEU A CA 19
ATOM 35798 C C . LEU A 1 82 ? -2.332 -16.024 -22.223 1.00 13.11 81 LEU A C 19
ATOM 35799 O O . LEU A 1 82 ? -1.929 -15.949 -21.063 1.00 32.24 81 LEU A O 19
ATOM 35815 N N . ALA A 1 83 ? -3.232 -15.188 -22.732 1.00 23.14 82 ALA A N 19
ATOM 35816 C CA . ALA A 1 83 ? -3.811 -14.112 -21.936 1.00 62.54 82 ALA A CA 19
ATOM 35817 C C . ALA A 1 83 ? -2.812 -12.978 -21.738 1.00 2.42 82 ALA A C 19
ATOM 35818 O O . ALA A 1 83 ? -3.165 -11.802 -21.839 1.00 23.54 82 ALA A O 19
ATOM 35825 N N . ASP A 1 84 ? -1.565 -13.337 -21.455 1.00 4.55 83 ASP A N 19
ATOM 35826 C CA . ASP A 1 84 ? -0.514 -12.348 -21.242 1.00 1.21 83 ASP A CA 19
ATOM 35827 C C . ASP A 1 84 ? 0.816 -13.027 -20.929 1.00 51.41 83 ASP A C 19
ATOM 35828 O O . ASP A 1 84 ? 1.884 -12.456 -21.151 1.00 62.23 83 ASP A O 19
ATOM 35837 N N . LYS A 1 85 ? 0.743 -14.248 -20.411 1.00 4.01 84 LYS A N 19
ATOM 35838 C CA . LYS A 1 85 ? 1.940 -15.006 -20.067 1.00 64.10 84 LYS A CA 19
ATOM 35839 C C . LYS A 1 85 ? 2.993 -14.889 -21.165 1.00 73.11 84 LYS A C 19
ATOM 35840 O O . LYS A 1 85 ? 4.189 -14.804 -20.886 1.00 53.31 84 LYS A O 19
ATOM 35859 N N . VAL A 1 86 ? 2.540 -14.884 -22.415 1.00 34.52 85 VAL A N 19
ATOM 35860 C CA . VAL A 1 86 ? 3.442 -14.775 -23.555 1.00 31.22 85 VAL A CA 19
ATOM 35861 C C . VAL A 1 86 ? 2.674 -14.828 -24.871 1.00 12.04 85 VAL A C 19
ATOM 35862 O O . VAL A 1 86 ? 1.703 -15.573 -25.005 1.00 62.32 85 VAL A O 19
ATOM 35875 N N . ASP A 1 87 ? 3.115 -14.033 -25.839 1.00 10.21 86 ASP A N 19
ATOM 35876 C CA . ASP A 1 87 ? 2.470 -13.990 -27.146 1.00 41.42 86 ASP A CA 19
ATOM 35877 C C . ASP A 1 87 ? 2.279 -15.396 -27.704 1.00 73.44 86 ASP A C 19
ATOM 35878 O O . ASP A 1 87 ? 3.193 -16.219 -27.666 1.00 0.12 86 ASP A O 19
ATOM 35887 N N . GLU A 1 88 ? 1.084 -15.665 -28.222 1.00 12.13 87 GLU A N 19
ATOM 35888 C CA . GLU A 1 88 ? 0.773 -16.973 -28.786 1.00 31.13 87 GLU A CA 19
ATOM 35889 C C . GLU A 1 88 ? 1.510 -17.186 -30.105 1.00 55.21 87 GLU A C 19
ATOM 35890 O O . GLU A 1 88 ? 2.129 -18.227 -30.322 1.00 12.04 87 GLU A O 19
ATOM 35902 N N . ALA A 1 89 ? 1.437 -16.191 -30.984 1.00 34.33 88 ALA A N 19
ATOM 35903 C CA . ALA A 1 89 ? 2.097 -16.268 -32.281 1.00 20.01 88 ALA A CA 19
ATOM 35904 C C . ALA A 1 89 ? 3.589 -16.540 -32.122 1.00 41.21 88 ALA A C 19
ATOM 35905 O O . ALA A 1 89 ? 4.115 -17.513 -32.664 1.00 3.42 88 ALA A O 19
ATOM 35912 N N . THR A 1 90 ? 4.268 -15.673 -31.376 1.00 73.41 89 THR A N 19
ATOM 35913 C CA . THR A 1 90 ? 5.700 -15.819 -31.148 1.00 13.04 89 THR A CA 19
ATOM 35914 C C . THR A 1 90 ? 6.043 -17.233 -30.694 1.00 21.14 89 THR A C 19
ATOM 35915 O O . THR A 1 90 ? 7.151 -17.719 -30.926 1.00 10.01 89 THR A O 19
ATOM 35926 N N . LEU A 1 91 ? 5.087 -17.890 -30.046 1.00 2.10 90 LEU A N 19
ATOM 35927 C CA . LEU A 1 91 ? 5.288 -19.250 -29.560 1.00 24.44 90 LEU A CA 19
ATOM 35928 C C . LEU A 1 91 ? 4.992 -20.270 -30.655 1.00 13.22 90 LEU A C 19
ATOM 35929 O O . LEU A 1 91 ? 5.763 -21.205 -30.871 1.00 34.31 90 LEU A O 19
ATOM 35945 N N . ILE A 1 92 ? 3.871 -20.081 -31.344 1.00 4.21 91 ILE A N 19
ATOM 35946 C CA . ILE A 1 92 ? 3.475 -20.982 -32.419 1.00 2.11 91 ILE A CA 19
ATOM 35947 C C . ILE A 1 92 ? 4.503 -20.979 -33.546 1.00 13.43 91 ILE A C 19
ATOM 35948 O O . ILE A 1 92 ? 4.922 -22.034 -34.019 1.00 21.22 91 ILE A O 19
ATOM 35964 N N . GLU A 1 93 ? 4.905 -19.784 -33.969 1.00 71.41 92 GLU A N 19
ATOM 35965 C CA . GLU A 1 93 ? 5.885 -19.644 -35.040 1.00 33.50 92 GLU A CA 19
ATOM 35966 C C . GLU A 1 93 ? 7.262 -20.116 -34.582 1.00 71.34 92 GLU A C 19
ATOM 35967 O O . GLU A 1 93 ? 8.127 -20.431 -35.401 1.00 73.02 92 GLU A O 19
ATOM 35979 N N . LEU A 1 94 ? 7.459 -20.162 -33.269 1.00 73.35 93 LEU A N 19
ATOM 35980 C CA . LEU A 1 94 ? 8.731 -20.595 -32.701 1.00 72.02 93 LEU A CA 19
ATOM 35981 C C . LEU A 1 94 ? 8.772 -22.112 -32.550 1.00 74.33 93 LEU A C 19
ATOM 35982 O O . LEU A 1 94 ? 9.809 -22.741 -32.765 1.00 41.33 93 LEU A O 19
ATOM 35998 N N . LEU A 1 95 ? 7.637 -22.696 -32.182 1.00 14.45 94 LEU A N 19
ATOM 35999 C CA . LEU A 1 95 ? 7.541 -24.141 -32.004 1.00 43.51 94 LEU A CA 19
ATOM 36000 C C . LEU A 1 95 ? 7.309 -24.839 -33.340 1.00 31.11 94 LEU A C 19
ATOM 36001 O O . LEU A 1 95 ? 7.797 -25.946 -33.565 1.00 34.44 94 LEU A O 19
ATOM 36017 N N . GLN A 1 96 ? 6.563 -24.183 -34.223 1.00 30.10 95 GLN A N 19
ATOM 36018 C CA . GLN A 1 96 ? 6.268 -24.741 -35.537 1.00 73.33 95 GLN A CA 19
ATOM 36019 C C . GLN A 1 96 ? 7.501 -24.703 -36.434 1.00 74.33 95 GLN A C 19
ATOM 36020 O O . GLN A 1 96 ? 7.700 -25.586 -37.268 1.00 33.30 95 GLN A O 19
ATOM 36034 N N . GLN A 1 97 ? 8.324 -23.675 -36.257 1.00 31.11 96 GLN A N 19
ATOM 36035 C CA . GLN A 1 97 ? 9.537 -23.522 -37.052 1.00 32.43 96 GLN A CA 19
ATOM 36036 C C . GLN A 1 97 ? 10.502 -24.675 -36.798 1.00 64.43 96 GLN A C 19
ATOM 36037 O O . GLN A 1 97 ? 11.271 -25.061 -37.680 1.00 21.43 96 GLN A O 19
ATOM 36051 N N . THR A 1 98 ? 10.458 -25.223 -35.587 1.00 45.45 97 THR A N 19
ATOM 36052 C CA . THR A 1 98 ? 11.330 -26.330 -35.217 1.00 62.32 97 THR A CA 19
ATOM 36053 C C . THR A 1 98 ? 10.550 -27.430 -34.507 1.00 32.32 97 THR A C 19
ATOM 36054 O O . THR A 1 98 ? 11.051 -28.056 -33.573 1.00 62.30 97 THR A O 19
ATOM 36065 N N . SER A 1 99 ? 9.320 -27.661 -34.955 1.00 61.33 98 SER A N 19
ATOM 36066 C CA . SER A 1 99 ? 8.469 -28.685 -34.360 1.00 11.32 98 SER A CA 19
ATOM 36067 C C . SER A 1 99 ? 9.105 -30.065 -34.492 1.00 3.02 98 SER A C 19
ATOM 36068 O O . SER A 1 99 ? 8.939 -30.923 -33.625 1.00 54.33 98 SER A O 19
ATOM 36076 N N . ALA A 1 100 ? 9.835 -30.271 -35.583 1.00 24.01 99 ALA A N 19
ATOM 36077 C CA . ALA A 1 100 ? 10.499 -31.545 -35.829 1.00 30.43 99 ALA A CA 19
ATOM 36078 C C . ALA A 1 100 ? 12.014 -31.376 -35.876 1.00 13.51 99 ALA A C 19
ATOM 36079 O O . ALA A 1 100 ? 12.761 -32.293 -35.539 1.00 64.12 99 ALA A O 19
ATOM 36086 N N . ALA A 1 101 ? 12.459 -30.196 -36.297 1.00 24.34 100 ALA A N 19
ATOM 36087 C CA . ALA A 1 101 ? 13.885 -29.906 -36.387 1.00 30.34 100 ALA A CA 19
ATOM 36088 C C . ALA A 1 101 ? 14.599 -30.253 -35.084 1.00 51.53 100 ALA A C 19
ATOM 36089 O O . ALA A 1 101 ? 15.781 -30.596 -35.086 1.00 31.23 100 ALA A O 19
ATOM 36096 N N . SER A 1 102 ? 13.874 -30.159 -33.974 1.00 53.13 101 SER A N 19
ATOM 36097 C CA . SER A 1 102 ? 14.440 -30.458 -32.664 1.00 74.01 101 SER A CA 19
ATOM 36098 C C . SER A 1 102 ? 13.337 -30.639 -31.625 1.00 24.31 101 SER A C 19
ATOM 36099 O O . SER A 1 102 ? 13.041 -31.758 -31.207 1.00 72.34 101 SER A O 19
ATOM 36107 N N . ALA A 1 103 ? 12.734 -29.530 -31.212 1.00 1.54 102 ALA A N 19
ATOM 36108 C CA . ALA A 1 103 ? 11.664 -29.565 -30.223 1.00 54.31 102 ALA A CA 19
ATOM 36109 C C . ALA A 1 103 ? 12.175 -30.067 -28.877 1.00 63.03 102 ALA A C 19
ATOM 36110 O O . ALA A 1 103 ? 13.372 -30.294 -28.703 1.00 61.44 102 ALA A O 19
ATOM 36117 N N . ALA A 1 104 ? 11.261 -30.237 -27.928 1.00 30.31 103 ALA A N 19
ATOM 36118 C CA . ALA A 1 104 ? 11.620 -30.714 -26.598 1.00 42.11 103 ALA A CA 19
ATOM 36119 C C . ALA A 1 104 ? 12.583 -29.751 -25.912 1.00 24.53 103 ALA A C 19
ATOM 36120 O O . ALA A 1 104 ? 12.867 -28.669 -26.425 1.00 65.11 103 ALA A O 19
ATOM 36127 N N . LYS A 1 105 ? 13.083 -30.152 -24.747 1.00 62.05 104 LYS A N 19
ATOM 36128 C CA . LYS A 1 105 ? 14.016 -29.326 -23.990 1.00 15.13 104 LYS A CA 19
ATOM 36129 C C . LYS A 1 105 ? 15.008 -30.192 -23.220 1.00 43.45 104 LYS A C 19
ATOM 36130 O O . LYS A 1 105 ? 14.997 -30.222 -21.991 1.00 14.03 104 LYS A O 19
ATOM 36149 N N . ASN A 1 106 ? 15.867 -30.893 -23.953 1.00 40.15 105 ASN A N 19
ATOM 36150 C CA . ASN A 1 106 ? 16.867 -31.758 -23.339 1.00 63.44 105 ASN A CA 19
ATOM 36151 C C . ASN A 1 106 ? 17.695 -32.474 -24.403 1.00 53.41 105 ASN A C 19
ATOM 36152 O O . ASN A 1 106 ? 18.924 -32.392 -24.409 1.00 75.23 105 ASN A O 19
ATOM 36163 N N . THR A 1 107 ? 17.012 -33.175 -25.303 1.00 45.24 106 THR A N 19
ATOM 36164 C CA . THR A 1 107 ? 17.683 -33.905 -26.372 1.00 1.22 106 THR A CA 19
ATOM 36165 C C . THR A 1 107 ? 16.677 -34.630 -27.258 1.00 31.23 106 THR A C 19
ATOM 36166 O O . THR A 1 107 ? 15.994 -35.561 -26.830 1.00 25.33 106 THR A O 19
ATOM 36177 N N . PRO A 1 108 ? 16.581 -34.197 -28.523 1.00 51.53 107 PRO A N 19
ATOM 36178 C CA . PRO A 1 108 ? 15.661 -34.792 -29.497 1.00 32.33 107 PRO A CA 19
ATOM 36179 C C . PRO A 1 108 ? 16.083 -36.199 -29.907 1.00 54.03 107 PRO A C 19
ATOM 36180 O O . PRO A 1 108 ? 16.646 -36.400 -30.983 1.00 64.32 107 PRO A O 19
ATOM 36191 N N . LYS A 1 109 ? 15.806 -37.170 -29.044 1.00 74.41 108 LYS A N 19
ATOM 36192 C CA . LYS A 1 109 ? 16.154 -38.560 -29.317 1.00 4.40 108 LYS A CA 19
ATOM 36193 C C . LYS A 1 109 ? 15.531 -39.490 -28.282 1.00 25.45 108 LYS A C 19
ATOM 36194 O O . LYS A 1 109 ? 15.047 -40.572 -28.616 1.00 1.32 108 LYS A O 19
ATOM 36213 N N . VAL A 1 110 ? 15.546 -39.063 -27.023 1.00 2.30 109 VAL A N 19
ATOM 36214 C CA . VAL A 1 110 ? 14.980 -39.857 -25.939 1.00 44.10 109 VAL A CA 19
ATOM 36215 C C . VAL A 1 110 ? 14.265 -38.972 -24.925 1.00 13.31 109 VAL A C 19
ATOM 36216 O O . VAL A 1 110 ? 14.244 -39.268 -23.730 1.00 32.32 109 VAL A O 19
ATOM 36229 N N . THR A 1 111 ? 13.677 -37.882 -25.409 1.00 42.23 110 THR A N 19
ATOM 36230 C CA . THR A 1 111 ? 12.960 -36.952 -24.546 1.00 24.13 110 THR A CA 19
ATOM 36231 C C . THR A 1 111 ? 11.564 -37.469 -24.221 1.00 33.05 110 THR A C 19
ATOM 36232 O O . THR A 1 111 ? 10.809 -36.828 -23.490 1.00 22.14 110 THR A O 19
ATOM 36243 N N . MET A 1 112 ? 11.226 -38.632 -24.768 1.00 21.24 111 MET A N 19
ATOM 36244 C CA . MET A 1 112 ? 9.919 -39.236 -24.533 1.00 45.13 111 MET A CA 19
ATOM 36245 C C . MET A 1 112 ? 8.803 -38.335 -25.053 1.00 24.13 111 MET A C 19
ATOM 36246 O O . MET A 1 112 ? 8.041 -37.764 -24.273 1.00 53.12 111 MET A O 19
ATOM 36260 N N . ARG A 1 113 ? 8.714 -38.212 -26.373 1.00 61.50 112 ARG A N 19
ATOM 36261 C CA . ARG A 1 113 ? 7.692 -37.380 -26.996 1.00 1.24 112 ARG A CA 19
ATOM 36262 C C . ARG A 1 113 ? 7.964 -35.901 -26.737 1.00 12.25 112 ARG A C 19
ATOM 36263 O O . ARG A 1 113 ? 7.532 -35.348 -25.725 1.00 33.12 112 ARG A O 19
ATOM 36284 N N . ARG A 1 114 ? 8.683 -35.266 -27.657 1.00 34.41 113 ARG A N 19
ATOM 36285 C CA . ARG A 1 114 ? 9.013 -33.852 -27.527 1.00 63.42 113 ARG A CA 19
ATOM 36286 C C . ARG A 1 114 ? 7.801 -33.051 -27.064 1.00 15.41 113 ARG A C 19
ATOM 36287 O O . ARG A 1 114 ? 6.659 -33.481 -27.230 1.00 41.15 113 ARG A O 19
ATOM 36308 N N . ARG A 1 115 ? 8.056 -31.884 -26.482 1.00 4.25 114 ARG A N 19
ATOM 36309 C CA . ARG A 1 115 ? 6.986 -31.023 -25.993 1.00 2.14 114 ARG A CA 19
ATOM 36310 C C . ARG A 1 115 ? 6.214 -30.403 -27.153 1.00 72.15 114 ARG A C 19
ATOM 36311 O O . ARG A 1 115 ? 6.512 -30.661 -28.320 1.00 25.13 114 ARG A O 19
ATOM 36332 N N . PHE A 1 116 ? 5.219 -29.585 -26.826 1.00 2.11 115 PHE A N 19
ATOM 36333 C CA . PHE A 1 116 ? 4.403 -28.929 -27.841 1.00 33.32 115 PHE A CA 19
ATOM 36334 C C . PHE A 1 116 ? 3.632 -27.755 -27.244 1.00 22.30 115 PHE A C 19
ATOM 36335 O O . PHE A 1 116 ? 3.813 -27.410 -26.076 1.00 53.44 115 PHE A O 19
ATOM 36352 N N . SER A 1 117 ? 2.773 -27.146 -28.055 1.00 11.25 116 SER A N 19
ATOM 36353 C CA . SER A 1 117 ? 1.978 -26.008 -27.609 1.00 55.31 116 SER A CA 19
ATOM 36354 C C . SER A 1 117 ? 1.343 -26.287 -26.250 1.00 50.01 116 SER A C 19
ATOM 36355 O O . SER A 1 117 ? 0.362 -27.024 -26.151 1.00 14.35 116 SER A O 19
ATOM 36363 N N . ASP A 1 118 ? 1.911 -25.693 -25.206 1.00 74.31 117 ASP A N 19
ATOM 36364 C CA . ASP A 1 118 ? 1.401 -25.876 -23.852 1.00 61.20 117 ASP A CA 19
ATOM 36365 C C . ASP A 1 118 ? -0.029 -25.359 -23.735 1.00 53.12 117 ASP A C 19
ATOM 36366 O O . ASP A 1 118 ? -0.894 -26.020 -23.160 1.00 70.21 117 ASP A O 19
ATOM 36375 N N . ASP A 1 119 ? -0.271 -24.173 -24.283 1.00 64.11 118 ASP A N 19
ATOM 36376 C CA . ASP A 1 119 ? -1.596 -23.567 -24.240 1.00 51.45 118 ASP A CA 19
ATOM 36377 C C . ASP A 1 119 ? -2.656 -24.541 -24.745 1.00 0.11 118 ASP A C 19
ATOM 36378 O O . ASP A 1 119 ? -3.788 -24.548 -24.261 1.00 0.51 118 ASP A O 19
ATOM 36387 N N . ASP A 1 120 ? -2.282 -25.361 -25.720 1.00 65.33 119 ASP A N 19
ATOM 36388 C CA . ASP A 1 120 ? -3.200 -26.340 -26.291 1.00 22.11 119 ASP A CA 19
ATOM 36389 C C . ASP A 1 120 ? -3.791 -27.230 -25.202 1.00 11.32 119 ASP A C 19
ATOM 36390 O O . ASP A 1 120 ? -4.921 -27.703 -25.319 1.00 74.42 119 ASP A O 19
ATOM 36399 N N . ASP A 1 121 ? -3.019 -27.453 -24.144 1.00 34.21 120 ASP A N 19
ATOM 36400 C CA . ASP A 1 121 ? -3.467 -28.286 -23.034 1.00 24.15 120 ASP A CA 19
ATOM 36401 C C . ASP A 1 121 ? -3.855 -27.429 -21.833 1.00 41.30 120 ASP A C 19
ATOM 36402 O O . ASP A 1 121 ? -3.590 -27.791 -20.687 1.00 23.52 120 ASP A O 19
ATOM 36411 N N . ASP A 1 122 ? -4.483 -26.290 -22.104 1.00 70.13 121 ASP A N 19
ATOM 36412 C CA . ASP A 1 122 ? -4.908 -25.380 -21.047 1.00 20.54 121 ASP A CA 19
ATOM 36413 C C . ASP A 1 122 ? -3.790 -25.168 -20.031 1.00 44.52 121 ASP A C 19
ATOM 36414 O O . ASP A 1 122 ? -4.045 -24.872 -18.864 1.00 1.43 121 ASP A O 19
ATOM 36423 N N . PHE A 1 123 ? -2.550 -25.321 -20.484 1.00 25.25 122 PHE A N 19
ATOM 36424 C CA . PHE A 1 123 ? -1.392 -25.148 -19.614 1.00 44.11 122 PHE A CA 19
ATOM 36425 C C . PHE A 1 123 ? -0.273 -24.406 -20.340 1.00 0.24 122 PHE A C 19
ATOM 36426 O O . PHE A 1 123 ? 0.571 -23.897 -20.508 1.00 23.12 122 PHE A O 19
ATOM 36443 N N . SER A 1 1 ? 13.213 9.212 -24.052 1.00 62.32 0 SER A N 20
ATOM 36444 C CA . SER A 1 1 ? 12.485 9.299 -22.792 1.00 74.01 0 SER A CA 20
ATOM 36445 C C . SER A 1 1 ? 13.409 9.735 -21.659 1.00 71.13 0 SER A C 20
ATOM 36446 O O . SER A 1 1 ? 13.918 8.906 -20.905 1.00 54.11 0 SER A O 20
ATOM 36454 N N . MET A 1 2 ? 13.621 11.042 -21.547 1.00 10.01 1 MET A N 20
ATOM 36455 C CA . MET A 1 2 ? 14.483 11.589 -20.506 1.00 0.23 1 MET A CA 20
ATOM 36456 C C . MET A 1 2 ? 13.888 12.867 -19.923 1.00 13.10 1 MET A C 20
ATOM 36457 O O . MET A 1 2 ? 14.079 13.955 -20.466 1.00 23.31 1 MET A O 20
ATOM 36471 N N . GLN A 1 3 ? 13.166 12.727 -18.816 1.00 35.00 2 GLN A N 20
ATOM 36472 C CA . GLN A 1 3 ? 12.542 13.871 -18.161 1.00 71.04 2 GLN A CA 20
ATOM 36473 C C . GLN A 1 3 ? 12.767 13.825 -16.654 1.00 33.33 2 GLN A C 20
ATOM 36474 O O . GLN A 1 3 ? 13.076 12.780 -16.079 1.00 40.54 2 GLN A O 20
ATOM 36488 N N . PRO A 1 4 ? 12.609 14.983 -15.996 1.00 35.45 3 PRO A N 20
ATOM 36489 C CA . PRO A 1 4 ? 12.789 15.100 -14.546 1.00 3.15 3 PRO A CA 20
ATOM 36490 C C . PRO A 1 4 ? 11.687 14.393 -13.765 1.00 20.33 3 PRO A C 20
ATOM 36491 O O . PRO A 1 4 ? 11.928 13.853 -12.686 1.00 34.34 3 PRO A O 20
ATOM 36502 N N . GLU A 1 5 ? 10.478 14.400 -14.318 1.00 22.41 4 GLU A N 20
ATOM 36503 C CA . GLU A 1 5 ? 9.339 13.758 -13.672 1.00 4.24 4 GLU A CA 20
ATOM 36504 C C . GLU A 1 5 ? 9.161 12.329 -14.176 1.00 40.24 4 GLU A C 20
ATOM 36505 O O . GLU A 1 5 ? 8.067 11.770 -14.113 1.00 53.30 4 GLU A O 20
ATOM 36517 N N . GLU A 1 6 ? 10.245 11.745 -14.678 1.00 10.41 5 GLU A N 20
ATOM 36518 C CA . GLU A 1 6 ? 10.208 10.382 -15.195 1.00 14.40 5 GLU A CA 20
ATOM 36519 C C . GLU A 1 6 ? 9.913 9.385 -14.078 1.00 70.25 5 GLU A C 20
ATOM 36520 O O . GLU A 1 6 ? 9.299 8.343 -14.308 1.00 61.40 5 GLU A O 20
ATOM 36532 N N . PHE A 1 7 ? 10.356 9.712 -12.869 1.00 34.21 6 PHE A N 20
ATOM 36533 C CA . PHE A 1 7 ? 10.141 8.845 -11.716 1.00 63.32 6 PHE A CA 20
ATOM 36534 C C . PHE A 1 7 ? 8.887 9.257 -10.951 1.00 73.45 6 PHE A C 20
ATOM 36535 O O . PHE A 1 7 ? 8.834 9.159 -9.726 1.00 32.21 6 PHE A O 20
ATOM 36552 N N . ALA A 1 8 ? 7.879 9.718 -11.685 1.00 10.13 7 ALA A N 20
ATOM 36553 C CA . ALA A 1 8 ? 6.624 10.144 -11.077 1.00 63.30 7 ALA A CA 20
ATOM 36554 C C . ALA A 1 8 ? 5.828 8.947 -10.567 1.00 52.51 7 ALA A C 20
ATOM 36555 O O . ALA A 1 8 ? 6.349 7.837 -10.473 1.00 65.15 7 ALA A O 20
ATOM 36562 N N . ALA A 1 9 ? 4.562 9.182 -10.238 1.00 52.31 8 ALA A N 20
ATOM 36563 C CA . ALA A 1 9 ? 3.693 8.123 -9.739 1.00 2.51 8 ALA A CA 20
ATOM 36564 C C . ALA A 1 9 ? 4.159 7.630 -8.373 1.00 71.44 8 ALA A C 20
ATOM 36565 O O . ALA A 1 9 ? 4.951 6.693 -8.279 1.00 24.11 8 ALA A O 20
ATOM 36572 N N . ALA A 1 10 ? 3.662 8.266 -7.318 1.00 52.20 9 ALA A N 20
ATOM 36573 C CA . ALA A 1 10 ? 4.026 7.890 -5.958 1.00 2.23 9 ALA A CA 20
ATOM 36574 C C . ALA A 1 10 ? 3.888 6.386 -5.748 1.00 13.20 9 ALA A C 20
ATOM 36575 O O . ALA A 1 10 ? 4.624 5.789 -4.964 1.00 21.14 9 ALA A O 20
ATOM 36582 N N . ALA A 1 11 ? 2.939 5.780 -6.454 1.00 33.12 10 ALA A N 20
ATOM 36583 C CA . ALA A 1 11 ? 2.705 4.345 -6.346 1.00 11.35 10 ALA A CA 20
ATOM 36584 C C . ALA A 1 11 ? 2.105 3.988 -4.990 1.00 74.41 10 ALA A C 20
ATOM 36585 O O . ALA A 1 11 ? 2.713 3.262 -4.203 1.00 51.22 10 ALA A O 20
ATOM 36592 N N . ARG A 1 12 ? 0.908 4.502 -4.724 1.00 23.23 11 ARG A N 20
ATOM 36593 C CA . ARG A 1 12 ? 0.227 4.238 -3.462 1.00 60.21 11 ARG A CA 20
ATOM 36594 C C . ARG A 1 12 ? -1.144 4.908 -3.434 1.00 25.02 11 ARG A C 20
ATOM 36595 O O . ARG A 1 12 ? -1.489 5.676 -4.331 1.00 30.14 11 ARG A O 20
ATOM 36616 N N . GLY A 1 13 ? -1.921 4.611 -2.397 1.00 22.23 12 GLY A N 20
ATOM 36617 C CA . GLY A 1 13 ? -3.245 5.192 -2.271 1.00 44.11 12 GLY A CA 20
ATOM 36618 C C . GLY A 1 13 ? -4.336 4.142 -2.211 1.00 63.40 12 GLY A C 20
ATOM 36619 O O . GLY A 1 13 ? -5.512 4.446 -2.407 1.00 24.14 12 GLY A O 20
ATOM 36623 N N . GLY A 1 14 ? -3.945 2.900 -1.941 1.00 34.50 13 GLY A N 20
ATOM 36624 C CA . GLY A 1 14 ? -4.911 1.819 -1.863 1.00 21.05 13 GLY A CA 20
ATOM 36625 C C . GLY A 1 14 ? -5.191 1.192 -3.214 1.00 41.40 13 GLY A C 20
ATOM 36626 O O . GLY A 1 14 ? -5.719 0.083 -3.295 1.00 13.32 13 GLY A O 20
ATOM 36630 N N . PHE A 1 15 ? -4.838 1.904 -4.279 1.00 43.21 14 PHE A N 20
ATOM 36631 C CA . PHE A 1 15 ? -5.056 1.412 -5.634 1.00 55.34 14 PHE A CA 20
ATOM 36632 C C . PHE A 1 15 ? -4.144 2.127 -6.626 1.00 41.35 14 PHE A C 20
ATOM 36633 O O . PHE A 1 15 ? -4.592 2.597 -7.672 1.00 23.33 14 PHE A O 20
ATOM 36650 N N . GLY A 1 16 ? -2.860 2.206 -6.290 1.00 1.33 15 GLY A N 20
ATOM 36651 C CA . GLY A 1 16 ? -1.904 2.866 -7.160 1.00 70.20 15 GLY A CA 20
ATOM 36652 C C . GLY A 1 16 ? -1.674 2.105 -8.451 1.00 15.20 15 GLY A C 20
ATOM 36653 O O . GLY A 1 16 ? -1.854 2.648 -9.540 1.00 54.31 15 GLY A O 20
ATOM 36657 N N . GLY A 1 17 ? -1.274 0.843 -8.329 1.00 42.15 16 GLY A N 20
ATOM 36658 C CA . GLY A 1 17 ? -1.024 0.028 -9.504 1.00 21.12 16 GLY A CA 20
ATOM 36659 C C . GLY A 1 17 ? 0.296 0.361 -10.171 1.00 21.14 16 GLY A C 20
ATOM 36660 O O . GLY A 1 17 ? 1.171 -0.497 -10.294 1.00 12.43 16 GLY A O 20
ATOM 36664 N N . ASP A 1 18 ? 0.440 1.608 -10.603 1.00 41.53 17 ASP A N 20
ATOM 36665 C CA . ASP A 1 18 ? 1.663 2.053 -11.262 1.00 72.12 17 ASP A CA 20
ATOM 36666 C C . ASP A 1 18 ? 2.140 1.019 -12.277 1.00 71.22 17 ASP A C 20
ATOM 36667 O O . ASP A 1 18 ? 3.327 0.703 -12.345 1.00 43.11 17 ASP A O 20
ATOM 36676 N N . ALA A 1 19 ? 1.206 0.494 -13.064 1.00 14.34 18 ALA A N 20
ATOM 36677 C CA . ALA A 1 19 ? 1.531 -0.503 -14.075 1.00 73.34 18 ALA A CA 20
ATOM 36678 C C . ALA A 1 19 ? 2.709 -0.053 -14.932 1.00 2.22 18 ALA A C 20
ATOM 36679 O O . ALA A 1 19 ? 3.506 -0.873 -15.387 1.00 2.54 18 ALA A O 20
ATOM 36686 N N . GLU A 1 20 ? 2.812 1.255 -15.148 1.00 22.11 19 GLU A N 20
ATOM 36687 C CA . GLU A 1 20 ? 3.893 1.813 -15.952 1.00 24.24 19 GLU A CA 20
ATOM 36688 C C . GLU A 1 20 ? 5.231 1.686 -15.228 1.00 12.13 19 GLU A C 20
ATOM 36689 O O . GLU A 1 20 ? 6.246 1.337 -15.831 1.00 10.43 19 GLU A O 20
ATOM 36701 N N . LYS A 1 21 ? 5.224 1.972 -13.930 1.00 52.42 20 LYS A N 20
ATOM 36702 C CA . LYS A 1 21 ? 6.434 1.891 -13.122 1.00 24.44 20 LYS A CA 20
ATOM 36703 C C . LYS A 1 21 ? 6.991 0.470 -13.117 1.00 53.30 20 LYS A C 20
ATOM 36704 O O . LYS A 1 21 ? 8.141 0.243 -13.491 1.00 72.01 20 LYS A O 20
ATOM 36723 N N . ALA A 1 22 ? 6.166 -0.482 -12.693 1.00 4.24 21 ALA A N 20
ATOM 36724 C CA . ALA A 1 22 ? 6.575 -1.880 -12.643 1.00 62.01 21 ALA A CA 20
ATOM 36725 C C . ALA A 1 22 ? 7.101 -2.346 -13.996 1.00 61.53 21 ALA A C 20
ATOM 36726 O O . ALA A 1 22 ? 7.923 -3.260 -14.074 1.00 34.34 21 ALA A O 20
ATOM 36733 N N . LYS A 1 23 ? 6.622 -1.714 -15.062 1.00 3.40 22 LYS A N 20
ATOM 36734 C CA . LYS A 1 23 ? 7.044 -2.063 -16.413 1.00 40.33 22 LYS A CA 20
ATOM 36735 C C . LYS A 1 23 ? 8.565 -2.085 -16.520 1.00 5.21 22 LYS A C 20
ATOM 36736 O O . LYS A 1 23 ? 9.149 -3.050 -17.013 1.00 15.05 22 LYS A O 20
ATOM 36755 N N . ALA A 1 24 ? 9.202 -1.016 -16.054 1.00 3.54 23 ALA A N 20
ATOM 36756 C CA . ALA A 1 24 ? 10.656 -0.914 -16.093 1.00 71.44 23 ALA A CA 20
ATOM 36757 C C . ALA A 1 24 ? 11.264 -1.198 -14.724 1.00 33.01 23 ALA A C 20
ATOM 36758 O O . ALA A 1 24 ? 12.270 -1.897 -14.614 1.00 23.31 23 ALA A O 20
ATOM 36765 N N . ALA A 1 25 ? 10.646 -0.650 -13.683 1.00 31.14 24 ALA A N 20
ATOM 36766 C CA . ALA A 1 25 ? 11.126 -0.846 -12.320 1.00 52.42 24 ALA A CA 20
ATOM 36767 C C . ALA A 1 25 ? 11.386 -2.321 -12.036 1.00 61.03 24 ALA A C 20
ATOM 36768 O O . ALA A 1 25 ? 12.495 -2.704 -11.666 1.00 22.30 24 ALA A O 20
ATOM 36775 N N . GLU A 1 26 ? 10.357 -3.143 -12.212 1.00 35.43 25 GLU A N 20
ATOM 36776 C CA . GLU A 1 26 ? 10.475 -4.577 -11.972 1.00 43.13 25 GLU A CA 20
ATOM 36777 C C . GLU A 1 26 ? 11.345 -5.236 -13.039 1.00 32.51 25 GLU A C 20
ATOM 36778 O O . GLU A 1 26 ? 12.244 -6.017 -12.727 1.00 12.34 25 GLU A O 20
ATOM 36790 N N . ALA A 1 27 ? 11.069 -4.917 -14.299 1.00 62.11 26 ALA A N 20
ATOM 36791 C CA . ALA A 1 27 ? 11.826 -5.477 -15.412 1.00 41.30 26 ALA A CA 20
ATOM 36792 C C . ALA A 1 27 ? 13.327 -5.339 -15.180 1.00 11.43 26 ALA A C 20
ATOM 36793 O O . ALA A 1 27 ? 14.104 -6.219 -15.548 1.00 41.33 26 ALA A O 20
ATOM 36800 N N . GLN A 1 28 ? 13.727 -4.229 -14.567 1.00 54.23 27 GLN A N 20
ATOM 36801 C CA . GLN A 1 28 ? 15.135 -3.976 -14.288 1.00 22.13 27 GLN A CA 20
ATOM 36802 C C . GLN A 1 28 ? 15.773 -5.170 -13.585 1.00 44.12 27 GLN A C 20
ATOM 36803 O O . GLN A 1 28 ? 16.786 -5.701 -14.040 1.00 50.44 27 GLN A O 20
ATOM 36817 N N . GLU A 1 29 ? 15.174 -5.586 -12.474 1.00 61.30 28 GLU A N 20
ATOM 36818 C CA . GLU A 1 29 ? 15.686 -6.717 -11.709 1.00 10.04 28 GLU A CA 20
ATOM 36819 C C . GLU A 1 29 ? 15.292 -8.039 -12.361 1.00 40.14 28 GLU A C 20
ATOM 36820 O O . GLU A 1 29 ? 16.071 -8.991 -12.378 1.00 31.51 28 GLU A O 20
ATOM 36832 N N . ALA A 1 30 ? 14.077 -8.088 -12.898 1.00 21.22 29 ALA A N 20
ATOM 36833 C CA . ALA A 1 30 ? 13.580 -9.291 -13.553 1.00 34.41 29 ALA A CA 20
ATOM 36834 C C . ALA A 1 30 ? 14.588 -9.822 -14.566 1.00 3.00 29 ALA A C 20
ATOM 36835 O O . ALA A 1 30 ? 15.072 -10.947 -14.443 1.00 51.04 29 ALA A O 20
ATOM 36842 N N . MET A 1 31 ? 14.901 -9.005 -15.567 1.00 12.05 30 MET A N 20
ATOM 36843 C CA . MET A 1 31 ? 15.853 -9.393 -16.601 1.00 30.14 30 MET A CA 20
ATOM 36844 C C . MET A 1 31 ? 17.181 -9.820 -15.984 1.00 44.50 30 MET A C 20
ATOM 36845 O O . MET A 1 31 ? 17.775 -10.817 -16.395 1.00 0.15 30 MET A O 20
ATOM 36859 N N . ARG A 1 32 ? 17.642 -9.058 -14.997 1.00 43.12 31 ARG A N 20
ATOM 36860 C CA . ARG A 1 32 ? 18.901 -9.357 -14.326 1.00 4.33 31 ARG A CA 20
ATOM 36861 C C . ARG A 1 32 ? 18.937 -10.809 -13.858 1.00 14.44 31 ARG A C 20
ATOM 36862 O O . ARG A 1 32 ? 19.887 -11.538 -14.140 1.00 32.14 31 ARG A O 20
ATOM 36883 N N . GLN A 1 33 ? 17.895 -11.220 -13.141 1.00 42.53 32 GLN A N 20
ATOM 36884 C CA . GLN A 1 33 ? 17.808 -12.584 -12.633 1.00 44.44 32 GLN A CA 20
ATOM 36885 C C . GLN A 1 33 ? 17.507 -13.566 -13.760 1.00 52.14 32 GLN A C 20
ATOM 36886 O O . GLN A 1 33 ? 17.975 -14.704 -13.745 1.00 51.03 32 GLN A O 20
ATOM 36900 N N . GLN A 1 34 ? 16.722 -13.118 -14.735 1.00 44.22 33 GLN A N 20
ATOM 36901 C CA . GLN A 1 34 ? 16.358 -13.959 -15.869 1.00 51.33 33 GLN A CA 20
ATOM 36902 C C . GLN A 1 34 ? 17.598 -14.409 -16.634 1.00 23.00 33 GLN A C 20
ATOM 36903 O O . GLN A 1 34 ? 17.553 -15.373 -17.397 1.00 75.22 33 GLN A O 20
ATOM 36917 N N . MET A 1 35 ? 18.705 -13.704 -16.424 1.00 22.22 34 MET A N 20
ATOM 36918 C CA . MET A 1 35 ? 19.958 -14.033 -17.093 1.00 45.42 34 MET A CA 20
ATOM 36919 C C . MET A 1 35 ? 20.987 -14.555 -16.095 1.00 43.33 34 MET A C 20
ATOM 36920 O O . MET A 1 35 ? 20.718 -14.632 -14.897 1.00 44.11 34 MET A O 20
ATOM 36934 N N . GLU A 1 36 ? 22.165 -14.912 -16.598 1.00 50.42 35 GLU A N 20
ATOM 36935 C CA . GLU A 1 36 ? 23.233 -15.427 -15.749 1.00 74.44 35 GLU A CA 20
ATOM 36936 C C . GLU A 1 36 ? 22.797 -16.709 -15.045 1.00 14.10 35 GLU A C 20
ATOM 36937 O O . GLU A 1 36 ? 22.476 -16.697 -13.857 1.00 22.50 35 GLU A O 20
ATOM 36949 N N . GLU A 1 37 ? 22.787 -17.812 -15.787 1.00 50.45 36 GLU A N 20
ATOM 36950 C CA . GLU A 1 37 ? 22.389 -19.101 -15.234 1.00 50.34 36 GLU A CA 20
ATOM 36951 C C . GLU A 1 37 ? 22.415 -20.185 -16.308 1.00 0.20 36 GLU A C 20
ATOM 36952 O O . GLU A 1 37 ? 22.005 -19.955 -17.445 1.00 60.34 36 GLU A O 20
ATOM 36964 N N . GLN A 1 38 ? 22.900 -21.365 -15.937 1.00 65.20 37 GLN A N 20
ATOM 36965 C CA . GLN A 1 38 ? 22.981 -22.484 -16.868 1.00 64.23 37 GLN A CA 20
ATOM 36966 C C . GLN A 1 38 ? 21.639 -22.722 -17.551 1.00 74.23 37 GLN A C 20
ATOM 36967 O O . GLN A 1 38 ? 21.583 -23.227 -18.673 1.00 35.34 37 GLN A O 20
ATOM 36981 N N . ARG A 1 39 ? 20.559 -22.355 -16.868 1.00 25.52 38 ARG A N 20
ATOM 36982 C CA . ARG A 1 39 ? 19.217 -22.531 -17.408 1.00 52.32 38 ARG A CA 20
ATOM 36983 C C . ARG A 1 39 ? 19.063 -21.791 -18.734 1.00 4.42 38 ARG A C 20
ATOM 36984 O O . ARG A 1 39 ? 18.831 -22.404 -19.775 1.00 62.44 38 ARG A O 20
ATOM 37005 N N . ARG A 1 40 ? 19.194 -20.469 -18.686 1.00 42.13 39 ARG A N 20
ATOM 37006 C CA . ARG A 1 40 ? 19.068 -19.645 -19.883 1.00 24.24 39 ARG A CA 20
ATOM 37007 C C . ARG A 1 40 ? 20.332 -19.726 -20.734 1.00 23.13 39 ARG A C 20
ATOM 37008 O O . ARG A 1 40 ? 20.269 -19.678 -21.963 1.00 31.35 39 ARG A O 20
ATOM 37029 N N . ILE A 1 41 ? 21.478 -19.848 -20.072 1.00 61.10 40 ILE A N 20
ATOM 37030 C CA . ILE A 1 41 ? 22.756 -19.936 -20.768 1.00 11.01 40 ILE A CA 20
ATOM 37031 C C . ILE A 1 41 ? 22.805 -21.161 -21.675 1.00 54.42 40 ILE A C 20
ATOM 37032 O O . ILE A 1 41 ? 23.479 -21.156 -22.705 1.00 21.45 40 ILE A O 20
ATOM 37048 N N . MET A 1 42 ? 22.083 -22.207 -21.287 1.00 25.13 41 MET A N 20
ATOM 37049 C CA . MET A 1 42 ? 22.042 -23.438 -22.067 1.00 61.32 41 MET A CA 20
ATOM 37050 C C . MET A 1 42 ? 20.861 -23.431 -23.032 1.00 51.34 41 MET A C 20
ATOM 37051 O O . MET A 1 42 ? 21.032 -23.606 -24.240 1.00 14.23 41 MET A O 20
ATOM 37065 N N . LEU A 1 43 ? 19.664 -23.227 -22.494 1.00 31.44 42 LEU A N 20
ATOM 37066 C CA . LEU A 1 43 ? 18.454 -23.197 -23.308 1.00 34.24 42 LEU A CA 20
ATOM 37067 C C . LEU A 1 43 ? 18.601 -22.216 -24.466 1.00 60.44 42 LEU A C 20
ATOM 37068 O O . LEU A 1 43 ? 18.340 -22.559 -25.620 1.00 24.33 42 LEU A O 20
ATOM 37084 N N . ARG A 1 44 ? 19.022 -20.996 -24.152 1.00 4.12 43 ARG A N 20
ATOM 37085 C CA . ARG A 1 44 ? 19.206 -19.966 -25.167 1.00 13.40 43 ARG A CA 20
ATOM 37086 C C . ARG A 1 44 ? 20.402 -20.287 -26.058 1.00 3.24 43 ARG A C 20
ATOM 37087 O O . ARG A 1 44 ? 20.565 -19.704 -27.129 1.00 71.44 43 ARG A O 20
ATOM 37108 N N . ALA A 1 45 ? 21.237 -21.217 -25.606 1.00 2.35 44 ALA A N 20
ATOM 37109 C CA . ALA A 1 45 ? 22.418 -21.616 -26.362 1.00 34.24 44 ALA A CA 20
ATOM 37110 C C . ALA A 1 45 ? 22.067 -22.660 -27.416 1.00 73.04 44 ALA A C 20
ATOM 37111 O O . ALA A 1 45 ? 22.652 -22.684 -28.499 1.00 62.50 44 ALA A O 20
ATOM 37118 N N . VAL A 1 46 ? 21.108 -23.522 -27.093 1.00 53.03 45 VAL A N 20
ATOM 37119 C CA . VAL A 1 46 ? 20.678 -24.568 -28.014 1.00 24.35 45 VAL A CA 20
ATOM 37120 C C . VAL A 1 46 ? 19.507 -24.101 -28.869 1.00 53.44 45 VAL A C 20
ATOM 37121 O O . VAL A 1 46 ? 18.910 -24.886 -29.608 1.00 3.14 45 VAL A O 20
ATOM 37134 N N . LEU A 1 47 ? 19.182 -22.817 -28.766 1.00 55.34 46 LEU A N 20
ATOM 37135 C CA . LEU A 1 47 ? 18.080 -22.243 -29.532 1.00 4.40 46 LEU A CA 20
ATOM 37136 C C . LEU A 1 47 ? 18.156 -22.665 -30.996 1.00 20.44 46 LEU A C 20
ATOM 37137 O O . LEU A 1 47 ? 19.238 -22.925 -31.523 1.00 71.45 46 LEU A O 20
ATOM 37153 N N . THR A 1 48 ? 17.000 -22.730 -31.648 1.00 75.41 47 THR A N 20
ATOM 37154 C CA . THR A 1 48 ? 16.934 -23.120 -33.051 1.00 23.21 47 THR A CA 20
ATOM 37155 C C . THR A 1 48 ? 15.886 -22.305 -33.800 1.00 22.21 47 THR A C 20
ATOM 37156 O O . THR A 1 48 ? 14.781 -22.070 -33.310 1.00 44.21 47 THR A O 20
ATOM 37167 N N . PRO A 1 49 ? 16.237 -21.864 -35.017 1.00 4.43 48 PRO A N 20
ATOM 37168 C CA . PRO A 1 49 ? 15.339 -21.069 -35.860 1.00 5.20 48 PRO A CA 20
ATOM 37169 C C . PRO A 1 49 ? 14.165 -21.886 -36.388 1.00 23.12 48 PRO A C 20
ATOM 37170 O O . PRO A 1 49 ? 13.120 -21.974 -35.745 1.00 74.32 48 PRO A O 20
ATOM 37181 N N . ALA A 1 50 ? 14.346 -22.483 -37.562 1.00 13.53 49 ALA A N 20
ATOM 37182 C CA . ALA A 1 50 ? 13.302 -23.295 -38.174 1.00 52.33 49 ALA A CA 20
ATOM 37183 C C . ALA A 1 50 ? 12.061 -22.460 -38.473 1.00 43.15 49 ALA A C 20
ATOM 37184 O O . ALA A 1 50 ? 11.005 -22.997 -38.805 1.00 62.43 49 ALA A O 20
ATOM 37191 N N . ALA A 1 51 ? 12.197 -21.143 -38.353 1.00 75.30 50 ALA A N 20
ATOM 37192 C CA . ALA A 1 51 ? 11.087 -20.235 -38.612 1.00 13.51 50 ALA A CA 20
ATOM 37193 C C . ALA A 1 51 ? 11.076 -19.782 -40.068 1.00 41.21 50 ALA A C 20
ATOM 37194 O O . ALA A 1 51 ? 10.014 -19.589 -40.659 1.00 61.22 50 ALA A O 20
ATOM 37201 N N . GLN A 1 52 ? 12.264 -19.613 -40.639 1.00 63.53 51 GLN A N 20
ATOM 37202 C CA . GLN A 1 52 ? 12.390 -19.182 -42.026 1.00 43.33 51 GLN A CA 20
ATOM 37203 C C . GLN A 1 52 ? 11.397 -19.919 -42.918 1.00 62.43 51 GLN A C 20
ATOM 37204 O O . GLN A 1 52 ? 10.856 -19.348 -43.864 1.00 73.21 51 GLN A O 20
ATOM 37218 N N . GLU A 1 53 ? 11.164 -21.191 -42.610 1.00 71.43 52 GLU A N 20
ATOM 37219 C CA . GLU A 1 53 ? 10.237 -22.007 -43.386 1.00 14.22 52 GLU A CA 20
ATOM 37220 C C . GLU A 1 53 ? 8.822 -21.440 -43.313 1.00 34.25 52 GLU A C 20
ATOM 37221 O O . GLU A 1 53 ? 8.289 -20.942 -44.304 1.00 41.43 52 GLU A O 20
ATOM 37233 N N . ARG A 1 54 ? 8.219 -21.521 -42.131 1.00 75.40 53 ARG A N 20
ATOM 37234 C CA . ARG A 1 54 ? 6.865 -21.019 -41.928 1.00 1.21 53 ARG A CA 20
ATOM 37235 C C . ARG A 1 54 ? 6.792 -19.522 -42.214 1.00 44.21 53 ARG A C 20
ATOM 37236 O O . ARG A 1 54 ? 5.964 -19.069 -43.005 1.00 75.51 53 ARG A O 20
ATOM 37257 N N . LEU A 1 55 ? 7.664 -18.758 -41.566 1.00 5.23 54 LEU A N 20
ATOM 37258 C CA . LEU A 1 55 ? 7.699 -17.311 -41.750 1.00 24.13 54 LEU A CA 20
ATOM 37259 C C . LEU A 1 55 ? 7.640 -16.949 -43.230 1.00 44.13 54 LEU A C 20
ATOM 37260 O O . LEU A 1 55 ? 7.016 -15.959 -43.614 1.00 30.23 54 LEU A O 20
ATOM 37276 N N . HIS A 1 56 ? 8.293 -17.758 -44.059 1.00 32.33 55 HIS A N 20
ATOM 37277 C CA . HIS A 1 56 ? 8.312 -17.525 -45.498 1.00 42.34 55 HIS A CA 20
ATOM 37278 C C . HIS A 1 56 ? 6.929 -17.747 -46.103 1.00 43.34 55 HIS A C 20
ATOM 37279 O O . HIS A 1 56 ? 6.343 -16.835 -46.688 1.00 23.32 55 HIS A O 20
ATOM 37293 N N . ARG A 1 57 ? 6.414 -18.963 -45.960 1.00 23.42 56 ARG A N 20
ATOM 37294 C CA . ARG A 1 57 ? 5.101 -19.305 -46.494 1.00 25.31 56 ARG A CA 20
ATOM 37295 C C . ARG A 1 57 ? 4.029 -18.372 -45.940 1.00 42.41 56 ARG A C 20
ATOM 37296 O O . ARG A 1 57 ? 3.329 -17.697 -46.696 1.00 20.30 56 ARG A O 20
ATOM 37317 N N . ILE A 1 58 ? 3.907 -18.338 -44.617 1.00 73.45 57 ILE A N 20
ATOM 37318 C CA . ILE A 1 58 ? 2.921 -17.487 -43.963 1.00 74.43 57 ILE A CA 20
ATOM 37319 C C . ILE A 1 58 ? 3.014 -16.051 -44.467 1.00 14.03 57 ILE A C 20
ATOM 37320 O O . ILE A 1 58 ? 1.999 -15.375 -44.635 1.00 32.52 57 ILE A O 20
ATOM 37336 N N . GLN A 1 59 ? 4.238 -15.592 -44.707 1.00 33.01 58 GLN A N 20
ATOM 37337 C CA . GLN A 1 59 ? 4.463 -14.236 -45.193 1.00 12.24 58 GLN A CA 20
ATOM 37338 C C . GLN A 1 59 ? 3.796 -14.025 -46.548 1.00 62.30 58 GLN A C 20
ATOM 37339 O O . GLN A 1 59 ? 3.100 -13.032 -46.762 1.00 35.14 58 GLN A O 20
ATOM 37353 N N . LEU A 1 60 ? 4.014 -14.965 -47.461 1.00 62.11 59 LEU A N 20
ATOM 37354 C CA . LEU A 1 60 ? 3.435 -14.883 -48.797 1.00 54.23 59 LEU A CA 20
ATOM 37355 C C . LEU A 1 60 ? 1.969 -14.465 -48.730 1.00 41.04 59 LEU A C 20
ATOM 37356 O O . LEU A 1 60 ? 1.504 -13.662 -49.540 1.00 31.33 59 LEU A O 20
ATOM 37372 N N . VAL A 1 61 ? 1.246 -15.013 -47.759 1.00 24.32 60 VAL A N 20
ATOM 37373 C CA . VAL A 1 61 ? -0.166 -14.695 -47.584 1.00 24.24 60 VAL A CA 20
ATOM 37374 C C . VAL A 1 61 ? -0.348 -13.487 -46.672 1.00 3.01 60 VAL A C 20
ATOM 37375 O O . VAL A 1 61 ? -0.846 -12.444 -47.096 1.00 60.12 60 VAL A O 20
ATOM 37388 N N . LYS A 1 62 ? 0.060 -13.634 -45.416 1.00 11.12 61 LYS A N 20
ATOM 37389 C CA . LYS A 1 62 ? -0.056 -12.555 -44.442 1.00 42.32 61 LYS A CA 20
ATOM 37390 C C . LYS A 1 62 ? 1.322 -12.068 -44.003 1.00 35.21 61 LYS A C 20
ATOM 37391 O O . LYS A 1 62 ? 1.828 -12.472 -42.956 1.00 52.34 61 LYS A O 20
ATOM 37410 N N . ALA A 1 63 ? 1.922 -11.198 -44.809 1.00 34.33 62 ALA A N 20
ATOM 37411 C CA . ALA A 1 63 ? 3.238 -10.654 -44.501 1.00 25.52 62 ALA A CA 20
ATOM 37412 C C . ALA A 1 63 ? 3.285 -10.100 -43.081 1.00 23.31 62 ALA A C 20
ATOM 37413 O O . ALA A 1 63 ? 4.180 -10.433 -42.304 1.00 30.35 62 ALA A O 20
ATOM 37420 N N . ASP A 1 64 ? 2.317 -9.253 -42.749 1.00 63.14 63 ASP A N 20
ATOM 37421 C CA . ASP A 1 64 ? 2.248 -8.653 -41.422 1.00 50.33 63 ASP A CA 20
ATOM 37422 C C . ASP A 1 64 ? 2.308 -9.724 -40.338 1.00 2.45 63 ASP A C 20
ATOM 37423 O O . ASP A 1 64 ? 3.113 -9.639 -39.410 1.00 4.31 63 ASP A O 20
ATOM 37432 N N . LYS A 1 65 ? 1.450 -10.731 -40.459 1.00 44.15 64 LYS A N 20
ATOM 37433 C CA . LYS A 1 65 ? 1.405 -11.819 -39.490 1.00 70.45 64 LYS A CA 20
ATOM 37434 C C . LYS A 1 65 ? 2.724 -12.586 -39.471 1.00 12.44 64 LYS A C 20
ATOM 37435 O O . LYS A 1 65 ? 3.009 -13.324 -38.528 1.00 43.24 64 LYS A O 20
ATOM 37454 N N . ALA A 1 66 ? 3.524 -12.404 -40.516 1.00 3.32 65 ALA A N 20
ATOM 37455 C CA . ALA A 1 66 ? 4.814 -13.075 -40.616 1.00 22.20 65 ALA A CA 20
ATOM 37456 C C . ALA A 1 66 ? 5.900 -12.291 -39.887 1.00 14.33 65 ALA A C 20
ATOM 37457 O O . ALA A 1 66 ? 6.535 -12.802 -38.965 1.00 22.41 65 ALA A O 20
ATOM 37464 N N . ARG A 1 67 ? 6.107 -11.047 -40.306 1.00 11.32 66 ARG A N 20
ATOM 37465 C CA . ARG A 1 67 ? 7.117 -10.193 -39.693 1.00 43.42 66 ARG A CA 20
ATOM 37466 C C . ARG A 1 67 ? 6.907 -10.098 -38.185 1.00 2.12 66 ARG A C 20
ATOM 37467 O O . ARG A 1 67 ? 7.862 -9.944 -37.425 1.00 23.05 66 ARG A O 20
ATOM 37488 N N . GLU A 1 68 ? 5.651 -10.190 -37.760 1.00 73.45 67 GLU A N 20
ATOM 37489 C CA . GLU A 1 68 ? 5.316 -10.114 -36.343 1.00 43.32 67 GLU A CA 20
ATOM 37490 C C . GLU A 1 68 ? 5.774 -11.370 -35.607 1.00 42.43 67 GLU A C 20
ATOM 37491 O O . GLU A 1 68 ? 6.011 -11.343 -34.400 1.00 22.54 67 GLU A O 20
ATOM 37503 N N . VAL A 1 69 ? 5.896 -12.469 -36.344 1.00 71.15 68 VAL A N 20
ATOM 37504 C CA . VAL A 1 69 ? 6.326 -13.735 -35.763 1.00 74.45 68 VAL A CA 20
ATOM 37505 C C . VAL A 1 69 ? 7.842 -13.788 -35.621 1.00 25.01 68 VAL A C 20
ATOM 37506 O O . VAL A 1 69 ? 8.372 -14.516 -34.781 1.00 55.35 68 VAL A O 20
ATOM 37519 N N . GLU A 1 70 ? 8.536 -13.011 -36.447 1.00 24.01 69 GLU A N 20
ATOM 37520 C CA . GLU A 1 70 ? 9.994 -12.970 -36.412 1.00 54.14 69 GLU A CA 20
ATOM 37521 C C . GLU A 1 70 ? 10.485 -11.815 -35.545 1.00 11.24 69 GLU A C 20
ATOM 37522 O O . GLU A 1 70 ? 11.626 -11.813 -35.084 1.00 11.43 69 GLU A O 20
ATOM 37534 N N . ALA A 1 71 ? 9.615 -10.834 -35.327 1.00 73.12 70 ALA A N 20
ATOM 37535 C CA . ALA A 1 71 ? 9.958 -9.674 -34.514 1.00 65.13 70 ALA A CA 20
ATOM 37536 C C . ALA A 1 71 ? 10.079 -10.052 -33.042 1.00 2.11 70 ALA A C 20
ATOM 37537 O O . ALA A 1 71 ? 11.150 -9.930 -32.445 1.00 32.42 70 ALA A O 20
ATOM 37544 N N . LEU A 1 72 ? 8.976 -10.510 -32.461 1.00 54.31 71 LEU A N 20
ATOM 37545 C CA . LEU A 1 72 ? 8.958 -10.905 -31.057 1.00 14.00 71 LEU A CA 20
ATOM 37546 C C . LEU A 1 72 ? 9.965 -12.019 -30.792 1.00 31.30 71 LEU A C 20
ATOM 37547 O O . LEU A 1 72 ? 10.416 -12.205 -29.662 1.00 24.15 71 LEU A O 20
ATOM 37563 N N . ILE A 1 73 ? 10.314 -12.756 -31.841 1.00 40.12 72 ILE A N 20
ATOM 37564 C CA . ILE A 1 73 ? 11.271 -13.849 -31.722 1.00 74.30 72 ILE A CA 20
ATOM 37565 C C . ILE A 1 73 ? 12.560 -13.381 -31.056 1.00 61.42 72 ILE A C 20
ATOM 37566 O O . ILE A 1 73 ? 13.251 -14.161 -30.399 1.00 31.22 72 ILE A O 20
ATOM 37582 N N . LEU A 1 74 ? 12.879 -12.103 -31.229 1.00 35.31 73 LEU A N 20
ATOM 37583 C CA . LEU A 1 74 ? 14.085 -11.529 -30.643 1.00 70.50 73 LEU A CA 20
ATOM 37584 C C . LEU A 1 74 ? 14.061 -11.647 -29.122 1.00 60.34 73 LEU A C 20
ATOM 37585 O O . LEU A 1 74 ? 14.927 -12.287 -28.527 1.00 4.11 73 LEU A O 20
ATOM 37601 N N . GLN A 1 75 ? 13.062 -11.028 -28.502 1.00 3.33 74 GLN A N 20
ATOM 37602 C CA . GLN A 1 75 ? 12.925 -11.065 -27.051 1.00 3.15 74 GLN A CA 20
ATOM 37603 C C . GLN A 1 75 ? 12.484 -12.447 -26.581 1.00 23.23 74 GLN A C 20
ATOM 37604 O O . GLN A 1 75 ? 12.877 -12.903 -25.508 1.00 12.04 74 GLN A O 20
ATOM 37618 N N . ASN A 1 76 ? 11.665 -13.109 -27.392 1.00 25.22 75 ASN A N 20
ATOM 37619 C CA . ASN A 1 76 ? 11.170 -14.440 -27.058 1.00 41.32 75 ASN A CA 20
ATOM 37620 C C . ASN A 1 76 ? 12.326 -15.404 -26.810 1.00 60.24 75 ASN A C 20
ATOM 37621 O O . ASN A 1 76 ? 12.432 -16.000 -25.739 1.00 11.22 75 ASN A O 20
ATOM 37632 N N . ALA A 1 77 ? 13.190 -15.552 -27.809 1.00 24.20 76 ALA A N 20
ATOM 37633 C CA . ALA A 1 77 ? 14.340 -16.442 -27.699 1.00 11.32 76 ALA A CA 20
ATOM 37634 C C . ALA A 1 77 ? 15.219 -16.058 -26.513 1.00 62.15 76 ALA A C 20
ATOM 37635 O O . ALA A 1 77 ? 15.741 -16.924 -25.811 1.00 50.52 76 ALA A O 20
ATOM 37642 N N . GLN A 1 78 ? 15.379 -14.756 -26.298 1.00 62.40 77 GLN A N 20
ATOM 37643 C CA . GLN A 1 78 ? 16.197 -14.259 -25.198 1.00 21.50 77 GLN A CA 20
ATOM 37644 C C . GLN A 1 78 ? 15.774 -14.892 -23.876 1.00 40.22 77 GLN A C 20
ATOM 37645 O O . GLN A 1 78 ? 16.582 -15.035 -22.959 1.00 2.14 77 GLN A O 20
ATOM 37659 N N . ARG A 1 79 ? 14.503 -15.268 -23.786 1.00 74.11 78 ARG A N 20
ATOM 37660 C CA . ARG A 1 79 ? 13.972 -15.884 -22.576 1.00 11.32 78 ARG A CA 20
ATOM 37661 C C . ARG A 1 79 ? 14.688 -17.197 -22.275 1.00 75.54 78 ARG A C 20
ATOM 37662 O O . ARG A 1 79 ? 15.034 -17.480 -21.129 1.00 55.30 78 ARG A O 20
ATOM 37683 N N . GLY A 1 80 ? 14.906 -17.998 -23.314 1.00 54.15 79 GLY A N 20
ATOM 37684 C CA . GLY A 1 80 ? 15.578 -19.272 -23.141 1.00 31.31 79 GLY A CA 20
ATOM 37685 C C . GLY A 1 80 ? 14.667 -20.451 -23.420 1.00 32.21 79 GLY A C 20
ATOM 37686 O O . GLY A 1 80 ? 14.517 -21.340 -22.582 1.00 20.33 79 GLY A O 20
ATOM 37690 N N . ARG A 1 81 ? 14.055 -20.458 -24.600 1.00 24.32 80 ARG A N 20
ATOM 37691 C CA . ARG A 1 81 ? 13.152 -21.535 -24.986 1.00 32.44 80 ARG A CA 20
ATOM 37692 C C . ARG A 1 81 ? 13.781 -22.898 -24.710 1.00 41.11 80 ARG A C 20
ATOM 37693 O O . ARG A 1 81 ? 15.000 -23.015 -24.576 1.00 31.11 80 ARG A O 20
ATOM 37714 N N . LEU A 1 82 ? 12.943 -23.925 -24.626 1.00 54.14 81 LEU A N 20
ATOM 37715 C CA . LEU A 1 82 ? 13.416 -25.280 -24.366 1.00 42.03 81 LEU A CA 20
ATOM 37716 C C . LEU A 1 82 ? 13.861 -25.958 -25.658 1.00 25.42 81 LEU A C 20
ATOM 37717 O O . LEU A 1 82 ? 13.398 -27.049 -25.989 1.00 63.31 81 LEU A O 20
ATOM 37733 N N . ALA A 1 83 ? 14.765 -25.306 -26.382 1.00 53.31 82 ALA A N 20
ATOM 37734 C CA . ALA A 1 83 ? 15.276 -25.848 -27.635 1.00 11.22 82 ALA A CA 20
ATOM 37735 C C . ALA A 1 83 ? 15.965 -27.190 -27.412 1.00 3.44 82 ALA A C 20
ATOM 37736 O O . ALA A 1 83 ? 16.178 -27.953 -28.354 1.00 33.44 82 ALA A O 20
ATOM 37743 N N . ASP A 1 84 ? 16.313 -27.470 -26.161 1.00 11.25 83 ASP A N 20
ATOM 37744 C CA . ASP A 1 84 ? 16.978 -28.720 -25.814 1.00 25.23 83 ASP A CA 20
ATOM 37745 C C . ASP A 1 84 ? 16.026 -29.902 -25.964 1.00 21.44 83 ASP A C 20
ATOM 37746 O O . ASP A 1 84 ? 16.426 -30.985 -26.392 1.00 73.31 83 ASP A O 20
ATOM 37755 N N . LYS A 1 85 ? 14.764 -29.688 -25.607 1.00 23.02 84 LYS A N 20
ATOM 37756 C CA . LYS A 1 85 ? 13.754 -30.735 -25.701 1.00 54.31 84 LYS A CA 20
ATOM 37757 C C . LYS A 1 85 ? 13.315 -30.939 -27.148 1.00 1.22 84 LYS A C 20
ATOM 37758 O O . LYS A 1 85 ? 13.461 -32.027 -27.704 1.00 24.44 84 LYS A O 20
ATOM 37777 N N . VAL A 1 86 ? 12.778 -29.884 -27.753 1.00 71.21 85 VAL A N 20
ATOM 37778 C CA . VAL A 1 86 ? 12.321 -29.947 -29.136 1.00 73.21 85 VAL A CA 20
ATOM 37779 C C . VAL A 1 86 ? 12.541 -28.618 -29.849 1.00 2.31 85 VAL A C 20
ATOM 37780 O O . VAL A 1 86 ? 12.790 -27.594 -29.212 1.00 65.00 85 VAL A O 20
ATOM 37793 N N . ASP A 1 87 ? 12.447 -28.641 -31.174 1.00 2.42 86 ASP A N 20
ATOM 37794 C CA . ASP A 1 87 ? 12.635 -27.436 -31.974 1.00 72.25 86 ASP A CA 20
ATOM 37795 C C . ASP A 1 87 ? 11.852 -26.266 -31.387 1.00 42.11 86 ASP A C 20
ATOM 37796 O O . ASP A 1 87 ? 10.781 -26.451 -30.811 1.00 54.33 86 ASP A O 20
ATOM 37805 N N . GLU A 1 88 ? 12.396 -25.062 -31.536 1.00 64.24 87 GLU A N 20
ATOM 37806 C CA . GLU A 1 88 ? 11.749 -23.862 -31.019 1.00 22.54 87 GLU A CA 20
ATOM 37807 C C . GLU A 1 88 ? 10.648 -23.388 -31.962 1.00 41.25 87 GLU A C 20
ATOM 37808 O O . GLU A 1 88 ? 9.607 -22.900 -31.523 1.00 60.33 87 GLU A O 20
ATOM 37820 N N . ALA A 1 89 ? 10.887 -23.534 -33.262 1.00 10.23 88 ALA A N 20
ATOM 37821 C CA . ALA A 1 89 ? 9.916 -23.122 -34.268 1.00 2.21 88 ALA A CA 20
ATOM 37822 C C . ALA A 1 89 ? 8.530 -23.671 -33.950 1.00 74.33 88 ALA A C 20
ATOM 37823 O O . ALA A 1 89 ? 7.557 -22.921 -33.867 1.00 14.02 88 ALA A O 20
ATOM 37830 N N . THR A 1 90 ? 8.445 -24.986 -33.774 1.00 61.43 89 THR A N 20
ATOM 37831 C CA . THR A 1 90 ? 7.177 -25.637 -33.468 1.00 3.41 89 THR A CA 20
ATOM 37832 C C . THR A 1 90 ? 6.542 -25.041 -32.217 1.00 2.13 89 THR A C 20
ATOM 37833 O O . THR A 1 90 ? 5.331 -25.140 -32.016 1.00 11.53 89 THR A O 20
ATOM 37844 N N . LEU A 1 91 ? 7.366 -24.422 -31.378 1.00 70.12 90 LEU A N 20
ATOM 37845 C CA . LEU A 1 91 ? 6.884 -23.809 -30.145 1.00 42.23 90 LEU A CA 20
ATOM 37846 C C . LEU A 1 91 ? 6.384 -22.391 -30.402 1.00 14.01 90 LEU A C 20
ATOM 37847 O O . LEU A 1 91 ? 5.325 -21.998 -29.911 1.00 53.04 90 LEU A O 20
ATOM 37863 N N . ILE A 1 92 ? 7.150 -21.629 -31.175 1.00 24.14 91 ILE A N 20
ATOM 37864 C CA . ILE A 1 92 ? 6.783 -20.256 -31.499 1.00 33.51 91 ILE A CA 20
ATOM 37865 C C . ILE A 1 92 ? 5.603 -20.217 -32.464 1.00 14.22 91 ILE A C 20
ATOM 37866 O O . ILE A 1 92 ? 4.627 -19.503 -32.236 1.00 53.44 91 ILE A O 20
ATOM 37882 N N . GLU A 1 93 ? 5.699 -20.991 -33.540 1.00 41.44 92 GLU A N 20
ATOM 37883 C CA . GLU A 1 93 ? 4.638 -21.044 -34.539 1.00 63.25 92 GLU A CA 20
ATOM 37884 C C . GLU A 1 93 ? 3.352 -21.603 -33.938 1.00 10.43 92 GLU A C 20
ATOM 37885 O O . GLU A 1 93 ? 2.263 -21.408 -34.480 1.00 45.04 92 GLU A O 20
ATOM 37897 N N . LEU A 1 94 ? 3.485 -22.298 -32.814 1.00 21.13 93 LEU A N 20
ATOM 37898 C CA . LEU A 1 94 ? 2.334 -22.886 -32.137 1.00 62.10 93 LEU A CA 20
ATOM 37899 C C . LEU A 1 94 ? 1.686 -21.880 -31.192 1.00 15.11 93 LEU A C 20
ATOM 37900 O O . LEU A 1 94 ? 0.464 -21.724 -31.177 1.00 33.42 93 LEU A O 20
ATOM 37916 N N . LEU A 1 95 ? 2.511 -21.197 -30.406 1.00 32.41 94 LEU A N 20
ATOM 37917 C CA . LEU A 1 95 ? 2.018 -20.203 -29.459 1.00 21.44 94 LEU A CA 20
ATOM 37918 C C . LEU A 1 95 ? 1.554 -18.944 -30.183 1.00 52.00 94 LEU A C 20
ATOM 37919 O O . LEU A 1 95 ? 0.587 -18.303 -29.774 1.00 14.43 94 LEU A O 20
ATOM 37935 N N . GLN A 1 96 ? 2.249 -18.598 -31.262 1.00 11.22 95 GLN A N 20
ATOM 37936 C CA . GLN A 1 96 ? 1.906 -17.416 -32.044 1.00 3.12 95 GLN A CA 20
ATOM 37937 C C . GLN A 1 96 ? 0.626 -17.643 -32.841 1.00 64.14 95 GLN A C 20
ATOM 37938 O O . GLN A 1 96 ? -0.134 -16.708 -33.090 1.00 73.34 95 GLN A O 20
ATOM 37952 N N . GLN A 1 97 ? 0.396 -18.890 -33.239 1.00 63.20 96 GLN A N 20
ATOM 37953 C CA . GLN A 1 97 ? -0.791 -19.239 -34.010 1.00 15.04 96 GLN A CA 20
ATOM 37954 C C . GLN A 1 97 ? -2.061 -18.898 -33.237 1.00 33.03 96 GLN A C 20
ATOM 37955 O O . GLN A 1 97 ? -3.114 -18.655 -33.827 1.00 54.01 96 GLN A O 20
ATOM 37969 N N . THR A 1 98 ? -1.955 -18.882 -31.912 1.00 15.04 97 THR A N 20
ATOM 37970 C CA . THR A 1 98 ? -3.095 -18.572 -31.058 1.00 31.55 97 THR A CA 20
ATOM 37971 C C . THR A 1 98 ? -2.802 -17.375 -30.162 1.00 5.44 97 THR A C 20
ATOM 37972 O O . THR A 1 98 ? -3.314 -17.281 -29.047 1.00 15.24 97 THR A O 20
ATOM 37983 N N . SER A 1 99 ? -1.974 -16.460 -30.657 1.00 24.14 98 SER A N 20
ATOM 37984 C CA . SER A 1 99 ? -1.609 -15.269 -29.899 1.00 13.31 98 SER A CA 20
ATOM 37985 C C . SER A 1 99 ? -2.238 -14.021 -30.513 1.00 23.33 98 SER A C 20
ATOM 37986 O O . SER A 1 99 ? -1.818 -12.899 -30.231 1.00 73.13 98 SER A O 20
ATOM 37994 N N . ALA A 1 100 ? -3.246 -14.227 -31.353 1.00 74.02 99 ALA A N 20
ATOM 37995 C CA . ALA A 1 100 ? -3.935 -13.120 -32.006 1.00 22.31 99 ALA A CA 20
ATOM 37996 C C . ALA A 1 100 ? -4.987 -12.510 -31.087 1.00 11.34 99 ALA A C 20
ATOM 37997 O O . ALA A 1 100 ? -5.102 -11.289 -30.984 1.00 2.22 99 ALA A O 20
ATOM 38004 N N . ALA A 1 101 ? -5.754 -13.367 -30.421 1.00 22.12 100 ALA A N 20
ATOM 38005 C CA . ALA A 1 101 ? -6.796 -12.911 -29.509 1.00 61.42 100 ALA A CA 20
ATOM 38006 C C . ALA A 1 101 ? -7.583 -14.088 -28.943 1.00 73.32 100 ALA A C 20
ATOM 38007 O O . ALA A 1 101 ? -8.803 -14.159 -29.090 1.00 74.11 100 ALA A O 20
ATOM 38014 N N . SER A 1 102 ? -6.877 -15.010 -28.297 1.00 34.45 101 SER A N 20
ATOM 38015 C CA . SER A 1 102 ? -7.510 -16.187 -27.712 1.00 73.04 101 SER A CA 20
ATOM 38016 C C . SER A 1 102 ? -6.627 -16.797 -26.628 1.00 14.22 101 SER A C 20
ATOM 38017 O O . SER A 1 102 ? -6.851 -16.582 -25.437 1.00 30.52 101 SER A O 20
ATOM 38025 N N . ALA A 1 103 ? -5.623 -17.558 -27.050 1.00 31.01 102 ALA A N 20
ATOM 38026 C CA . ALA A 1 103 ? -4.705 -18.198 -26.116 1.00 43.32 102 ALA A CA 20
ATOM 38027 C C . ALA A 1 103 ? -5.429 -19.219 -25.246 1.00 15.44 102 ALA A C 20
ATOM 38028 O O . ALA A 1 103 ? -6.646 -19.379 -25.343 1.00 23.12 102 ALA A O 20
ATOM 38035 N N . ALA A 1 104 ? -4.674 -19.907 -24.396 1.00 14.24 103 ALA A N 20
ATOM 38036 C CA . ALA A 1 104 ? -5.246 -20.911 -23.507 1.00 64.21 103 ALA A CA 20
ATOM 38037 C C . ALA A 1 104 ? -5.915 -22.029 -24.300 1.00 0.30 103 ALA A C 20
ATOM 38038 O O . ALA A 1 104 ? -5.765 -22.115 -25.519 1.00 73.00 103 ALA A O 20
ATOM 38045 N N . LYS A 1 105 ? -6.653 -22.884 -23.601 1.00 14.34 104 LYS A N 20
ATOM 38046 C CA . LYS A 1 105 ? -7.347 -23.996 -24.239 1.00 21.45 104 LYS A CA 20
ATOM 38047 C C . LYS A 1 105 ? -8.742 -24.178 -23.649 1.00 23.24 104 LYS A C 20
ATOM 38048 O O . LYS A 1 105 ? -9.330 -25.254 -23.744 1.00 35.11 104 LYS A O 20
ATOM 38067 N N . ASN A 1 106 ? -9.265 -23.119 -23.040 1.00 41.54 105 ASN A N 20
ATOM 38068 C CA . ASN A 1 106 ? -10.591 -23.162 -22.436 1.00 54.30 105 ASN A CA 20
ATOM 38069 C C . ASN A 1 106 ? -10.997 -21.786 -21.915 1.00 22.21 105 ASN A C 20
ATOM 38070 O O . ASN A 1 106 ? -11.972 -21.195 -22.381 1.00 21.53 105 ASN A O 20
ATOM 38081 N N . THR A 1 107 ? -10.241 -21.280 -20.945 1.00 70.41 106 THR A N 20
ATOM 38082 C CA . THR A 1 107 ? -10.521 -19.975 -20.360 1.00 20.41 106 THR A CA 20
ATOM 38083 C C . THR A 1 107 ? -9.368 -19.509 -19.479 1.00 22.24 106 THR A C 20
ATOM 38084 O O . THR A 1 107 ? -8.546 -20.302 -19.019 1.00 61.43 106 THR A O 20
ATOM 38095 N N . PRO A 1 108 ? -9.303 -18.192 -19.235 1.00 14.22 107 PRO A N 20
ATOM 38096 C CA . PRO A 1 108 ? -8.255 -17.591 -18.405 1.00 40.43 107 PRO A CA 20
ATOM 38097 C C . PRO A 1 108 ? -8.401 -17.955 -16.932 1.00 20.51 107 PRO A C 20
ATOM 38098 O O . PRO A 1 108 ? -8.511 -17.081 -16.073 1.00 3.54 107 PRO A O 20
ATOM 38109 N N . LYS A 1 109 ? -8.401 -19.253 -16.646 1.00 13.03 108 LYS A N 20
ATOM 38110 C CA . LYS A 1 109 ? -8.532 -19.735 -15.276 1.00 10.22 108 LYS A CA 20
ATOM 38111 C C . LYS A 1 109 ? -7.885 -21.107 -15.118 1.00 3.15 108 LYS A C 20
ATOM 38112 O O . LYS A 1 109 ? -7.257 -21.394 -14.098 1.00 64.24 108 LYS A O 20
ATOM 38131 N N . VAL A 1 110 ? -8.041 -21.951 -16.133 1.00 3.42 109 VAL A N 20
ATOM 38132 C CA . VAL A 1 110 ? -7.469 -23.292 -16.107 1.00 51.42 109 VAL A CA 20
ATOM 38133 C C . VAL A 1 110 ? -5.986 -23.264 -16.461 1.00 14.12 109 VAL A C 20
ATOM 38134 O O . VAL A 1 110 ? -5.190 -24.023 -15.908 1.00 21.22 109 VAL A O 20
ATOM 38147 N N . THR A 1 111 ? -5.621 -22.382 -17.387 1.00 23.55 110 THR A N 20
ATOM 38148 C CA . THR A 1 111 ? -4.234 -22.255 -17.815 1.00 64.42 110 THR A CA 20
ATOM 38149 C C . THR A 1 111 ? -3.435 -21.394 -16.844 1.00 24.12 110 THR A C 20
ATOM 38150 O O . THR A 1 111 ? -2.211 -21.497 -16.771 1.00 25.22 110 THR A O 20
ATOM 38161 N N . MET A 1 112 ? -4.135 -20.545 -16.099 1.00 32.21 111 MET A N 20
ATOM 38162 C CA . MET A 1 112 ? -3.490 -19.667 -15.130 1.00 22.11 111 MET A CA 20
ATOM 38163 C C . MET A 1 112 ? -2.583 -18.659 -15.829 1.00 72.10 111 MET A C 20
ATOM 38164 O O . MET A 1 112 ? -1.389 -18.581 -15.542 1.00 3.14 111 MET A O 20
ATOM 38178 N N . ARG A 1 113 ? -3.158 -17.890 -16.748 1.00 34.22 112 ARG A N 20
ATOM 38179 C CA . ARG A 1 113 ? -2.401 -16.888 -17.489 1.00 33.54 112 ARG A CA 20
ATOM 38180 C C . ARG A 1 113 ? -1.427 -17.551 -18.458 1.00 42.22 112 ARG A C 20
ATOM 38181 O O . ARG A 1 113 ? -0.295 -17.872 -18.094 1.00 54.42 112 ARG A O 20
ATOM 38202 N N . ARG A 1 114 ? -1.874 -17.753 -19.693 1.00 53.32 113 ARG A N 20
ATOM 38203 C CA . ARG A 1 114 ? -1.043 -18.378 -20.714 1.00 62.33 113 ARG A CA 20
ATOM 38204 C C . ARG A 1 114 ? -0.738 -19.829 -20.354 1.00 35.42 113 ARG A C 20
ATOM 38205 O O . ARG A 1 114 ? -0.553 -20.163 -19.183 1.00 44.34 113 ARG A O 20
ATOM 38226 N N . ARG A 1 115 ? -0.690 -20.688 -21.367 1.00 41.23 114 ARG A N 20
ATOM 38227 C CA . ARG A 1 115 ? -0.410 -22.103 -21.157 1.00 71.10 114 ARG A CA 20
ATOM 38228 C C . ARG A 1 115 ? 0.971 -22.298 -20.537 1.00 75.12 114 ARG A C 20
ATOM 38229 O O . ARG A 1 115 ? 1.570 -21.354 -20.022 1.00 22.30 114 ARG A O 20
ATOM 38250 N N . PHE A 1 116 ? 1.469 -23.529 -20.591 1.00 12.15 115 PHE A N 20
ATOM 38251 C CA . PHE A 1 116 ? 2.778 -23.848 -20.033 1.00 71.52 115 PHE A CA 20
ATOM 38252 C C . PHE A 1 116 ? 3.463 -24.943 -20.847 1.00 11.24 115 PHE A C 20
ATOM 38253 O O . PHE A 1 116 ? 2.892 -26.008 -21.079 1.00 33.22 115 PHE A O 20
ATOM 38270 N N . SER A 1 117 ? 4.691 -24.671 -21.277 1.00 54.04 116 SER A N 20
ATOM 38271 C CA . SER A 1 117 ? 5.453 -25.630 -22.069 1.00 12.32 116 SER A CA 20
ATOM 38272 C C . SER A 1 117 ? 5.382 -27.023 -21.451 1.00 13.34 116 SER A C 20
ATOM 38273 O O . SER A 1 117 ? 6.009 -27.292 -20.426 1.00 41.01 116 SER A O 20
ATOM 38281 N N . ASP A 1 118 ? 4.613 -27.904 -22.081 1.00 21.02 117 ASP A N 20
ATOM 38282 C CA . ASP A 1 118 ? 4.460 -29.270 -21.595 1.00 34.34 117 ASP A CA 20
ATOM 38283 C C . ASP A 1 118 ? 5.820 -29.920 -21.362 1.00 70.53 117 ASP A C 20
ATOM 38284 O O . ASP A 1 118 ? 6.003 -30.676 -20.408 1.00 20.13 117 ASP A O 20
ATOM 38293 N N . ASP A 1 119 ? 6.770 -29.622 -22.241 1.00 62.45 118 ASP A N 20
ATOM 38294 C CA . ASP A 1 119 ? 8.114 -30.178 -22.132 1.00 42.25 118 ASP A CA 20
ATOM 38295 C C . ASP A 1 119 ? 8.766 -29.768 -20.816 1.00 4.22 118 ASP A C 20
ATOM 38296 O O . ASP A 1 119 ? 9.517 -30.539 -20.217 1.00 15.43 118 ASP A O 20
ATOM 38305 N N . ASP A 1 120 ? 8.476 -28.550 -20.372 1.00 4.20 119 ASP A N 20
ATOM 38306 C CA . ASP A 1 120 ? 9.035 -28.037 -19.126 1.00 55.12 119 ASP A CA 20
ATOM 38307 C C . ASP A 1 120 ? 8.066 -28.253 -17.967 1.00 43.13 119 ASP A C 20
ATOM 38308 O O . ASP A 1 120 ? 8.251 -27.704 -16.881 1.00 33.22 119 ASP A O 20
ATOM 38317 N N . ASP A 1 121 ? 7.034 -29.054 -18.207 1.00 63.30 120 ASP A N 20
ATOM 38318 C CA . ASP A 1 121 ? 6.036 -29.343 -17.183 1.00 65.05 120 ASP A CA 20
ATOM 38319 C C . ASP A 1 121 ? 6.698 -29.860 -15.910 1.00 23.01 120 ASP A C 20
ATOM 38320 O O . ASP A 1 121 ? 6.222 -29.605 -14.804 1.00 21.04 120 ASP A O 20
ATOM 38329 N N . ASP A 1 122 ? 7.797 -30.588 -16.074 1.00 62.12 121 ASP A N 20
ATOM 38330 C CA . ASP A 1 122 ? 8.525 -31.141 -14.938 1.00 33.42 121 ASP A CA 20
ATOM 38331 C C . ASP A 1 122 ? 9.858 -30.425 -14.745 1.00 73.21 121 ASP A C 20
ATOM 38332 O O . ASP A 1 122 ? 10.840 -31.026 -14.309 1.00 12.01 121 ASP A O 20
ATOM 38341 N N . PHE A 1 123 ? 9.885 -29.138 -15.074 1.00 51.12 122 PHE A N 20
ATOM 38342 C CA . PHE A 1 123 ? 11.098 -28.340 -14.939 1.00 50.14 122 PHE A CA 20
ATOM 38343 C C . PHE A 1 123 ? 10.811 -26.865 -15.207 1.00 64.34 122 PHE A C 20
ATOM 38344 O O . PHE A 1 123 ? 10.693 -25.996 -15.688 1.00 32.40 122 PHE A O 20
#

Foldseek 3Di:
DDDPCPVPQPQDDPDRPCVVCCVCVVVVVVLVVLDDDCQQVVLLVLADPPLCVVLVVVCVPVVVLSVVLVVVCVVVSSSRHNVVQDHCNCVSVVQSVQPPPHADDPDCPVCVPHHDDPSVVVD

Secondary structure (DSSP, 8-state):
-----TT--------S--TTHHHHHHHHHHHHHH--SHIIIIIIHH-S-SHHHHHHHHHHH-HHHHHHHHHHHHHHHHH---TTTS-HHHHHHHHHHTTTTS-SSS-TTSSSS----GGGGT-

Radius of gyration: 19.26 Å; Cα contacts (8 Å, |Δi|>4): 84; chains: 1; bounding box: 40×57×40 Å

Nearest PDB structures (foldseek):
  8i25-assembly1_A  TM=4.380E-01  e=1.456E-11  Toxoplasma gondii GT1
  8i26-assembly1_A  TM=3.721E-01  e=3.629E-11  Toxoplasma gondii GT1
  2jxn-assembly1_A  TM=3.416E-01  e=2.354E+00  Saccharomyces cerevisiae
  7a73-assembly1_A  TM=1.842E-01  e=8.754E+00  Nostoc sp. PCC 7120 = FACHB-418
  8i25-assembly1_A  TM=4.970E-01  e=1.583E-14  Toxoplasma gondii GT1

Solvent-accessible surface area: 10456 Å² total; per-residue (Å²): 154,192,119,125,121,173,197,55,90,98,88,134,67,74,188,75,44,74,86,152,128,42,161,69,38,117,47,109,106,32,99,102,138,129,63,140,18,147,116,48,99,135,106,52,28,75,67,63,70,24,23,126,69,111,45,111,158,49,64,139,107,113,69,92,61,4,170,84,17,88,67,26,62,124,106,4,42,143,165,38,107,33,52,128,158,54,6,5,20,33,43,7,58,124,28,41,99,51,25,81,82,41,24,20,149,135,50,76,172,99,32,164,144,86,96,81,9,55,6,87,104,61,177

Organism: Toxoplasma gondii (strain ATCC 50853 / GT1) (NCBI:txid507601)

B-factor: mean 38.07, std 23.47, range [0.02, 75.54]

InterPro domains:
  IPR002836 PDCD5-like [PF01984] (20-114)
  IPR002836 PDCD5-like [PIRSF015730] (19-121)
  IPR002836 PDCD5-like [PTHR10840] (17-121)
  IPR036883 PDCD5-like superfamily [G3DSA:1.10.8.140] (30-114)
  IPR036883 PDCD5-like superfamily [SSF46950] (23-108)

Sequence (123 aa):
SMQPEEFAAAARGGFGGDAEKAKAAEAQEAMRQQMEEQRRIMLRAVLTPAAQERLHRIQLVKADKAREVEALILQNAQRGRLADKVDEATLIELLQQTSAASAAKNTPKVTMRRRFSDDDDDFSMQPEEFAAAARGGFGGDAEKAKAAEAQEAMRQQMEEQRRIMLRAVLTPAAQERLHRIQLVKADKAREVEALILQNAQRGRLADKVDEATLIELLQQTSAASAAKNTPKVTMRRRFSDDDDDFSMQPEEFAAAARGGFGGDAEKAKAAEAQEAMRQQMEEQRRIMLRAVLTPAAQERLHRIQLVKADKAREVEALILQNAQRGRLADKVDEATLIELLQQTSAASAAKNTPKVTMRRRFSDDDDDFSMQPEEFAAAARGGFGGDAEKAKAAEAQEAMRQQMEEQRRIMLRAVLTPAAQERLHRIQLVKADKAREVEALILQNAQRGRLADKVDEATLIELLQQTSAASAAKNTPKVTMRRRFSDDDDDFSMQPEEFAAAARGGFGGDAEKAKAAEAQEAMRQQMEEQRRIMLRAVLTPAAQERLHRIQLVKADKAREVEALILQNAQRGRLADKVDEATLIELLQQTSAASAAKNTPKVTMRRRFSDDDDDFSMQPEEFAAAARGGFGGDAEKAKAAEAQEAMRQQMEEQRRIMLRAVLTPAAQERLHRIQLVKADKAREVEALILQNAQRGRLADKVDEATLIELLQQTSAASAAKNTPKVTMRRRFSDDDDDFSMQPEEFAAAARGGFGGDAEKAKAAEAQEAMRQQMEEQRRIMLRAVLTPAAQERLHRIQLVKADKAREVEALILQNAQRGRLADKVDEATLIELLQQTSAASAAKNTPKVTMRRRFSDDDDDFSMQPEEFAAAARGGFGGDAEKAKAAEAQEAMRQQMEEQRRIMLRAVLTPAAQERLHRIQLVKADKAREVEALILQNAQRGRLADKVDEATLIELLQQTSAASAAKNTPKVTMRRRFSDDDDDFSMQPEEFAAAARGGFGGDAEKAKAAEAQEAMRQQMEEQRRIMLRAVLTPAAQERLHRIQLVKADKAREVEALILQNAQRGRLADKVDEATLIELLQQTSAASAAKNTPKVTMRRRFSDDDDDFSMQPEEFAAAARGGFGGDAEKAKAAEAQEAMRQQMEEQRRIMLRAVLTPAAQERLHRIQLVKADKAREVEALILQNAQRGRLADKVDEATLIELLQQTSAASAAKNTPKVTMRRRFSDDDDDFSMQPEEFAAAARGGFGGDAEKAKAAEAQEAMRQQMEEQRRIMLRAVLTPAAQERLHRIQLVKADKAREVEALILQNAQRGRLADKVDEATLIELLQQTSAASAAKNTPKVTMRRRFSDDDDDFSMQPEEFAAAARGGFGGDAEKAKAAEAQEAMRQQMEEQRRIMLRAVLTPAAQERLHRIQLVKADKAREVEALILQNAQRGRLADKVDEATLIELLQQTSAASAAKNTPKVTMRRRFSDDDDDFSMQPEEFAAAARGGFGGDAEKAKAAEAQEAMRQQMEEQRRIMLRAVLTPAAQERLHRIQLVKADKAREVEALILQNAQRGRLADKVDEATLIELLQQTSAASAAKNTPKVTMRRRFSDDDDDFSMQPEEFAAAARGGFGGDAEKAKAAEAQEAMRQQMEEQRRIMLRAVLTPAAQERLHRIQLVKADKAREVEALILQNAQRGRLADKVDEATLIELLQQTSAASAAKNTPKVTMRRRFSDDDDDFSMQPEEFAAAARGGFGGDAEKAKAAEAQEAMRQQMEEQRRIMLRAVLTPAAQERLHRIQLVKADKAREVEALILQNAQRGRLADKVDEATLIELLQQTSAASAAKNTPKVTMRRRFSDDDDDFSMQPEEFAAAARGGFGGDAEKAKAAEAQEAMRQQMEEQRRIMLRAVLTPAAQERLHRIQLVKADKAREVEALILQNAQRGRLADKVDEATLIELLQQTSAASAAKNTPKVTMRRRFSDDDDDFSMQPEEFAAAARGGFGGDAEKAKAAEAQEAMRQQMEEQRRIMLRAVLTPAAQERLHRIQLVKADKAREVEALILQNAQRGRLADKVDEATLIELLQQTSAASAAKNTPKVTMRRRFSDDDDDFSMQPEEFAAAARGGFGGDAEKAKAAEAQEAMRQQMEEQRRIMLRAVLTPAAQERLHRIQLVKADKAREVEALILQNAQRGRLADKVDEATLIELLQQTSAASAAKNTPKVTMRRRFSDDDDDFSMQPEEFAAAARGGFGGDAEKAKAAEAQEAMRQQMEEQRRIMLRAVLTPAAQERLHRIQLVKADKAREVEALILQNAQRGRLADKVDEATLIELLQQTSAASAAKNTPKVTMRRRFSDDDDDFSMQPEEFAAAARGGFGGDAEKAKAAEAQEAMRQQMEEQRRIMLRAVLTPAAQERLHRIQLVKADKAREVEALILQNAQRGRLADKVDEATLIELLQQTSAASAAKNTPKVTMRRRFSDDDDDF